Protein 3K28 (pdb70)

Secondary structure (DSSP, 8-state):
---HHHHHHHHHHTT--TTSSSGGGG-GGG------EEEBTEEE-TT--EEEES-GGGTT-TT-BS-HHHHHHHHHHHHH-S--SS--HHHHHHHHHHHHHSTT-SEE---SHHHH--HHHHHHHHHT--EEEEEET----S-GGG-SS--TT----TT--HHHHTTEEEEETT-HHHHHHHHHHHGGGEEEEEE-SSB----BPPPTTHHHHHHHHHHHHT-EEEEE---TTTSSTTHHHHHHT---SEEEE-GGGGBTB---EEEE-TT---BTTTSSB----TTTT-S---HHHHHHHT--HHHHHHHHHHH--HHHHHHHHHHTT---EEE-----EEESSSS---SHHHHTTS-HHHHHHHHH--TTSEE--SSTTS-PPP-TT--HHHHHHHHHHHHH-----/---HHHHHHHHHHTT--TT-SSGGGG-GGG------EEEBTEEE-TT--EEEES-GGGTT-TT-BT-HHHHHHHHHHHHH-S--SS--HHHHHHHHHHHHHSTT-SEE---SHHHH--HHHHHHHHHT--EEEEEET----S-GGG-SS--TT---TT--HHHHTTEEEEETT-HHHHHHHHHHHGGGEEEEEE-SSB----BPPPTTHHHHHHHHHHHHT-EEEEE---TTTSSTTHHHHHHT---SEEEE-GGGGTTSS--EEEE-TT---BTTTSSB----TTTT-S---HHHHHHHT--HHHHHHHHHHH--HHHHHHHHHHTT---EEE-S---EEESSSS---SHHHHTTS-HHHHHHHHH--TTSEE--SSTTSPPPP-TT--HHHHHHHHHHHHH-----/---HHHHHHHHHHTT--TTSSSGGGG-GGG------EEEBTEEE-TTS-EEEES-GGGTT-TT-BS-HHHHHHHHHHHHH-S--SS--HHHHHHHHHHHHHSTT-SEE---SHHHH--HHHHHHHHHT--EEEEEET----S-GGG-TT--TT---TT--HHHHTTEEEEETT-HHHHHHHHHHHGGGEEEEEE-SSB----BPPPTTHHHHHHHHHHHHT-EEEEE---TTTSSTTHHHHHHT---SEEEE-GGGGBTBS--EEEE-TT---BTTTSSB----SSTT-S---HHHHHHHT--HHHHHHHHHHH--HHHHHHHHHHTT---EEE-----EEES-SS---SHHHHTTS-HHHHHHHHH--TTSEE--SSTTS-PPP-TT--HHHHHHHHHHHHH-----/---HHHHHHHHHHTT--TT-SSGGGG-GGG------EEEBTEEE-TTS-EEEES-GGGTT-TT-BT-HHHHHHHHHHHHH-S--SS--HHHHHHHHHHHHHSTT-SEE---SHHHH--HHHHHHHHHT--EEEEEET----S-GGG-TT---SSTT--HHHHTTEEEEETT-HHHHHHHHHHHGGGEEEEEE-SSB----BPPPTTHHHHHHHHHHHHT-EEEEE---TTTSSTTHHHHHHT---SEEEE-GGGGTTSS--EEEE-TT---BTTTSSB----SSTT-S---HHHHHHHT--HHHHHHHHHHH--HHHHHHHHHHTT---EEE-----EEESSSS--SSHHHHTTS-HHHHHHHHH--TTSEE--SSSS--PPP-TT--HHHHHHHHHHHHH-----

Foldseek 3Di:
DDQVVLQVQQVVQVVVPCSDPDPLQPLVLLPRGFADFWDFQWDAGPVGFIFRAQCQVVFAQQRIGPDPLLVVLLVVCVVVDFFDQDDDVLLVVLQVLLCVQAPQFPGKFAFAQQQQVLVVLLLCVVLVAQAEEEEACDARHVDLLRQPNVRDPQVGDPPRDPVSPVRYHYDWQLPLVVVVVVCVPCLQRHSEYEEACFGFNATAHHDPPRLVSRLVSCVVRVHFYEHEQCCPCALARNGSCVQVVPHTQKYKHNRNLLSPGRAIMMGGDPVSCCEPPSHDRDDDDRSHSGSSSSSNSSRSVPRDRVLQVVLQVLQVLVVLLVVLCVVLVFQWEWDGRRRTAIFRHVFHPNTSVSSVRGDSLLLSLLCVLVVLRHHASSHNRGTGHHHSRQDVVNSVSVSVSSSVSSPSD/DDQVVLQVQQVVQVVVPCSDPDQLQCLVLQPRGFDDFWDFQWDAGPVGFIFRAQCCVVFQQQRIGPDPLLVVLLVVVVVVDFFDQDDDPLLVVLQVLLCVLAPFFPGKFAQAQQLQVLVLLLLCVVQVAQAEEEEACDARHVDLLRCDNVRDPGVDPPRDVVSVVRYHYYWAQCLPVVLVCCVVQLLRYSEYEYACFGFLATAHHDPPRLVSRLVSCVVSVHFYEYEQCCPCALARNGSCVQVVRHTQKYKHNRNLLSPGRAIMMGGDPVSCCEPPSHDRDDDDRSISGSSSSSNSSSSVPDDRVLQVVLQVLQVLCVLLVVLCVVLVFAWEWDGRRRTAIFRHVQHCNTSVSSVVGDSNLVSLLQVLVVLRHHASSHNSGIGHHHSRCDVVNSVSVSVSSSVSSPRD/DDQVVLQVQQVVQVVVPCSDPDVLQNLVLLPRRFADFWDFQWDAGPVGFIFRAQCCVVFAQQRTGPDVLLVVLLVVVVVVDFFDLDDDVLLVVLQVLLCVQAPFFPDKFAFAQQLQVLVVLLLCVVLVAQAEEEEACDARHVDLLRQPNVRDPGVPPPRDPVSVVRYHYYWQLPLVVVLVCCVVQLQRYSEYEEACFGFLPTAHHDPCRLVSRLVSCVVSVHFYEHAQCCPCALARNGSCVLVVHHTQKYKHNRNLLSPGRAIMMGGDPVSCCEPPSHDRDDDDRSISGSSSSSNSSSSVPDDRVLQVVLQVLQVLCVLLVVLCVVLVFAWDWDDGRNTAIFRHVFHPNTSVSSVRGDSNLVSLLCVLVVLRHHASSHNSGTGHHHSRQDPVNSVSVSVSSSVSSPSD/DDQVVLQVQQVVLVVVPCSDPDVLQCLPLQPHGFADFWDFQWDAGPVGFIFRAQCQVVFQQQRIGPDPLLVVLLVVCVVVDFFDQDDDVLLVVLQVLLCVQAPFFPGKFAFAQQLQLLVLLLLCVVLVAQAEEEEACAARHPDLLRCQRCVRPDPPRDVVSVVRYHYYWALCLVVVVVCCVVCLQRYSEYEEACFGFLPTAHHDPCRLVSRLVSCVVSVHFYEHEQCCPCALARNGSCVQVVRHTQKYKHRRNLLNPGRAIMMGGDPVSCCEPPSHDRDDDYRSISGSSSSSNSSRSVPRDRVLQVVLVVLQVLCVLLVVLCVVLVFAWDWDDGRNIAIFRHVFHDNTPVRSVRGDSVLVSLLQVLVVLRHHASSDNSGGGHHHSRCDPVNSVSVSVSSSVSSPSD

Organism: Bacillus anthracis (NCBI:txid1392)

Sequence (1631 aa):
RKFDKSIAAFEEAQDLPGGVNSPVRAFKSVGNPLFERGKGSKVYDIDGNEYIDYVLSWGPLIHGHANDRVVEALKAVAERGTSFGAPTEIENKLAKLVIERVPSIEIVRVNSGTEATSALRLARGYTGRNKILKFIGCYHGHGDSLLIKAGSGVPDSPGVPEGVAKNTITVAYNDLESVKYAFEQFGDDIACVIVEPVAGNGVVPPQPGFLEGLREEVTEQNGALLIFDEVTGFRVVAYNCGQGYYGVTPDLTCLGKVIGGGLPVGAYGGKAEIRQVAPSSGPIYQAGTLSGNPLAAAGYETLVQLTPESYVEFERKAELEAGLRKAAEKHGIPHHINRAGSIGIFFTDEPVINYDAAKSSNLQFFAAYYYREVEQGVFLPPSQFEGLFLSTVHSDADIEATIAAAEIASKLKRKFDKSIAAFEEAQQDLPGGVNSPVRAFKSVGNPLFERGKGSKVYDIDGNEYIDYVLSWGPLIHGHANDRVVEALKAVAERGTSFGAPTEIENKLAKLVIERVPSIEIVRVNSGTEATSALRLARGYTGRNKILKFIGCYHGHGDSLLIKAGSGVDSPGVPEGVAKNTITVAYNDLESVKYAFEQFGDDIACVIVEPVAGNGVVPPQPGFLEGLREEVTEQNGALLIFDEVTGFRVVAYNCGQGYYGVTPDLTCLGKVIGGGLPVGAYGGKAEIRQVAPSSGPIIYQAGTLSGNPLAAAGYETLVQLTPEESYVEEFERKAELEAGLRKAAEKHGIPHHINRAGSIGIFFTDEPVINYDAAKSSNLQFFAAYYYREVEQGVFLPPSQFEGLFLSTVHSDADIEATIAAAEIASKLKRKFDKSIAAFEEEAQDLPGGVNSPVRAFKSVGNPLFERGKGSKVYDIDGNEYIDYVLSWGPLIHGHANDRVVEALKAVAERGTSFGAPTEIENKLAKKLVIERVPSIEIVRVNSGTEATSALRLARGYTGRNKILKFIGCYHGHGDSLLIKAGSGVDSPGVPEGVAKNTITVAYNDLEESVKYAFEQFGDDIACVIVEPVAGNGVVPPQPGFLEGLREVTEQNGALLIFDEVTGFRVAYNCGQGYYGVTPDLTCLGKVIGGGLPVGAYGGKAEIRQVAPSSGPIIYQAGTLSGNPLAAAGYETLVQLTPESYVEFERKAELEAGLRKAAEKHGIPHHINRAGSIGIFFTDEPVINYDAAKSSNLQFFAAYYYREVEQGVFLPPSQFEGLFLSTVHSDADIEATIIAAAEIASKLKRKFDKSIAAFEEAQDLPGGVNSPVRAFKSVGNPLFERGKGSKVYDIDGNEYIDYVLSWGPLIHGHANDRVVEALKAVAERGTSFGAPTEIENKKLAKLVIERVPSIEIVRVNSGTEATSALRLARGYTGRNKILKFIGCYHGHGDSLLIKALPDSPGVPEGVAKNTITVAYNDLESVKYAFEQFGDDIACVIVEPVAGNGVVPPQPGFLEGLREVVTEQNGALLIFDEVTGFRVAYNCGQGYYGVTPDLTCLGKVIGGGLPVGAYGGKAEIRQVAPSGPIIYQAGTLSGNPLAAAGYETLVQLTPESYVEFERKAELEAGLRKAAEKHGIPHHINRAGSIGIFFTDEPVINYDAAKSSNLQFFAAYYREVEQGVFLPPSQFEGLFLSTVHSDADIEATIAAAEIASKLK

Nearest PDB structures (foldseek):
  3k28-assembly2_C  TM=1.002E+00  e=6.080E-74  Bacillus anthracis str. 'Ames Ancestor'
  3k28-assembly1_A  TM=1.002E+00  e=2.472E-73  Bacillus anthracis str. 'Ames Ancestor'
  3bs8-assembly1_A-2  TM=9.828E-01  e=9.796E-63  Bacillus subtilis
  4e77-assembly1_A-2  TM=9.433E-01  e=2.889E-46  Yersinia pestis Pestoides F
  6hbv-assembly1_A  TM=8.829E-01  e=1.661E-27  Sphingopyxis macrogoltabida

Structure (mmCIF, N/CA/C/O backbone):
data_3K28
#
_entry.id   3K28
#
_cell.length_a   149.809
_cell.length_b   113.688
_cell.length_c   113.955
_cell.angle_alpha   90.00
_cell.angle_beta   118.65
_cell.angle_gamma   90.00
#
_symmetry.space_group_name_H-M   'C 1 2 1'
#
loop_
_entity.id
_entity.type
_entity.pdbx_description
1 polymer 'Glutamate-1-semialdehyde 2,1-aminomutase 2'
2 non-polymer "PYRIDOXAL-5'-PHOSPHATE"
3 non-polymer 'CALCIUM ION'
4 non-polymer 'CHLORIDE ION'
5 water water
#
loop_
_atom_site.group_PDB
_atom_site.id
_atom_site.type_symbol
_atom_site.label_atom_id
_atom_site.label_alt_id
_atom_site.label_comp_id
_atom_site.label_asym_id
_atom_site.label_entity_id
_atom_site.label_seq_id
_atom_site.pdbx_PDB_ins_code
_atom_site.Cartn_x
_atom_site.Cartn_y
_atom_site.Cartn_z
_atom_site.occupancy
_atom_site.B_iso_or_equiv
_atom_site.auth_seq_id
_atom_site.auth_comp_id
_atom_site.auth_asym_id
_atom_site.auth_atom_id
_atom_site.pdbx_PDB_model_num
ATOM 9 N N . ARG A 1 2 ? 15.893 15.493 13.687 1.00 26.05 2 ARG A N 1
ATOM 10 C CA . ARG A 1 2 ? 16.758 14.891 12.661 1.00 23.68 2 ARG A CA 1
ATOM 11 C C . ARG A 1 2 ? 16.430 13.427 12.431 1.00 25.48 2 ARG A C 1
ATOM 12 O O . ARG A 1 2 ? 16.162 12.702 13.396 1.00 26.70 2 ARG A O 1
ATOM 20 N N . LYS A 1 3 ? 16.421 13.000 11.162 1.00 18.96 3 LYS A N 1
ATOM 21 C CA . LYS A 1 3 ? 16.127 11.607 10.801 1.00 18.54 3 LYS A CA 1
ATOM 22 C C . LYS A 1 3 ? 17.413 10.899 10.365 1.00 20.13 3 LYS A C 1
ATOM 23 O O . LYS A 1 3 ? 18.237 11.498 9.673 1.00 21.32 3 LYS A O 1
ATOM 26 N N . PHE A 1 4 ? 17.596 9.651 10.783 1.00 13.81 4 PHE A N 1
ATOM 27 C CA . PHE A 1 4 ? 18.809 8.898 10.464 1.00 13.98 4 PHE A CA 1
ATOM 28 C C . PHE A 1 4 ? 18.470 7.598 9.739 1.00 17.68 4 PHE A C 1
ATOM 29 O O . PHE A 1 4 ? 19.299 6.689 9.692 1.00 15.50 4 PHE A O 1
ATOM 37 N N . ASP A 1 5 ? 17.258 7.513 9.161 1.00 14.25 5 ASP A N 1
ATOM 38 C CA . ASP A 1 5 ? 16.767 6.307 8.465 1.00 15.01 5 ASP A CA 1
ATOM 39 C C . ASP A 1 5 ? 17.778 5.704 7.473 1.00 16.85 5 ASP A C 1
ATOM 40 O O . ASP A 1 5 ? 18.053 4.500 7.529 1.00 15.89 5 ASP A O 1
ATOM 45 N N . LYS A 1 6 ? 18.283 6.528 6.537 1.00 11.77 6 LYS A N 1
ATOM 46 C CA . LYS A 1 6 ? 19.234 6.046 5.521 1.00 11.21 6 LYS A CA 1
ATOM 47 C C . LYS A 1 6 ? 20.517 5.518 6.128 1.00 14.39 6 LYS A C 1
ATOM 48 O O . LYS A 1 6 ? 21.010 4.463 5.699 1.00 12.48 6 LYS A O 1
ATOM 54 N N . SER A 1 7 ? 21.039 6.206 7.173 1.00 12.60 7 SER A N 1
ATOM 55 C CA . SER A 1 7 ? 22.252 5.741 7.873 1.00 11.23 7 SER A CA 1
ATOM 56 C C . SER A 1 7 ? 22.018 4.444 8.575 1.00 12.89 7 SER A C 1
ATOM 57 O O . SER A 1 7 ? 22.894 3.586 8.564 1.00 12.01 7 SER A O 1
ATOM 60 N N . ILE A 1 8 ? 20.848 4.282 9.186 1.00 12.13 8 ILE A N 1
ATOM 61 C CA . ILE A 1 8 ? 20.472 3.032 9.879 1.00 12.44 8 ILE A CA 1
ATOM 62 C C . ILE A 1 8 ? 20.481 1.854 8.862 1.00 16.58 8 ILE A C 1
ATOM 63 O O . ILE A 1 8 ? 21.083 0.808 9.138 1.00 15.83 8 ILE A O 1
ATOM 68 N N . ALA A 1 9 ? 19.843 2.041 7.685 1.00 14.21 9 ALA A N 1
ATOM 69 C CA . ALA A 1 9 ? 19.798 0.991 6.655 1.00 15.01 9 ALA A CA 1
ATOM 70 C C . ALA A 1 9 ? 21.202 0.659 6.103 1.00 17.12 9 ALA A C 1
ATOM 71 O O . ALA A 1 9 ? 21.542 -0.517 5.925 1.00 14.36 9 ALA A O 1
ATOM 73 N N . ALA A 1 10 ? 22.034 1.680 5.869 1.00 16.14 10 ALA A N 1
ATOM 74 C CA . ALA A 1 10 ? 23.394 1.454 5.376 1.00 15.46 10 ALA A CA 1
ATOM 75 C C . ALA A 1 10 ? 24.236 0.717 6.412 1.00 16.98 10 ALA A C 1
ATOM 76 O O . ALA A 1 10 ? 25.087 -0.097 6.040 1.00 17.67 10 ALA A O 1
ATOM 78 N N . PHE A 1 11 ? 23.999 0.967 7.703 1.00 10.53 11 PHE A N 1
ATOM 79 C CA . PHE A 1 11 ? 24.753 0.263 8.743 1.00 11.20 11 PHE A CA 1
ATOM 80 C C . PHE A 1 11 ? 24.334 -1.210 8.893 1.00 17.51 11 PHE A C 1
ATOM 81 O O . PHE A 1 11 ? 25.158 -2.047 9.249 1.00 17.84 11 PHE A O 1
ATOM 89 N N . GLU A 1 12 ? 23.069 -1.529 8.590 1.00 17.61 12 GLU A N 1
ATOM 90 C CA . GLU A 1 12 ? 22.571 -2.909 8.593 1.00 18.11 12 GLU A CA 1
ATOM 91 C C . GLU A 1 12 ? 23.357 -3.705 7.552 1.00 19.50 12 GLU A C 1
ATOM 92 O O . GLU A 1 12 ? 23.804 -4.805 7.852 1.00 19.44 12 GLU A O 1
ATOM 98 N N . GLU A 1 13 ? 23.580 -3.106 6.363 1.00 13.99 13 GLU A N 1
ATOM 99 C CA . GLU A 1 13 ? 24.386 -3.675 5.280 1.00 14.46 13 GLU A CA 1
ATOM 100 C C . GLU A 1 13 ? 25.843 -3.819 5.713 1.00 18.14 13 GLU A C 1
ATOM 101 O O . GLU A 1 13 ? 26.445 -4.878 5.534 1.00 16.69 13 GLU A O 1
ATOM 107 N N . ALA A 1 14 ? 26.424 -2.742 6.276 1.00 15.15 14 ALA A N 1
ATOM 108 C CA . ALA A 1 14 ? 27.831 -2.713 6.722 1.00 14.22 14 ALA A CA 1
ATOM 109 C C . ALA A 1 14 ? 28.144 -3.802 7.702 1.00 16.54 14 ALA A C 1
ATOM 110 O O . ALA A 1 14 ? 29.192 -4.429 7.593 1.00 14.78 14 ALA A O 1
ATOM 112 N N . GLN A 1 15 ? 27.235 -4.062 8.653 1.00 13.78 15 GLN A N 1
ATOM 113 C CA . GLN A 1 15 ? 27.447 -5.087 9.683 1.00 14.92 15 GLN A CA 1
ATOM 114 C C . GLN A 1 15 ? 27.619 -6.512 9.169 1.00 18.80 15 GLN A C 1
ATOM 115 O O . GLN A 1 15 ? 28.143 -7.369 9.882 1.00 18.83 15 GLN A O 1
ATOM 121 N N . ASP A 1 16 ? 27.211 -6.754 7.932 1.00 14.29 16 ASP A N 1
ATOM 122 C CA . ASP A 1 16 ? 27.359 -8.078 7.333 1.00 14.44 16 ASP A CA 1
ATOM 123 C C . ASP A 1 16 ? 28.598 -8.136 6.466 1.00 16.30 16 ASP A C 1
ATOM 124 O O . ASP A 1 16 ? 28.763 -9.124 5.761 1.00 16.92 16 ASP A O 1
ATOM 129 N N . LEU A 1 17 ? 29.433 -7.069 6.461 1.00 11.48 17 LEU A N 1
ATOM 130 C CA . LEU A 1 17 ? 30.574 -6.987 5.549 1.00 12.44 17 LEU A CA 1
ATOM 131 C C . LEU A 1 17 ? 31.927 -6.818 6.212 1.00 15.96 17 LEU A C 1
ATOM 132 O O . LEU A 1 17 ? 32.925 -7.320 5.705 1.00 15.58 17 LEU A O 1
ATOM 145 N N . PRO A 1 19 ? 34.192 -6.096 10.238 1.00 10.61 19 PRO A N 1
ATOM 146 C CA . PRO A 1 19 ? 34.080 -6.328 11.693 1.00 10.02 19 PRO A CA 1
ATOM 147 C C . PRO A 1 19 ? 33.457 -5.117 12.362 1.00 15.77 19 PRO A C 1
ATOM 148 O O . PRO A 1 19 ? 33.951 -3.997 12.174 1.00 14.40 19 PRO A O 1
ATOM 152 N N . GLY A 1 20 ? 32.334 -5.346 13.051 1.00 12.06 20 GLY A N 1
ATOM 153 C CA . GLY A 1 20 ? 31.567 -4.298 13.703 1.00 12.81 20 GLY A CA 1
ATOM 154 C C . GLY A 1 20 ? 30.965 -3.318 12.709 1.00 14.85 20 GLY A C 1
ATOM 155 O O . GLY A 1 20 ? 30.545 -2.234 13.105 1.00 13.11 20 GLY A O 1
ATOM 156 N N . GLY A 1 21 ? 30.914 -3.707 11.422 1.00 9.96 21 GLY A N 1
ATOM 157 C CA . GLY A 1 21 ? 30.401 -2.854 10.358 1.00 9.11 21 GLY A CA 1
ATOM 158 C C . GLY A 1 21 ? 31.256 -1.648 9.988 1.00 14.32 21 GLY A C 1
ATOM 159 O O . GLY A 1 21 ? 30.769 -0.745 9.314 1.00 15.77 21 GLY A O 1
ATOM 160 N N . VAL A 1 22 ? 32.541 -1.622 10.358 1.00 10.87 22 VAL A N 1
ATOM 161 C CA . VAL A 1 22 ? 33.405 -0.438 10.089 1.00 9.67 22 VAL A CA 1
ATOM 162 C C . VAL A 1 22 ? 34.812 -0.817 9.683 1.00 14.02 22 VAL A C 1
ATOM 163 O O . VAL A 1 22 ? 35.244 -1.918 9.996 1.00 13.40 22 VAL A O 1
ATOM 167 N N . ASN A 1 23 ? 35.564 0.160 9.096 1.00 11.84 23 ASN A N 1
ATOM 168 C CA . ASN A 1 23 ? 36.974 0.011 8.723 1.00 12.11 23 ASN A CA 1
ATOM 169 C C . ASN A 1 23 ? 37.930 0.569 9.787 1.00 15.44 23 ASN A C 1
ATOM 170 O O . ASN A 1 23 ? 39.146 0.501 9.601 1.00 14.31 23 ASN A O 1
ATOM 175 N N . SER A 1 24 ? 37.382 1.147 10.889 1.00 11.73 24 SER A N 1
ATOM 176 C CA . SER A 1 24 ? 38.193 1.660 12.008 1.00 10.85 24 SER A CA 1
ATOM 177 C C . SER A 1 24 ? 37.257 1.748 13.205 1.00 13.90 24 SER A C 1
ATOM 178 O O . SER A 1 24 ? 36.149 2.262 13.054 1.00 12.48 24 SER A O 1
ATOM 181 N N . PRO A 1 25 ? 37.677 1.305 14.383 1.00 12.61 25 PRO A N 1
ATOM 182 C CA . PRO A 1 25 ? 36.757 1.089 15.490 1.00 12.26 25 PRO A CA 1
ATOM 183 C C . PRO A 1 25 ? 35.938 2.284 15.942 1.00 17.91 25 PRO A C 1
ATOM 184 O O . PRO A 1 25 ? 34.783 2.131 16.172 1.00 16.01 25 PRO A O 1
ATOM 188 N N . VAL A 1 26 ? 36.521 3.445 15.995 1.00 15.05 26 VAL A N 1
ATOM 189 C CA . VAL A 1 26 ? 35.769 4.595 16.450 1.00 16.80 26 VAL A CA 1
ATOM 190 C C . VAL A 1 26 ? 34.543 4.959 15.559 1.00 19.21 26 VAL A C 1
ATOM 191 O O . VAL A 1 26 ? 33.624 5.558 16.041 1.00 19.90 26 VAL A O 1
ATOM 195 N N . ARG A 1 27 ? 34.542 4.536 14.296 1.00 14.49 27 ARG A N 1
ATOM 196 C CA . ARG A 1 27 ? 33.445 4.834 13.363 1.00 13.04 27 ARG A CA 1
ATOM 197 C C . ARG A 1 27 ? 32.142 4.129 13.693 1.00 14.17 27 ARG A C 1
ATOM 198 O O . ARG A 1 27 ? 31.141 4.425 13.043 1.00 12.10 27 ARG A O 1
ATOM 206 N N . ALA A 1 28 ? 32.143 3.173 14.657 1.00 11.94 28 ALA A N 1
ATOM 207 C CA . ALA A 1 28 ? 30.900 2.480 15.033 1.00 12.82 28 ALA A CA 1
ATOM 208 C C . ALA A 1 28 ? 30.048 3.284 16.064 1.00 17.47 28 ALA A C 1
ATOM 209 O O . ALA A 1 28 ? 28.945 2.856 16.391 1.00 18.09 28 ALA A O 1
ATOM 211 N N . PHE A 1 29 ? 30.567 4.413 16.585 1.00 13.55 29 PHE A N 1
ATOM 212 C CA . PHE A 1 29 ? 29.874 5.321 17.524 1.00 13.55 29 PHE A CA 1
ATOM 213 C C . PHE A 1 29 ? 29.461 4.618 18.815 1.00 19.37 29 PHE A C 1
ATOM 214 O O . PHE A 1 29 ? 28.485 5.017 19.454 1.00 20.59 29 PHE A O 1
ATOM 222 N N . LYS A 1 30 ? 30.203 3.569 19.209 1.00 16.16 30 LYS A N 1
ATOM 223 C CA . LYS A 1 30 ? 29.856 2.805 20.396 1.00 16.91 30 LYS A CA 1
ATOM 224 C C . LYS A 1 30 ? 30.013 3.587 21.691 1.00 21.70 30 LYS A C 1
ATOM 225 O O . LYS A 1 30 ? 29.192 3.412 22.587 1.00 22.72 30 LYS A O 1
ATOM 231 N N . SER A 1 31 ? 31.002 4.508 21.771 1.00 19.72 31 SER A N 1
ATOM 232 C CA . SER A 1 31 ? 31.217 5.327 22.985 1.00 19.82 31 SER A CA 1
ATOM 233 C C . SER A 1 31 ? 30.010 6.217 23.330 1.00 23.41 31 SER A C 1
ATOM 234 O O . SER A 1 31 ? 29.820 6.569 24.493 1.00 22.59 31 SER A O 1
ATOM 237 N N . VAL A 1 32 ? 29.202 6.587 22.316 1.00 19.08 32 VAL A N 1
ATOM 238 C CA . VAL A 1 32 ? 28.055 7.477 22.518 1.00 17.49 32 VAL A CA 1
ATOM 239 C C . VAL A 1 32 ? 26.699 6.757 22.399 1.00 21.98 32 VAL A C 1
ATOM 240 O O . VAL A 1 32 ? 25.661 7.385 22.586 1.00 20.17 32 VAL A O 1
ATOM 244 N N . GLY A 1 33 ? 26.741 5.464 22.075 1.00 19.49 33 GLY A N 1
ATOM 245 C CA . GLY A 1 33 ? 25.569 4.610 21.925 1.00 19.78 33 GLY A CA 1
ATOM 246 C C . GLY A 1 33 ? 24.559 5.131 20.924 1.00 22.94 33 GLY A C 1
ATOM 247 O O . GLY A 1 33 ? 23.360 5.118 21.192 1.00 23.48 33 GLY A O 1
ATOM 256 N N . ASN A 1 35 ? 23.355 5.485 16.535 1.00 13.82 35 ASN A N 1
ATOM 257 C CA . ASN A 1 35 ? 23.499 4.869 15.216 1.00 13.49 35 ASN A CA 1
ATOM 258 C C . ASN A 1 35 ? 24.594 5.675 14.466 1.00 17.02 35 ASN A C 1
ATOM 259 O O . ASN A 1 35 ? 24.554 6.914 14.465 1.00 18.40 35 ASN A O 1
ATOM 264 N N . PRO A 1 36 ? 25.575 4.994 13.867 1.00 13.81 36 PRO A N 1
ATOM 265 C CA . PRO A 1 36 ? 26.641 5.707 13.140 1.00 13.38 36 PRO A CA 1
ATOM 266 C C . PRO A 1 36 ? 26.105 6.559 11.990 1.00 17.20 36 PRO A C 1
ATOM 267 O O . PRO A 1 36 ? 25.175 6.162 11.287 1.00 17.53 36 PRO A O 1
ATOM 271 N N . LEU A 1 37 ? 26.671 7.742 11.830 1.00 13.61 37 LEU A N 1
ATOM 272 C CA . LEU A 1 37 ? 26.293 8.655 10.754 1.00 14.28 37 LEU A CA 1
ATOM 273 C C . LEU A 1 37 ? 27.058 8.289 9.497 1.00 17.33 37 LEU A C 1
ATOM 274 O O . LEU A 1 37 ? 28.286 8.217 9.546 1.00 16.66 37 LEU A O 1
ATOM 279 N N . PHE A 1 38 ? 26.353 8.054 8.374 1.00 12.76 38 PHE A N 1
ATOM 280 C CA . PHE A 1 38 ? 27.034 7.763 7.111 1.00 12.46 38 PHE A CA 1
ATOM 281 C C . PHE A 1 38 ? 27.182 9.080 6.386 1.00 16.79 38 PHE A C 1
ATOM 282 O O . PHE A 1 38 ? 26.179 9.747 6.178 1.00 17.26 38 PHE A O 1
ATOM 298 N N . GLU A 1 40 ? 28.048 11.538 3.115 1.00 18.18 40 GLU A N 1
ATOM 299 C CA . GLU A 1 40 ? 27.875 11.581 1.659 1.00 20.42 40 GLU A CA 1
ATOM 300 C C . GLU A 1 40 ? 28.885 12.552 1.028 1.00 22.98 40 GLU A C 1
ATOM 301 O O . GLU A 1 40 ? 29.503 12.228 0.022 1.00 24.46 40 GLU A O 1
ATOM 307 N N . ARG A 1 41 ? 28.997 13.758 1.582 1.00 16.30 41 ARG A N 1
ATOM 308 C CA . ARG A 1 41 ? 29.869 14.781 1.016 1.00 15.10 41 ARG A CA 1
ATOM 309 C C . ARG A 1 41 ? 30.252 15.802 2.057 1.00 15.74 41 ARG A C 1
ATOM 310 O O . ARG A 1 41 ? 29.635 15.870 3.114 1.00 15.13 41 ARG A O 1
ATOM 318 N N . GLY A 1 42 ? 31.239 16.618 1.722 1.00 13.19 42 GLY A N 1
ATOM 319 C CA . GLY A 1 42 ? 31.674 17.707 2.581 1.00 12.23 42 GLY A CA 1
ATOM 320 C C . GLY A 1 42 ? 32.084 18.903 1.755 1.00 17.33 42 GLY A C 1
ATOM 321 O O . GLY A 1 42 ? 32.532 18.746 0.613 1.00 16.44 42 GLY A O 1
ATOM 322 N N . LYS A 1 43 ? 32.016 20.091 2.346 1.00 13.65 43 LYS A N 1
ATOM 323 C CA . LYS A 1 43 ? 32.537 21.300 1.699 1.00 13.65 43 LYS A CA 1
ATOM 324 C C . LYS A 1 43 ? 32.918 22.269 2.782 1.00 16.17 43 LYS A C 1
ATOM 325 O O . LYS A 1 43 ? 32.063 22.667 3.573 1.00 14.84 43 LYS A O 1
ATOM 331 N N . GLY A 1 44 ? 34.209 22.578 2.856 1.00 13.23 44 GLY A N 1
ATOM 332 C CA . GLY A 1 44 ? 34.757 23.462 3.875 1.00 12.22 44 GLY A CA 1
ATOM 333 C C . GLY A 1 44 ? 34.575 22.833 5.248 1.00 15.29 44 GLY A C 1
ATOM 334 O O . GLY A 1 44 ? 34.843 21.640 5.432 1.00 12.68 44 GLY A O 1
ATOM 335 N N . SER A 1 45 ? 34.027 23.606 6.190 1.00 10.83 45 SER A N 1
ATOM 336 C CA . SER A 1 45 ? 33.755 23.133 7.542 1.00 9.78 45 SER A CA 1
ATOM 337 C C . SER A 1 45 ? 32.404 22.387 7.635 1.00 14.20 45 SER A C 1
ATOM 338 O O . SER A 1 45 ? 32.010 22.005 8.740 1.00 14.54 45 SER A O 1
ATOM 341 N N . LYS A 1 46 ? 31.720 22.120 6.488 1.00 10.85 46 LYS A N 1
ATOM 342 C CA . LYS A 1 46 ? 30.417 21.453 6.526 1.00 10.86 46 LYS A CA 1
ATOM 343 C C . LYS A 1 46 ? 30.471 20.030 6.023 1.00 13.42 46 LYS A C 1
ATOM 344 O O . LYS A 1 46 ? 31.143 19.754 5.042 1.00 11.72 46 LYS A O 1
ATOM 350 N N . VAL A 1 47 ? 29.787 19.118 6.719 1.00 10.07 47 VAL A N 1
ATOM 351 C CA . VA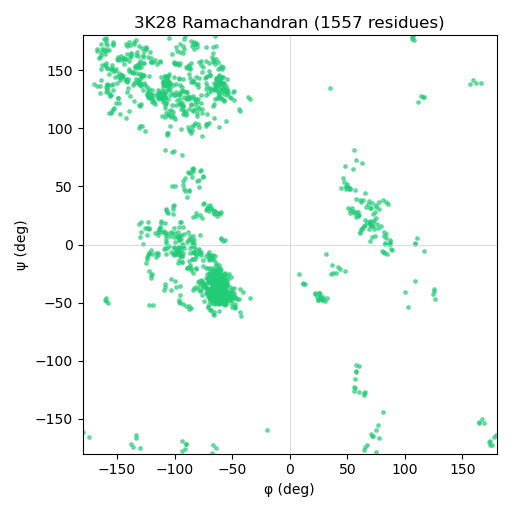L A 1 47 ? 29.741 17.715 6.298 1.00 10.58 47 VAL A CA 1
ATOM 352 C C . VAL A 1 47 ? 28.276 17.298 6.259 1.00 14.16 47 VAL A C 1
ATOM 353 O O . VAL A 1 47 ? 27.472 17.849 7.014 1.00 14.52 47 VAL A O 1
ATOM 357 N N . TYR A 1 48 ? 27.904 16.425 5.302 1.00 11.50 48 TYR A N 1
ATOM 358 C CA . TYR A 1 48 ? 26.510 16.056 5.064 1.00 11.92 48 TYR A CA 1
ATOM 359 C C . TYR A 1 48 ? 26.315 14.573 5.173 1.00 16.74 48 TYR A C 1
ATOM 360 O O . TYR A 1 48 ? 27.067 13.810 4.584 1.00 17.27 48 TYR A O 1
ATOM 369 N N . ASP A 1 49 ? 25.316 14.138 5.938 1.00 14.27 49 ASP A N 1
ATOM 370 C CA . ASP A 1 49 ? 25.103 12.698 6.024 1.00 13.25 49 ASP A CA 1
ATOM 371 C C . ASP A 1 49 ? 24.219 12.251 4.843 1.00 18.68 49 ASP A C 1
ATOM 372 O O . ASP A 1 49 ? 23.736 13.105 4.082 1.00 18.10 49 ASP A O 1
ATOM 377 N N . ILE A 1 50 ? 23.993 10.938 4.705 1.00 15.09 50 ILE A N 1
ATOM 378 C CA . ILE A 1 50 ? 23.175 10.394 3.614 1.00 14.56 50 ILE A CA 1
ATOM 379 C C . ILE A 1 50 ? 21.680 10.692 3.728 1.00 19.31 50 ILE A C 1
ATOM 380 O O . ILE A 1 50 ? 20.964 10.531 2.753 1.00 18.83 50 ILE A O 1
ATOM 385 N N . ASP A 1 51 ? 21.215 11.155 4.907 1.00 16.14 51 ASP A N 1
ATOM 386 C CA . ASP A 1 51 ? 19.832 11.591 5.125 1.00 14.20 51 ASP A CA 1
ATOM 387 C C . ASP A 1 51 ? 19.667 13.093 4.792 1.00 20.13 51 ASP A C 1
ATOM 388 O O . ASP A 1 51 ? 18.600 13.671 5.008 1.00 20.63 51 ASP A O 1
ATOM 393 N N . GLY A 1 52 ? 20.730 13.718 4.303 1.00 17.28 52 GLY A N 1
ATOM 394 C CA . GLY A 1 52 ? 20.716 15.129 3.948 1.00 17.73 52 GLY A CA 1
ATOM 395 C C . GLY A 1 52 ? 20.919 16.102 5.090 1.00 19.92 52 GLY A C 1
ATOM 396 O O . GLY A 1 52 ? 20.818 17.309 4.871 1.00 19.83 52 GLY A O 1
ATOM 397 N N . ASN A 1 53 ? 21.251 15.616 6.305 1.00 14.81 53 ASN A N 1
ATOM 398 C CA . ASN A 1 53 ? 21.518 16.510 7.449 1.00 12.75 53 ASN A CA 1
ATOM 399 C C . ASN A 1 53 ? 22.878 17.199 7.297 1.00 15.12 53 ASN A C 1
ATOM 400 O O . ASN A 1 53 ? 23.842 16.577 6.852 1.00 13.77 53 ASN A O 1
ATOM 405 N N . GLU A 1 54 ? 22.957 18.447 7.711 1.00 11.95 54 GLU A N 1
ATOM 406 C CA . GLU A 1 54 ? 24.131 19.259 7.599 1.00 12.10 54 GLU A CA 1
ATOM 407 C C . GLU A 1 54 ? 24.755 19.418 8.973 1.00 14.23 54 GLU A C 1
ATOM 408 O O . GLU A 1 54 ? 24.031 19.591 9.909 1.00 13.05 54 GLU A O 1
ATOM 414 N N . TYR A 1 55 ? 26.080 19.341 9.052 1.00 11.20 55 TYR A N 1
ATOM 415 C CA . TYR A 1 55 ? 26.784 19.497 10.333 1.00 10.72 55 TYR A CA 1
ATOM 416 C C . TYR A 1 55 ? 27.978 20.360 10.193 1.00 12.97 55 TYR A C 1
ATOM 417 O O . TYR A 1 55 ? 28.663 20.317 9.167 1.00 13.36 55 TYR A O 1
ATOM 426 N N . ILE A 1 56 ? 28.290 21.105 11.265 1.00 8.49 56 ILE A N 1
ATOM 427 C CA . ILE A 1 56 ? 29.552 21.810 11.351 1.00 8.74 56 ILE A CA 1
ATOM 428 C C . ILE A 1 56 ? 30.518 20.713 11.813 1.00 13.87 56 ILE A C 1
ATOM 429 O O . ILE A 1 56 ? 30.295 20.072 12.854 1.00 11.47 56 ILE A O 1
ATOM 434 N N . ASP A 1 57 ? 31.585 20.523 11.052 1.00 11.36 57 ASP A N 1
ATOM 435 C CA . ASP A 1 57 ? 32.524 19.435 11.285 1.00 11.19 57 ASP A CA 1
ATOM 436 C C . ASP A 1 57 ? 33.721 19.791 12.175 1.00 13.08 57 ASP A C 1
ATOM 437 O O . ASP A 1 57 ? 34.532 20.616 11.796 1.00 12.01 57 ASP A O 1
ATOM 442 N N . TYR A 1 58 ? 33.824 19.149 13.352 1.00 8.74 58 TYR A N 1
ATOM 443 C CA . TYR A 1 58 ? 34.989 19.260 14.234 1.00 8.43 58 TYR A CA 1
ATOM 444 C C . TYR A 1 58 ? 35.745 17.920 14.298 1.00 12.91 58 TYR A C 1
ATOM 445 O O . TYR A 1 58 ? 36.588 17.736 15.179 1.00 11.33 58 TYR A O 1
ATOM 454 N N . VAL A 1 59 ? 35.440 16.992 13.378 1.00 10.00 59 VAL A N 1
ATOM 455 C CA . VAL A 1 59 ? 36.150 15.693 13.296 1.00 9.95 59 VAL A CA 1
ATOM 456 C C . VAL A 1 59 ? 37.230 15.854 12.240 1.00 12.43 59 VAL A C 1
ATOM 457 O O . VAL A 1 59 ? 38.391 15.500 12.480 1.00 11.76 59 VAL A O 1
ATOM 461 N N . LEU A 1 60 ? 36.863 16.418 11.067 1.00 9.92 60 LEU A N 1
ATOM 462 C CA . LEU A 1 60 ? 37.822 16.653 9.961 1.00 8.37 60 LEU A CA 1
ATOM 463 C C . LEU A 1 60 ? 38.651 15.375 9.685 1.00 11.29 60 LEU A C 1
ATOM 464 O O . LEU A 1 60 ? 39.880 15.431 9.633 1.00 9.27 60 LEU A O 1
ATOM 469 N N . SER A 1 61 ? 37.951 14.216 9.573 1.00 8.43 61 SER A N 1
ATOM 470 C CA . SER A 1 61 ? 38.543 12.890 9.344 1.00 9.36 61 SER A CA 1
ATOM 471 C C . SER A 1 61 ? 39.522 12.473 10.436 1.00 13.59 61 SER A C 1
ATOM 472 O O . SER A 1 61 ? 40.396 11.631 10.187 1.00 11.77 61 SER A O 1
ATOM 475 N N . TRP A 1 62 ? 39.347 13.031 11.668 1.00 12.15 62 TRP A N 1
ATOM 476 C CA . TRP A 1 62 ? 40.189 12.789 12.866 1.00 13.08 62 TRP A CA 1
ATOM 477 C C . TRP A 1 62 ? 41.535 13.495 12.791 1.00 14.82 62 TRP A C 1
ATOM 478 O O . TRP A 1 62 ? 42.534 13.002 13.324 1.00 14.31 62 TRP A O 1
ATOM 489 N N . GLY A 1 63 ? 41.553 14.650 12.135 1.00 11.40 63 GLY A N 1
ATOM 490 C CA . GLY A 1 63 ? 42.762 15.473 12.046 1.00 11.29 63 GLY A CA 1
ATOM 491 C C . GLY A 1 63 ? 43.237 15.867 10.665 1.00 11.85 63 GLY A C 1
ATOM 492 O O . GLY A 1 63 ? 43.655 17.007 10.508 1.00 12.64 63 GLY A O 1
ATOM 493 N N . PRO A 1 64 ? 43.200 14.988 9.624 1.00 8.56 64 PRO A N 1
ATOM 494 C CA . PRO A 1 64 ? 43.771 15.366 8.313 1.00 7.81 64 PRO A CA 1
ATOM 495 C C . PRO A 1 64 ? 43.298 16.631 7.596 1.00 9.90 64 PRO A C 1
ATOM 496 O O . PRO A 1 64 ? 44.094 17.289 6.926 1.00 8.99 64 PRO A O 1
ATOM 500 N N . LEU A 1 65 ? 42.019 16.965 7.725 1.00 7.44 65 LEU A N 1
ATOM 501 C CA . LEU A 1 65 ? 41.406 18.034 6.957 1.00 7.59 65 LEU A CA 1
ATOM 502 C C . LEU A 1 65 ? 41.593 19.419 7.529 1.00 10.93 65 LEU A C 1
ATOM 503 O O . LEU A 1 65 ? 40.625 20.081 7.879 1.00 11.81 65 LEU A O 1
ATOM 508 N N . ILE A 1 66 ? 42.848 19.877 7.557 1.00 9.28 66 ILE A N 1
ATOM 509 C CA . ILE A 1 66 ? 43.247 21.172 8.126 1.00 9.27 66 ILE A CA 1
ATOM 510 C C . ILE A 1 66 ? 42.604 22.358 7.383 1.00 12.84 66 ILE A C 1
ATOM 511 O O . ILE A 1 66 ? 42.474 23.429 7.953 1.00 12.24 66 ILE A O 1
ATOM 516 N N . HIS A 1 67 ? 42.231 22.166 6.112 1.00 10.54 67 HIS A N 1
ATOM 517 C CA . HIS A 1 67 ? 41.544 23.178 5.294 1.00 9.02 67 HIS A CA 1
ATOM 518 C C . HIS A 1 67 ? 40.108 22.744 4.992 1.00 14.12 67 HIS A C 1
ATOM 519 O O . HIS A 1 67 ? 39.515 23.225 4.027 1.00 13.54 67 HIS A O 1
ATOM 526 N N . GLY A 1 68 ? 39.572 21.821 5.795 1.00 9.49 68 GLY A N 1
ATOM 527 C CA . GLY A 1 68 ? 38.234 21.280 5.600 1.00 9.45 68 GLY A CA 1
ATOM 528 C C . GLY A 1 68 ? 38.115 20.368 4.386 1.00 13.38 68 GLY A C 1
ATOM 529 O O . GLY A 1 68 ? 39.117 19.921 3.823 1.00 13.39 68 GLY A O 1
ATOM 530 N N . HIS A 1 69 ? 36.881 20.130 3.947 1.00 10.51 69 HIS A N 1
ATOM 531 C CA . HIS A 1 69 ? 36.569 19.236 2.863 1.00 10.59 69 HIS A CA 1
ATOM 532 C C . HIS A 1 69 ? 36.698 19.901 1.508 1.00 15.02 69 HIS A C 1
ATOM 533 O O . HIS A 1 69 ? 36.259 21.045 1.307 1.00 11.99 69 HIS A O 1
ATOM 540 N N . ALA A 1 70 ? 37.230 19.127 0.558 1.00 13.74 70 ALA A N 1
ATOM 541 C CA . ALA A 1 70 ? 37.314 19.523 -0.851 1.00 13.58 70 ALA A CA 1
ATOM 542 C C . ALA A 1 70 ? 37.896 20.934 -1.061 1.00 15.36 70 ALA A C 1
ATOM 543 O O . ALA A 1 70 ? 37.272 21.783 -1.707 1.00 13.76 70 ALA A O 1
ATOM 545 N N . ASN A 1 71 ? 39.059 21.215 -0.442 1.00 12.74 71 ASN A N 1
ATOM 546 C CA . ASN A 1 71 ? 39.734 22.511 -0.621 1.00 12.55 71 ASN A CA 1
ATOM 547 C C . ASN A 1 71 ? 40.036 22.659 -2.137 1.00 16.95 71 ASN A C 1
ATOM 548 O O . ASN A 1 71 ? 40.614 21.744 -2.727 1.00 13.49 71 ASN A O 1
ATOM 553 N N . ASP A 1 72 ? 39.610 23.775 -2.769 1.00 15.85 72 ASP A N 1
ATOM 554 C CA . ASP A 1 72 ? 39.777 23.982 -4.222 1.00 15.76 72 ASP A CA 1
ATOM 555 C C . ASP A 1 72 ? 41.168 23.682 -4.779 1.00 16.18 72 ASP A C 1
ATOM 556 O O . ASP A 1 72 ? 41.282 22.940 -5.743 1.00 14.84 72 ASP A O 1
ATOM 561 N N . ARG A 1 73 ? 42.211 24.241 -4.170 1.00 14.98 73 ARG A N 1
ATOM 562 C CA . ARG A 1 73 ? 43.603 24.045 -4.577 1.00 14.87 73 ARG A CA 1
ATOM 563 C C . ARG A 1 73 ? 44.026 22.574 -4.514 1.00 17.09 73 ARG A C 1
ATOM 564 O O . ARG A 1 73 ? 44.681 22.081 -5.432 1.00 17.23 73 ARG A O 1
ATOM 572 N N . VAL A 1 74 ? 43.642 21.869 -3.446 1.00 13.15 74 VAL A N 1
ATOM 573 C CA . VAL A 1 74 ? 43.963 20.453 -3.271 1.00 11.97 74 VAL A CA 1
ATOM 574 C C . VAL A 1 74 ? 43.215 19.617 -4.337 1.00 15.46 74 VAL A C 1
ATOM 575 O O . VAL A 1 74 ? 43.823 18.776 -5.003 1.00 14.85 74 VAL A O 1
ATOM 579 N N . VAL A 1 75 ? 41.922 19.892 -4.528 1.00 12.79 75 VAL A N 1
ATOM 580 C CA . VAL A 1 75 ? 41.085 19.189 -5.512 1.00 12.45 75 VAL A CA 1
ATOM 581 C C . VAL A 1 75 ? 41.658 19.323 -6.925 1.00 14.50 75 VAL A C 1
ATOM 582 O O . VAL A 1 75 ? 41.765 18.321 -7.620 1.00 13.46 75 VAL A O 1
ATOM 586 N N . GLU A 1 76 ? 41.999 20.552 -7.346 1.00 11.12 76 GLU A N 1
ATOM 587 C CA . GLU A 1 76 ? 42.533 20.777 -8.689 1.00 13.14 76 GLU A CA 1
ATOM 588 C C . GLU A 1 76 ? 43.859 20.046 -8.914 1.00 17.56 76 GLU A C 1
ATOM 589 O O . GLU A 1 76 ? 44.075 19.495 -9.995 1.00 16.83 76 GLU A O 1
ATOM 595 N N . ALA A 1 77 ? 44.730 20.016 -7.883 1.00 14.12 77 ALA A N 1
ATOM 596 C CA . ALA A 1 77 ? 46.011 19.316 -7.965 1.00 13.51 77 ALA A CA 1
ATOM 597 C C . ALA A 1 77 ? 45.793 17.795 -8.069 1.00 16.61 77 ALA A C 1
ATOM 598 O O . ALA A 1 77 ? 46.508 17.139 -8.837 1.00 16.34 77 ALA A O 1
ATOM 600 N N . LEU A 1 78 ? 44.808 17.240 -7.326 1.00 11.46 78 LEU A N 1
ATOM 601 C CA . LEU A 1 78 ? 44.475 15.809 -7.388 1.00 11.69 78 LEU A CA 1
ATOM 602 C C . LEU A 1 78 ? 43.976 15.469 -8.795 1.00 16.53 78 LEU A C 1
ATOM 603 O O . LEU A 1 78 ? 44.397 14.463 -9.346 1.00 17.33 78 LEU A O 1
ATOM 608 N N . LYS A 1 79 ? 43.057 16.294 -9.358 1.00 12.87 79 LYS A N 1
ATOM 609 C CA . LYS A 1 79 ? 42.507 16.063 -10.696 1.00 12.08 79 LYS A CA 1
ATOM 610 C C . LYS A 1 79 ? 43.623 16.107 -11.752 1.00 17.40 79 LYS A C 1
ATOM 611 O O . LYS A 1 79 ? 43.643 15.250 -12.619 1.00 18.61 79 LYS A O 1
ATOM 617 N N . ALA A 1 80 ? 44.547 17.081 -11.666 1.00 16.06 80 ALA A N 1
ATOM 618 C CA . ALA A 1 80 ? 45.672 17.208 -12.612 1.00 16.67 80 ALA A CA 1
ATOM 619 C C . ALA A 1 80 ? 46.629 16.002 -12.559 1.00 18.93 80 ALA A C 1
ATOM 620 O O . ALA A 1 80 ? 46.994 15.491 -13.619 1.00 18.43 80 ALA A O 1
ATOM 622 N N . VAL A 1 81 ? 46.983 15.507 -11.348 1.00 13.51 81 VAL A N 1
ATOM 623 C CA . VAL A 1 81 ? 47.811 14.300 -11.186 1.00 13.13 81 VAL A CA 1
ATOM 624 C C . VAL A 1 81 ? 47.078 13.062 -11.697 1.00 16.75 81 VAL A C 1
ATOM 625 O O . VAL A 1 81 ? 47.692 12.261 -12.397 1.00 15.56 81 VAL A O 1
ATOM 629 N N . ALA A 1 82 ? 45.793 12.859 -11.300 1.00 13.57 82 ALA A N 1
ATOM 630 C CA . ALA A 1 82 ? 45.044 11.677 -11.705 1.00 14.50 82 ALA A CA 1
ATOM 631 C C . ALA A 1 82 ? 45.097 11.479 -13.235 1.00 17.50 82 ALA A C 1
ATOM 632 O O . ALA A 1 82 ? 45.325 10.358 -13.670 1.00 15.86 82 ALA A O 1
ATOM 634 N N . GLU A 1 83 ? 44.952 12.567 -14.029 1.00 14.12 83 GLU A N 1
ATOM 635 C CA . GLU A 1 83 ? 44.984 12.489 -15.508 1.00 15.40 83 GLU A CA 1
ATOM 636 C C . GLU A 1 83 ? 46.331 12.027 -16.063 1.00 18.53 83 GLU A C 1
ATOM 637 O O . GLU A 1 83 ? 46.381 11.510 -17.185 1.00 17.77 83 GLU A O 1
ATOM 643 N N . ARG A 1 84 ? 47.416 12.211 -15.274 1.00 14.63 84 ARG A N 1
ATOM 644 C CA . ARG A 1 84 ? 48.800 11.869 -15.679 1.00 14.06 84 ARG A CA 1
ATOM 645 C C . ARG A 1 84 ? 49.359 10.582 -15.064 1.00 15.99 84 ARG A C 1
ATOM 646 O O . ARG A 1 84 ? 50.433 10.129 -15.443 1.00 15.78 84 ARG A O 1
ATOM 654 N N . GLY A 1 85 ? 48.622 9.985 -14.149 1.00 12.10 85 GLY A N 1
ATOM 655 C CA . GLY A 1 85 ? 49.054 8.755 -13.494 1.00 12.35 85 GLY A CA 1
ATOM 656 C C . GLY A 1 85 ? 49.304 9.022 -12.023 1.00 17.96 85 GLY A C 1
ATOM 657 O O . GLY A 1 85 ? 50.030 9.962 -11.678 1.00 14.37 85 GLY A O 1
ATOM 658 N N . THR A 1 86 ? 48.682 8.212 -11.156 1.00 15.33 86 THR A N 1
ATOM 659 C CA . THR A 1 86 ? 48.742 8.403 -9.700 1.00 14.79 86 THR A CA 1
ATOM 660 C C . THR A 1 86 ? 49.932 7.748 -9.018 1.00 18.54 86 THR A C 1
ATOM 661 O O . THR A 1 86 ? 50.197 8.075 -7.868 1.00 20.03 86 THR A O 1
ATOM 665 N N . SER A 1 87 ? 50.608 6.786 -9.668 1.00 12.74 87 SER A N 1
ATOM 666 C CA . SER A 1 87 ? 51.699 6.041 -9.024 1.00 12.44 87 SER A CA 1
ATOM 667 C C . SER A 1 87 ? 52.595 5.439 -10.111 1.00 16.96 87 SER A C 1
ATOM 668 O O . SER A 1 87 ? 52.073 4.940 -11.100 1.00 18.43 87 SER A O 1
ATOM 671 N N . PHE A 1 88 ? 53.916 5.482 -9.941 1.00 13.64 88 PHE A N 1
ATOM 672 C CA . PHE A 1 88 ? 54.826 4.979 -10.980 1.00 14.31 88 PHE A CA 1
ATOM 673 C C . PHE A 1 88 ? 55.763 3.854 -10.572 1.00 16.81 88 PHE A C 1
ATOM 674 O O . PHE A 1 88 ? 56.200 3.073 -11.423 1.00 15.22 88 PHE A O 1
ATOM 682 N N . GLY A 1 89 ? 56.088 3.779 -9.293 1.00 13.86 89 GLY A N 1
ATOM 683 C CA . GLY A 1 89 ? 57.028 2.760 -8.822 1.00 13.74 89 GLY A CA 1
ATOM 684 C C . GLY A 1 89 ? 58.465 3.107 -9.177 1.00 19.15 89 GLY A C 1
ATOM 685 O O . GLY A 1 89 ? 59.355 2.252 -9.140 1.00 18.40 89 GLY A O 1
ATOM 686 N N . ALA A 1 90 ? 58.694 4.381 -9.508 1.00 16.66 90 ALA A N 1
ATOM 687 C CA . ALA A 1 90 ? 60.004 4.940 -9.829 1.00 17.02 90 ALA A CA 1
ATOM 688 C C . ALA A 1 90 ? 59.994 6.370 -9.266 1.00 19.98 90 ALA A C 1
ATOM 689 O O . ALA A 1 90 ? 58.910 6.928 -9.059 1.00 21.85 90 ALA A O 1
ATOM 691 N N . PRO A 1 91 ? 61.157 7.012 -9.051 1.00 13.90 91 PRO A N 1
ATOM 692 C CA . PRO A 1 91 ? 61.146 8.365 -8.489 1.00 13.35 91 PRO A CA 1
ATOM 693 C C . PRO A 1 91 ? 60.365 9.394 -9.304 1.00 15.62 91 PRO A C 1
ATOM 694 O O . PRO A 1 91 ? 60.214 9.259 -10.519 1.00 14.20 91 PRO A O 1
ATOM 698 N N . THR A 1 92 ? 59.852 10.423 -8.624 1.00 13.16 92 THR A N 1
ATOM 699 C CA . THR A 1 92 ? 59.135 11.527 -9.278 1.00 13.27 92 THR A CA 1
ATOM 700 C C . THR A 1 92 ? 59.665 12.820 -8.679 1.00 17.12 92 THR A C 1
ATOM 701 O O . THR A 1 92 ? 60.053 12.842 -7.514 1.00 14.38 92 THR A O 1
ATOM 705 N N . GLU A 1 93 ? 59.599 13.913 -9.432 1.00 14.73 93 GLU A N 1
ATOM 706 C CA . GLU A 1 93 ? 60.020 15.229 -8.938 1.00 14.84 93 GLU A CA 1
ATOM 707 C C . GLU A 1 93 ? 59.116 15.782 -7.834 1.00 17.73 93 GLU A C 1
ATOM 708 O O . GLU A 1 93 ? 59.590 16.545 -6.990 1.00 17.87 93 GLU A O 1
ATOM 714 N N . ILE A 1 94 ? 57.839 15.401 -7.816 1.00 13.83 94 ILE A N 1
ATOM 715 C CA . ILE A 1 94 ? 56.899 15.892 -6.789 1.00 13.05 94 ILE A CA 1
ATOM 716 C C . ILE A 1 94 ? 57.298 15.404 -5.379 1.00 14.84 94 ILE A C 1
ATOM 717 O O . ILE A 1 94 ? 57.133 16.130 -4.392 1.00 14.65 94 ILE A O 1
ATOM 722 N N . GLU A 1 95 ? 57.918 14.225 -5.310 1.00 10.55 95 GLU A N 1
ATOM 723 C CA . GLU A 1 95 ? 58.431 13.662 -4.044 1.00 9.22 95 GLU A CA 1
ATOM 724 C C . GLU A 1 95 ? 59.508 14.571 -3.498 1.00 12.57 95 GLU A C 1
ATOM 725 O O . GLU A 1 95 ? 59.553 14.793 -2.289 1.00 11.97 95 GLU A O 1
ATOM 731 N N . ASN A 1 96 ? 60.371 15.119 -4.392 1.00 9.89 96 ASN A N 1
ATOM 732 C CA . ASN A 1 96 ? 61.427 16.054 -3.990 1.00 9.83 96 ASN A CA 1
ATOM 733 C C . ASN A 1 96 ? 60.797 17.303 -3.431 1.00 14.24 96 ASN A C 1
ATOM 734 O O . ASN A 1 96 ? 61.236 17.809 -2.403 1.00 12.37 96 ASN A O 1
ATOM 739 N N . LYS A 1 97 ? 59.777 17.824 -4.129 1.00 12.59 97 LYS A N 1
ATOM 740 C CA . LYS A 1 97 ? 59.110 19.072 -3.725 1.00 12.57 97 LYS A CA 1
ATOM 741 C C . LYS A 1 97 ? 58.492 18.979 -2.320 1.00 14.48 97 LYS A C 1
ATOM 742 O O . LYS A 1 97 ? 58.687 19.888 -1.509 1.00 12.76 97 LYS A O 1
ATOM 748 N N . LEU A 1 98 ? 57.769 17.886 -2.018 1.00 10.93 98 LEU A N 1
ATOM 749 C CA . LEU A 1 98 ? 57.198 17.735 -0.665 1.00 10.77 98 LEU A CA 1
ATOM 750 C C . LEU A 1 98 ? 58.269 17.473 0.380 1.00 12.55 98 LEU A C 1
ATOM 751 O O . LEU A 1 98 ? 58.176 18.002 1.497 1.00 11.33 98 LEU A O 1
ATOM 756 N N . ALA A 1 99 ? 59.257 16.630 0.056 1.00 11.41 99 ALA A N 1
ATOM 757 C CA . ALA A 1 99 ? 60.329 16.338 1.022 1.00 11.70 99 ALA A CA 1
ATOM 758 C C . ALA A 1 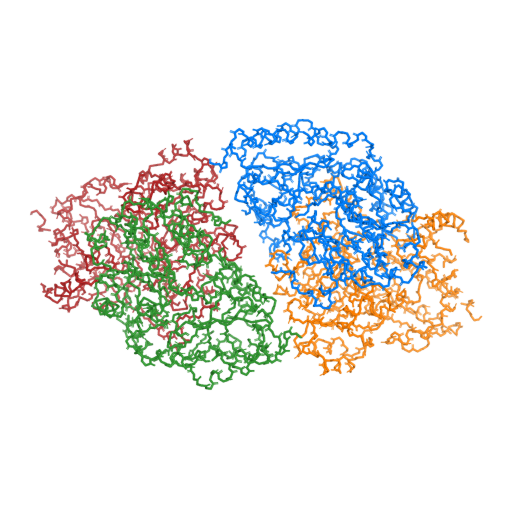99 ? 61.032 17.645 1.437 1.00 13.84 99 ALA A C 1
ATOM 759 O O . ALA A 1 99 ? 61.209 17.889 2.640 1.00 12.52 99 ALA A O 1
ATOM 761 N N . LYS A 1 100 ? 61.365 18.515 0.461 1.00 10.57 100 LYS A N 1
ATOM 762 C CA . LYS A 1 100 ? 61.984 19.831 0.738 1.00 11.06 100 LYS A CA 1
ATOM 763 C C . LYS A 1 100 ? 61.125 20.684 1.714 1.00 14.20 100 LYS A C 1
ATOM 764 O O . LYS A 1 100 ? 61.666 21.287 2.654 1.00 11.68 100 LYS A O 1
ATOM 768 N N . LEU A 1 101 ? 59.798 20.757 1.463 1.00 10.52 101 LEU A N 1
ATOM 769 C CA . LEU A 1 101 ? 58.878 21.547 2.285 1.00 11.10 101 LEU A CA 1
ATOM 770 C C . LEU A 1 101 ? 58.808 21.018 3.715 1.00 13.93 101 LEU A C 1
ATOM 771 O O . LEU A 1 101 ? 58.876 21.804 4.662 1.00 11.50 101 LEU A O 1
ATOM 776 N N . VAL A 1 102 ? 58.711 19.687 3.862 1.00 10.55 102 VAL A N 1
ATOM 777 C CA . VAL A 1 102 ? 58.655 19.041 5.165 1.00 9.84 102 VAL A CA 1
ATOM 778 C C . VAL A 1 102 ? 59.942 19.307 5.971 1.00 13.85 102 VAL A C 1
ATOM 779 O O . VAL A 1 102 ? 59.859 19.637 7.158 1.00 13.29 102 VAL A O 1
ATOM 783 N N . ILE A 1 103 ? 61.106 19.200 5.316 1.00 10.51 103 ILE A N 1
ATOM 784 C CA . ILE A 1 103 ? 62.419 19.430 5.946 1.00 11.06 103 ILE A CA 1
ATOM 785 C C . ILE A 1 103 ? 62.508 20.875 6.491 1.00 13.73 103 ILE A C 1
ATOM 786 O O . ILE A 1 103 ? 63.006 21.108 7.602 1.00 12.29 103 ILE A O 1
ATOM 791 N N . GLU A 1 104 ? 62.020 21.828 5.703 1.00 13.77 104 GLU A N 1
ATOM 792 C CA . GLU A 1 104 ? 62.004 23.264 6.063 1.00 14.80 104 GLU A CA 1
ATOM 793 C C . GLU A 1 104 ? 61.000 23.551 7.185 1.00 18.12 104 GLU A C 1
ATOM 794 O O . GLU A 1 104 ? 61.274 24.369 8.066 1.00 17.00 104 GLU A O 1
ATOM 800 N N . ARG A 1 105 ? 59.837 22.886 7.157 1.00 15.07 105 ARG A N 1
ATOM 801 C CA . ARG A 1 105 ? 58.768 23.105 8.139 1.00 15.07 105 ARG A CA 1
ATOM 802 C C . ARG A 1 105 ? 59.003 22.435 9.500 1.00 17.23 105 ARG A C 1
ATOM 803 O O . ARG A 1 105 ? 58.584 22.983 10.519 1.00 16.75 105 ARG A O 1
ATOM 811 N N . VAL A 1 106 ? 59.636 21.251 9.519 1.00 12.48 106 VAL A N 1
ATOM 812 C CA . VAL A 1 106 ? 59.801 20.490 10.758 1.00 11.25 106 VAL A CA 1
ATOM 813 C C . VAL A 1 106 ? 61.233 20.611 11.244 1.00 15.40 106 VAL A C 1
ATOM 814 O O . VAL A 1 106 ? 62.135 20.110 10.567 1.00 13.09 106 VAL A O 1
ATOM 818 N N . PRO A 1 107 ? 61.455 21.255 12.420 1.00 13.83 107 PRO A N 1
ATOM 819 C CA . PRO A 1 107 ? 62.841 21.499 12.887 1.00 14.14 107 PRO A CA 1
ATOM 820 C C . PRO A 1 107 ? 63.797 20.323 12.897 1.00 18.87 107 PRO A C 1
ATOM 821 O O . PRO A 1 107 ? 64.865 20.419 12.279 1.00 19.53 107 PRO A O 1
ATOM 825 N N . SER A 1 108 ? 63.419 19.214 13.556 1.00 15.13 108 SER A N 1
ATOM 826 C CA . SER A 1 108 ? 64.294 18.041 13.681 1.00 14.85 108 SER A CA 1
ATOM 827 C C . SER A 1 108 ? 64.575 17.306 12.362 1.00 16.73 108 SER A C 1
ATOM 828 O O . SER A 1 108 ? 65.521 16.526 12.303 1.00 15.64 108 SER A O 1
ATOM 831 N N . ILE A 1 109 ? 63.730 17.503 11.343 1.00 12.57 109 ILE A N 1
ATOM 832 C CA . ILE A 1 109 ? 63.869 16.734 10.100 1.00 10.81 109 ILE A CA 1
ATOM 833 C C . ILE A 1 109 ? 64.918 17.318 9.163 1.00 15.04 109 ILE A C 1
ATOM 834 O O . ILE A 1 109 ? 64.739 18.413 8.624 1.00 14.09 109 ILE A O 1
ATOM 839 N N . GLU A 1 110 ? 65.967 16.531 8.910 1.00 11.01 110 GLU A N 1
ATOM 840 C CA . GLU A 1 110 ? 67.011 16.878 7.938 1.00 10.31 110 GLU A CA 1
ATOM 841 C C . GLU A 1 110 ? 66.850 15.968 6.720 1.00 13.60 110 GLU A C 1
ATOM 842 O O . GLU A 1 110 ? 67.106 16.413 5.603 1.00 12.17 110 GLU A O 1
ATOM 848 N N . ILE A 1 111 ? 66.462 14.682 6.948 1.00 9.70 111 ILE A N 1
ATOM 849 C CA . ILE A 1 111 ? 66.229 13.682 5.894 1.00 10.28 111 ILE A CA 1
ATOM 850 C C . ILE A 1 111 ? 64.880 13.063 6.205 1.00 11.95 111 ILE A C 1
ATOM 851 O O . ILE A 1 111 ? 64.591 12.819 7.372 1.00 10.02 111 ILE A O 1
ATOM 856 N N . VAL A 1 112 ? 64.059 12.810 5.180 1.00 8.98 112 VAL A N 1
ATOM 857 C CA . VAL A 1 112 ? 62.706 12.316 5.423 1.00 7.65 112 VAL A CA 1
ATOM 858 C C . VAL A 1 112 ? 62.366 11.091 4.558 1.00 11.22 112 VAL A C 1
ATOM 859 O O . VAL A 1 112 ? 62.951 10.900 3.509 1.00 11.60 112 VAL A O 1
ATOM 863 N N . ARG A 1 113 ? 61.460 10.246 5.026 1.00 9.17 113 ARG A N 1
ATOM 864 C CA . ARG A 1 113 ? 61.031 9.083 4.253 1.00 9.45 113 ARG A CA 1
ATOM 865 C C . ARG A 1 113 ? 59.507 9.043 4.313 1.00 10.61 113 ARG A C 1
ATOM 866 O O . ARG A 1 113 ? 58.937 9.036 5.405 1.00 8.08 113 ARG A O 1
ATOM 882 N N . VAL A 1 115 ? 55.785 7.379 3.869 1.00 9.23 115 VAL A N 1
ATOM 883 C CA . VAL A 1 115 ? 55.124 6.084 4.067 1.00 8.73 115 VAL A CA 1
ATOM 884 C C . VAL A 1 115 ? 53.633 6.317 3.804 1.00 10.35 115 VAL A C 1
ATOM 885 O O . VAL A 1 115 ? 53.282 7.401 3.360 1.00 10.65 115 VAL A O 1
ATOM 889 N N . ASN A 1 116 ? 52.777 5.343 4.053 1.00 9.16 116 ASN A N 1
ATOM 890 C CA . ASN A 1 116 ? 51.357 5.455 3.837 1.00 9.87 116 ASN A CA 1
ATOM 891 C C . ASN A 1 116 ? 50.405 5.721 5.008 1.00 12.11 116 ASN A C 1
ATOM 892 O O . ASN A 1 116 ? 49.246 5.858 4.823 1.00 12.08 116 ASN A O 1
ATOM 897 N N . SER A 1 117 ? 50.939 5.805 6.202 1.00 9.46 117 SER A N 1
ATOM 898 C CA . SER A 1 117 ? 50.094 6.020 7.394 1.00 8.69 117 SER A CA 1
ATOM 899 C C . SER A 1 117 ? 50.945 6.385 8.593 1.00 11.04 117 SER A C 1
ATOM 900 O O . SER A 1 117 ? 52.150 6.176 8.561 1.00 10.39 117 SER A O 1
ATOM 903 N N . GLY A 1 118 ? 50.307 6.845 9.670 1.00 8.54 118 GLY A N 1
ATOM 904 C CA . GLY A 1 118 ? 51.025 7.122 10.913 1.00 8.61 118 GLY A CA 1
ATOM 905 C C . GLY A 1 118 ? 51.518 5.823 11.541 1.00 10.88 118 GLY A C 1
ATOM 906 O O . GLY A 1 118 ? 52.602 5.794 12.123 1.00 9.98 118 GLY A O 1
ATOM 907 N N . THR A 1 119 ? 50.758 4.707 11.372 1.00 8.13 119 THR A N 1
ATOM 908 C CA . THR A 1 119 ? 51.163 3.386 11.909 1.00 8.02 119 THR A CA 1
ATOM 909 C C . THR A 1 119 ? 52.477 2.946 11.252 1.00 11.67 119 THR A C 1
ATOM 910 O O . THR A 1 119 ? 53.366 2.417 11.930 1.00 11.91 119 THR A O 1
ATOM 914 N N . GLU A 1 120 ? 52.584 3.151 9.934 1.00 8.70 120 GLU A N 1
ATOM 915 C CA . GLU A 1 120 ? 53.810 2.797 9.196 1.00 8.11 120 GLU A CA 1
ATOM 916 C C . GLU A 1 120 ? 54.960 3.676 9.653 1.00 9.89 120 GLU A C 1
ATOM 917 O O . GLU A 1 120 ? 56.081 3.196 9.746 1.00 11.46 120 GLU A O 1
ATOM 923 N N . ALA A 1 121 ? 54.686 4.944 9.934 1.00 7.23 121 ALA A N 1
ATOM 924 C CA . ALA A 1 121 ? 55.735 5.903 10.358 1.00 6.86 121 ALA A CA 1
ATOM 925 C C . ALA A 1 121 ? 56.309 5.543 11.734 1.00 9.90 121 ALA A C 1
ATOM 926 O O . ALA A 1 121 ? 57.524 5.539 11.892 1.00 9.49 121 ALA A O 1
ATOM 928 N N . THR A 1 122 ? 55.446 5.260 12.725 1.00 8.00 122 THR A N 1
ATOM 929 C CA . THR A 1 122 ? 55.933 4.975 14.086 1.00 8.40 122 THR A CA 1
ATOM 930 C C . THR A 1 122 ? 56.605 3.633 14.169 1.00 11.79 122 THR A C 1
ATOM 931 O O . THR A 1 122 ? 57.618 3.553 14.842 1.00 8.18 122 THR A O 1
ATOM 943 N N . SER A 1 124 ? 58.245 2.130 11.835 1.00 8.96 124 SER A N 1
ATOM 944 C CA . SER A 1 124 ? 59.520 2.317 11.138 1.00 9.20 124 SER A CA 1
ATOM 945 C C . SER A 1 124 ? 60.521 3.081 11.997 1.00 11.78 124 SER A C 1
ATOM 946 O O . SER A 1 124 ? 61.710 2.729 12.003 1.00 10.04 124 SER A O 1
ATOM 949 N N . ALA A 1 125 ? 60.056 4.133 12.707 1.00 10.33 125 ALA A N 1
ATOM 950 C CA . ALA A 1 125 ? 60.926 4.932 13.597 1.00 10.42 125 ALA A CA 1
ATOM 951 C C . ALA A 1 125 ? 61.419 4.087 14.752 1.00 11.64 125 ALA A C 1
ATOM 952 O O . ALA A 1 125 ? 62.581 4.237 15.157 1.00 9.08 125 ALA A O 1
ATOM 954 N N . LEU A 1 126 ? 60.556 3.194 15.299 1.00 9.87 126 LEU A N 1
ATOM 955 C CA . LEU A 1 126 ? 61.009 2.309 16.397 1.00 10.37 126 LEU A CA 1
ATOM 956 C C . LEU A 1 126 ? 62.091 1.371 15.896 1.00 12.36 126 LEU A C 1
ATOM 957 O O . LEU A 1 126 ? 63.054 1.138 16.611 1.00 12.67 126 LEU A O 1
ATOM 962 N N . ARG A 1 127 ? 61.902 0.778 14.703 1.00 9.90 127 ARG A N 1
ATOM 963 C CA . ARG A 1 127 ? 62.875 -0.145 14.117 1.00 10.96 127 ARG A CA 1
ATOM 964 C C . ARG A 1 127 ? 64.209 0.591 13.866 1.00 12.33 127 ARG A C 1
ATOM 965 O O . ARG A 1 127 ? 65.276 0.062 14.173 1.00 12.61 127 ARG A O 1
ATOM 973 N N . LEU A 1 128 ? 64.132 1.819 13.352 1.00 9.74 128 LEU A N 1
ATOM 974 C CA . LEU A 1 128 ? 65.306 2.666 13.110 1.00 8.76 128 LEU A CA 1
ATOM 975 C C . LEU A 1 128 ? 66.023 2.994 14.438 1.00 12.31 128 LEU A C 1
ATOM 976 O O . LEU A 1 128 ? 67.241 2.822 14.530 1.00 10.72 128 LEU A O 1
ATOM 981 N N . ALA A 1 129 ? 65.270 3.360 15.477 1.00 8.50 129 ALA A N 1
ATOM 982 C CA . ALA A 1 129 ? 65.885 3.670 16.764 1.00 8.69 129 ALA A CA 1
ATOM 983 C C . ALA A 1 129 ? 66.600 2.436 17.353 1.00 12.61 129 ALA A C 1
ATOM 984 O O . ALA A 1 129 ? 67.718 2.554 17.844 1.00 11.28 129 ALA A O 1
ATOM 986 N N . ARG A 1 130 ? 65.969 1.266 17.270 1.00 11.34 130 ARG A N 1
ATOM 987 C CA . ARG A 1 130 ? 66.555 0.017 17.769 1.00 10.09 130 ARG A CA 1
ATOM 988 C C . ARG A 1 130 ? 67.812 -0.357 16.986 1.00 13.49 130 ARG A C 1
ATOM 989 O O . ARG A 1 130 ? 68.841 -0.685 17.586 1.00 12.92 130 ARG A O 1
ATOM 997 N N . GLY A 1 131 ? 67.745 -0.248 15.664 1.00 10.35 131 GLY A N 1
ATOM 998 C CA . GLY A 1 131 ? 68.879 -0.537 14.787 1.00 10.32 131 GLY A CA 1
ATOM 999 C C . GLY A 1 131 ? 70.030 0.439 14.964 1.00 15.51 131 GLY A C 1
ATOM 1000 O O . GLY A 1 131 ? 71.189 0.026 15.040 1.00 16.00 131 GLY A O 1
ATOM 1001 N N . TYR A 1 132 ? 69.728 1.745 15.052 1.00 12.48 132 TYR A N 1
ATOM 1002 C CA . TYR A 1 132 ? 70.739 2.802 15.208 1.00 11.94 132 TYR A CA 1
ATOM 1003 C C . TYR A 1 132 ? 71.504 2.697 16.546 1.00 15.90 132 TYR A C 1
ATOM 1004 O O . TYR A 1 132 ? 72.725 2.905 16.593 1.00 15.22 132 TYR A O 1
ATOM 1013 N N . THR A 1 133 ? 70.784 2.433 17.616 1.00 11.57 133 THR A N 1
ATOM 1014 C CA . THR A 1 133 ? 71.385 2.333 18.950 1.00 12.78 133 THR A CA 1
ATOM 1015 C C . THR A 1 133 ? 71.896 0.932 19.295 1.00 17.74 133 THR A C 1
ATOM 1016 O O . THR A 1 133 ? 72.675 0.805 20.235 1.00 17.10 133 THR A O 1
ATOM 1020 N N . GLY A 1 134 ? 71.418 -0.100 18.595 1.00 16.07 134 GLY A N 1
ATOM 1021 C CA . GLY A 1 134 ? 71.741 -1.492 18.920 1.00 16.60 134 GLY A CA 1
ATOM 1022 C C . GLY A 1 134 ? 71.080 -1.906 20.234 1.00 21.65 134 GLY A C 1
ATOM 1023 O O . GLY A 1 134 ? 71.639 -2.707 20.992 1.00 22.67 134 GLY A O 1
ATOM 1024 N N . ARG A 1 135 ? 69.901 -1.329 20.553 1.00 15.14 135 ARG A N 1
ATOM 1025 C CA . ARG A 1 135 ? 69.186 -1.625 21.820 1.00 14.17 135 ARG A CA 1
ATOM 1026 C C . ARG A 1 135 ? 67.807 -2.180 21.557 1.00 16.20 135 ARG A C 1
ATOM 1027 O O . ARG A 1 135 ? 67.276 -2.004 20.463 1.00 14.05 135 ARG A O 1
ATOM 1035 N N . ASN A 1 136 ? 67.223 -2.845 22.553 1.00 12.66 136 ASN A N 1
ATOM 1036 C CA . ASN A 1 136 ? 65.953 -3.543 22.414 1.00 13.78 136 ASN A CA 1
ATOM 1037 C C . ASN A 1 136 ? 64.708 -2.831 22.894 1.00 16.30 136 ASN A C 1
ATOM 1038 O O . ASN A 1 136 ? 63.644 -3.074 22.342 1.00 15.60 136 ASN A O 1
ATOM 1043 N N . LYS A 1 137 ? 64.800 -2.080 23.980 1.00 13.96 137 LYS A N 1
ATOM 1044 C CA . LYS A 1 137 ? 63.592 -1.547 24.611 1.00 13.19 137 LYS A CA 1
ATOM 1045 C C . LYS A 1 137 ? 63.134 -0.203 24.122 1.00 15.26 137 LYS A C 1
ATOM 1046 O O . LYS A 1 137 ? 63.936 0.608 23.686 1.00 13.96 137 LYS A O 1
ATOM 1052 N N . ILE A 1 138 ? 61.822 0.037 24.227 1.00 10.99 138 ILE A N 1
ATOM 1053 C CA . ILE A 1 138 ? 61.250 1.319 23.862 1.00 11.47 138 ILE A CA 1
ATOM 1054 C C . ILE A 1 138 ? 60.397 1.759 25.026 1.00 13.18 138 ILE A C 1
ATOM 1055 O O . ILE A 1 138 ? 59.794 0.924 25.704 1.00 13.40 138 ILE A O 1
ATOM 1060 N N . LEU A 1 139 ? 60.369 3.050 25.289 1.00 9.94 139 LEU A N 1
ATOM 1061 C CA . LEU A 1 139 ? 59.548 3.551 26.381 1.00 9.05 139 LEU A CA 1
ATOM 1062 C C . LEU A 1 139 ? 58.429 4.399 25.792 1.00 12.58 139 LEU A C 1
ATOM 1063 O O . LEU A 1 139 ? 58.689 5.273 24.973 1.00 12.80 139 LEU A O 1
ATOM 1068 N N . LYS A 1 140 ? 57.187 4.149 26.219 1.00 9.85 140 LYS A N 1
ATOM 1069 C CA . LYS A 1 140 ? 56.047 4.949 25.781 1.00 9.93 140 LYS A CA 1
ATOM 1070 C C . LYS A 1 140 ? 55.206 5.311 27.000 1.00 15.14 140 LYS A C 1
ATOM 1071 O O . LYS A 1 140 ? 55.454 4.803 28.108 1.00 14.46 140 LYS A O 1
ATOM 1077 N N . PHE A 1 141 ? 54.167 6.125 26.781 1.00 10.81 141 PHE A N 1
ATOM 1078 C CA . PHE A 1 141 ? 53.291 6.584 27.833 1.00 9.42 141 PHE A CA 1
ATOM 1079 C C . PHE A 1 141 ? 51.917 5.926 27.846 1.00 14.58 141 PHE A C 1
ATOM 1080 O O . PHE A 1 141 ? 51.363 5.570 26.797 1.00 14.59 141 PHE A O 1
ATOM 1088 N N . ILE A 1 142 ? 51.396 5.718 29.053 1.00 12.32 142 ILE A N 1
ATOM 1089 C CA . ILE A 1 142 ? 50.101 5.073 29.292 1.00 11.95 142 ILE A CA 1
ATOM 1090 C C . ILE A 1 142 ? 49.018 5.965 28.721 1.00 16.59 142 ILE A C 1
ATOM 1091 O O . ILE A 1 142 ? 49.062 7.173 28.946 1.00 16.17 142 ILE A O 1
ATOM 1096 N N . GLY A 1 143 ? 48.075 5.367 27.992 1.00 16.12 143 GLY A N 1
ATOM 1097 C CA . GLY A 1 143 ? 46.955 6.092 27.401 1.00 17.10 143 GLY A CA 1
ATOM 1098 C C . GLY A 1 143 ? 47.289 6.740 26.073 1.00 22.01 143 GLY A C 1
ATOM 1099 O O . GLY A 1 143 ? 46.470 7.468 25.517 1.00 22.94 143 GLY A O 1
ATOM 1100 N N . CYS A 1 144 ? 48.499 6.489 25.552 1.00 17.68 144 CYS A N 1
ATOM 1101 C CA . CYS A 1 144 ? 48.914 7.086 24.297 1.00 17.12 144 CYS A CA 1
ATOM 1102 C C . CYS A 1 144 ? 48.915 6.059 23.177 1.00 18.64 144 CYS A C 1
ATOM 1103 O O . CYS A 1 144 ? 49.428 4.952 23.336 1.00 15.97 144 CYS A O 1
ATOM 1106 N N . TYR A 1 145 ? 48.391 6.470 22.030 1.00 14.32 145 TYR A N 1
ATOM 1107 C CA . TYR A 1 145 ? 48.258 5.641 20.836 1.00 13.01 145 TYR A CA 1
ATOM 1108 C C . TYR A 1 145 ? 49.213 6.151 19.778 1.00 14.81 145 TYR A C 1
ATOM 1109 O O . TYR A 1 145 ? 49.247 7.348 19.492 1.00 13.33 145 TYR A O 1
ATOM 1118 N N . HIS A 1 146 ? 49.963 5.227 19.172 1.00 10.81 146 HIS A N 1
ATOM 1119 C CA . HIS A 1 146 ? 50.970 5.536 18.152 1.00 9.51 146 HIS A CA 1
ATOM 1120 C C . HIS A 1 146 ? 50.729 4.731 16.880 1.00 12.28 146 HIS A C 1
ATOM 1121 O O . HIS A 1 146 ? 51.563 4.702 15.995 1.00 12.44 146 HIS A O 1
ATOM 1128 N N . GLY A 1 147 ? 49.567 4.136 16.771 1.00 10.36 147 GLY A N 1
ATOM 1129 C CA . GLY A 1 147 ? 49.265 3.285 15.632 1.00 9.17 147 GLY A CA 1
ATOM 1130 C C . GLY A 1 147 ? 49.312 1.861 16.129 1.00 14.62 147 GLY A C 1
ATOM 1131 O O . GLY A 1 147 ? 49.646 1.624 17.295 1.00 14.48 147 GLY A O 1
ATOM 1132 N N . HIS A 1 148 ? 49.004 0.907 15.260 1.00 11.39 148 HIS A N 1
ATOM 1133 C CA . HIS A 1 148 ? 48.887 -0.477 15.690 1.00 12.38 148 HIS A CA 1
ATOM 1134 C C . HIS A 1 148 ? 50.102 -1.415 15.549 1.00 19.12 148 HIS A C 1
ATOM 1135 O O . HIS A 1 148 ? 49.928 -2.638 15.603 1.00 19.53 148 HIS A O 1
ATOM 1142 N N . GLY A 1 149 ? 51.321 -0.865 15.419 1.00 13.58 149 GLY A N 1
ATOM 1143 C CA . GLY A 1 149 ? 52.534 -1.694 15.456 1.00 12.82 149 GLY A CA 1
ATOM 1144 C C . GLY A 1 149 ? 52.540 -2.427 16.799 1.00 16.54 149 GLY A C 1
ATOM 1145 O O . GLY A 1 149 ? 52.205 -1.808 17.813 1.00 14.28 149 GLY A O 1
ATOM 1146 N N . ASP A 1 150 ? 52.822 -3.757 16.826 1.00 13.64 150 ASP A N 1
ATOM 1147 C CA . ASP A 1 150 ? 52.752 -4.578 18.068 1.00 14.30 150 ASP A CA 1
ATOM 1148 C C . ASP A 1 150 ? 53.411 -3.999 19.317 1.00 16.07 150 ASP A C 1
ATOM 1149 O O . ASP A 1 150 ? 52.803 -4.025 20.392 1.00 15.10 150 ASP A O 1
ATOM 1154 N N . SER A 1 151 ? 54.653 -3.481 19.179 1.00 12.37 151 SER A N 1
ATOM 1155 C CA . SER A 1 151 ? 55.426 -2.880 20.284 1.00 12.00 151 SER A CA 1
ATOM 1156 C C . SER A 1 151 ? 54.676 -1.707 20.934 1.00 16.80 151 SER A C 1
ATOM 1157 O O . SER A 1 151 ? 54.898 -1.376 22.103 1.00 17.39 151 SER A O 1
ATOM 1160 N N . LEU A 1 152 ? 53.814 -1.058 20.153 1.00 13.82 152 LEU A N 1
ATOM 1161 C CA . LEU A 1 152 ? 53.084 0.127 20.574 1.00 13.27 152 LEU A CA 1
ATOM 1162 C C . LEU A 1 152 ? 51.690 -0.135 21.100 1.00 18.13 152 LEU A C 1
ATOM 1163 O O . LEU A 1 152 ? 51.070 0.774 21.670 1.00 18.22 152 LEU A O 1
ATOM 1168 N N . LEU A 1 153 ? 51.199 -1.372 20.961 1.00 17.43 153 LEU A N 1
ATOM 1169 C CA . LEU A 1 153 ? 49.857 -1.741 21.442 1.00 18.49 153 LEU A CA 1
ATOM 1170 C C . LEU A 1 153 ? 49.804 -2.107 22.936 1.00 27.54 153 LEU A C 1
ATOM 1171 O O . LEU A 1 153 ? 48.905 -2.829 23.354 1.00 30.43 153 LEU A O 1
ATOM 1176 N N . ILE A 1 154 ? 50.757 -1.619 23.728 1.00 25.28 154 ILE A N 1
ATOM 1177 C CA . ILE A 1 154 ? 50.839 -1.864 25.168 1.00 25.09 154 ILE A CA 1
ATOM 1178 C C . ILE A 1 154 ? 50.328 -0.588 25.876 1.00 26.95 154 ILE A C 1
ATOM 1179 O O . ILE A 1 154 ? 50.844 0.501 25.619 1.00 27.06 154 ILE A O 1
ATOM 1184 N N . LYS A 1 155 ? 49.252 -0.713 26.689 1.00 22.95 155 LYS A N 1
ATOM 1185 C CA . LYS A 1 155 ? 48.607 0.400 27.428 1.00 22.93 155 LYS A CA 1
ATOM 1186 C C . LYS A 1 155 ? 48.322 1.589 26.488 1.00 27.38 155 LYS A C 1
ATOM 1187 O O . LYS A 1 155 ? 48.741 2.715 26.751 1.00 26.88 155 LYS A O 1
ATOM 1193 N N . ALA A 1 156 ? 47.655 1.310 25.361 1.00 25.98 156 ALA A N 1
ATOM 1194 C CA . ALA A 1 156 ? 47.389 2.316 24.331 1.00 27.24 156 ALA A CA 1
ATOM 1195 C C . ALA A 1 156 ? 46.097 3.128 24.516 1.00 33.43 156 ALA A C 1
ATOM 1196 O O . ALA A 1 156 ? 45.718 3.873 23.622 1.00 32.27 156 ALA A O 1
ATOM 1198 N N . GLY A 1 157 ? 45.469 3.005 25.683 1.00 32.22 157 GLY A N 1
ATOM 1199 C CA . GLY A 1 157 ? 44.312 3.805 26.070 1.00 33.58 157 GLY A CA 1
ATOM 1200 C C . GLY A 1 157 ? 42.975 3.493 25.442 1.00 41.69 157 GLY A C 1
ATOM 1201 O O . GLY A 1 157 ? 42.742 2.383 24.951 1.00 40.63 157 GLY A O 1
ATOM 1202 N N . SER A 1 158 ? 42.081 4.508 25.495 1.00 41.20 158 SER A N 1
ATOM 1203 C CA . SER A 1 158 ? 40.689 4.506 25.037 1.00 41.98 158 SER A CA 1
ATOM 1204 C C . SER A 1 158 ? 40.475 3.851 23.674 1.00 46.42 158 SER A C 1
ATOM 1205 O O . SER A 1 158 ? 40.995 4.328 22.662 1.00 45.65 158 SER A O 1
ATOM 1208 N N . GLY A 1 159 ? 39.705 2.764 23.680 1.00 43.56 159 GLY A N 1
ATOM 1209 C CA . GLY A 1 159 ? 39.396 1.979 22.489 1.00 43.20 159 GLY A CA 1
ATOM 1210 C C . GLY A 1 159 ? 40.258 0.735 22.386 1.00 47.67 159 GLY A C 1
ATOM 1211 O O . GLY A 1 159 ? 39.764 -0.334 22.024 1.00 47.77 159 GLY A O 1
ATOM 1212 N N . VAL A 1 160 ? 41.556 0.862 22.714 1.00 43.94 160 VAL A N 1
ATOM 1213 C CA . VAL A 1 160 ? 42.509 -0.253 22.652 1.00 55.62 160 VAL A CA 1
ATOM 1214 C C . VAL A 1 160 ? 42.361 -1.176 23.871 1.00 87.26 160 VAL A C 1
ATOM 1215 O O . VAL A 1 160 ? 42.810 -0.845 24.968 1.00 52.49 160 VAL A O 1
ATOM 1219 N N . PRO A 1 166 ? 42.202 -6.400 28.830 1.00 62.14 166 PRO A N 1
ATOM 1220 C CA . PRO A 1 166 ? 43.648 -6.124 28.906 1.00 61.80 166 PRO A CA 1
ATOM 1221 C C . PRO A 1 166 ? 44.175 -5.391 27.662 1.00 63.63 166 PRO A C 1
ATOM 1222 O O . PRO A 1 166 ? 43.396 -4.758 26.933 1.00 63.90 166 PRO A O 1
ATOM 1226 N N . ASP A 1 167 ? 45.505 -5.470 27.425 1.00 56.99 167 ASP A N 1
ATOM 1227 C CA . ASP A 1 167 ? 46.145 -4.913 26.233 1.00 55.00 167 ASP A CA 1
ATOM 1228 C C . ASP A 1 167 ? 45.803 -5.879 25.121 1.00 54.20 167 ASP A C 1
ATOM 1229 O O . ASP A 1 167 ? 45.647 -7.072 25.397 1.00 54.99 167 ASP A O 1
ATOM 1234 N N . SER A 1 168 ? 45.661 -5.384 23.877 1.00 44.77 168 SER A N 1
ATOM 1235 C CA . SER A 1 168 ? 45.282 -6.236 22.747 1.00 40.71 168 SER A CA 1
ATOM 1236 C C . SER A 1 168 ? 45.879 -7.665 22.772 1.00 39.32 168 SER A C 1
ATOM 1237 O O . SER A 1 168 ? 47.101 -7.822 22.862 1.00 39.39 168 SER A O 1
ATOM 1240 N N . PRO A 1 169 ? 45.035 -8.714 22.660 1.00 30.48 169 PRO A N 1
ATOM 1241 C CA . PRO A 1 169 ? 45.580 -10.071 22.475 1.00 27.99 169 PRO A CA 1
ATOM 1242 C C . PRO A 1 169 ? 46.267 -10.120 21.093 1.00 26.79 169 PRO A C 1
ATOM 1243 O O . PRO A 1 169 ? 46.172 -9.154 20.318 1.00 25.16 169 PRO A O 1
ATOM 1247 N N . GLY A 1 170 ? 46.995 -11.192 20.814 1.00 21.22 170 GLY A N 1
ATOM 1248 C CA . GLY A 1 170 ? 47.726 -11.315 19.555 1.00 20.14 170 GLY A CA 1
ATOM 1249 C C . GLY A 1 170 ? 49.125 -10.719 19.573 1.00 19.87 170 GLY A C 1
ATOM 1250 O O . GLY A 1 170 ? 49.846 -10.811 18.584 1.00 18.63 170 GLY A O 1
ATOM 1251 N N . VAL A 1 171 ? 49.509 -10.082 20.674 1.00 16.11 171 VAL A N 1
ATOM 1252 C CA . VAL A 1 171 ? 50.837 -9.485 20.821 1.00 15.72 171 VAL A CA 1
ATOM 1253 C C . VAL A 1 171 ? 51.632 -10.405 21.738 1.00 20.32 171 VAL A C 1
ATOM 1254 O O . VAL A 1 171 ? 51.306 -10.495 22.918 1.00 21.59 171 VAL A O 1
ATOM 1258 N N . PRO A 1 172 ? 52.667 -11.117 21.250 1.00 17.70 172 PRO A N 1
ATOM 1259 C CA . PRO A 1 172 ? 53.377 -12.057 22.147 1.00 17.56 172 PRO A CA 1
ATOM 1260 C C . PRO A 1 172 ? 54.134 -11.381 23.277 1.00 21.30 172 PRO A C 1
ATOM 1261 O O . PRO A 1 172 ? 54.516 -10.210 23.155 1.00 19.61 172 PRO A O 1
ATOM 1265 N N . GLU A 1 173 ? 54.434 -12.158 24.346 1.00 17.50 173 GLU A N 1
ATOM 1266 C CA . GLU A 1 173 ? 55.274 -11.734 25.475 1.00 17.47 173 GLU A CA 1
ATOM 1267 C C . GLU A 1 173 ? 56.654 -11.262 24.968 1.00 20.28 173 GLU A C 1
ATOM 1268 O O . GLU A 1 173 ? 57.232 -10.322 25.521 1.00 20.68 173 GLU A O 1
ATOM 1274 N N . GLY A 1 174 ? 57.156 -11.907 23.912 1.00 17.35 174 GLY A N 1
ATOM 1275 C CA . GLY A 1 174 ? 58.434 -11.577 23.282 1.00 16.14 174 GLY A CA 1
ATOM 1276 C C . GLY A 1 174 ? 58.489 -10.134 22.805 1.00 19.15 174 GLY A C 1
ATOM 1277 O O . GLY A 1 174 ? 59.559 -9.529 22.763 1.00 18.21 174 GLY A O 1
ATOM 1278 N N . VAL A 1 175 ? 57.327 -9.570 22.458 1.00 16.18 175 VAL A N 1
ATOM 1279 C CA . VAL A 1 175 ? 57.183 -8.154 22.086 1.00 15.11 175 VAL A CA 1
ATOM 1280 C C . VAL A 1 175 ? 56.945 -7.317 23.364 1.00 17.75 175 VAL A C 1
ATOM 1281 O O . VAL A 1 175 ? 57.656 -6.332 23.597 1.00 15.70 175 VAL A O 1
ATOM 1285 N N . ALA A 1 176 ? 55.899 -7.668 24.163 1.00 17.12 176 ALA A N 1
ATOM 1286 C CA . ALA A 1 176 ? 55.532 -6.910 25.379 1.00 17.35 176 ALA A CA 1
ATOM 1287 C C . ALA A 1 176 ? 56.689 -6.639 26.322 1.00 19.98 176 ALA A C 1
ATOM 1288 O O . ALA A 1 176 ? 56.786 -5.535 26.849 1.00 19.05 176 ALA A O 1
ATOM 1290 N N . LYS A 1 177 ? 57.611 -7.618 26.485 1.00 17.63 177 LYS A N 1
ATOM 1291 C CA . LYS A 1 177 ? 58.755 -7.490 27.395 1.00 17.25 177 LYS A CA 1
ATOM 1292 C C . LYS A 1 177 ? 59.700 -6.360 27.028 1.00 19.54 177 LYS A C 1
ATOM 1293 O O . LYS A 1 177 ? 60.411 -5.885 27.902 1.00 19.96 177 LYS A O 1
ATOM 1299 N N . ASN A 1 178 ? 59.728 -5.934 25.740 1.00 14.90 178 ASN A N 1
ATOM 1300 C CA . ASN A 1 178 ? 60.609 -4.855 25.299 1.00 13.76 178 ASN A CA 1
ATOM 1301 C C . ASN A 1 178 ? 59.950 -3.447 25.233 1.00 15.56 178 ASN A C 1
ATOM 1302 O O . ASN A 1 178 ? 60.543 -2.493 24.724 1.00 11.58 178 ASN A O 1
ATOM 1307 N N . THR A 1 179 ? 58.752 -3.326 25.780 1.00 11.69 179 THR A N 1
ATOM 1308 C CA . THR A 1 179 ? 58.060 -2.057 25.876 1.00 12.31 179 THR A CA 1
ATOM 1309 C C . THR A 1 179 ? 57.851 -1.739 27.347 1.00 17.31 179 THR A C 1
ATOM 1310 O O . THR A 1 179 ? 57.219 -2.518 28.065 1.00 18.19 179 THR A O 1
ATOM 1314 N N . ILE A 1 180 ? 58.354 -0.589 27.769 1.00 12.53 180 ILE A N 1
ATOM 1315 C CA . ILE A 1 180 ? 58.192 -0.030 29.104 1.00 12.66 180 ILE A CA 1
ATOM 1316 C C . ILE A 1 180 ? 57.105 1.045 28.972 1.00 16.34 180 ILE A C 1
ATOM 1317 O O . ILE A 1 180 ? 57.168 1.871 28.055 1.00 14.41 180 ILE A O 1
ATOM 1322 N N . THR A 1 181 ? 56.188 1.101 29.929 1.00 14.62 181 THR A N 1
ATOM 1323 C CA . THR A 1 181 ? 55.096 2.084 29.938 1.00 14.88 181 THR A CA 1
ATOM 1324 C C . THR A 1 181 ? 55.120 2.882 31.227 1.00 20.44 181 THR A C 1
ATOM 1325 O O . THR A 1 181 ? 55.327 2.311 32.300 1.00 20.61 181 THR A O 1
ATOM 1329 N N . VAL A 1 182 ? 54.957 4.213 31.111 1.00 15.50 182 VAL A N 1
ATOM 1330 C CA . VAL A 1 182 ? 54.999 5.172 32.224 1.00 16.42 182 VAL A CA 1
ATOM 1331 C C . VAL A 1 182 ? 53.790 6.123 32.063 1.00 17.41 182 VAL A C 1
ATOM 1332 O O . VAL A 1 182 ? 53.401 6.366 30.932 1.00 15.36 182 VAL A O 1
ATOM 1336 N N . ALA A 1 183 ? 53.258 6.725 33.147 1.00 13.45 183 ALA A N 1
ATOM 1337 C CA . ALA A 1 183 ? 52.159 7.693 33.001 1.00 13.15 183 ALA A CA 1
ATOM 1338 C C . ALA A 1 183 ? 52.653 8.930 32.234 1.00 14.10 183 ALA A C 1
ATOM 1339 O O . ALA A 1 183 ? 53.751 9.447 32.488 1.00 12.35 183 ALA A O 1
ATOM 1341 N N . TYR A 1 184 ? 51.832 9.417 31.297 1.00 11.62 184 TYR A N 1
ATOM 1342 C CA . TYR A 1 184 ? 52.152 10.649 30.561 1.00 10.29 184 TYR A CA 1
ATOM 1343 C C . TYR A 1 184 ? 52.294 11.729 31.637 1.00 12.67 184 TYR A C 1
ATOM 1344 O O . TYR A 1 184 ? 51.597 11.664 32.658 1.00 11.92 184 TYR A O 1
ATOM 1353 N N . ASN A 1 185 ? 53.218 12.671 31.435 1.00 11.00 185 ASN A N 1
ATOM 1354 C CA . ASN A 1 185 ? 53.530 13.780 32.349 1.00 11.99 185 ASN A CA 1
ATOM 1355 C C . ASN A 1 185 ? 54.260 13.355 33.626 1.00 17.11 185 ASN A C 1
ATOM 1356 O O . ASN A 1 185 ? 54.488 14.192 34.489 1.00 18.46 185 ASN A O 1
ATOM 1361 N N . ASP A 1 186 ? 54.656 12.078 33.731 1.00 13.24 186 ASP A N 1
ATOM 1362 C CA . ASP A 1 186 ? 55.363 11.594 34.920 1.00 11.96 186 ASP A CA 1
ATOM 1363 C C . ASP A 1 186 ? 56.839 11.467 34.625 1.00 13.72 186 ASP A C 1
ATOM 1364 O O . ASP A 1 186 ? 57.330 10.377 34.343 1.00 13.54 186 ASP A O 1
ATOM 1369 N N . LEU A 1 187 ? 57.547 12.596 34.669 1.00 11.76 187 LEU A N 1
ATOM 1370 C CA . LEU A 1 187 ? 58.977 12.631 34.360 1.00 12.90 187 LEU A CA 1
ATOM 1371 C C . LEU A 1 187 ? 59.803 11.738 35.294 1.00 17.86 187 LEU A C 1
ATOM 1372 O O . LEU A 1 187 ? 60.685 11.033 34.814 1.00 15.67 187 LEU A O 1
ATOM 1377 N N . GLU A 1 188 ? 59.540 11.786 36.612 1.00 17.18 188 GLU A N 1
ATOM 1378 C CA . GLU A 1 188 ? 60.324 10.989 37.570 1.00 17.09 188 GLU A CA 1
ATOM 1379 C C . GLU A 1 188 ? 60.264 9.508 37.277 1.00 20.56 188 GLU A C 1
ATOM 1380 O O . GLU A 1 188 ? 61.289 8.847 37.382 1.00 21.71 188 GLU A O 1
ATOM 1386 N N . SER A 1 189 ? 59.101 8.986 36.858 1.00 15.32 189 SER A N 1
ATOM 1387 C CA . SER A 1 189 ? 58.991 7.575 36.529 1.00 16.10 189 SER A CA 1
ATOM 1388 C C . SER A 1 189 ? 59.766 7.195 35.285 1.00 18.65 189 SER A C 1
ATOM 1389 O O . SER A 1 189 ? 60.233 6.056 35.212 1.00 18.14 189 SER A O 1
ATOM 1392 N N . VAL A 1 190 ? 59.970 8.151 34.334 1.00 14.60 190 VAL A N 1
ATOM 1393 C CA . VAL A 1 190 ? 60.832 7.916 33.153 1.00 12.87 190 VAL A CA 1
ATOM 1394 C C . VAL A 1 190 ? 62.298 7.784 33.703 1.00 17.27 190 VAL A C 1
ATOM 1395 O O . VAL A 1 190 ? 63.056 6.869 33.321 1.00 16.27 190 VAL A O 1
ATOM 1399 N N . LYS A 1 191 ? 62.683 8.705 34.592 1.00 13.73 191 LYS A N 1
ATOM 1400 C CA . LYS A 1 191 ? 64.027 8.704 35.191 1.00 14.04 191 LYS A CA 1
ATOM 1401 C C . LYS A 1 191 ? 64.266 7.384 35.921 1.00 16.96 191 LYS A C 1
ATOM 1402 O O . LYS A 1 191 ? 65.316 6.786 35.718 1.00 18.40 191 LYS A O 1
ATOM 1408 N N . TYR A 1 192 ? 63.271 6.884 36.665 1.00 14.58 192 TYR A N 1
ATOM 1409 C CA . TYR A 1 192 ? 63.395 5.589 37.366 1.00 15.66 192 TYR A CA 1
ATOM 1410 C C . TYR A 1 192 ? 63.535 4.442 36.408 1.00 19.91 192 TYR A C 1
ATOM 1411 O O . TYR A 1 192 ? 64.341 3.544 36.653 1.00 17.66 192 TYR A O 1
ATOM 1420 N N . ALA A 1 193 ? 62.796 4.473 35.280 1.00 16.00 193 ALA A N 1
ATOM 1421 C CA . ALA A 1 193 ? 62.934 3.414 34.275 1.00 15.28 193 ALA A CA 1
ATOM 1422 C C . ALA A 1 193 ? 64.360 3.374 33.713 1.00 17.48 193 ALA A C 1
ATOM 1423 O O . ALA A 1 193 ? 64.902 2.281 33.493 1.00 18.94 193 ALA A O 1
ATOM 1425 N N . PHE A 1 194 ? 64.991 4.550 33.521 1.00 13.90 194 PHE A N 1
ATOM 1426 C CA . PHE A 1 194 ? 66.361 4.620 33.003 1.00 13.48 194 PHE A CA 1
ATOM 1427 C C . PHE A 1 194 ? 67.402 4.043 34.002 1.00 17.49 194 PHE A C 1
ATOM 1428 O O . PHE A 1 194 ? 68.453 3.537 33.586 1.00 14.45 194 PHE A O 1
ATOM 1436 N N . GLU A 1 195 ? 67.070 4.082 35.305 1.00 15.24 195 GLU A N 1
ATOM 1437 C CA . GLU A 1 195 ? 67.917 3.540 36.389 1.00 15.13 195 GLU A CA 1
ATOM 1438 C C . GLU A 1 195 ? 68.045 2.028 36.270 1.00 18.22 195 GLU A C 1
ATOM 1439 O O . GLU A 1 195 ? 69.062 1.469 36.670 1.00 17.92 195 GLU A O 1
ATOM 1445 N N . GLN A 1 196 ? 66.995 1.368 35.748 1.00 14.59 196 GLN A N 1
ATOM 1446 C CA . GLN A 1 196 ? 66.948 -0.084 35.551 1.00 13.93 196 GLN A CA 1
ATOM 1447 C C . GLN A 1 196 ? 67.352 -0.520 34.135 1.00 20.24 196 GLN A C 1
ATOM 1448 O O . GLN A 1 196 ? 68.030 -1.528 33.985 1.00 18.85 196 GLN A O 1
ATOM 1454 N N . PHE A 1 197 ? 66.866 0.170 33.130 1.00 19.49 197 PHE A N 1
ATOM 1455 C CA . PHE A 1 197 ? 67.014 -0.208 31.721 1.00 19.40 197 PHE A CA 1
ATOM 1456 C C . PHE A 1 197 ? 67.844 0.736 30.847 1.00 24.70 197 PHE A C 1
ATOM 1457 O O . PHE A 1 197 ? 67.912 0.562 29.659 1.00 26.71 197 PHE A O 1
ATOM 1465 N N . GLY A 1 198 ? 68.538 1.677 31.432 1.00 19.21 198 GLY A N 1
ATOM 1466 C CA . GLY A 1 198 ? 68.952 2.832 30.725 1.00 19.36 198 GLY A CA 1
ATOM 1467 C C . GLY A 1 198 ? 69.814 2.525 29.505 1.00 24.72 198 GLY A C 1
ATOM 1468 O O . GLY A 1 198 ? 69.528 3.052 28.468 1.00 24.08 198 GLY A O 1
ATOM 1469 N N . ASP A 1 199 ? 70.753 1.606 29.566 1.00 20.01 199 ASP A N 1
ATOM 1470 C CA . ASP A 1 199 ? 71.563 1.356 28.397 1.00 20.13 199 ASP A CA 1
ATOM 1471 C C . ASP A 1 199 ? 70.985 0.366 27.363 1.00 20.56 199 ASP A C 1
ATOM 1472 O O . ASP A 1 199 ? 71.655 0.028 26.448 1.00 18.61 199 ASP A O 1
ATOM 1477 N N . ASP A 1 200 ? 69.773 -0.110 27.596 1.00 15.91 200 ASP A N 1
ATOM 1478 C CA . ASP A 1 200 ? 69.048 -0.976 26.664 1.00 15.71 200 ASP A CA 1
ATOM 1479 C C . ASP A 1 200 ? 67.756 -0.284 26.175 1.00 16.00 200 ASP A C 1
ATOM 1480 O O . ASP A 1 200 ? 66.933 -0.917 25.529 1.00 14.37 200 ASP A O 1
ATOM 1485 N N . ILE A 1 201 ? 67.593 1.006 26.480 1.00 12.31 201 ILE A N 1
ATOM 1486 C CA . ILE A 1 201 ? 66.452 1.768 25.957 1.00 12.77 201 ILE A CA 1
ATOM 1487 C C . ILE A 1 201 ? 66.893 2.417 24.645 1.00 12.89 201 ILE A C 1
ATOM 1488 O O . ILE A 1 201 ? 67.729 3.313 24.634 1.00 12.52 201 ILE A O 1
ATOM 1493 N N . ALA A 1 202 ? 66.295 1.980 23.549 1.00 11.18 202 ALA A N 1
ATOM 1494 C CA . ALA A 1 202 ? 66.582 2.497 22.219 1.00 11.37 202 ALA A CA 1
ATOM 1495 C C . ALA A 1 202 ? 65.987 3.896 22.059 1.00 15.31 202 ALA A C 1
ATOM 1496 O O . ALA A 1 202 ? 66.594 4.768 21.433 1.00 13.10 202 ALA A O 1
ATOM 1498 N N . CYS A 1 203 ? 64.770 4.091 22.551 1.00 12.36 203 CYS A N 1
ATOM 1499 C CA . CYS A 1 203 ? 64.063 5.335 22.371 1.00 11.44 203 CYS A CA 1
ATOM 1500 C C . CYS A 1 203 ? 62.950 5.557 23.382 1.00 11.88 203 CYS A C 1
ATOM 1501 O O . CYS A 1 203 ? 62.431 4.619 23.929 1.00 11.48 203 CYS A O 1
ATOM 1504 N N . VAL A 1 204 ? 62.614 6.823 23.579 1.00 8.45 204 VAL A N 1
ATOM 1505 C CA . VAL A 1 204 ? 61.401 7.250 24.176 1.00 8.76 204 VAL A CA 1
ATOM 1506 C C . VAL A 1 204 ? 60.549 7.862 23.030 1.00 12.45 204 VAL A C 1
ATOM 1507 O O . VAL A 1 204 ? 60.993 8.701 22.298 1.00 11.62 204 VAL A O 1
ATOM 1511 N N . ILE A 1 205 ? 59.327 7.389 22.923 1.00 8.16 205 ILE A N 1
ATOM 1512 C CA . ILE A 1 205 ? 58.386 7.920 21.988 1.00 7.95 205 ILE A CA 1
ATOM 1513 C C . ILE A 1 205 ? 57.283 8.630 22.726 1.00 12.93 205 ILE A C 1
ATOM 1514 O O . ILE A 1 205 ? 56.748 8.120 23.674 1.00 14.03 205 ILE A O 1
ATOM 1519 N N . VAL A 1 206 ? 57.030 9.851 22.317 1.00 9.98 206 VAL A N 1
ATOM 1520 C CA . VAL A 1 206 ? 56.042 10.682 23.017 1.00 9.27 206 VAL A CA 1
ATOM 1521 C C . VAL A 1 206 ? 55.284 11.589 22.028 1.00 12.47 206 VAL A C 1
ATOM 1522 O O . VAL A 1 206 ? 55.865 12.102 21.075 1.00 12.65 206 VAL A O 1
ATOM 1526 N N . GLU A 1 207 ? 54.006 11.820 22.298 1.00 9.45 207 GLU A N 1
ATOM 1527 C CA . GLU A 1 207 ? 53.205 12.823 21.581 1.00 9.46 207 GLU A CA 1
ATOM 1528 C C . GLU A 1 207 ? 53.517 14.161 22.309 1.00 14.94 207 GLU A C 1
ATOM 1529 O O . GLU A 1 207 ? 53.394 14.190 23.543 1.00 15.00 207 GLU A O 1
ATOM 1535 N N . PRO A 1 208 ? 53.924 15.252 21.594 1.00 10.85 208 PRO A N 1
ATOM 1536 C CA . PRO A 1 208 ? 54.223 16.528 22.285 1.00 11.28 208 PRO A CA 1
ATOM 1537 C C . PRO A 1 208 ? 53.010 17.091 23.022 1.00 14.04 208 PRO A C 1
ATOM 1538 O O . PRO A 1 208 ? 53.171 17.774 24.022 1.00 13.50 208 PRO A O 1
ATOM 1542 N N . VAL A 1 209 ? 51.814 16.828 22.501 1.00 10.28 209 VAL A N 1
ATOM 1543 C CA . VAL A 1 209 ? 50.528 17.080 23.153 1.00 9.63 209 VAL A CA 1
ATOM 1544 C C . VAL A 1 209 ? 49.802 15.754 23.023 1.00 14.14 209 VAL A C 1
ATOM 1545 O O . VAL A 1 209 ? 49.620 15.297 21.881 1.00 13.96 209 VAL A O 1
ATOM 1549 N N . ALA A 1 210 ? 49.406 15.116 24.158 1.00 10.89 210 ALA A N 1
ATOM 1550 C CA . ALA A 1 210 ? 48.683 13.832 24.094 1.00 12.03 210 ALA A CA 1
ATOM 1551 C C . ALA A 1 210 ? 47.295 14.110 23.516 1.00 18.61 210 ALA A C 1
ATOM 1552 O O . ALA A 1 210 ? 46.702 15.140 23.845 1.00 16.68 210 ALA A O 1
ATOM 1554 N N . GLY A 1 211 ? 46.866 13.269 22.567 1.00 17.82 211 GLY A N 1
ATOM 1555 C CA . GLY A 1 211 ? 45.597 13.422 21.856 1.00 17.54 211 GLY A CA 1
ATOM 1556 C C . GLY A 1 211 ? 44.619 12.247 21.899 1.00 22.78 211 GLY A C 1
ATOM 1557 O O . GLY A 1 211 ? 43.455 12.428 21.531 1.00 22.55 211 GLY A O 1
ATOM 1558 N N . ASN A 1 212 ? 45.052 11.053 22.354 1.00 21.02 212 ASN A N 1
ATOM 1559 C CA . ASN A 1 212 ? 44.206 9.831 22.469 1.00 21.67 212 ASN A CA 1
ATOM 1560 C C . ASN A 1 212 ? 43.557 9.691 23.841 1.00 24.26 212 ASN A C 1
ATOM 1561 O O . ASN A 1 212 ? 42.814 8.743 24.062 1.00 26.28 212 ASN A O 1
ATOM 1574 N N . GLY A 1 214 ? 42.039 12.348 25.076 1.00 16.75 214 GLY A N 1
ATOM 1575 C CA . GLY A 1 214 ? 41.553 13.711 24.928 1.00 14.35 214 GLY A CA 1
ATOM 1576 C C . GLY A 1 214 ? 42.823 14.545 24.798 1.00 16.54 214 GLY A C 1
ATOM 1577 O O . GLY A 1 214 ? 43.929 13.991 24.762 1.00 17.09 214 GLY A O 1
ATOM 1578 N N . VAL A 1 215 ? 42.705 15.860 24.799 1.00 11.09 215 VAL A N 1
ATOM 1579 C CA . VAL A 1 215 ? 43.865 16.765 24.649 1.00 10.23 215 VAL A CA 1
ATOM 1580 C C . VAL A 1 215 ? 44.502 16.959 25.998 1.00 13.56 215 VAL A C 1
ATOM 1581 O O . VAL A 1 215 ? 43.856 17.488 26.901 1.00 13.61 215 VAL A O 1
ATOM 1585 N N . VAL A 1 216 ? 45.745 16.492 26.159 1.00 10.81 216 VAL A N 1
ATOM 1586 C CA . VAL A 1 216 ? 46.463 16.651 27.420 1.00 11.03 216 VAL A CA 1
ATOM 1587 C C . VAL A 1 216 ? 47.830 17.274 27.109 1.00 14.94 216 VAL A C 1
ATOM 1588 O O . VAL A 1 216 ? 48.723 16.567 26.646 1.00 13.78 216 VAL A O 1
ATOM 1592 N N . PRO A 1 217 ? 47.990 18.601 27.345 1.00 11.80 217 PRO A N 1
ATOM 1593 C CA . PRO A 1 217 ? 49.282 19.254 27.087 1.00 10.79 217 PRO A CA 1
ATOM 1594 C C . PRO A 1 217 ? 50.363 18.732 28.043 1.00 13.62 217 PRO A C 1
ATOM 1595 O O . PRO A 1 217 ? 50.055 18.194 29.109 1.00 12.24 217 PRO A O 1
ATOM 1599 N N . PRO A 1 218 ? 51.647 18.852 27.656 1.00 9.81 218 PRO A N 1
ATOM 1600 C CA . PRO A 1 218 ? 52.720 18.408 28.553 1.00 8.73 218 PRO A CA 1
ATOM 1601 C C . PRO A 1 218 ? 52.851 19.369 29.732 1.00 15.63 218 PRO A C 1
ATOM 1602 O O . PRO A 1 218 ? 52.641 20.566 29.589 1.00 15.24 218 PRO A O 1
ATOM 1606 N N . GLN A 1 219 ? 53.178 18.853 30.895 1.00 14.38 219 GLN A N 1
ATOM 1607 C CA . GLN A 1 219 ? 53.364 19.711 32.061 1.00 15.21 219 GLN A CA 1
ATOM 1608 C C . GLN A 1 219 ? 54.717 20.407 31.955 1.00 20.31 219 GLN A C 1
ATOM 1609 O O . GLN A 1 219 ? 55.613 19.886 31.270 1.00 17.66 219 GLN A O 1
ATOM 1615 N N . PRO A 1 220 ? 54.895 21.589 32.598 1.00 21.38 220 PRO A N 1
ATOM 1616 C CA . PRO A 1 220 ? 56.216 22.250 32.567 1.00 20.85 220 PRO A CA 1
ATOM 1617 C C . PRO A 1 220 ? 57.355 21.287 32.917 1.00 21.96 220 PRO A C 1
ATOM 1618 O O . PRO A 1 220 ? 57.252 20.506 33.870 1.00 22.18 220 PRO A O 1
ATOM 1622 N N . GLY A 1 221 ? 58.404 21.299 32.109 1.00 17.86 221 GLY A N 1
ATOM 1623 C CA . GLY A 1 221 ? 59.581 20.455 32.326 1.00 17.31 221 GLY A CA 1
ATOM 1624 C C . GLY A 1 221 ? 59.500 19.015 31.840 1.00 18.30 221 GLY A C 1
ATOM 1625 O O . GLY A 1 221 ? 60.508 18.303 31.859 1.00 17.43 221 GLY A O 1
ATOM 1626 N N . PHE A 1 222 ? 58.315 18.560 31.381 1.00 12.93 222 PHE A N 1
ATOM 1627 C CA . PHE A 1 222 ? 58.169 17.175 30.908 1.00 10.54 222 PHE A CA 1
ATOM 1628 C C . PHE A 1 222 ? 58.971 16.872 29.649 1.00 12.13 222 PHE A C 1
ATOM 1629 O O . PHE A 1 222 ? 59.845 15.994 29.678 1.00 11.37 222 PHE A O 1
ATOM 1637 N N . LEU A 1 223 ? 58.683 17.576 28.540 1.00 11.54 223 LEU A N 1
ATOM 1638 C CA . LEU A 1 223 ? 59.368 17.313 27.260 1.00 11.15 223 LEU A CA 1
ATOM 1639 C C . LEU A 1 223 ? 60.869 17.609 27.346 1.00 15.61 223 LEU A C 1
ATOM 1640 O O . LEU A 1 223 ? 61.681 16.833 26.842 1.00 12.86 223 LEU A O 1
ATOM 1645 N N . GLU A 1 224 ? 61.237 18.706 28.023 1.00 13.84 224 GLU A N 1
ATOM 1646 C CA . GLU A 1 224 ? 62.648 19.075 28.224 1.00 13.91 224 GLU A CA 1
ATOM 1647 C C . GLU A 1 224 ? 63.337 17.975 29.014 1.00 16.23 224 GLU A C 1
ATOM 1648 O O . GLU A 1 224 ? 64.467 17.618 28.693 1.00 15.92 224 GLU A O 1
ATOM 1654 N N . GLY A 1 225 ? 62.644 17.443 30.030 1.00 13.57 225 GLY A N 1
ATOM 1655 C CA . GLY A 1 225 ? 63.136 16.334 30.848 1.00 13.27 225 GLY A CA 1
ATOM 1656 C C . GLY A 1 225 ? 63.371 15.066 30.040 1.00 15.37 225 GLY A C 1
ATOM 1657 O O . GLY A 1 225 ? 64.361 14.367 30.263 1.00 13.32 225 GLY A O 1
ATOM 1658 N N . LEU A 1 226 ? 62.481 14.766 29.057 1.00 10.92 226 LEU A N 1
ATOM 1659 C CA . LEU A 1 226 ? 62.644 13.595 28.181 1.00 10.52 226 LEU A CA 1
ATOM 1660 C C . LEU A 1 226 ? 63.861 13.771 27.282 1.00 13.64 226 LEU A C 1
ATOM 1661 O O . LEU A 1 226 ? 64.585 12.819 27.039 1.00 13.48 226 LEU A O 1
ATOM 1666 N N . ARG A 1 227 ? 64.075 14.992 26.773 1.00 12.65 227 ARG A N 1
ATOM 1667 C CA . ARG A 1 227 ? 65.240 15.295 25.944 1.00 11.94 227 ARG A CA 1
ATOM 1668 C C . ARG A 1 227 ? 66.571 15.067 26.750 1.00 16.07 227 ARG A C 1
ATOM 1669 O O . ARG A 1 227 ? 67.534 14.497 26.209 1.00 13.66 227 ARG A O 1
ATOM 1677 N N A GLU A 1 228 ? 66.592 15.509 28.023 0.50 14.38 228 GLU A N 1
ATOM 1678 N N B GLU A 1 228 ? 66.593 15.500 28.028 0.50 13.75 228 GLU A N 1
ATOM 1679 C CA A GLU A 1 228 ? 67.739 15.388 28.928 0.50 14.48 228 GLU A CA 1
ATOM 1680 C CA B GLU A 1 228 ? 67.755 15.375 28.917 0.50 13.52 228 GLU A CA 1
ATOM 1681 C C A GLU A 1 228 ? 68.036 13.906 29.224 0.50 17.55 228 GLU A C 1
ATOM 1682 C C B GLU A 1 228 ? 68.045 13.902 29.234 0.50 17.15 228 GLU A C 1
ATOM 1683 O O A GLU A 1 228 ? 69.136 13.454 28.911 0.50 18.49 228 GLU A O 1
ATOM 1684 O O B GLU A 1 228 ? 69.146 13.445 28.935 0.50 18.15 228 GLU A O 1
ATOM 1695 N N . VAL A 1 229 ? 67.055 13.147 29.762 1.00 13.34 229 VAL A N 1
ATOM 1696 C CA . VAL A 1 229 ? 67.217 11.709 30.104 1.00 13.27 229 VAL A CA 1
ATOM 1697 C C . VAL A 1 229 ? 67.678 10.820 28.907 1.00 18.54 229 VAL A C 1
ATOM 1698 O O . VAL A 1 229 ? 68.595 10.007 29.057 1.00 17.40 229 VAL A O 1
ATOM 1702 N N . THR A 1 230 ? 67.098 11.046 27.705 1.00 14.74 230 THR A N 1
ATOM 1703 C CA . THR A 1 230 ? 67.480 10.260 26.525 1.00 12.85 230 THR A CA 1
ATOM 1704 C C . THR A 1 230 ? 68.909 10.571 26.111 1.00 15.81 230 THR A C 1
ATOM 1705 O O . THR A 1 230 ? 69.684 9.646 25.897 1.00 17.77 230 THR A O 1
ATOM 1709 N N . GLU A 1 231 ? 69.260 11.853 25.973 1.00 13.81 231 GLU A N 1
ATOM 1710 C CA . GLU A 1 231 ? 70.599 12.187 25.504 1.00 15.70 231 GLU A CA 1
ATOM 1711 C C . GLU A 1 231 ? 71.706 11.798 26.497 1.00 21.27 231 GLU A C 1
ATOM 1712 O O . GLU A 1 231 ? 72.792 11.408 26.068 1.00 21.75 231 GLU A O 1
ATOM 1718 N N . GLN A 1 232 ? 71.401 11.840 27.798 1.00 17.81 232 GLN A N 1
ATOM 1719 C CA . GLN A 1 232 ? 72.336 11.430 28.856 1.00 18.20 232 GLN A CA 1
ATOM 1720 C C . GLN A 1 232 ? 72.522 9.914 28.890 1.00 22.35 232 GLN A C 1
ATOM 1721 O O . GLN A 1 232 ? 73.544 9.441 29.379 1.00 21.06 232 GLN A O 1
ATOM 1727 N N . ASN A 1 233 ? 71.523 9.150 28.412 1.00 18.53 233 ASN A N 1
ATOM 1728 C CA . ASN A 1 233 ? 71.587 7.686 28.440 1.00 17.57 233 ASN A CA 1
ATOM 1729 C C . ASN A 1 233 ? 71.800 7.004 27.080 1.00 22.13 233 ASN A C 1
ATOM 1730 O O . ASN A 1 233 ? 71.837 5.765 27.004 1.00 22.26 233 ASN A O 1
ATOM 1735 N N . GLY A 1 234 ? 71.971 7.806 26.036 1.00 18.72 234 GLY A N 1
ATOM 1736 C CA . GLY A 1 234 ? 72.193 7.302 24.682 1.00 18.49 234 GLY A CA 1
ATOM 1737 C C . GLY A 1 234 ? 70.953 6.787 23.963 1.00 20.21 234 GLY A C 1
ATOM 1738 O O . GLY A 1 234 ? 71.091 6.106 22.947 1.00 20.08 234 GLY A O 1
ATOM 1739 N N . ALA A 1 235 ? 69.728 7.102 24.477 1.00 14.86 235 ALA A N 1
ATOM 1740 C CA . ALA A 1 235 ? 68.453 6.727 23.846 1.00 13.06 235 ALA A CA 1
ATOM 1741 C C . ALA A 1 235 ? 68.046 7.826 22.865 1.00 16.00 235 ALA A C 1
ATOM 1742 O O . ALA A 1 235 ? 68.399 8.989 23.068 1.00 14.73 235 ALA A O 1
ATOM 1744 N N . LEU A 1 236 ? 67.273 7.482 21.825 1.00 12.98 236 LEU A N 1
ATOM 1745 C CA . LEU A 1 236 ? 66.787 8.538 20.934 1.00 11.82 236 LEU A CA 1
ATOM 1746 C C . LEU A 1 236 ? 65.486 9.105 21.537 1.00 14.66 236 LEU A C 1
ATOM 1747 O O . LEU A 1 236 ? 64.823 8.418 22.299 1.00 14.22 236 LEU A O 1
ATOM 1752 N N . LEU A 1 237 ? 65.128 10.349 21.202 1.00 9.53 237 LEU A N 1
ATOM 1753 C CA . LEU A 1 237 ? 63.852 10.888 21.606 1.00 8.43 237 LEU A CA 1
ATOM 1754 C C . LEU A 1 237 ? 63.041 10.929 20.299 1.00 12.76 237 LEU A C 1
ATOM 1755 O O . LEU A 1 237 ? 63.498 11.531 19.335 1.00 11.11 237 LEU A O 1
ATOM 1760 N N . ILE A 1 238 ? 61.889 10.244 20.255 1.00 11.36 238 ILE A N 1
ATOM 1761 C CA . ILE A 1 238 ? 61.029 10.263 19.056 1.00 10.56 238 ILE A CA 1
ATOM 1762 C C . ILE A 1 238 ? 59.767 11.044 19.378 1.00 9.96 238 ILE A C 1
ATOM 1763 O O . ILE A 1 238 ? 59.098 10.715 20.354 1.00 9.95 238 ILE A O 1
ATOM 1768 N N . PHE A 1 239 ? 59.425 12.063 18.575 1.00 6.12 239 PHE A N 1
ATOM 1769 C CA . PHE A 1 239 ? 58.148 12.747 18.790 1.00 6.43 239 PHE A CA 1
ATOM 1770 C C . PHE A 1 239 ? 57.177 12.147 17.814 1.00 11.50 239 PHE A C 1
ATOM 1771 O O . PHE A 1 239 ? 57.424 12.151 16.599 1.00 11.86 239 PHE A O 1
ATOM 1779 N N . ASP A 1 240 ? 56.069 11.634 18.330 1.00 8.61 240 ASP A N 1
ATOM 1780 C CA . ASP A 1 240 ? 55.019 11.173 17.457 1.00 8.52 240 ASP A CA 1
ATOM 1781 C C . ASP A 1 240 ? 54.153 12.418 17.212 1.00 9.20 240 ASP A C 1
ATOM 1782 O O . ASP A 1 240 ? 53.329 12.789 18.050 1.00 8.17 240 ASP A O 1
ATOM 1787 N N . GLU A 1 241 ? 54.342 13.038 16.061 1.00 6.79 241 GLU A N 1
ATOM 1788 C CA . GLU A 1 241 ? 53.599 14.235 15.677 1.00 7.03 241 GLU A CA 1
ATOM 1789 C C . GLU A 1 241 ? 52.601 13.898 14.589 1.00 8.36 241 GLU A C 1
ATOM 1790 O O . GLU A 1 241 ? 52.255 14.744 13.770 1.00 6.13 241 GLU A O 1
ATOM 1796 N N . VAL A 1 242 ? 52.100 12.658 14.582 1.00 7.76 242 VAL A N 1
ATOM 1797 C CA . VAL A 1 242 ? 51.088 12.274 13.574 1.00 6.47 242 VAL A CA 1
ATOM 1798 C C . VAL A 1 242 ? 49.856 13.186 13.745 1.00 10.92 242 VAL A C 1
ATOM 1799 O O . VAL A 1 242 ? 49.332 13.702 12.753 1.00 11.10 242 VAL A O 1
ATOM 1811 N N . THR A 1 244 ? 49.758 16.021 16.106 1.00 10.06 244 THR A N 1
ATOM 1812 C CA . THR A 1 244 ? 50.227 17.387 16.360 1.00 9.68 244 THR A CA 1
ATOM 1813 C C . THR A 1 244 ? 50.851 18.094 15.151 1.00 12.37 244 THR A C 1
ATOM 1814 O O . THR A 1 244 ? 50.797 19.324 15.065 1.00 11.61 244 THR A O 1
ATOM 1818 N N . GLY A 1 245 ? 51.524 17.331 14.313 1.00 8.30 245 GLY A N 1
ATOM 1819 C CA . GLY A 1 245 ? 52.240 17.847 13.154 1.00 8.71 245 GLY A CA 1
ATOM 1820 C C . GLY A 1 245 ? 51.386 18.733 12.274 1.00 12.64 245 GLY A C 1
ATOM 1821 O O . GLY A 1 245 ? 50.265 18.353 11.913 1.00 11.56 245 GLY A O 1
ATOM 1822 N N . PHE A 1 246 ? 51.891 19.962 11.988 1.00 8.68 246 PHE A N 1
ATOM 1823 C CA . PHE A 1 246 ? 51.218 20.993 11.161 1.00 8.96 246 PHE A CA 1
ATOM 1824 C C . PHE A 1 246 ? 49.871 21.463 11.713 1.00 14.17 246 PHE A C 1
ATOM 1825 O O . PHE A 1 246 ? 49.113 22.138 11.001 1.00 13.39 246 PHE A O 1
ATOM 1833 N N . ARG A 1 247 ? 49.555 21.077 12.964 1.00 10.72 247 ARG A N 1
ATOM 1834 C CA . ARG A 1 247 ? 48.267 21.390 13.575 1.00 10.47 247 ARG A CA 1
ATOM 1835 C C . ARG A 1 247 ? 48.385 22.233 14.857 1.00 14.47 247 ARG A C 1
ATOM 1836 O O . ARG A 1 247 ? 47.714 23.269 14.966 1.00 13.27 247 ARG A O 1
ATOM 1844 N N A VAL A 1 248 ? 49.221 21.803 15.816 0.50 11.50 248 VAL A N 1
ATOM 1845 N N B VAL A 1 248 ? 49.227 21.806 15.811 0.50 12.40 248 VAL A N 1
ATOM 1846 C CA A VAL A 1 248 ? 49.370 22.552 17.073 0.50 11.31 248 VAL A CA 1
ATOM 1847 C CA B VAL A 1 248 ? 49.377 22.546 17.071 0.50 12.69 248 VAL A CA 1
ATOM 1848 C C A VAL A 1 248 ? 50.021 23.913 16.840 0.50 15.53 248 VAL A C 1
ATOM 1849 C C B VAL A 1 248 ? 50.001 23.920 16.816 0.50 16.12 248 VAL A C 1
ATOM 1850 O O A VAL A 1 248 ? 49.697 24.865 17.548 0.50 15.17 248 VAL A O 1
ATOM 1851 O O B VAL A 1 248 ? 49.584 24.900 17.435 0.50 15.72 248 VAL A O 1
ATOM 1858 N N . ALA A 1 249 ? 50.936 23.987 15.851 1.00 12.04 249 ALA A N 1
ATOM 1859 C CA . ALA A 1 249 ? 51.704 25.184 15.504 1.00 10.96 249 ALA A CA 1
ATOM 1860 C C . ALA A 1 249 ? 52.324 25.054 14.138 1.00 12.20 249 ALA A C 1
ATOM 1861 O O . ALA A 1 249 ? 52.489 23.932 13.635 1.00 8.88 249 ALA A O 1
ATOM 1863 N N . TYR A 1 250 ? 52.779 26.211 13.571 1.00 9.37 250 TYR A N 1
ATOM 1864 C CA . TYR A 1 250 ? 53.424 26.260 12.255 1.00 9.08 250 TYR A CA 1
ATOM 1865 C C . TYR A 1 250 ? 54.595 25.281 12.121 1.00 13.23 250 TYR A C 1
ATOM 1866 O O . TYR A 1 250 ? 54.675 24.546 11.133 1.00 13.08 250 TYR A O 1
ATOM 1875 N N . ASN A 1 251 ? 55.472 25.262 13.103 1.00 10.02 251 ASN A N 1
ATOM 1876 C CA . ASN A 1 251 ? 56.625 24.387 13.158 1.00 10.53 251 ASN A CA 1
ATOM 1877 C C . ASN A 1 251 ? 56.457 23.166 14.087 1.00 13.27 251 ASN A C 1
ATOM 1878 O O . ASN A 1 251 ? 57.400 22.690 14.633 1.00 11.64 251 ASN A O 1
ATOM 1883 N N . CYS A 1 252 ? 55.204 22.768 14.271 1.00 9.44 252 CYS A N 1
ATOM 1884 C CA . CYS A 1 252 ? 54.798 21.568 14.940 1.00 9.37 252 CYS A CA 1
ATOM 1885 C C . CYS A 1 252 ? 54.953 21.711 16.457 1.00 12.95 252 CYS A C 1
ATOM 1886 O O . CYS A 1 252 ? 55.357 22.715 16.911 1.00 11.90 252 CYS A O 1
ATOM 1889 N N . GLY A 1 253 ? 54.645 20.653 17.177 1.00 10.10 253 GLY A N 1
ATOM 1890 C CA . GLY A 1 253 ? 54.789 20.676 18.633 1.00 9.71 253 GLY A CA 1
ATOM 1891 C C . GLY A 1 253 ? 56.202 20.970 19.068 1.00 13.41 253 GLY A C 1
ATOM 1892 O O . GLY A 1 253 ? 56.415 21.768 19.995 1.00 11.95 253 GLY A O 1
ATOM 1893 N N . GLN A 1 254 ? 57.182 20.356 18.371 1.00 10.92 254 GLN A N 1
ATOM 1894 C CA . GLN A 1 254 ? 58.615 20.549 18.684 1.00 10.73 254 GLN A CA 1
ATOM 1895 C C . GLN A 1 254 ? 59.009 22.022 18.542 1.00 14.95 254 GLN A C 1
ATOM 1896 O O . GLN A 1 254 ? 59.693 22.538 19.425 1.00 14.43 254 GLN A O 1
ATOM 1902 N N . GLY A 1 255 ? 58.492 22.693 17.508 1.00 12.40 255 GLY A N 1
ATOM 1903 C CA . GLY A 1 255 ? 58.706 24.123 17.274 1.00 11.98 255 GLY A CA 1
ATOM 1904 C C . GLY A 1 255 ? 58.002 24.964 18.334 1.00 14.80 255 GLY A C 1
ATOM 1905 O O . GLY A 1 255 ? 58.587 25.881 18.912 1.00 13.38 255 GLY A O 1
ATOM 1906 N N . TYR A 1 256 ? 56.771 24.608 18.642 1.00 10.12 256 TYR A N 1
ATOM 1907 C CA . TYR A 1 256 ? 55.952 25.292 19.635 1.00 10.48 256 TYR A CA 1
ATOM 1908 C C . TYR A 1 256 ? 56.553 25.293 21.049 1.00 15.67 256 TYR A C 1
ATOM 1909 O O . TYR A 1 256 ? 56.542 26.337 21.718 1.00 15.11 256 TYR A O 1
ATOM 1918 N N . TYR A 1 257 ? 57.042 24.132 21.503 1.00 13.03 257 TYR A N 1
ATOM 1919 C CA . TYR A 1 257 ? 57.608 23.972 22.846 1.00 12.59 257 TYR A CA 1
ATOM 1920 C C . TYR A 1 257 ? 59.115 24.162 22.904 1.00 16.75 257 TYR A C 1
ATOM 1921 O O . TYR A 1 257 ? 59.656 24.208 23.999 1.00 15.06 257 TYR A O 1
ATOM 1930 N N . GLY A 1 258 ? 59.774 24.245 21.741 1.00 12.28 258 GLY A N 1
ATOM 1931 C CA . GLY A 1 258 ? 61.217 24.446 21.654 1.00 13.62 258 GLY A CA 1
ATOM 1932 C C . GLY A 1 258 ? 62.028 23.265 22.137 1.00 19.61 258 GLY A C 1
ATOM 1933 O O . GLY A 1 258 ? 63.079 23.446 22.757 1.00 20.08 258 GLY A O 1
ATOM 1934 N N . VAL A 1 259 ? 61.529 22.039 21.910 1.00 15.58 259 VAL A N 1
ATOM 1935 C CA . VAL A 1 259 ? 62.249 20.814 22.279 1.00 14.36 259 VAL A CA 1
ATOM 1936 C C . VAL A 1 259 ? 62.457 20.066 20.973 1.00 18.78 259 VAL A C 1
ATOM 1937 O O . VAL A 1 259 ? 61.474 19.805 20.275 1.00 16.22 259 VAL A O 1
ATOM 1941 N N . THR A 1 260 ? 63.714 19.722 20.651 1.00 15.78 260 THR A N 1
ATOM 1942 C CA . THR A 1 260 ? 64.068 19.074 19.388 1.00 15.79 260 THR A CA 1
ATOM 1943 C C . THR A 1 260 ? 64.325 17.585 19.529 1.00 16.29 260 THR A C 1
ATOM 1944 O O . THR A 1 260 ? 65.319 17.186 20.121 1.00 15.44 260 THR A O 1
ATOM 1948 N N . PRO A 1 261 ? 63.487 16.738 18.896 1.00 11.50 261 PRO A N 1
ATOM 1949 C CA . PRO A 1 261 ? 63.696 15.284 19.024 1.00 8.47 261 PRO A CA 1
ATOM 1950 C C . PRO A 1 261 ? 64.751 14.804 18.013 1.00 11.47 261 PRO A C 1
ATOM 1951 O O . PRO A 1 261 ? 65.200 15.585 17.175 1.00 11.29 261 PRO A O 1
ATOM 1955 N N . ASP A 1 262 ? 65.215 13.590 18.174 1.00 8.66 262 ASP A N 1
ATOM 1956 C CA . ASP A 1 262 ? 66.036 12.939 17.193 1.00 7.86 262 ASP A CA 1
ATOM 1957 C C . ASP A 1 262 ? 65.318 12.523 15.902 1.00 11.34 262 ASP A C 1
ATOM 1958 O O . ASP A 1 262 ? 65.873 12.557 14.886 1.00 11.00 262 ASP A O 1
ATOM 1963 N N . LEU A 1 263 ? 64.119 12.026 16.083 1.00 7.42 263 LEU A N 1
ATOM 1964 C CA . LEU A 1 263 ? 63.242 11.577 15.001 1.00 7.90 263 LEU A CA 1
ATOM 1965 C C . LEU A 1 263 ? 61.836 12.112 15.238 1.00 10.30 263 LEU A C 1
ATOM 1966 O O . LEU A 1 263 ? 61.416 12.284 16.379 1.00 10.54 263 LEU A O 1
ATOM 1971 N N . THR A 1 264 ? 61.094 12.315 14.154 1.00 6.90 264 THR A N 1
ATOM 1972 C CA . THR A 1 264 ? 59.706 12.760 14.228 1.00 5.86 264 THR A CA 1
ATOM 1973 C C . THR A 1 264 ? 58.885 11.844 13.314 1.00 8.88 264 THR A C 1
ATOM 1974 O O . THR A 1 264 ? 59.332 11.551 12.204 1.00 9.29 264 THR A O 1
ATOM 1978 N N . CYS A 1 265 ? 57.663 11.490 13.736 1.00 7.56 265 CYS A N 1
ATOM 1979 C CA . CYS A 1 265 ? 56.707 10.732 12.910 1.00 8.21 265 CYS A CA 1
ATOM 1980 C C . CYS A 1 265 ? 55.598 11.662 12.554 1.00 12.47 265 CYS A C 1
ATOM 1981 O O . CYS A 1 265 ? 55.174 12.458 13.396 1.00 12.65 265 CYS A O 1
ATOM 1984 N N . LEU A 1 266 ? 55.151 11.585 11.306 1.00 7.43 266 LEU A N 1
ATOM 1985 C CA . LEU A 1 266 ? 54.107 12.460 10.772 1.00 6.31 266 LEU A CA 1
ATOM 1986 C C . LEU A 1 266 ? 53.039 11.642 10.101 1.00 10.95 266 LEU A C 1
ATOM 1987 O O . LEU A 1 266 ? 53.278 10.504 9.686 1.00 10.27 266 LEU A O 1
ATOM 1992 N N . GLY A 1 267 ? 51.877 12.226 9.981 1.00 6.91 267 GLY A N 1
ATOM 1993 C CA . GLY A 1 267 ? 50.728 11.635 9.357 1.00 8.34 267 GLY A CA 1
ATOM 1994 C C . GLY A 1 267 ? 49.588 12.629 9.262 1.00 12.76 267 GLY A C 1
ATOM 1995 O O . GLY A 1 267 ? 49.806 13.809 9.377 1.00 12.26 267 GLY A O 1
ATOM 1996 N N . LYS A 1 268 ? 48.410 12.113 8.988 1.00 9.64 268 LYS A N 1
ATOM 1997 C CA . LYS A 1 268 ? 47.235 12.916 9.141 1.00 8.74 268 LYS A CA 1
ATOM 1998 C C . LYS A 1 268 ? 47.325 14.156 8.227 1.00 10.46 268 LYS A C 1
ATOM 1999 O O . LYS A 1 268 ? 47.181 14.018 7.087 1.00 9.43 268 LYS A O 1
ATOM 2005 N N . VAL A 1 269 ? 47.598 15.326 8.773 1.00 8.81 269 VAL A N 1
ATOM 2006 C CA . VAL A 1 269 ? 47.600 16.531 7.978 1.00 8.02 269 VAL A CA 1
ATOM 2007 C C . VAL A 1 269 ? 48.582 16.462 6.758 1.00 11.65 269 VAL A C 1
ATOM 2008 O O . VAL A 1 269 ? 48.342 17.043 5.783 1.00 10.80 269 VAL A O 1
ATOM 2012 N N . ILE A 1 270 ? 49.699 15.767 6.904 1.00 9.23 270 ILE A N 1
ATOM 2013 C CA . ILE A 1 270 ? 50.706 15.668 5.843 1.00 9.10 270 ILE A CA 1
ATOM 2014 C C . ILE A 1 270 ? 50.108 15.132 4.537 1.00 15.77 270 ILE A C 1
ATOM 2015 O O . ILE A 1 270 ? 50.674 15.381 3.485 1.00 17.03 270 ILE A O 1
ATOM 2020 N N . GLY A 1 271 ? 49.004 14.392 4.636 1.00 13.03 271 GLY A N 1
ATOM 2021 C CA . GLY A 1 271 ? 48.327 13.790 3.494 1.00 13.24 271 GLY A CA 1
ATOM 2022 C C . GLY A 1 271 ? 47.156 14.603 2.985 1.00 17.64 271 GLY A C 1
ATOM 2023 O O . GLY A 1 271 ? 46.645 14.328 1.895 1.00 16.26 271 GLY A O 1
ATOM 2024 N N . GLY A 1 272 ? 46.692 15.543 3.816 1.00 14.20 272 GLY A N 1
ATOM 2025 C CA . GLY A 1 272 ? 45.563 16.428 3.530 1.00 14.23 272 GLY A CA 1
ATOM 2026 C C . GLY A 1 272 ? 44.291 15.745 3.054 1.00 16.01 272 GLY A C 1
ATOM 2027 O O . GLY A 1 272 ? 43.528 16.325 2.276 1.00 14.80 272 GLY A O 1
ATOM 2028 N N . GLY A 1 273 ? 44.056 14.520 3.510 1.00 13.09 273 GLY A N 1
ATOM 2029 C CA . GLY A 1 273 ? 42.861 13.783 3.120 1.00 12.58 273 GLY A CA 1
ATOM 2030 C C . GLY A 1 273 ? 43.180 12.524 2.353 1.00 15.44 273 GLY A C 1
ATOM 2031 O O . GLY A 1 273 ? 42.277 11.773 1.999 1.00 14.22 273 GLY A O 1
ATOM 2032 N N . LEU A 1 274 ? 44.466 12.317 2.045 1.00 11.87 274 LEU A N 1
ATOM 2033 C CA . LEU A 1 274 ? 44.944 11.105 1.391 1.00 11.23 274 LEU A CA 1
ATOM 2034 C C . LEU A 1 274 ? 45.837 10.282 2.343 1.00 13.28 274 LEU A C 1
ATOM 2035 O O . LEU A 1 274 ? 46.379 10.861 3.290 1.00 11.16 274 LEU A O 1
ATOM 2040 N N . PRO A 1 275 ? 46.006 8.951 2.123 1.00 10.58 275 PRO A N 1
ATOM 2041 C CA . PRO A 1 275 ? 46.827 8.142 3.050 1.00 9.42 275 PRO A CA 1
ATOM 2042 C C . PRO A 1 275 ? 48.317 8.453 2.891 1.00 12.63 275 PRO A C 1
ATOM 2043 O O . PRO A 1 275 ? 48.939 8.043 1.913 1.00 12.58 275 PRO A O 1
ATOM 2047 N N . VAL A 1 276 ? 48.881 9.252 3.822 1.00 11.00 276 VAL A N 1
ATOM 2048 C CA . VAL A 1 276 ? 50.305 9.607 3.806 1.00 10.80 276 VAL A CA 1
ATOM 2049 C C . VAL A 1 276 ? 50.808 9.626 5.229 1.00 14.23 276 VAL A C 1
ATOM 2050 O O . VAL A 1 276 ? 50.149 10.172 6.109 1.00 12.83 276 VAL A O 1
ATOM 2054 N N . GLY A 1 277 ? 52.025 9.139 5.418 1.00 10.16 277 GLY A N 1
ATOM 2055 C CA . GLY A 1 277 ? 52.727 9.250 6.690 1.00 8.24 277 GLY A CA 1
ATOM 2056 C C . GLY A 1 277 ? 54.164 9.583 6.357 1.00 12.34 277 GLY A C 1
ATOM 2057 O O . GLY A 1 277 ? 54.536 9.566 5.183 1.00 11.86 277 GLY A O 1
ATOM 2058 N N . ALA A 1 278 ? 54.994 9.904 7.372 1.00 8.61 278 ALA A N 1
ATOM 2059 C CA . ALA A 1 278 ? 56.425 10.111 7.138 1.00 7.44 278 ALA A CA 1
ATOM 2060 C C . ALA A 1 278 ? 57.187 9.989 8.436 1.00 11.35 278 ALA A C 1
ATOM 2061 O O . ALA A 1 278 ? 56.632 10.227 9.506 1.00 9.53 278 ALA A O 1
ATOM 2063 N N . TYR A 1 279 ? 58.459 9.634 8.345 1.00 8.43 279 TYR A N 1
ATOM 2064 C CA . TYR A 1 279 ? 59.334 9.678 9.512 1.00 7.32 279 TYR A CA 1
ATOM 2065 C C . TYR A 1 279 ? 60.603 10.317 9.040 1.00 11.25 279 TYR A C 1
ATOM 2066 O O . TYR A 1 279 ? 61.026 10.089 7.905 1.00 11.13 279 TYR A O 1
ATOM 2075 N N . GLY A 1 280 ? 61.153 11.181 9.866 1.00 9.67 280 GLY A N 1
ATOM 2076 C CA . GLY A 1 280 ? 62.359 11.909 9.502 1.00 9.42 280 GLY A CA 1
ATOM 2077 C C . GLY A 1 280 ? 63.133 12.312 10.724 1.00 10.17 280 GLY A C 1
ATOM 2078 O O . GLY A 1 280 ? 62.659 12.134 11.839 1.00 8.72 280 GLY A O 1
ATOM 2079 N N . GLY A 1 281 ? 64.303 12.878 10.519 1.00 7.15 281 GLY A N 1
ATOM 2080 C CA . GLY A 1 281 ? 65.108 13.263 11.669 1.00 8.02 281 GLY A CA 1
ATOM 2081 C C . GLY A 1 281 ? 66.533 13.538 11.276 1.00 12.56 281 GLY A C 1
ATOM 2082 O O . GLY A 1 281 ? 66.792 13.958 10.148 1.00 11.41 281 GLY A O 1
ATOM 2083 N N . LYS A 1 282 ? 67.450 13.367 12.230 1.00 10.51 282 LYS A N 1
ATOM 2084 C CA . LYS A 1 282 ? 68.885 13.627 12.017 1.00 10.51 282 LYS A CA 1
ATOM 2085 C C . LYS A 1 282 ? 69.379 12.815 10.818 1.00 11.94 282 LYS A C 1
ATOM 2086 O O . LYS A 1 282 ? 69.099 11.623 10.761 1.00 10.43 282 LYS A O 1
ATOM 2092 N N . ALA A 1 283 ? 70.183 13.427 9.929 1.00 10.00 283 ALA A N 1
ATOM 2093 C CA . ALA A 1 283 ? 70.713 12.766 8.711 1.00 10.85 283 ALA A CA 1
ATOM 2094 C C . ALA A 1 283 ? 71.488 11.502 9.019 1.00 13.99 283 ALA A C 1
ATOM 2095 O O . ALA A 1 283 ? 71.323 10.503 8.316 1.00 12.34 283 ALA A O 1
ATOM 2097 N N . GLU A 1 284 ? 72.319 11.516 10.077 1.00 9.98 284 GLU A N 1
ATOM 2098 C CA . GLU A 1 284 ? 73.144 10.338 10.379 1.00 10.43 284 GLU A CA 1
ATOM 2099 C C . GLU A 1 284 ? 72.305 9.146 10.820 1.00 15.12 284 GLU A C 1
ATOM 2100 O O . GLU A 1 284 ? 72.703 8.008 10.597 1.00 14.67 284 GLU A O 1
ATOM 2106 N N . ILE A 1 285 ? 71.112 9.406 11.392 1.00 12.17 285 ILE A N 1
ATOM 2107 C CA . ILE A 1 285 ? 70.219 8.318 11.804 1.00 10.97 285 ILE A CA 1
ATOM 2108 C C . ILE A 1 285 ? 69.460 7.828 10.570 1.00 12.98 285 ILE A C 1
ATOM 2109 O O . ILE A 1 285 ? 69.407 6.633 10.305 1.00 12.31 285 ILE A O 1
ATOM 2122 N N . ARG A 1 287 ? 70.247 7.893 7.495 1.00 13.29 287 ARG A N 1
ATOM 2123 C CA . ARG A 1 287 ? 71.168 7.241 6.544 1.00 14.31 287 ARG A CA 1
ATOM 2124 C C . ARG A 1 287 ? 71.215 5.718 6.746 1.00 16.63 287 ARG A C 1
ATOM 2125 O O . ARG A 1 287 ? 71.599 5.003 5.830 1.00 14.40 287 ARG A O 1
ATOM 2133 N N . GLN A 1 288 ? 70.827 5.219 7.937 1.00 12.60 288 GLN A N 1
ATOM 2134 C CA . GLN A 1 288 ? 70.812 3.788 8.208 1.00 11.13 288 GLN A CA 1
ATOM 2135 C C . GLN A 1 288 ? 69.605 3.066 7.582 1.00 14.00 288 GLN A C 1
ATOM 2136 O O . GLN A 1 288 ? 69.575 1.836 7.595 1.00 13.76 288 GLN A O 1
ATOM 2142 N N . VAL A 1 289 ? 68.628 3.819 7.035 1.00 9.78 289 VAL A N 1
ATOM 2143 C CA . VAL A 1 289 ? 67.430 3.248 6.386 1.00 10.12 289 VAL A CA 1
ATOM 2144 C C . VAL A 1 289 ? 67.773 2.790 4.963 1.00 13.15 289 VAL A C 1
ATOM 2145 O O . VAL A 1 289 ? 68.453 3.516 4.228 1.00 12.26 289 VAL A O 1
ATOM 2149 N N . ALA A 1 290 ? 67.300 1.593 4.577 1.00 10.84 290 ALA A N 1
ATOM 2150 C CA . ALA A 1 290 ? 67.508 1.055 3.231 1.00 11.26 290 ALA A CA 1
ATOM 2151 C C . ALA A 1 290 ? 66.934 2.035 2.169 1.00 12.87 290 ALA A C 1
ATOM 2152 O O . ALA A 1 290 ? 65.918 2.693 2.425 1.00 11.79 290 ALA A O 1
ATOM 2154 N N . PRO A 1 291 ? 67.627 2.251 1.029 1.00 10.89 291 PRO A N 1
ATOM 2155 C CA . PRO A 1 291 ? 68.798 1.512 0.523 1.00 10.74 291 PRO A CA 1
ATOM 2156 C C . PRO A 1 291 ? 70.151 2.042 0.946 1.00 18.88 291 PRO A C 1
ATOM 2157 O O . PRO A 1 291 ? 71.151 1.419 0.613 1.00 19.74 291 PRO A O 1
ATOM 2161 N N A SER A 1 292 ? 70.209 3.186 1.647 0.50 15.13 292 SER A N 1
ATOM 2162 N N B SER A 1 292 ? 70.187 3.179 1.659 0.50 16.44 292 SER A N 1
ATOM 2163 C CA A SER A 1 292 ? 71.506 3.713 2.087 0.50 15.06 292 SER A CA 1
ATOM 2164 C CA B SER A 1 292 ? 71.432 3.786 2.138 0.50 17.02 292 SER A CA 1
ATOM 2165 C C A SER A 1 292 ? 72.111 2.874 3.217 0.50 19.16 292 SER A C 1
ATOM 2166 C C B SER A 1 292 ? 72.084 2.940 3.242 0.50 20.31 292 SER A C 1
ATOM 2167 O O A SER A 1 292 ? 73.332 2.727 3.284 0.50 18.62 292 SER A O 1
ATOM 2168 O O B SER A 1 292 ? 73.312 2.873 3.325 0.50 20.20 292 SER A O 1
ATOM 2173 N N . GLY A 1 293 ? 71.255 2.312 4.070 1.00 15.58 293 GLY A N 1
ATOM 2174 C CA . GLY A 1 293 ? 71.694 1.495 5.199 1.00 14.08 293 GLY A CA 1
ATOM 2175 C C . GLY A 1 293 ? 70.978 0.165 5.307 1.00 15.91 293 GLY A C 1
ATOM 2176 O O . GLY A 1 293 ? 70.120 -0.142 4.484 1.00 15.44 293 GLY A O 1
ATOM 2177 N N . PRO A 1 294 ? 71.270 -0.616 6.363 1.00 13.62 294 PRO A N 1
ATOM 2178 C CA . PRO A 1 294 ? 70.703 -1.968 6.467 1.00 13.99 294 PRO A CA 1
ATOM 2179 C C . PRO A 1 294 ? 69.316 -2.123 7.115 1.00 17.71 294 PRO A C 1
ATOM 2180 O O . PRO A 1 294 ? 68.769 -3.225 7.102 1.00 17.76 294 PRO A O 1
ATOM 2184 N N . ILE A 1 295 ? 68.750 -1.055 7.677 1.00 12.97 295 ILE A N 1
ATOM 2185 C CA . ILE A 1 295 ? 67.424 -1.129 8.327 1.00 11.51 295 ILE A CA 1
ATOM 2186 C C . ILE A 1 295 ? 66.359 -1.060 7.269 1.00 15.40 295 ILE A C 1
ATOM 2187 O O . ILE A 1 295 ? 66.214 -0.028 6.589 1.00 12.79 295 ILE A O 1
ATOM 2192 N N . TYR A 1 296 ? 65.662 -2.195 7.064 1.00 13.80 296 TYR A N 1
ATOM 2193 C CA . TYR A 1 296 ? 64.700 -2.302 5.990 1.00 13.85 296 TYR A CA 1
ATOM 2194 C C . TYR A 1 296 ? 63.350 -1.683 6.245 1.00 17.15 296 TYR A C 1
ATOM 2195 O O . TYR A 1 296 ? 62.698 -1.975 7.237 1.00 16.91 296 TYR A O 1
ATOM 2204 N N . GLN A 1 297 ? 62.970 -0.809 5.344 1.00 12.78 297 GLN A N 1
ATOM 2205 C CA . GLN A 1 297 ? 61.609 -0.322 5.227 1.00 11.26 297 GLN A CA 1
ATOM 2206 C C . GLN A 1 297 ? 61.285 0.040 3.739 1.00 13.71 297 GLN A C 1
ATOM 2207 O O . GLN A 1 297 ? 62.078 0.603 3.065 1.00 13.87 297 GLN A O 1
ATOM 2213 N N . ALA A 1 298 ? 60.106 -0.304 3.288 1.00 10.65 298 ALA A N 1
ATOM 2214 C CA . ALA A 1 298 ? 59.686 -0.096 1.902 1.00 10.50 298 ALA A CA 1
ATOM 2215 C C . ALA A 1 298 ? 58.206 0.136 1.858 1.00 15.92 298 ALA A C 1
ATOM 2216 O O . ALA A 1 298 ? 57.547 -0.150 2.782 1.00 17.31 298 ALA A O 1
ATOM 2218 N N . GLY A 1 299 ? 57.697 0.749 0.811 1.00 13.70 299 GLY A N 1
ATOM 2219 C CA . GLY A 1 299 ? 56.292 0.695 0.505 1.00 13.70 299 GLY A CA 1
ATOM 2220 C C . GLY A 1 299 ? 55.961 0.884 -0.955 1.00 15.73 299 GLY A C 1
ATOM 2221 O O . GLY A 1 299 ? 56.424 1.788 -1.594 1.00 14.71 299 GLY A O 1
ATOM 2222 N N . THR A 1 300 ? 55.040 0.097 -1.427 1.00 11.72 300 THR A N 1
ATOM 2223 C CA . THR A 1 300 ? 54.711 0.173 -2.807 1.00 11.30 300 THR A CA 1
ATOM 2224 C C . THR A 1 300 ? 54.127 1.523 -3.231 1.00 13.39 300 THR A C 1
ATOM 2225 O O . THR A 1 300 ? 54.574 2.033 -4.162 1.00 11.79 300 THR A O 1
ATOM 2229 N N . LEU A 1 301 ? 53.185 2.069 -2.474 1.00 9.47 301 LEU A N 1
ATOM 2230 C CA . LEU A 1 301 ? 52.528 3.351 -2.788 1.00 10.38 301 LEU A CA 1
ATOM 2231 C C . LEU A 1 301 ? 53.164 4.532 -2.046 1.00 13.54 301 LEU A C 1
ATOM 2232 O O . LEU A 1 301 ? 52.653 5.637 -2.125 1.00 13.01 301 LEU A O 1
ATOM 2237 N N . SER A 1 302 ? 54.239 4.302 -1.302 1.00 10.39 302 SER A N 1
ATOM 2238 C CA . SER A 1 302 ? 54.887 5.411 -0.581 1.00 10.00 302 SER A CA 1
ATOM 2239 C C . SER A 1 302 ? 55.395 6.437 -1.588 1.00 14.36 302 SER A C 1
ATOM 2240 O O . SER A 1 302 ? 55.956 6.062 -2.607 1.00 12.41 302 SER A O 1
ATOM 2243 N N . GLY A 1 303 ? 55.150 7.708 -1.324 1.00 13.06 303 GLY A N 1
ATOM 2244 C CA . GLY A 1 303 ? 55.611 8.773 -2.208 1.00 14.26 303 GLY A CA 1
ATOM 2245 C C . GLY A 1 303 ? 54.898 8.861 -3.545 1.00 16.70 303 GLY A C 1
ATOM 2246 O O . GLY A 1 303 ? 55.380 9.543 -4.445 1.00 15.19 303 GLY A O 1
ATOM 2247 N N . ASN A 1 304 ? 53.734 8.214 -3.693 1.00 12.53 304 ASN A N 1
ATOM 2248 C CA . ASN A 1 304 ? 53.028 8.281 -4.979 1.00 13.05 304 ASN A CA 1
ATOM 2249 C C . ASN A 1 304 ? 52.664 9.756 -5.290 1.00 15.97 304 ASN A C 1
ATOM 2250 O O . ASN A 1 304 ? 52.340 10.491 -4.361 1.00 10.98 304 ASN A O 1
ATOM 2255 N N . PRO A 1 305 ? 52.695 10.180 -6.571 1.00 16.17 305 PRO A N 1
ATOM 2256 C CA . PRO A 1 305 ? 52.419 11.596 -6.883 1.00 15.71 305 PRO A CA 1
ATOM 2257 C C . PRO A 1 305 ? 51.075 12.138 -6.422 1.00 14.51 305 PRO A C 1
ATOM 2258 O O . PRO A 1 305 ? 51.015 13.278 -6.033 1.00 13.28 305 PRO A O 1
ATOM 2262 N N . LEU A 1 306 ? 50.015 11.342 -6.444 1.00 11.24 306 LEU A N 1
ATOM 2263 C CA . LEU A 1 306 ? 48.706 11.834 -5.990 1.00 11.93 306 LEU A CA 1
ATOM 2264 C C . LEU A 1 306 ? 48.746 12.332 -4.531 1.00 14.78 306 LEU A C 1
ATOM 2265 O O . LEU A 1 306 ? 48.340 13.465 -4.248 1.00 12.49 306 LEU A O 1
ATOM 2270 N N . ALA A 1 307 ? 49.319 11.515 -3.636 1.00 11.89 307 ALA A N 1
ATOM 2271 C CA . ALA A 1 307 ? 49.438 11.799 -2.205 1.00 12.74 307 ALA A CA 1
ATOM 2272 C C . ALA A 1 307 ? 50.449 12.947 -1.960 1.00 16.01 307 ALA A C 1
ATOM 2273 O O . ALA A 1 307 ? 50.208 13.825 -1.134 1.00 15.82 307 ALA A O 1
ATOM 2283 N N . ALA A 1 309 ? 50.995 15.438 -4.064 1.00 10.54 309 ALA A N 1
ATOM 2284 C CA . ALA A 1 309 ? 50.291 16.660 -4.487 1.00 11.32 309 ALA A CA 1
ATOM 2285 C C . ALA A 1 309 ? 49.332 17.140 -3.402 1.00 15.14 309 ALA A C 1
ATOM 2286 O O . ALA A 1 309 ? 49.355 18.317 -3.056 1.00 14.67 309 ALA A O 1
ATOM 2288 N N . ALA A 1 310 ? 48.507 16.227 -2.841 1.00 12.17 310 ALA A N 1
ATOM 2289 C CA . ALA A 1 310 ? 47.579 16.584 -1.762 1.00 13.40 310 ALA A CA 1
ATOM 2290 C C . ALA A 1 310 ? 48.341 17.149 -0.564 1.00 15.01 310 ALA A C 1
ATOM 2291 O O . ALA A 1 310 ? 47.956 18.187 -0.024 1.00 14.20 310 ALA A O 1
ATOM 2293 N N . GLY A 1 311 ? 49.423 16.478 -0.176 1.00 11.84 311 GLY A N 1
ATOM 2294 C CA . GLY A 1 311 ? 50.250 16.912 0.956 1.00 10.66 311 GLY A CA 1
ATOM 2295 C C . GLY A 1 311 ? 50.926 18.241 0.668 1.00 13.77 311 GLY A C 1
ATOM 2296 O O . GLY A 1 311 ? 50.857 19.157 1.483 1.00 11.05 311 GLY A O 1
ATOM 2297 N N . TYR A 1 312 ? 51.505 18.405 -0.532 1.00 11.43 312 TYR A N 1
ATOM 2298 C CA . TYR A 1 312 ? 52.142 19.701 -0.861 1.00 11.34 312 TYR A CA 1
ATOM 2299 C C . TYR A 1 312 ? 51.125 20.851 -0.864 1.00 12.87 312 TYR A C 1
ATOM 2300 O O . TYR A 1 312 ? 51.381 21.894 -0.241 1.00 12.19 312 TYR A O 1
ATOM 2309 N N . GLU A 1 313 ? 49.993 20.672 -1.576 1.00 9.40 313 GLU A N 1
ATOM 2310 C CA . GLU A 1 313 ? 48.980 21.741 -1.652 1.00 9.85 313 GLU A CA 1
ATOM 2311 C C . GLU A 1 313 ? 48.389 22.081 -0.298 1.00 15.34 313 GLU A C 1
ATOM 2312 O O . GLU A 1 313 ? 48.045 23.244 -0.055 1.00 15.10 313 GLU A O 1
ATOM 2318 N N . THR A 1 314 ? 48.316 21.079 0.602 1.00 11.20 314 THR A N 1
ATOM 2319 C CA . THR A 1 314 ? 47.829 21.290 1.965 1.00 10.39 314 THR A CA 1
ATOM 2320 C C . THR A 1 314 ? 48.809 22.155 2.781 1.00 13.60 314 THR A C 1
ATOM 2321 O O . THR A 1 314 ? 48.402 23.170 3.353 1.00 13.48 314 THR A O 1
ATOM 2325 N N . LEU A 1 315 ? 50.074 21.723 2.869 1.00 10.32 315 LEU A N 1
ATOM 2326 C CA . LEU A 1 315 ? 51.089 22.375 3.688 1.00 10.79 315 LEU A CA 1
ATOM 2327 C C . LEU A 1 315 ? 51.467 23.749 3.200 1.00 14.82 315 LEU A C 1
ATOM 2328 O O . LEU A 1 315 ? 51.694 24.630 4.027 1.00 14.33 315 LEU A O 1
ATOM 2333 N N . VAL A 1 316 ? 51.522 23.959 1.858 1.00 11.14 316 VAL A N 1
ATOM 2334 C CA . VAL A 1 316 ? 51.936 25.260 1.318 1.00 12.07 316 VAL A CA 1
ATOM 2335 C C . VAL A 1 316 ? 50.928 26.352 1.674 1.00 16.40 316 VAL A C 1
ATOM 2336 O O . VAL A 1 316 ? 51.315 27.506 1.823 1.00 16.75 316 VAL A O 1
ATOM 2340 N N . GLN A 1 317 ? 49.655 25.971 1.891 1.00 12.54 317 GLN A N 1
ATOM 2341 C CA . GLN A 1 317 ? 48.578 26.917 2.250 1.00 13.47 317 GLN A CA 1
ATOM 2342 C C . GLN A 1 317 ? 48.559 27.277 3.738 1.00 17.67 317 GLN A C 1
ATOM 2343 O O . GLN A 1 317 ? 47.805 28.164 4.160 1.00 17.34 317 GLN A O 1
ATOM 2349 N N . LEU A 1 318 ? 49.373 26.594 4.526 1.00 12.01 318 LEU A N 1
ATOM 2350 C CA . LEU A 1 318 ? 49.458 26.896 5.949 1.00 12.08 318 LEU A CA 1
ATOM 2351 C C . LEU A 1 318 ? 50.569 27.914 6.152 1.00 16.31 318 LEU A C 1
ATOM 2352 O O . LEU A 1 318 ? 51.678 27.738 5.663 1.00 15.79 318 LEU A O 1
ATOM 2357 N N . THR A 1 319 ? 50.244 29.008 6.826 1.00 13.53 319 THR A N 1
ATOM 2358 C CA . THR A 1 319 ? 51.213 30.081 7.068 1.00 12.13 319 THR A CA 1
ATOM 2359 C C . THR A 1 319 ? 51.256 30.317 8.573 1.00 14.12 319 THR A C 1
ATOM 2360 O O . THR A 1 319 ? 50.317 29.883 9.241 1.00 11.19 319 THR A O 1
ATOM 2364 N N . PRO A 1 320 ? 52.209 31.110 9.130 1.00 12.03 320 PRO A N 1
ATOM 2365 C CA . PRO A 1 320 ? 52.137 31.420 10.562 1.00 12.24 320 PRO A CA 1
ATOM 2366 C C . PRO A 1 320 ? 50.790 32.030 10.972 1.00 15.96 320 PRO A C 1
ATOM 2367 O O . PRO A 1 320 ? 50.290 31.716 12.039 1.00 15.36 320 PRO A O 1
ATOM 2371 N N . GLU A 1 321 ? 50.157 32.842 10.089 1.00 13.13 321 GLU A N 1
ATOM 2372 C CA . GLU A 1 321 ? 48.856 33.490 10.337 1.00 12.81 321 GLU A CA 1
ATOM 2373 C C . GLU A 1 321 ? 47.724 32.481 10.536 1.00 14.15 321 GLU A C 1
ATOM 2374 O O . GLU A 1 321 ? 46.800 32.738 11.317 1.00 12.11 321 GLU A O 1
ATOM 2380 N N . SER A 1 322 ? 47.783 31.327 9.852 1.00 11.32 322 SER A N 1
ATOM 2381 C CA . SER A 1 322 ? 46.744 30.282 10.029 1.00 10.20 322 SER A CA 1
ATOM 2382 C C . SER A 1 322 ? 46.610 29.883 11.501 1.00 13.26 322 SER A C 1
ATOM 2383 O O . SER A 1 322 ? 45.498 29.622 11.966 1.00 13.43 322 SER A O 1
ATOM 2386 N N . TYR A 1 323 ? 47.758 29.798 12.222 1.00 11.10 323 TYR A N 1
ATOM 2387 C CA . TYR A 1 323 ? 47.816 29.324 13.610 1.00 10.21 323 TYR A CA 1
ATOM 2388 C C . TYR A 1 323 ? 47.402 30.401 14.566 1.00 14.10 323 TYR A C 1
ATOM 2389 O O . TYR A 1 323 ? 46.776 30.082 15.571 1.00 11.36 323 TYR A O 1
ATOM 2398 N N . VAL A 1 324 ? 47.677 31.683 14.231 1.00 11.58 324 VAL A N 1
ATOM 2399 C CA . VAL A 1 324 ? 47.164 32.799 15.050 1.00 12.37 324 VAL A CA 1
ATOM 2400 C C . VAL A 1 324 ? 45.611 32.725 15.007 1.00 12.66 324 VAL A C 1
ATOM 2401 O O . VAL A 1 324 ? 44.956 32.823 16.033 1.00 12.19 324 VAL A O 1
ATOM 2405 N N . GLU A 1 325 ? 45.026 32.480 13.813 1.00 11.32 325 GLU A N 1
ATOM 2406 C CA . GLU A 1 325 ? 43.590 32.343 13.670 1.00 10.93 325 GLU A CA 1
ATOM 2407 C C . GLU A 1 325 ? 43.060 31.088 14.412 1.00 14.21 325 GLU A C 1
ATOM 2408 O O . GLU A 1 325 ? 42.034 31.176 15.103 1.00 12.40 325 GLU A O 1
ATOM 2414 N N . PHE A 1 326 ? 43.777 29.942 14.321 1.00 10.92 326 PHE A N 1
ATOM 2415 C CA . PHE A 1 326 ? 43.365 28.741 15.069 1.00 10.94 326 PHE A CA 1
ATOM 2416 C C . PHE A 1 326 ? 43.297 29.055 16.553 1.00 14.67 326 PHE A C 1
ATOM 2417 O O . PHE A 1 326 ? 42.304 28.731 17.183 1.00 13.55 326 PHE A O 1
ATOM 2425 N N . GLU A 1 327 ? 44.340 29.705 17.097 1.00 13.43 327 GLU A N 1
ATOM 2426 C CA . GLU A 1 327 ? 44.407 30.029 18.527 1.00 13.82 327 GLU A CA 1
ATOM 2427 C C . GLU A 1 327 ? 43.290 30.943 18.959 1.00 15.27 327 GLU A C 1
ATOM 2428 O O . GLU A 1 327 ? 42.700 30.712 20.020 1.00 13.54 327 GLU A O 1
ATOM 2433 N N . ARG A 1 328 ? 42.926 31.929 18.100 1.00 11.97 328 ARG A N 1
ATOM 2434 C CA . ARG A 1 328 ? 41.807 32.861 18.381 1.00 11.06 328 ARG A CA 1
ATOM 2435 C C . ARG A 1 328 ? 40.472 32.083 18.467 1.00 14.93 328 ARG A C 1
ATOM 2436 O O . ARG A 1 328 ? 39.668 32.326 19.381 1.00 12.92 328 ARG A O 1
ATOM 2444 N N . LYS A 1 329 ? 40.239 31.141 17.530 1.00 10.60 329 LYS A N 1
ATOM 2445 C CA . LYS A 1 329 ? 38.992 30.364 17.522 1.00 9.29 329 LYS A CA 1
ATOM 2446 C C . LYS A 1 329 ? 38.933 29.374 18.647 1.00 13.97 329 LYS A C 1
ATOM 2447 O O . LYS A 1 329 ? 37.856 29.167 19.192 1.00 16.40 329 LYS A O 1
ATOM 2453 N N . ALA A 1 330 ? 40.066 28.758 18.981 1.00 11.37 330 ALA A N 1
ATOM 2454 C CA . ALA A 1 330 ? 40.151 27.800 20.096 1.00 12.44 330 ALA A CA 1
ATOM 2455 C C . ALA A 1 330 ? 39.889 28.536 21.412 1.00 16.64 330 ALA A C 1
ATOM 2456 O O . ALA A 1 330 ? 39.180 28.011 22.254 1.00 15.65 330 ALA A O 1
ATOM 2458 N N . GLU A 1 331 ? 40.402 29.773 21.558 1.00 15.08 331 GLU A N 1
ATOM 2459 C CA . GLU A 1 331 ? 40.158 30.570 22.761 1.00 15.73 331 GLU A CA 1
ATOM 2460 C C . GLU A 1 331 ? 38.662 30.934 22.862 1.00 15.79 331 GLU A C 1
ATOM 2461 O O . GLU A 1 331 ? 38.101 30.894 23.947 1.00 13.94 331 GLU A O 1
ATOM 2475 N N . LEU A 1 333 ? 36.148 29.172 21.553 1.00 14.70 333 LEU A N 1
ATOM 2476 C CA . LEU A 1 333 ? 35.411 27.934 21.869 1.00 14.09 333 LEU A CA 1
ATOM 2477 C C . LEU A 1 333 ? 35.564 27.603 23.348 1.00 17.08 333 LEU A C 1
ATOM 2478 O O . LEU A 1 333 ? 34.579 27.275 23.993 1.00 17.36 333 LEU A O 1
ATOM 2483 N N . GLU A 1 334 ? 36.780 27.740 23.888 1.00 14.68 334 GLU A N 1
ATOM 2484 C CA . GLU A 1 334 ? 37.064 27.486 25.304 1.00 14.51 334 GLU A CA 1
ATOM 2485 C C . GLU A 1 334 ? 36.173 28.368 26.194 1.00 18.87 334 GLU A C 1
ATOM 2486 O O . GLU A 1 334 ? 35.529 27.845 27.110 1.00 15.74 334 GLU A O 1
ATOM 2492 N N . ALA A 1 335 ? 36.126 29.694 25.907 1.00 16.22 335 ALA A N 1
ATOM 2493 C CA . ALA A 1 335 ? 35.302 30.634 26.684 1.00 16.75 335 ALA A CA 1
ATOM 2494 C C . ALA A 1 335 ? 33.821 30.333 26.605 1.00 18.67 335 ALA A C 1
ATOM 2495 O O . ALA A 1 335 ? 33.144 30.434 27.628 1.00 18.97 335 ALA A O 1
ATOM 2497 N N . GLY A 1 336 ? 33.325 29.959 25.417 1.00 13.24 336 GLY A N 1
ATOM 2498 C CA . GLY A 1 336 ? 31.914 29.634 25.223 1.00 12.96 336 GLY A CA 1
ATOM 2499 C C . GLY A 1 336 ? 31.486 28.351 25.923 1.00 17.14 336 GLY A C 1
ATOM 2500 O O . GLY A 1 336 ? 30.388 28.282 26.495 1.00 16.43 336 GLY A O 1
ATOM 2501 N N . LEU A 1 337 ? 32.328 27.303 25.844 1.00 13.41 337 LEU A N 1
ATOM 2502 C CA . LEU A 1 337 ? 32.069 26.030 26.519 1.00 14.66 337 LEU A CA 1
ATOM 2503 C C . LEU A 1 337 ? 32.154 26.207 28.045 1.00 16.61 337 LEU A C 1
ATOM 2504 O O . LEU A 1 337 ? 31.383 25.577 28.778 1.00 15.45 337 LEU A O 1
ATOM 2509 N N . ARG A 1 338 ? 33.106 27.048 28.514 1.00 14.62 338 ARG A N 1
ATOM 2510 C CA . ARG A 1 338 ? 33.305 27.340 29.942 1.00 14.52 338 ARG A CA 1
ATOM 2511 C C . ARG A 1 338 ? 32.073 28.048 30.486 1.00 20.32 338 ARG A C 1
ATOM 2512 O O . ARG A 1 338 ? 31.538 27.632 31.505 1.00 20.57 338 ARG A O 1
ATOM 2520 N N . LYS A 1 339 ? 31.576 29.052 29.758 1.00 17.73 339 LYS A N 1
ATOM 2521 C CA . LYS A 1 339 ? 30.395 29.805 30.147 1.00 18.08 339 LYS A CA 1
ATOM 2522 C C . LYS A 1 339 ? 29.144 28.899 30.217 1.00 20.85 339 LYS A C 1
ATOM 2523 O O . LYS A 1 339 ? 28.404 28.986 31.198 1.00 19.67 339 LYS A O 1
ATOM 2527 N N . ALA A 1 340 ? 28.929 28.030 29.206 1.00 14.69 340 ALA A N 1
ATOM 2528 C CA . ALA A 1 340 ? 27.799 27.101 29.178 1.00 14.61 340 ALA A CA 1
ATOM 2529 C C . ALA A 1 340 ? 27.880 26.089 30.330 1.00 18.41 340 ALA A C 1
ATOM 2530 O O . ALA A 1 340 ? 26.883 25.852 31.014 1.00 18.48 340 ALA A O 1
ATOM 2532 N N . ALA A 1 341 ? 29.066 25.518 30.574 1.00 14.52 341 ALA A N 1
ATOM 2533 C CA . ALA A 1 341 ? 29.213 24.547 31.666 1.00 14.69 341 ALA A CA 1
ATOM 2534 C C . ALA A 1 341 ? 29.001 25.219 33.040 1.00 20.14 341 ALA A C 1
ATOM 2535 O O . ALA A 1 341 ? 28.331 24.641 33.891 1.00 19.90 341 ALA A O 1
ATOM 2537 N N . GLU A 1 342 ? 29.517 26.440 33.228 1.00 17.09 342 GLU A N 1
ATOM 2538 C CA . GLU A 1 342 ? 29.361 27.190 34.484 1.00 19.15 342 GLU A CA 1
ATOM 2539 C C . GLU A 1 342 ? 27.907 27.593 34.693 1.00 24.90 342 GLU A C 1
ATOM 2540 O O . GLU A 1 342 ? 27.408 27.464 35.801 1.00 25.25 342 GLU A O 1
ATOM 2546 N N . LYS A 1 343 ? 27.214 28.036 33.626 1.00 21.55 343 LYS A N 1
ATOM 2547 C CA . LYS A 1 343 ? 25.805 28.410 33.708 1.00 21.75 343 LYS A CA 1
ATOM 2548 C C . LYS A 1 343 ? 24.934 27.215 34.164 1.00 24.64 343 LYS A C 1
ATOM 2549 O O . LYS A 1 343 ? 24.033 27.385 34.989 1.00 22.25 343 LYS A O 1
ATOM 2555 N N . HIS A 1 344 ? 25.240 26.009 33.674 1.00 19.87 344 HIS A N 1
ATOM 2556 C CA . HIS A 1 344 ? 24.457 24.828 34.001 1.00 19.44 344 HIS A CA 1
ATOM 2557 C C . HIS A 1 344 ? 24.968 23.931 35.131 1.00 22.20 344 HIS A C 1
ATOM 2558 O O . HIS A 1 344 ? 24.393 22.874 35.375 1.00 22.07 344 HIS A O 1
ATOM 2565 N N . GLY A 1 345 ? 26.007 24.378 35.836 1.00 18.92 345 GLY A N 1
ATOM 2566 C CA . GLY A 1 345 ? 26.599 23.630 36.939 1.00 19.19 345 GLY A CA 1
ATOM 2567 C C . GLY A 1 345 ? 27.158 22.277 36.523 1.00 22.53 345 GLY A C 1
ATOM 2568 O O . GLY A 1 345 ? 27.038 21.297 37.267 1.00 20.29 345 GLY A O 1
ATOM 2569 N N . ILE A 1 346 ? 27.786 22.211 35.327 1.00 18.34 346 ILE A N 1
ATOM 2570 C CA . ILE A 1 346 ? 28.349 20.940 34.820 1.00 17.46 346 ILE A CA 1
ATOM 2571 C C . ILE A 1 346 ? 29.827 20.817 35.182 1.00 21.56 346 ILE A C 1
ATOM 2572 O O . ILE A 1 346 ? 30.592 21.754 34.920 1.00 19.99 346 ILE A O 1
ATOM 2577 N N . PRO A 1 347 ? 30.287 19.667 35.732 1.00 18.92 347 PRO A N 1
ATOM 2578 C CA . PRO A 1 347 ? 31.732 19.526 35.978 1.00 19.11 347 PRO A CA 1
ATOM 2579 C C . PRO A 1 347 ? 32.435 19.580 34.619 1.00 21.34 347 PRO A C 1
ATOM 2580 O O . PRO A 1 347 ? 31.929 19.016 33.648 1.00 19.75 347 PRO A O 1
ATOM 2584 N N . HIS A 1 348 ? 33.543 20.319 34.534 1.00 17.84 348 HIS A N 1
ATOM 2585 C CA . HIS A 1 348 ? 34.257 20.515 33.273 1.00 16.89 348 HIS A CA 1
ATOM 2586 C C . HIS A 1 348 ? 35.688 20.931 33.509 1.00 19.42 348 HIS A C 1
ATOM 2587 O O . HIS A 1 348 ? 36.000 21.579 34.512 1.00 16.52 348 HIS A O 1
ATOM 2594 N N . HIS A 1 349 ? 36.552 20.586 32.545 1.00 14.20 349 HIS A N 1
ATOM 2595 C CA . HIS A 1 349 ? 37.961 20.970 32.521 1.00 13.81 349 HIS A CA 1
ATOM 2596 C C . HIS A 1 349 ? 38.292 21.074 31.049 1.00 16.98 349 HIS A C 1
ATOM 2597 O O . HIS A 1 349 ? 37.990 20.136 30.297 1.00 13.57 349 HIS A O 1
ATOM 2604 N N . ILE A 1 350 ? 38.827 22.226 30.626 1.00 13.46 350 ILE A N 1
ATOM 2605 C CA . ILE A 1 350 ? 39.143 22.466 29.220 1.00 13.49 350 ILE A CA 1
ATOM 2606 C C . ILE A 1 350 ? 40.635 22.602 29.066 1.00 18.59 350 ILE A C 1
ATOM 2607 O O . ILE A 1 350 ? 41.263 23.381 29.789 1.00 17.83 350 ILE A O 1
ATOM 2612 N N . ASN A 1 351 ? 41.212 21.803 28.178 1.00 16.71 351 ASN A N 1
ATOM 2613 C CA . ASN A 1 351 ? 42.638 21.885 27.947 1.00 17.20 351 ASN A CA 1
ATOM 2614 C C . ASN A 1 351 ? 42.842 22.539 26.612 1.00 20.22 351 ASN A C 1
ATOM 2615 O O . ASN A 1 351 ? 42.116 22.263 25.656 1.00 16.41 351 ASN A O 1
ATOM 2620 N N . ARG A 1 352 ? 43.866 23.366 26.541 1.00 19.35 352 ARG A N 1
ATOM 2621 C CA . ARG A 1 352 ? 44.210 24.042 25.313 1.00 21.02 352 ARG A CA 1
ATOM 2622 C C . ARG A 1 352 ? 45.729 24.111 25.168 1.00 26.01 352 ARG A C 1
ATOM 2623 O O . ARG A 1 352 ? 46.436 24.434 26.131 1.00 26.33 352 ARG A O 1
ATOM 2631 N N . ALA A 1 353 ? 46.217 23.735 23.991 1.00 21.26 353 ALA A N 1
ATOM 2632 C CA . ALA A 1 353 ? 47.652 23.755 23.654 1.00 21.78 353 ALA A CA 1
ATOM 2633 C C . ALA A 1 353 ? 47.729 24.196 22.211 1.00 24.11 353 ALA A C 1
ATOM 2634 O O . ALA A 1 353 ? 47.258 23.479 21.329 1.00 21.85 353 ALA A O 1
ATOM 2636 N N . GLY A 1 354 ? 48.209 25.418 21.988 1.00 23.14 354 GLY A N 1
ATOM 2637 C CA . GLY A 1 354 ? 48.244 25.994 20.650 1.00 23.28 354 GLY A CA 1
ATOM 2638 C C . GLY A 1 354 ? 46.843 26.004 20.061 1.00 25.41 354 GLY A C 1
ATOM 2639 O O . GLY A 1 354 ? 45.914 26.530 20.681 1.00 26.44 354 GLY A O 1
ATOM 2640 N N . SER A 1 355 ? 46.662 25.379 18.890 1.00 18.47 355 SER A N 1
ATOM 2641 C CA . SER A 1 355 ? 45.345 25.305 18.249 1.00 17.52 355 SER A CA 1
ATOM 2642 C C . SER A 1 355 ? 44.445 24.239 18.865 1.00 23.84 355 SER A C 1
ATOM 2643 O O . SER A 1 355 ? 43.244 24.205 18.558 1.00 25.00 355 SER A O 1
ATOM 2654 N N . ILE A 1 357 ? 42.221 21.884 21.341 1.00 17.38 357 ILE A N 1
ATOM 2655 C CA . ILE A 1 357 ? 41.267 22.086 22.441 1.00 17.51 357 ILE A CA 1
ATOM 2656 C C . ILE A 1 357 ? 40.421 20.853 22.709 1.00 19.54 357 ILE A C 1
ATOM 2657 O O . ILE A 1 357 ? 39.937 20.213 21.782 1.00 16.85 357 ILE A O 1
ATOM 2662 N N . GLY A 1 358 ? 40.208 20.567 23.988 1.00 17.33 358 GLY A N 1
ATOM 2663 C CA . GLY A 1 358 ? 39.319 19.494 24.416 1.00 15.57 358 GLY A CA 1
ATOM 2664 C C . GLY A 1 358 ? 38.593 19.838 25.708 1.00 18.27 358 GLY A C 1
ATOM 2665 O O . GLY A 1 358 ? 39.174 20.486 26.574 1.00 17.65 358 GLY A O 1
ATOM 2666 N N . ILE A 1 359 ? 37.329 19.414 25.848 1.00 14.31 359 ILE A N 1
ATOM 2667 C CA . ILE A 1 359 ? 36.534 19.586 27.082 1.00 14.71 359 ILE A CA 1
ATOM 2668 C C . ILE A 1 359 ? 36.266 18.195 27.697 1.00 16.05 359 ILE A C 1
ATOM 2669 O O . ILE A 1 359 ? 35.775 17.313 27.003 1.00 13.62 359 ILE A O 1
ATOM 2674 N N . PHE A 1 360 ? 36.573 18.030 28.989 1.00 11.39 360 PHE A N 1
ATOM 2675 C CA . PHE A 1 360 ? 36.375 16.804 29.759 1.00 10.43 360 PHE A CA 1
ATOM 2676 C C . PHE A 1 360 ? 35.255 17.068 30.758 1.00 14.51 360 PHE A C 1
ATOM 2677 O O . PHE A 1 360 ? 35.253 18.121 31.402 1.00 14.32 360 PHE A O 1
ATOM 2685 N N . PHE A 1 361 ? 34.317 16.141 30.897 1.00 11.07 361 PHE A N 1
ATOM 2686 C CA . PHE A 1 361 ? 33.231 16.319 31.871 1.00 11.19 361 PHE A CA 1
ATOM 2687 C C . PHE A 1 361 ? 33.646 15.850 33.275 1.00 16.39 361 PHE A C 1
ATOM 2688 O O . PHE A 1 361 ? 33.096 14.888 33.823 1.00 14.07 361 PHE A O 1
ATOM 2696 N N . THR A 1 362 ? 34.624 16.553 33.841 1.00 14.80 362 THR A N 1
ATOM 2697 C CA . THR A 1 362 ? 35.158 16.352 35.193 1.00 15.16 362 THR A CA 1
ATOM 2698 C C . THR A 1 362 ? 35.738 17.661 35.686 1.00 21.23 362 THR A C 1
ATOM 2699 O O . THR A 1 362 ? 36.283 18.430 34.891 1.00 19.66 362 THR A O 1
ATOM 2703 N N . ASP A 1 363 ? 35.692 17.889 36.999 1.00 19.97 363 ASP A N 1
ATOM 2704 C CA . ASP A 1 363 ? 36.314 19.072 37.586 1.00 20.11 363 ASP A CA 1
ATOM 2705 C C . ASP A 1 363 ? 37.777 18.856 37.856 1.00 23.57 363 ASP A C 1
ATOM 2706 O O . ASP A 1 363 ? 38.474 19.814 38.142 1.00 23.90 363 ASP A O 1
ATOM 2711 N N . GLU A 1 364 ? 38.251 17.607 37.787 1.00 22.96 364 GLU A N 1
ATOM 2712 C CA . GLU A 1 364 ? 39.655 17.256 38.057 1.00 23.64 364 GLU A CA 1
ATOM 2713 C C . GLU A 1 364 ? 40.586 17.870 36.997 1.00 28.84 364 GLU A C 1
ATOM 2714 O O . GLU A 1 364 ? 40.226 17.854 35.813 1.00 27.28 364 GLU A O 1
ATOM 2720 N N . PRO A 1 365 ? 41.766 18.418 37.382 1.00 26.80 365 PRO A N 1
ATOM 2721 C CA . PRO A 1 365 ? 42.690 18.957 36.365 1.00 25.41 365 PRO A CA 1
ATOM 2722 C C . PRO A 1 365 ? 43.201 17.803 35.517 1.00 24.53 365 PRO A C 1
ATOM 2723 O O . PRO A 1 365 ? 43.728 16.831 36.039 1.00 22.35 365 PRO A O 1
ATOM 2727 N N . VAL A 1 366 ? 42.925 17.840 34.209 1.00 18.76 366 VAL A N 1
ATOM 2728 C CA . VAL A 1 366 ? 43.284 16.698 33.375 1.00 16.22 366 VAL A CA 1
ATOM 2729 C C . VAL A 1 366 ? 44.716 16.814 32.849 1.00 20.90 366 VAL A C 1
ATOM 2730 O O . VAL A 1 366 ? 44.958 17.500 31.852 1.00 19.66 366 VAL A O 1
ATOM 2734 N N . ILE A 1 367 ? 45.654 16.119 33.543 1.00 19.69 367 ILE A N 1
ATOM 2735 C CA . ILE A 1 367 ? 47.114 16.112 33.330 1.00 19.85 367 ILE A CA 1
ATOM 2736 C C . ILE A 1 367 ? 47.684 14.768 32.912 1.00 25.75 367 ILE A C 1
ATOM 2737 O O . ILE A 1 367 ? 48.848 14.687 32.487 1.00 26.57 367 ILE A O 1
ATOM 2742 N N . ASN A 1 368 ? 46.867 13.715 32.999 1.00 20.87 368 ASN A N 1
ATOM 2743 C CA . ASN A 1 368 ? 47.258 12.358 32.601 1.00 21.46 368 ASN A CA 1
ATOM 2744 C C . ASN A 1 368 ? 46.011 11.557 32.353 1.00 23.67 368 ASN A C 1
ATOM 2745 O O . ASN A 1 368 ? 44.922 12.057 32.656 1.00 22.48 368 ASN A O 1
ATOM 2750 N N . TYR A 1 369 ? 46.166 10.315 31.846 1.00 21.27 369 TYR A N 1
ATOM 2751 C CA . TYR A 1 369 ? 45.088 9.376 31.520 1.00 22.02 369 TYR A CA 1
ATOM 2752 C C . TYR A 1 369 ? 44.176 9.102 32.733 1.00 28.08 369 TYR A C 1
ATOM 2753 O O . TYR A 1 369 ? 42.955 9.057 32.584 1.00 25.88 369 TYR A O 1
ATOM 2762 N N . ASP A 1 370 ? 44.779 8.940 33.928 1.00 27.00 370 ASP A N 1
ATOM 2763 C CA . ASP A 1 370 ? 44.061 8.693 35.173 1.00 26.89 370 ASP A CA 1
ATOM 2764 C C . ASP A 1 370 ? 43.070 9.803 35.465 1.00 26.89 370 ASP A C 1
ATOM 2765 O O . ASP A 1 370 ? 41.908 9.514 35.730 1.00 26.07 370 ASP A O 1
ATOM 2770 N N . ALA A 1 371 ? 43.496 11.073 35.357 1.00 21.23 371 ALA A N 1
ATOM 2771 C CA . ALA A 1 371 ? 42.597 12.209 35.546 1.00 21.42 371 ALA A CA 1
ATOM 2772 C C . ALA A 1 371 ? 41.526 12.257 34.404 1.00 24.24 371 ALA A C 1
ATOM 2773 O O . ALA A 1 371 ? 40.362 12.584 34.662 1.00 23.52 371 ALA A O 1
ATOM 2775 N N . ALA A 1 372 ? 41.927 11.917 33.155 1.00 19.16 372 ALA A N 1
ATOM 2776 C CA . ALA A 1 372 ? 41.010 11.941 32.012 1.00 18.60 372 ALA A CA 1
ATOM 2777 C C . ALA A 1 372 ? 39.868 10.940 32.221 1.00 20.65 372 ALA A C 1
ATOM 2778 O O . ALA A 1 372 ? 38.706 11.262 31.945 1.00 17.65 372 ALA A O 1
ATOM 2780 N N . LYS A 1 373 ? 40.199 9.770 32.807 1.00 16.68 373 LYS A N 1
ATOM 2781 C CA . LYS A 1 373 ? 39.259 8.683 33.124 1.00 16.76 373 LYS A CA 1
ATOM 2782 C C . LYS A 1 373 ? 38.204 9.054 34.193 1.00 20.53 373 LYS A C 1
ATOM 2783 O O . LYS A 1 373 ? 37.219 8.337 34.334 1.00 21.10 373 LYS A O 1
ATOM 2789 N N . SER A 1 374 ? 38.387 10.165 34.915 1.00 17.26 374 SER A N 1
ATOM 2790 C CA . SER A 1 374 ? 37.378 10.635 35.872 1.00 15.97 374 SER A CA 1
ATOM 2791 C C . SER A 1 374 ? 36.235 11.360 35.129 1.00 19.16 374 SER A C 1
ATOM 2792 O O . SER A 1 374 ? 35.249 11.756 35.765 1.00 17.84 374 SER A O 1
ATOM 2795 N N . SER A 1 375 ? 36.353 11.529 33.782 1.00 15.07 375 SER A N 1
ATOM 2796 C CA . SER A 1 375 ? 35.280 12.193 33.001 1.00 14.81 375 SER A CA 1
ATOM 2797 C C . SER A 1 375 ? 33.962 11.434 33.098 1.00 16.27 375 SER A C 1
ATOM 2798 O O . SER A 1 375 ? 33.953 10.205 33.027 1.00 14.16 375 SER A O 1
ATOM 2801 N N . ASN A 1 376 ? 32.862 12.169 33.236 1.00 13.53 376 ASN A N 1
ATOM 2802 C CA . ASN A 1 376 ? 31.531 11.565 33.303 1.00 13.66 376 ASN A CA 1
ATOM 2803 C C . ASN A 1 376 ? 31.104 11.224 31.874 1.00 17.08 376 ASN A C 1
ATOM 2804 O O . ASN A 1 376 ? 30.694 12.115 31.110 1.00 14.49 376 ASN A O 1
ATOM 2809 N N . LEU A 1 377 ? 31.173 9.931 31.527 1.00 14.51 377 LEU A N 1
ATOM 2810 C CA . LEU A 1 377 ? 30.824 9.463 30.176 1.00 16.05 377 LEU A CA 1
ATOM 2811 C C . LEU A 1 377 ? 29.328 9.476 29.840 1.00 20.20 377 LEU A C 1
ATOM 2812 O O . LEU A 1 377 ? 28.959 9.476 28.660 1.00 18.21 377 LEU A O 1
ATOM 2817 N N . GLN A 1 378 ? 28.469 9.496 30.866 1.00 17.58 378 GLN A N 1
ATOM 2818 C CA . GLN A 1 378 ? 27.025 9.609 30.672 1.00 17.32 378 GLN A CA 1
ATOM 2819 C C . GLN A 1 378 ? 26.748 11.027 30.206 1.00 18.09 378 GLN A C 1
ATOM 2820 O O . GLN A 1 378 ? 25.936 11.222 29.307 1.00 16.17 378 GLN A O 1
ATOM 2826 N N . PHE A 1 379 ? 27.415 12.026 30.833 1.00 13.94 379 PHE A N 1
ATOM 2827 C CA . PHE A 1 379 ? 27.254 13.440 30.456 1.00 13.09 379 PHE A CA 1
ATOM 2828 C C . PHE A 1 379 ? 27.805 13.620 29.068 1.00 14.10 379 PHE A C 1
ATOM 2829 O O . PHE A 1 379 ? 27.150 14.257 28.263 1.00 11.92 379 PHE A O 1
ATOM 2837 N N . PHE A 1 380 ? 28.978 12.990 28.760 1.00 12.45 380 PHE A N 1
ATOM 2838 C CA . PHE A 1 380 ? 29.543 13.117 27.426 1.00 11.52 380 PHE A CA 1
ATOM 2839 C C . PHE A 1 380 ? 28.565 12.621 26.364 1.00 14.51 380 PHE A C 1
ATOM 2840 O O . PHE A 1 380 ? 28.343 13.325 25.381 1.00 12.44 380 PHE A O 1
ATOM 2848 N N . ALA A 1 381 ? 28.029 11.391 26.532 1.00 11.97 381 ALA A N 1
ATOM 2849 C CA . ALA A 1 381 ? 27.103 10.810 25.554 1.00 11.87 381 ALA A CA 1
ATOM 2850 C C . ALA A 1 381 ? 25.824 11.678 25.380 1.00 13.93 381 ALA A C 1
ATOM 2851 O O . ALA A 1 381 ? 25.382 11.879 24.243 1.00 13.93 381 ALA A O 1
ATOM 2853 N N . ALA A 1 382 ? 25.256 12.212 26.492 1.00 11.80 382 ALA A N 1
ATOM 2854 C CA . ALA A 1 382 ? 24.034 13.063 26.449 1.00 12.61 382 ALA A CA 1
ATOM 2855 C C . ALA A 1 382 ? 24.352 14.402 25.736 1.00 13.43 382 ALA A C 1
ATOM 2856 O O . ALA A 1 382 ? 23.577 14.841 24.870 1.00 12.38 382 ALA A O 1
ATOM 2858 N N A TYR A 1 383 ? 25.505 15.010 26.072 0.50 10.37 383 TYR A N 1
ATOM 2859 N N B TYR A 1 383 ? 25.514 15.017 26.061 0.50 11.44 383 TYR A N 1
ATOM 2860 C CA A TYR A 1 383 ? 25.983 16.234 25.436 0.50 8.51 383 TYR A CA 1
ATOM 2861 C CA B TYR A 1 383 ? 26.010 16.244 25.421 0.50 10.21 383 TYR A CA 1
ATOM 2862 C C A TYR A 1 383 ? 26.173 15.976 23.921 0.50 11.65 383 TYR A C 1
ATOM 2863 C C B TYR A 1 383 ? 26.186 15.982 23.913 0.50 12.44 383 TYR A C 1
ATOM 2864 O O A TYR A 1 383 ? 25.622 16.716 23.112 0.50 10.54 383 TYR A O 1
ATOM 2865 O O B TYR A 1 383 ? 25.639 16.723 23.104 0.50 11.36 383 TYR A O 1
ATOM 2882 N N . TYR A 1 384 ? 26.861 14.871 23.552 1.00 8.88 384 TYR A N 1
ATOM 2883 C CA . TYR A 1 384 ? 27.101 14.481 22.158 1.00 9.50 384 TYR A CA 1
ATOM 2884 C C . TYR A 1 384 ? 25.805 14.336 21.340 1.00 12.96 384 TYR A C 1
ATOM 2885 O O . TYR A 1 384 ? 25.710 14.840 20.206 1.00 11.30 384 TYR A O 1
ATOM 2894 N N . ARG A 1 385 ? 24.830 13.585 21.895 1.00 11.19 385 ARG A N 1
ATOM 2895 C CA . ARG A 1 385 ? 23.540 13.341 21.245 1.00 11.09 385 ARG A CA 1
ATOM 2896 C C . ARG A 1 385 ? 22.868 14.677 20.900 1.00 13.63 385 ARG A C 1
ATOM 2897 O O . ARG A 1 385 ? 22.321 14.842 19.805 1.00 13.16 385 ARG A O 1
ATOM 2905 N N . GLU A 1 386 ? 22.861 15.599 21.841 1.00 11.54 386 GLU A N 1
ATOM 2906 C CA . GLU A 1 386 ? 22.219 16.894 21.590 1.00 11.05 386 GLU A CA 1
ATOM 2907 C C . GLU A 1 386 ? 23.010 17.747 20.559 1.00 13.45 386 GLU A C 1
ATOM 2908 O O . GLU A 1 386 ? 22.389 18.430 19.759 1.00 13.91 386 GLU A O 1
ATOM 2922 N N . VAL A 1 388 ? 24.696 16.590 18.012 1.00 10.66 388 VAL A N 1
ATOM 2923 C CA . VAL A 1 388 ? 24.294 16.018 16.711 1.00 11.20 388 VAL A CA 1
ATOM 2924 C C . VAL A 1 388 ? 22.933 16.622 16.304 1.00 17.30 388 VAL A C 1
ATOM 2925 O O . VAL A 1 388 ? 22.773 17.106 15.173 1.00 15.73 388 VAL A O 1
ATOM 2929 N N . GLU A 1 389 ? 21.967 16.629 17.256 1.00 14.68 389 GLU A N 1
ATOM 2930 C CA . GLU A 1 389 ? 20.626 17.161 16.985 1.00 14.12 389 GLU A CA 1
ATOM 2931 C C . GLU A 1 389 ? 20.671 18.651 16.553 1.00 17.93 389 GLU A C 1
ATOM 2932 O O . GLU A 1 389 ? 19.882 19.079 15.708 1.00 18.57 389 GLU A O 1
ATOM 2938 N N . GLN A 1 390 ? 21.630 19.408 17.089 1.00 13.28 390 GLN A N 1
ATOM 2939 C CA . GLN A 1 390 ? 21.838 20.836 16.792 1.00 13.20 390 GLN A CA 1
ATOM 2940 C C . GLN A 1 390 ? 22.689 21.081 15.536 1.00 19.11 390 GLN A C 1
ATOM 2941 O O . GLN A 1 390 ? 22.956 22.233 15.197 1.00 20.07 390 GLN A O 1
ATOM 2947 N N . GLY A 1 391 ? 23.156 20.015 14.893 1.00 14.98 391 GLY A N 1
ATOM 2948 C CA . GLY A 1 391 ? 23.941 20.134 13.667 1.00 13.65 391 GLY A CA 1
ATOM 2949 C C . GLY A 1 391 ? 25.421 20.351 13.878 1.00 14.89 391 GLY A C 1
ATOM 2950 O O . GLY A 1 391 ? 26.069 21.039 13.091 1.00 13.38 391 GLY A O 1
ATOM 2951 N N . VAL A 1 392 ? 25.984 19.747 14.930 1.00 10.61 392 VAL A N 1
ATOM 2952 C CA . VAL A 1 392 ? 27.420 19.824 15.164 1.00 9.25 392 VAL A CA 1
ATOM 2953 C C . VAL A 1 392 ? 27.930 18.391 15.146 1.00 13.82 392 VAL A C 1
ATOM 2954 O O . VAL A 1 392 ? 27.361 17.550 15.833 1.00 14.24 392 VAL A O 1
ATOM 2958 N N . PHE A 1 393 ? 28.990 18.111 14.366 1.00 10.20 393 PHE A N 1
ATOM 2959 C CA . PHE A 1 393 ? 29.588 16.783 14.314 1.00 10.27 393 PHE A CA 1
ATOM 2960 C C . PHE A 1 393 ? 30.903 16.809 15.050 1.00 12.67 393 PHE A C 1
ATOM 2961 O O . PHE A 1 393 ? 31.942 17.175 14.485 1.00 11.51 393 PHE A O 1
ATOM 2969 N N . LEU A 1 394 ? 30.859 16.446 16.329 1.00 11.30 394 LEU A N 1
ATOM 2970 C CA . LEU A 1 394 ? 32.073 16.361 17.156 1.00 11.88 394 LEU A CA 1
ATOM 2971 C C . LEU A 1 394 ? 32.626 14.935 17.116 1.00 14.79 394 LEU A C 1
ATOM 2972 O O . LEU A 1 394 ? 31.907 14.015 16.727 1.00 15.99 394 LEU A O 1
ATOM 2977 N N . PRO A 1 395 ? 33.885 14.694 17.534 1.00 12.12 395 PRO A N 1
ATOM 2978 C CA . PRO A 1 395 ? 34.379 13.319 17.591 1.00 11.55 395 PRO A CA 1
ATOM 2979 C C . PRO A 1 395 ? 33.516 12.505 18.581 1.00 16.01 395 PRO A C 1
ATOM 2980 O O . PRO A 1 395 ? 33.296 12.954 19.714 1.00 14.31 395 PRO A O 1
ATOM 2984 N N . PRO A 1 396 ? 32.972 11.336 18.172 1.00 13.29 396 PRO A N 1
ATOM 2985 C CA . PRO A 1 396 ? 32.129 10.568 19.102 1.00 13.09 396 PRO A CA 1
ATOM 2986 C C . PRO A 1 396 ? 32.962 9.802 20.149 1.00 19.04 396 PRO A C 1
ATOM 2987 O O . PRO A 1 396 ? 32.965 8.578 20.178 1.00 19.18 396 PRO A O 1
ATOM 2991 N N . SER A 1 397 ? 33.683 10.541 21.004 1.00 15.48 397 SER A N 1
ATOM 2992 C CA . SER A 1 397 ? 34.494 9.992 22.080 1.00 14.04 397 SER A CA 1
ATOM 2993 C C . SER A 1 397 ? 34.902 11.102 23.006 1.00 15.23 397 SER A C 1
ATOM 2994 O O . SER A 1 397 ? 35.319 12.163 22.552 1.00 14.71 397 SER A O 1
ATOM 2997 N N . GLN A 1 398 ? 34.818 10.844 24.322 1.00 12.54 398 GLN A N 1
ATOM 2998 C CA . GLN A 1 398 ? 35.248 11.808 25.334 1.00 12.25 398 GLN A CA 1
ATOM 2999 C C . GLN A 1 398 ? 36.750 11.968 25.198 1.00 16.93 398 GLN A C 1
ATOM 3000 O O . GLN A 1 398 ? 37.291 13.026 25.502 1.00 15.49 398 GLN A O 1
ATOM 3006 N N . PHE A 1 399 ? 37.420 10.916 24.711 1.00 14.21 399 PHE A N 1
ATOM 3007 C CA . PHE A 1 399 ? 38.872 10.921 24.654 1.00 15.30 399 PHE A CA 1
ATOM 3008 C C . PHE A 1 399 ? 39.437 11.405 23.356 1.00 20.95 399 PHE A C 1
ATOM 3009 O O . PHE A 1 399 ? 40.347 10.795 22.804 1.00 21.27 399 PHE A O 1
ATOM 3017 N N . GLU A 1 400 ? 38.955 12.577 22.930 1.00 18.68 400 GLU A N 1
ATOM 3018 C CA . GLU A 1 400 ? 39.372 13.271 21.714 1.00 19.67 400 GLU A CA 1
ATOM 3019 C C . GLU A 1 400 ? 39.121 14.766 21.878 1.00 22.56 400 GLU A C 1
ATOM 3020 O O . GLU A 1 400 ? 38.229 15.163 22.628 1.00 22.82 400 GLU A O 1
ATOM 3026 N N . GLY A 1 401 ? 39.928 15.582 21.212 1.00 18.81 401 GLY A N 1
ATOM 3027 C CA . GLY A 1 401 ? 39.744 17.028 21.204 1.00 19.12 401 GLY A CA 1
ATOM 3028 C C . GLY A 1 401 ? 38.888 17.451 20.019 1.00 24.90 401 GLY A C 1
ATOM 3029 O O . GLY A 1 401 ? 38.530 16.606 19.203 1.00 26.10 401 GLY A O 1
ATOM 3030 N N . LEU A 1 402 ? 38.556 18.752 19.899 1.00 20.58 402 LEU A N 1
ATOM 3031 C CA . LEU A 1 402 ? 37.792 19.279 18.753 1.00 19.55 402 LEU A CA 1
ATOM 3032 C C . LEU A 1 402 ? 38.828 19.675 17.677 1.00 20.18 402 LEU A C 1
ATOM 3033 O O . LEU A 1 402 ? 39.780 20.379 18.010 1.00 20.86 402 LEU A O 1
ATOM 3038 N N . PHE A 1 403 ? 38.649 19.269 16.418 1.00 12.92 403 PHE A N 1
ATOM 3039 C CA . PHE A 1 403 ? 39.628 19.672 15.391 1.00 12.25 403 PHE A CA 1
ATOM 3040 C C . PHE A 1 403 ? 39.154 20.915 14.633 1.00 12.45 403 PHE A C 1
ATOM 3041 O O . PHE A 1 403 ? 38.044 20.926 14.114 1.00 9.98 403 PHE A O 1
ATOM 3049 N N . LEU A 1 404 ? 39.998 21.923 14.530 1.00 9.65 404 LEU A N 1
ATOM 3050 C CA . LEU A 1 404 ? 39.679 23.125 13.761 1.00 9.64 404 LEU A CA 1
ATOM 3051 C C . LEU A 1 404 ? 40.291 23.074 12.376 1.00 11.64 404 LEU A C 1
ATOM 3052 O O . LEU A 1 404 ? 41.296 22.399 12.172 1.00 10.04 404 LEU A O 1
ATOM 3057 N N . SER A 1 405 ? 39.699 23.818 11.427 1.00 9.67 405 SER A N 1
ATOM 3058 C CA . SER A 1 405 ? 40.222 23.980 10.075 1.00 10.41 405 SER A CA 1
ATOM 3059 C C . SER A 1 405 ? 40.432 25.478 9.775 1.00 14.28 405 SER A C 1
ATOM 3060 O O . SER A 1 405 ? 39.876 26.349 10.475 1.00 12.18 405 SER A O 1
ATOM 3063 N N . THR A 1 406 ? 41.229 25.768 8.780 1.00 11.23 406 THR A N 1
ATOM 3064 C CA . THR A 1 406 ? 41.428 27.115 8.293 1.00 11.70 406 THR A CA 1
ATOM 3065 C C . THR A 1 406 ? 40.108 27.692 7.716 1.00 15.73 406 THR A C 1
ATOM 3066 O O . THR A 1 406 ? 40.041 28.840 7.401 1.00 16.23 406 THR A O 1
ATOM 3070 N N . VAL A 1 407 ? 39.137 26.829 7.445 1.00 13.02 407 VAL A N 1
ATOM 3071 C CA . VAL A 1 407 ? 37.846 27.269 6.997 1.00 13.29 407 VAL A CA 1
ATOM 3072 C C . VAL A 1 407 ? 36.669 27.345 7.999 1.00 16.77 407 VAL A C 1
ATOM 3073 O O . VAL A 1 407 ? 35.586 27.609 7.603 1.00 18.87 407 VAL A O 1
ATOM 3077 N N . HIS A 1 408 ? 36.888 27.122 9.280 1.00 10.62 408 HIS A N 1
ATOM 3078 C CA . HIS A 1 408 ? 35.857 27.359 10.250 1.00 8.99 408 HIS A CA 1
ATOM 3079 C C . HIS A 1 408 ? 35.612 28.862 10.322 1.00 15.04 408 HIS A C 1
ATOM 3080 O O . HIS A 1 408 ? 36.535 29.620 10.425 1.00 16.62 408 HIS A O 1
ATOM 3087 N N . SER A 1 409 ? 34.366 29.257 10.278 1.00 12.58 409 SER A N 1
ATOM 3088 C CA . SER A 1 409 ? 34.109 30.710 10.311 1.00 11.83 409 SER A CA 1
ATOM 3089 C C . SER A 1 409 ? 33.732 31.158 11.727 1.00 14.65 409 SER A C 1
ATOM 3090 O O . SER A 1 409 ? 33.410 30.315 12.567 1.00 12.19 409 SER A O 1
ATOM 3093 N N . ASP A 1 410 ? 33.674 32.486 11.982 1.00 11.91 410 ASP A N 1
ATOM 3094 C CA . ASP A 1 410 ? 33.176 32.964 13.279 1.00 12.56 410 ASP A CA 1
ATOM 3095 C C . ASP A 1 410 ? 31.709 32.590 13.442 1.00 13.07 410 ASP A C 1
ATOM 3096 O O . ASP A 1 410 ? 31.294 32.288 14.563 1.00 14.52 410 ASP A O 1
ATOM 3101 N N . ALA A 1 411 ? 30.932 32.522 12.334 1.00 9.31 411 ALA A N 1
ATOM 3102 C CA . ALA A 1 411 ? 29.536 32.100 12.431 1.00 10.39 411 ALA A CA 1
ATOM 3103 C C . ALA A 1 411 ? 29.446 30.616 12.899 1.00 14.78 411 ALA A C 1
ATOM 3104 O O . ALA A 1 411 ? 28.545 30.285 13.661 1.00 13.75 411 ALA A O 1
ATOM 3106 N N . ASP A 1 412 ? 30.351 29.745 12.412 1.00 11.10 412 ASP A N 1
ATOM 3107 C CA . ASP A 1 412 ? 30.426 28.337 12.813 1.00 10.16 412 ASP A CA 1
ATOM 3108 C C . ASP A 1 412 ? 30.703 28.256 14.333 1.00 13.35 412 ASP A C 1
ATOM 3109 O O . ASP A 1 412 ? 30.088 27.443 15.022 1.00 13.55 412 ASP A O 1
ATOM 3114 N N . ILE A 1 413 ? 31.666 29.044 14.828 1.00 9.21 413 ILE A N 1
ATOM 3115 C CA . ILE A 1 413 ? 32.049 29.066 16.256 1.00 9.38 413 ILE A CA 1
ATOM 3116 C C . ILE A 1 413 ? 30.865 29.483 17.114 1.00 14.76 413 ILE A C 1
ATOM 3117 O O . ILE A 1 413 ? 30.541 28.821 18.108 1.00 11.78 413 ILE A O 1
ATOM 3122 N N . GLU A 1 414 ? 30.179 30.555 16.695 1.00 13.02 414 GLU A N 1
ATOM 3123 C CA . GLU A 1 414 ? 29.011 31.074 17.431 1.00 13.17 414 GLU A CA 1
ATOM 3124 C C . GLU A 1 414 ? 27.880 30.059 17.468 1.00 15.22 414 GLU A C 1
ATOM 3125 O O . GLU A 1 414 ? 27.264 29.863 18.531 1.00 15.06 414 GLU A O 1
ATOM 3131 N N . ALA A 1 415 ? 27.615 29.382 16.333 1.00 11.65 415 ALA A N 1
ATOM 3132 C CA . ALA A 1 415 ? 26.556 28.365 16.280 1.00 11.12 415 ALA A CA 1
ATOM 3133 C C . ALA A 1 415 ? 26.936 27.174 17.165 1.00 14.85 415 ALA A C 1
ATOM 3134 O O . ALA A 1 415 ? 26.057 26.546 17.764 1.00 14.47 415 ALA A O 1
ATOM 3136 N N . THR A 1 416 ? 28.244 26.855 17.239 1.00 12.29 416 THR A N 1
ATOM 3137 C CA . THR A 1 416 ? 28.739 25.728 18.050 1.00 11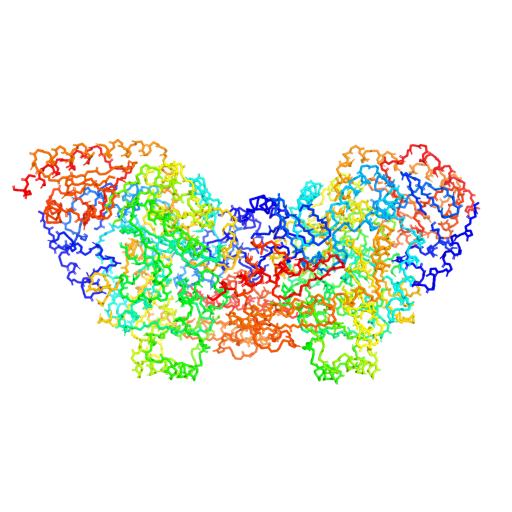.28 416 THR A CA 1
ATOM 3138 C C . THR A 1 416 ? 28.525 26.003 19.515 1.00 14.61 416 THR A C 1
ATOM 3139 O O . THR A 1 416 ? 28.065 25.123 20.238 1.00 13.61 416 THR A O 1
ATOM 3143 N N . ILE A 1 417 ? 28.912 27.212 19.970 1.00 12.14 417 ILE A N 1
ATOM 3144 C CA . ILE A 1 417 ? 28.727 27.651 21.349 1.00 11.17 417 ILE A CA 1
ATOM 3145 C C . ILE A 1 417 ? 27.221 27.682 21.703 1.00 15.41 417 ILE A C 1
ATOM 3146 O O . ILE A 1 417 ? 26.846 27.257 22.798 1.00 14.59 417 ILE A O 1
ATOM 3151 N N . ALA A 1 418 ? 26.366 28.159 20.775 1.00 14.35 418 ALA A N 1
ATOM 3152 C CA . ALA A 1 418 ? 24.912 28.237 21.006 1.00 14.78 418 ALA A CA 1
ATOM 3153 C C . ALA A 1 418 ? 24.307 26.828 21.168 1.00 17.59 418 ALA A C 1
ATOM 3154 O O . ALA A 1 418 ? 23.425 26.642 22.009 1.00 15.50 418 ALA A O 1
ATOM 3156 N N . ALA A 1 419 ? 24.818 25.842 20.387 1.00 14.58 419 ALA A N 1
ATOM 3157 C CA . ALA A 1 419 ? 24.443 24.420 20.459 1.00 13.81 419 ALA A CA 1
ATOM 3158 C C . ALA A 1 419 ? 24.917 23.827 21.811 1.00 14.95 419 ALA A C 1
ATOM 3159 O O . ALA A 1 419 ? 24.158 23.110 22.462 1.00 14.97 419 ALA A O 1
ATOM 3161 N N . ALA A 1 420 ? 26.152 24.143 22.231 1.00 11.07 420 ALA A N 1
ATOM 3162 C CA . ALA A 1 420 ? 26.731 23.637 23.487 1.00 11.65 420 ALA A CA 1
ATOM 3163 C C . ALA A 1 420 ? 25.930 24.118 24.687 1.00 16.13 420 ALA A C 1
ATOM 3164 O O . ALA A 1 420 ? 25.713 23.341 25.605 1.00 13.81 420 ALA A O 1
ATOM 3166 N N . GLU A 1 421 ? 25.414 25.366 24.642 1.00 14.74 421 GLU A N 1
ATOM 3167 C CA . GLU A 1 421 ? 24.583 25.920 25.717 1.00 14.86 421 GLU A CA 1
ATOM 3168 C C . GLU A 1 421 ? 23.297 25.081 25.877 1.00 16.84 421 GLU A C 1
ATOM 3169 O O . GLU A 1 421 ? 22.955 24.696 27.004 1.00 16.13 421 GLU A O 1
ATOM 3175 N N . ILE A 1 422 ? 22.623 24.771 24.749 1.00 13.40 422 ILE A N 1
ATOM 3176 C CA . ILE A 1 422 ? 21.435 23.903 24.737 1.00 14.75 422 ILE A CA 1
ATOM 3177 C C . ILE A 1 422 ? 21.835 22.500 25.216 1.00 16.39 422 ILE A C 1
ATOM 3178 O O . ILE A 1 422 ? 21.172 21.933 26.086 1.00 13.63 422 ILE A O 1
ATOM 3183 N N . ALA A 1 423 ? 22.916 21.945 24.651 1.00 13.40 423 ALA A N 1
ATOM 3184 C CA . ALA A 1 423 ? 23.320 20.593 25.054 1.00 14.38 423 ALA A CA 1
ATOM 3185 C C . ALA A 1 423 ? 23.643 20.508 26.552 1.00 17.86 423 ALA A C 1
ATOM 3186 O O . ALA A 1 423 ? 23.252 19.526 27.181 1.00 17.55 423 ALA A O 1
ATOM 3196 N N . SER A 1 425 ? 22.366 22.379 28.948 1.00 19.10 425 SER A N 1
ATOM 3197 C CA . SER A 1 425 ? 21.123 22.646 29.672 1.00 20.89 425 SER A CA 1
ATOM 3198 C C . SER A 1 425 ? 20.281 21.393 29.925 1.00 27.75 425 SER A C 1
ATOM 3199 O O . SER A 1 425 ? 19.366 21.448 30.739 1.00 27.99 425 SER A O 1
ATOM 3202 N N . LYS A 1 426 ? 20.545 20.299 29.187 1.00 24.77 426 LYS A N 1
ATOM 3203 C CA . LYS A 1 426 ? 19.780 19.058 29.256 1.00 25.36 426 LYS A CA 1
ATOM 3204 C C . LYS A 1 426 ? 20.484 17.931 30.001 1.00 29.48 426 LYS A C 1
ATOM 3205 O O . LYS A 1 426 ? 19.912 16.861 30.139 1.00 29.47 426 LYS A O 1
ATOM 3211 N N . LEU A 1 427 ? 21.709 18.167 30.492 1.00 25.09 427 LEU A N 1
ATOM 3212 C CA . LEU A 1 427 ? 22.523 17.167 31.202 1.00 23.82 427 LEU A CA 1
ATOM 3213 C C . LEU A 1 427 ? 21.991 16.802 32.602 1.00 28.06 427 LEU A C 1
ATOM 3214 O O . LEU A 1 427 ? 22.039 15.629 32.994 1.00 27.33 427 LEU A O 1
ATOM 3219 N N . LYS A 1 428 ? 21.527 17.800 33.360 1.00 26.22 428 LYS A N 1
ATOM 3220 C CA . LYS A 1 428 ? 21.036 17.569 34.726 1.00 43.20 428 LYS A CA 1
ATOM 3221 C C . LYS A 1 428 ? 19.518 17.636 34.845 1.00 69.15 428 LYS A C 1
ATOM 3222 O O . LYS A 1 428 ? 18.888 18.496 34.238 1.00 43.22 428 LYS A O 1
ATOM 3244 N N . ARG B 1 2 ? 69.350 7.313 -26.096 1.00 31.71 2 ARG B N 1
ATOM 3245 C CA . ARG B 1 2 ? 68.603 7.867 -24.957 1.00 29.22 2 ARG B CA 1
ATOM 3246 C C . ARG B 1 2 ? 69.433 8.661 -23.962 1.00 30.45 2 ARG B C 1
ATOM 3247 O O . ARG B 1 2 ? 70.544 8.257 -23.612 1.00 30.53 2 ARG B O 1
ATOM 3255 N N . LYS B 1 3 ? 68.886 9.803 -23.521 1.00 22.60 3 LYS B N 1
ATOM 3256 C CA . LYS B 1 3 ? 69.536 10.711 -22.579 1.00 21.35 3 LYS B CA 1
ATOM 3257 C C . LYS B 1 3 ? 68.761 10.675 -21.280 1.00 20.70 3 LYS B C 1
ATOM 3258 O O . LYS B 1 3 ? 67.532 10.583 -21.298 1.00 18.97 3 LYS B O 1
ATOM 3261 N N . PHE B 1 4 ? 69.471 10.782 -20.169 1.00 16.54 4 PHE B N 1
ATOM 3262 C CA . PHE B 1 4 ? 68.907 10.711 -18.817 1.00 16.18 4 PHE B CA 1
ATOM 3263 C C . PHE B 1 4 ? 69.337 11.886 -17.949 1.00 18.22 4 PHE B C 1
ATOM 3264 O O . PHE B 1 4 ? 69.204 11.815 -16.725 1.00 16.31 4 PHE B O 1
ATOM 3272 N N . ASP B 1 5 ? 69.800 12.990 -18.590 1.00 12.94 5 ASP B N 1
ATOM 3273 C CA . ASP B 1 5 ? 70.316 14.176 -17.900 1.00 13.25 5 ASP B CA 1
ATOM 3274 C C . ASP B 1 5 ? 69.374 14.750 -16.850 1.00 14.36 5 ASP B C 1
ATOM 3275 O O . ASP B 1 5 ? 69.830 15.074 -15.766 1.00 12.37 5 ASP B O 1
ATOM 3280 N N . LYS B 1 6 ? 68.087 14.918 -17.180 1.00 11.96 6 LYS B N 1
ATOM 3281 C CA . LYS B 1 6 ? 67.149 15.462 -16.192 1.00 11.62 6 LYS B CA 1
ATOM 3282 C C . LYS B 1 6 ? 66.949 14.487 -15.031 1.00 13.60 6 LYS B C 1
ATOM 3283 O O . LYS B 1 6 ? 66.876 14.942 -13.895 1.00 12.89 6 LYS B O 1
ATOM 3289 N N . SER B 1 7 ? 66.854 13.162 -15.299 1.00 12.35 7 SER B N 1
ATOM 3290 C CA . SER B 1 7 ? 66.726 12.175 -14.204 1.00 11.69 7 SER B CA 1
ATOM 3291 C C . SER B 1 7 ? 67.966 12.215 -13.292 1.00 13.82 7 SER B C 1
ATOM 3292 O O . SER B 1 7 ? 67.837 12.126 -12.072 1.00 12.91 7 SER B O 1
ATOM 3295 N N . ILE B 1 8 ? 69.149 12.401 -13.877 1.00 11.23 8 ILE B N 1
ATOM 3296 C CA . ILE B 1 8 ? 70.417 12.483 -13.136 1.00 10.43 8 ILE B CA 1
ATOM 3297 C C . ILE B 1 8 ? 70.382 13.717 -12.212 1.00 14.43 8 ILE B C 1
ATOM 3298 O O . ILE B 1 8 ? 70.661 13.581 -11.014 1.00 14.01 8 ILE B O 1
ATOM 3303 N N . ALA B 1 9 ? 69.993 14.907 -12.743 1.00 12.79 9 ALA B N 1
ATOM 3304 C CA . ALA B 1 9 ? 69.914 16.119 -11.913 1.00 12.94 9 ALA B CA 1
ATOM 3305 C C . ALA B 1 9 ? 68.849 15.977 -10.807 1.00 16.47 9 ALA B C 1
ATOM 3306 O O . ALA B 1 9 ? 69.082 16.432 -9.683 1.00 13.84 9 ALA B O 1
ATOM 3308 N N . ALA B 1 10 ? 67.680 15.370 -11.124 1.00 13.96 10 ALA B N 1
ATOM 3309 C CA . ALA B 1 10 ? 66.620 15.175 -10.122 1.00 13.51 10 ALA B CA 1
ATOM 3310 C C . ALA B 1 10 ? 67.081 14.203 -9.021 1.00 14.29 10 ALA B C 1
ATOM 3311 O O . ALA B 1 10 ? 66.770 14.422 -7.851 1.00 13.94 10 ALA B O 1
ATOM 3313 N N . PHE B 1 11 ? 67.847 13.166 -9.377 1.00 11.35 11 PHE B N 1
ATOM 3314 C CA . PHE B 1 11 ? 68.345 12.245 -8.358 1.00 11.97 11 PHE B CA 1
ATOM 3315 C C . PHE B 1 11 ? 69.406 12.898 -7.495 1.00 16.80 11 PHE B C 1
ATOM 3316 O O . PHE B 1 11 ? 69.533 12.549 -6.318 1.00 15.31 11 PHE B O 1
ATOM 3324 N N . GLU B 1 12 ? 70.161 13.867 -8.057 1.00 13.75 12 GLU B N 1
ATOM 3325 C CA . GLU B 1 12 ? 71.167 14.563 -7.266 1.00 14.78 12 GLU B CA 1
ATOM 3326 C C . GLU B 1 12 ? 70.476 15.335 -6.120 1.00 17.80 12 GLU B C 1
ATOM 3327 O O . GLU B 1 12 ? 70.905 15.246 -4.971 1.00 16.38 12 GLU B O 1
ATOM 3333 N N . GLU B 1 13 ? 69.342 15.969 -6.414 1.00 14.51 13 GLU B N 1
ATOM 3334 C CA . GLU B 1 13 ? 68.547 16.684 -5.431 1.00 14.98 13 GLU B CA 1
ATOM 3335 C C . GLU B 1 13 ? 67.891 15.683 -4.434 1.00 17.09 13 GLU B C 1
ATOM 3336 O O . GLU B 1 13 ? 67.914 15.931 -3.234 1.00 14.96 13 GLU B O 1
ATOM 3342 N N . ALA B 1 14 ? 67.338 14.553 -4.930 1.00 12.14 14 ALA B N 1
ATOM 3343 C CA . ALA B 1 14 ? 66.675 13.544 -4.091 1.00 11.26 14 ALA B CA 1
ATOM 3344 C C . ALA B 1 14 ? 67.601 12.986 -2.998 1.00 13.95 14 ALA B C 1
ATOM 3345 O O . ALA B 1 14 ? 67.160 12.791 -1.871 1.00 12.71 14 ALA B O 1
ATOM 3347 N N A GLN B 1 15 ? 68.876 12.783 -3.332 0.60 10.73 15 GLN B N 1
ATOM 3348 N N B GLN B 1 15 ? 68.874 12.716 -3.323 0.40 11.66 15 GLN B N 1
ATOM 3349 C CA A GLN B 1 15 ? 69.882 12.239 -2.427 0.60 11.20 15 GLN B CA 1
ATOM 3350 C CA B GLN B 1 15 ? 69.781 12.161 -2.317 0.40 12.33 15 GLN B CA 1
ATOM 3351 C C A GLN B 1 15 ? 70.190 13.104 -1.195 0.60 15.17 15 GLN B C 1
ATOM 3352 C C B GLN B 1 15 ? 70.125 13.075 -1.127 0.40 15.78 15 GLN B C 1
ATOM 3353 O O A GLN B 1 15 ? 70.741 12.593 -0.230 0.60 14.58 15 GLN B O 1
ATOM 3354 O O B GLN B 1 15 ? 70.606 12.578 -0.111 0.40 15.24 15 GLN B O 1
ATOM 3365 N N . ASP B 1 16 ? 69.779 14.377 -1.210 1.00 12.24 16 ASP B N 1
ATOM 3366 C CA . ASP B 1 16 ? 69.978 15.307 -0.082 1.00 13.29 16 ASP B CA 1
ATOM 3367 C C . ASP B 1 16 ? 68.686 15.398 0.728 1.00 15.00 16 ASP B C 1
ATOM 3368 O O . ASP B 1 16 ? 68.617 16.194 1.659 1.00 15.23 16 ASP B O 1
ATOM 3373 N N . LEU B 1 17 ? 67.653 14.638 0.347 1.00 9.83 17 LEU B N 1
ATOM 3374 C CA . LEU B 1 17 ? 66.334 14.747 0.990 1.00 10.49 17 LEU B CA 1
ATOM 3375 C C . LEU B 1 17 ? 65.808 13.482 1.648 1.00 12.75 17 LEU B C 1
ATOM 3376 O O . LEU B 1 17 ? 65.071 13.572 2.637 1.00 11.58 17 LEU B O 1
ATOM 3389 N N . PRO B 1 19 ? 66.526 8.956 2.439 1.00 11.77 19 PRO B N 1
ATOM 3390 C CA . PRO B 1 19 ? 67.593 7.939 2.533 1.00 11.98 19 PRO B CA 1
ATOM 3391 C C . PRO B 1 19 ? 67.787 7.233 1.187 1.00 14.60 19 PRO B C 1
ATOM 3392 O O . PRO B 1 19 ? 66.831 6.691 0.629 1.00 12.78 19 PRO B O 1
ATOM 3396 N N . GLY B 1 20 ? 68.990 7.348 0.625 1.00 10.69 20 GLY B N 1
ATOM 3397 C CA . GLY B 1 20 ? 69.299 6.770 -0.685 1.00 11.19 20 GLY B CA 1
ATOM 3398 C C . GLY B 1 20 ? 68.577 7.482 -1.829 1.00 15.22 20 GLY B C 1
ATOM 3399 O O . GLY B 1 20 ? 68.514 6.961 -2.946 1.00 15.29 20 GLY B O 1
ATOM 3400 N N . GLY B 1 21 ? 68.014 8.661 -1.536 1.00 12.13 21 GLY B N 1
ATOM 3401 C CA . GLY B 1 21 ? 67.282 9.480 -2.500 1.00 11.75 21 GLY B CA 1
ATOM 3402 C C . GLY B 1 21 ? 65.944 8.906 -2.930 1.00 15.48 21 GLY B C 1
ATOM 3403 O O . GLY B 1 21 ? 65.393 9.336 -3.947 1.00 14.72 21 GLY B O 1
ATOM 3404 N N . VAL B 1 22 ? 65.382 7.939 -2.149 1.00 10.46 22 VAL B N 1
ATOM 3405 C CA . VAL B 1 22 ? 64.129 7.274 -2.548 1.00 9.03 22 VAL B CA 1
ATOM 3406 C C . VAL B 1 22 ? 63.154 7.067 -1.388 1.00 12.48 22 VAL B C 1
ATOM 3407 O O . VAL B 1 22 ? 63.553 7.062 -0.225 1.00 11.80 22 VAL B O 1
ATOM 3411 N N . ASN B 1 23 ? 61.868 6.841 -1.726 1.00 11.51 23 ASN B N 1
ATOM 3412 C CA . ASN B 1 23 ? 60.837 6.511 -0.755 1.00 10.54 23 ASN B CA 1
ATOM 3413 C C . ASN B 1 23 ? 60.605 4.995 -0.640 1.00 15.50 23 ASN B C 1
ATOM 3414 O O . ASN B 1 23 ? 59.818 4.565 0.197 1.00 15.27 23 ASN B O 1
ATOM 3419 N N . SER B 1 24 ? 61.283 4.188 -1.488 1.00 12.22 24 SER B N 1
ATOM 3420 C CA . SER B 1 24 ? 61.203 2.734 -1.421 1.00 11.36 24 SER B CA 1
ATOM 3421 C C . SER B 1 24 ? 62.474 2.150 -2.048 1.00 14.32 24 SER B C 1
ATOM 3422 O O . SER B 1 24 ? 62.887 2.638 -3.097 1.00 12.90 24 SER B O 1
ATOM 3425 N N . PRO B 1 25 ? 63.192 1.249 -1.338 1.00 11.29 25 PRO B N 1
ATOM 3426 C CA . PRO B 1 25 ? 64.524 0.814 -1.809 1.00 12.29 25 PRO B CA 1
ATOM 3427 C C . PRO B 1 25 ? 64.709 0.390 -3.253 1.00 19.69 25 PRO B C 1
ATOM 3428 O O . PRO B 1 25 ? 65.759 0.713 -3.822 1.00 19.55 25 PRO B O 1
ATOM 3432 N N . VAL B 1 26 ? 63.715 -0.296 -3.848 1.00 17.50 26 VAL B N 1
ATOM 3433 C CA . VAL B 1 26 ? 63.805 -0.764 -5.245 1.00 18.67 26 VAL B CA 1
ATOM 3434 C C . VAL B 1 26 ? 63.967 0.369 -6.257 1.00 20.11 26 VAL B C 1
ATOM 3435 O O . VAL B 1 26 ? 64.584 0.181 -7.309 1.00 19.29 26 VAL B O 1
ATOM 3439 N N . ARG B 1 27 ? 63.445 1.554 -5.912 1.00 13.69 27 ARG B N 1
ATOM 3440 C CA . ARG B 1 27 ? 63.463 2.727 -6.781 1.00 13.14 27 ARG B CA 1
ATOM 3441 C C . ARG B 1 27 ? 64.840 3.317 -7.042 1.00 17.20 27 ARG B C 1
ATOM 3442 O O . ARG B 1 27 ? 64.956 4.213 -7.871 1.00 14.98 27 ARG B O 1
ATOM 3450 N N . ALA B 1 28 ? 65.866 2.855 -6.322 1.00 16.37 28 ALA B N 1
ATOM 3451 C CA . ALA B 1 28 ? 67.206 3.409 -6.501 1.00 17.95 28 ALA B CA 1
ATOM 3452 C C . ALA B 1 28 ? 67.991 2.719 -7.618 1.00 21.57 28 ALA B C 1
ATOM 3453 O O . ALA B 1 28 ? 69.088 3.171 -7.928 1.00 21.70 28 ALA B O 1
ATOM 3455 N N . PHE B 1 29 ? 67.415 1.659 -8.261 1.00 19.28 29 PHE B N 1
ATOM 3456 C CA . PHE B 1 29 ? 68.010 0.926 -9.415 1.00 18.15 29 PHE B CA 1
ATOM 3457 C C . PHE B 1 29 ? 69.419 0.378 -9.117 1.00 24.60 29 PHE B C 1
ATOM 3458 O O . PHE B 1 29 ? 70.217 0.187 -10.040 1.00 24.85 29 PHE B O 1
ATOM 3466 N N . LYS B 1 30 ? 69.717 0.106 -7.833 1.00 22.48 30 LYS B N 1
ATOM 3467 C CA . LYS B 1 30 ? 71.020 -0.433 -7.432 1.00 23.40 30 LYS B CA 1
ATOM 3468 C C . LYS B 1 30 ? 71.282 -1.851 -7.967 1.00 28.76 30 LYS B C 1
ATOM 3469 O O . LYS B 1 30 ? 72.431 -2.147 -8.276 1.00 29.73 30 LYS B O 1
ATOM 3475 N N . SER B 1 31 ? 70.237 -2.713 -8.105 1.00 25.52 31 SER B N 1
ATOM 3476 C CA . SER B 1 31 ? 70.427 -4.094 -8.612 1.00 26.41 31 SER B CA 1
ATOM 3477 C C . SER B 1 31 ? 70.962 -4.127 -10.078 1.00 29.78 31 SER B C 1
ATOM 3478 O O . SER B 1 31 ? 71.565 -5.122 -10.508 1.00 29.13 31 SER B O 1
ATOM 3481 N N . VAL B 1 32 ? 70.717 -3.038 -10.833 1.00 23.87 32 VAL B N 1
ATOM 3482 C CA . VAL B 1 32 ? 71.121 -2.918 -12.240 1.00 22.46 32 VAL B CA 1
ATOM 3483 C C . VAL B 1 32 ? 72.276 -1.909 -12.501 1.00 27.27 32 VAL B C 1
ATOM 3484 O O . VAL B 1 32 ? 72.722 -1.787 -13.633 1.00 26.55 32 VAL B O 1
ATOM 3488 N N . GLY B 1 33 ? 72.723 -1.203 -11.459 1.00 24.94 33 GLY B N 1
ATOM 3489 C CA . GLY B 1 33 ? 73.823 -0.241 -11.528 1.00 24.08 33 GLY B CA 1
ATOM 3490 C C . GLY B 1 33 ? 73.580 0.948 -12.439 1.00 26.16 33 GLY B C 1
ATOM 3491 O O . GLY B 1 33 ? 74.510 1.458 -13.058 1.00 26.00 33 GLY B O 1
ATOM 3500 N N . ASN B 1 35 ? 71.394 4.863 -13.337 1.00 16.87 35 ASN B N 1
ATOM 3501 C CA . ASN B 1 35 ? 70.828 6.076 -12.790 1.00 16.14 35 ASN B CA 1
ATOM 3502 C C . ASN B 1 35 ? 69.317 5.847 -12.714 1.00 18.99 35 ASN B C 1
ATOM 3503 O O . ASN B 1 35 ? 68.745 5.430 -13.719 1.00 18.62 35 ASN B O 1
ATOM 3508 N N . PRO B 1 36 ? 68.643 6.072 -11.558 1.00 16.31 36 PRO B N 1
ATOM 3509 C CA . PRO B 1 36 ? 67.174 5.874 -11.519 1.00 15.22 36 PRO B CA 1
ATOM 3510 C C . PRO B 1 36 ? 66.446 6.741 -12.557 1.00 18.07 36 PRO B C 1
ATOM 3511 O O . PRO B 1 36 ? 66.886 7.852 -12.845 1.00 17.15 36 PRO B O 1
ATOM 3515 N N . LEU B 1 37 ? 65.378 6.213 -13.148 1.00 14.74 37 LEU B N 1
ATOM 3516 C CA . LEU B 1 37 ? 64.569 6.953 -14.113 1.00 15.47 37 LEU B CA 1
ATOM 3517 C C . LEU B 1 37 ? 63.499 7.692 -13.337 1.00 16.88 37 LEU B C 1
ATOM 3518 O O . LEU B 1 37 ? 62.774 7.073 -12.556 1.00 16.66 37 LEU B O 1
ATOM 3523 N N . PHE B 1 38 ? 63.402 8.999 -13.534 1.00 11.00 38 PHE B N 1
ATOM 3524 C CA . PHE B 1 38 ? 62.343 9.767 -12.906 1.00 11.46 38 PHE B CA 1
ATOM 3525 C C . PHE B 1 38 ? 61.149 9.787 -13.865 1.00 16.57 38 PHE B C 1
ATOM 3526 O O . PHE B 1 38 ? 61.317 10.169 -15.016 1.00 16.76 38 PHE B O 1
ATOM 3542 N N . GLU B 1 40 ? 57.393 10.987 -15.214 1.00 19.43 40 GLU B N 1
ATOM 3543 C CA . GLU B 1 40 ? 56.586 12.207 -15.305 1.00 19.49 40 GLU B CA 1
ATOM 3544 C C . GLU B 1 40 ? 55.096 11.877 -15.454 1.00 20.95 40 GLU B C 1
ATOM 3545 O O . GLU B 1 40 ? 54.254 12.496 -14.821 1.00 20.25 40 GLU B O 1
ATOM 3551 N N . ARG B 1 41 ? 54.770 10.937 -16.340 1.00 16.47 41 ARG B N 1
ATOM 3552 C CA . ARG B 1 41 ? 53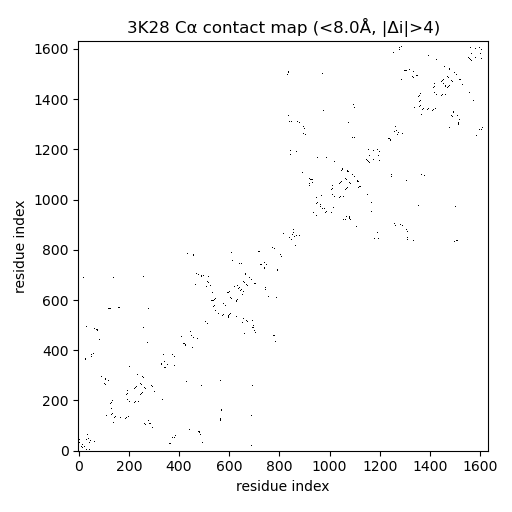.388 10.644 -16.655 1.00 15.16 41 ARG B CA 1
ATOM 3553 C C . ARG B 1 41 ? 53.299 9.333 -17.350 1.00 15.55 41 ARG B C 1
ATOM 3554 O O . ARG B 1 41 ? 54.293 8.825 -17.848 1.00 12.77 41 ARG B O 1
ATOM 3562 N N . GLY B 1 42 ? 52.094 8.810 -17.424 1.00 15.26 42 GLY B N 1
ATOM 3563 C CA . GLY B 1 42 ? 51.837 7.578 -18.152 1.00 14.81 42 GLY B CA 1
ATOM 3564 C C . GLY B 1 42 ? 50.465 7.600 -18.774 1.00 19.24 42 GLY B C 1
ATOM 3565 O O . GLY B 1 42 ? 49.593 8.352 -18.338 1.00 18.13 42 GLY B O 1
ATOM 3566 N N . LYS B 1 43 ? 50.242 6.717 -19.754 1.00 17.80 43 LYS B N 1
ATOM 3567 C CA . LYS B 1 43 ? 48.924 6.547 -20.368 1.00 16.55 43 LYS B CA 1
ATOM 3568 C C . LYS B 1 43 ? 48.837 5.163 -20.926 1.00 19.54 43 LYS B C 1
ATOM 3569 O O . LYS B 1 43 ? 49.604 4.806 -21.818 1.00 17.47 43 LYS B O 1
ATOM 3575 N N . GLY B 1 44 ? 47.937 4.371 -20.354 1.00 17.67 44 GLY B N 1
ATOM 3576 C CA . GLY B 1 44 ? 47.752 2.991 -20.762 1.00 16.31 44 GLY B CA 1
ATOM 3577 C C . GLY B 1 44 ? 48.997 2.194 -20.448 1.00 18.38 44 GLY B C 1
ATOM 3578 O O . GLY B 1 44 ? 49.494 2.257 -19.322 1.00 15.81 44 GLY B O 1
ATOM 3579 N N . SER B 1 45 ? 49.555 1.488 -21.465 1.00 12.37 45 SER B N 1
ATOM 3580 C CA . SER B 1 45 ? 50.773 0.688 -21.271 1.00 12.18 45 SER B CA 1
ATOM 3581 C C . SER B 1 45 ? 52.058 1.504 -21.457 1.00 15.18 45 SER B C 1
ATOM 3582 O O . SER B 1 45 ? 53.146 0.931 -21.341 1.00 14.09 45 SER B O 1
ATOM 3585 N N . LYS B 1 46 ? 51.941 2.836 -21.676 1.00 12.48 46 LYS B N 1
ATOM 3586 C CA . LYS B 1 46 ? 53.099 3.701 -21.872 1.00 12.20 46 LYS B CA 1
ATOM 3587 C C . LYS B 1 46 ? 53.442 4.552 -20.658 1.00 16.01 46 LYS B C 1
ATOM 3588 O O . LYS B 1 46 ? 52.551 5.124 -20.046 1.00 14.71 46 LYS B O 1
ATOM 3594 N N . VAL B 1 47 ? 54.743 4.669 -20.339 1.00 14.13 47 VAL B N 1
ATOM 3595 C CA . VAL B 1 47 ? 55.211 5.513 -19.230 1.00 13.48 47 VAL B CA 1
ATOM 3596 C C . VAL B 1 47 ? 56.288 6.426 -19.792 1.00 18.11 47 VAL B C 1
ATOM 3597 O O . VAL B 1 47 ? 57.004 6.008 -20.716 1.00 17.60 47 VAL B O 1
ATOM 3601 N N . TYR B 1 48 ? 56.376 7.679 -19.295 1.00 13.75 48 TYR B N 1
ATOM 3602 C CA . TYR B 1 48 ? 57.328 8.657 -19.818 1.00 13.77 48 TYR B CA 1
ATOM 3603 C C . TYR B 1 48 ? 58.226 9.155 -18.719 1.00 17.17 48 TYR B C 1
ATOM 3604 O O . TYR B 1 48 ? 57.731 9.550 -17.653 1.00 15.16 48 TYR B O 1
ATOM 3613 N N . ASP B 1 49 ? 59.545 9.176 -18.980 1.00 12.98 49 ASP B N 1
ATOM 3614 C CA . ASP B 1 49 ? 60.488 9.743 -18.015 1.00 11.84 49 ASP B CA 1
ATOM 3615 C C . ASP B 1 49 ? 60.545 11.273 -18.162 1.00 15.75 49 ASP B C 1
ATOM 3616 O O . ASP B 1 49 ? 59.933 11.820 -19.089 1.00 14.11 49 ASP B O 1
ATOM 3621 N N . ILE B 1 50 ? 61.257 11.972 -17.244 1.00 12.55 50 ILE B N 1
ATOM 3622 C CA . ILE B 1 50 ? 61.317 13.442 -17.284 1.00 11.56 50 ILE B CA 1
ATOM 3623 C C . ILE B 1 50 ? 62.200 13.968 -18.440 1.00 16.70 50 ILE B C 1
ATOM 3624 O O . ILE B 1 50 ? 62.173 15.152 -18.740 1.00 15.07 50 ILE B O 1
ATOM 3629 N N . ASP B 1 51 ? 62.944 13.075 -19.105 1.00 14.93 51 ASP B N 1
ATOM 3630 C CA . ASP B 1 51 ? 63.737 13.447 -20.288 1.00 15.00 51 ASP B CA 1
ATOM 3631 C C . ASP B 1 51 ? 62.915 13.299 -21.602 1.00 20.59 51 ASP B C 1
ATOM 3632 O O . ASP B 1 51 ? 63.457 13.513 -22.692 1.00 19.79 51 ASP B O 1
ATOM 3637 N N . GLY B 1 52 ? 61.643 12.908 -21.483 1.00 17.41 52 GLY B N 1
ATOM 3638 C CA . GLY B 1 52 ? 60.749 12.715 -22.631 1.00 17.22 52 GLY B CA 1
ATOM 3639 C C . GLY B 1 52 ? 60.792 11.332 -23.270 1.00 20.77 52 GLY B C 1
ATOM 3640 O O . GLY B 1 52 ? 60.120 11.093 -24.272 1.00 20.13 52 GLY B O 1
ATOM 3641 N N . ASN B 1 53 ? 61.567 10.395 -22.695 1.00 15.86 53 ASN B N 1
ATOM 3642 C CA . ASN B 1 53 ? 61.660 9.033 -23.212 1.00 14.94 53 ASN B CA 1
ATOM 3643 C C . ASN B 1 53 ? 60.388 8.246 -22.928 1.00 18.22 53 ASN B C 1
ATOM 3644 O O . ASN B 1 53 ? 59.870 8.303 -21.804 1.00 16.23 53 ASN B O 1
ATOM 3649 N N . GLU B 1 54 ? 59.878 7.520 -23.963 1.00 13.33 54 GLU B N 1
ATOM 3650 C CA . GLU B 1 54 ? 58.685 6.677 -23.865 1.00 12.99 54 GLU B CA 1
ATOM 3651 C C . GLU B 1 54 ? 59.097 5.235 -23.592 1.00 17.05 54 GLU B C 1
ATOM 3652 O O . GLU B 1 54 ? 60.063 4.729 -24.186 1.00 16.44 54 GLU B O 1
ATOM 3658 N N . TYR B 1 55 ? 58.389 4.592 -22.707 1.00 12.92 55 TYR B N 1
ATOM 3659 C CA . TYR B 1 55 ? 58.596 3.212 -22.391 1.00 11.95 55 TYR B CA 1
ATOM 3660 C C . TYR B 1 55 ? 57.303 2.405 -22.404 1.00 15.54 55 TYR B C 1
ATOM 3661 O O . TYR B 1 55 ? 56.309 2.900 -22.045 1.00 16.21 55 TYR B O 1
ATOM 3670 N N . ILE B 1 56 ? 57.396 1.157 -22.803 1.00 13.70 56 ILE B N 1
ATOM 3671 C CA . ILE B 1 56 ? 56.368 0.169 -22.595 1.00 13.87 56 ILE B CA 1
ATOM 3672 C C . ILE B 1 56 ? 56.568 -0.335 -21.166 1.00 17.02 56 ILE B C 1
ATOM 3673 O O . ILE B 1 56 ? 57.573 -0.849 -20.822 1.00 16.67 56 ILE B O 1
ATOM 3678 N N . ASP B 1 57 ? 55.548 -0.170 -20.371 1.00 14.76 57 ASP B N 1
ATOM 3679 C CA . ASP B 1 57 ? 55.642 -0.423 -18.942 1.00 13.70 57 ASP B CA 1
ATOM 3680 C C . ASP B 1 57 ? 55.215 -1.828 -18.490 1.00 16.37 57 ASP B C 1
ATOM 3681 O O . ASP B 1 57 ? 54.035 -2.180 -18.578 1.00 15.18 57 ASP B O 1
ATOM 3686 N N . TYR B 1 58 ? 56.171 -2.591 -17.921 1.00 12.61 58 TYR B N 1
ATOM 3687 C CA . TYR B 1 58 ? 55.929 -3.912 -17.311 1.00 13.35 58 TYR B CA 1
ATOM 3688 C C . TYR B 1 58 ? 56.140 -3.847 -15.792 1.00 17.49 58 TYR B C 1
ATOM 3689 O O . TYR B 1 58 ? 56.209 -4.880 -15.141 1.00 19.00 58 TYR B O 1
ATOM 3698 N N . VAL B 1 59 ? 56.280 -2.638 -15.245 1.00 14.32 59 VAL B N 1
ATOM 3699 C CA . VAL B 1 59 ? 56.418 -2.423 -13.797 1.00 13.28 59 VAL B CA 1
ATOM 3700 C C . VAL B 1 59 ? 55.034 -2.170 -13.249 1.00 14.35 59 VAL B C 1
ATOM 3701 O O . VAL B 1 59 ? 54.643 -2.823 -12.292 1.00 13.82 59 VAL B O 1
ATOM 3705 N N . LEU B 1 60 ? 54.296 -1.229 -13.862 1.00 9.93 60 LEU B N 1
ATOM 3706 C CA . LEU B 1 60 ? 52.913 -0.875 -13.517 1.00 10.12 60 LEU B CA 1
ATOM 3707 C C . LEU B 1 60 ? 52.818 -0.596 -12.009 1.00 13.12 60 LEU B C 1
ATOM 3708 O O . LEU B 1 60 ? 51.940 -1.137 -11.336 1.00 11.21 60 LEU B O 1
ATOM 3713 N N . SER B 1 61 ? 53.762 0.225 -11.492 1.00 11.90 61 SER B N 1
ATOM 3714 C CA . SER B 1 61 ? 53.889 0.594 -10.072 1.00 12.15 61 SER B CA 1
ATOM 3715 C C . SER B 1 61 ? 54.123 -0.608 -9.165 1.00 15.63 61 SER B C 1
ATOM 3716 O O . SER B 1 61 ? 53.859 -0.535 -7.963 1.00 14.63 61 SER B O 1
ATOM 3719 N N . TRP B 1 62 ? 54.692 -1.698 -9.725 1.00 12.97 62 TRP B N 1
ATOM 3720 C CA . TRP B 1 62 ? 54.981 -2.950 -9.017 1.00 14.13 62 TRP B CA 1
ATOM 3721 C C . TRP B 1 62 ? 53.761 -3.792 -8.742 1.00 16.80 62 TRP B C 1
ATOM 3722 O O . TRP B 1 62 ? 53.718 -4.536 -7.752 1.00 15.56 62 TRP B O 1
ATOM 3733 N N . GLY B 1 63 ? 52.804 -3.739 -9.664 1.00 13.13 63 GLY B N 1
ATOM 3734 C CA . GLY B 1 63 ? 51.601 -4.559 -9.553 1.00 13.59 63 GLY B CA 1
ATOM 3735 C C . GLY B 1 63 ? 50.272 -3.828 -9.577 1.00 16.30 63 GLY B C 1
ATOM 3736 O O . GLY B 1 63 ? 49.356 -4.310 -10.241 1.00 16.29 63 GLY B O 1
ATOM 3737 N N . PRO B 1 64 ? 50.104 -2.672 -8.882 1.00 14.02 64 PRO B N 1
ATOM 3738 C CA . PRO B 1 64 ? 48.786 -2.030 -8.831 1.00 13.57 64 PRO B CA 1
ATOM 3739 C C . PRO B 1 64 ? 48.063 -1.693 -10.125 1.00 15.88 64 PRO B C 1
ATOM 3740 O O . PRO B 1 64 ? 46.830 -1.778 -10.162 1.00 14.25 64 PRO B O 1
ATOM 3744 N N . LEU B 1 65 ? 48.818 -1.293 -11.165 1.00 11.75 65 LEU B N 1
ATOM 3745 C CA . LEU B 1 65 ? 48.225 -0.752 -12.387 1.00 11.27 65 LEU B CA 1
ATOM 3746 C C . LEU B 1 65 ? 47.764 -1.777 -13.409 1.00 15.17 65 LEU B C 1
ATOM 3747 O O . LEU B 1 65 ? 48.226 -1.785 -14.556 1.00 13.82 65 LEU B O 1
ATOM 3752 N N . ILE B 1 66 ? 46.781 -2.590 -13.012 1.00 12.48 66 ILE B N 1
ATOM 3753 C CA . ILE B 1 66 ? 46.231 -3.655 -13.859 1.00 12.97 66 ILE B CA 1
ATOM 3754 C C . ILE B 1 66 ? 45.558 -3.146 -15.158 1.00 17.61 66 ILE B C 1
ATOM 3755 O O . ILE B 1 66 ? 45.410 -3.915 -16.090 1.00 17.21 66 ILE B O 1
ATOM 3760 N N . HIS B 1 67 ? 45.130 -1.879 -15.205 1.00 13.88 67 HIS B N 1
ATOM 3761 C CA . HIS B 1 67 ? 44.538 -1.305 -16.419 1.00 12.47 67 HIS B CA 1
ATOM 3762 C C . HIS B 1 67 ? 45.486 -0.253 -16.978 1.00 15.68 67 HIS B C 1
ATOM 3763 O O . HIS B 1 67 ? 45.064 0.593 -17.761 1.00 17.32 67 HIS B O 1
ATOM 3770 N N . GLY B 1 68 ? 46.748 -0.302 -16.574 1.00 11.26 68 GLY B N 1
ATOM 3771 C CA . GLY B 1 68 ? 47.739 0.683 -17.011 1.00 11.27 68 GLY B CA 1
ATOM 3772 C C . GLY B 1 68 ? 47.527 2.043 -16.355 1.00 15.36 68 GLY B C 1
ATOM 3773 O O . GLY B 1 68 ? 46.775 2.171 -15.380 1.00 15.36 68 GLY B O 1
ATOM 3774 N N . HIS B 1 69 ? 48.166 3.073 -16.899 1.00 12.53 69 HIS B N 1
ATOM 3775 C CA . HIS B 1 69 ? 48.123 4.428 -16.348 1.00 12.87 69 HIS B CA 1
ATOM 3776 C C . HIS B 1 69 ? 46.915 5.202 -16.781 1.00 17.97 69 HIS B C 1
ATOM 3777 O O . HIS B 1 69 ? 46.550 5.206 -17.968 1.00 17.63 69 HIS B O 1
ATOM 3784 N N . ALA B 1 70 ? 46.360 5.949 -15.828 1.00 15.04 70 ALA B N 1
ATOM 3785 C CA . ALA B 1 70 ? 45.257 6.882 -16.055 1.00 16.00 70 ALA B CA 1
ATOM 3786 C C . ALA B 1 70 ? 44.064 6.275 -16.803 1.00 18.40 70 ALA B C 1
ATOM 3787 O O . ALA B 1 70 ? 43.592 6.831 -17.783 1.00 18.60 70 ALA B O 1
ATOM 3789 N N . ASN B 1 71 ? 43.598 5.128 -16.351 1.00 16.49 71 ASN B N 1
ATOM 3790 C CA . ASN B 1 71 ? 42.417 4.496 -16.939 1.00 16.91 71 ASN B CA 1
ATOM 3791 C C . ASN B 1 71 ? 41.257 5.511 -16.840 1.00 19.74 71 ASN B C 1
ATOM 3792 O O . ASN B 1 71 ? 41.009 6.013 -15.753 1.00 18.49 71 ASN B O 1
ATOM 3797 N N . ASP B 1 72 ? 40.593 5.861 -17.972 1.00 17.61 72 ASP B N 1
ATOM 3798 C CA . ASP B 1 72 ? 39.541 6.892 -17.980 1.00 17.86 72 ASP B CA 1
ATOM 3799 C C . ASP B 1 72 ? 38.461 6.730 -16.908 1.00 19.01 72 ASP B C 1
ATOM 3800 O O . ASP B 1 72 ? 38.151 7.692 -16.214 1.00 18.44 72 ASP B O 1
ATOM 3805 N N . ARG B 1 73 ? 37.908 5.530 -16.749 1.00 16.54 73 ARG B N 1
ATOM 3806 C CA . ARG B 1 73 ? 36.863 5.304 -15.737 1.00 16.36 73 ARG B CA 1
ATOM 3807 C C . ARG B 1 73 ? 37.364 5.537 -14.313 1.00 19.71 73 ARG B C 1
ATOM 3808 O O . ARG B 1 73 ? 36.668 6.176 -13.511 1.00 19.11 73 ARG B O 1
ATOM 3816 N N . VAL B 1 74 ? 38.578 5.060 -14.008 1.00 15.45 74 VAL B N 1
ATOM 3817 C CA . VAL B 1 74 ? 39.175 5.261 -12.686 1.00 13.84 74 VAL B CA 1
ATOM 3818 C C . VAL B 1 74 ? 39.398 6.763 -12.465 1.00 14.55 74 VAL B C 1
ATOM 3819 O O . VAL B 1 74 ? 39.031 7.273 -11.414 1.00 14.16 74 VAL B O 1
ATOM 3823 N N . VAL B 1 75 ? 39.951 7.470 -13.466 1.00 11.90 75 VAL B N 1
ATOM 3824 C CA . VAL B 1 75 ? 40.243 8.898 -13.358 1.00 11.77 75 VAL B CA 1
ATOM 3825 C C . VAL B 1 75 ? 38.976 9.712 -13.108 1.00 17.40 75 VAL B C 1
ATOM 3826 O O . VAL B 1 75 ? 38.950 10.551 -12.205 1.00 14.33 75 VAL B O 1
ATOM 3830 N N . GLU B 1 76 ? 37.908 9.407 -13.865 1.00 16.42 76 GLU B N 1
ATOM 3831 C CA . GLU B 1 76 ? 36.632 10.103 -13.724 1.00 16.45 76 GLU B CA 1
ATOM 3832 C C . GLU B 1 76 ? 36.007 9.871 -12.360 1.00 18.15 76 GLU B C 1
ATOM 3833 O O . GLU B 1 76 ? 35.517 10.828 -11.771 1.00 17.61 76 GLU B O 1
ATOM 3839 N N . ALA B 1 77 ? 36.112 8.636 -11.814 1.00 14.30 77 ALA B N 1
ATOM 3840 C CA . ALA B 1 77 ? 35.625 8.310 -10.467 1.00 14.40 77 ALA B CA 1
ATOM 3841 C C . ALA B 1 77 ? 36.428 9.048 -9.369 1.00 18.76 77 ALA B C 1
ATOM 3842 O O . ALA B 1 77 ? 35.836 9.540 -8.413 1.00 20.01 77 ALA B O 1
ATOM 3844 N N . LEU B 1 78 ? 37.748 9.138 -9.510 1.00 15.67 78 LEU B N 1
ATOM 3845 C CA . LEU B 1 78 ? 38.616 9.880 -8.567 1.00 14.79 78 LEU B CA 1
ATOM 3846 C C . LEU B 1 78 ? 38.250 11.367 -8.570 1.00 18.12 78 LEU B C 1
ATOM 3847 O O . LEU B 1 78 ? 38.141 11.966 -7.502 1.00 16.94 78 LEU B O 1
ATOM 3852 N N . LYS B 1 79 ? 38.081 11.967 -9.779 1.00 13.29 79 LYS B N 1
ATOM 3853 C CA . LYS B 1 79 ? 37.744 13.379 -9.927 1.00 12.80 79 LYS B CA 1
ATOM 3854 C C . LYS B 1 79 ? 36.427 13.692 -9.237 1.00 16.73 79 LYS B C 1
ATOM 3855 O O . LYS B 1 79 ? 36.357 14.692 -8.518 1.00 16.00 79 LYS B O 1
ATOM 3861 N N . ALA B 1 80 ? 35.398 12.841 -9.449 1.00 14.13 80 ALA B N 1
ATOM 3862 C CA . ALA B 1 80 ? 34.068 13.020 -8.858 1.00 15.52 80 ALA B CA 1
ATOM 3863 C C . ALA B 1 80 ? 34.076 12.901 -7.326 1.00 18.64 80 ALA B C 1
ATOM 3864 O O . ALA B 1 80 ? 33.386 13.671 -6.661 1.00 18.08 80 ALA B O 1
ATOM 3866 N N . VAL B 1 81 ? 34.850 11.944 -6.766 1.00 14.66 81 VAL B N 1
ATOM 3867 C CA . VAL B 1 81 ? 34.957 11.784 -5.314 1.00 14.17 81 VAL B CA 1
ATOM 3868 C C . VAL B 1 81 ? 35.719 12.976 -4.731 1.00 17.40 81 VAL B C 1
ATOM 3869 O O . VAL B 1 81 ? 35.232 13.559 -3.760 1.00 17.60 81 VAL B O 1
ATOM 3873 N N . ALA B 1 82 ? 36.893 13.362 -5.325 1.00 13.18 82 ALA B N 1
ATOM 3874 C CA . ALA B 1 82 ? 37.695 14.489 -4.815 1.00 13.39 82 ALA B CA 1
ATOM 3875 C C . ALA B 1 82 ? 36.846 15.742 -4.605 1.00 18.13 82 ALA B C 1
ATOM 3876 O O . ALA B 1 82 ? 36.980 16.411 -3.574 1.00 17.23 82 ALA B O 1
ATOM 3878 N N . GLU B 1 83 ? 35.938 16.042 -5.557 1.00 14.45 83 GLU B N 1
ATOM 3879 C CA . GLU B 1 83 ? 35.061 17.227 -5.473 1.00 13.33 83 GLU B CA 1
ATOM 3880 C C . GLU B 1 83 ? 34.104 17.156 -4.274 1.00 15.72 83 GLU B C 1
ATOM 3881 O O . GLU B 1 83 ? 33.620 18.190 -3.812 1.00 17.14 83 GLU B O 1
ATOM 3887 N N . ARG B 1 84 ? 33.786 15.958 -3.823 1.00 12.74 84 ARG B N 1
ATOM 3888 C CA . ARG B 1 84 ? 32.830 15.758 -2.716 1.00 13.24 84 ARG B CA 1
ATOM 3889 C C . ARG B 1 84 ? 33.478 15.490 -1.357 1.00 16.17 84 ARG B C 1
ATOM 3890 O O . ARG B 1 84 ? 32.775 15.432 -0.356 1.00 15.34 84 ARG B O 1
ATOM 3898 N N . GLY B 1 85 ? 34.793 15.324 -1.334 1.00 13.20 85 GLY B N 1
ATOM 3899 C CA . GLY B 1 85 ? 35.520 15.034 -0.098 1.00 14.48 85 GLY B CA 1
ATOM 3900 C C . GLY B 1 85 ? 36.159 13.663 -0.148 1.00 17.79 85 GLY B C 1
ATOM 3901 O O . GLY B 1 85 ? 35.479 12.666 -0.413 1.00 16.30 85 GLY B O 1
ATOM 3902 N N . THR B 1 86 ? 37.467 13.599 0.115 1.00 14.18 86 THR B N 1
ATOM 3903 C CA . THR B 1 86 ? 38.243 12.348 -0.004 1.00 13.97 86 THR B CA 1
ATOM 3904 C C . THR B 1 86 ? 38.221 11.442 1.232 1.00 19.18 86 THR B C 1
ATOM 3905 O O . THR B 1 86 ? 38.561 10.274 1.106 1.00 19.66 86 THR B O 1
ATOM 3909 N N . SER B 1 87 ? 37.889 11.978 2.425 1.00 14.79 87 SER B N 1
ATOM 3910 C CA . SER B 1 87 ? 37.943 11.227 3.689 1.00 13.79 87 SER B CA 1
ATOM 3911 C C . SER B 1 87 ? 37.015 11.887 4.708 1.00 15.44 87 SER B C 1
ATOM 3912 O O . SER B 1 87 ? 37.028 13.101 4.824 1.00 16.40 87 SER B O 1
ATOM 3915 N N . PHE B 1 88 ? 36.249 11.100 5.465 1.00 11.71 88 PHE B N 1
ATOM 3916 C CA . PHE B 1 88 ? 35.295 11.654 6.435 1.00 10.46 88 PHE B CA 1
ATOM 3917 C C . PHE B 1 88 ? 35.482 11.219 7.894 1.00 17.00 88 PHE B C 1
ATOM 3918 O O . PHE B 1 88 ? 34.960 11.890 8.793 1.00 16.70 88 PHE B O 1
ATOM 3926 N N . GLY B 1 89 ? 36.124 10.076 8.114 1.00 14.08 89 GLY B N 1
ATOM 3927 C CA . GLY B 1 89 ? 36.293 9.520 9.462 1.00 13.99 89 GLY B CA 1
ATOM 3928 C C . GLY B 1 89 ? 35.003 8.995 10.076 1.00 17.89 89 GLY B C 1
ATOM 3929 O O . GLY B 1 89 ? 34.899 8.803 11.294 1.00 18.19 89 GLY B O 1
ATOM 3930 N N . ALA B 1 90 ? 33.998 8.781 9.221 1.00 14.80 90 ALA B N 1
ATOM 3931 C CA . ALA B 1 90 ? 32.685 8.227 9.570 1.00 13.63 90 ALA B CA 1
ATOM 3932 C C . ALA B 1 90 ? 32.334 7.279 8.423 1.00 15.71 90 ALA B C 1
ATOM 3933 O O . ALA B 1 90 ? 32.913 7.415 7.345 1.00 13.70 90 ALA B O 1
ATOM 3935 N N . PRO B 1 91 ? 31.442 6.291 8.628 1.00 12.82 91 PRO B N 1
ATOM 3936 C CA . PRO B 1 91 ? 31.156 5.329 7.549 1.00 12.92 91 PRO B CA 1
ATOM 3937 C C . PRO B 1 91 ? 30.619 5.950 6.259 1.00 15.54 91 PRO B C 1
ATOM 3938 O O . PRO B 1 91 ? 29.958 6.987 6.291 1.00 12.89 91 PRO B O 1
ATOM 3942 N N . THR B 1 92 ? 30.903 5.304 5.121 1.00 12.78 92 THR B N 1
ATOM 3943 C CA . THR B 1 92 ? 30.392 5.739 3.813 1.00 12.85 92 THR B CA 1
ATOM 3944 C C . THR B 1 92 ? 29.766 4.555 3.086 1.00 16.09 92 THR B C 1
ATOM 3945 O O . THR B 1 92 ? 30.140 3.406 3.311 1.00 16.87 92 THR B O 1
ATOM 3949 N N . GLU B 1 93 ? 28.860 4.844 2.167 1.00 12.28 93 GLU B N 1
ATOM 3950 C CA . GLU B 1 93 ? 28.236 3.806 1.353 1.00 13.10 93 GLU B CA 1
ATOM 3951 C C . GLU B 1 93 ? 29.203 3.134 0.387 1.00 17.12 93 GLU B C 1
ATOM 3952 O O . GLU B 1 93 ? 29.049 1.950 0.116 1.00 16.01 93 GLU B O 1
ATOM 3958 N N . ILE B 1 94 ? 30.204 3.877 -0.135 1.00 14.28 94 ILE B N 1
ATOM 3959 C CA . ILE B 1 94 ? 31.193 3.329 -1.081 1.00 12.71 94 ILE B CA 1
ATOM 3960 C C . ILE B 1 94 ? 32.052 2.213 -0.462 1.00 15.91 94 ILE B C 1
ATOM 3961 O O . ILE B 1 94 ? 32.478 1.287 -1.172 1.00 14.61 94 ILE B O 1
ATOM 3966 N N . GLU B 1 95 ? 32.295 2.286 0.870 1.00 12.59 95 GLU B N 1
ATOM 3967 C CA . GLU B 1 95 ? 33.008 1.209 1.590 1.00 11.38 95 GLU B CA 1
ATOM 3968 C C . GLU B 1 95 ? 32.169 -0.084 1.547 1.00 13.34 95 GLU B C 1
ATOM 3969 O O . GLU B 1 95 ? 32.748 -1.156 1.511 1.00 13.19 95 GLU B O 1
ATOM 3975 N N . ASN B 1 96 ? 30.834 0.016 1.629 1.00 11.50 96 ASN B N 1
ATOM 3976 C CA . ASN B 1 96 ? 29.965 -1.166 1.545 1.00 12.02 96 ASN B CA 1
ATOM 3977 C C . ASN B 1 96 ? 30.072 -1.763 0.147 1.00 16.27 96 ASN B C 1
ATOM 3978 O O . ASN B 1 96 ? 30.133 -2.978 0.008 1.00 15.22 96 ASN B O 1
ATOM 3983 N N . LYS B 1 97 ? 30.058 -0.904 -0.874 1.00 14.35 97 LYS B N 1
ATOM 3984 C CA . LYS B 1 97 ? 30.115 -1.292 -2.276 1.00 14.54 97 LYS B CA 1
ATOM 3985 C C . LYS B 1 97 ? 31.403 -2.072 -2.598 1.00 17.79 97 LYS B C 1
ATOM 3986 O O . LYS B 1 97 ? 31.328 -3.166 -3.162 1.00 16.04 97 LYS B O 1
ATOM 3992 N N . LEU B 1 98 ? 32.584 -1.550 -2.190 1.00 14.31 98 LEU B N 1
ATOM 3993 C CA . LEU B 1 98 ? 33.821 -2.282 -2.425 1.00 12.76 98 LEU B CA 1
ATOM 3994 C C . LEU B 1 98 ? 33.895 -3.538 -1.572 1.00 15.42 98 LEU B C 1
ATOM 3995 O O . LEU B 1 98 ? 34.268 -4.579 -2.100 1.00 15.00 98 LEU B O 1
ATOM 4000 N N . ALA B 1 99 ? 33.566 -3.462 -0.254 1.00 13.08 99 ALA B N 1
ATOM 4001 C CA . ALA B 1 99 ? 33.628 -4.672 0.588 1.00 13.48 99 ALA B CA 1
ATOM 4002 C C . ALA B 1 99 ? 32.777 -5.811 -0.053 1.00 15.88 99 ALA B C 1
ATOM 4003 O O . ALA B 1 99 ? 33.226 -6.947 -0.118 1.00 14.81 99 ALA B O 1
ATOM 4005 N N . LYS B 1 100 ? 31.580 -5.489 -0.539 1.00 15.01 100 LYS B N 1
ATOM 4006 C CA . LYS B 1 100 ? 30.681 -6.467 -1.168 1.00 14.10 100 LYS B CA 1
ATOM 4007 C C . LYS B 1 100 ? 31.369 -7.129 -2.391 1.00 18.36 100 LYS B C 1
ATOM 4008 O O . LYS B 1 100 ? 31.321 -8.352 -2.545 1.00 17.33 100 LYS B O 1
ATOM 4012 N N . LEU B 1 101 ? 32.014 -6.320 -3.242 1.00 15.84 101 LEU B N 1
ATOM 4013 C CA . LEU B 1 101 ? 32.706 -6.823 -4.434 1.00 15.99 101 LEU B CA 1
ATOM 4014 C C . LEU B 1 101 ? 33.860 -7.771 -4.034 1.00 18.91 101 LEU B C 1
ATOM 4015 O O . LEU B 1 101 ? 34.024 -8.836 -4.630 1.00 17.17 101 LEU B O 1
ATOM 4020 N N . VAL B 1 102 ? 34.670 -7.365 -3.046 1.00 13.53 102 VAL B N 1
ATOM 4021 C CA . VAL B 1 102 ? 35.793 -8.176 -2.571 1.00 12.41 102 VAL B CA 1
ATOM 4022 C C . VAL B 1 102 ? 35.342 -9.520 -1.969 1.00 16.25 102 VAL B C 1
ATOM 4023 O O . VAL B 1 102 ? 35.967 -10.530 -2.233 1.00 15.29 102 VAL B O 1
ATOM 4027 N N . ILE B 1 103 ? 34.294 -9.517 -1.131 1.00 14.64 103 ILE B N 1
ATOM 4028 C CA . ILE B 1 103 ? 33.735 -10.729 -0.522 1.00 13.89 103 ILE B CA 1
ATOM 4029 C C . ILE B 1 103 ? 33.295 -11.714 -1.641 1.00 17.77 103 ILE B C 1
ATOM 4030 O O . ILE B 1 103 ? 33.506 -12.924 -1.524 1.00 15.83 103 ILE B O 1
ATOM 4035 N N . GLU B 1 104 ? 32.684 -11.175 -2.706 1.00 16.89 104 GLU B N 1
ATOM 4036 C CA . GLU B 1 104 ? 32.230 -11.970 -3.841 1.00 18.11 104 GLU B CA 1
ATOM 4037 C C . GLU B 1 104 ? 33.409 -12.524 -4.677 1.00 21.81 104 GLU B C 1
ATOM 4038 O O . GLU B 1 104 ? 33.343 -13.657 -5.152 1.00 20.77 104 GLU B O 1
ATOM 4044 N N . ARG B 1 105 ? 34.437 -11.700 -4.909 1.00 19.20 105 ARG B N 1
ATOM 4045 C CA . ARG B 1 105 ? 35.597 -12.033 -5.763 1.00 17.60 105 ARG B CA 1
ATOM 4046 C C . ARG B 1 105 ? 36.586 -13.004 -5.139 1.00 20.68 105 ARG B C 1
ATOM 4047 O O . ARG B 1 105 ? 37.173 -13.840 -5.850 1.00 19.48 105 ARG B O 1
ATOM 4055 N N . VAL B 1 106 ? 36.786 -12.887 -3.817 1.00 15.47 106 VAL B N 1
ATOM 4056 C CA . VAL B 1 106 ? 37.765 -13.667 -3.061 1.00 14.60 106 VAL B CA 1
ATOM 4057 C C . VAL B 1 106 ? 37.091 -14.787 -2.270 1.00 21.11 106 VAL B C 1
ATOM 4058 O O . VAL B 1 106 ? 36.434 -14.518 -1.254 1.00 21.74 106 VAL B O 1
ATOM 4062 N N . PRO B 1 107 ? 37.307 -16.054 -2.706 1.00 18.37 107 PRO B N 1
ATOM 4063 C CA . PRO B 1 107 ? 36.671 -17.216 -2.036 1.00 19.16 107 PRO B CA 1
ATOM 4064 C C . PRO B 1 107 ? 36.636 -17.273 -0.504 1.00 22.81 107 PRO B C 1
ATOM 4065 O O . PRO B 1 107 ? 35.544 -17.366 0.062 1.00 23.85 107 PRO B O 1
ATOM 4069 N N . SER B 1 108 ? 37.805 -17.220 0.163 1.00 17.43 108 SER B N 1
ATOM 4070 C CA . SER B 1 108 ? 37.924 -17.316 1.627 1.00 16.43 108 SER B CA 1
ATOM 4071 C C . SER B 1 108 ? 37.324 -16.128 2.401 1.00 19.40 108 SER B C 1
ATOM 4072 O O . SER B 1 108 ? 37.066 -16.241 3.603 1.00 19.18 108 SER B O 1
ATOM 4075 N N . ILE B 1 109 ? 37.183 -14.978 1.739 1.00 15.87 109 ILE B N 1
ATOM 4076 C CA . ILE B 1 109 ? 36.727 -13.768 2.416 1.00 14.43 109 ILE B CA 1
ATOM 4077 C C . ILE B 1 109 ? 35.222 -13.727 2.582 1.00 16.99 109 ILE B C 1
ATOM 4078 O O . ILE B 1 109 ? 34.505 -13.598 1.602 1.00 17.78 109 ILE B O 1
ATOM 4083 N N . GLU B 1 110 ? 34.759 -13.803 3.825 1.00 13.89 110 GLU B N 1
ATOM 4084 C CA . GLU B 1 110 ? 33.342 -13.671 4.207 1.00 12.74 110 GLU B CA 1
ATOM 4085 C C . GLU B 1 110 ? 33.145 -12.269 4.803 1.00 15.68 110 GLU B C 1
ATOM 4086 O O . GLU B 1 110 ? 32.097 -11.644 4.602 1.00 14.04 110 GLU B O 1
ATOM 4092 N N . ILE B 1 111 ? 34.141 -11.805 5.591 1.00 11.50 111 ILE B N 1
ATOM 4093 C CA . ILE B 1 111 ? 34.149 -10.480 6.243 1.00 11.15 111 ILE B CA 1
ATOM 4094 C C . ILE B 1 111 ? 35.501 -9.856 5.905 1.00 13.93 111 ILE B C 1
ATOM 4095 O O . ILE B 1 111 ? 36.517 -10.539 6.015 1.00 11.93 111 ILE B O 1
ATOM 4100 N N . VAL B 1 112 ? 35.509 -8.565 5.562 1.00 10.41 112 VAL B N 1
ATOM 4101 C CA . VAL B 1 112 ? 36.749 -7.885 5.189 1.00 10.46 112 VAL B CA 1
ATOM 4102 C C . VAL B 1 112 ? 36.993 -6.594 6.004 1.00 13.38 112 VAL B C 1
ATOM 4103 O O . VAL B 1 112 ? 36.048 -5.978 6.486 1.00 11.86 112 VAL B O 1
ATOM 4107 N N . ARG B 1 113 ? 38.260 -6.182 6.111 1.00 10.17 113 ARG B N 1
ATOM 4108 C CA . ARG B 1 113 ? 38.665 -4.963 6.791 1.00 9.41 113 ARG B CA 1
ATOM 4109 C C . ARG B 1 113 ? 39.722 -4.268 5.893 1.00 11.46 113 ARG B C 1
ATOM 4110 O O . ARG B 1 113 ? 40.757 -4.854 5.604 1.00 9.85 113 ARG B O 1
ATOM 4126 N N . VAL B 1 115 ? 42.538 -1.472 4.873 1.00 8.60 115 VAL B N 1
ATOM 4127 C CA . VAL B 1 115 ? 43.705 -0.840 5.507 1.00 9.65 115 VAL B CA 1
ATOM 4128 C C . VAL B 1 115 ? 44.368 0.010 4.401 1.00 12.24 115 VAL B C 1
ATOM 4129 O O . VAL B 1 115 ? 43.765 0.167 3.336 1.00 10.94 115 VAL B O 1
ATOM 4133 N N . ASN B 1 116 ? 45.582 0.541 4.629 1.00 10.81 116 ASN B N 1
ATOM 4134 C CA . ASN B 1 116 ? 46.184 1.456 3.661 1.00 11.09 116 ASN B CA 1
ATOM 4135 C C . ASN B 1 116 ? 47.327 0.873 2.856 1.00 12.95 116 ASN B C 1
ATOM 4136 O O . ASN B 1 116 ? 47.875 1.587 2.028 1.00 12.55 116 ASN B O 1
ATOM 4141 N N . SER B 1 117 ? 47.729 -0.388 3.123 1.00 10.00 117 SER B N 1
ATOM 4142 C CA . SER B 1 117 ? 48.873 -1.018 2.451 1.00 8.01 117 SER B CA 1
ATOM 4143 C C . SER B 1 117 ? 48.905 -2.512 2.718 1.00 11.55 117 SER B C 1
ATOM 4144 O O . SER B 1 117 ? 48.257 -2.992 3.647 1.00 9.83 117 SER B O 1
ATOM 4147 N N . GLY B 1 118 ? 49.727 -3.230 1.950 1.00 10.78 118 GLY B N 1
ATOM 4148 C CA . GLY B 1 118 ? 49.923 -4.668 2.146 1.00 9.73 118 GLY B CA 1
ATOM 4149 C C . GLY B 1 118 ? 50.615 -4.925 3.467 1.00 10.69 118 GLY B C 1
ATOM 4150 O O . GLY B 1 118 ? 50.271 -5.871 4.174 1.00 9.00 118 GLY B O 1
ATOM 4151 N N . THR B 1 119 ? 51.559 -4.035 3.861 1.00 9.02 119 THR B N 1
ATOM 4152 C CA . THR B 1 119 ? 52.254 -4.159 5.147 1.00 9.10 119 THR B CA 1
ATOM 4153 C C . THR B 1 119 ? 51.259 -4.116 6.310 1.00 11.65 119 THR B C 1
ATOM 4154 O O . THR B 1 119 ? 51.436 -4.862 7.282 1.00 9.32 119 THR B O 1
ATOM 4158 N N . GLU B 1 120 ? 50.294 -3.176 6.270 1.00 10.34 120 GLU B N 1
ATOM 4159 C CA . GLU B 1 120 ? 49.284 -3.069 7.328 1.00 8.86 120 GLU B CA 1
ATOM 4160 C C . GLU B 1 120 ? 48.405 -4.339 7.306 1.00 10.66 120 GLU B C 1
ATOM 4161 O O . GLU B 1 120 ? 48.038 -4.858 8.369 1.00 10.42 120 GLU B O 1
ATOM 4167 N N . ALA B 1 121 ? 48.098 -4.853 6.102 1.00 9.43 121 ALA B N 1
ATOM 4168 C CA . ALA B 1 121 ? 47.234 -6.050 5.963 1.00 9.12 121 ALA B CA 1
ATOM 4169 C C . ALA B 1 121 ? 47.879 -7.295 6.575 1.00 13.67 121 ALA B C 1
ATOM 4170 O O . ALA B 1 121 ? 47.227 -7.998 7.365 1.00 12.45 121 ALA B O 1
ATOM 4172 N N . THR B 1 122 ? 49.180 -7.524 6.294 1.00 11.00 122 THR B N 1
ATOM 4173 C CA . THR B 1 122 ? 49.849 -8.735 6.808 1.00 10.17 122 THR B CA 1
ATOM 4174 C C . THR B 1 122 ? 50.125 -8.697 8.279 1.00 13.32 122 THR B C 1
ATOM 4175 O O . THR B 1 122 ? 49.977 -9.723 8.942 1.00 11.55 122 THR B O 1
ATOM 4187 N N . SER B 1 124 ? 48.428 -7.140 10.562 1.00 9.89 124 SER B N 1
ATOM 4188 C CA . SER B 1 124 ? 47.121 -7.280 11.217 1.00 11.02 124 SER B CA 1
ATOM 4189 C C . SER B 1 124 ? 46.675 -8.742 11.172 1.00 13.50 124 SER B C 1
ATOM 4190 O O . SER B 1 124 ? 46.188 -9.241 12.182 1.00 11.88 124 SER B O 1
ATOM 4193 N N . ALA B 1 125 ? 46.819 -9.408 10.001 1.00 10.18 125 ALA B N 1
ATOM 4194 C CA . ALA B 1 125 ? 46.458 -10.831 9.857 1.00 10.53 125 ALA B CA 1
ATOM 4195 C C . ALA B 1 125 ? 47.272 -11.700 10.804 1.00 14.27 125 ALA B C 1
ATOM 4196 O O . ALA B 1 125 ? 46.700 -12.645 11.367 1.00 13.81 125 ALA B O 1
ATOM 4198 N N . LEU B 1 126 ? 48.597 -11.391 11.012 1.00 10.56 126 LEU B N 1
ATOM 4199 C CA . LEU B 1 126 ? 49.425 -12.158 11.958 1.00 10.92 126 LEU B CA 1
ATOM 4200 C C . LEU B 1 126 ? 48.920 -11.941 13.380 1.00 13.93 126 LEU B C 1
ATOM 4201 O O . LEU B 1 126 ? 48.871 -12.906 14.150 1.00 12.61 126 LEU B O 1
ATOM 4206 N N . ARG B 1 127 ? 48.589 -10.674 13.748 1.00 10.70 127 ARG B N 1
ATOM 4207 C CA . ARG B 1 127 ? 48.090 -10.370 15.094 1.00 11.94 127 ARG B CA 1
ATOM 4208 C C . ARG B 1 127 ? 46.751 -11.089 15.330 1.00 14.58 127 ARG B C 1
ATOM 4209 O O . ARG B 1 127 ? 46.529 -11.617 16.407 1.00 14.95 127 ARG B O 1
ATOM 4217 N N . LEU B 1 128 ? 45.877 -11.096 14.327 1.00 10.52 128 LEU B N 1
ATOM 4218 C CA . LEU B 1 128 ? 44.598 -11.790 14.415 1.00 10.83 128 LEU B CA 1
ATOM 4219 C C . LEU B 1 128 ? 44.836 -13.315 14.594 1.00 14.73 128 LEU B C 1
ATOM 4220 O O . LEU B 1 128 ? 44.214 -13.923 15.465 1.00 13.38 128 LEU B O 1
ATOM 4225 N N . ALA B 1 129 ? 45.754 -13.910 13.808 1.00 12.93 129 ALA B N 1
ATOM 4226 C CA . ALA B 1 129 ? 46.014 -15.349 13.935 1.00 13.15 129 ALA B CA 1
ATOM 4227 C C . ALA B 1 129 ? 46.518 -15.735 15.307 1.00 15.97 129 ALA B C 1
ATOM 4228 O O . ALA B 1 129 ? 46.029 -16.711 15.892 1.00 16.03 129 ALA B O 1
ATOM 4230 N N . ARG B 1 130 ? 47.449 -14.953 15.849 1.00 11.95 130 ARG B N 1
ATOM 4231 C CA . ARG B 1 130 ? 47.982 -15.162 17.188 1.00 11.43 130 ARG B CA 1
ATOM 4232 C C . ARG B 1 130 ? 46.892 -15.005 18.267 1.00 17.08 130 ARG B C 1
ATOM 4233 O O . ARG B 1 130 ? 46.861 -15.779 19.227 1.00 17.65 130 ARG B O 1
ATOM 4241 N N . GLY B 1 131 ? 46.053 -13.983 18.124 1.00 13.86 131 GLY B N 1
ATOM 4242 C CA . GLY B 1 131 ? 44.958 -13.715 19.054 1.00 12.85 131 GLY B CA 1
ATOM 4243 C C . GLY B 1 131 ? 43.897 -14.793 19.011 1.00 18.47 131 GLY B C 1
ATOM 4244 O O . GLY B 1 131 ? 43.465 -15.287 20.059 1.00 19.19 131 GLY B O 1
ATOM 4245 N N . TYR B 1 132 ? 43.495 -15.190 17.803 1.00 14.99 132 TYR B N 1
ATOM 4246 C CA . TYR B 1 132 ? 42.480 -16.224 17.595 1.00 14.99 132 TYR B CA 1
ATOM 4247 C C . TYR B 1 132 ? 42.915 -17.597 18.130 1.00 20.49 132 TYR B C 1
ATOM 4248 O O . TYR B 1 132 ? 42.105 -18.296 18.743 1.00 19.93 132 TYR B O 1
ATOM 4257 N N . THR B 1 133 ? 44.176 -17.980 17.913 1.00 17.69 133 THR B N 1
ATOM 4258 C CA . THR B 1 133 ? 44.686 -19.299 18.349 1.00 17.89 133 THR B CA 1
ATOM 4259 C C . THR B 1 133 ? 45.272 -19.311 19.759 1.00 22.71 133 THR B C 1
ATOM 4260 O O . THR B 1 133 ? 45.406 -20.391 20.342 1.00 23.60 133 THR B O 1
ATOM 4264 N N . GLY B 1 134 ? 45.646 -18.140 20.276 1.00 16.81 134 GLY B N 1
ATOM 4265 C CA . GLY B 1 134 ? 46.320 -18.011 21.569 1.00 16.37 134 GLY B CA 1
ATOM 4266 C C . GLY B 1 134 ? 47.760 -18.518 21.478 1.00 21.27 134 GLY B C 1
ATOM 4267 O O . GLY B 1 134 ? 48.339 -18.943 22.479 1.00 21.53 134 GLY B O 1
ATOM 4268 N N . ARG B 1 135 ? 48.365 -18.467 20.272 1.00 16.27 135 ARG B N 1
ATOM 4269 C CA . ARG B 1 135 ? 49.731 -18.970 20.048 1.00 15.67 135 ARG B CA 1
ATOM 4270 C C . ARG B 1 135 ? 50.669 -17.844 19.616 1.00 20.06 135 ARG B C 1
ATOM 4271 O O . ARG B 1 135 ? 50.200 -16.817 19.136 1.00 19.71 135 ARG B O 1
ATOM 4279 N N . ASN B 1 136 ? 51.986 -18.020 19.796 1.00 15.67 136 ASN B N 1
ATOM 4280 C CA . ASN B 1 136 ? 52.964 -16.964 19.503 1.00 15.42 136 ASN B CA 1
ATOM 4281 C C . ASN B 1 136 ? 53.707 -17.056 18.177 1.00 19.08 136 ASN B C 1
ATOM 4282 O O . ASN B 1 136 ? 54.131 -16.024 17.643 1.00 18.19 136 ASN B O 1
ATOM 4287 N N . LYS B 1 137 ? 53.947 -18.270 17.688 1.00 14.90 137 LYS B N 1
ATOM 4288 C CA . LYS B 1 137 ? 54.805 -18.464 16.525 1.00 14.24 137 LYS B CA 1
ATOM 4289 C C . LYS B 1 137 ? 54.150 -18.368 15.185 1.00 17.95 137 LYS B C 1
ATOM 4290 O O . LYS B 1 137 ? 53.003 -18.776 15.013 1.00 17.33 137 LYS B O 1
ATOM 4296 N N . ILE B 1 138 ? 54.887 -17.800 14.224 1.00 14.38 138 ILE B N 1
ATOM 4297 C CA . ILE B 1 138 ? 54.434 -17.673 12.854 1.00 14.59 138 ILE B CA 1
ATOM 4298 C C . ILE B 1 138 ? 55.446 -18.375 11.950 1.00 18.78 138 ILE B C 1
ATOM 4299 O O . ILE B 1 138 ? 56.632 -18.417 12.269 1.00 19.77 138 ILE B O 1
ATOM 4304 N N . LEU B 1 139 ? 54.972 -18.986 10.889 1.00 15.62 139 LEU B N 1
ATOM 4305 C CA . LEU B 1 139 ? 55.833 -19.688 9.953 1.00 15.52 139 LEU B CA 1
ATOM 4306 C C . LEU B 1 139 ? 55.719 -19.018 8.600 1.00 17.56 139 LEU B C 1
ATOM 4307 O O . LEU B 1 139 ? 54.622 -18.845 8.087 1.00 17.22 139 LEU B O 1
ATOM 4312 N N . LYS B 1 140 ? 56.864 -18.672 8.015 1.00 13.00 140 LYS B N 1
ATOM 4313 C CA . LYS B 1 140 ? 56.919 -18.039 6.703 1.00 12.65 140 LYS B CA 1
ATOM 4314 C C . LYS B 1 140 ? 58.014 -18.724 5.883 1.00 17.92 140 LYS B C 1
ATOM 4315 O O . LYS B 1 140 ? 58.745 -19.562 6.412 1.00 18.34 140 LYS B O 1
ATOM 4321 N N . PHE B 1 141 ? 58.116 -18.378 4.604 1.00 13.90 141 PHE B N 1
ATOM 4322 C CA . PHE B 1 141 ? 59.088 -19.007 3.730 1.00 12.86 141 PHE B CA 1
ATOM 4323 C C . PHE B 1 141 ? 60.271 -18.088 3.407 1.00 18.50 141 PHE B C 1
ATOM 4324 O O . PHE B 1 141 ? 60.126 -16.865 3.347 1.00 16.50 141 PHE B O 1
ATOM 4332 N N . ILE B 1 142 ? 61.449 -18.693 3.271 1.00 16.79 142 ILE B N 1
ATOM 4333 C CA . ILE B 1 142 ? 62.717 -18.020 2.957 1.00 16.63 142 ILE B CA 1
ATOM 4334 C C . ILE B 1 142 ? 62.627 -17.356 1.593 1.00 20.18 142 ILE B C 1
ATOM 4335 O O . ILE B 1 142 ? 62.187 -17.978 0.620 1.00 17.49 142 ILE B O 1
ATOM 4340 N N . GLY B 1 143 ? 63.026 -16.084 1.553 1.00 19.65 143 GLY B N 1
ATOM 4341 C CA . GLY B 1 143 ? 63.028 -15.283 0.338 1.00 20.39 143 GLY B CA 1
ATOM 4342 C C . GLY B 1 143 ? 61.689 -14.681 -0.006 1.00 25.70 143 GLY B C 1
ATOM 4343 O O . GLY B 1 143 ? 61.515 -14.144 -1.097 1.00 26.00 143 GLY B O 1
ATOM 4344 N N . CYS B 1 144 ? 60.730 -14.756 0.926 1.00 21.55 144 CYS B N 1
ATOM 4345 C CA . CYS B 1 144 ? 59.403 -14.216 0.692 1.00 20.97 144 CYS B CA 1
ATOM 4346 C C . CYS B 1 144 ? 59.217 -12.928 1.456 1.00 20.05 144 CYS B C 1
ATOM 4347 O O . CYS B 1 144 ? 59.641 -12.833 2.598 1.00 19.72 144 CYS B O 1
ATOM 4350 N N . TYR B 1 145 ? 58.567 -11.949 0.835 1.00 14.68 145 TYR B N 1
ATOM 4351 C CA . TYR B 1 145 ? 58.379 -10.634 1.446 1.00 13.55 145 TYR B CA 1
ATOM 4352 C C . TYR B 1 145 ? 56.907 -10.383 1.688 1.00 14.59 145 TYR B C 1
ATOM 4353 O O . TYR B 1 145 ? 56.094 -10.606 0.803 1.00 14.45 145 TYR B O 1
ATOM 4362 N N . HIS B 1 146 ? 56.555 -9.982 2.909 1.00 10.76 146 HIS B N 1
ATOM 4363 C CA . HIS B 1 146 ? 55.155 -9.784 3.249 1.00 10.93 146 HIS B CA 1
ATOM 4364 C C . HIS B 1 146 ? 54.903 -8.363 3.734 1.00 15.21 146 HIS B C 1
ATOM 4365 O O . HIS B 1 146 ? 53.834 -8.079 4.244 1.00 14.69 146 HIS B O 1
ATOM 4372 N N . GLY B 1 147 ? 55.860 -7.477 3.503 1.00 11.98 147 GLY B N 1
ATOM 4373 C CA . GLY B 1 147 ? 55.814 -6.135 4.050 1.00 10.91 147 GLY B CA 1
ATOM 4374 C C . GLY B 1 147 ? 56.823 -6.056 5.181 1.00 16.60 147 GLY B C 1
ATOM 4375 O O . GLY B 1 147 ? 57.474 -7.055 5.521 1.00 15.44 147 GLY B O 1
ATOM 4376 N N . HIS B 1 148 ? 56.939 -4.875 5.789 1.00 12.64 148 HIS B N 1
ATOM 4377 C CA . HIS B 1 148 ? 57.948 -4.614 6.790 1.00 12.25 148 HIS B CA 1
ATOM 4378 C C . HIS B 1 148 ? 57.571 -4.760 8.280 1.00 16.33 148 HIS B C 1
ATOM 4379 O O . HIS B 1 148 ? 58.365 -4.367 9.120 1.00 17.60 148 HIS B O 1
ATOM 4386 N N . GLY B 1 149 ? 56.444 -5.415 8.606 1.00 13.53 149 GLY B N 1
ATOM 4387 C CA . GLY B 1 149 ? 56.098 -5.740 9.997 1.00 14.13 149 GLY B CA 1
ATOM 4388 C C . GLY B 1 149 ? 57.249 -6.551 10.583 1.00 17.89 149 GLY B C 1
ATOM 4389 O O . GLY B 1 149 ? 57.776 -7.424 9.882 1.00 16.31 149 GLY B O 1
ATOM 4390 N N . ASP B 1 150 ? 57.739 -6.200 11.809 1.00 16.00 150 ASP B N 1
ATOM 4391 C CA . ASP B 1 150 ? 58.936 -6.830 12.429 1.00 15.52 150 ASP B CA 1
ATOM 4392 C C . ASP B 1 150 ? 59.008 -8.359 12.316 1.00 17.55 150 ASP B C 1
ATOM 4393 O O . ASP B 1 150 ? 60.051 -8.885 11.934 1.00 16.04 150 ASP B O 1
ATOM 4398 N N . SER B 1 151 ? 57.897 -9.063 12.610 1.00 13.94 151 SER B N 1
ATOM 4399 C CA . SER B 1 151 ? 57.808 -10.537 12.572 1.00 13.61 151 SER B CA 1
ATOM 4400 C C . SER B 1 151 ? 58.139 -11.116 11.199 1.00 17.78 151 SER B C 1
ATOM 4401 O O . SER B 1 151 ? 58.600 -12.257 11.093 1.00 17.27 151 SER B O 1
ATOM 4404 N N . LEU B 1 152 ? 57.862 -10.342 10.146 1.00 12.81 152 LEU B N 1
ATOM 4405 C CA . LEU B 1 152 ? 58.014 -10.787 8.777 1.00 12.70 152 LEU B CA 1
ATOM 4406 C C . LEU B 1 152 ? 59.348 -10.419 8.134 1.00 19.35 152 LEU B C 1
ATOM 4407 O O . LEU B 1 152 ? 59.609 -10.838 7.001 1.00 20.07 152 LEU B O 1
ATOM 4412 N N . LEU B 1 153 ? 60.187 -9.634 8.837 1.00 17.04 153 LEU B N 1
ATOM 4413 C CA . LEU B 1 153 ? 61.499 -9.188 8.332 1.00 17.95 153 LEU B CA 1
ATOM 4414 C C . LEU B 1 153 ? 62.630 -10.161 8.661 1.00 27.10 153 LEU B C 1
ATOM 4415 O O . LEU B 1 153 ? 63.720 -9.752 9.080 1.00 27.73 153 LEU B O 1
ATOM 4420 N N . ILE B 1 154 ? 62.348 -11.448 8.535 1.00 25.62 154 ILE B N 1
ATOM 4421 C CA . ILE B 1 154 ? 63.304 -12.528 8.783 1.00 25.08 154 ILE B CA 1
ATOM 4422 C C . ILE B 1 154 ? 63.344 -13.281 7.453 1.00 27.69 154 ILE B C 1
ATOM 4423 O O . ILE B 1 154 ? 62.280 -13.624 6.924 1.00 28.15 154 ILE B O 1
ATOM 4428 N N . LYS B 1 155 ? 64.547 -13.470 6.876 1.00 22.86 155 LYS B N 1
ATOM 4429 C CA . LYS B 1 155 ? 64.745 -14.130 5.577 1.00 23.53 155 LYS B CA 1
ATOM 4430 C C . LYS B 1 155 ? 63.728 -13.620 4.546 1.00 28.97 155 LYS B C 1
ATOM 4431 O O . LYS B 1 155 ? 63.045 -14.420 3.891 1.00 28.64 155 LYS B O 1
ATOM 4435 N N . ALA B 1 156 ? 63.595 -12.272 4.442 1.00 26.22 156 ALA B N 1
ATOM 4436 C CA . ALA B 1 156 ? 62.624 -11.674 3.524 1.00 28.15 156 ALA B CA 1
ATOM 4437 C C . ALA B 1 156 ? 63.129 -11.567 2.077 1.00 36.26 156 ALA B C 1
ATOM 4438 O O . ALA B 1 156 ? 62.391 -11.120 1.204 1.00 36.38 156 ALA B O 1
ATOM 4440 N N . GLY B 1 157 ? 64.352 -12.037 1.837 1.00 35.88 157 GLY B N 1
ATOM 4441 C CA . GLY B 1 157 ? 64.938 -12.140 0.506 1.00 37.79 157 GLY B CA 1
ATOM 4442 C C . GLY B 1 157 ? 65.556 -10.923 -0.138 1.00 46.32 157 GLY B C 1
ATOM 4443 O O . GLY B 1 157 ? 66.212 -10.114 0.526 1.00 45.81 157 GLY B O 1
ATOM 4444 N N . SER B 1 158 ? 65.376 -10.840 -1.472 1.00 45.84 158 SER B N 1
ATOM 4445 C CA . SER B 1 158 ? 65.905 -9.827 -2.387 1.00 46.77 158 SER B CA 1
ATOM 4446 C C . SER B 1 158 ? 65.560 -8.380 -2.037 1.00 51.98 158 SER B C 1
ATOM 4447 O O . SER B 1 158 ? 64.436 -7.913 -2.276 1.00 51.02 158 SER B O 1
ATOM 4450 N N . GLY B 1 159 ? 66.576 -7.673 -1.546 1.00 49.24 159 GLY B N 1
ATOM 4451 C CA . GLY B 1 159 ? 66.471 -6.285 -1.106 1.00 48.52 159 GLY B CA 1
ATOM 4452 C C . GLY B 1 159 ? 66.576 -6.199 0.403 1.00 51.79 159 GLY B C 1
ATOM 4453 O O . GLY B 1 159 ? 67.107 -5.216 0.931 1.00 52.41 159 GLY B O 1
ATOM 4454 N N . VAL B 1 160 ? 66.096 -7.255 1.104 1.00 46.37 160 VAL B N 1
ATOM 4455 C CA . VAL B 1 160 ? 66.099 -7.372 2.572 1.00 53.49 160 VAL B CA 1
ATOM 4456 C C . VAL B 1 160 ? 67.200 -8.341 3.005 1.00 91.99 160 VAL B C 1
ATOM 4457 O O . VAL B 1 160 ? 68.345 -7.938 3.181 1.00 63.54 160 VAL B O 1
ATOM 4461 N N . ASP B 1 167 ? 69.434 -10.418 7.806 1.00 44.09 167 ASP B N 1
ATOM 4462 C CA . ASP B 1 167 ? 68.132 -10.016 8.333 1.00 43.57 167 ASP B CA 1
ATOM 4463 C C . ASP B 1 167 ? 68.223 -8.692 9.050 1.00 44.44 167 ASP B C 1
ATOM 4464 O O . ASP B 1 167 ? 69.048 -8.522 9.947 1.00 45.61 167 ASP B O 1
ATOM 4469 N N . SER B 1 168 ? 67.334 -7.774 8.671 1.00 36.73 168 SER B N 1
ATOM 4470 C CA . SER B 1 168 ? 67.247 -6.413 9.177 1.00 33.02 168 SER B CA 1
ATOM 4471 C C . SER B 1 168 ? 67.597 -6.209 10.665 1.00 29.16 168 SER B C 1
ATOM 4472 O O . SER B 1 168 ? 67.011 -6.831 11.549 1.00 28.28 168 SER B O 1
ATOM 4475 N N . PRO B 1 169 ? 68.548 -5.307 10.942 1.00 21.87 169 PRO B N 1
ATOM 4476 C CA . PRO B 1 169 ? 68.791 -4.876 12.330 1.00 19.50 169 PRO B CA 1
ATOM 4477 C C . PRO B 1 169 ? 67.523 -4.151 12.814 1.00 18.79 169 PRO B C 1
ATOM 4478 O O . PRO B 1 169 ? 66.625 -3.887 12.007 1.00 17.16 169 PRO B O 1
ATOM 4482 N N . GLY B 1 170 ? 67.447 -3.844 14.102 1.00 14.95 170 GLY B N 1
ATOM 4483 C CA . GLY B 1 170 ? 66.287 -3.150 14.660 1.00 13.85 170 GLY B CA 1
ATOM 4484 C C . GLY B 1 170 ? 65.120 -4.049 14.993 1.00 17.11 170 GLY B C 1
ATOM 4485 O O . GLY B 1 170 ? 64.107 -3.564 15.485 1.00 17.17 170 GLY B O 1
ATOM 4486 N N . VAL B 1 171 ? 65.254 -5.371 14.755 1.00 14.26 171 VAL B N 1
ATOM 4487 C CA . VAL B 1 171 ? 64.213 -6.346 15.098 1.00 12.89 171 VAL B CA 1
ATOM 4488 C C . VAL B 1 171 ? 64.768 -7.129 16.310 1.00 16.07 171 VAL B C 1
ATOM 4489 O O . VAL B 1 171 ? 65.768 -7.855 16.167 1.00 13.85 171 VAL B O 1
ATOM 4493 N N . PRO B 1 172 ? 64.207 -6.950 17.519 1.00 15.46 172 PRO B N 1
ATOM 4494 C CA . PRO B 1 172 ? 64.772 -7.655 18.685 1.00 16.90 172 PRO B CA 1
ATOM 4495 C C . PRO B 1 172 ? 64.605 -9.177 18.584 1.00 20.05 172 PRO B C 1
ATOM 4496 O O . PRO B 1 172 ? 63.698 -9.665 17.888 1.00 17.71 172 PRO B O 1
ATOM 4500 N N . GLU B 1 173 ? 65.458 -9.924 19.323 1.00 17.33 173 GLU B N 1
ATOM 4501 C CA . GLU B 1 173 ? 65.389 -11.391 19.417 1.00 17.62 173 GLU B CA 1
ATOM 4502 C C . GLU B 1 173 ? 64.013 -11.788 19.973 1.00 19.04 173 GLU B C 1
ATOM 4503 O O . GLU B 1 173 ? 63.473 -12.815 19.586 1.00 19.11 173 GLU B O 1
ATOM 4509 N N . GLY B 1 174 ? 63.432 -10.930 20.807 1.00 15.18 174 GLY B N 1
ATOM 4510 C CA . GLY B 1 174 ? 62.079 -11.118 21.337 1.00 14.82 174 GLY B CA 1
ATOM 4511 C C . GLY B 1 174 ? 61.043 -11.322 20.243 1.00 18.63 174 GLY B C 1
ATOM 4512 O O . GLY B 1 174 ? 60.078 -12.061 20.428 1.00 19.06 174 GLY B O 1
ATOM 4513 N N . VAL B 1 175 ? 61.238 -10.678 19.085 1.00 15.35 175 VAL B N 1
ATOM 4514 C CA . VAL B 1 175 ? 60.382 -10.868 17.909 1.00 14.53 175 VAL B CA 1
ATOM 4515 C C . VAL B 1 175 ? 60.875 -12.075 17.103 1.00 18.87 175 VAL B C 1
ATOM 4516 O O . VAL B 1 175 ? 60.083 -12.961 16.779 1.00 18.21 175 VAL B O 1
ATOM 4520 N N . ALA B 1 176 ? 62.174 -12.078 16.719 1.00 17.18 176 ALA B N 1
ATOM 4521 C CA . ALA B 1 176 ? 62.790 -13.115 15.873 1.00 17.28 176 ALA B CA 1
ATOM 4522 C C . ALA B 1 176 ? 62.542 -14.552 16.320 1.00 21.26 176 ALA B C 1
ATOM 4523 O O . ALA B 1 176 ? 62.286 -15.413 15.471 1.00 19.63 176 ALA B O 1
ATOM 4525 N N . LYS B 1 177 ? 62.605 -14.811 17.650 1.00 20.13 177 LYS B N 1
ATOM 4526 C CA . LYS B 1 177 ? 62.392 -16.143 18.242 1.00 19.22 177 LYS B CA 1
ATOM 4527 C C . LYS B 1 177 ? 60.994 -16.699 17.951 1.00 20.84 177 LYS B C 1
ATOM 4528 O O . LYS B 1 177 ? 60.818 -17.917 18.012 1.00 20.85 177 LYS B O 1
ATOM 4534 N N . ASN B 1 178 ? 60.005 -15.822 17.590 1.00 14.37 178 ASN B N 1
ATOM 4535 C CA . ASN B 1 178 ? 58.641 -16.282 17.252 1.00 14.59 178 ASN B CA 1
ATOM 4536 C C . ASN B 1 178 ? 58.360 -16.441 15.757 1.00 19.57 178 ASN B C 1
ATOM 4537 O O . ASN B 1 178 ? 57.234 -16.731 15.365 1.00 19.09 178 ASN B O 1
ATOM 4542 N N . THR B 1 179 ? 59.390 -16.284 14.910 1.00 16.31 179 THR B N 1
ATOM 4543 C CA . THR B 1 179 ? 59.225 -16.514 13.477 1.00 14.79 179 THR B CA 1
ATOM 4544 C C . THR B 1 179 ? 60.054 -17.733 13.049 1.00 19.34 179 THR B C 1
ATOM 4545 O O . THR B 1 179 ? 61.269 -17.734 13.253 1.00 18.64 179 THR B O 1
ATOM 4549 N N . ILE B 1 180 ? 59.405 -18.732 12.412 1.00 15.31 180 ILE B N 1
ATOM 4550 C CA . ILE B 1 180 ? 60.074 -19.922 11.890 1.00 15.47 180 ILE B CA 1
ATOM 4551 C C . ILE B 1 180 ? 60.148 -19.712 10.397 1.00 17.82 180 ILE B C 1
ATOM 4552 O O . ILE B 1 180 ? 59.151 -19.328 9.809 1.00 17.23 180 ILE B O 1
ATOM 4557 N N . THR B 1 181 ? 61.303 -19.979 9.771 1.00 15.37 181 THR B N 1
ATOM 4558 C CA . THR B 1 181 ? 61.407 -19.847 8.324 1.00 16.10 181 THR B CA 1
ATOM 4559 C C . THR B 1 181 ? 61.909 -21.136 7.717 1.00 23.35 181 THR B C 1
ATOM 4560 O O . THR B 1 181 ? 62.825 -21.765 8.257 1.00 24.48 181 THR B O 1
ATOM 4564 N N . VAL B 1 182 ? 61.303 -21.538 6.607 1.00 19.19 182 VAL B N 1
ATOM 4565 C CA . VAL B 1 182 ? 61.722 -22.728 5.885 1.00 19.80 182 VAL B CA 1
ATOM 4566 C C . VAL B 1 182 ? 61.698 -22.388 4.399 1.00 20.57 182 VAL B C 1
ATOM 4567 O O . VAL B 1 182 ? 61.082 -21.393 4.028 1.00 18.22 182 VAL B O 1
ATOM 4571 N N . ALA B 1 183 ? 62.349 -23.194 3.547 1.00 16.91 183 ALA B N 1
ATOM 4572 C CA . ALA B 1 183 ? 62.365 -22.932 2.098 1.00 15.92 183 ALA B CA 1
ATOM 4573 C C . ALA B 1 183 ? 60.990 -23.006 1.487 1.00 18.70 183 ALA B C 1
ATOM 4574 O O . ALA B 1 183 ? 60.190 -23.875 1.854 1.00 18.05 183 ALA B O 1
ATOM 4576 N N . TYR B 1 184 ? 60.714 -22.094 0.538 1.00 14.06 184 TYR B N 1
ATOM 4577 C CA . TYR B 1 184 ? 59.474 -22.098 -0.218 1.00 15.21 184 TYR B CA 1
ATOM 4578 C C . TYR B 1 184 ? 59.456 -23.403 -1.023 1.00 21.84 184 TYR B C 1
ATOM 4579 O O . TYR B 1 184 ? 60.511 -23.823 -1.496 1.00 20.69 184 TYR B O 1
ATOM 4588 N N . ASN B 1 185 ? 58.277 -24.048 -1.131 1.00 20.67 185 ASN B N 1
ATOM 4589 C CA . ASN B 1 185 ? 58.059 -25.331 -1.832 1.00 21.40 185 ASN B CA 1
ATOM 4590 C C . ASN B 1 185 ? 58.618 -26.561 -1.101 1.00 26.44 185 ASN B C 1
ATOM 4591 O O . ASN B 1 185 ? 58.706 -27.636 -1.702 1.00 27.08 185 ASN B O 1
ATOM 4596 N N . ASP B 1 186 ? 58.992 -26.414 0.181 1.00 22.67 186 ASP B N 1
ATOM 4597 C CA . ASP B 1 186 ? 59.537 -27.519 0.970 1.00 22.94 186 ASP B CA 1
ATOM 4598 C C . ASP B 1 186 ? 58.513 -27.963 2.023 1.00 24.97 186 ASP B C 1
ATOM 4599 O O . ASP B 1 186 ? 58.627 -27.592 3.179 1.00 23.23 186 ASP B O 1
ATOM 4604 N N . LEU B 1 187 ? 57.539 -28.790 1.622 1.00 22.89 187 LEU B N 1
ATOM 4605 C CA . LEU B 1 187 ? 56.501 -29.265 2.545 1.00 22.08 187 LEU B CA 1
ATOM 4606 C C . LEU B 1 187 ? 57.056 -30.102 3.707 1.00 26.05 187 LEU B C 1
ATOM 4607 O O . LEU B 1 187 ? 56.602 -29.968 4.850 1.00 24.27 187 LEU B O 1
ATOM 4612 N N . GLU B 1 188 ? 58.085 -30.922 3.436 1.00 25.45 188 GLU B N 1
ATOM 4613 C CA . GLU B 1 188 ? 58.669 -31.748 4.489 1.00 25.52 188 GLU B CA 1
ATOM 4614 C C . GLU B 1 188 ? 59.221 -30.955 5.672 1.00 27.56 188 GLU B C 1
ATOM 4615 O O . GLU B 1 188 ? 58.989 -31.339 6.830 1.00 27.79 188 GLU B O 1
ATOM 4621 N N . SER B 1 189 ? 59.900 -29.817 5.404 1.00 22.53 189 SER B N 1
ATOM 4622 C CA . SER B 1 189 ? 60.443 -28.984 6.496 1.00 21.75 189 SER B CA 1
ATOM 4623 C C . SER B 1 189 ? 59.336 -28.316 7.306 1.00 22.44 189 SER B C 1
ATOM 4624 O O . SER B 1 189 ? 59.505 -28.087 8.502 1.00 21.34 189 SER B O 1
ATOM 4627 N N . VAL B 1 190 ? 58.203 -28.031 6.658 1.00 19.55 190 VAL B N 1
ATOM 4628 C CA . VAL B 1 190 ? 57.001 -27.473 7.305 1.00 18.89 190 VAL B CA 1
ATOM 4629 C C . VAL B 1 190 ? 56.465 -28.541 8.268 1.00 23.12 190 VAL B C 1
ATOM 4630 O O . VAL B 1 190 ? 56.223 -28.233 9.432 1.00 22.43 190 VAL B O 1
ATOM 4634 N N . LYS B 1 191 ? 56.328 -29.803 7.787 1.00 21.04 191 LYS B N 1
ATOM 4635 C CA . LYS B 1 191 ? 55.865 -30.938 8.608 1.00 20.63 191 LYS B CA 1
ATOM 4636 C C . LYS B 1 191 ? 56.772 -31.114 9.804 1.00 25.75 191 LYS B C 1
ATOM 4637 O O . LYS B 1 191 ? 56.283 -31.229 10.925 1.00 25.24 191 LYS B O 1
ATOM 4643 N N . TYR B 1 192 ? 58.096 -31.033 9.579 1.00 25.26 192 TYR B N 1
ATOM 4644 C CA . TYR B 1 192 ? 59.100 -31.107 10.635 1.00 26.15 192 TYR B CA 1
ATOM 4645 C C . TYR B 1 192 ? 58.917 -29.965 11.624 1.00 28.34 192 TYR B C 1
ATOM 4646 O O . TYR B 1 192 ? 58.923 -30.207 12.831 1.00 27.45 192 TYR B O 1
ATOM 4655 N N . ALA B 1 193 ? 58.694 -28.722 11.124 1.00 23.72 193 ALA B N 1
ATOM 4656 C CA . ALA B 1 193 ? 58.479 -27.566 12.017 1.00 21.17 193 ALA B CA 1
ATOM 4657 C C . ALA B 1 193 ? 57.245 -27.782 12.871 1.00 20.91 193 ALA B C 1
ATOM 4658 O O . ALA B 1 193 ? 57.279 -27.469 14.053 1.00 19.28 193 ALA B O 1
ATOM 4660 N N . PHE B 1 194 ? 56.174 -28.367 12.297 1.00 18.20 194 PHE B N 1
ATOM 4661 C CA . PHE B 1 194 ? 54.959 -28.660 13.066 1.00 18.35 194 PHE B CA 1
ATOM 4662 C C . PHE B 1 194 ? 55.170 -29.806 14.075 1.00 26.27 194 PHE B C 1
ATOM 4663 O O . PHE B 1 194 ? 54.614 -29.759 15.172 1.00 24.27 194 PHE B O 1
ATOM 4671 N N . GLU B 1 195 ? 56.035 -30.794 13.734 1.00 25.42 195 GLU B N 1
ATOM 4672 C CA . GLU B 1 195 ? 56.369 -31.892 14.654 1.00 25.94 195 GLU B CA 1
ATOM 4673 C C . GLU B 1 195 ? 57.081 -31.343 15.912 1.00 29.79 195 GLU B C 1
ATOM 4674 O O . GLU B 1 195 ? 56.805 -31.793 17.017 1.00 30.47 195 GLU B O 1
ATOM 4680 N N . GLN B 1 196 ? 57.988 -30.374 15.737 1.00 25.60 196 GLN B N 1
ATOM 4681 C CA . GLN B 1 196 ? 58.765 -29.776 16.832 1.00 25.15 196 GLN B CA 1
ATOM 4682 C C . GLN B 1 196 ? 58.065 -28.661 17.595 1.00 29.16 196 GLN B C 1
ATOM 4683 O O . GLN B 1 196 ? 58.307 -28.533 18.804 1.00 28.87 196 GLN B O 1
ATOM 4689 N N . PHE B 1 197 ? 57.282 -27.790 16.896 1.00 25.47 197 PHE B N 1
ATOM 4690 C CA . PHE B 1 197 ? 56.694 -26.596 17.543 1.00 25.73 197 PHE B CA 1
ATOM 4691 C C . PHE B 1 197 ? 55.188 -26.366 17.343 1.00 28.76 197 PHE B C 1
ATOM 4692 O O . PHE B 1 197 ? 54.683 -25.326 17.773 1.00 28.53 197 PHE B O 1
ATOM 4700 N N . GLY B 1 198 ? 54.512 -27.323 16.711 1.00 25.63 198 GLY B N 1
ATOM 4701 C CA . GLY B 1 198 ? 53.104 -27.298 16.317 1.00 25.97 198 GLY B CA 1
ATOM 4702 C C . GLY B 1 198 ? 52.095 -26.716 17.281 1.00 30.13 198 GLY B C 1
ATOM 4703 O O . GLY B 1 198 ? 51.186 -26.002 16.854 1.00 29.09 198 GLY B O 1
ATOM 4704 N N . ASP B 1 199 ? 52.252 -27.011 18.582 1.00 27.77 199 ASP B N 1
ATOM 4705 C CA . ASP B 1 199 ? 51.360 -26.533 19.644 1.00 28.44 199 ASP B CA 1
ATOM 4706 C C . ASP B 1 199 ? 51.423 -25.012 19.797 1.00 30.82 199 ASP B C 1
ATOM 4707 O O . ASP B 1 199 ? 50.499 -24.420 20.358 1.00 29.88 199 ASP B O 1
ATOM 4712 N N . ASP B 1 200 ? 52.541 -24.396 19.340 1.00 26.57 200 ASP B N 1
ATOM 4713 C CA . ASP B 1 200 ? 52.833 -22.969 19.447 1.00 25.86 200 ASP B CA 1
ATOM 4714 C C . ASP B 1 200 ? 52.743 -22.185 18.117 1.00 23.55 200 ASP B C 1
ATOM 4715 O O . ASP B 1 200 ? 53.036 -20.991 18.128 1.00 21.73 200 ASP B O 1
ATOM 4720 N N . ILE B 1 201 ? 52.393 -22.841 16.990 1.00 16.99 201 ILE B N 1
ATOM 4721 C CA . ILE B 1 201 ? 52.306 -22.177 15.686 1.00 15.92 201 ILE B CA 1
ATOM 4722 C C . ILE B 1 201 ? 50.898 -21.630 15.459 1.00 18.80 201 ILE B C 1
ATOM 4723 O O . ILE B 1 201 ? 49.952 -22.389 15.267 1.00 17.60 201 ILE B O 1
ATOM 4728 N N . ALA B 1 202 ? 50.782 -20.298 15.456 1.00 15.81 202 ALA B N 1
ATOM 4729 C CA . ALA B 1 202 ? 49.512 -19.617 15.237 1.00 15.56 202 ALA B CA 1
ATOM 4730 C C . ALA B 1 202 ? 49.104 -19.689 13.783 1.00 18.17 202 ALA B C 1
ATOM 4731 O O . ALA B 1 202 ? 47.917 -19.791 13.475 1.00 17.49 202 ALA B O 1
ATOM 4733 N N . CYS B 1 203 ? 50.081 -19.627 12.870 1.00 14.09 203 CYS B N 1
ATOM 4734 C CA . CYS B 1 203 ? 49.786 -19.578 11.439 1.00 14.87 203 CYS B CA 1
ATOM 4735 C C . CYS B 1 203 ? 50.978 -19.848 10.580 1.00 16.28 203 CYS B C 1
ATOM 4736 O O . CYS B 1 203 ? 52.124 -19.622 10.981 1.00 15.81 203 CYS B O 1
ATOM 4739 N N . VAL B 1 204 ? 50.676 -20.214 9.348 1.00 12.76 204 VAL B N 1
ATOM 4740 C CA . VAL B 1 204 ? 51.622 -20.304 8.252 1.00 11.26 204 VAL B CA 1
ATOM 4741 C C . VAL B 1 204 ? 51.166 -19.161 7.349 1.00 14.07 204 VAL B C 1
ATOM 4742 O O . VAL B 1 204 ? 49.993 -19.133 6.984 1.00 14.86 204 VAL B O 1
ATOM 4746 N N . ILE B 1 205 ? 52.073 -18.247 6.969 1.00 10.47 205 ILE B N 1
ATOM 4747 C CA . ILE B 1 205 ? 51.753 -17.202 5.968 1.00 9.80 205 ILE B CA 1
ATOM 4748 C C . ILE B 1 205 ? 52.493 -17.587 4.676 1.00 14.16 205 ILE B C 1
ATOM 4749 O O . ILE B 1 205 ? 53.666 -17.954 4.734 1.00 15.01 205 ILE B O 1
ATOM 4754 N N . VAL B 1 206 ? 51.801 -17.559 3.531 1.00 12.08 206 VAL B N 1
ATOM 4755 C CA . VAL B 1 206 ? 52.385 -17.971 2.254 1.00 12.30 206 VAL B CA 1
ATOM 4756 C C . VAL B 1 206 ? 51.821 -17.183 1.097 1.00 16.51 206 VAL B C 1
ATOM 4757 O O . VAL B 1 206 ? 50.638 -16.854 1.091 1.00 16.67 206 VAL B O 1
ATOM 4761 N N . GLU B 1 207 ? 52.663 -16.907 0.096 1.00 13.49 207 GLU B N 1
ATOM 4762 C CA . GLU B 1 207 ? 52.235 -16.300 -1.164 1.00 13.61 207 GLU B CA 1
ATOM 4763 C C . GLU B 1 207 ? 51.806 -17.503 -2.040 1.00 18.91 207 GLU B C 1
ATOM 4764 O O . GLU B 1 207 ? 52.606 -18.438 -2.182 1.00 17.93 207 GLU B O 1
ATOM 4770 N N . PRO B 1 208 ? 50.576 -17.513 -2.626 1.00 15.94 208 PRO B N 1
ATOM 4771 C CA . PRO B 1 208 ? 50.158 -18.666 -3.479 1.00 15.51 208 PRO B CA 1
ATOM 4772 C C . PRO B 1 208 ? 51.099 -18.877 -4.659 1.00 19.02 208 PRO B C 1
ATOM 4773 O O . PRO B 1 208 ? 51.288 -20.008 -5.076 1.00 17.68 208 PRO B O 1
ATOM 4777 N N . VAL B 1 209 ? 51.683 -17.778 -5.181 1.00 15.42 209 VAL B N 1
ATOM 4778 C CA . VAL B 1 209 ? 52.757 -17.713 -6.170 1.00 14.55 209 VAL B CA 1
ATOM 4779 C C . VAL B 1 209 ? 53.797 -16.744 -5.558 1.00 19.84 209 VAL B C 1
ATOM 4780 O O . VAL B 1 209 ? 53.465 -15.581 -5.302 1.00 18.24 209 VAL B O 1
ATOM 4784 N N . ALA B 1 210 ? 55.025 -17.212 -5.320 1.00 18.09 210 ALA B N 1
ATOM 4785 C CA . ALA B 1 210 ? 56.096 -16.368 -4.799 1.00 19.00 210 ALA B CA 1
ATOM 4786 C C . ALA B 1 210 ? 56.415 -15.336 -5.879 1.00 23.96 210 ALA B C 1
ATOM 4787 O O . ALA B 1 210 ? 56.439 -15.673 -7.068 1.00 23.04 210 ALA B O 1
ATOM 4789 N N . GLY B 1 211 ? 56.525 -14.081 -5.469 1.00 21.70 211 GLY B N 1
ATOM 4790 C CA . GLY B 1 211 ? 56.785 -12.954 -6.360 1.00 20.98 211 GLY B CA 1
ATOM 4791 C C . GLY B 1 211 ? 57.995 -12.101 -6.008 1.00 24.86 211 GLY B C 1
ATOM 4792 O O . GLY B 1 211 ? 58.452 -11.339 -6.859 1.00 26.22 211 GLY B O 1
ATOM 4793 N N . ASN B 1 212 ? 58.540 -12.219 -4.776 1.00 21.80 212 ASN B N 1
ATOM 4794 C CA . ASN B 1 212 ? 59.730 -11.462 -4.325 1.00 22.81 212 ASN B CA 1
ATOM 4795 C C . ASN B 1 212 ? 61.038 -12.157 -4.652 1.00 24.57 212 ASN B C 1
ATOM 4796 O O . ASN B 1 212 ? 62.088 -11.608 -4.348 1.00 22.69 212 ASN B O 1
ATOM 4809 N N . GLY B 1 214 ? 61.520 -13.459 -7.717 1.00 21.06 214 GLY B N 1
ATOM 4810 C CA . GLY B 1 214 ? 61.074 -13.607 -9.087 1.00 20.53 214 GLY B CA 1
ATOM 4811 C C . GLY B 1 214 ? 59.792 -14.427 -8.977 1.00 22.95 214 GLY B C 1
ATOM 4812 O O . GLY B 1 214 ? 59.377 -14.781 -7.862 1.00 22.43 214 GLY B O 1
ATOM 4813 N N . VAL B 1 215 ? 59.145 -14.737 -10.103 1.00 18.63 215 VAL B N 1
ATOM 4814 C CA . VAL B 1 215 ? 57.918 -15.563 -10.117 1.00 16.76 215 VAL B CA 1
ATOM 4815 C C . VAL B 1 215 ? 58.287 -17.032 -9.908 1.00 19.72 215 VAL B C 1
ATOM 4816 O O . VAL B 1 215 ? 58.967 -17.613 -10.759 1.00 18.23 215 VAL B O 1
ATOM 4820 N N . VAL B 1 216 ? 57.884 -17.615 -8.759 1.00 15.72 216 VAL B N 1
ATOM 4821 C CA . VAL B 1 216 ? 58.114 -19.021 -8.431 1.00 15.57 216 VAL B CA 1
ATOM 4822 C C . VAL B 1 216 ? 56.742 -19.676 -8.077 1.00 20.33 216 VAL B C 1
ATOM 4823 O O . VAL B 1 216 ? 56.268 -19.558 -6.936 1.00 18.97 216 VAL B O 1
ATOM 4827 N N . PRO B 1 217 ? 56.102 -20.381 -9.039 1.00 19.09 217 PRO B N 1
ATOM 4828 C CA . PRO B 1 217 ? 54.808 -21.038 -8.738 1.00 17.94 217 PRO B CA 1
ATOM 4829 C C . PRO B 1 217 ? 54.927 -22.141 -7.681 1.00 17.70 217 PRO B C 1
ATOM 4830 O O . PRO B 1 217 ? 56.028 -22.634 -7.419 1.00 16.48 217 PRO B O 1
ATOM 4834 N N . PRO B 1 218 ? 53.816 -22.538 -7.017 1.00 14.15 218 PRO B N 1
ATOM 4835 C CA . PRO B 1 218 ? 53.915 -23.618 -6.025 1.00 14.87 218 PRO B CA 1
ATOM 4836 C C . PRO B 1 218 ? 54.104 -24.981 -6.705 1.00 22.61 218 PRO B C 1
ATOM 4837 O O . PRO B 1 218 ? 53.557 -25.211 -7.780 1.00 22.38 218 PRO B O 1
ATOM 4841 N N . GLN B 1 219 ? 54.893 -25.863 -6.084 1.00 21.42 219 GLN B N 1
ATOM 4842 C CA . GLN B 1 219 ? 55.142 -27.214 -6.582 1.00 22.39 219 GLN B CA 1
ATOM 4843 C C . GLN B 1 219 ? 53.911 -28.095 -6.269 1.00 28.73 219 GLN B C 1
ATOM 4844 O O . GLN B 1 219 ? 53.132 -27.742 -5.368 1.00 25.74 219 GLN B O 1
ATOM 4850 N N . PRO B 1 220 ? 53.697 -29.231 -6.992 1.00 28.14 220 PRO B N 1
ATOM 4851 C CA . PRO B 1 220 ? 52.526 -30.078 -6.684 1.00 27.43 220 PRO B CA 1
ATOM 4852 C C . PRO B 1 220 ? 52.488 -30.490 -5.219 1.00 27.84 220 PRO B C 1
ATOM 4853 O O . PRO B 1 220 ? 53.516 -30.848 -4.639 1.00 27.20 220 PRO B O 1
ATOM 4857 N N . GLY B 1 221 ? 51.320 -30.331 -4.607 1.00 23.83 221 GLY B N 1
ATOM 4858 C CA . GLY B 1 221 ? 51.087 -30.694 -3.213 1.00 22.71 221 GLY B CA 1
ATOM 4859 C C . GLY B 1 221 ? 51.520 -29.706 -2.145 1.00 23.58 221 GLY B C 1
ATOM 4860 O O . GLY B 1 221 ? 51.254 -29.925 -0.957 1.00 21.72 221 GLY B O 1
ATOM 4861 N N . PHE B 1 222 ? 52.212 -28.629 -2.536 1.00 19.01 222 PHE B N 1
ATOM 4862 C CA . PHE B 1 222 ? 52.712 -27.672 -1.553 1.00 16.82 222 PHE B CA 1
ATOM 4863 C C . PHE B 1 222 ? 51.599 -26.913 -0.828 1.00 17.86 222 PHE B C 1
ATOM 4864 O O . PHE B 1 222 ? 51.530 -27.000 0.390 1.00 17.85 222 PHE B O 1
ATOM 4872 N N . LEU B 1 223 ? 50.755 -26.181 -1.558 1.00 15.33 223 LEU B N 1
ATOM 4873 C CA . LEU B 1 223 ? 49.679 -25.382 -0.942 1.00 16.54 223 LEU B CA 1
ATOM 4874 C C . LEU B 1 223 ? 48.640 -26.275 -0.240 1.00 21.74 223 LEU B C 1
ATOM 4875 O O . LEU B 1 223 ? 48.202 -25.940 0.848 1.00 21.29 223 LEU B O 1
ATOM 4880 N N . GLU B 1 224 ? 48.308 -27.437 -0.833 1.00 20.50 224 GLU B N 1
ATOM 4881 C CA . GLU B 1 224 ? 47.355 -28.393 -0.240 1.00 21.04 224 GLU B CA 1
ATOM 4882 C C . GLU B 1 224 ? 47.907 -28.953 1.039 1.00 24.13 224 GLU B C 1
ATOM 4883 O O . GLU B 1 224 ? 47.180 -29.061 2.027 1.00 24.63 224 GLU B O 1
ATOM 4889 N N . GLY B 1 225 ? 49.207 -29.257 1.034 1.00 19.28 225 GLY B N 1
ATOM 4890 C CA . GLY B 1 225 ? 49.915 -29.760 2.199 1.00 18.14 225 GLY B CA 1
ATOM 4891 C C . GLY B 1 225 ? 49.930 -28.742 3.318 1.00 20.81 225 GLY B C 1
ATOM 4892 O O . GLY B 1 225 ? 49.835 -29.120 4.486 1.00 18.70 225 GLY B O 1
ATOM 4893 N N . LEU B 1 226 ? 50.066 -27.430 2.967 1.00 17.06 226 LEU B N 1
ATOM 4894 C CA . LEU B 1 226 ? 50.016 -26.343 3.962 1.00 15.86 226 LEU B CA 1
ATOM 4895 C C . LEU B 1 226 ? 48.638 -26.272 4.580 1.00 16.72 226 LEU B C 1
ATOM 4896 O O . LEU B 1 226 ? 48.523 -26.101 5.787 1.00 17.55 226 LEU B O 1
ATOM 4901 N N . ARG B 1 227 ? 47.604 -26.451 3.773 1.00 15.48 227 ARG B N 1
ATOM 4902 C CA . ARG B 1 227 ? 46.218 -26.450 4.266 1.00 16.66 227 ARG B CA 1
ATOM 4903 C C . ARG B 1 227 ? 45.981 -27.609 5.249 1.00 23.57 227 ARG B C 1
ATOM 4904 O O . ARG B 1 227 ? 45.408 -27.410 6.337 1.00 21.66 227 ARG B O 1
ATOM 4912 N N A GLU B 1 228 ? 46.465 -28.808 4.881 0.60 20.87 228 GLU B N 1
ATOM 4913 N N B GLU B 1 228 ? 46.469 -28.802 4.864 0.40 21.33 228 GLU B N 1
ATOM 4914 C CA A GLU B 1 228 ? 46.331 -30.022 5.682 0.60 20.04 228 GLU B CA 1
ATOM 4915 C CA B GLU B 1 228 ? 46.375 -30.050 5.610 0.40 21.07 228 GLU B CA 1
ATOM 4916 C C A GLU B 1 228 ? 47.080 -29.910 6.997 0.60 23.29 228 GLU B C 1
ATOM 4917 C C B GLU B 1 228 ? 47.091 -29.946 6.957 0.40 23.92 228 GLU B C 1
ATOM 4918 O O A GLU B 1 228 ? 46.477 -30.140 8.044 0.60 22.97 228 GLU B O 1
ATOM 4919 O O B GLU B 1 228 ? 46.467 -30.208 7.983 0.40 23.56 228 GLU B O 1
ATOM 4930 N N . VAL B 1 229 ? 48.382 -29.536 6.963 1.00 20.22 229 VAL B N 1
ATOM 4931 C CA . VAL B 1 229 ? 49.198 -29.430 8.194 1.00 20.42 229 VAL B CA 1
ATOM 4932 C C . VAL B 1 229 ? 48.660 -28.369 9.170 1.00 22.85 229 VAL B C 1
ATOM 4933 O O . VAL B 1 229 ? 48.737 -28.548 10.391 1.00 20.54 229 VAL B O 1
ATOM 4937 N N . THR B 1 230 ? 48.131 -27.259 8.627 1.00 19.80 230 THR B N 1
ATOM 4938 C CA . THR B 1 230 ? 47.600 -26.211 9.489 1.00 18.48 230 THR B CA 1
ATOM 4939 C C . THR B 1 230 ? 46.316 -26.703 10.146 1.00 21.93 230 THR B C 1
ATOM 4940 O O . THR B 1 230 ? 46.235 -26.622 11.358 1.00 23.02 230 THR B O 1
ATOM 4944 N N . GLU B 1 231 ? 45.344 -27.239 9.356 1.00 20.69 231 GLU B N 1
ATOM 4945 C CA . GLU B 1 231 ? 44.050 -27.794 9.821 1.00 21.06 231 GLU B CA 1
ATOM 4946 C C . GLU B 1 231 ? 44.290 -28.805 10.947 1.00 26.14 231 GLU B C 1
ATOM 4947 O O . GLU B 1 231 ? 43.664 -28.730 12.007 1.00 25.95 231 GLU B O 1
ATOM 4953 N N . GLN B 1 232 ? 45.205 -29.761 10.703 1.00 23.22 232 GLN B N 1
ATOM 4954 C CA . GLN B 1 232 ? 45.501 -30.851 11.640 1.00 23.19 232 GLN B CA 1
ATOM 4955 C C . GLN B 1 232 ? 46.127 -30.404 12.933 1.00 28.31 232 GLN B C 1
ATOM 4956 O O . GLN B 1 232 ? 45.897 -31.046 13.950 1.00 28.65 232 GLN B O 1
ATOM 4962 N N . ASN B 1 233 ? 46.904 -29.299 12.916 1.00 23.98 233 ASN B N 1
ATOM 4963 C CA . ASN B 1 233 ? 47.584 -28.815 14.119 1.00 23.11 233 ASN B CA 1
ATOM 4964 C C . ASN B 1 233 ? 46.955 -27.588 14.801 1.00 27.16 233 ASN B C 1
ATOM 4965 O O . ASN B 1 233 ? 47.537 -27.050 15.754 1.00 26.54 233 ASN B O 1
ATOM 4970 N N . GLY B 1 234 ? 45.777 -27.170 14.332 1.00 23.80 234 GLY B N 1
ATOM 4971 C CA . GLY B 1 234 ? 45.070 -26.023 14.898 1.00 23.19 234 GLY B CA 1
ATOM 4972 C C . GLY B 1 234 ? 45.651 -24.647 14.598 1.00 25.58 234 GLY B C 1
ATOM 4973 O O . GLY B 1 234 ? 45.359 -23.688 15.317 1.00 23.29 234 GLY B O 1
ATOM 4974 N N . ALA B 1 235 ? 46.488 -24.535 13.540 1.00 22.68 235 ALA B N 1
ATOM 4975 C CA . ALA B 1 235 ? 47.076 -23.270 13.093 1.00 21.35 235 ALA B CA 1
ATOM 4976 C C . ALA B 1 235 ? 46.247 -22.723 11.934 1.00 22.16 235 ALA B C 1
ATOM 4977 O O . ALA B 1 235 ? 45.628 -23.501 11.211 1.00 20.46 235 ALA B O 1
ATOM 4979 N N . LEU B 1 236 ? 46.275 -21.398 11.719 1.00 16.57 236 LEU B N 1
ATOM 4980 C CA . LEU B 1 236 ? 45.556 -20.804 10.595 1.00 14.87 236 LEU B CA 1
ATOM 4981 C C . LEU B 1 236 ? 46.430 -20.810 9.361 1.00 20.11 236 LEU B C 1
ATOM 4982 O O . LEU B 1 236 ? 47.654 -20.802 9.459 1.00 20.12 236 LEU B O 1
ATOM 4987 N N . LEU B 1 237 ? 45.799 -20.810 8.196 1.00 16.01 237 LEU B N 1
ATOM 4988 C CA . LEU B 1 237 ? 46.527 -20.695 6.954 1.00 15.31 237 LEU B CA 1
ATOM 4989 C C . LEU B 1 237 ? 46.223 -19.283 6.403 1.00 17.59 237 LEU B C 1
ATOM 4990 O O . LEU B 1 237 ? 45.059 -18.945 6.209 1.00 16.48 237 LEU B O 1
ATOM 4995 N N . ILE B 1 238 ? 47.268 -18.437 6.265 1.00 14.29 238 ILE B N 1
ATOM 4996 C CA . ILE B 1 238 ? 47.105 -17.080 5.737 1.00 12.82 238 ILE B CA 1
ATOM 4997 C C . ILE B 1 238 ? 47.712 -17.016 4.338 1.00 14.71 238 ILE B C 1
ATOM 4998 O O . ILE B 1 238 ? 48.900 -17.334 4.163 1.00 13.34 238 ILE B O 1
ATOM 5003 N N . PHE B 1 239 ? 46.930 -16.560 3.360 1.00 11.42 239 PHE B N 1
ATOM 5004 C CA . PHE B 1 239 ? 47.468 -16.344 2.031 1.00 9.88 239 PHE B CA 1
ATOM 5005 C C . PHE B 1 239 ? 47.787 -14.879 1.864 1.00 16.00 239 PHE B C 1
ATOM 5006 O O . PHE B 1 239 ? 46.893 -14.012 1.933 1.00 15.85 239 PHE B O 1
ATOM 5014 N N . ASP B 1 240 ? 49.051 -14.599 1.597 1.00 13.80 240 ASP B N 1
ATOM 5015 C CA . ASP B 1 240 ? 49.443 -13.238 1.277 1.00 12.83 240 ASP B CA 1
ATOM 5016 C C . ASP B 1 240 ? 49.198 -13.085 -0.212 1.00 11.42 240 ASP B C 1
ATOM 5017 O O . ASP B 1 240 ? 50.009 -13.526 -1.033 1.00 10.60 240 ASP B O 1
ATOM 5022 N N . GLU B 1 241 ? 48.071 -12.494 -0.568 1.00 7.81 241 GLU B N 1
ATOM 5023 C CA . GLU B 1 241 ? 47.722 -12.284 -1.980 1.00 7.54 241 GLU B CA 1
ATOM 5024 C C . GLU B 1 241 ? 47.865 -10.807 -2.312 1.00 11.43 241 GLU B C 1
ATOM 5025 O O . GLU B 1 241 ? 47.192 -10.302 -3.187 1.00 9.63 241 GLU B O 1
ATOM 5031 N N . VAL B 1 242 ? 48.797 -10.111 -1.643 1.00 10.27 242 VAL B N 1
ATOM 5032 C CA . VAL B 1 242 ? 48.982 -8.674 -1.940 1.00 9.08 242 VAL B CA 1
ATOM 5033 C C . VAL B 1 242 ? 49.370 -8.491 -3.416 1.00 12.49 242 VAL B C 1
ATOM 5034 O O . VAL B 1 242 ? 48.843 -7.603 -4.085 1.00 11.43 242 VAL B O 1
ATOM 5046 N N . THR B 1 244 ? 49.478 -11.411 -5.815 1.00 12.13 244 THR B N 1
ATOM 5047 C CA . THR B 1 244 ? 48.662 -12.350 -6.620 1.00 11.77 244 THR B CA 1
ATOM 5048 C C . THR B 1 244 ? 47.181 -11.959 -6.730 1.00 16.12 244 THR B C 1
ATOM 5049 O O . THR B 1 244 ? 46.524 -12.265 -7.729 1.00 15.48 244 THR B O 1
ATOM 5053 N N . GLY B 1 245 ? 46.647 -11.347 -5.684 1.00 12.89 245 GLY B N 1
ATOM 5054 C CA . GLY B 1 245 ? 45.240 -10.949 -5.647 1.00 12.73 245 GLY B CA 1
ATOM 5055 C C . GLY B 1 245 ? 44.813 -10.161 -6.864 1.00 16.32 245 GLY B C 1
ATOM 5056 O O . GLY B 1 245 ? 45.465 -9.175 -7.233 1.00 15.04 245 GLY B O 1
ATOM 5057 N N . PHE B 1 246 ? 43.728 -10.631 -7.540 1.00 11.21 246 PHE B N 1
ATOM 5058 C CA . PHE B 1 246 ? 43.147 -10.000 -8.743 1.00 12.65 246 PHE B CA 1
ATOM 5059 C C . PHE B 1 246 ? 44.125 -9.939 -9.937 1.00 15.67 246 PHE B C 1
ATOM 5060 O O . PHE B 1 246 ? 43.862 -9.247 -10.911 1.00 14.67 246 PHE B O 1
ATOM 5068 N N . ARG B 1 247 ? 45.276 -10.624 -9.824 1.00 13.03 247 ARG B N 1
ATOM 5069 C CA . ARG B 1 247 ? 46.292 -10.592 -10.873 1.00 13.09 247 ARG B CA 1
ATOM 5070 C C . ARG B 1 247 ? 46.531 -11.987 -11.488 1.00 17.75 247 ARG B C 1
ATOM 5071 O O . ARG B 1 247 ? 46.502 -12.110 -12.702 1.00 18.86 247 ARG B O 1
ATOM 5079 N N A VAL B 1 248 ? 46.777 -13.014 -10.658 0.50 13.76 248 VAL B N 1
ATOM 5080 N N B VAL B 1 248 ? 46.757 -13.014 -10.654 0.50 14.54 248 VAL B N 1
ATOM 5081 C CA A VAL B 1 248 ? 47.037 -14.375 -11.137 0.50 13.76 248 VAL B CA 1
ATOM 5082 C CA B VAL B 1 248 ? 46.991 -14.380 -11.122 0.50 14.91 248 VAL B CA 1
ATOM 5083 C C A VAL B 1 248 ? 45.783 -15.025 -11.787 0.50 17.76 248 VAL B C 1
ATOM 5084 C C B VAL B 1 248 ? 45.757 -14.905 -11.866 0.50 18.07 248 VAL B C 1
ATOM 5085 O O A VAL B 1 248 ? 45.925 -15.750 -12.771 0.50 17.18 248 VAL B O 1
ATOM 5086 O O B VAL B 1 248 ? 45.883 -15.402 -12.986 0.50 17.10 248 VAL B O 1
ATOM 5093 N N . ALA B 1 249 ? 44.569 -14.725 -11.267 1.00 14.31 249 ALA B N 1
ATOM 5094 C CA . ALA B 1 249 ? 43.293 -15.236 -11.788 1.00 14.12 249 ALA B CA 1
ATOM 5095 C C . ALA B 1 249 ? 42.159 -14.370 -11.286 1.00 17.96 249 ALA B C 1
ATOM 5096 O O . ALA B 1 249 ? 42.366 -13.556 -10.375 1.00 15.67 249 ALA B O 1
ATOM 5098 N N . TYR B 1 250 ? 40.958 -14.536 -11.884 1.00 14.09 250 TYR B N 1
ATOM 5099 C CA . TYR B 1 250 ? 39.748 -13.782 -11.523 1.00 14.02 250 TYR B CA 1
ATOM 5100 C C . TYR B 1 250 ? 39.455 -13.887 -10.037 1.00 17.82 250 TYR B C 1
ATOM 5101 O O . TYR B 1 250 ? 39.239 -12.862 -9.387 1.00 18.97 250 TYR B O 1
ATOM 5110 N N . ASN B 1 251 ? 39.512 -15.115 -9.489 1.00 13.85 251 ASN B N 1
ATOM 5111 C CA . ASN B 1 251 ? 39.263 -15.371 -8.066 1.00 13.28 251 ASN B CA 1
ATOM 5112 C C . ASN B 1 251 ? 40.530 -15.551 -7.280 1.00 15.74 251 ASN B C 1
ATOM 5113 O O . ASN B 1 251 ? 40.578 -16.320 -6.308 1.00 15.37 251 ASN B O 1
ATOM 5118 N N . CYS B 1 252 ? 41.599 -14.827 -7.709 1.00 13.42 252 CYS B N 1
ATOM 5119 C CA . CYS B 1 252 ? 42.902 -14.825 -7.031 1.00 12.70 252 CYS B CA 1
ATOM 5120 C C . CYS B 1 252 ? 43.630 -16.185 -7.058 1.00 16.29 252 CYS B C 1
ATOM 5121 O O . CYS B 1 252 ? 43.181 -17.111 -7.745 1.00 15.69 252 CYS B O 1
ATOM 5124 N N . GLY B 1 253 ? 44.763 -16.278 -6.354 1.00 13.83 253 GLY B N 1
ATOM 5125 C CA . GLY B 1 253 ? 45.583 -17.490 -6.265 1.00 13.56 253 GLY B CA 1
ATOM 5126 C C . GLY B 1 253 ? 44.823 -18.640 -5.638 1.00 17.69 253 GLY B C 1
ATOM 5127 O O . GLY B 1 253 ? 44.869 -19.778 -6.120 1.00 16.68 253 GLY B O 1
ATOM 5128 N N . GLN B 1 254 ? 44.116 -18.352 -4.551 1.00 14.58 254 GLN B N 1
ATOM 5129 C CA . GLN B 1 254 ? 43.327 -19.379 -3.846 1.00 14.06 254 GLN B CA 1
ATOM 5130 C C . GLN B 1 254 ? 42.229 -19.998 -4.748 1.00 18.18 254 GLN B C 1
ATOM 5131 O O . GLN B 1 254 ? 41.967 -21.178 -4.632 1.00 17.41 254 GLN B O 1
ATOM 5137 N N . GLY B 1 255 ? 41.625 -19.202 -5.632 1.00 15.96 255 GLY B N 1
ATOM 5138 C CA . GLY B 1 255 ? 40.594 -19.681 -6.556 1.00 15.81 255 GLY B CA 1
ATOM 5139 C C . GLY B 1 255 ? 41.218 -20.454 -7.710 1.00 19.70 255 GLY B C 1
ATOM 5140 O O . GLY B 1 255 ? 40.709 -21.498 -8.116 1.00 16.30 255 GLY B O 1
ATOM 5141 N N . TYR B 1 256 ? 42.374 -19.978 -8.208 1.00 15.20 256 TYR B N 1
ATOM 5142 C CA . TYR B 1 256 ? 43.109 -20.633 -9.299 1.00 14.19 256 TYR B CA 1
ATOM 5143 C C . TYR B 1 256 ? 43.596 -22.011 -8.909 1.00 18.24 256 TYR B C 1
ATOM 5144 O O . TYR B 1 256 ? 43.499 -22.932 -9.719 1.00 17.35 256 TYR B O 1
ATOM 5153 N N . TYR B 1 257 ? 44.126 -22.160 -7.681 1.00 14.29 257 TYR B N 1
ATOM 5154 C CA . TYR B 1 257 ? 44.680 -23.414 -7.205 1.00 15.02 257 TYR B CA 1
ATOM 5155 C C . TYR B 1 257 ? 43.687 -24.263 -6.434 1.00 19.17 257 TYR B C 1
ATOM 5156 O O . TYR B 1 257 ? 44.002 -25.413 -6.145 1.00 17.08 257 TYR B O 1
ATOM 5165 N N . GLY B 1 258 ? 42.524 -23.690 -6.109 1.00 16.28 258 GLY B N 1
ATOM 5166 C CA . GLY B 1 258 ? 41.464 -24.369 -5.364 1.00 16.91 258 GLY B CA 1
ATOM 5167 C C . GLY B 1 258 ? 41.815 -24.708 -3.934 1.00 23.25 258 GLY B C 1
ATOM 5168 O O . GLY B 1 258 ? 41.353 -25.725 -3.417 1.00 23.65 258 GLY B O 1
ATOM 5169 N N . VAL B 1 259 ? 42.645 -23.865 -3.275 1.00 19.57 259 VAL B N 1
ATOM 5170 C CA . VAL B 1 259 ? 43.065 -24.057 -1.875 1.00 18.76 259 VAL B CA 1
ATOM 5171 C C . VAL B 1 259 ? 42.503 -22.853 -1.121 1.00 23.04 259 VAL B C 1
ATOM 5172 O O . VAL B 1 259 ? 42.798 -21.728 -1.509 1.00 22.65 259 VAL B O 1
ATOM 5176 N N . THR B 1 260 ? 41.661 -23.088 -0.107 1.00 18.32 260 THR B N 1
ATOM 5177 C CA . THR B 1 260 ? 40.968 -22.052 0.681 1.00 17.80 260 THR B CA 1
ATOM 5178 C C . THR B 1 260 ? 41.658 -21.759 2.046 1.00 21.31 260 THR B C 1
ATOM 5179 O O . THR B 1 260 ? 41.562 -22.547 2.988 1.00 21.51 260 THR B O 1
ATOM 5183 N N . PRO B 1 261 ? 42.306 -20.588 2.183 1.00 16.18 261 PRO B N 1
ATOM 5184 C CA . PRO B 1 261 ? 42.977 -20.264 3.451 1.00 14.42 261 PRO B CA 1
ATOM 5185 C C . PRO B 1 261 ? 41.963 -19.759 4.478 1.00 16.23 261 PRO B C 1
ATOM 5186 O O . PRO B 1 261 ? 40.815 -19.521 4.114 1.00 14.93 261 PRO B O 1
ATOM 5190 N N . ASP B 1 262 ? 42.387 -19.564 5.735 1.00 13.34 262 ASP B N 1
ATOM 5191 C CA . ASP B 1 262 ? 41.510 -19.018 6.782 1.00 12.83 262 ASP B CA 1
ATOM 5192 C C . ASP B 1 262 ? 41.408 -17.499 6.666 1.00 17.64 262 ASP B C 1
ATOM 5193 O O . ASP B 1 262 ? 40.337 -16.929 6.903 1.00 15.57 262 ASP B O 1
ATOM 5198 N N . LEU B 1 263 ? 42.546 -16.856 6.331 1.00 13.88 263 LEU B N 1
ATOM 5199 C CA . LEU B 1 263 ? 42.680 -15.405 6.161 1.00 12.06 263 LEU B CA 1
ATOM 5200 C C . LEU B 1 263 ? 43.440 -15.097 4.875 1.00 15.44 263 LEU B C 1
ATOM 5201 O O . LEU B 1 263 ? 44.286 -15.890 4.434 1.00 13.71 263 LEU B O 1
ATOM 5206 N N . THR B 1 264 ? 43.092 -13.980 4.243 1.00 12.36 264 THR B N 1
ATOM 5207 C CA . THR B 1 264 ? 43.744 -13.522 3.010 1.00 11.15 264 THR B CA 1
ATOM 5208 C C . THR B 1 264 ? 44.159 -12.057 3.189 1.00 13.73 264 THR B C 1
ATOM 5209 O O . THR B 1 264 ? 43.359 -11.267 3.696 1.00 11.04 264 THR B O 1
ATOM 5213 N N . CYS B 1 265 ? 45.374 -11.687 2.728 1.00 10.22 265 CYS B N 1
ATOM 5214 C CA . CYS B 1 265 ? 45.814 -10.279 2.727 1.00 11.29 265 CYS B CA 1
ATOM 5215 C C . CYS B 1 265 ? 45.838 -9.777 1.311 1.00 14.62 265 CYS B C 1
ATOM 5216 O O . CYS B 1 265 ? 46.223 -10.523 0.407 1.00 14.68 265 CYS B O 1
ATOM 5219 N N . LEU B 1 266 ? 45.344 -8.554 1.100 1.00 10.01 266 LEU B N 1
ATOM 5220 C CA . LEU B 1 266 ? 45.230 -7.932 -0.212 1.00 9.06 266 LEU B CA 1
ATOM 5221 C C . LEU B 1 266 ? 45.875 -6.556 -0.208 1.00 12.73 266 LEU B C 1
ATOM 5222 O O . LEU B 1 266 ? 46.119 -5.979 0.855 1.00 9.95 266 LEU B O 1
ATOM 5227 N N . GLY B 1 267 ? 46.178 -6.061 -1.394 1.00 10.52 267 GLY B N 1
ATOM 5228 C CA . GLY B 1 267 ? 46.838 -4.786 -1.629 1.00 11.43 267 GLY B CA 1
ATOM 5229 C C . GLY B 1 267 ? 47.021 -4.540 -3.114 1.00 15.13 267 GLY B C 1
ATOM 5230 O O . GLY B 1 267 ? 46.350 -5.127 -3.894 1.00 12.97 267 GLY B O 1
ATOM 5231 N N . LYS B 1 268 ? 47.916 -3.634 -3.440 1.00 12.70 268 LYS B N 1
ATOM 5232 C CA . LYS B 1 268 ? 48.328 -3.504 -4.802 1.00 12.31 268 LYS B CA 1
ATOM 5233 C C . LYS B 1 268 ? 47.118 -3.229 -5.710 1.00 13.44 268 LYS B C 1
ATOM 5234 O O . LYS B 1 268 ? 46.617 -2.178 -5.651 1.00 12.44 268 LYS B O 1
ATOM 5240 N N . VAL B 1 269 ? 46.688 -4.182 -6.535 1.00 10.90 269 VAL B N 1
ATOM 5241 C CA . VAL B 1 269 ? 45.606 -3.950 -7.451 1.00 10.23 269 VAL B CA 1
ATOM 5242 C C . VAL B 1 269 ? 44.316 -3.488 -6.732 1.00 11.40 269 VAL B C 1
ATOM 5243 O O . VAL B 1 269 ? 43.580 -2.797 -7.266 1.00 11.57 269 VAL B O 1
ATOM 5247 N N . ILE B 1 270 ? 44.084 -3.935 -5.521 1.00 10.15 270 ILE B N 1
ATOM 5248 C CA . ILE B 1 270 ? 42.864 -3.537 -4.787 1.00 10.78 270 ILE B CA 1
ATOM 5249 C C . ILE B 1 270 ? 42.727 -2.007 -4.704 1.00 15.63 270 ILE B C 1
ATOM 5250 O O . ILE B 1 270 ? 41.613 -1.504 -4.591 1.00 17.63 270 ILE B O 1
ATOM 5255 N N . GLY B 1 271 ? 43.853 -1.286 -4.749 1.00 12.87 271 GLY B N 1
ATOM 5256 C CA . GLY B 1 271 ? 43.831 0.176 -4.707 1.00 12.94 271 GLY B CA 1
ATOM 5257 C C . GLY B 1 271 ? 43.838 0.831 -6.082 1.00 18.65 271 GLY B C 1
ATOM 5258 O O . GLY B 1 271 ? 43.596 2.035 -6.206 1.00 18.13 271 GLY B O 1
ATOM 5259 N N . GLY B 1 272 ? 44.175 0.053 -7.111 1.00 17.19 272 GLY B N 1
ATOM 5260 C CA . GLY B 1 272 ? 44.246 0.542 -8.490 1.00 17.37 272 GLY B CA 1
ATOM 5261 C C . GLY B 1 272 ? 45.136 1.764 -8.685 1.00 19.58 272 GLY B C 1
ATOM 5262 O O . GLY B 1 272 ? 44.861 2.602 -9.551 1.00 19.85 272 GLY B O 1
ATOM 5263 N N . GLY B 1 273 ? 46.192 1.876 -7.887 1.00 12.98 273 GLY B N 1
ATOM 5264 C CA . GLY B 1 273 ? 47.096 3.025 -7.978 1.00 11.80 273 GLY B CA 1
ATOM 5265 C C . GLY B 1 273 ? 47.007 3.992 -6.809 1.00 18.03 273 GLY B C 1
ATOM 5266 O O . GLY B 1 273 ? 47.693 5.021 -6.809 1.00 17.72 273 GLY B O 1
ATOM 5267 N N . LEU B 1 274 ? 46.121 3.692 -5.817 1.00 13.35 274 LEU B N 1
ATOM 5268 C CA . LEU B 1 274 ? 45.974 4.457 -4.574 1.00 13.32 274 LEU B CA 1
ATOM 5269 C C . LEU B 1 274 ? 46.368 3.566 -3.384 1.00 14.53 274 LEU B C 1
ATOM 5270 O O . LEU B 1 274 ? 46.336 2.335 -3.535 1.00 12.47 274 LEU B O 1
ATOM 5275 N N . PRO B 1 275 ? 46.807 4.127 -2.225 1.00 13.05 275 PRO B N 1
ATOM 5276 C CA . PRO B 1 275 ? 47.214 3.261 -1.098 1.00 10.92 275 PRO B CA 1
ATOM 5277 C C . PRO B 1 275 ? 46.022 2.557 -0.462 1.00 16.17 275 PRO B C 1
ATOM 5278 O O . PRO B 1 275 ? 45.202 3.175 0.220 1.00 14.79 275 PRO B O 1
ATOM 5282 N N . VAL B 1 276 ? 45.876 1.252 -0.760 1.00 14.12 276 VAL B N 1
ATOM 5283 C CA . VAL B 1 276 ? 44.819 0.414 -0.188 1.00 13.61 276 VAL B CA 1
ATOM 5284 C C . VAL B 1 276 ? 45.405 -0.971 0.074 1.00 16.59 276 VAL B C 1
ATOM 5285 O O . VAL B 1 276 ? 46.097 -1.520 -0.771 1.00 16.55 276 VAL B O 1
ATOM 5289 N N . GLY B 1 277 ? 44.985 -1.563 1.175 1.00 11.45 277 GLY B N 1
ATOM 5290 C CA . GLY B 1 277 ? 45.251 -2.939 1.530 1.00 9.44 277 GLY B CA 1
ATOM 5291 C C . GLY B 1 277 ? 43.964 -3.467 2.138 1.00 12.17 277 GLY B C 1
ATOM 5292 O O . GLY B 1 277 ? 43.011 -2.698 2.379 1.00 9.67 277 GLY B O 1
ATOM 5293 N N . ALA B 1 278 ? 43.933 -4.774 2.440 1.00 9.31 278 ALA B N 1
ATOM 5294 C CA . ALA B 1 278 ? 42.774 -5.378 3.123 1.00 8.82 278 ALA B CA 1
ATOM 5295 C C . ALA B 1 278 ? 43.162 -6.721 3.683 1.00 13.26 278 ALA B C 1
ATOM 5296 O O . ALA B 1 278 ? 44.044 -7.367 3.144 1.00 11.89 278 ALA B O 1
ATOM 5298 N N . TYR B 1 279 ? 42.518 -7.141 4.767 1.00 11.19 279 TYR B N 1
ATOM 5299 C CA . TYR B 1 279 ? 42.634 -8.507 5.271 1.00 10.39 279 TYR B CA 1
ATOM 5300 C C . TYR B 1 279 ? 41.222 -8.991 5.510 1.00 14.34 279 TYR B C 1
ATOM 5301 O O . TYR B 1 279 ? 40.350 -8.209 5.927 1.00 12.17 279 TYR B O 1
ATOM 5310 N N . GLY B 1 280 ? 40.962 -10.236 5.130 1.00 11.35 280 GLY B N 1
ATOM 5311 C CA . GLY B 1 280 ? 39.620 -10.781 5.282 1.00 11.12 280 GLY B CA 1
ATOM 5312 C C . GLY B 1 280 ? 39.685 -12.276 5.422 1.00 14.99 280 GLY B C 1
ATOM 5313 O O . GLY B 1 280 ? 40.758 -12.864 5.277 1.00 14.84 280 GLY B O 1
ATOM 5314 N N . GLY B 1 281 ? 38.561 -12.895 5.731 1.00 13.07 281 GLY B N 1
ATOM 5315 C CA . GLY B 1 281 ? 38.562 -14.348 5.902 1.00 12.09 281 GLY B CA 1
ATOM 5316 C C . GLY B 1 281 ? 37.272 -14.846 6.516 1.00 16.45 281 GLY B C 1
ATOM 5317 O O . GLY B 1 281 ? 36.218 -14.226 6.320 1.00 14.96 281 GLY B O 1
ATOM 5318 N N . LYS B 1 282 ? 37.345 -16.005 7.214 1.00 13.70 282 LYS B N 1
ATOM 5319 C CA . LYS B 1 282 ? 36.192 -16.632 7.866 1.00 13.43 282 LYS B CA 1
ATOM 5320 C C . LYS B 1 282 ? 35.590 -15.618 8.831 1.00 15.86 282 LYS B C 1
ATOM 5321 O O . LYS B 1 282 ? 36.323 -14.998 9.595 1.00 13.38 282 LYS B O 1
ATOM 5327 N N . ALA B 1 283 ? 34.259 -15.483 8.809 1.00 14.62 283 ALA B N 1
ATOM 5328 C CA . ALA B 1 283 ? 33.519 -14.526 9.638 1.00 14.40 283 ALA B CA 1
ATOM 5329 C C . ALA B 1 283 ? 33.781 -14.683 11.104 1.00 16.90 283 ALA B C 1
ATOM 5330 O O . ALA B 1 283 ? 33.934 -13.668 11.785 1.00 15.04 283 ALA B O 1
ATOM 5332 N N . GLU B 1 284 ? 33.877 -15.942 11.613 1.00 13.21 284 GLU B N 1
ATOM 5333 C CA . GLU B 1 284 ? 34.119 -16.128 13.047 1.00 13.25 284 GLU B CA 1
ATOM 5334 C C . GLU B 1 284 ? 35.528 -15.686 13.473 1.00 17.32 284 GLU B C 1
ATOM 5335 O O . GLU B 1 284 ? 35.746 -15.398 14.645 1.00 16.57 284 GLU B O 1
ATOM 5341 N N . ILE B 1 285 ? 36.483 -15.645 12.536 1.00 13.32 285 ILE B N 1
ATOM 5342 C CA . ILE B 1 285 ? 37.833 -15.185 12.901 1.00 12.63 285 ILE B CA 1
ATOM 5343 C C . ILE B 1 285 ? 37.848 -13.650 12.916 1.00 13.77 285 ILE B C 1
ATOM 5344 O O . ILE B 1 285 ? 38.311 -13.035 13.884 1.00 13.77 285 ILE B O 1
ATOM 5357 N N . ARG B 1 287 ? 35.483 -11.602 13.328 1.00 16.26 287 ARG B N 1
ATOM 5358 C CA . ARG B 1 287 ? 34.612 -11.100 14.398 1.00 17.32 287 ARG B CA 1
ATOM 5359 C C . ARG B 1 287 ? 35.434 -10.727 15.632 1.00 19.35 287 ARG B C 1
ATOM 5360 O O . ARG B 1 287 ? 34.974 -9.944 16.454 1.00 20.28 287 ARG B O 1
ATOM 5368 N N . GLN B 1 288 ? 36.639 -11.294 15.782 1.00 14.04 288 GLN B N 1
ATOM 5369 C CA . GLN B 1 288 ? 37.499 -10.967 16.918 1.00 14.04 288 GLN B CA 1
ATOM 5370 C C . GLN B 1 288 ? 38.229 -9.623 16.763 1.00 16.41 288 GLN B C 1
ATOM 5371 O O . GLN B 1 288 ? 38.859 -9.169 17.715 1.00 17.25 288 GLN B O 1
ATOM 5377 N N . VAL B 1 289 ? 38.137 -8.983 15.597 1.00 12.19 289 VAL B N 1
ATOM 5378 C CA . VAL B 1 289 ? 38.819 -7.681 15.367 1.00 11.88 289 VAL B CA 1
ATOM 5379 C C . VAL B 1 289 ? 37.960 -6.548 15.973 1.00 14.35 289 VAL B C 1
ATOM 5380 O O . VAL B 1 289 ? 36.742 -6.586 15.846 1.00 12.54 289 VAL B O 1
ATOM 5384 N N . ALA B 1 290 ? 38.607 -5.512 16.544 1.00 11.01 290 ALA B N 1
ATOM 5385 C CA . ALA B 1 290 ? 37.927 -4.338 17.081 1.00 10.42 290 ALA B CA 1
ATOM 5386 C C . ALA B 1 290 ? 37.140 -3.625 15.962 1.00 13.74 290 ALA B C 1
ATOM 5387 O O . ALA B 1 290 ? 37.609 -3.588 14.826 1.00 12.24 290 ALA B O 1
ATOM 5389 N N . PRO B 1 291 ? 35.906 -3.130 16.231 1.00 11.28 291 PRO B N 1
ATOM 5390 C CA . PRO B 1 291 ? 35.237 -3.043 17.543 1.00 11.62 291 PRO B CA 1
ATOM 5391 C C . PRO B 1 291 ? 34.427 -4.263 17.953 1.00 18.29 291 PRO B C 1
ATOM 5392 O O . PRO B 1 291 ? 33.909 -4.283 19.084 1.00 19.17 291 PRO B O 1
ATOM 5396 N N A SER B 1 292 ? 34.313 -5.256 17.049 0.50 15.48 292 SER B N 1
ATOM 5397 N N B SER B 1 292 ? 34.278 -5.260 17.060 0.50 14.39 292 SER B N 1
ATOM 5398 C CA A SER B 1 292 ? 33.559 -6.490 17.256 0.50 16.35 292 SER B CA 1
ATOM 5399 C CA B SER B 1 292 ? 33.500 -6.450 17.402 0.50 14.71 292 SER B CA 1
ATOM 5400 C C A SER B 1 292 ? 34.187 -7.404 18.314 0.50 19.23 292 SER B C 1
ATOM 5401 C C B SER B 1 292 ? 34.192 -7.324 18.449 0.50 18.40 292 SER B C 1
ATOM 5402 O O A SER B 1 292 ? 33.458 -8.053 19.054 0.50 19.07 292 SER B O 1
ATOM 5403 O O B SER B 1 292 ? 33.526 -7.817 19.353 0.50 18.04 292 SER B O 1
ATOM 5408 N N . GLY B 1 293 ? 35.517 -7.428 18.380 1.00 14.82 293 GLY B N 1
ATOM 5409 C CA . GLY B 1 293 ? 36.289 -8.232 19.328 1.00 13.91 293 GLY B CA 1
ATOM 5410 C C . GLY B 1 293 ? 37.452 -7.484 19.952 1.00 16.53 293 GLY B C 1
ATOM 5411 O O . GLY B 1 293 ? 37.577 -6.274 19.734 1.00 16.45 293 GLY B O 1
ATOM 5412 N N . PRO B 1 294 ? 38.307 -8.170 20.755 1.00 13.42 294 PRO B N 1
ATOM 5413 C CA . PRO B 1 294 ? 39.385 -7.465 21.473 1.00 14.29 294 PRO B CA 1
ATOM 5414 C C . PRO B 1 294 ? 40.706 -7.257 20.721 1.00 17.26 294 PRO B C 1
ATOM 5415 O O . PRO B 1 294 ? 41.589 -6.578 21.246 1.00 16.24 294 PRO B O 1
ATOM 5419 N N A ILE B 1 295 ? 40.829 -7.805 19.496 0.50 14.51 295 ILE B N 1
ATOM 5420 N N B ILE B 1 295 ? 40.872 -7.847 19.531 0.50 13.13 295 ILE B N 1
ATOM 5421 C CA A ILE B 1 295 ? 42.042 -7.661 18.674 0.50 14.13 295 ILE B CA 1
ATOM 5422 C CA B ILE B 1 295 ? 42.134 -7.695 18.788 0.50 11.95 295 ILE B CA 1
ATOM 5423 C C A ILE B 1 295 ? 42.067 -6.256 18.077 0.50 16.51 295 ILE B C 1
ATOM 5424 C C B ILE B 1 295 ? 42.153 -6.338 18.062 0.50 14.97 295 ILE B C 1
ATOM 5425 O O A ILE B 1 295 ? 41.264 -5.945 17.198 0.50 14.68 295 ILE B O 1
ATOM 5426 O O B ILE B 1 295 ? 41.428 -6.141 17.089 0.50 12.05 295 ILE B O 1
ATOM 5435 N N . TYR B 1 296 ? 42.989 -5.408 18.558 1.00 14.11 296 TYR B N 1
ATOM 5436 C CA . TYR B 1 296 ? 43.069 -4.044 18.060 1.00 14.58 296 TYR B CA 1
ATOM 5437 C C . TYR B 1 296 ? 43.726 -3.804 16.725 1.00 17.47 296 TYR B C 1
ATOM 5438 O O . TYR B 1 296 ? 44.894 -4.140 16.493 1.00 18.40 296 TYR B O 1
ATOM 5447 N N . GLN B 1 297 ? 42.986 -3.105 15.880 1.00 12.42 297 GLN B N 1
ATOM 5448 C CA . GLN B 1 297 ? 43.482 -2.618 14.596 1.00 10.64 297 GLN B CA 1
ATOM 5449 C C . GLN B 1 297 ? 42.580 -1.465 14.181 1.00 13.09 297 GLN B C 1
ATOM 5450 O O . GLN B 1 297 ? 41.354 -1.577 14.257 1.00 13.14 297 GLN B O 1
ATOM 5456 N N . ALA B 1 298 ? 43.200 -0.393 13.768 1.00 10.54 298 ALA B N 1
ATOM 5457 C CA . ALA B 1 298 ? 42.557 0.835 13.341 1.00 11.32 298 ALA B CA 1
ATOM 5458 C C . ALA B 1 298 ? 43.388 1.516 12.270 1.00 14.26 298 ALA B C 1
ATOM 5459 O O . ALA B 1 298 ? 44.507 1.224 12.108 1.00 14.74 298 ALA B O 1
ATOM 5461 N N . GLY B 1 299 ? 42.767 2.385 11.505 1.00 10.99 299 GLY B N 1
ATOM 5462 C CA . GLY B 1 299 ? 43.463 3.261 10.594 1.00 10.88 299 GLY B CA 1
ATOM 5463 C C . GLY B 1 299 ? 42.680 4.498 10.173 1.00 13.55 299 GLY B C 1
ATOM 5464 O O . GLY B 1 299 ? 41.571 4.402 9.740 1.00 11.52 299 GLY B O 1
ATOM 5465 N N . THR B 1 300 ? 43.309 5.649 10.256 1.00 10.28 300 THR B N 1
ATOM 5466 C CA . THR B 1 300 ? 42.614 6.882 10.029 1.00 9.27 300 THR B CA 1
ATOM 5467 C C . THR B 1 300 ? 42.094 7.032 8.613 1.00 9.12 300 THR B C 1
ATOM 5468 O O . THR B 1 300 ? 41.022 7.465 8.402 1.00 8.50 300 THR B O 1
ATOM 5472 N N . LEU B 1 301 ? 42.920 6.693 7.663 1.00 6.98 301 LEU B N 1
ATOM 5473 C CA . LEU B 1 301 ? 42.521 6.837 6.246 1.00 8.06 301 LEU B CA 1
ATOM 5474 C C . LEU B 1 301 ? 41.930 5.549 5.677 1.00 14.12 301 LEU B C 1
ATOM 5475 O O . LEU B 1 301 ? 41.559 5.528 4.498 1.00 14.66 301 LEU B O 1
ATOM 5480 N N . SER B 1 302 ? 41.891 4.454 6.483 1.00 12.40 302 SER B N 1
ATOM 5481 C CA . SER B 1 302 ? 41.307 3.175 6.019 1.00 12.26 302 SER B CA 1
ATOM 5482 C C . SER B 1 302 ? 39.877 3.366 5.515 1.00 16.83 302 SER B C 1
ATOM 5483 O O . SER B 1 302 ? 39.057 4.028 6.179 1.00 16.24 302 SER B O 1
ATOM 5486 N N . GLY B 1 303 ? 39.589 2.782 4.353 1.00 12.25 303 GLY B N 1
ATOM 5487 C CA . GLY B 1 303 ? 38.270 2.877 3.728 1.00 11.81 303 GLY B CA 1
ATOM 5488 C C . GLY B 1 303 ? 37.886 4.276 3.279 1.00 15.30 303 GLY B C 1
ATOM 5489 O O . GLY B 1 303 ? 36.708 4.540 3.100 1.00 13.30 303 GLY B O 1
ATOM 5490 N N . ASN B 1 304 ? 38.864 5.195 3.063 1.00 11.76 304 ASN B N 1
ATOM 5491 C CA . ASN B 1 304 ? 38.504 6.551 2.611 1.00 10.83 304 ASN B CA 1
ATOM 5492 C C . ASN B 1 304 ? 37.848 6.441 1.208 1.00 14.01 304 ASN B C 1
ATOM 5493 O O . ASN B 1 304 ? 38.245 5.557 0.443 1.00 12.67 304 ASN B O 1
ATOM 5498 N N . PRO B 1 305 ? 36.829 7.271 0.892 1.00 11.50 305 PRO B N 1
ATOM 5499 C CA . PRO B 1 305 ? 36.113 7.118 -0.395 1.00 11.93 305 PRO B CA 1
ATOM 5500 C C . PRO B 1 305 ? 36.959 7.209 -1.651 1.00 14.39 305 PRO B C 1
ATOM 5501 O O . PRO B 1 305 ? 36.616 6.573 -2.629 1.00 12.96 305 PRO B O 1
ATOM 5505 N N . LEU B 1 306 ? 38.020 7.999 -1.642 1.00 12.52 306 LEU B N 1
ATOM 5506 C CA . LEU B 1 306 ? 38.852 8.156 -2.844 1.00 12.55 306 LEU B CA 1
ATOM 5507 C C . LEU B 1 306 ? 39.472 6.831 -3.213 1.00 15.59 306 LEU B C 1
ATOM 5508 O O . LEU B 1 306 ? 39.381 6.407 -4.375 1.00 13.98 306 LEU B O 1
ATOM 5513 N N . ALA B 1 307 ? 40.062 6.148 -2.208 1.00 12.26 307 ALA B N 1
ATOM 5514 C CA . ALA B 1 307 ? 40.679 4.832 -2.382 1.00 12.11 307 ALA B CA 1
ATOM 5515 C C . ALA B 1 307 ? 39.607 3.761 -2.682 1.00 13.02 307 ALA B C 1
ATOM 5516 O O . ALA B 1 307 ? 39.855 2.879 -3.491 1.00 12.06 307 ALA B O 1
ATOM 5526 N N . ALA B 1 309 ? 36.736 4.225 -4.309 1.00 13.78 309 ALA B N 1
ATOM 5527 C CA . ALA B 1 309 ? 36.294 4.502 -5.681 1.00 13.55 309 ALA B CA 1
ATOM 5528 C C . ALA B 1 309 ? 37.327 4.002 -6.676 1.00 17.50 309 ALA B C 1
ATOM 5529 O O . ALA B 1 309 ? 36.945 3.410 -7.682 1.00 16.44 309 ALA B O 1
ATOM 5531 N N . ALA B 1 310 ? 38.639 4.208 -6.388 1.00 11.64 310 ALA B N 1
ATOM 5532 C CA . ALA B 1 310 ? 39.705 3.742 -7.277 1.00 13.06 310 ALA B CA 1
ATOM 5533 C C . ALA B 1 310 ? 39.697 2.220 -7.334 1.00 15.87 310 ALA B C 1
ATOM 5534 O O . ALA B 1 310 ? 39.780 1.645 -8.423 1.00 15.61 310 ALA B O 1
ATOM 5536 N N . GLY B 1 311 ? 39.608 1.586 -6.164 1.00 12.41 311 GLY B N 1
ATOM 5537 C CA . GLY B 1 311 ? 39.555 0.135 -6.036 1.00 11.49 311 GLY B CA 1
ATOM 5538 C C . GLY B 1 311 ? 38.322 -0.445 -6.693 1.00 15.89 311 GLY B C 1
ATOM 5539 O O . GLY B 1 311 ? 38.413 -1.444 -7.413 1.00 15.20 311 GLY B O 1
ATOM 5540 N N . TYR B 1 312 ? 37.151 0.178 -6.463 1.00 11.97 312 TYR B N 1
ATOM 5541 C CA . TYR B 1 312 ? 35.915 -0.327 -7.072 1.00 12.47 312 TYR B CA 1
ATOM 5542 C C . TYR B 1 312 ? 35.972 -0.295 -8.607 1.00 15.81 312 TYR B C 1
ATOM 5543 O O . TYR B 1 312 ? 35.659 -1.301 -9.249 1.00 15.07 312 TYR B O 1
ATOM 5552 N N . GLU B 1 313 ? 36.329 0.858 -9.184 1.00 13.82 313 GLU B N 1
ATOM 5553 C CA . GLU B 1 313 ? 36.392 1.041 -10.647 1.00 14.38 313 GLU B CA 1
ATOM 5554 C C . GLU B 1 313 ? 37.440 0.145 -11.273 1.00 18.55 313 GLU B C 1
ATOM 5555 O O . GLU B 1 313 ? 37.275 -0.283 -12.418 1.00 18.64 313 GLU B O 1
ATOM 5561 N N . THR B 1 314 ? 38.516 -0.160 -10.518 1.00 13.75 314 THR B N 1
ATOM 5562 C CA . THR B 1 314 ? 39.559 -1.035 -11.023 1.00 12.77 314 THR B CA 1
ATOM 5563 C C . THR B 1 314 ? 39.029 -2.470 -11.091 1.00 16.53 314 THR B C 1
ATOM 5564 O O . THR B 1 314 ? 39.099 -3.104 -12.145 1.00 16.47 314 THR B O 1
ATOM 5568 N N . LEU B 1 315 ? 38.498 -2.969 -9.960 1.00 11.62 315 LEU B N 1
ATOM 5569 C CA . LEU B 1 315 ? 38.037 -4.336 -9.857 1.00 12.81 315 LEU B CA 1
ATOM 5570 C C . LEU B 1 315 ? 36.817 -4.674 -10.685 1.00 18.20 315 LEU B C 1
ATOM 5571 O O . LEU B 1 315 ? 36.750 -5.799 -11.206 1.00 17.79 315 LEU B O 1
ATOM 5576 N N . VAL B 1 316 ? 35.855 -3.724 -10.811 1.00 15.76 316 VAL B N 1
ATOM 5577 C CA . VAL B 1 316 ? 34.613 -3.961 -11.564 1.00 16.00 316 VAL B CA 1
ATOM 5578 C C . VAL B 1 316 ? 34.909 -4.164 -13.075 1.00 20.18 316 VAL B C 1
ATOM 5579 O O . VAL B 1 316 ? 34.173 -4.866 -13.768 1.00 19.39 316 VAL B O 1
ATOM 5583 N N . GLN B 1 317 ? 36.030 -3.591 -13.551 1.00 15.50 317 GLN B N 1
ATOM 5584 C CA . GLN B 1 317 ? 36.443 -3.679 -14.946 1.00 15.51 317 GLN B CA 1
ATOM 5585 C C . GLN B 1 317 ? 37.161 -4.969 -15.285 1.00 21.26 317 GLN B C 1
ATOM 5586 O O . GLN B 1 317 ? 37.412 -5.216 -16.451 1.00 23.56 317 GLN B O 1
ATOM 5592 N N . LEU B 1 318 ? 37.555 -5.748 -14.281 1.00 17.25 318 LEU B N 1
ATOM 5593 C CA . LEU B 1 318 ? 38.204 -7.032 -14.481 1.00 16.33 318 LEU B CA 1
ATOM 5594 C C . LEU B 1 318 ? 37.094 -8.080 -14.583 1.00 21.74 318 LEU B C 1
ATOM 5595 O O . LEU B 1 318 ? 36.233 -8.175 -13.703 1.00 20.47 318 LEU B O 1
ATOM 5600 N N . THR B 1 319 ? 37.124 -8.856 -15.658 1.00 17.50 319 THR B N 1
ATOM 5601 C CA . THR B 1 319 ? 36.144 -9.925 -15.908 1.00 17.39 319 THR B CA 1
ATOM 5602 C C . THR B 1 319 ? 36.921 -11.216 -16.114 1.00 21.44 319 THR B C 1
ATOM 5603 O O . THR B 1 319 ? 38.131 -11.125 -16.344 1.00 21.20 319 THR B O 1
ATOM 5607 N N . PRO B 1 320 ? 36.288 -12.427 -16.138 1.00 18.91 320 PRO B N 1
ATOM 5608 C CA . PRO B 1 320 ? 37.068 -13.643 -16.424 1.00 18.38 320 PRO B CA 1
ATOM 5609 C C . PRO B 1 320 ? 37.840 -13.569 -17.742 1.00 20.87 320 PRO B C 1
ATOM 5610 O O . PRO B 1 320 ? 38.915 -14.146 -17.812 1.00 21.68 320 PRO B O 1
ATOM 5614 N N A GLU B 1 321 ? 37.312 -12.827 -18.747 0.50 17.50 321 GLU B N 1
ATOM 5615 N N B GLU B 1 321 ? 37.315 -12.860 -18.770 0.50 17.14 321 GLU B N 1
ATOM 5616 C CA A GLU B 1 321 ? 37.908 -12.632 -20.076 0.50 17.47 321 GLU B CA 1
ATOM 5617 C CA B GLU B 1 321 ? 37.972 -12.721 -20.079 0.50 16.90 321 GLU B CA 1
ATOM 5618 C C A GLU B 1 321 ? 39.228 -11.863 -20.010 0.50 19.42 321 GLU B C 1
ATOM 5619 C C B GLU B 1 321 ? 39.272 -11.906 -19.989 0.50 19.03 321 GLU B C 1
ATOM 5620 O O A GLU B 1 321 ? 40.078 -12.050 -20.877 0.50 17.63 321 GLU B O 1
ATOM 5621 O O B GLU B 1 321 ? 40.176 -12.145 -20.785 0.50 17.12 321 GLU B O 1
ATOM 5632 N N . SER B 1 322 ? 39.382 -10.980 -19.004 1.00 15.75 322 SER B N 1
ATOM 5633 C CA . SER B 1 322 ? 40.624 -10.205 -18.771 1.00 14.86 322 SER B CA 1
ATOM 5634 C C . SER B 1 322 ? 41.784 -11.182 -18.560 1.00 16.83 322 SER B C 1
ATOM 5635 O O . SER B 1 322 ? 42.864 -10.978 -19.108 1.00 17.11 322 SER B O 1
ATOM 5638 N N . TYR B 1 323 ? 41.529 -12.264 -17.810 1.00 13.02 323 TYR B N 1
ATOM 5639 C CA . TYR B 1 323 ? 42.511 -13.271 -17.460 1.00 12.92 323 TYR B CA 1
ATOM 5640 C C . TYR B 1 323 ? 42.832 -14.212 -18.586 1.00 19.11 323 TYR B C 1
ATOM 5641 O O . TYR B 1 323 ? 43.978 -14.627 -18.697 1.00 18.88 323 TYR B O 1
ATOM 5650 N N . VAL B 1 324 ? 41.847 -14.500 -19.457 1.00 17.54 324 VAL B N 1
ATOM 5651 C CA . VAL B 1 324 ? 42.061 -15.309 -20.665 1.00 17.89 324 VAL B CA 1
ATOM 5652 C C . VAL B 1 324 ? 43.061 -14.515 -21.518 1.00 20.15 324 VAL B C 1
ATOM 5653 O O . VAL B 1 324 ? 44.053 -15.085 -21.974 1.00 18.24 324 VAL B O 1
ATOM 5657 N N A GLU B 1 325 ? 42.829 -13.193 -21.681 0.50 17.14 325 GLU B N 1
ATOM 5658 N N B GLU B 1 325 ? 42.827 -13.202 -21.671 0.50 16.75 325 GLU B N 1
ATOM 5659 C CA A GLU B 1 325 ? 43.726 -12.309 -22.434 0.50 17.47 325 GLU B CA 1
ATOM 5660 C CA B GLU B 1 325 ? 43.722 -12.330 -22.421 0.50 16.90 325 GLU B CA 1
ATOM 5661 C C A GLU B 1 325 ? 45.117 -12.173 -21.798 0.50 20.91 325 GLU B C 1
ATOM 5662 C C B GLU B 1 325 ? 45.122 -12.222 -21.787 0.50 20.57 325 GLU B C 1
ATOM 5663 O O A GLU B 1 325 ? 46.111 -12.149 -22.537 0.50 19.48 325 GLU B O 1
ATOM 5664 O O B GLU B 1 325 ? 46.123 -12.270 -22.515 0.50 19.02 325 GLU B O 1
ATOM 5675 N N . PHE B 1 326 ? 45.201 -12.100 -20.440 1.00 17.29 326 PHE B N 1
ATOM 5676 C CA . PHE B 1 326 ? 46.528 -12.021 -19.758 1.00 16.86 326 PHE B CA 1
ATOM 5677 C C . PHE B 1 326 ? 47.341 -13.287 -20.035 1.00 22.38 326 PHE B C 1
ATOM 5678 O O . PHE B 1 326 ? 48.542 -13.196 -20.315 1.00 22.85 326 PHE B O 1
ATOM 5686 N N . GLU B 1 327 ? 46.681 -14.463 -19.958 1.00 18.71 327 GLU B N 1
ATOM 5687 C CA . GLU B 1 327 ? 47.343 -15.741 -20.177 1.00 18.66 327 GLU B CA 1
ATOM 5688 C C . GLU B 1 327 ? 47.814 -15.885 -21.622 1.00 21.96 327 GLU B C 1
ATOM 5689 O O . GLU B 1 327 ? 48.911 -16.401 -21.843 1.00 20.90 327 GLU B O 1
ATOM 5695 N N . ARG B 1 328 ? 47.027 -15.375 -22.586 1.00 18.27 328 ARG B N 1
ATOM 5696 C CA . ARG B 1 328 ? 47.393 -15.378 -24.005 1.00 18.64 328 ARG B CA 1
ATOM 5697 C C . ARG B 1 328 ? 48.658 -14.539 -24.229 1.00 23.01 328 ARG B C 1
ATOM 5698 O O . ARG B 1 328 ? 49.589 -14.983 -24.918 1.00 21.37 328 ARG B O 1
ATOM 5706 N N . LYS B 1 329 ? 48.696 -13.320 -23.641 1.00 19.09 329 LYS B N 1
ATOM 5707 C CA . LYS B 1 329 ? 49.849 -12.418 -23.782 1.00 17.60 329 LYS B CA 1
ATOM 5708 C C . LYS B 1 329 ? 51.089 -12.913 -23.064 1.00 20.47 329 LYS B C 1
ATOM 5709 O O . LYS B 1 329 ? 52.180 -12.768 -23.597 1.00 20.38 329 LYS B O 1
ATOM 5715 N N . ALA B 1 330 ? 50.930 -13.507 -21.867 1.00 17.56 330 ALA B N 1
ATOM 5716 C CA . ALA B 1 330 ? 52.031 -14.067 -21.095 1.00 19.01 330 ALA B CA 1
ATOM 5717 C C . ALA B 1 330 ? 52.630 -15.277 -21.841 1.00 26.35 330 ALA B C 1
ATOM 5718 O O . ALA B 1 330 ? 53.852 -15.419 -21.868 1.00 24.98 330 ALA B O 1
ATOM 5720 N N . GLU B 1 331 ? 51.774 -16.098 -22.511 1.00 24.84 331 GLU B N 1
ATOM 5721 C CA . GLU B 1 331 ? 52.224 -17.237 -23.337 1.00 25.35 331 GLU B CA 1
ATOM 5722 C C . GLU B 1 331 ? 53.080 -16.748 -24.530 1.00 26.40 331 GLU B C 1
ATOM 5723 O O . GLU B 1 331 ? 54.102 -17.365 -24.851 1.00 26.97 331 GLU B O 1
ATOM 5737 N N . LEU B 1 333 ? 54.772 -13.876 -24.616 1.00 22.96 333 LEU B N 1
ATOM 5738 C CA . LEU B 1 333 ? 56.027 -13.363 -24.045 1.00 23.09 333 LEU B CA 1
ATOM 5739 C C . LEU B 1 333 ? 56.974 -14.501 -23.732 1.00 25.27 333 LEU B C 1
ATOM 5740 O O . LEU B 1 333 ? 58.143 -14.427 -24.092 1.00 26.34 333 LEU B O 1
ATOM 5745 N N . GLU B 1 334 ? 56.480 -15.551 -23.063 1.00 20.52 334 GLU B N 1
ATOM 5746 C CA . GLU B 1 334 ? 57.267 -16.738 -22.729 1.00 20.88 334 GLU B CA 1
ATOM 5747 C C . GLU B 1 334 ? 57.896 -17.342 -24.005 1.00 26.59 334 GLU B C 1
ATOM 5748 O O . GLU B 1 334 ? 59.084 -17.632 -23.985 1.00 25.45 334 GLU B O 1
ATOM 5754 N N . ALA B 1 335 ? 57.116 -17.488 -25.101 1.00 24.89 335 ALA B N 1
ATOM 5755 C CA . ALA B 1 335 ? 57.574 -18.068 -26.378 1.00 24.93 335 ALA B CA 1
ATOM 5756 C C . ALA B 1 335 ? 58.685 -17.240 -27.034 1.00 28.77 335 ALA B C 1
ATOM 5757 O O . ALA B 1 335 ? 59.717 -17.803 -27.420 1.00 27.02 335 ALA B O 1
ATOM 5759 N N . GLY B 1 336 ? 58.469 -15.920 -27.118 1.00 24.40 336 GLY B N 1
ATOM 5760 C CA . GLY B 1 336 ? 59.396 -14.975 -27.721 1.00 23.65 336 GLY B CA 1
ATOM 5761 C C . GLY B 1 336 ? 60.676 -14.814 -26.927 1.00 28.14 336 GLY B C 1
ATOM 5762 O O . GLY B 1 336 ? 61.755 -14.735 -27.518 1.00 27.84 336 GLY B O 1
ATOM 5763 N N . LEU B 1 337 ? 60.571 -14.789 -25.583 1.00 23.55 337 LEU B N 1
ATOM 5764 C CA . LEU B 1 337 ? 61.726 -14.681 -24.691 1.00 22.98 337 LEU B CA 1
ATOM 5765 C C . LEU B 1 337 ? 62.542 -15.972 -24.752 1.00 26.86 337 LEU B C 1
ATOM 5766 O O . LEU B 1 337 ? 63.775 -15.920 -24.718 1.00 24.33 337 LEU B O 1
ATOM 5771 N N . ARG B 1 338 ? 61.846 -17.131 -24.810 1.00 23.48 338 ARG B N 1
ATOM 5772 C CA . ARG B 1 338 ? 62.481 -18.446 -24.883 1.00 23.37 338 ARG B CA 1
ATOM 5773 C C . ARG B 1 338 ? 63.228 -18.583 -26.214 1.00 28.60 338 ARG B C 1
ATOM 5774 O O . ARG B 1 338 ? 64.337 -19.127 -26.237 1.00 28.76 338 ARG B O 1
ATOM 5782 N N . LYS B 1 339 ? 62.608 -18.083 -27.300 1.00 24.69 339 LYS B N 1
ATOM 5783 C CA . LYS B 1 339 ? 63.116 -18.128 -28.673 1.00 25.80 339 LYS B CA 1
ATOM 5784 C C . LYS B 1 339 ? 64.402 -17.334 -28.770 1.00 30.72 339 LYS B C 1
ATOM 5785 O O . LYS B 1 339 ? 65.356 -17.824 -29.367 1.00 29.76 339 LYS B O 1
ATOM 5791 N N . ALA B 1 340 ? 64.429 -16.134 -28.141 1.00 27.15 340 ALA B N 1
ATOM 5792 C CA . ALA B 1 340 ? 65.566 -15.217 -28.098 1.00 27.35 340 ALA B CA 1
ATOM 5793 C C . ALA B 1 340 ? 66.715 -15.773 -27.281 1.00 30.90 340 ALA B C 1
ATOM 5794 O O . ALA B 1 340 ? 67.857 -15.650 -27.714 1.00 31.48 340 ALA B O 1
ATOM 5796 N N . ALA B 1 341 ? 66.429 -16.406 -26.126 1.00 26.34 341 ALA B N 1
ATOM 5797 C CA . ALA B 1 341 ? 67.468 -16.999 -25.270 1.00 26.30 341 ALA B CA 1
ATOM 5798 C C . ALA B 1 341 ? 68.164 -18.213 -25.940 1.00 31.67 341 ALA B C 1
ATOM 5799 O O . ALA B 1 341 ? 69.389 -18.358 -25.832 1.00 29.59 341 ALA B O 1
ATOM 5801 N N . GLU B 1 342 ? 67.367 -19.094 -26.594 1.00 29.94 342 GLU B N 1
ATOM 5802 C CA . GLU B 1 342 ? 67.847 -20.289 -27.299 1.00 30.18 342 GLU B CA 1
ATOM 5803 C C . GLU B 1 342 ? 68.739 -19.861 -28.459 1.00 35.38 342 GLU B C 1
ATOM 5804 O O . GLU B 1 342 ? 69.849 -20.380 -28.592 1.00 36.23 342 GLU B O 1
ATOM 5810 N N . LYS B 1 343 ? 68.261 -18.886 -29.265 1.00 30.38 343 LYS B N 1
ATOM 5811 C CA . LYS B 1 343 ? 68.982 -18.309 -30.393 1.00 30.13 343 LYS B CA 1
ATOM 5812 C C . LYS B 1 343 ? 70.369 -17.778 -29.989 1.00 34.09 343 LYS B C 1
ATOM 5813 O O . LYS B 1 343 ? 71.348 -18.047 -30.684 1.00 34.39 343 LYS B O 1
ATOM 5819 N N . HIS B 1 344 ? 70.454 -17.034 -28.876 1.00 27.83 344 HIS B N 1
ATOM 5820 C CA . HIS B 1 344 ? 71.721 -16.446 -28.446 1.00 26.09 344 HIS B CA 1
ATOM 5821 C C . HIS B 1 344 ? 72.500 -17.263 -27.427 1.00 28.09 344 HIS B C 1
ATOM 5822 O O . HIS B 1 344 ? 73.533 -16.813 -26.937 1.00 27.70 344 HIS B O 1
ATOM 5829 N N . GLY B 1 345 ? 72.033 -18.476 -27.158 1.00 24.60 345 GLY B N 1
ATOM 5830 C CA . GLY B 1 345 ? 72.686 -19.401 -26.231 1.00 25.77 345 GLY B CA 1
ATOM 5831 C C . GLY B 1 345 ? 72.773 -18.907 -24.803 1.00 31.09 345 GLY B C 1
ATOM 5832 O O . GLY B 1 345 ? 73.752 -19.185 -24.111 1.00 31.11 345 GLY B O 1
ATOM 5833 N N . ILE B 1 346 ? 71.725 -18.200 -24.340 1.00 27.73 346 ILE B N 1
ATOM 5834 C CA . ILE B 1 346 ? 71.681 -17.608 -22.997 1.00 26.49 346 ILE B CA 1
ATOM 5835 C C . ILE B 1 346 ? 71.037 -18.574 -21.988 1.00 27.86 346 ILE B C 1
ATOM 5836 O O . ILE B 1 346 ? 69.974 -19.106 -22.290 1.00 26.83 346 ILE B O 1
ATOM 5841 N N . PRO B 1 347 ? 71.637 -18.811 -20.794 1.00 24.64 347 PRO B N 1
ATOM 5842 C CA . PRO B 1 347 ? 70.977 -19.691 -19.815 1.00 24.06 347 PRO B CA 1
ATOM 5843 C C . PRO B 1 347 ? 69.678 -19.027 -19.367 1.00 28.32 347 PRO B C 1
ATOM 5844 O O . PRO B 1 347 ? 69.647 -17.809 -19.194 1.00 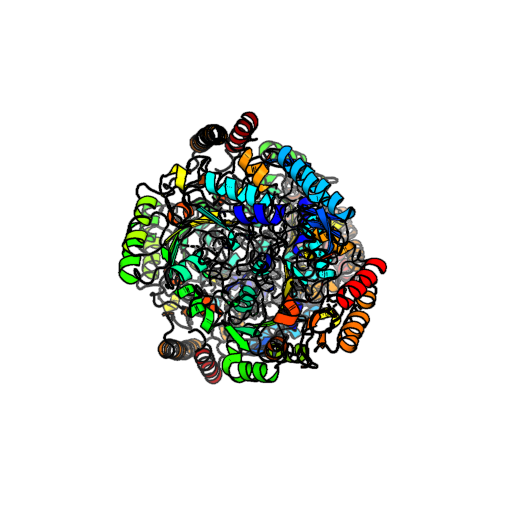25.97 347 PRO B O 1
ATOM 5848 N N . HIS B 1 348 ? 68.585 -19.799 -19.324 1.00 26.14 348 HIS B N 1
ATOM 5849 C CA . HIS B 1 348 ? 67.270 -19.247 -19.007 1.00 25.92 348 HIS B CA 1
ATOM 5850 C C . HIS B 1 348 ? 66.307 -20.259 -18.414 1.00 29.08 348 HIS B C 1
ATOM 5851 O O . HIS B 1 348 ? 66.419 -21.465 -18.652 1.00 27.13 348 HIS B O 1
ATOM 5858 N N . HIS B 1 349 ? 65.347 -19.745 -17.641 1.00 24.91 349 HIS B N 1
ATOM 5859 C CA . HIS B 1 349 ? 64.244 -20.505 -17.062 1.00 23.94 349 HIS B CA 1
ATOM 5860 C C . HIS B 1 349 ? 63.106 -19.524 -16.927 1.00 27.35 349 HIS B C 1
ATOM 5861 O O . HIS B 1 349 ? 63.285 -18.463 -16.322 1.00 26.44 349 HIS B O 1
ATOM 5868 N N . ILE B 1 350 ? 61.962 -19.827 -17.552 1.00 23.47 350 ILE B N 1
ATOM 5869 C CA . ILE B 1 350 ? 60.793 -18.945 -17.518 1.00 23.93 350 ILE B CA 1
ATOM 5870 C C . ILE B 1 350 ? 59.695 -19.571 -16.655 1.00 29.16 350 ILE B C 1
ATOM 5871 O O . ILE B 1 350 ? 59.371 -20.752 -16.819 1.00 27.43 350 ILE B O 1
ATOM 5876 N N . ASN B 1 351 ? 59.180 -18.800 -15.689 1.00 26.09 351 ASN B N 1
ATOM 5877 C CA . ASN B 1 351 ? 58.107 -19.294 -14.839 1.00 26.02 351 ASN B CA 1
ATOM 5878 C C . ASN B 1 351 ? 56.852 -18.577 -15.174 1.00 30.71 351 ASN B C 1
ATOM 5879 O O . ASN B 1 351 ? 56.871 -17.371 -15.435 1.00 28.67 351 ASN B O 1
ATOM 5884 N N . ARG B 1 352 ? 55.758 -19.337 -15.182 1.00 29.86 352 ARG B N 1
ATOM 5885 C CA . ARG B 1 352 ? 54.431 -18.860 -15.485 1.00 31.43 352 ARG B CA 1
ATOM 5886 C C . ARG B 1 352 ? 53.435 -19.497 -14.527 1.00 35.06 352 ARG B C 1
ATOM 5887 O O . ARG B 1 352 ? 53.432 -20.712 -14.322 1.00 35.87 352 ARG B O 1
ATOM 5895 N N . ALA B 1 353 ? 52.638 -18.669 -13.902 1.00 31.21 353 ALA B N 1
ATOM 5896 C CA . ALA B 1 353 ? 51.588 -19.117 -12.994 1.00 32.03 353 ALA B CA 1
ATOM 5897 C C . ALA B 1 353 ? 50.425 -18.216 -13.307 1.00 35.17 353 ALA B C 1
ATOM 5898 O O . ALA B 1 353 ? 50.548 -16.997 -13.163 1.00 34.11 353 ALA B O 1
ATOM 5900 N N . GLY B 1 354 ? 49.351 -18.810 -13.837 1.00 32.46 354 GLY B N 1
ATOM 5901 C CA . GLY B 1 354 ? 48.169 -18.069 -14.262 1.00 31.73 354 GLY B CA 1
ATOM 5902 C C . GLY B 1 354 ? 48.604 -17.027 -15.267 1.00 35.46 354 GLY B C 1
ATOM 5903 O O . GLY B 1 354 ? 49.188 -17.383 -16.292 1.00 36.68 354 GLY B O 1
ATOM 5904 N N . SER B 1 355 ? 48.444 -15.746 -14.917 1.00 28.80 355 SER B N 1
ATOM 5905 C CA . SER B 1 355 ? 48.826 -14.599 -15.739 1.00 28.23 355 SER B CA 1
ATOM 5906 C C . SER B 1 355 ? 50.250 -14.121 -15.476 1.00 34.58 355 SER B C 1
ATOM 5907 O O . SER B 1 355 ? 50.749 -13.270 -16.223 1.00 35.33 355 SER B O 1
ATOM 5918 N N . ILE B 1 357 ? 54.366 -13.936 -15.055 1.00 27.46 357 ILE B N 1
ATOM 5919 C CA . ILE B 1 357 ? 55.548 -14.402 -15.815 1.00 25.80 357 ILE B CA 1
ATOM 5920 C C . ILE B 1 357 ? 56.870 -13.759 -15.361 1.00 27.11 357 ILE B C 1
ATOM 5921 O O . ILE B 1 357 ? 56.926 -12.558 -15.154 1.00 26.81 357 ILE B O 1
ATOM 5926 N N . GLY B 1 358 ? 57.930 -14.560 -15.288 1.00 23.04 358 GLY B N 1
ATOM 5927 C CA . GLY B 1 358 ? 59.269 -14.083 -14.967 1.00 21.64 358 GLY B CA 1
ATOM 5928 C C . GLY B 1 358 ? 60.347 -14.893 -15.670 1.00 23.35 358 GLY B C 1
ATOM 5929 O O . GLY B 1 358 ? 60.219 -16.119 -15.793 1.00 22.27 358 GLY B O 1
ATOM 5930 N N . ILE B 1 359 ? 61.415 -14.219 -16.127 1.00 19.14 359 ILE B N 1
ATOM 5931 C CA . ILE B 1 359 ? 62.563 -14.864 -16.781 1.00 19.58 359 ILE B CA 1
ATOM 5932 C C . ILE B 1 359 ? 63.813 -14.818 -15.912 1.00 23.29 359 ILE B C 1
ATOM 5933 O O . ILE B 1 359 ? 64.218 -13.743 -15.472 1.00 24.50 359 ILE B O 1
ATOM 5938 N N . PHE B 1 360 ? 64.400 -15.983 -15.634 1.00 18.10 360 PHE B N 1
ATOM 5939 C CA . PHE B 1 360 ? 65.619 -16.067 -14.822 1.00 17.09 360 PHE B CA 1
ATOM 5940 C C . PHE B 1 360 ? 66.814 -16.406 -15.715 1.00 19.52 360 PHE B C 1
ATOM 5941 O O . PHE B 1 360 ? 66.685 -17.237 -16.614 1.00 17.04 360 PHE B O 1
ATOM 5949 N N . PHE B 1 361 ? 67.969 -15.771 -15.469 1.00 17.64 361 PHE B N 1
ATOM 5950 C CA . PHE B 1 361 ? 69.185 -16.034 -16.263 1.00 18.39 361 PHE B CA 1
ATOM 5951 C C . PHE B 1 361 ? 70.001 -17.204 -15.665 1.00 22.66 361 PHE B C 1
ATOM 5952 O O . PHE B 1 361 ? 71.131 -17.029 -15.191 1.00 21.63 361 PHE B O 1
ATOM 5960 N N . THR B 1 362 ? 69.368 -18.395 -15.648 1.00 20.23 362 THR B N 1
ATOM 5961 C CA . THR B 1 362 ? 69.892 -19.677 -15.154 1.00 20.37 362 THR B CA 1
ATOM 5962 C C . THR B 1 362 ? 69.119 -20.798 -15.832 1.00 26.18 362 THR B C 1
ATOM 5963 O O . THR B 1 362 ? 67.925 -20.643 -16.087 1.00 24.17 362 THR B O 1
ATOM 5967 N N . ASP B 1 363 ? 69.785 -21.931 -16.092 1.00 24.25 363 ASP B N 1
ATOM 5968 C CA . ASP B 1 363 ? 69.143 -23.098 -16.691 1.00 24.66 363 ASP B CA 1
ATOM 5969 C C . ASP B 1 363 ? 68.540 -23.979 -15.583 1.00 27.94 363 ASP B C 1
ATOM 5970 O O . ASP B 1 363 ? 67.769 -24.878 -15.885 1.00 27.50 363 ASP B O 1
ATOM 5975 N N . GLU B 1 364 ? 68.913 -23.742 -14.315 1.00 25.98 364 GLU B N 1
ATOM 5976 C CA . GLU B 1 364 ? 68.374 -24.491 -13.186 1.00 27.07 364 GLU B CA 1
ATOM 5977 C C . GLU B 1 364 ? 66.839 -24.296 -13.096 1.00 32.17 364 GLU B C 1
ATOM 5978 O O . GLU B 1 364 ? 66.350 -23.171 -13.289 1.00 29.99 364 GLU B O 1
ATOM 5984 N N . PRO B 1 365 ? 66.058 -25.364 -12.816 1.00 30.34 365 PRO B N 1
ATOM 5985 C CA . PRO B 1 365 ? 64.605 -25.170 -12.647 1.00 29.82 365 PRO B CA 1
ATOM 5986 C C . PRO B 1 365 ? 64.406 -24.321 -11.386 1.00 30.22 365 PRO B C 1
ATOM 5987 O O . PRO B 1 365 ? 64.925 -24.649 -10.323 1.00 30.15 365 PRO B O 1
ATOM 5991 N N . VAL B 1 366 ? 63.779 -23.161 -11.536 1.00 24.59 366 VAL B N 1
ATOM 5992 C CA . VAL B 1 366 ? 63.622 -22.230 -10.415 1.00 23.10 366 VAL B CA 1
ATOM 5993 C C . VAL B 1 366 ? 62.374 -22.578 -9.602 1.00 27.94 366 VAL B C 1
ATOM 5994 O O . VAL B 1 366 ? 61.272 -22.143 -9.946 1.00 27.15 366 VAL B O 1
ATOM 5998 N N . ILE B 1 367 ? 62.567 -23.350 -8.515 1.00 26.46 367 ILE B N 1
ATOM 5999 C CA . ILE B 1 367 ? 61.495 -23.842 -7.633 1.00 26.95 367 ILE B CA 1
ATOM 6000 C C . ILE B 1 367 ? 61.555 -23.285 -6.214 1.00 30.40 367 ILE B C 1
ATOM 6001 O O . ILE B 1 367 ? 60.624 -23.509 -5.426 1.00 30.17 367 ILE B O 1
ATOM 6006 N N . ASN B 1 368 ? 62.639 -22.541 -5.893 1.00 23.89 368 ASN B N 1
ATOM 6007 C CA . ASN B 1 368 ? 62.854 -21.887 -4.599 1.00 23.82 368 ASN B CA 1
ATOM 6008 C C . ASN B 1 368 ? 63.896 -20.775 -4.704 1.00 26.76 368 ASN B C 1
ATOM 6009 O O . ASN B 1 368 ? 64.466 -20.573 -5.777 1.00 25.47 368 ASN B O 1
ATOM 6014 N N . TYR B 1 369 ? 64.133 -20.060 -3.592 1.00 25.15 369 TYR B N 1
ATOM 6015 C CA . TYR B 1 369 ? 65.055 -18.936 -3.507 1.00 25.59 369 TYR B CA 1
ATOM 6016 C C . TYR B 1 369 ? 66.490 -19.345 -3.829 1.00 32.18 369 TYR B C 1
ATOM 6017 O O . TYR B 1 369 ? 67.172 -18.632 -4.570 1.00 31.99 369 TYR B O 1
ATOM 6026 N N . ASP B 1 370 ? 66.911 -20.520 -3.343 1.00 29.40 370 ASP B N 1
ATOM 6027 C CA . ASP B 1 370 ? 68.243 -21.058 -3.586 1.00 29.55 370 ASP B CA 1
ATOM 6028 C C . ASP B 1 370 ? 68.494 -21.265 -5.065 1.00 31.49 370 ASP B C 1
ATOM 6029 O O . ASP B 1 370 ? 69.553 -20.859 -5.544 1.00 31.31 370 ASP B O 1
ATOM 6034 N N . ALA B 1 371 ? 67.495 -21.796 -5.806 1.00 25.59 371 ALA B N 1
ATOM 6035 C CA . ALA B 1 371 ? 67.581 -21.989 -7.253 1.00 25.05 371 ALA B CA 1
ATOM 6036 C C . ALA B 1 371 ? 67.487 -20.633 -7.987 1.00 27.26 371 ALA B C 1
ATOM 6037 O O . ALA B 1 371 ? 68.199 -20.423 -8.981 1.00 25.62 371 ALA B O 1
ATOM 6039 N N . ALA B 1 372 ? 66.652 -19.690 -7.473 1.00 21.83 372 ALA B N 1
ATOM 6040 C CA . ALA B 1 372 ? 66.557 -18.352 -8.094 1.00 21.87 372 ALA B CA 1
ATOM 6041 C C . ALA B 1 372 ? 67.891 -17.612 -7.962 1.00 24.96 372 ALA B C 1
ATOM 6042 O O . ALA B 1 372 ? 68.279 -16.907 -8.898 1.00 24.30 372 ALA B O 1
ATOM 6044 N N . LYS B 1 373 ? 68.616 -17.831 -6.835 1.00 22.92 373 LYS B N 1
ATOM 6045 C CA . LYS B 1 373 ? 69.936 -17.231 -6.570 1.00 23.56 373 LYS B CA 1
ATOM 6046 C C . LYS B 1 373 ? 71.038 -17.701 -7.538 1.00 27.37 373 LYS B C 1
ATOM 6047 O O . LYS B 1 373 ? 72.102 -17.098 -7.571 1.00 26.71 373 LYS B O 1
ATOM 6053 N N . SER B 1 374 ? 70.766 -18.722 -8.366 1.00 23.58 374 SER B N 1
ATOM 6054 C CA . SER B 1 374 ? 71.739 -19.174 -9.367 1.00 23.35 374 SER B CA 1
ATOM 6055 C C . SER B 1 374 ? 71.689 -18.317 -10.644 1.00 26.24 374 SER B C 1
ATOM 6056 O O . SER B 1 374 ? 72.543 -18.485 -11.509 1.00 26.70 374 SER B O 1
ATOM 6059 N N . SER B 1 375 ? 70.707 -17.389 -10.755 1.00 20.54 375 SER B N 1
ATOM 6060 C CA . SER B 1 375 ? 70.601 -16.465 -11.898 1.00 19.82 375 SER B CA 1
ATOM 6061 C C . SER B 1 375 ? 71.884 -15.621 -12.033 1.00 22.72 375 SER B C 1
ATOM 6062 O O . SER B 1 375 ? 72.439 -15.154 -11.030 1.00 23.05 375 SER B O 1
ATOM 6065 N N . ASN B 1 376 ? 72.354 -15.448 -13.270 1.00 18.59 376 ASN B N 1
ATOM 6066 C CA . ASN B 1 376 ? 73.545 -14.650 -13.546 1.00 17.68 376 ASN B CA 1
ATOM 6067 C C . ASN B 1 376 ? 73.095 -13.179 -13.582 1.00 19.19 376 ASN B C 1
ATOM 6068 O O . ASN B 1 376 ? 72.444 -12.749 -14.536 1.00 18.67 376 ASN B O 1
ATOM 6073 N N . LEU B 1 377 ? 73.409 -12.438 -12.519 1.00 17.18 377 LEU B N 1
ATOM 6074 C CA . LEU B 1 377 ? 73.007 -11.051 -12.319 1.00 17.82 377 LEU B CA 1
ATOM 6075 C C . LEU B 1 377 ? 73.707 -10.055 -13.229 1.00 22.31 377 LEU B C 1
ATOM 6076 O O . LEU B 1 377 ? 73.195 -8.953 -13.435 1.00 21.00 377 LEU B O 1
ATOM 6081 N N . GLN B 1 378 ? 74.860 -10.445 -13.785 1.00 19.11 378 GLN B N 1
ATOM 6082 C CA . GLN B 1 378 ? 75.593 -9.598 -14.716 1.00 19.80 378 GLN B CA 1
ATOM 6083 C C . GLN B 1 378 ? 74.868 -9.640 -16.042 1.00 20.89 378 GLN B C 1
ATOM 6084 O O . GLN B 1 378 ? 74.732 -8.606 -16.703 1.00 18.86 378 GLN B O 1
ATOM 6090 N N . PHE B 1 379 ? 74.315 -10.830 -16.399 1.00 17.84 379 PHE B N 1
ATOM 6091 C CA . PHE B 1 379 ? 73.496 -10.969 -17.608 1.00 16.50 379 PHE B CA 1
ATOM 6092 C C . PHE B 1 379 ? 72.207 -10.204 -17.412 1.00 17.28 379 PHE B C 1
ATOM 6093 O O . PHE B 1 379 ? 71.819 -9.459 -18.311 1.00 16.58 379 PHE B O 1
ATOM 6101 N N . PHE B 1 380 ? 71.575 -10.323 -16.213 1.00 14.66 380 PHE B N 1
ATOM 6102 C CA . PHE B 1 380 ? 70.348 -9.565 -15.942 1.00 13.81 380 PHE B CA 1
ATOM 6103 C C . PHE B 1 380 ? 70.585 -8.064 -16.116 1.00 17.56 380 PHE B C 1
ATOM 6104 O O . PHE B 1 380 ? 69.786 -7.424 -16.783 1.00 17.77 380 PHE B O 1
ATOM 6112 N N . ALA B 1 381 ? 71.646 -7.499 -15.490 1.00 15.14 381 ALA B N 1
ATOM 6113 C CA . ALA B 1 381 ? 71.907 -6.048 -15.582 1.00 14.62 381 ALA B CA 1
ATOM 6114 C C . ALA B 1 381 ? 72.197 -5.598 -17.022 1.00 16.03 381 ALA B C 1
ATOM 6115 O O . ALA B 1 381 ? 71.693 -4.551 -17.438 1.00 14.72 381 ALA B O 1
ATOM 6117 N N . ALA B 1 382 ? 72.992 -6.390 -17.786 1.00 13.73 382 ALA B N 1
ATOM 6118 C CA . ALA B 1 382 ? 73.309 -6.065 -19.188 1.00 14.54 382 ALA B CA 1
ATOM 6119 C C . ALA B 1 382 ? 72.032 -6.105 -20.060 1.00 18.35 382 ALA B C 1
ATOM 6120 O O . ALA B 1 382 ? 71.807 -5.217 -20.884 1.00 17.89 382 ALA B O 1
ATOM 6122 N N A TYR B 1 383 ? 71.186 -7.105 -19.827 0.60 15.48 383 TYR B N 1
ATOM 6123 N N B TYR B 1 383 ? 71.174 -7.107 -19.832 0.40 14.98 383 TYR B N 1
ATOM 6124 C CA A TYR B 1 383 ? 69.905 -7.260 -20.505 0.60 15.16 383 TYR B CA 1
ATOM 6125 C CA B TYR B 1 383 ? 69.891 -7.257 -20.522 0.40 14.55 383 TYR B CA 1
ATOM 6126 C C A TYR B 1 383 ? 69.009 -6.049 -20.184 0.60 17.54 383 TYR B C 1
ATOM 6127 C C B TYR B 1 383 ? 68.980 -6.067 -20.183 0.40 17.56 383 TYR B C 1
ATOM 6128 O O A TYR B 1 383 ? 68.473 -5.414 -21.098 0.60 15.39 383 TYR B O 1
ATOM 6129 O O B TYR B 1 383 ? 68.419 -5.450 -21.091 0.40 16.05 383 TYR B O 1
ATOM 6146 N N . TYR B 1 384 ? 68.954 -5.686 -18.905 1.00 14.23 384 TYR B N 1
ATOM 6147 C CA . TYR B 1 384 ? 68.091 -4.620 -18.415 1.00 12.69 384 TYR B CA 1
ATOM 6148 C C . TYR B 1 384 ? 68.457 -3.258 -18.986 1.00 14.96 384 TYR B C 1
ATOM 6149 O O . TYR B 1 384 ? 67.606 -2.556 -19.436 1.00 14.72 384 TYR B O 1
ATOM 6158 N N . ARG B 1 385 ? 69.741 -2.958 -19.026 1.00 12.59 385 ARG B N 1
ATOM 6159 C CA . ARG B 1 385 ? 70.265 -1.710 -19.578 1.00 13.35 385 ARG B CA 1
ATOM 6160 C C . ARG B 1 385 ? 69.880 -1.591 -21.068 1.00 16.36 385 ARG B C 1
ATOM 6161 O O . ARG B 1 385 ? 69.477 -0.517 -21.510 1.00 14.86 385 ARG B O 1
ATOM 6169 N N . GLU B 1 386 ? 69.935 -2.704 -21.814 1.00 13.36 386 GLU B N 1
ATOM 6170 C CA . GLU B 1 386 ? 69.549 -2.683 -23.227 1.00 13.90 386 GLU B CA 1
ATOM 6171 C C . GLU B 1 386 ? 68.032 -2.591 -23.434 1.00 16.64 386 GLU B C 1
ATOM 6172 O O . GLU B 1 386 ? 67.579 -1.894 -24.351 1.00 15.24 386 GLU B O 1
ATOM 6186 N N . VAL B 1 388 ? 66.017 -0.871 -21.496 1.00 14.05 388 VAL B N 1
ATOM 6187 C CA . VAL B 1 388 ? 65.755 0.566 -21.271 1.00 14.19 388 VAL B CA 1
ATOM 6188 C C . VAL B 1 388 ? 66.113 1.318 -22.560 1.00 18.31 388 VAL B C 1
ATOM 6189 O O . VAL B 1 388 ? 65.327 2.128 -23.037 1.00 17.38 388 VAL B O 1
ATOM 6193 N N . GLU B 1 389 ? 67.286 1.012 -23.150 1.00 16.35 389 GLU B N 1
ATOM 6194 C CA . GLU B 1 389 ? 67.690 1.681 -24.395 1.00 17.05 389 GLU B CA 1
ATOM 6195 C C . GLU B 1 389 ? 66.672 1.426 -25.520 1.00 19.72 389 GLU B C 1
ATOM 6196 O O . GLU B 1 389 ? 66.402 2.327 -26.298 1.00 18.49 389 GLU B O 1
ATOM 6202 N N . GLN B 1 390 ? 66.037 0.246 -25.530 1.00 17.35 390 GLN B N 1
ATOM 6203 C CA . GLN B 1 390 ? 65.038 -0.113 -26.553 1.00 17.92 390 GLN B CA 1
ATOM 6204 C C . GLN B 1 390 ? 63.626 0.405 -26.228 1.00 22.01 390 GLN B C 1
ATOM 6205 O O . GLN B 1 390 ? 62.698 0.160 -26.984 1.00 23.35 390 GLN B O 1
ATOM 6211 N N . GLY B 1 391 ? 63.464 1.099 -25.110 1.00 17.81 391 GLY B N 1
ATOM 6212 C CA . GLY B 1 391 ? 62.161 1.641 -24.726 1.00 17.63 391 GLY B CA 1
ATOM 6213 C C . GLY B 1 391 ? 61.236 0.677 -24.013 1.00 18.26 391 GLY B C 1
ATOM 6214 O O . GLY B 1 391 ? 60.017 0.722 -24.198 1.00 17.55 391 GLY B O 1
ATOM 6215 N N . VAL B 1 392 ? 61.792 -0.179 -23.171 1.00 15.45 392 VAL B N 1
ATOM 6216 C CA . VAL B 1 392 ? 60.975 -1.119 -22.381 1.00 14.69 392 VAL B CA 1
ATOM 6217 C C . VAL B 1 392 ? 61.306 -0.857 -20.921 1.00 18.59 392 VAL B C 1
ATOM 6218 O O . VAL B 1 392 ? 62.488 -0.854 -20.562 1.00 18.53 392 VAL B O 1
ATOM 6222 N N . PHE B 1 393 ? 60.272 -0.619 -20.077 1.00 13.58 393 PHE B N 1
ATOM 6223 C CA . PHE B 1 393 ? 60.507 -0.408 -18.646 1.00 12.75 393 PHE B CA 1
ATOM 6224 C C . PHE B 1 393 ? 60.107 -1.667 -17.896 1.00 17.30 393 PHE B C 1
ATOM 6225 O O . PHE B 1 393 ? 58.931 -1.923 -17.681 1.00 16.04 393 PHE B O 1
ATOM 6233 N N . LEU B 1 394 ? 61.110 -2.460 -17.506 1.00 15.62 394 LEU B N 1
ATOM 6234 C CA . LEU B 1 394 ? 60.916 -3.690 -16.765 1.00 16.10 394 LEU B CA 1
ATOM 6235 C C . LEU B 1 394 ? 61.239 -3.445 -15.304 1.00 20.12 394 LEU B C 1
ATOM 6236 O O . LEU B 1 394 ? 61.943 -2.481 -15.006 1.00 19.40 394 LEU B O 1
ATOM 6241 N N . PRO B 1 395 ? 60.827 -4.338 -14.367 1.00 17.49 395 PRO B N 1
ATOM 6242 C CA . PRO B 1 395 ? 61.281 -4.195 -12.979 1.00 16.01 395 PRO B CA 1
ATOM 6243 C C . PRO B 1 395 ? 62.813 -4.241 -12.891 1.00 20.46 395 PRO B C 1
ATOM 6244 O O . PRO B 1 395 ? 63.417 -5.202 -13.388 1.00 19.76 395 PRO B O 1
ATOM 6248 N N . PRO B 1 396 ? 63.467 -3.215 -12.291 1.00 17.11 396 PRO B N 1
ATOM 6249 C CA . PRO B 1 396 ? 64.935 -3.234 -12.195 1.00 16.94 396 PRO B CA 1
ATOM 6250 C C . PRO B 1 396 ? 65.463 -4.192 -11.127 1.00 21.49 396 PRO B C 1
ATOM 6251 O O . PRO B 1 396 ? 66.164 -3.794 -10.207 1.00 22.82 396 PRO B O 1
ATOM 6255 N N . SER B 1 397 ? 65.131 -5.470 -11.264 1.00 17.37 397 SER B N 1
ATOM 6256 C CA . SER B 1 397 ? 65.596 -6.528 -10.378 1.00 17.05 397 SER B CA 1
ATOM 6257 C C . SER B 1 397 ? 65.365 -7.871 -11.034 1.00 19.55 397 SER B C 1
ATOM 6258 O O . SER B 1 397 ? 64.335 -8.062 -11.675 1.00 18.03 397 SER B O 1
ATOM 6261 N N . GLN B 1 398 ? 66.317 -8.810 -10.857 1.00 16.77 398 GLN B N 1
ATOM 6262 C CA . GLN B 1 398 ? 66.162 -10.169 -11.383 1.00 16.94 398 GLN B CA 1
ATOM 6263 C C . GLN B 1 398 ? 65.066 -10.863 -10.586 1.00 21.32 398 GLN B C 1
ATOM 6264 O O . GLN B 1 398 ? 64.428 -11.784 -11.087 1.00 21.27 398 GLN B O 1
ATOM 6270 N N . PHE B 1 399 ? 64.876 -10.438 -9.329 1.00 18.70 399 PHE B N 1
ATOM 6271 C CA . PHE B 1 399 ? 63.936 -11.070 -8.412 1.00 19.58 399 PHE B CA 1
ATOM 6272 C C . PHE B 1 399 ? 62.529 -10.487 -8.429 1.00 26.99 399 PHE B C 1
ATOM 6273 O O . PHE B 1 399 ? 61.923 -10.275 -7.382 1.00 26.14 399 PHE B O 1
ATOM 6281 N N . GLU B 1 400 ? 61.997 -10.282 -9.640 1.00 25.88 400 GLU B N 1
ATOM 6282 C CA . GLU B 1 400 ? 60.642 -9.787 -9.913 1.00 27.49 400 GLU B CA 1
ATOM 6283 C C . GLU B 1 400 ? 60.201 -10.329 -11.253 1.00 32.37 400 GLU B C 1
ATOM 6284 O O . GLU B 1 400 ? 61.031 -10.542 -12.143 1.00 32.90 400 GLU B O 1
ATOM 6290 N N . GLY B 1 401 ? 58.904 -10.539 -11.400 1.00 27.93 401 GLY B N 1
ATOM 6291 C CA . GLY B 1 401 ? 58.339 -10.946 -12.674 1.00 28.17 401 GLY B CA 1
ATOM 6292 C C . GLY B 1 401 ? 57.848 -9.720 -13.413 1.00 31.23 401 GLY B C 1
ATOM 6293 O O . GLY B 1 401 ? 57.828 -8.625 -12.843 1.00 31.88 401 GLY B O 1
ATOM 6294 N N . LEU B 1 402 ? 57.441 -9.896 -14.673 1.00 25.72 402 LEU B N 1
ATOM 6295 C CA . LEU B 1 402 ? 56.915 -8.816 -15.504 1.00 24.75 402 LEU B CA 1
ATOM 6296 C C . LEU B 1 402 ? 55.420 -8.689 -15.209 1.00 24.10 402 LEU B C 1
ATOM 6297 O O . LEU B 1 402 ? 54.737 -9.710 -15.137 1.00 23.75 402 LEU B O 1
ATOM 6302 N N . PHE B 1 403 ? 54.902 -7.463 -15.134 1.00 16.47 403 PHE B N 1
ATOM 6303 C CA . PHE B 1 403 ? 53.470 -7.222 -14.908 1.00 15.92 403 PHE B CA 1
ATOM 6304 C C . PHE B 1 403 ? 52.770 -6.813 -16.180 1.00 18.61 403 PHE B C 1
ATOM 6305 O O . PHE B 1 403 ? 53.188 -5.859 -16.840 1.00 17.57 403 PHE B O 1
ATOM 6313 N N . LEU B 1 404 ? 51.665 -7.494 -16.494 1.00 15.97 404 LEU B N 1
ATOM 6314 C CA . LEU B 1 404 ? 50.826 -7.159 -17.640 1.00 16.17 404 LEU B CA 1
ATOM 6315 C C . LEU B 1 404 ? 49.626 -6.355 -17.192 1.00 15.96 404 LEU B C 1
ATOM 6316 O O . LEU B 1 404 ? 49.192 -6.462 -16.045 1.00 15.34 404 LEU B O 1
ATOM 6321 N N . SER B 1 405 ? 49.079 -5.570 -18.114 1.00 11.15 405 SER B N 1
ATOM 6322 C CA . SER B 1 405 ? 47.865 -4.784 -17.905 1.00 10.88 405 SER B CA 1
ATOM 6323 C C . SER B 1 405 ? 46.806 -5.194 -18.941 1.00 17.07 405 SER B C 1
ATOM 6324 O O . SER B 1 405 ? 47.145 -5.808 -19.962 1.00 17.03 405 SER B O 1
ATOM 6327 N N . THR B 1 406 ? 45.544 -4.801 -18.720 1.00 15.15 406 THR B N 1
ATOM 6328 C CA . THR B 1 406 ? 44.450 -5.058 -19.684 1.00 15.66 406 THR B CA 1
ATOM 6329 C C . THR B 1 406 ? 44.638 -4.194 -20.938 1.00 20.12 406 THR B C 1
ATOM 6330 O O . THR B 1 406 ? 43.915 -4.374 -21.915 1.00 18.01 406 THR B O 1
ATOM 6334 N N . VAL B 1 407 ? 45.593 -3.248 -20.917 1.00 16.70 407 VAL B N 1
ATOM 6335 C CA . VAL B 1 407 ? 45.815 -2.379 -22.077 1.00 17.09 407 VAL B CA 1
ATOM 6336 C C . VAL B 1 407 ? 47.130 -2.636 -22.836 1.00 19.53 407 VAL B C 1
ATOM 63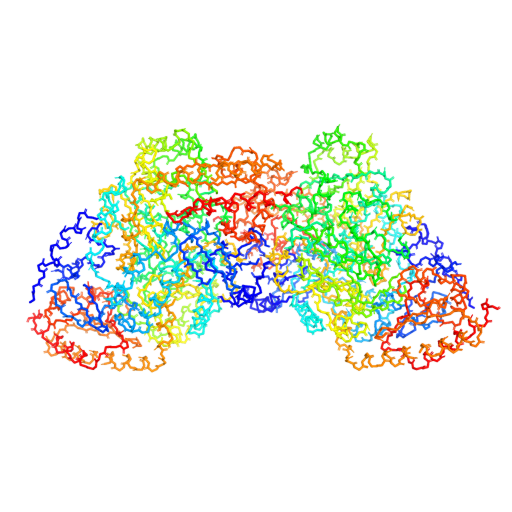37 O O . VAL B 1 407 ? 47.503 -1.827 -23.683 1.00 20.19 407 VAL B O 1
ATOM 6341 N N . HIS B 1 408 ? 47.838 -3.724 -22.536 1.00 16.76 408 HIS B N 1
ATOM 6342 C CA . HIS B 1 408 ? 49.051 -4.043 -23.317 1.00 16.63 408 HIS B CA 1
ATOM 6343 C C . HIS B 1 408 ? 48.506 -4.639 -24.635 1.00 23.22 408 HIS B C 1
ATOM 6344 O O . HIS B 1 408 ? 47.683 -5.553 -24.580 1.00 23.29 408 HIS B O 1
ATOM 6351 N N . SER B 1 409 ? 48.841 -4.041 -25.780 1.00 19.59 409 SER B N 1
ATOM 6352 C CA . SER B 1 409 ? 48.344 -4.536 -27.077 1.00 19.15 409 SER B CA 1
ATOM 6353 C C . SER B 1 409 ? 49.232 -5.671 -27.584 1.00 23.24 409 SER B C 1
ATOM 6354 O O . SER B 1 409 ? 50.317 -5.902 -27.032 1.00 20.90 409 SER B O 1
ATOM 6357 N N . ASP B 1 410 ? 48.824 -6.341 -28.682 1.00 21.18 410 ASP B N 1
ATOM 6358 C CA . ASP B 1 410 ? 49.699 -7.358 -29.282 1.00 21.02 410 ASP B CA 1
ATOM 6359 C C . ASP B 1 410 ? 50.949 -6.673 -29.836 1.00 21.62 410 ASP B C 1
ATOM 6360 O O . ASP B 1 410 ? 52.029 -7.240 -29.736 1.00 22.21 410 ASP B O 1
ATOM 6365 N N . ALA B 1 411 ? 50.802 -5.450 -30.393 1.00 18.78 411 ALA B N 1
ATOM 6366 C CA . ALA B 1 411 ? 51.902 -4.643 -30.916 1.00 19.25 411 ALA B CA 1
ATOM 6367 C C . ALA B 1 411 ? 52.911 -4.321 -29.795 1.00 22.22 411 ALA B C 1
ATOM 6368 O O . ALA B 1 411 ? 54.106 -4.340 -30.054 1.00 20.73 411 ALA B O 1
ATOM 6370 N N . ASP B 1 412 ? 52.438 -4.055 -28.548 1.00 19.81 412 ASP B N 1
ATOM 6371 C CA . ASP B 1 412 ? 53.348 -3.829 -27.399 1.00 18.40 412 ASP B CA 1
ATOM 6372 C C . ASP B 1 412 ? 54.138 -5.102 -27.130 1.00 18.02 412 ASP B C 1
ATOM 6373 O O . ASP B 1 412 ? 55.327 -5.028 -26.885 1.00 16.96 412 ASP B O 1
ATOM 6378 N N . ILE B 1 413 ? 53.464 -6.271 -27.123 1.00 15.90 413 ILE B N 1
ATOM 6379 C CA . ILE B 1 413 ? 54.096 -7.564 -26.842 1.00 16.72 413 ILE B CA 1
ATOM 6380 C C . ILE B 1 413 ? 55.180 -7.890 -27.889 1.00 21.56 413 ILE B C 1
ATOM 6381 O O . ILE B 1 413 ? 56.276 -8.296 -27.521 1.00 21.19 413 ILE B O 1
ATOM 6386 N N . GLU B 1 414 ? 54.870 -7.683 -29.167 1.00 19.65 414 GLU B N 1
ATOM 6387 C CA . GLU B 1 414 ? 55.789 -7.968 -30.284 1.00 19.98 414 GLU B CA 1
ATOM 6388 C C . GLU B 1 414 ? 57.028 -7.074 -30.207 1.00 23.70 414 GLU B C 1
ATOM 6389 O O . GLU B 1 414 ? 58.163 -7.570 -30.354 1.00 22.12 414 GLU B O 1
ATOM 6395 N N . ALA B 1 415 ? 56.806 -5.770 -29.916 1.00 20.01 415 ALA B N 1
ATOM 6396 C CA . ALA B 1 415 ? 57.886 -4.792 -29.771 1.00 20.70 415 ALA B CA 1
ATOM 6397 C C . ALA B 1 415 ? 58.775 -5.143 -28.585 1.00 24.22 415 ALA B C 1
ATOM 6398 O O . ALA B 1 415 ? 59.996 -4.989 -28.678 1.00 23.94 415 ALA B O 1
ATOM 6400 N N . THR B 1 416 ? 58.181 -5.703 -27.506 1.00 19.82 416 THR B N 1
ATOM 6401 C CA . THR B 1 416 ? 58.930 -6.125 -26.318 1.00 19.63 416 THR B CA 1
ATOM 6402 C C . THR B 1 416 ? 59.833 -7.305 -26.670 1.00 23.44 416 THR B C 1
ATOM 6403 O O . THR B 1 416 ? 60.988 -7.342 -26.230 1.00 20.99 416 THR B O 1
ATOM 6407 N N . ILE B 1 417 ? 59.281 -8.291 -27.427 1.00 19.55 417 ILE B N 1
ATOM 6408 C CA . ILE B 1 417 ? 60.023 -9.477 -27.852 1.00 18.79 417 ILE B CA 1
ATOM 6409 C C . ILE B 1 417 ? 61.222 -9.099 -28.742 1.00 19.70 417 ILE B C 1
ATOM 6410 O O . ILE B 1 417 ? 62.292 -9.657 -28.552 1.00 18.94 417 ILE B O 1
ATOM 6415 N N . ALA B 1 418 ? 61.038 -8.159 -29.682 1.00 18.49 418 ALA B N 1
ATOM 6416 C CA . ALA B 1 418 ? 62.074 -7.689 -30.622 1.00 19.28 418 ALA B CA 1
ATOM 6417 C C . ALA B 1 418 ? 63.163 -6.984 -29.847 1.00 25.00 418 ALA B C 1
ATOM 6418 O O . ALA B 1 418 ? 64.340 -7.100 -30.194 1.00 25.10 418 ALA B O 1
ATOM 6420 N N . ALA B 1 419 ? 62.764 -6.251 -28.779 1.00 19.62 419 ALA B N 1
ATOM 6421 C CA . ALA B 1 419 ? 63.702 -5.538 -27.920 1.00 18.70 419 ALA B CA 1
ATOM 6422 C C . ALA B 1 419 ? 64.543 -6.565 -27.123 1.00 21.86 419 ALA B C 1
ATOM 6423 O O . ALA B 1 419 ? 65.766 -6.422 -27.048 1.00 21.41 419 ALA B O 1
ATOM 6425 N N . ALA B 1 420 ? 63.900 -7.634 -26.596 1.00 18.16 420 ALA B N 1
ATOM 6426 C CA . ALA B 1 420 ? 64.569 -8.712 -25.845 1.00 18.92 420 ALA B CA 1
ATOM 6427 C C . ALA B 1 420 ? 65.573 -9.472 -26.717 1.00 25.86 420 ALA B C 1
ATOM 6428 O O . ALA B 1 420 ? 66.630 -9.856 -26.225 1.00 25.22 420 ALA B O 1
ATOM 6430 N N . GLU B 1 421 ? 65.246 -9.666 -28.005 1.00 25.81 421 GLU B N 1
ATOM 6431 C CA . GLU B 1 421 ? 66.119 -10.324 -28.985 1.00 26.66 421 GLU B CA 1
ATOM 6432 C C . GLU B 1 421 ? 67.461 -9.546 -29.080 1.00 28.39 421 GLU B C 1
ATOM 6433 O O . GLU B 1 421 ? 68.528 -10.156 -28.938 1.00 28.31 421 GLU B O 1
ATOM 6439 N N . ILE B 1 422 ? 67.392 -8.211 -29.226 1.00 23.54 422 ILE B N 1
ATOM 6440 C CA . ILE B 1 422 ? 68.566 -7.325 -29.277 1.00 22.46 422 ILE B CA 1
ATOM 6441 C C . ILE B 1 422 ? 69.319 -7.376 -27.949 1.00 26.90 422 ILE B C 1
ATOM 6442 O O . ILE B 1 422 ? 70.539 -7.539 -27.947 1.00 25.83 422 ILE B O 1
ATOM 6447 N N . ALA B 1 423 ? 68.600 -7.264 -26.814 1.00 22.80 423 ALA B N 1
ATOM 6448 C CA . ALA B 1 423 ? 69.257 -7.309 -25.504 1.00 22.31 423 ALA B CA 1
ATOM 6449 C C . ALA B 1 423 ? 69.976 -8.639 -25.249 1.00 26.95 423 ALA B C 1
ATOM 6450 O O . ALA B 1 423 ? 71.080 -8.623 -24.705 1.00 26.80 423 ALA B O 1
ATOM 6460 N N . SER B 1 425 ? 71.219 -10.648 -27.556 1.00 25.61 425 SER B N 1
ATOM 6461 C CA . SER B 1 425 ? 72.312 -10.705 -28.535 1.00 27.58 425 SER B CA 1
ATOM 6462 C C . SER B 1 425 ? 73.616 -10.088 -28.027 1.00 36.79 425 SER B C 1
ATOM 6463 O O . SER B 1 425 ? 74.688 -10.463 -28.499 1.00 39.36 425 SER B O 1
ATOM 6466 N N . LYS B 1 426 ? 73.526 -9.169 -27.060 1.00 33.68 426 LYS B N 1
ATOM 6467 C CA . LYS B 1 426 ? 74.671 -8.455 -26.500 1.00 33.31 426 LYS B CA 1
ATOM 6468 C C . LYS B 1 426 ? 75.234 -9.045 -25.202 1.00 36.01 426 LYS B C 1
ATOM 6469 O O . LYS B 1 426 ? 76.222 -8.517 -24.691 1.00 36.47 426 LYS B O 1
ATOM 6475 N N . LEU B 1 427 ? 74.634 -10.119 -24.659 1.00 29.00 427 LEU B N 1
ATOM 6476 C CA . LEU B 1 427 ? 75.106 -10.692 -23.394 1.00 28.14 427 LEU B CA 1
ATOM 6477 C C . LEU B 1 427 ? 76.417 -11.490 -23.511 1.00 35.27 427 LEU B C 1
ATOM 6478 O O . LEU B 1 427 ? 77.310 -11.318 -22.681 1.00 35.64 427 LEU B O 1
ATOM 6483 N N . LYS B 1 428 ? 76.492 -12.395 -24.503 1.00 33.45 428 LYS B N 1
ATOM 6484 C CA . LYS B 1 428 ? 77.625 -13.298 -24.754 1.00 43.43 428 LYS B CA 1
ATOM 6485 C C . LYS B 1 428 ? 78.258 -12.980 -26.089 1.00 69.26 428 LYS B C 1
ATOM 6486 O O . LYS B 1 428 ? 78.757 -11.879 -26.268 1.00 40.13 428 LYS B O 1
ATOM 6500 N N . ARG C 1 2 ? 40.097 -30.574 18.886 1.00 31.04 2 ARG C N 1
ATOM 6501 C CA . ARG C 1 2 ? 38.660 -30.692 19.142 1.00 29.35 2 ARG C CA 1
ATOM 6502 C C . ARG C 1 2 ? 37.963 -29.843 18.057 1.00 30.06 2 ARG C C 1
ATOM 6503 O O . ARG C 1 2 ? 38.463 -28.768 17.730 1.00 29.24 2 ARG C O 1
ATOM 6511 N N . LYS C 1 3 ? 36.890 -30.351 17.428 1.00 24.30 3 LYS C N 1
ATOM 6512 C CA . LYS C 1 3 ? 36.206 -29.608 16.361 1.00 24.04 3 LYS C CA 1
ATOM 6513 C C . LYS C 1 3 ? 35.009 -28.846 16.917 1.00 25.21 3 LYS C C 1
ATOM 6514 O O . LYS C 1 3 ? 34.303 -29.356 17.785 1.00 23.63 3 LYS C O 1
ATOM 6520 N N . PHE C 1 4 ? 34.765 -27.647 16.385 1.00 21.60 4 PHE C N 1
ATOM 6521 C CA . PHE C 1 4 ? 33.672 -26.773 16.832 1.00 21.27 4 PHE C CA 1
ATOM 6522 C C . PHE C 1 4 ? 32.845 -26.240 15.651 1.00 23.44 4 PHE C C 1
ATOM 6523 O O . PHE C 1 4 ? 32.108 -25.260 15.825 1.00 22.30 4 PHE C O 1
ATOM 6531 N N . ASP C 1 5 ? 32.959 -26.886 14.450 1.00 18.36 5 ASP C N 1
ATOM 6532 C CA . ASP C 1 5 ? 32.285 -26.459 13.203 1.00 17.91 5 ASP C CA 1
ATOM 6533 C C . ASP C 1 5 ? 30.768 -26.257 13.347 1.00 19.43 5 ASP C C 1
ATOM 6534 O O . ASP C 1 5 ? 30.228 -25.273 12.845 1.00 17.12 5 ASP C O 1
ATOM 6539 N N . LYS C 1 6 ? 30.086 -27.184 14.025 1.00 15.86 6 LYS C N 1
ATOM 6540 C CA . LYS C 1 6 ? 28.624 -27.076 14.187 1.00 16.09 6 LYS C CA 1
ATOM 6541 C C . LYS C 1 6 ? 28.213 -25.927 15.084 1.00 17.30 6 LYS C C 1
ATOM 6542 O O . LYS C 1 6 ? 27.273 -25.198 14.744 1.00 17.50 6 LYS C O 1
ATOM 6548 N N . SER C 1 7 ? 28.938 -25.740 16.206 1.00 14.77 7 SER C N 1
ATOM 6549 C CA . SER C 1 7 ? 28.719 -24.620 17.131 1.00 14.34 7 SER C CA 1
ATOM 6550 C C . SER C 1 7 ? 28.949 -23.301 16.400 1.00 17.98 7 SER C C 1
ATOM 6551 O O . SER C 1 7 ? 28.173 -22.362 16.574 1.00 16.45 7 SER C O 1
ATOM 6554 N N . ILE C 1 8 ? 30.009 -23.231 15.567 1.00 16.14 8 ILE C N 1
ATOM 6555 C CA . ILE C 1 8 ? 30.287 -22.053 14.736 1.00 14.65 8 ILE C CA 1
ATOM 6556 C C . ILE C 1 8 ? 29.118 -21.766 13.789 1.00 16.14 8 ILE C C 1
ATOM 6557 O O . ILE C 1 8 ? 28.661 -20.615 13.693 1.00 14.84 8 ILE C O 1
ATOM 6562 N N . ALA C 1 9 ? 28.622 -22.792 13.077 1.00 14.60 9 ALA C N 1
ATOM 6563 C CA . ALA C 1 9 ? 27.489 -22.591 12.154 1.00 15.03 9 ALA C CA 1
ATOM 6564 C C . ALA C 1 9 ? 26.209 -22.175 12.927 1.00 19.14 9 ALA C C 1
ATOM 6565 O O . ALA C 1 9 ? 25.436 -21.343 12.432 1.00 18.42 9 ALA C O 1
ATOM 6567 N N . ALA C 1 10 ? 25.975 -22.762 14.121 1.00 16.54 10 ALA C N 1
ATOM 6568 C CA . ALA C 1 10 ? 24.777 -22.424 14.914 1.00 16.33 10 ALA C CA 1
ATOM 6569 C C . ALA C 1 10 ? 24.873 -20.988 15.413 1.00 20.66 10 ALA C C 1
ATOM 6570 O O . ALA C 1 10 ? 23.854 -20.302 15.461 1.00 19.28 10 ALA C O 1
ATOM 6572 N N . PHE C 1 11 ? 26.108 -20.510 15.721 1.00 16.30 11 PHE C N 1
ATOM 6573 C CA . PHE C 1 11 ? 26.283 -19.124 16.168 1.00 16.11 11 PHE C CA 1
ATOM 6574 C C . PHE C 1 11 ? 26.029 -18.109 15.064 1.00 18.84 11 PHE C C 1
ATOM 6575 O O . PHE C 1 11 ? 25.515 -17.022 15.346 1.00 17.08 11 PHE C O 1
ATOM 6583 N N A GLU C 1 12 ? 26.364 -18.456 13.808 0.50 16.84 12 GLU C N 1
ATOM 6584 N N B GLU C 1 12 ? 26.343 -18.472 13.808 0.50 16.34 12 GLU C N 1
ATOM 6585 C CA A GLU C 1 12 ? 26.127 -17.565 12.662 0.50 17.95 12 GLU C CA 1
ATOM 6586 C CA B GLU C 1 12 ? 26.096 -17.621 12.634 0.50 17.23 12 GLU C CA 1
ATOM 6587 C C A GLU C 1 12 ? 24.607 -17.310 12.479 0.50 20.98 12 GLU C C 1
ATOM 6588 C C B GLU C 1 12 ? 24.601 -17.308 12.530 0.50 20.51 12 GLU C C 1
ATOM 6589 O O A GLU C 1 12 ? 24.211 -16.190 12.152 0.50 20.40 12 GLU C O 1
ATOM 6590 O O B GLU C 1 12 ? 24.218 -16.166 12.264 0.50 19.77 12 GLU C O 1
ATOM 6601 N N . GLU C 1 13 ? 23.767 -18.335 12.754 1.00 17.20 13 GLU C N 1
ATOM 6602 C CA . GLU C 1 13 ? 22.305 -18.219 12.718 1.00 17.73 13 GLU C CA 1
ATOM 6603 C C . GLU C 1 13 ? 21.835 -17.367 13.910 1.00 18.08 13 GLU C C 1
ATOM 6604 O O . GLU C 1 13 ? 21.055 -16.450 13.723 1.00 18.14 13 GLU C O 1
ATOM 6610 N N . ALA C 1 14 ? 22.334 -17.668 15.124 1.00 14.29 14 ALA C N 1
ATOM 6611 C CA . ALA C 1 14 ? 21.954 -16.975 16.373 1.00 13.48 14 ALA C CA 1
ATOM 6612 C C . ALA C 1 14 ? 22.206 -15.455 16.329 1.00 17.82 14 ALA C C 1
ATOM 6613 O O . ALA C 1 14 ? 21.375 -14.680 16.809 1.00 15.73 14 ALA C O 1
ATOM 6615 N N . GLN C 1 15 ? 23.328 -15.023 15.708 1.00 14.89 15 GLN C N 1
ATOM 6616 C CA . GLN C 1 15 ? 23.674 -13.598 15.563 1.00 13.83 15 GLN C CA 1
ATOM 6617 C C . GLN C 1 15 ? 22.700 -12.797 14.702 1.00 18.71 15 GLN C C 1
ATOM 6618 O O . GLN C 1 15 ? 22.670 -11.573 14.796 1.00 18.55 15 GLN C O 1
ATOM 6624 N N . ASP C 1 16 ? 21.882 -13.466 13.889 1.00 16.14 16 ASP C N 1
ATOM 6625 C CA . ASP C 1 16 ? 20.868 -12.778 13.082 1.00 16.51 16 ASP C CA 1
ATOM 6626 C C . ASP C 1 16 ? 19.486 -12.778 13.754 1.00 18.55 16 ASP C C 1
ATOM 6627 O O . ASP C 1 16 ? 18.526 -12.299 13.146 1.00 17.44 16 ASP C O 1
ATOM 6632 N N . LEU C 1 17 ? 19.392 -13.318 14.985 1.00 13.90 17 LEU C N 1
ATOM 6633 C CA . LEU C 1 17 ? 18.131 -13.495 15.728 1.00 13.49 17 LEU C CA 1
ATOM 6634 C C . LEU C 1 17 ? 18.041 -12.759 17.061 1.00 17.73 17 LEU C C 1
ATOM 6635 O O . LEU C 1 17 ? 16.950 -12.304 17.440 1.00 17.87 17 LEU C O 1
ATOM 6648 N N . PRO C 1 19 ? 20.339 -10.225 20.279 1.00 14.78 19 PRO C N 1
ATOM 6649 C CA . PRO C 1 19 ? 21.462 -9.289 20.524 1.00 14.86 19 PRO C CA 1
ATOM 6650 C C . PRO C 1 19 ? 22.716 -10.058 20.929 1.00 18.56 19 PRO C C 1
ATOM 6651 O O . PRO C 1 19 ? 22.696 -10.860 21.868 1.00 17.60 19 PRO C O 1
ATOM 6655 N N . GLY C 1 20 ? 23.758 -9.900 20.115 1.00 14.89 20 GLY C N 1
ATOM 6656 C CA . GLY C 1 20 ? 25.021 -10.611 20.260 1.00 13.20 20 GLY C CA 1
ATOM 6657 C C . GLY C 1 20 ? 24.875 -12.111 20.067 1.00 16.39 20 GLY C C 1
ATOM 6658 O O . GLY C 1 20 ? 25.743 -12.873 20.478 1.00 15.70 20 GLY C O 1
ATOM 6659 N N . GLY C 1 21 ? 23.756 -12.534 19.483 1.00 14.99 21 GLY C N 1
ATOM 6660 C CA . GLY C 1 21 ? 23.455 -13.946 19.267 1.00 14.41 21 GLY C CA 1
ATOM 6661 C C . GLY C 1 21 ? 23.133 -14.771 20.498 1.00 17.49 21 GLY C C 1
ATOM 6662 O O . GLY C 1 21 ? 23.147 -16.001 20.415 1.00 15.81 21 GLY C O 1
ATOM 6663 N N . VAL C 1 22 ? 22.797 -14.124 21.654 1.00 11.24 22 VAL C N 1
ATOM 6664 C CA . VAL C 1 22 ? 22.544 -14.855 22.907 1.00 11.49 22 VAL C CA 1
ATOM 6665 C C . VAL C 1 22 ? 21.334 -14.333 23.705 1.00 15.69 22 VAL C C 1
ATOM 6666 O O . VAL C 1 22 ? 20.890 -13.201 23.484 1.00 13.50 22 VAL C O 1
ATOM 6670 N N . ASN C 1 23 ? 20.856 -15.148 24.684 1.00 13.91 23 ASN C N 1
ATOM 6671 C CA . ASN C 1 23 ? 19.786 -14.738 25.588 1.00 14.34 23 ASN C CA 1
ATOM 6672 C C . ASN C 1 23 ? 20.338 -14.235 26.913 1.00 18.41 23 ASN C C 1
ATOM 6673 O O . ASN C 1 23 ? 19.581 -13.738 27.749 1.00 17.98 23 ASN C O 1
ATOM 6678 N N . SER C 1 24 ? 21.677 -14.330 27.095 1.00 15.45 24 SER C N 1
ATOM 6679 C CA . SER C 1 24 ? 22.367 -13.821 28.291 1.00 14.82 24 SER C CA 1
ATOM 6680 C C . SER C 1 24 ? 23.817 -13.519 27.921 1.00 16.90 24 SER C C 1
ATOM 6681 O O . SER C 1 24 ? 24.459 -14.348 27.254 1.00 16.18 24 SER C O 1
ATOM 6684 N N . PRO C 1 25 ? 24.299 -12.292 28.244 1.00 14.16 25 PRO C N 1
ATOM 6685 C CA . PRO C 1 25 ? 25.622 -11.839 27.748 1.00 13.58 25 PRO C CA 1
ATOM 6686 C C . PRO C 1 25 ? 26.812 -12.760 27.879 1.00 18.37 25 PRO C C 1
ATOM 6687 O O . PRO C 1 25 ? 27.588 -12.872 26.929 1.00 18.08 25 PRO C O 1
ATOM 6691 N N . VAL C 1 26 ? 26.941 -13.437 29.006 1.00 16.51 26 VAL C N 1
ATOM 6692 C CA . VAL C 1 26 ? 28.084 -14.344 29.233 1.00 17.62 26 VAL C CA 1
ATOM 6693 C C . VAL C 1 26 ? 28.162 -15.552 28.263 1.00 21.93 26 VAL C C 1
ATOM 6694 O O . VAL C 1 26 ? 29.247 -16.085 27.989 1.00 21.29 26 VAL C O 1
ATOM 6698 N N . ARG C 1 27 ? 27.015 -15.954 27.731 1.00 17.17 27 ARG C N 1
ATOM 6699 C CA . ARG C 1 27 ? 26.914 -17.066 26.798 1.00 15.94 27 ARG C CA 1
ATOM 6700 C C . ARG C 1 27 ? 27.593 -16.796 25.445 1.00 20.39 27 ARG C C 1
ATOM 6701 O O . ARG C 1 27 ? 27.720 -17.708 24.638 1.00 19.20 27 ARG C O 1
ATOM 6709 N N . ALA C 1 28 ? 28.021 -15.550 25.197 1.00 18.75 28 ALA C N 1
ATOM 6710 C CA . ALA C 1 28 ? 28.710 -15.193 23.957 1.00 18.12 28 ALA C CA 1
ATOM 6711 C C . ALA C 1 28 ? 30.222 -15.516 24.019 1.00 21.00 28 ALA C C 1
ATOM 6712 O O . ALA C 1 28 ? 30.886 -15.412 22.992 1.00 20.73 28 ALA C O 1
ATOM 6714 N N . PHE C 1 29 ? 30.757 -15.939 25.198 1.00 16.13 29 PHE C N 1
ATOM 6715 C CA . PHE C 1 29 ? 32.182 -16.334 25.376 1.00 16.43 29 PHE C CA 1
ATOM 6716 C C . PHE C 1 29 ? 33.178 -15.219 24.984 1.00 20.84 29 PHE C C 1
ATOM 6717 O O . PHE C 1 29 ? 34.333 -15.493 24.652 1.00 21.00 29 PHE C O 1
ATOM 6725 N N . LYS C 1 30 ? 32.728 -13.967 25.017 1.00 19.98 30 LYS C N 1
ATOM 6726 C CA . LYS C 1 30 ? 33.547 -12.811 24.639 1.00 21.35 30 LYS C CA 1
ATOM 6727 C C . LYS C 1 30 ? 34.749 -12.613 25.583 1.00 27.03 30 LYS C C 1
ATOM 6728 O O . LYS C 1 30 ? 35.804 -12.234 25.105 1.00 29.25 30 LYS C O 1
ATOM 6734 N N . SER C 1 31 ? 34.616 -12.944 26.880 1.00 22.56 31 SER C N 1
ATOM 6735 C CA . SER C 1 31 ? 35.716 -12.826 27.863 1.00 23.49 31 SER C CA 1
ATOM 6736 C C . SER C 1 31 ? 36.916 -13.747 27.530 1.00 27.45 31 SER C C 1
ATOM 6737 O O . SER C 1 31 ? 38.068 -13.390 27.799 1.00 26.11 31 SER C O 1
ATOM 6740 N N . VAL C 1 32 ? 36.640 -14.924 26.941 1.00 22.96 32 VAL C N 1
ATOM 6741 C CA . VAL C 1 32 ? 37.707 -15.876 26.606 1.00 22.49 32 VAL C CA 1
ATOM 6742 C C . VAL C 1 32 ? 38.152 -15.872 25.142 1.00 27.70 32 VAL C C 1
ATOM 6743 O O . VAL C 1 32 ? 39.015 -16.670 24.790 1.00 27.62 32 VAL C O 1
ATOM 6747 N N . GLY C 1 33 ? 37.571 -14.991 24.323 1.00 25.69 33 GLY C N 1
ATOM 6748 C CA . GLY C 1 33 ? 37.872 -14.862 22.900 1.00 26.02 33 GLY C CA 1
ATOM 6749 C C . GLY C 1 33 ? 37.650 -16.142 22.114 1.00 30.73 33 GLY C C 1
ATOM 6750 O O . GLY C 1 33 ? 38.413 -16.443 21.197 1.00 30.33 33 GLY C O 1
ATOM 6759 N N . ASN C 1 35 ? 34.808 -19.201 20.240 1.00 20.15 35 ASN C N 1
ATOM 6760 C CA . ASN C 1 35 ? 33.545 -19.444 19.551 1.00 18.88 35 ASN C CA 1
ATOM 6761 C C . ASN C 1 35 ? 32.618 -20.060 20.613 1.00 20.69 35 ASN C C 1
ATOM 6762 O O . ASN C 1 35 ? 33.015 -21.040 21.252 1.00 19.88 35 ASN C O 1
ATOM 6767 N N . PRO C 1 36 ? 31.421 -19.503 20.875 1.00 17.81 36 PRO C N 1
ATOM 6768 C CA . PRO C 1 36 ? 30.550 -20.118 21.899 1.00 17.90 36 PRO C CA 1
ATOM 6769 C C . PRO C 1 36 ? 30.269 -21.608 21.664 1.00 21.73 36 PRO C C 1
ATOM 6770 O O . PRO C 1 36 ? 30.130 -22.038 20.526 1.00 21.83 36 PRO C O 1
ATOM 6774 N N . LEU C 1 37 ? 30.212 -22.400 22.736 1.00 18.11 37 LEU C N 1
ATOM 6775 C CA . LEU C 1 37 ? 29.904 -23.820 22.607 1.00 18.26 37 LEU C CA 1
ATOM 6776 C C . LEU C 1 37 ? 28.402 -24.009 22.646 1.00 20.65 37 LEU C C 1
ATOM 6777 O O . LEU C 1 37 ? 27.763 -23.588 23.614 1.00 21.07 37 LEU C O 1
ATOM 6782 N N . PHE C 1 38 ? 27.831 -24.673 21.633 1.00 15.77 38 PHE C N 1
ATOM 6783 C CA . PHE C 1 38 ? 26.394 -24.937 21.646 1.00 15.72 38 PHE C CA 1
ATOM 6784 C C . PHE C 1 38 ? 26.170 -26.279 22.336 1.00 21.85 38 PHE C C 1
ATOM 6785 O O . PHE C 1 38 ? 26.740 -27.273 21.904 1.00 22.65 38 PHE C O 1
ATOM 6801 N N . GLU C 1 40 ? 24.045 -29.575 23.637 1.00 25.05 40 GLU C N 1
ATOM 6802 C CA . GLU C 1 40 ? 23.023 -30.469 23.094 1.00 25.82 40 GLU C CA 1
ATOM 6803 C C . GLU C 1 40 ? 22.285 -31.209 24.195 1.00 28.28 40 GLU C C 1
ATOM 6804 O O . GLU C 1 40 ? 21.065 -31.294 24.154 1.00 28.91 40 GLU C O 1
ATOM 6810 N N . ARG C 1 41 ? 23.035 -31.785 25.152 1.00 22.45 41 ARG C N 1
ATOM 6811 C CA . ARG C 1 41 ? 22.499 -32.616 26.223 1.00 20.47 41 ARG C CA 1
ATOM 6812 C C . ARG C 1 41 ? 23.503 -32.727 27.350 1.00 22.93 41 ARG C C 1
ATOM 6813 O O . ARG C 1 41 ? 24.678 -32.393 27.181 1.00 23.39 41 ARG C O 1
ATOM 6821 N N . GLY C 1 42 ? 23.045 -33.253 28.473 1.00 16.95 42 GLY C N 1
ATOM 6822 C CA . GLY C 1 42 ? 23.891 -33.507 29.618 1.00 17.84 42 GLY C CA 1
ATOM 6823 C C . GLY C 1 42 ? 23.392 -34.704 30.397 1.00 23.57 42 GLY C C 1
ATOM 6824 O O . GLY C 1 42 ? 22.227 -35.075 30.272 1.00 23.42 42 GLY C O 1
ATOM 6825 N N . LYS C 1 43 ? 24.253 -35.288 31.228 1.00 20.55 43 LYS C N 1
ATOM 6826 C CA . LYS C 1 43 ? 23.896 -36.389 32.136 1.00 19.90 43 LYS C CA 1
ATOM 6827 C C . LYS C 1 43 ? 24.867 -36.378 33.296 1.00 22.40 43 LYS C C 1
ATOM 6828 O O . LYS C 1 43 ? 26.066 -36.602 33.109 1.00 20.59 43 LYS C O 1
ATOM 6834 N N . GLY C 1 44 ? 24.352 -36.073 34.476 1.00 19.82 44 GLY C N 1
ATOM 6835 C CA . GLY C 1 44 ? 25.186 -35.982 35.661 1.00 20.28 44 GLY C CA 1
ATOM 6836 C C . GLY C 1 44 ? 26.175 -34.841 35.529 1.00 23.14 44 GLY C C 1
ATOM 6837 O O . GLY C 1 44 ? 25.782 -33.719 35.188 1.00 20.56 44 GLY C O 1
ATOM 6838 N N . SER C 1 45 ? 27.478 -35.136 35.751 1.00 19.60 45 SER C N 1
ATOM 6839 C CA . SER C 1 45 ? 28.551 -34.135 35.660 1.00 19.48 45 SER C CA 1
ATOM 6840 C C . SER C 1 45 ? 29.055 -33.953 34.222 1.00 22.94 45 SER C C 1
ATOM 6841 O O . SER C 1 45 ? 29.987 -33.187 33.990 1.00 22.67 45 SER C O 1
ATOM 6844 N N . LYS C 1 46 ? 28.462 -34.664 33.258 1.00 19.41 46 LYS C N 1
ATOM 6845 C CA . LYS C 1 46 ? 28.891 -34.548 31.867 1.00 18.19 46 LYS C CA 1
ATOM 6846 C C . LYS C 1 46 ? 27.936 -33.742 31.000 1.00 21.74 46 LYS C C 1
ATOM 6847 O O . LYS C 1 46 ? 26.717 -33.915 31.056 1.00 20.51 46 LYS C O 1
ATOM 6853 N N . VAL C 1 47 ? 28.510 -32.888 30.148 1.00 18.15 47 VAL C N 1
ATOM 6854 C CA . VAL C 1 47 ? 27.735 -32.078 29.223 1.00 17.44 47 VAL C CA 1
ATOM 6855 C C . VAL C 1 47 ? 28.309 -32.272 27.818 1.00 21.43 47 VAL C C 1
ATOM 6856 O O . VAL C 1 47 ? 29.511 -32.521 27.681 1.00 21.09 47 VAL C O 1
ATOM 6860 N N . TYR C 1 48 ? 27.448 -32.248 26.796 1.00 18.10 48 TYR C N 1
ATOM 6861 C CA . TYR C 1 48 ? 27.824 -32.545 25.411 1.00 17.92 48 TYR C CA 1
ATOM 6862 C C . TYR C 1 48 ? 27.461 -31.420 24.478 1.00 20.86 48 TYR C C 1
ATOM 6863 O O . TYR C 1 48 ? 26.318 -30.960 24.495 1.00 20.43 48 TYR C O 1
ATOM 6872 N N . ASP C 1 49 ? 28.426 -30.982 23.652 1.00 17.14 49 ASP C N 1
ATOM 6873 C CA . ASP C 1 49 ? 28.189 -29.938 22.666 1.00 17.07 49 ASP C CA 1
ATOM 6874 C C . ASP C 1 49 ? 27.611 -30.534 21.380 1.00 22.04 49 ASP C C 1
ATOM 6875 O O . ASP C 1 49 ? 27.586 -31.762 21.233 1.00 22.71 49 ASP C O 1
ATOM 6880 N N . ILE C 1 50 ? 27.169 -29.689 20.446 1.00 18.20 50 ILE C N 1
ATOM 6881 C CA . ILE C 1 50 ? 26.591 -30.146 19.175 1.00 18.64 50 ILE C CA 1
ATOM 6882 C C . ILE C 1 50 ? 27.574 -30.810 18.198 1.00 25.17 50 ILE C C 1
ATOM 6883 O O . ILE C 1 50 ? 27.149 -31.381 17.192 1.00 25.75 50 ILE C O 1
ATOM 6888 N N . ASP C 1 51 ? 28.884 -30.740 18.490 1.00 21.90 51 ASP C N 1
ATOM 6889 C CA . ASP C 1 51 ? 29.905 -31.394 17.672 1.00 22.20 51 ASP C CA 1
ATOM 6890 C C . ASP C 1 51 ? 30.245 -32.782 18.237 1.00 27.21 51 ASP C C 1
ATOM 6891 O O . ASP C 1 51 ? 31.157 -33.431 17.730 1.00 27.19 51 ASP C O 1
ATOM 6896 N N . GLY C 1 52 ? 29.531 -33.211 19.280 1.00 23.57 52 GLY C N 1
ATOM 6897 C CA . GLY C 1 52 ? 29.744 -34.515 19.906 1.00 23.57 52 GLY C CA 1
ATOM 6898 C C . GLY C 1 52 ? 30.799 -34.555 20.997 1.00 26.87 52 GLY C C 1
ATOM 6899 O O . GLY C 1 52 ? 31.054 -35.621 21.563 1.00 26.32 52 GLY C O 1
ATOM 6900 N N . ASN C 1 53 ? 31.411 -33.400 21.331 1.00 22.32 53 ASN C N 1
ATOM 6901 C CA . ASN C 1 53 ? 32.442 -33.338 22.373 1.00 20.91 53 ASN C CA 1
ATOM 6902 C C . ASN C 1 53 ? 31.855 -33.480 23.761 1.00 23.85 53 ASN C C 1
ATOM 6903 O O . ASN C 1 53 ? 30.794 -32.929 24.043 1.00 24.00 53 ASN C O 1
ATOM 6908 N N . GLU C 1 54 ? 32.544 -34.237 24.620 1.00 19.93 54 GLU C N 1
ATOM 6909 C CA . GLU C 1 54 ? 32.134 -34.450 25.994 1.00 20.43 54 GLU C CA 1
ATOM 6910 C C . GLU C 1 54 ? 32.958 -33.539 26.900 1.00 23.46 54 GLU C C 1
ATOM 6911 O O . GLU C 1 54 ? 34.141 -33.327 26.637 1.00 23.99 54 GLU C O 1
ATOM 6917 N N . TYR C 1 55 ? 32.338 -33.029 27.969 1.00 18.31 55 TYR C N 1
ATOM 6918 C CA . TYR C 1 55 ? 32.983 -32.156 28.951 1.00 17.16 55 TYR C CA 1
ATOM 6919 C C . TYR C 1 55 ? 32.575 -32.518 30.342 1.00 21.86 55 TYR C C 1
ATOM 6920 O O . TYR C 1 55 ? 31.428 -32.923 30.562 1.00 23.03 55 TYR C O 1
ATOM 6929 N N . ILE C 1 56 ? 33.495 -32.316 31.302 1.00 17.60 56 ILE C N 1
ATOM 6930 C CA . ILE C 1 56 ? 33.175 -32.395 32.710 1.00 18.15 56 ILE C CA 1
ATOM 6931 C C . ILE C 1 56 ? 32.666 -30.976 32.982 1.00 21.29 56 ILE C C 1
ATOM 6932 O O . ILE C 1 56 ? 33.400 -29.998 32.777 1.00 19.52 56 ILE C O 1
ATOM 6937 N N . ASP C 1 57 ? 31.409 -30.875 33.420 1.00 18.74 57 ASP C N 1
ATOM 6938 C CA . ASP C 1 57 ? 30.739 -29.599 33.646 1.00 17.71 57 ASP C CA 1
ATOM 6939 C C . ASP C 1 57 ? 30.952 -28.995 35.026 1.00 20.04 57 ASP C C 1
ATOM 6940 O O . ASP C 1 57 ? 30.467 -29.539 36.016 1.00 19.15 57 ASP C O 1
ATOM 6945 N N . TYR C 1 58 ? 31.594 -27.812 35.079 1.00 17.40 58 TYR C N 1
ATOM 6946 C CA . TYR C 1 58 ? 31.748 -27.000 36.287 1.00 16.41 58 TYR C CA 1
ATOM 6947 C C . TYR C 1 58 ? 30.966 -25.684 36.155 1.00 19.54 58 TYR C C 1
ATOM 6948 O O . TYR C 1 58 ? 31.149 -24.776 36.969 1.00 19.61 58 TYR C O 1
ATOM 6957 N N . VAL C 1 59 ? 30.090 -25.589 35.147 1.00 15.44 59 VAL C N 1
ATOM 6958 C CA . VAL C 1 59 ? 29.219 -24.413 34.955 1.00 15.51 59 VAL C CA 1
ATOM 6959 C C . VAL C 1 59 ? 27.880 -24.733 35.611 1.00 17.87 59 VAL C C 1
ATOM 6960 O O . VAL C 1 59 ? 27.381 -23.936 36.397 1.00 16.95 59 VAL C O 1
ATOM 6964 N N . LEU C 1 60 ? 27.303 -25.906 35.296 1.00 14.87 60 LEU C N 1
ATOM 6965 C CA . LEU C 1 60 ? 26.042 -26.369 35.887 1.00 13.58 60 LEU C CA 1
ATOM 6966 C C . LEU C 1 60 ? 24.951 -25.298 35.739 1.00 17.57 60 LEU C C 1
ATOM 6967 O O . LEU C 1 60 ? 24.308 -24.947 36.718 1.00 17.21 60 LEU C O 1
ATOM 6972 N N . SER C 1 61 ? 24.811 -24.749 34.516 1.00 14.42 61 SER C N 1
ATOM 6973 C CA . SER C 1 61 ? 23.889 -23.654 34.162 1.00 14.92 61 SER C CA 1
ATOM 6974 C C . SER C 1 61 ? 24.114 -22.397 35.003 1.00 18.73 61 SER C C 1
ATOM 6975 O O . SER C 1 61 ? 23.200 -21.588 35.148 1.00 17.44 61 SER C O 1
ATOM 6978 N N . TRP C 1 62 ? 25.363 -22.191 35.483 1.00 17.34 62 TRP C N 1
ATOM 6979 C CA . TRP C 1 62 ? 25.775 -21.061 36.325 1.00 17.89 62 TRP C CA 1
ATOM 6980 C C . TRP C 1 62 ? 25.221 -21.151 37.760 1.00 21.47 62 TRP C C 1
ATOM 6981 O O . TRP C 1 62 ? 24.921 -20.133 38.392 1.00 22.77 62 TRP C O 1
ATOM 6992 N N . GLY C 1 63 ? 25.131 -22.363 38.281 1.00 16.66 63 GLY C N 1
ATOM 6993 C CA . GLY C 1 63 ? 24.669 -22.543 39.652 1.00 17.25 63 GLY C CA 1
ATOM 6994 C C . GLY C 1 63 ? 23.512 -23.498 39.878 1.00 21.23 63 GLY C C 1
ATOM 6995 O O . GLY C 1 63 ? 23.592 -24.302 40.804 1.00 21.30 63 GLY C O 1
ATOM 6996 N N . PRO C 1 64 ? 22.408 -23.432 39.097 1.00 17.91 64 PRO C N 1
ATOM 6997 C CA . PRO C 1 64 ? 21.231 -24.270 39.402 1.00 17.65 64 PRO C CA 1
ATOM 6998 C C . PRO C 1 64 ? 21.374 -25.780 39.503 1.00 22.58 64 PRO C C 1
ATOM 6999 O O . PRO C 1 64 ? 20.629 -26.401 40.269 1.00 22.10 64 PRO C O 1
ATOM 7003 N N . LEU C 1 65 ? 22.257 -26.385 38.697 1.00 18.55 65 LEU C N 1
ATOM 7004 C CA . LEU C 1 65 ? 22.287 -27.841 38.605 1.00 18.87 65 LEU C CA 1
ATOM 7005 C C . LEU C 1 65 ? 23.121 -28.547 39.658 1.00 21.79 65 LEU C C 1
ATOM 7006 O O . LEU C 1 65 ? 24.087 -29.218 39.315 1.00 20.00 65 LEU C O 1
ATOM 7011 N N . ILE C 1 66 ? 22.745 -28.380 40.940 1.00 18.05 66 ILE C N 1
ATOM 7012 C CA . ILE C 1 66 ? 23.456 -28.963 42.085 1.00 17.83 66 ILE C CA 1
ATOM 7013 C C . ILE C 1 66 ? 23.547 -30.509 42.073 1.00 21.96 66 ILE C C 1
ATOM 7014 O O . ILE C 1 66 ? 24.405 -31.070 42.753 1.00 21.73 66 ILE C O 1
ATOM 7019 N N . HIS C 1 67 ? 22.648 -31.186 41.339 1.00 18.70 67 HIS C N 1
ATOM 7020 C CA . HIS C 1 67 ? 22.693 -32.644 41.169 1.00 17.74 67 HIS C CA 1
ATOM 7021 C C . HIS C 1 67 ? 23.117 -32.962 39.746 1.00 21.42 67 HIS C C 1
ATOM 7022 O O . HIS C 1 67 ? 22.939 -34.083 39.275 1.00 21.32 67 HIS C O 1
ATOM 7029 N N . GLY C 1 68 ? 23.712 -31.983 39.065 1.00 18.36 68 GLY C N 1
ATOM 7030 C CA . GLY C 1 68 ? 24.134 -32.177 37.682 1.00 17.88 68 GLY C CA 1
ATOM 7031 C C . GLY C 1 68 ? 22.943 -32.252 36.749 1.00 21.53 68 GLY C C 1
ATOM 7032 O O . GLY C 1 68 ? 21.826 -31.889 37.139 1.00 20.47 68 GLY C O 1
ATOM 7033 N N . HIS C 1 69 ? 23.164 -32.740 35.520 1.00 18.67 69 HIS C N 1
ATOM 7034 C CA . HIS C 1 69 ? 22.125 -32.782 34.491 1.00 19.41 69 HIS C CA 1
ATOM 7035 C C . HIS C 1 69 ? 21.220 -33.970 34.565 1.00 24.06 69 HIS C C 1
ATOM 7036 O O . HIS C 1 69 ? 21.689 -35.089 34.763 1.00 22.67 69 HIS C O 1
ATOM 7043 N N . ALA C 1 70 ? 19.914 -33.728 34.313 1.00 20.88 70 ALA C N 1
ATOM 7044 C CA . ALA C 1 70 ? 18.889 -34.768 34.226 1.00 20.84 70 ALA C CA 1
ATOM 7045 C C . ALA C 1 70 ? 18.953 -35.791 35.372 1.00 25.17 70 ALA C C 1
ATOM 7046 O O . ALA C 1 70 ? 19.139 -36.992 35.141 1.00 24.83 70 ALA C O 1
ATOM 7048 N N . ASN C 1 71 ? 18.850 -35.289 36.616 1.00 21.26 71 ASN C N 1
ATOM 7049 C CA . ASN C 1 71 ? 18.793 -36.117 37.817 1.00 21.28 71 ASN C CA 1
ATOM 7050 C C . ASN C 1 71 ? 17.495 -36.930 37.653 1.00 26.08 71 ASN C C 1
ATOM 7051 O O . ASN C 1 71 ? 16.444 -36.332 37.377 1.00 23.39 71 ASN C O 1
ATOM 7056 N N . ASP C 1 72 ? 17.577 -38.280 37.742 1.00 24.06 72 ASP C N 1
ATOM 7057 C CA . ASP C 1 72 ? 16.411 -39.163 37.524 1.00 24.51 72 ASP C CA 1
ATOM 7058 C C . ASP C 1 72 ? 15.154 -38.789 38.315 1.00 25.19 72 ASP C C 1
ATOM 7059 O O . ASP C 1 72 ? 14.071 -38.736 37.725 1.00 25.82 72 ASP C O 1
ATOM 7064 N N . ARG C 1 73 ? 15.298 -38.497 39.617 1.00 20.17 73 ARG C N 1
ATOM 7065 C CA . ARG C 1 73 ? 14.184 -38.116 40.500 1.00 21.18 73 ARG C CA 1
ATOM 7066 C C . ARG C 1 73 ? 13.521 -36.795 40.065 1.00 23.92 73 ARG C C 1
ATOM 7067 O O . ARG C 1 73 ? 12.293 -36.690 40.041 1.00 22.05 73 ARG C O 1
ATOM 7075 N N . VAL C 1 74 ? 14.343 -35.795 39.713 1.00 20.14 74 VAL C N 1
ATOM 7076 C CA . VAL C 1 74 ? 13.841 -34.496 39.249 1.00 18.24 74 VAL C CA 1
ATOM 7077 C C . VAL C 1 74 ? 13.112 -34.690 37.912 1.00 21.79 74 VAL C C 1
ATOM 7078 O O . VAL C 1 74 ? 11.977 -34.222 37.789 1.00 22.10 74 VAL C O 1
ATOM 7082 N N . VAL C 1 75 ? 13.724 -35.457 36.962 1.00 17.16 75 VAL C N 1
ATOM 7083 C CA . VAL C 1 75 ? 13.158 -35.728 35.632 1.00 18.50 75 VAL C CA 1
ATOM 7084 C C . VAL C 1 75 ? 11.806 -36.407 35.792 1.00 24.83 75 VAL C C 1
ATOM 7085 O O . VAL C 1 75 ? 10.834 -36.032 35.120 1.00 24.75 75 VAL C O 1
ATOM 7089 N N . GLU C 1 76 ? 11.745 -37.393 36.698 1.00 21.58 76 GLU C N 1
ATOM 7090 C CA . GLU C 1 76 ? 10.504 -38.120 36.939 1.00 21.55 76 GLU C CA 1
ATOM 7091 C C . GLU C 1 76 ? 9.430 -37.219 37.495 1.00 23.91 76 GLU C C 1
ATOM 7092 O O . GLU C 1 76 ? 8.301 -37.290 37.029 1.00 24.03 76 GLU C O 1
ATOM 7098 N N . ALA C 1 77 ? 9.781 -36.337 38.433 1.00 20.06 77 ALA C N 1
ATOM 7099 C CA . ALA C 1 77 ? 8.819 -35.395 39.006 1.00 19.90 77 ALA C CA 1
ATOM 7100 C C . ALA C 1 77 ? 8.288 -34.408 37.962 1.00 24.58 77 ALA C C 1
ATOM 7101 O O . ALA C 1 77 ? 7.082 -34.177 37.923 1.00 26.11 77 ALA C O 1
ATOM 7103 N N . LEU C 1 78 ? 9.164 -33.909 37.053 1.00 19.44 78 LEU C N 1
ATOM 7104 C CA . LEU C 1 78 ? 8.785 -33.001 35.955 1.00 18.13 78 LEU C CA 1
ATOM 7105 C C . LEU C 1 78 ? 7.804 -33.700 35.001 1.00 22.23 78 LEU C C 1
ATOM 7106 O O . LEU C 1 78 ? 6.785 -33.118 34.633 1.00 20.55 78 LEU C O 1
ATOM 7111 N N . LYS C 1 79 ? 8.118 -34.960 34.613 1.00 18.54 79 LYS C N 1
ATOM 7112 C CA . LYS C 1 79 ? 7.295 -35.745 33.699 1.00 18.92 79 LYS C CA 1
ATOM 7113 C C . LYS C 1 79 ? 5.883 -35.919 34.238 1.00 23.26 79 LYS C C 1
ATOM 7114 O O . LYS C 1 79 ? 4.904 -35.750 33.495 1.00 24.57 79 LYS C O 1
ATOM 7120 N N . ALA C 1 80 ? 5.788 -36.240 35.514 1.00 20.66 80 ALA C N 1
ATOM 7121 C CA . ALA C 1 80 ? 4.524 -36.476 36.195 1.00 21.78 80 ALA C CA 1
ATOM 7122 C C . ALA C 1 80 ? 3.712 -35.205 36.265 1.00 26.48 80 ALA C C 1
ATOM 7123 O O . ALA C 1 80 ? 2.509 -35.273 36.028 1.00 26.21 80 ALA C O 1
ATOM 7125 N N . VAL C 1 81 ? 4.362 -34.035 36.544 1.00 21.28 81 VAL C N 1
ATOM 7126 C CA . VAL C 1 81 ? 3.656 -32.750 36.628 1.00 20.15 81 VAL C CA 1
ATOM 7127 C C . VAL C 1 81 ? 3.197 -32.308 35.250 1.00 24.08 81 VAL C C 1
ATOM 7128 O O . VAL C 1 81 ? 2.027 -31.930 35.111 1.00 24.00 81 VAL C O 1
ATOM 7132 N N . ALA C 1 82 ? 4.064 -32.440 34.215 1.00 20.11 82 ALA C N 1
ATOM 7133 C CA . ALA C 1 82 ? 3.722 -32.064 32.839 1.00 20.29 82 ALA C CA 1
ATOM 7134 C C . ALA C 1 82 ? 2.432 -32.772 32.349 1.00 26.37 82 ALA C C 1
ATOM 7135 O O . ALA C 1 82 ? 1.579 -32.127 31.761 1.00 26.46 82 ALA C O 1
ATOM 7137 N N . GLU C 1 83 ? 2.284 -34.074 32.623 1.00 24.52 83 GLU C N 1
ATOM 7138 C CA . GLU C 1 83 ? 1.090 -34.863 32.243 1.00 23.66 83 GLU C CA 1
ATOM 7139 C C . GLU C 1 83 ? -0.199 -34.317 32.887 1.00 24.85 83 GLU C C 1
ATOM 7140 O O . GLU C 1 83 ? -1.279 -34.479 32.325 1.00 23.82 83 GLU C O 1
ATOM 7146 N N . ARG C 1 84 ? -0.074 -33.697 34.072 1.00 20.54 84 ARG C N 1
ATOM 7147 C CA . ARG C 1 84 ? -1.179 -33.156 34.868 1.00 19.65 84 ARG C CA 1
ATOM 7148 C C . ARG C 1 84 ? -1.456 -31.638 34.739 1.00 22.59 84 ARG C C 1
ATOM 7149 O O . ARG C 1 84 ? -2.434 -31.148 35.315 1.00 20.30 84 ARG C O 1
ATOM 7157 N N . GLY C 1 85 ? -0.590 -30.911 34.043 1.00 19.25 85 GLY C N 1
ATOM 7158 C CA . GLY C 1 85 ? -0.738 -29.464 33.910 1.00 18.10 85 GLY C CA 1
ATOM 7159 C C . GLY C 1 85 ? 0.361 -28.741 34.662 1.00 21.32 85 GLY C C 1
ATOM 7160 O O . GLY C 1 85 ? 0.536 -28.930 35.863 1.00 20.65 85 GLY C O 1
ATOM 7161 N N . THR C 1 86 ? 1.107 -27.916 33.948 1.00 18.97 86 THR C N 1
ATOM 7162 C CA . THR C 1 86 ? 2.268 -27.184 34.487 1.00 19.25 86 THR C CA 1
ATOM 7163 C C . THR C 1 86 ? 1.959 -25.910 35.256 1.00 22.89 86 THR C C 1
ATOM 7164 O O . THR C 1 86 ? 2.831 -25.441 35.993 1.00 23.88 86 THR C O 1
ATOM 7168 N N . SER C 1 87 ? 0.771 -25.307 35.049 1.00 17.84 87 SER C N 1
ATOM 7169 C CA . SER C 1 87 ? 0.424 -24.012 35.640 1.00 17.41 87 SER C CA 1
ATOM 7170 C C . SER C 1 87 ? -1.097 -23.851 35.678 1.00 20.64 87 SER C C 1
ATOM 7171 O O . SER C 1 87 ? -1.756 -24.178 34.699 1.00 20.87 87 SER C O 1
ATOM 7174 N N . PHE C 1 88 ? -1.642 -23.336 36.788 1.00 16.36 88 PHE C N 1
ATOM 7175 C CA . PHE C 1 88 ? -3.088 -23.189 36.992 1.00 16.94 88 PHE C CA 1
ATOM 7176 C C . PHE C 1 88 ? -3.626 -21.771 37.223 1.00 21.95 88 PHE C C 1
ATOM 7177 O O . PHE C 1 88 ? -4.812 -21.538 37.002 1.00 22.33 88 PHE C O 1
ATOM 7185 N N . GLY C 1 89 ? -2.802 -20.862 37.732 1.00 19.47 89 GLY C N 1
ATOM 7186 C CA . GLY C 1 89 ? -3.281 -19.521 38.071 1.00 19.63 89 GLY C CA 1
ATOM 7187 C C . GLY C 1 89 ? -4.167 -19.508 39.311 1.00 23.25 89 GLY C C 1
ATOM 7188 O O . GLY C 1 89 ? -4.900 -18.549 39.574 1.00 21.87 89 GLY C O 1
ATOM 7189 N N . ALA C 1 90 ? -4.118 -20.598 40.078 1.00 20.68 90 ALA C N 1
ATOM 7190 C CA . ALA C 1 90 ? -4.855 -20.760 41.325 1.00 19.40 90 ALA C CA 1
ATOM 7191 C C . ALA C 1 90 ? -3.944 -21.545 42.285 1.00 22.41 90 ALA C C 1
ATOM 7192 O O . ALA C 1 90 ? -2.995 -22.160 41.812 1.00 21.19 90 ALA C O 1
ATOM 7194 N N . PRO C 1 91 ? -4.153 -21.513 43.622 1.00 19.37 91 PRO C N 1
ATOM 7195 C CA . PRO C 1 91 ? -3.200 -22.190 44.521 1.00 19.49 91 PRO C CA 1
ATOM 7196 C C . PRO C 1 91 ? -3.100 -23.693 44.323 1.00 24.22 91 PRO C C 1
ATOM 7197 O O . PRO C 1 91 ? -4.057 -24.321 43.866 1.00 22.66 91 PRO C O 1
ATOM 7201 N N . THR C 1 92 ? -1.911 -24.259 44.619 1.00 20.82 92 THR C N 1
ATOM 7202 C CA . THR C 1 92 ? -1.666 -25.698 44.527 1.00 21.12 92 THR C CA 1
ATOM 7203 C C . THR C 1 92 ? -1.076 -26.181 45.860 1.00 26.06 92 THR C C 1
ATOM 7204 O O . THR C 1 92 ? -0.459 -25.393 46.582 1.00 26.56 92 THR C O 1
ATOM 7208 N N . GLU C 1 93 ? -1.227 -27.477 46.171 1.00 22.37 93 GLU C N 1
ATOM 7209 C CA . GLU C 1 93 ? -0.654 -28.049 47.398 1.00 22.32 93 GLU C CA 1
ATOM 7210 C C . GLU C 1 93 ? 0.875 -28.131 47.320 1.00 23.45 93 GLU C C 1
ATOM 7211 O O . GLU C 1 93 ? 1.546 -27.946 48.332 1.00 21.63 93 GLU C O 1
ATOM 7217 N N . ILE C 1 94 ? 1.420 -28.334 46.116 1.00 21.37 94 ILE C N 1
ATOM 7218 C CA . ILE C 1 94 ? 2.872 -28.385 45.905 1.00 20.72 94 ILE C CA 1
ATOM 7219 C C . ILE C 1 94 ? 3.571 -27.065 46.319 1.00 21.74 94 ILE C C 1
ATOM 7220 O O . ILE C 1 94 ? 4.675 -27.121 46.829 1.00 21.74 94 ILE C O 1
ATOM 7225 N N . GLU C 1 95 ? 2.899 -25.904 46.147 1.00 17.86 95 GLU C N 1
ATOM 7226 C CA . GLU C 1 95 ? 3.388 -24.587 46.586 1.00 17.27 95 GLU C CA 1
ATOM 7227 C C . GLU C 1 95 ? 3.586 -24.556 48.094 1.00 21.73 95 GLU C C 1
ATOM 7228 O O . GLU C 1 95 ? 4.578 -24.007 48.562 1.00 21.35 95 GLU C O 1
ATOM 7234 N N . ASN C 1 96 ? 2.638 -25.159 48.861 1.00 19.20 96 ASN C N 1
ATOM 7235 C CA . ASN C 1 96 ? 2.722 -25.295 50.316 1.00 17.40 96 ASN C CA 1
ATOM 7236 C C . ASN C 1 96 ? 3.879 -26.195 50.669 1.00 20.01 96 ASN C C 1
ATOM 7237 O O . ASN C 1 96 ? 4.599 -25.875 51.609 1.00 19.24 96 ASN C O 1
ATOM 7242 N N . LYS C 1 97 ? 4.069 -27.318 49.923 1.00 17.02 97 LYS C N 1
ATOM 7243 C CA . LYS C 1 97 ? 5.144 -28.287 50.186 1.00 17.70 97 LYS C CA 1
ATOM 7244 C C . LYS C 1 97 ? 6.545 -27.641 50.041 1.00 22.60 97 LYS C C 1
ATOM 7245 O O . LYS C 1 97 ? 7.364 -27.781 50.953 1.00 21.41 97 LYS C O 1
ATOM 7251 N N . LEU C 1 98 ? 6.808 -26.918 48.925 1.00 19.03 98 LEU C N 1
ATOM 7252 C CA . LEU C 1 98 ? 8.115 -26.256 48.766 1.00 17.81 98 LEU C CA 1
ATOM 7253 C C . LEU C 1 98 ? 8.300 -25.115 49.769 1.00 21.29 98 LEU C C 1
ATOM 7254 O O . LEU C 1 98 ? 9.354 -25.043 50.377 1.00 22.00 98 LEU C O 1
ATOM 7259 N N . ALA C 1 99 ? 7.273 -24.277 50.000 1.00 18.32 99 ALA C N 1
ATOM 7260 C CA . ALA C 1 99 ? 7.364 -23.194 50.987 1.00 17.66 99 ALA C CA 1
ATOM 7261 C C . ALA C 1 99 ? 7.791 -23.713 52.375 1.00 20.17 99 ALA C C 1
ATOM 7262 O O . ALA C 1 99 ? 8.701 -23.148 52.962 1.00 16.45 99 ALA C O 1
ATOM 7264 N N A LYS C 1 100 ? 7.170 -24.813 52.859 0.50 18.01 100 LYS C N 1
ATOM 7265 N N B LYS C 1 100 ? 7.167 -24.802 52.863 0.50 17.90 100 LYS C N 1
ATOM 7266 C CA A LYS C 1 100 ? 7.498 -25.441 54.151 0.50 18.33 100 LYS C CA 1
ATOM 7267 C CA B LYS C 1 100 ? 7.491 -25.411 54.160 0.50 18.15 100 LYS C CA 1
ATOM 7268 C C A LYS C 1 100 ? 8.970 -25.865 54.198 0.50 22.07 100 LYS C C 1
ATOM 7269 C C B LYS C 1 100 ? 8.964 -25.878 54.207 0.50 22.01 100 LYS C C 1
ATOM 7270 O O A LYS C 1 100 ? 9.648 -25.587 55.187 0.50 21.32 100 LYS C O 1
ATOM 7271 O O B LYS C 1 100 ? 9.641 -25.623 55.202 0.50 21.31 100 LYS C O 1
ATOM 7279 N N . LEU C 1 101 ? 9.461 -26.516 53.122 1.00 18.99 101 LEU C N 1
ATOM 7280 C CA . LEU C 1 101 ? 10.861 -26.994 53.032 1.00 18.55 101 LEU C CA 1
ATOM 7281 C C . LEU C 1 101 ? 11.820 -25.806 53.034 1.00 22.75 101 LEU C C 1
ATOM 7282 O O . LEU C 1 101 ? 12.829 -25.845 53.742 1.00 21.22 101 LEU C O 1
ATOM 7287 N N . VAL C 1 102 ? 11.481 -24.723 52.289 1.00 18.87 102 VAL C N 1
ATOM 7288 C CA . VAL C 1 102 ? 12.335 -23.521 52.260 1.00 17.85 102 VAL C CA 1
ATOM 7289 C C . VAL C 1 102 ? 12.432 -22.840 53.642 1.00 20.37 102 VAL C C 1
ATOM 7290 O O . VAL C 1 102 ? 13.529 -22.533 54.094 1.00 20.19 102 VAL C O 1
ATOM 7294 N N . ILE C 1 103 ? 11.290 -22.625 54.308 1.00 18.47 103 ILE C N 1
ATOM 7295 C CA . ILE C 1 103 ? 11.186 -22.011 55.648 1.00 17.65 103 ILE C CA 1
ATOM 7296 C C . ILE C 1 103 ? 12.025 -22.791 56.671 1.00 21.65 103 ILE C C 1
ATOM 7297 O O . ILE C 1 103 ? 12.696 -22.189 57.510 1.00 21.02 103 ILE C O 1
ATOM 7302 N N . GLU C 1 104 ? 12.003 -24.123 56.578 1.00 20.79 104 GLU C N 1
ATOM 7303 C CA . GLU C 1 104 ? 12.757 -25.020 57.463 1.00 22.20 104 GLU C CA 1
ATOM 7304 C C . GLU C 1 104 ? 14.275 -24.964 57.154 1.00 24.33 104 GLU C C 1
ATOM 7305 O O . GLU C 1 104 ? 15.096 -24.969 58.069 1.00 24.07 104 GLU C O 1
ATOM 7311 N N . ARG C 1 105 ? 14.634 -24.885 55.864 1.00 21.10 105 ARG C N 1
ATOM 7312 C CA . ARG C 1 105 ? 16.032 -24.887 55.400 1.00 20.36 105 ARG C CA 1
ATOM 7313 C C . ARG C 1 105 ? 16.786 -23.539 55.541 1.00 23.35 105 ARG C C 1
ATOM 7314 O O . ARG C 1 105 ? 18.010 -23.527 55.767 1.00 23.00 105 ARG C O 1
ATOM 7322 N N . VAL C 1 106 ? 16.067 -22.418 55.422 1.00 19.12 106 VAL C N 1
ATOM 7323 C CA . VAL C 1 106 ? 16.690 -21.089 55.507 1.00 16.99 106 VAL C CA 1
ATOM 7324 C C . VAL C 1 106 ? 16.357 -20.444 56.846 1.00 20.30 106 VAL C C 1
ATOM 7325 O O . VAL C 1 106 ? 15.203 -20.058 57.056 1.00 17.69 106 VAL C O 1
ATOM 7329 N N . PRO C 1 107 ? 17.361 -20.276 57.747 1.00 20.29 107 PRO C N 1
ATOM 7330 C CA . PRO C 1 107 ? 17.077 -19.685 59.081 1.00 20.79 107 PRO C CA 1
ATOM 7331 C C . PRO C 1 107 ? 16.144 -18.475 59.153 1.00 24.76 107 PRO C C 1
ATOM 7332 O O . PRO C 1 107 ? 15.071 -18.581 59.755 1.00 26.98 107 PRO C O 1
ATOM 7336 N N . SER C 1 108 ? 16.512 -17.350 58.512 1.00 19.62 108 SER C N 1
ATOM 7337 C CA . SER C 1 108 ? 15.753 -16.096 58.545 1.00 18.27 108 SER C CA 1
ATOM 7338 C C . SER C 1 108 ? 14.357 -16.141 57.925 1.00 20.55 108 SER C C 1
ATOM 7339 O O . SER C 1 108 ? 13.570 -15.244 58.186 1.00 19.55 108 SER C O 1
ATOM 7342 N N . ILE C 1 109 ? 14.082 -17.098 57.027 1.00 16.80 109 ILE C N 1
ATOM 7343 C CA . ILE C 1 109 ? 12.790 -17.115 56.323 1.00 15.15 109 ILE C CA 1
ATOM 7344 C C . ILE C 1 109 ? 11.699 -17.705 57.207 1.00 18.00 109 ILE C C 1
ATOM 7345 O O . ILE C 1 109 ? 11.788 -18.867 57.588 1.00 17.01 109 ILE C O 1
ATOM 7350 N N . GLU C 1 110 ? 10.679 -16.910 57.505 1.00 15.43 110 GLU C N 1
ATOM 7351 C CA . GLU C 1 110 ? 9.508 -17.348 58.277 1.00 16.08 110 GLU C CA 1
ATOM 7352 C C . GLU C 1 110 ? 8.325 -17.415 57.330 1.00 20.93 110 GLU C C 1
ATOM 7353 O O . GLU C 1 110 ? 7.497 -18.315 57.429 1.00 20.28 110 GLU C O 1
ATOM 7359 N N . ILE C 1 111 ? 8.248 -16.437 56.418 1.00 16.87 111 ILE C N 1
ATOM 7360 C CA . ILE C 1 111 ? 7.248 -16.343 55.357 1.00 16.19 111 ILE C CA 1
ATOM 7361 C C . ILE C 1 111 ? 8.028 -16.178 54.035 1.00 19.31 111 ILE C C 1
ATOM 7362 O O . ILE C 1 111 ? 9.022 -15.448 54.011 1.00 16.99 111 ILE C O 1
ATOM 7367 N N . VAL C 1 112 ? 7.579 -16.857 52.961 1.00 15.59 112 VAL C N 1
ATOM 7368 C CA . VAL C 1 112 ? 8.255 -16.862 51.668 1.00 14.16 112 VAL C CA 1
ATOM 7369 C C . VAL C 1 112 ? 7.294 -16.531 50.518 1.00 17.98 112 VAL C C 1
ATOM 7370 O O . VAL C 1 112 ? 6.099 -16.777 50.615 1.00 14.95 112 VAL C O 1
ATOM 7374 N N . ARG C 1 113 ? 7.836 -15.964 49.432 1.00 14.44 113 ARG C N 1
ATOM 7375 C CA . ARG C 1 113 ? 7.041 -15.642 48.261 1.00 13.69 113 ARG C CA 1
ATOM 7376 C C . ARG C 1 113 ? 7.866 -16.049 47.064 1.00 15.06 113 ARG C C 1
ATOM 7377 O O . ARG C 1 113 ? 8.985 -15.566 46.904 1.00 13.86 113 ARG C O 1
ATOM 7393 N N . VAL C 1 115 ? 8.888 -16.368 43.117 1.00 11.73 115 VAL C N 1
ATOM 7394 C CA . VAL C 1 115 ? 8.903 -15.509 41.928 1.00 11.39 115 VAL C CA 1
ATOM 7395 C C . VAL C 1 115 ? 9.552 -16.361 40.810 1.00 14.54 115 VAL C C 1
ATOM 7396 O O . VAL C 1 115 ? 9.788 -17.557 41.026 1.00 12.56 115 VAL C O 1
ATOM 7400 N N . ASN C 1 116 ? 9.830 -15.763 39.658 1.00 12.90 116 ASN C N 1
ATOM 7401 C CA . ASN C 1 116 ? 10.376 -16.468 38.528 1.00 12.99 116 ASN C CA 1
ATOM 7402 C C . ASN C 1 116 ? 11.884 -16.403 38.281 1.00 16.38 116 ASN C C 1
ATOM 7403 O O . ASN C 1 116 ? 12.352 -17.097 37.430 1.00 16.15 116 ASN C O 1
ATOM 7408 N N . SER C 1 117 ? 12.592 -15.568 39.016 1.00 12.18 117 SER C N 1
ATOM 7409 C CA . SER C 1 117 ? 14.045 -15.438 38.850 1.00 11.94 117 SER C CA 1
ATOM 7410 C C . SER C 1 117 ? 14.654 -14.716 40.056 1.00 14.40 117 SER C C 1
ATOM 7411 O O . SER C 1 117 ? 13.929 -14.156 40.888 1.00 12.06 117 SER C O 1
ATOM 7414 N N . GLY C 1 118 ? 15.982 -14.681 40.100 1.00 12.01 118 GLY C N 1
ATOM 7415 C CA . GLY C 1 118 ? 16.713 -13.923 41.112 1.00 11.65 118 GLY C CA 1
ATOM 7416 C C . GLY C 1 118 ? 16.472 -12.426 40.940 1.00 14.17 118 GLY C C 1
ATOM 7417 O O . GLY C 1 118 ? 16.310 -11.714 41.927 1.00 12.55 118 GLY C O 1
ATOM 7418 N N . THR C 1 119 ? 16.422 -11.935 39.679 1.00 10.97 119 THR C N 1
ATOM 7419 C CA . THR C 1 119 ? 16.141 -10.514 39.377 1.00 10.03 119 THR C CA 1
ATOM 7420 C C . THR C 1 119 ? 14.794 -10.106 39.976 1.00 13.92 119 THR C C 1
ATOM 7421 O O . THR C 1 119 ? 14.701 -9.041 40.585 1.00 12.29 119 THR C O 1
ATOM 7425 N N . GLU C 1 120 ? 13.742 -10.932 39.793 1.00 10.67 120 GLU C N 1
ATOM 7426 C CA . GLU C 1 120 ? 12.443 -10.575 40.384 1.00 11.90 120 GLU C CA 1
ATOM 7427 C C . GLU C 1 120 ? 12.540 -10.623 41.931 1.00 13.50 120 GLU C C 1
ATOM 7428 O O . GLU C 1 120 ? 11.888 -9.833 42.596 1.00 15.94 120 GLU C O 1
ATOM 7434 N N . ALA C 1 121 ? 13.319 -11.552 42.478 1.00 11.17 121 ALA C N 1
ATOM 7435 C CA . ALA C 1 121 ? 13.457 -11.728 43.935 1.00 11.61 121 ALA C CA 1
ATOM 7436 C C . ALA C 1 121 ? 14.131 -10.502 44.577 1.00 14.26 121 ALA C C 1
ATOM 7437 O O . ALA C 1 121 ? 13.595 -9.965 45.534 1.00 13.48 121 ALA C O 1
ATOM 7439 N N . THR C 1 122 ? 15.253 -10.024 44.008 1.00 11.87 122 THR C N 1
ATOM 7440 C CA . THR C 1 122 ? 15.975 -8.872 44.593 1.00 10.85 122 THR C CA 1
ATOM 7441 C C . THR C 1 122 ? 15.227 -7.542 44.391 1.00 13.54 122 THR C C 1
ATOM 7442 O O . THR C 1 122 ? 15.183 -6.730 45.312 1.00 11.57 122 THR C O 1
ATOM 7454 N N . SER C 1 124 ? 12.021 -7.151 44.261 1.00 11.14 124 SER C N 1
ATOM 7455 C CA . SER C 1 124 ? 10.879 -7.178 45.175 1.00 10.45 124 SER C CA 1
ATOM 7456 C C . SER C 1 124 ? 11.323 -6.926 46.607 1.00 12.85 124 SER C C 1
ATOM 7457 O O . SER C 1 124 ? 10.618 -6.245 47.335 1.00 11.32 124 SER C O 1
ATOM 7460 N N . ALA C 1 125 ? 12.455 -7.534 47.023 1.00 11.75 125 ALA C N 1
ATOM 7461 C CA . ALA C 1 125 ? 13.000 -7.399 48.371 1.00 11.41 125 ALA C CA 1
ATOM 7462 C C . ALA C 1 125 ? 13.408 -5.958 48.612 1.00 16.56 125 ALA C C 1
ATOM 7463 O O . ALA C 1 125 ? 13.149 -5.446 49.697 1.00 16.29 125 ALA C O 1
ATOM 7465 N N . LEU C 1 126 ? 13.965 -5.256 47.588 1.00 14.15 126 LEU C N 1
ATOM 7466 C CA . LEU C 1 126 ? 14.290 -3.821 47.771 1.00 12.69 126 LEU C CA 1
ATOM 7467 C C . LEU C 1 126 ? 13.035 -2.975 47.938 1.00 14.65 126 LEU C C 1
ATOM 7468 O O . LEU C 1 126 ? 13.017 -2.106 48.802 1.00 13.08 126 LEU C O 1
ATOM 7473 N N . ARG C 1 127 ? 11.986 -3.205 47.104 1.00 12.33 127 ARG C N 1
ATOM 7474 C CA . ARG C 1 127 ? 10.716 -2.460 47.203 1.00 10.94 127 ARG C CA 1
ATOM 7475 C C . ARG C 1 127 ? 10.067 -2.714 48.596 1.00 12.37 127 ARG C C 1
ATOM 7476 O O . ARG C 1 127 ? 9.570 -1.796 49.224 1.00 12.81 127 ARG C O 1
ATOM 7484 N N . LEU C 1 128 ? 10.104 -3.954 49.069 1.00 10.94 128 LEU C N 1
ATOM 7485 C CA . LEU C 1 128 ? 9.608 -4.310 50.402 1.00 10.04 128 LEU C CA 1
ATOM 7486 C C . LEU C 1 128 ? 10.417 -3.562 51.499 1.00 13.88 128 LEU C C 1
ATOM 7487 O O . LEU C 1 128 ? 9.813 -2.926 52.345 1.00 14.89 128 LEU C O 1
ATOM 7492 N N . ALA C 1 129 ? 11.755 -3.587 51.453 1.00 12.35 129 ALA C N 1
ATOM 7493 C CA . ALA C 1 129 ? 12.552 -2.876 52.476 1.00 12.36 129 ALA C CA 1
ATOM 7494 C C . ALA C 1 129 ? 12.212 -1.387 52.480 1.00 16.11 129 ALA C C 1
ATOM 7495 O O . ALA C 1 129 ? 11.968 -0.801 53.549 1.00 15.30 129 ALA C O 1
ATOM 7497 N N . ARG C 1 130 ? 12.166 -0.776 51.271 1.00 11.44 130 ARG C N 1
ATOM 7498 C CA . ARG C 1 130 ? 11.790 0.633 51.115 1.00 12.22 130 ARG C CA 1
ATOM 7499 C C . ARG C 1 130 ? 10.393 0.925 51.663 1.00 16.78 130 ARG C C 1
ATOM 7500 O O . ARG C 1 130 ? 10.211 1.915 52.382 1.00 17.86 130 ARG C O 1
ATOM 7508 N N . GLY C 1 131 ? 9.420 0.078 51.321 1.00 13.60 131 GLY C N 1
ATOM 7509 C CA . GLY C 1 131 ? 8.049 0.261 51.793 1.00 13.31 131 GLY C CA 1
ATOM 7510 C C . GLY C 1 131 ? 7.912 0.071 53.292 1.00 18.12 131 GLY C C 1
ATOM 7511 O O . GLY C 1 131 ? 7.214 0.837 53.956 1.00 18.09 131 GLY C O 1
ATOM 7512 N N . TYR C 1 132 ? 8.597 -0.941 53.831 1.00 15.08 132 TYR C N 1
ATOM 7513 C CA . TYR C 1 132 ? 8.528 -1.264 55.248 1.00 15.23 132 TYR C CA 1
ATOM 7514 C C . TYR C 1 132 ? 9.145 -0.175 56.132 1.00 18.99 132 TYR C C 1
ATOM 7515 O O . TYR C 1 132 ? 8.568 0.161 57.161 1.00 18.71 132 TYR C O 1
ATOM 7524 N N . THR C 1 133 ? 10.317 0.352 55.744 1.00 15.01 133 THR C N 1
ATOM 7525 C CA . THR C 1 133 ? 11.030 1.388 56.519 1.00 14.75 133 THR C CA 1
ATOM 7526 C C . THR C 1 133 ? 10.559 2.817 56.199 1.00 20.72 133 THR C C 1
ATOM 7527 O O . THR C 1 133 ? 10.791 3.734 56.997 1.00 20.23 133 THR C O 1
ATOM 7531 N N . GLY C 1 134 ? 9.952 3.013 55.020 1.00 17.38 134 GLY C N 1
ATOM 7532 C CA . GLY C 1 134 ? 9.557 4.339 54.546 1.00 17.26 134 GLY C CA 1
ATOM 7533 C C . GLY C 1 134 ? 10.779 5.139 54.098 1.00 19.61 134 GLY C C 1
ATOM 7534 O O . GLY C 1 134 ? 10.796 6.361 54.193 1.00 18.89 134 GLY C O 1
ATOM 7535 N N . ARG C 1 135 ? 11.844 4.457 53.646 1.00 15.29 135 ARG C N 1
ATOM 7536 C CA . ARG C 1 135 ? 13.096 5.129 53.250 1.00 14.33 135 ARG C CA 1
ATOM 7537 C C . ARG C 1 135 ? 13.428 4.856 51.800 1.00 17.55 135 ARG C C 1
ATOM 7538 O O . ARG C 1 135 ? 13.016 3.838 51.257 1.00 16.00 135 ARG C O 1
ATOM 7546 N N . ASN C 1 136 ? 14.225 5.738 51.184 1.00 14.60 136 ASN C N 1
ATOM 7547 C CA . ASN C 1 136 ? 14.515 5.671 49.755 1.00 15.53 136 ASN C CA 1
ATOM 7548 C C . ASN C 1 136 ? 15.789 4.960 49.315 1.00 17.53 136 ASN C C 1
ATOM 7549 O O . ASN C 1 136 ? 15.818 4.424 48.217 1.00 15.78 136 ASN C O 1
ATOM 7554 N N . LYS C 1 137 ? 16.868 5.074 50.090 1.00 12.80 137 LYS C N 1
ATOM 7555 C CA . LYS C 1 137 ? 18.181 4.589 49.680 1.00 11.58 137 LYS C CA 1
ATOM 7556 C C . LYS C 1 137 ? 18.487 3.162 50.002 1.00 15.38 137 LYS C C 1
ATOM 7557 O O . LYS C 1 137 ? 17.985 2.601 50.970 1.00 14.83 137 LYS C O 1
ATOM 7563 N N . ILE C 1 138 ? 19.266 2.539 49.119 1.00 12.78 138 ILE C N 1
ATOM 7564 C CA . ILE C 1 138 ? 19.695 1.169 49.303 1.00 12.74 138 ILE C CA 1
ATOM 7565 C C . ILE C 1 138 ? 21.198 1.199 49.187 1.00 16.26 138 ILE C C 1
ATOM 7566 O O . ILE C 1 138 ? 21.747 2.007 48.441 1.00 16.27 138 ILE C O 1
ATOM 7571 N N . LEU C 1 139 ? 21.866 0.345 49.938 1.00 14.63 139 LEU C N 1
ATOM 7572 C CA . LEU C 1 139 ? 23.301 0.249 49.841 1.00 13.61 139 LEU C CA 1
ATOM 7573 C C . LEU C 1 139 ? 23.670 -1.120 49.306 1.00 15.75 139 LEU C C 1
ATOM 7574 O O . LEU C 1 139 ? 23.205 -2.148 49.819 1.00 14.69 139 LEU C O 1
ATOM 7579 N N . LYS C 1 140 ? 24.565 -1.138 48.314 1.00 11.81 140 LYS C N 1
ATOM 7580 C CA . LYS C 1 140 ? 25.069 -2.369 47.713 1.00 11.81 140 LYS C CA 1
ATOM 7581 C C . LYS C 1 140 ? 26.590 -2.265 47.558 1.00 16.03 140 LYS C C 1
ATOM 7582 O O . LYS C 1 140 ? 27.160 -1.185 47.770 1.00 16.05 140 LYS C O 1
ATOM 7588 N N . PHE C 1 141 ? 27.231 -3.366 47.129 1.00 11.85 141 PHE C N 1
ATOM 7589 C CA . PHE C 1 141 ? 28.677 -3.425 47.009 1.00 11.66 141 PHE C CA 1
ATOM 7590 C C . PHE C 1 141 ? 29.178 -3.432 45.592 1.00 17.95 141 PHE C C 1
ATOM 7591 O O . PHE C 1 141 ? 28.502 -3.950 44.698 1.00 16.26 141 PHE C O 1
ATOM 7599 N N . ILE C 1 142 ? 30.333 -2.789 45.373 1.00 15.96 142 ILE C N 1
ATOM 7600 C CA . ILE C 1 142 ? 30.964 -2.664 44.044 1.00 15.82 142 ILE C CA 1
ATOM 7601 C C . ILE C 1 142 ? 31.385 -4.057 43.548 1.00 19.03 142 ILE C C 1
ATOM 7602 O O . ILE C 1 142 ? 32.022 -4.810 44.286 1.00 18.63 142 ILE C O 1
ATOM 7607 N N . GLY C 1 143 ? 31.056 -4.355 42.299 1.00 17.86 143 GLY C N 1
ATOM 7608 C CA . GLY C 1 143 ? 31.394 -5.622 41.661 1.00 19.14 143 GLY C CA 1
ATOM 7609 C C . GLY C 1 143 ? 30.393 -6.710 41.992 1.00 24.72 143 GLY C C 1
ATOM 7610 O O . GLY C 1 143 ? 30.611 -7.888 41.693 1.00 25.17 143 GLY C O 1
ATOM 7611 N N . CYS C 1 144 ? 29.291 -6.328 42.624 1.00 21.77 144 CYS C N 1
ATOM 7612 C CA . CYS C 1 144 ? 28.276 -7.291 43.018 1.00 21.21 144 CYS C CA 1
ATOM 7613 C C . CYS C 1 144 ? 27.067 -7.211 42.127 1.00 21.48 144 CYS C C 1
ATOM 7614 O O . CYS C 1 144 ? 26.628 -6.120 41.781 1.00 19.93 144 CYS C O 1
ATOM 7617 N N . TYR C 1 145 ? 26.581 -8.377 41.686 1.00 17.91 145 TYR C N 1
ATOM 7618 C CA . TYR C 1 145 ? 25.453 -8.464 40.762 1.00 17.01 145 TYR C CA 1
ATOM 7619 C C . TYR C 1 145 ? 24.249 -9.044 41.476 1.00 18.88 145 TYR C C 1
ATOM 7620 O O . TYR C 1 145 ? 24.357 -10.108 42.097 1.00 17.27 145 TYR C O 1
ATOM 7629 N N . HIS C 1 146 ? 23.105 -8.342 41.402 1.00 14.07 146 HIS C N 1
ATOM 7630 C CA . HIS C 1 146 ? 21.889 -8.795 42.083 1.00 13.50 146 HIS C CA 1
ATOM 7631 C C . HIS C 1 146 ? 20.739 -8.986 41.110 1.00 17.54 146 HIS C C 1
ATOM 7632 O O . HIS C 1 146 ? 19.604 -9.138 41.523 1.00 17.52 146 HIS C O 1
ATOM 7639 N N . GLY C 1 147 ? 21.038 -8.998 39.833 1.00 13.48 147 GLY C N 1
ATOM 7640 C CA . GLY C 1 147 ? 20.001 -9.046 38.812 1.00 12.95 147 GLY C CA 1
ATOM 7641 C C . GLY C 1 147 ? 19.932 -7.684 38.152 1.00 18.83 147 GLY C C 1
ATOM 7642 O O . GLY C 1 147 ? 20.636 -6.740 38.563 1.00 18.63 147 GLY C O 1
ATOM 7643 N N . HIS C 1 148 ? 19.093 -7.560 37.125 1.00 16.95 148 HIS C N 1
ATOM 7644 C CA . HIS C 1 148 ? 19.019 -6.306 36.365 1.00 15.88 148 HIS C CA 1
ATOM 7645 C C . HIS C 1 148 ? 17.937 -5.275 36.770 1.00 19.13 148 HIS C C 1
ATOM 7646 O O . HIS C 1 148 ? 17.631 -4.385 35.977 1.00 19.27 148 HIS C O 1
ATOM 7653 N N . GLY C 1 149 ? 17.395 -5.350 37.978 1.00 14.39 149 GLY C N 1
ATOM 7654 C CA . GLY C 1 149 ? 16.507 -4.311 38.429 1.00 13.94 149 GLY C CA 1
ATOM 7655 C C . GLY C 1 149 ? 17.285 -2.991 38.442 1.00 18.23 149 GLY C C 1
ATOM 7656 O O . GLY C 1 149 ? 18.422 -2.999 38.816 1.00 17.12 149 GLY C O 1
ATOM 7657 N N . ASP C 1 150 ? 16.647 -1.879 38.051 1.00 15.90 150 ASP C N 1
ATOM 7658 C CA . ASP C 1 150 ? 17.344 -0.615 37.782 1.00 15.95 150 ASP C CA 1
ATOM 7659 C C . ASP C 1 150 ? 18.161 -0.100 38.996 1.00 18.96 150 ASP C C 1
ATOM 7660 O O . ASP C 1 150 ? 19.292 0.243 38.832 1.00 19.12 150 ASP C O 1
ATOM 7665 N N . SER C 1 151 ? 17.600 -0.132 40.195 1.00 14.48 151 SER C N 1
ATOM 7666 C CA . SER C 1 151 ? 18.319 0.286 41.429 1.00 15.44 151 SER C CA 1
ATOM 7667 C C . SER C 1 151 ? 19.632 -0.485 41.662 1.00 19.76 151 SER C C 1
ATOM 7668 O O . SER C 1 151 ? 20.541 0.026 42.335 1.00 20.63 151 SER C O 1
ATOM 7671 N N . LEU C 1 152 ? 19.727 -1.715 41.120 1.00 15.26 152 LEU C N 1
ATOM 7672 C CA . LEU C 1 152 ? 20.859 -2.632 41.341 1.00 15.34 152 LEU C CA 1
ATOM 7673 C C . LEU C 1 152 ? 21.904 -2.643 40.231 1.00 20.64 152 LEU C C 1
ATOM 7674 O O . LEU C 1 152 ? 22.977 -3.232 40.409 1.00 18.74 152 LEU C O 1
ATOM 7679 N N . LEU C 1 153 ? 21.619 -1.961 39.113 1.00 20.29 153 LEU C N 1
ATOM 7680 C CA . LEU C 1 153 ? 22.524 -1.911 37.957 1.00 22.63 153 LEU C CA 1
ATOM 7681 C C . LEU C 1 153 ? 23.715 -0.965 38.073 1.00 32.69 153 LEU C C 1
ATOM 7682 O O . LEU C 1 153 ? 24.454 -0.792 37.108 1.00 36.51 153 LEU C O 1
ATOM 7687 N N . ILE C 1 154 ? 23.937 -0.393 39.254 1.00 30.21 154 ILE C N 1
ATOM 7688 C CA . ILE C 1 154 ? 25.039 0.531 39.487 1.00 29.86 154 ILE C CA 1
ATOM 7689 C C . ILE C 1 154 ? 26.263 -0.203 40.067 1.00 32.23 154 ILE C C 1
ATOM 7690 O O . ILE C 1 154 ? 26.150 -0.851 41.113 1.00 29.48 154 ILE C O 1
ATOM 7695 N N . LYS C 1 155 ? 27.425 -0.108 39.351 1.00 29.17 155 LYS C N 1
ATOM 7696 C CA . LYS C 1 155 ? 28.718 -0.721 39.692 1.00 29.78 155 LYS C CA 1
ATOM 7697 C C . LYS C 1 155 ? 28.538 -2.222 39.946 1.00 35.20 155 LYS C C 1
ATOM 7698 O O . LYS C 1 155 ? 28.960 -2.744 40.976 1.00 32.92 155 LYS C O 1
ATOM 7702 N N . ALA C 1 156 ? 27.837 -2.903 39.019 1.00 35.01 156 ALA C N 1
ATOM 7703 C CA . ALA C 1 156 ? 27.547 -4.322 39.179 1.00 36.43 156 ALA C CA 1
ATOM 7704 C C . ALA C 1 156 ? 28.625 -5.289 38.677 1.00 42.95 156 ALA C C 1
ATOM 7705 O O . ALA C 1 156 ? 28.423 -6.504 38.713 1.00 43.00 156 ALA C O 1
ATOM 7707 N N . GLY C 1 157 ? 29.779 -4.746 38.288 1.00 41.98 157 GLY C N 1
ATOM 7708 C CA . GLY C 1 157 ? 30.959 -5.524 37.919 1.00 43.59 157 GLY C CA 1
ATOM 7709 C C . GLY C 1 157 ? 30.977 -6.182 36.558 1.00 51.59 157 GLY C C 1
ATOM 7710 O O . GLY C 1 157 ? 30.336 -5.700 35.628 1.00 50.73 157 GLY C O 1
ATOM 7711 N N . SER C 1 158 ? 31.770 -7.271 36.434 1.00 52.39 158 SER C N 1
ATOM 7712 C CA . SER C 1 158 ? 31.993 -8.046 35.205 1.00 53.70 158 SER C CA 1
ATOM 7713 C C . SER C 1 158 ? 30.731 -8.325 34.398 1.00 60.61 158 SER C C 1
ATOM 7714 O O . SER C 1 158 ? 29.829 -9.033 34.858 1.00 60.04 158 SER C O 1
ATOM 7717 N N . GLY C 1 159 ? 30.704 -7.755 33.199 1.00 59.14 159 GLY C N 1
ATOM 7718 C CA . GLY C 1 159 ? 29.582 -7.848 32.280 1.00 59.85 159 GLY C CA 1
ATOM 7719 C C . GLY C 1 159 ? 28.774 -6.570 32.295 1.00 65.88 159 GLY C C 1
ATOM 7720 O O . GLY C 1 159 ? 28.560 -5.959 31.243 1.00 66.04 159 GLY C O 1
ATOM 7721 N N . VAL C 1 160 ? 28.344 -6.145 33.500 1.00 63.53 160 VAL C N 1
ATOM 7722 C CA . VAL C 1 160 ? 27.533 -4.942 33.710 1.00 64.29 160 VAL C CA 1
ATOM 7723 C C . VAL C 1 160 ? 28.375 -3.683 33.520 1.00 70.99 160 VAL C C 1
ATOM 7724 O O . VAL C 1 160 ? 29.091 -3.267 34.438 1.00 70.39 160 VAL C O 1
ATOM 7728 N N . ASP C 1 167 ? 28.345 4.104 32.806 1.00 55.63 167 ASP C N 1
ATOM 7729 C CA . ASP C 1 167 ? 27.760 3.086 33.679 1.00 54.14 167 ASP C CA 1
ATOM 7730 C C . ASP C 1 167 ? 26.240 3.129 33.641 1.00 52.87 167 ASP C C 1
ATOM 7731 O O . ASP C 1 167 ? 25.643 4.209 33.714 1.00 53.23 167 ASP C O 1
ATOM 7736 N N . SER C 1 168 ? 25.629 1.937 33.498 1.00 43.26 168 SER C N 1
ATOM 7737 C CA . SER C 1 168 ? 24.185 1.704 33.460 1.00 39.35 168 SER C CA 1
ATOM 7738 C C . SER C 1 168 ? 23.369 2.622 32.523 1.00 32.92 168 SER C C 1
ATOM 7739 O O . SER C 1 168 ? 22.567 3.407 33.020 1.00 31.31 168 SER C O 1
ATOM 7742 N N . PRO C 1 169 ? 23.497 2.552 31.180 1.00 25.99 169 PRO C N 1
ATOM 7743 C CA . PRO C 1 169 ? 22.650 3.422 30.338 1.00 23.93 169 PRO C CA 1
ATOM 7744 C C . PRO C 1 169 ? 21.200 2.952 30.417 1.00 23.06 169 PRO C C 1
ATOM 7745 O O . PRO C 1 169 ? 20.958 1.773 30.693 1.00 23.15 169 PRO C O 1
ATOM 7749 N N . GLY C 1 170 ? 20.267 3.883 30.289 1.00 18.18 170 GLY C N 1
ATOM 7750 C CA . GLY C 1 170 ? 18.837 3.589 30.410 1.00 17.22 170 GLY C CA 1
ATOM 7751 C C . GLY C 1 170 ? 18.335 3.688 31.843 1.00 19.70 170 GLY C C 1
ATOM 7752 O O . GLY C 1 170 ? 17.132 3.567 32.101 1.00 19.09 170 GLY C O 1
ATOM 7753 N N . VAL C 1 171 ? 19.248 3.917 32.791 1.00 15.29 171 VAL C N 1
ATOM 7754 C CA . VAL C 1 171 ? 18.889 4.062 34.211 1.00 15.46 171 VAL C CA 1
ATOM 7755 C C . VAL C 1 171 ? 18.874 5.559 34.551 1.00 18.88 171 VAL C C 1
ATOM 7756 O O . VAL C 1 171 ? 19.942 6.162 34.613 1.00 17.85 171 VAL C O 1
ATOM 7760 N N . PRO C 1 172 ? 17.690 6.172 34.788 1.00 15.98 172 PRO C N 1
ATOM 7761 C CA . PRO C 1 172 ? 17.662 7.604 35.136 1.00 15.61 172 PRO C CA 1
ATOM 7762 C C . PRO C 1 172 ? 18.382 7.957 36.432 1.00 20.61 172 PRO C C 1
ATOM 7763 O O . PRO C 1 172 ? 18.493 7.132 37.353 1.00 17.48 172 PRO C O 1
ATOM 7767 N N . GLU C 1 173 ? 18.783 9.242 36.534 1.00 18.62 173 GLU C N 1
ATOM 7768 C CA . GLU C 1 173 ? 19.418 9.785 37.729 1.00 17.74 173 GLU C CA 1
ATOM 7769 C C . GLU C 1 173 ? 18.453 9.688 38.926 1.00 20.90 173 GLU C C 1
ATOM 7770 O O . GLU C 1 173 ? 18.909 9.482 40.043 1.00 17.85 173 GLU C O 1
ATOM 7776 N N . GLY C 1 174 ? 17.139 9.774 38.671 1.00 19.65 174 GLY C N 1
ATOM 7777 C CA . GLY C 1 174 ? 16.128 9.630 39.714 1.00 19.21 174 GLY C CA 1
ATOM 7778 C C . GLY C 1 174 ? 16.188 8.287 40.429 1.00 21.21 174 GLY C C 1
ATOM 7779 O O . GLY C 1 174 ? 15.749 8.171 41.576 1.00 20.65 174 GLY C O 1
ATOM 7780 N N . VAL C 1 175 ? 16.720 7.264 39.754 1.00 16.51 175 VAL C N 1
ATOM 7781 C CA . VAL C 1 175 ? 16.945 5.917 40.316 1.00 15.57 175 VAL C CA 1
ATOM 7782 C C . VAL C 1 175 ? 18.344 5.902 40.934 1.00 19.93 175 VAL C C 1
ATOM 7783 O O . VAL C 1 175 ? 18.511 5.499 42.095 1.00 18.39 175 VAL C O 1
ATOM 7787 N N . ALA C 1 176 ? 19.366 6.308 40.138 1.00 18.44 176 ALA C N 1
ATOM 7788 C CA . ALA C 1 176 ? 20.773 6.244 40.538 1.00 18.74 176 ALA C CA 1
ATOM 7789 C C . ALA C 1 176 ? 21.089 6.989 41.836 1.00 21.97 176 ALA C C 1
ATOM 7790 O O . ALA C 1 176 ? 21.867 6.475 42.641 1.00 20.93 176 ALA C O 1
ATOM 7792 N N . LYS C 1 177 ? 20.435 8.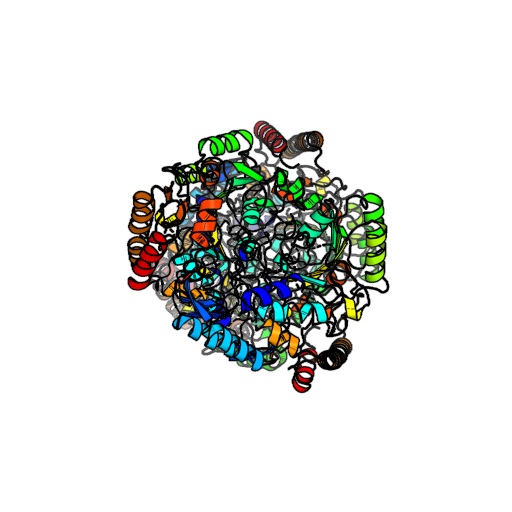141 42.081 1.00 18.44 177 LYS C N 1
ATOM 7793 C CA . LYS C 1 177 ? 20.701 8.956 43.282 1.00 18.17 177 LYS C CA 1
ATOM 7794 C C . LYS C 1 177 ? 20.362 8.235 44.590 1.00 22.23 177 LYS C C 1
ATOM 7795 O O . LYS C 1 177 ? 20.838 8.655 45.641 1.00 20.44 177 LYS C O 1
ATOM 7801 N N . ASN C 1 178 ? 19.513 7.165 44.516 1.00 17.09 178 ASN C N 1
ATOM 7802 C CA . ASN C 1 178 ? 19.062 6.388 45.675 1.00 15.90 178 ASN C CA 1
ATOM 7803 C C . ASN C 1 178 ? 19.819 5.076 45.897 1.00 17.04 178 ASN C C 1
ATOM 7804 O O . ASN C 1 178 ? 19.404 4.258 46.710 1.00 15.78 178 ASN C O 1
ATOM 7809 N N . THR C 1 179 ? 20.923 4.872 45.172 1.00 12.67 179 THR C N 1
ATOM 7810 C CA . THR C 1 179 ? 21.758 3.698 45.341 1.00 13.49 179 THR C CA 1
ATOM 7811 C C . THR C 1 179 ? 23.146 4.174 45.765 1.00 17.98 179 THR C C 1
ATOM 7812 O O . THR C 1 179 ? 23.749 5.007 45.085 1.00 16.98 179 THR C O 1
ATOM 7816 N N . ILE C 1 180 ? 23.617 3.651 46.896 1.00 14.96 180 ILE C N 1
ATOM 7817 C CA . ILE C 1 180 ? 24.961 3.902 47.444 1.00 13.45 180 ILE C CA 1
ATOM 7818 C C . ILE C 1 180 ? 25.758 2.650 47.170 1.00 17.01 180 ILE C C 1
ATOM 7819 O O . ILE C 1 180 ? 25.285 1.546 47.457 1.00 17.90 180 ILE C O 1
ATOM 7824 N N . THR C 1 181 ? 26.976 2.806 46.647 1.00 14.52 181 THR C N 1
ATOM 7825 C CA . THR C 1 181 ? 27.864 1.689 46.345 1.00 15.62 181 THR C CA 1
ATOM 7826 C C . THR C 1 181 ? 29.170 1.844 47.091 1.00 21.13 181 THR C C 1
ATOM 7827 O O . THR C 1 181 ? 29.753 2.932 47.129 1.00 21.79 181 THR C O 1
ATOM 7831 N N . VAL C 1 182 ? 29.614 0.761 47.707 1.00 17.31 182 VAL C N 1
ATOM 7832 C CA . VAL C 1 182 ? 30.812 0.763 48.534 1.00 17.55 182 VAL C CA 1
ATOM 7833 C C . VAL C 1 182 ? 31.554 -0.538 48.232 1.00 19.20 182 VAL C C 1
ATOM 7834 O O . VAL C 1 182 ? 30.925 -1.512 47.829 1.00 16.87 182 VAL C O 1
ATOM 7838 N N . ALA C 1 183 ? 32.884 -0.542 48.363 1.00 15.61 183 ALA C N 1
ATOM 7839 C CA . ALA C 1 183 ? 33.688 -1.729 48.064 1.00 15.95 183 ALA C CA 1
ATOM 7840 C C . ALA C 1 183 ? 33.273 -2.896 48.938 1.00 18.08 183 ALA C C 1
ATOM 7841 O O . ALA C 1 183 ? 32.983 -2.694 50.121 1.00 16.16 183 ALA C O 1
ATOM 7843 N N . TYR C 1 184 ? 33.197 -4.120 48.354 1.00 15.46 184 TYR C N 1
ATOM 7844 C CA . TYR C 1 184 ? 32.853 -5.312 49.135 1.00 14.73 184 TYR C CA 1
ATOM 7845 C C . TYR C 1 184 ? 33.951 -5.470 50.185 1.00 19.39 184 TYR C C 1
ATOM 7846 O O . TYR C 1 184 ? 35.103 -5.123 49.910 1.00 18.04 184 TYR C O 1
ATOM 7855 N N . ASN C 1 185 ? 33.601 -5.964 51.382 1.00 17.38 185 ASN C N 1
ATOM 7856 C CA . ASN C 1 185 ? 34.556 -6.143 52.502 1.00 17.86 185 ASN C CA 1
ATOM 7857 C C . ASN C 1 185 ? 35.065 -4.833 53.150 1.00 22.59 185 ASN C C 1
ATOM 7858 O O . ASN C 1 185 ? 35.920 -4.880 54.035 1.00 23.54 185 ASN C O 1
ATOM 7863 N N . ASP C 1 186 ? 34.583 -3.690 52.716 1.00 19.41 186 ASP C N 1
ATOM 7864 C CA . ASP C 1 186 ? 34.888 -2.390 53.311 1.00 19.16 186 ASP C CA 1
ATOM 7865 C C . ASP C 1 186 ? 33.878 -1.899 54.369 1.00 23.21 186 ASP C C 1
ATOM 7866 O O . ASP C 1 186 ? 33.055 -1.063 54.121 1.00 23.51 186 ASP C O 1
ATOM 7871 N N . LEU C 1 187 ? 33.964 -2.448 55.551 1.00 20.02 187 LEU C N 1
ATOM 7872 C CA . LEU C 1 187 ? 33.050 -2.083 56.627 1.00 18.93 187 LEU C CA 1
ATOM 7873 C C . LEU C 1 187 ? 33.143 -0.597 57.028 1.00 21.61 187 LEU C C 1
ATOM 7874 O O . LEU C 1 187 ? 32.112 0.005 57.338 1.00 17.93 187 LEU C O 1
ATOM 7879 N N A GLU C 1 188 ? 34.351 -0.003 57.010 0.50 18.84 188 GLU C N 1
ATOM 7880 N N B GLU C 1 188 ? 34.359 -0.001 57.003 0.50 18.82 188 GLU C N 1
ATOM 7881 C CA A GLU C 1 188 ? 34.488 1.411 57.372 0.50 18.84 188 GLU C CA 1
ATOM 7882 C CA B GLU C 1 188 ? 34.529 1.417 57.344 0.50 18.82 188 GLU C CA 1
ATOM 7883 C C A GLU C 1 188 ? 33.742 2.371 56.429 0.50 20.43 188 GLU C C 1
ATOM 7884 C C B GLU C 1 188 ? 33.702 2.335 56.433 0.50 20.34 188 GLU C C 1
ATOM 7885 O O A GLU C 1 188 ? 33.157 3.340 56.905 0.50 18.64 188 GLU C O 1
ATOM 7886 O O B GLU C 1 188 ? 33.067 3.262 56.928 0.50 18.48 188 GLU C O 1
ATOM 7897 N N . SER C 1 189 ? 33.700 2.072 55.115 1.00 16.84 189 SER C N 1
ATOM 7898 C CA . SER C 1 189 ? 32.938 2.888 54.154 1.00 15.15 189 SER C CA 1
ATOM 7899 C C . SER C 1 189 ? 31.420 2.772 54.370 1.00 15.08 189 SER C C 1
ATOM 7900 O O . SER C 1 189 ? 30.706 3.750 54.183 1.00 14.57 189 SER C O 1
ATOM 7903 N N . VAL C 1 190 ? 30.956 1.620 54.853 1.00 13.21 190 VAL C N 1
ATOM 7904 C CA . VAL C 1 190 ? 29.548 1.359 55.220 1.00 12.58 190 VAL C CA 1
ATOM 7905 C C . VAL C 1 190 ? 29.226 2.213 56.447 1.00 15.48 190 VAL C C 1
ATOM 7906 O O . VAL C 1 190 ? 28.187 2.847 56.503 1.00 13.17 190 VAL C O 1
ATOM 7910 N N . LYS C 1 191 ? 30.111 2.204 57.456 1.00 15.31 191 LYS C N 1
ATOM 7911 C CA . LYS C 1 191 ? 29.872 3.027 58.653 1.00 15.51 191 LYS C CA 1
ATOM 7912 C C . LYS C 1 191 ? 29.790 4.509 58.279 1.00 19.29 191 LYS C C 1
ATOM 7913 O O . LYS C 1 191 ? 28.884 5.200 58.733 1.00 20.02 191 LYS C O 1
ATOM 7919 N N . TYR C 1 192 ? 30.634 4.942 57.330 1.00 17.53 192 TYR C N 1
ATOM 7920 C CA . TYR C 1 192 ? 30.666 6.308 56.787 1.00 17.90 192 TYR C CA 1
ATOM 7921 C C . TYR C 1 192 ? 29.345 6.662 56.085 1.00 19.89 192 TYR C C 1
ATOM 7922 O O . TYR C 1 192 ? 28.803 7.746 56.300 1.00 17.41 192 TYR C O 1
ATOM 7931 N N . ALA C 1 193 ? 28.860 5.758 55.215 1.00 17.70 193 ALA C N 1
ATOM 7932 C CA . ALA C 1 193 ? 27.603 5.914 54.489 1.00 16.38 193 ALA C CA 1
ATOM 7933 C C . ALA C 1 193 ? 26.459 6.060 55.478 1.00 19.04 193 ALA C C 1
ATOM 7934 O O . ALA C 1 193 ? 25.606 6.919 55.281 1.00 19.31 193 ALA C O 1
ATOM 7936 N N . PHE C 1 194 ? 26.438 5.229 56.553 1.00 14.93 194 PHE C N 1
ATOM 7937 C CA . PHE C 1 194 ? 25.376 5.295 57.562 1.00 14.34 194 PHE C CA 1
ATOM 7938 C C . PHE C 1 194 ? 25.464 6.540 58.441 1.00 19.05 194 PHE C C 1
ATOM 7939 O O . PHE C 1 194 ? 24.445 7.022 58.919 1.00 20.55 194 PHE C O 1
ATOM 7947 N N . GLU C 1 195 ? 26.671 7.069 58.638 1.00 17.02 195 GLU C N 1
ATOM 7948 C CA . GLU C 1 195 ? 26.882 8.316 59.394 1.00 16.09 195 GLU C CA 1
ATOM 7949 C C . GLU C 1 195 ? 26.311 9.494 58.561 1.00 21.09 195 GLU C C 1
ATOM 7950 O O . GLU C 1 195 ? 25.625 10.362 59.097 1.00 19.06 195 GLU C O 1
ATOM 7956 N N . GLN C 1 196 ? 26.562 9.486 57.249 1.00 20.13 196 GLN C N 1
ATOM 7957 C CA . GLN C 1 196 ? 26.076 10.539 56.353 1.00 20.81 196 GLN C CA 1
ATOM 7958 C C . GLN C 1 196 ? 24.572 10.419 56.019 1.00 23.33 196 GLN C C 1
ATOM 7959 O O . GLN C 1 196 ? 23.874 11.435 56.008 1.00 21.96 196 GLN C O 1
ATOM 7965 N N . PHE C 1 197 ? 24.084 9.189 55.734 1.00 19.87 197 PHE C N 1
ATOM 7966 C CA . PHE C 1 197 ? 22.695 8.945 55.252 1.00 20.01 197 PHE C CA 1
ATOM 7967 C C . PHE C 1 197 ? 21.849 7.883 55.968 1.00 23.40 197 PHE C C 1
ATOM 7968 O O . PHE C 1 197 ? 20.781 7.512 55.449 1.00 22.99 197 PHE C O 1
ATOM 7976 N N . GLY C 1 198 ? 22.314 7.395 57.112 1.00 20.28 198 GLY C N 1
ATOM 7977 C CA . GLY C 1 198 ? 21.656 6.348 57.893 1.00 20.74 198 GLY C CA 1
ATOM 7978 C C . GLY C 1 198 ? 20.155 6.454 58.066 1.00 25.71 198 GLY C C 1
ATOM 7979 O O . GLY C 1 198 ? 19.465 5.430 58.038 1.00 24.67 198 GLY C O 1
ATOM 7980 N N . ASP C 1 199 ? 19.638 7.695 58.240 1.00 22.79 199 ASP C N 1
ATOM 7981 C CA . ASP C 1 199 ? 18.204 7.973 58.390 1.00 23.28 199 ASP C CA 1
ATOM 7982 C C . ASP C 1 199 ? 17.371 7.624 57.143 1.00 23.89 199 ASP C C 1
ATOM 7983 O O . ASP C 1 199 ? 16.175 7.381 57.278 1.00 21.26 199 ASP C O 1
ATOM 7988 N N . ASP C 1 200 ? 17.977 7.709 55.941 1.00 19.99 200 ASP C N 1
ATOM 7989 C CA . ASP C 1 200 ? 17.293 7.460 54.666 1.00 19.49 200 ASP C CA 1
ATOM 7990 C C . ASP C 1 200 ? 17.697 6.163 53.974 1.00 18.73 200 ASP C C 1
ATOM 7991 O O . ASP C 1 200 ? 17.273 5.924 52.830 1.00 15.56 200 ASP C O 1
ATOM 7996 N N . ILE C 1 201 ? 18.465 5.295 54.672 1.00 15.04 201 ILE C N 1
ATOM 7997 C CA . ILE C 1 201 ? 18.877 3.998 54.098 1.00 14.73 201 ILE C CA 1
ATOM 7998 C C . ILE C 1 201 ? 17.889 2.916 54.487 1.00 18.10 201 ILE C C 1
ATOM 7999 O O . ILE C 1 201 ? 17.813 2.561 55.662 1.00 19.01 201 ILE C O 1
ATOM 8004 N N . ALA C 1 202 ? 17.146 2.383 53.500 1.00 12.92 202 ALA C N 1
ATOM 8005 C CA . ALA C 1 202 ? 16.175 1.294 53.718 1.00 12.68 202 ALA C CA 1
ATOM 8006 C C . ALA C 1 202 ? 16.848 -0.022 54.037 1.00 15.97 202 ALA C C 1
ATOM 8007 O O . ALA C 1 202 ? 16.346 -0.778 54.856 1.00 15.33 202 ALA C O 1
ATOM 8009 N N . CYS C 1 203 ? 17.952 -0.334 53.345 1.00 14.08 203 CYS C N 1
ATOM 8010 C CA . CYS C 1 203 ? 18.590 -1.632 53.493 1.00 14.51 203 CYS C CA 1
ATOM 8011 C C . CYS C 1 203 ? 19.976 -1.655 52.946 1.00 16.21 203 CYS C C 1
ATOM 8012 O O . CYS C 1 203 ? 20.355 -0.841 52.091 1.00 15.91 203 CYS C O 1
ATOM 8015 N N . VAL C 1 204 ? 20.713 -2.688 53.369 1.00 11.53 204 VAL C N 1
ATOM 8016 C CA . VAL C 1 204 ? 21.975 -3.080 52.786 1.00 10.15 204 VAL C CA 1
ATOM 8017 C C . VAL C 1 204 ? 21.644 -4.394 52.070 1.00 14.85 204 VAL C C 1
ATOM 8018 O O . VAL C 1 204 ? 21.007 -5.268 52.660 1.00 15.07 204 VAL C O 1
ATOM 8022 N N . ILE C 1 205 ? 22.032 -4.534 50.812 1.00 11.57 205 ILE C N 1
ATOM 8023 C CA . ILE C 1 205 ? 21.876 -5.814 50.111 1.00 11.06 205 ILE C CA 1
ATOM 8024 C C . ILE C 1 205 ? 23.286 -6.373 49.913 1.00 15.18 205 ILE C C 1
ATOM 8025 O O . ILE C 1 205 ? 24.190 -5.653 49.450 1.00 14.15 205 ILE C O 1
ATOM 8030 N N . VAL C 1 206 ? 23.481 -7.643 50.282 1.00 12.13 206 VAL C N 1
ATOM 8031 C CA . VAL C 1 206 ? 24.808 -8.255 50.211 1.00 12.94 206 VAL C CA 1
ATOM 8032 C C . VAL C 1 206 ? 24.766 -9.744 49.883 1.00 15.85 206 VAL C C 1
ATOM 8033 O O . VAL C 1 206 ? 23.885 -10.477 50.334 1.00 14.60 206 VAL C O 1
ATOM 8037 N N . GLU C 1 207 ? 25.730 -10.173 49.108 1.00 13.81 207 GLU C N 1
ATOM 8038 C CA . GLU C 1 207 ? 26.019 -11.564 48.883 1.00 14.38 207 GLU C CA 1
ATOM 8039 C C . GLU C 1 207 ? 26.847 -12.086 50.082 1.00 16.74 207 GLU C C 1
ATOM 8040 O O . GLU C 1 207 ? 27.887 -11.569 50.347 1.00 15.00 207 GLU C O 1
ATOM 8046 N N . PRO C 1 208 ? 26.376 -13.129 50.773 1.00 16.01 208 PRO C N 1
ATOM 8047 C CA . PRO C 1 208 ? 27.176 -13.620 51.926 1.00 15.66 208 PRO C CA 1
ATOM 8048 C C . PRO C 1 208 ? 28.584 -14.052 51.540 1.00 21.38 208 PRO C C 1
ATOM 8049 O O . PRO C 1 208 ? 29.500 -13.880 52.327 1.00 22.07 208 PRO C O 1
ATOM 8053 N N . VAL C 1 209 ? 28.747 -14.582 50.326 1.00 17.65 209 VAL C N 1
ATOM 8054 C CA . VAL C 1 209 ? 30.017 -14.893 49.658 1.00 16.92 209 VAL C CA 1
ATOM 8055 C C . VAL C 1 209 ? 29.827 -14.246 48.269 1.00 21.43 209 VAL C C 1
ATOM 8056 O O . VAL C 1 209 ? 28.884 -14.633 47.555 1.00 21.02 209 VAL C O 1
ATOM 8060 N N . ALA C 1 210 ? 30.681 -13.278 47.883 1.00 17.06 210 ALA C N 1
ATOM 8061 C CA . ALA C 1 210 ? 30.524 -12.645 46.566 1.00 16.78 210 ALA C CA 1
ATOM 8062 C C . ALA C 1 210 ? 30.874 -13.663 45.492 1.00 22.85 210 ALA C C 1
ATOM 8063 O O . ALA C 1 210 ? 31.831 -14.409 45.657 1.00 21.77 210 ALA C O 1
ATOM 8065 N N . GLY C 1 211 ? 30.036 -13.767 44.456 1.00 21.37 211 GLY C N 1
ATOM 8066 C CA . GLY C 1 211 ? 30.240 -14.765 43.408 1.00 21.13 211 GLY C CA 1
ATOM 8067 C C . GLY C 1 211 ? 30.344 -14.254 41.988 1.00 27.60 211 GLY C C 1
ATOM 8068 O O . GLY C 1 211 ? 30.706 -15.015 41.091 1.00 29.27 211 GLY C O 1
ATOM 8069 N N . ASN C 1 212 ? 30.027 -12.982 41.769 1.00 24.11 212 ASN C N 1
ATOM 8070 C CA . ASN C 1 212 ? 30.016 -12.382 40.445 1.00 24.34 212 ASN C CA 1
ATOM 8071 C C . ASN C 1 212 ? 31.275 -11.551 40.127 1.00 27.76 212 ASN C C 1
ATOM 8072 O O . ASN C 1 212 ? 31.340 -10.904 39.085 1.00 28.26 212 ASN C O 1
ATOM 8085 N N . GLY C 1 214 ? 34.153 -13.296 40.786 1.00 21.05 214 GLY C N 1
ATOM 8086 C CA . GLY C 1 214 ? 34.820 -14.523 41.171 1.00 20.65 214 GLY C CA 1
ATOM 8087 C C . GLY C 1 214 ? 34.360 -14.763 42.593 1.00 20.81 214 GLY C C 1
ATOM 8088 O O . GLY C 1 214 ? 33.591 -13.951 43.139 1.00 19.88 214 GLY C O 1
ATOM 8089 N N . VAL C 1 215 ? 34.815 -15.852 43.208 1.00 16.90 215 VAL C N 1
ATOM 8090 C CA . VAL C 1 215 ? 34.477 -16.207 44.586 1.00 16.36 215 VAL C CA 1
ATOM 8091 C C . VAL C 1 215 ? 35.292 -15.308 45.527 1.00 20.20 215 VAL C C 1
ATOM 8092 O O . VAL C 1 215 ? 36.527 -15.328 45.478 1.00 19.93 215 VAL C O 1
ATOM 8096 N N . VAL C 1 216 ? 34.610 -14.468 46.321 1.00 16.59 216 VAL C N 1
ATOM 8097 C CA . VAL C 1 216 ? 35.274 -13.563 47.280 1.00 16.36 216 VAL C CA 1
ATOM 8098 C C . VAL C 1 216 ? 34.575 -13.730 48.637 1.00 19.86 216 VAL C C 1
ATOM 8099 O O . VAL C 1 216 ? 33.490 -13.162 48.841 1.00 18.75 216 VAL C O 1
ATOM 8103 N N . PRO C 1 217 ? 35.167 -14.510 49.575 1.00 16.31 217 PRO C N 1
ATOM 8104 C CA . PRO C 1 217 ? 34.535 -14.683 50.891 1.00 15.77 217 PRO C CA 1
ATOM 8105 C C . PRO C 1 217 ? 34.484 -13.385 51.680 1.00 19.29 217 PRO C C 1
ATOM 8106 O O . PRO C 1 217 ? 35.304 -12.498 51.455 1.00 20.02 217 PRO C O 1
ATOM 8110 N N . PRO C 1 218 ? 33.541 -13.247 52.632 1.00 15.66 218 PRO C N 1
ATOM 8111 C CA . PRO C 1 218 ? 33.550 -12.050 53.473 1.00 15.25 218 PRO C CA 1
ATOM 8112 C C . PRO C 1 218 ? 34.773 -12.106 54.395 1.00 20.24 218 PRO C C 1
ATOM 8113 O O . PRO C 1 218 ? 35.187 -13.209 54.812 1.00 18.86 218 PRO C O 1
ATOM 8117 N N . GLN C 1 219 ? 35.356 -10.943 54.693 1.00 17.38 219 GLN C N 1
ATOM 8118 C CA . GLN C 1 219 ? 36.499 -10.838 55.611 1.00 18.35 219 GLN C CA 1
ATOM 8119 C C . GLN C 1 219 ? 35.963 -11.062 57.021 1.00 22.13 219 GLN C C 1
ATOM 8120 O O . GLN C 1 219 ? 34.788 -10.762 57.253 1.00 20.22 219 GLN C O 1
ATOM 8126 N N . PRO C 1 220 ? 36.794 -11.471 58.011 1.00 20.99 220 PRO C N 1
ATOM 8127 C CA . PRO C 1 220 ? 36.268 -11.615 59.384 1.00 20.61 220 PRO C CA 1
ATOM 8128 C C . PRO C 1 220 ? 35.591 -10.345 59.923 1.00 21.99 220 PRO C C 1
ATOM 8129 O O . PRO C 1 220 ? 36.116 -9.238 59.810 1.00 21.43 220 PRO C O 1
ATOM 8133 N N . GLY C 1 221 ? 34.375 -10.517 60.417 1.00 19.05 221 GLY C N 1
ATOM 8134 C CA . GLY C 1 221 ? 33.593 -9.428 60.989 1.00 18.55 221 GLY C CA 1
ATOM 8135 C C . GLY C 1 221 ? 32.792 -8.589 60.006 1.00 20.68 221 GLY C C 1
ATOM 8136 O O . GLY C 1 221 ? 32.037 -7.728 60.435 1.00 19.48 221 GLY C O 1
ATOM 8137 N N . PHE C 1 222 ? 32.974 -8.787 58.681 1.00 16.87 222 PHE C N 1
ATOM 8138 C CA . PHE C 1 222 ? 32.230 -8.009 57.672 1.00 14.89 222 PHE C CA 1
ATOM 8139 C C . PHE C 1 222 ? 30.706 -8.227 57.762 1.00 16.72 222 PHE C C 1
ATOM 8140 O O . PHE C 1 222 ? 29.980 -7.265 57.994 1.00 14.40 222 PHE C O 1
ATOM 8148 N N . LEU C 1 223 ? 30.228 -9.479 57.656 1.00 14.63 223 LEU C N 1
ATOM 8149 C CA . LEU C 1 223 ? 28.769 -9.757 57.700 1.00 14.96 223 LEU C CA 1
ATOM 8150 C C . LEU C 1 223 ? 28.145 -9.420 59.057 1.00 19.62 223 LEU C C 1
ATOM 8151 O O . LEU C 1 223 ? 27.044 -8.878 59.086 1.00 18.57 223 LEU C O 1
ATOM 8156 N N . GLU C 1 224 ? 28.866 -9.700 60.179 1.00 16.75 224 GLU C N 1
ATOM 8157 C CA . GLU C 1 224 ? 28.399 -9.341 61.529 1.00 16.22 224 GLU C CA 1
ATOM 8158 C C . GLU C 1 224 ? 28.301 -7.820 61.630 1.00 19.94 224 GLU C C 1
ATOM 8159 O O . GLU C 1 224 ? 27.321 -7.308 62.174 1.00 20.00 224 GLU C O 1
ATOM 8165 N N . GLY C 1 225 ? 29.309 -7.109 61.101 1.00 18.09 225 GLY C N 1
ATOM 8166 C CA . GLY C 1 225 ? 29.340 -5.641 61.114 1.00 16.96 225 GLY C CA 1
ATOM 8167 C C . GLY C 1 225 ? 28.168 -5.041 60.358 1.00 18.77 225 GLY C C 1
ATOM 8168 O O . GLY C 1 225 ? 27.536 -4.097 60.837 1.00 18.18 225 GLY C O 1
ATOM 8169 N N . LEU C 1 226 ? 27.811 -5.627 59.188 1.00 15.82 226 LEU C N 1
ATOM 8170 C CA . LEU C 1 226 ? 26.655 -5.128 58.422 1.00 14.06 226 LEU C CA 1
ATOM 8171 C C . LEU C 1 226 ? 25.388 -5.345 59.236 1.00 17.57 226 LEU C C 1
ATOM 8172 O O . LEU C 1 226 ? 24.528 -4.473 59.274 1.00 17.99 226 LEU C O 1
ATOM 8177 N N . ARG C 1 227 ? 25.283 -6.496 59.906 1.00 15.30 227 ARG C N 1
ATOM 8178 C CA . ARG C 1 227 ? 24.122 -6.783 60.764 1.00 15.44 227 ARG C CA 1
ATOM 8179 C C . ARG C 1 227 ? 24.018 -5.751 61.888 1.00 18.68 227 ARG C C 1
ATOM 8180 O O . ARG C 1 227 ? 22.931 -5.246 62.143 1.00 17.56 227 ARG C O 1
ATOM 8188 N N . GLU C 1 228 ? 25.154 -5.402 62.533 1.00 17.05 228 GLU C N 1
ATOM 8189 C CA . GLU C 1 228 ? 25.146 -4.434 63.647 1.00 15.64 228 GLU C CA 1
ATOM 8190 C C . GLU C 1 228 ? 24.827 -3.019 63.175 1.00 16.68 228 GLU C C 1
ATOM 8191 O O . GLU C 1 228 ? 23.974 -2.366 63.769 1.00 16.52 228 GLU C O 1
ATOM 8197 N N . VAL C 1 229 ? 25.467 -2.562 62.083 1.00 12.67 229 VAL C N 1
ATOM 8198 C CA . VAL C 1 229 ? 25.248 -1.222 61.523 1.00 12.79 229 VAL C CA 1
ATOM 8199 C C . VAL C 1 229 ? 23.783 -1.031 61.096 1.00 17.26 229 VAL C C 1
ATOM 8200 O O . VAL C 1 229 ? 23.179 -0.017 61.435 1.00 17.15 229 VAL C O 1
ATOM 8204 N N . THR C 1 230 ? 23.203 -2.007 60.370 1.00 15.56 230 THR C N 1
ATOM 8205 C CA . THR C 1 230 ? 21.789 -1.894 59.968 1.00 14.48 230 THR C CA 1
ATOM 8206 C C . THR C 1 230 ? 20.866 -1.876 61.184 1.00 17.13 230 THR C C 1
ATOM 8207 O O . THR C 1 230 ? 19.960 -1.063 61.209 1.00 16.92 230 THR C O 1
ATOM 8211 N N . GLU C 1 231 ? 21.088 -2.767 62.183 1.00 14.65 231 GLU C N 1
ATOM 8212 C CA . GLU C 1 231 ? 20.284 -2.804 63.415 1.00 16.01 231 GLU C CA 1
ATOM 8213 C C . GLU C 1 231 ? 20.335 -1.469 64.128 1.00 19.57 231 GLU C C 1
ATOM 8214 O O . GLU C 1 231 ? 19.289 -0.963 64.541 1.00 17.69 231 GLU C O 1
ATOM 8220 N N . GLN C 1 232 ? 21.556 -0.881 64.259 1.00 17.21 232 GLN C N 1
ATOM 8221 C CA . GLN C 1 232 ? 21.751 0.411 64.935 1.00 17.12 232 GLN C CA 1
ATOM 8222 C C . GLN C 1 232 ? 21.032 1.552 64.247 1.00 21.35 232 GLN C C 1
ATOM 8223 O O . GLN C 1 232 ? 20.679 2.537 64.898 1.00 19.57 232 GLN C O 1
ATOM 8229 N N . ASN C 1 233 ? 20.885 1.461 62.901 1.00 17.84 233 ASN C N 1
ATOM 8230 C CA . ASN C 1 233 ? 20.290 2.522 62.106 1.00 15.55 233 ASN C CA 1
ATOM 8231 C C . ASN C 1 233 ? 18.829 2.330 61.690 1.00 20.44 233 ASN C C 1
ATOM 8232 O O . ASN C 1 233 ? 18.247 3.239 61.090 1.00 21.20 233 ASN C O 1
ATOM 8237 N N . GLY C 1 234 ? 18.237 1.192 62.034 1.00 18.02 234 GLY C N 1
ATOM 8238 C CA . GLY C 1 234 ? 16.849 0.889 61.667 1.00 17.66 234 GLY C CA 1
ATOM 8239 C C . GLY C 1 234 ? 16.679 0.514 60.199 1.00 19.83 234 GLY C C 1
ATOM 8240 O O . GLY C 1 234 ? 15.580 0.601 59.649 1.00 19.68 234 GLY C O 1
ATOM 8241 N N . ALA C 1 235 ? 17.750 0.045 59.562 1.00 16.87 235 ALA C N 1
ATOM 8242 C CA . ALA C 1 235 ? 17.713 -0.399 58.167 1.00 16.40 235 ALA C CA 1
ATOM 8243 C C . ALA C 1 235 ? 17.628 -1.918 58.147 1.00 19.47 235 ALA C C 1
ATOM 8244 O O . ALA C 1 235 ? 18.017 -2.576 59.119 1.00 18.93 235 ALA C O 1
ATOM 8246 N N . LEU C 1 236 ? 17.125 -2.489 57.039 1.00 14.86 236 LEU C N 1
ATOM 8247 C CA . LEU C 1 236 ? 17.031 -3.938 56.918 1.00 13.93 236 LEU C CA 1
ATOM 8248 C C . LEU C 1 236 ? 18.327 -4.487 56.313 1.00 17.88 236 LEU C C 1
ATOM 8249 O O . LEU C 1 236 ? 19.036 -3.789 55.585 1.00 18.18 236 LEU C O 1
ATOM 8254 N N . LEU C 1 237 ? 18.651 -5.719 56.644 1.00 13.93 237 LEU C N 1
ATOM 8255 C CA . LEU C 1 237 ? 19.776 -6.426 56.047 1.00 13.51 237 LEU C CA 1
ATOM 8256 C C . LEU C 1 237 ? 19.172 -7.471 55.126 1.00 16.38 237 LEU C C 1
ATOM 8257 O O . LEU C 1 237 ? 18.369 -8.295 55.575 1.00 15.43 237 LEU C O 1
ATOM 8262 N N . ILE C 1 238 ? 19.521 -7.401 53.834 1.00 12.09 238 ILE C N 1
ATOM 8263 C CA . ILE C 1 238 ? 19.037 -8.361 52.841 1.00 11.93 238 ILE C CA 1
ATOM 8264 C C . ILE C 1 238 ? 20.202 -9.231 52.402 1.00 14.60 238 ILE C C 1
ATOM 8265 O O . ILE C 1 238 ? 21.179 -8.698 51.901 1.00 14.13 238 ILE C O 1
ATOM 8270 N N . PHE C 1 239 ? 20.098 -10.553 52.555 1.00 11.49 239 PHE C N 1
ATOM 8271 C CA . PHE C 1 239 ? 21.095 -11.444 52.014 1.00 11.68 239 PHE C CA 1
ATOM 8272 C C . PHE C 1 239 ? 20.658 -11.883 50.627 1.00 17.10 239 PHE C C 1
ATOM 8273 O O . PHE C 1 239 ? 19.602 -12.515 50.468 1.00 16.81 239 PHE C O 1
ATOM 8281 N N . ASP C 1 240 ? 21.471 -11.559 49.621 1.00 12.60 240 ASP C N 1
ATOM 8282 C CA . ASP C 1 240 ? 21.197 -12.044 48.282 1.00 12.83 240 ASP C CA 1
ATOM 8283 C C . ASP C 1 240 ? 21.869 -13.413 48.212 1.00 14.35 240 ASP C C 1
ATOM 8284 O O . ASP C 1 240 ? 23.074 -13.517 47.987 1.00 13.37 240 ASP C O 1
ATOM 8289 N N . GLU C 1 241 ? 21.077 -14.462 48.424 1.00 11.83 241 GLU C N 1
ATOM 8290 C CA . GLU C 1 241 ? 21.551 -15.844 48.416 1.00 11.48 241 GLU C CA 1
ATOM 8291 C C . GLU C 1 241 ? 21.095 -16.556 47.123 1.00 15.14 241 GLU C C 1
ATOM 8292 O O . GLU C 1 241 ? 20.949 -17.774 47.099 1.00 13.61 241 GLU C O 1
ATOM 8298 N N . VAL C 1 242 ? 20.887 -15.796 46.031 1.00 12.20 242 VAL C N 1
ATOM 8299 C CA . VAL C 1 242 ? 20.503 -16.420 44.755 1.00 10.74 242 VAL C CA 1
ATOM 8300 C C . VAL C 1 242 ? 21.541 -17.487 44.322 1.00 14.48 242 VAL C C 1
ATOM 8301 O O . VAL C 1 242 ? 21.149 -18.570 43.878 1.00 13.17 242 VAL C O 1
ATOM 8313 N N . THR C 1 244 ? 24.523 -18.406 46.546 1.00 13.71 244 THR C N 1
ATOM 8314 C CA . THR C 1 244 ? 24.991 -19.135 47.750 1.00 14.02 244 THR C CA 1
ATOM 8315 C C . THR C 1 244 ? 23.904 -20.082 48.312 1.00 19.67 244 THR C C 1
ATOM 8316 O O . THR C 1 244 ? 24.235 -21.122 48.881 1.00 18.97 244 THR C O 1
ATOM 8320 N N . GLY C 1 245 ? 22.643 -19.674 48.201 1.00 16.00 245 GLY C N 1
ATOM 8321 C CA . GLY C 1 245 ? 21.514 -20.446 48.710 1.00 16.36 245 GLY C CA 1
ATOM 8322 C C . GLY C 1 245 ? 21.552 -21.900 48.302 1.00 20.48 245 GLY C C 1
ATOM 8323 O O . GLY C 1 245 ? 21.632 -22.206 47.113 1.00 19.16 245 GLY C O 1
ATOM 8324 N N . PHE C 1 246 ? 21.506 -22.812 49.308 1.00 17.10 246 PHE C N 1
ATOM 8325 C CA . PHE C 1 246 ? 21.485 -24.264 49.140 1.00 15.49 246 PHE C CA 1
ATOM 8326 C C . PHE C 1 246 ? 22.754 -24.786 48.455 1.00 21.05 246 PHE C C 1
ATOM 8327 O O . PHE C 1 246 ? 22.777 -25.928 48.015 1.00 20.87 246 PHE C O 1
ATOM 8335 N N . ARG C 1 247 ? 23.800 -23.940 48.352 1.00 17.93 247 ARG C N 1
ATOM 8336 C CA . ARG C 1 247 ? 25.039 -24.296 47.670 1.00 17.48 247 ARG C CA 1
ATOM 8337 C C . ARG C 1 247 ? 26.236 -24.179 48.581 1.00 20.80 247 ARG C C 1
ATOM 8338 O O . ARG C 1 247 ? 27.003 -25.134 48.674 1.00 20.18 247 ARG C O 1
ATOM 8346 N N . VAL C 1 248 ? 26.417 -23.017 49.249 1.00 17.42 248 VAL C N 1
ATOM 8347 C CA . VAL C 1 248 ? 27.558 -22.827 50.138 1.00 17.69 248 VAL C CA 1
ATOM 8348 C C . VAL C 1 248 ? 27.529 -23.773 51.360 1.00 22.35 248 VAL C C 1
ATOM 8349 O O . VAL C 1 248 ? 28.577 -24.270 51.777 1.00 19.92 248 VAL C O 1
ATOM 8353 N N . ALA C 1 249 ? 26.330 -23.997 51.918 1.00 19.00 249 ALA C N 1
ATOM 8354 C CA . ALA C 1 249 ? 26.119 -24.834 53.096 1.00 18.97 249 ALA C CA 1
ATOM 8355 C C . ALA C 1 249 ? 24.663 -25.251 53.140 1.00 21.07 249 ALA C C 1
ATOM 8356 O O . ALA C 1 249 ? 23.821 -24.648 52.470 1.00 18.37 249 ALA C O 1
ATOM 8358 N N . TYR C 1 250 ? 24.373 -26.276 53.943 1.00 20.06 250 TYR C N 1
ATOM 8359 C CA . TYR C 1 250 ? 23.031 -26.827 54.130 1.00 19.80 250 TYR C CA 1
ATOM 8360 C C . TYR C 1 250 ? 22.025 -25.751 54.501 1.00 21.96 250 TYR C C 1
ATOM 8361 O O . TYR C 1 250 ? 20.961 -25.674 53.889 1.00 21.72 250 TYR C O 1
ATOM 8370 N N . ASN C 1 251 ? 22.394 -24.891 55.420 1.00 18.16 251 ASN C N 1
ATOM 8371 C CA . ASN C 1 251 ? 21.571 -23.819 55.878 1.00 17.40 251 ASN C CA 1
ATOM 8372 C C . ASN C 1 251 ? 21.969 -22.451 55.244 1.00 20.59 251 ASN C C 1
ATOM 8373 O O . ASN C 1 251 ? 21.837 -21.439 55.866 1.00 18.59 251 ASN C O 1
ATOM 8378 N N . CYS C 1 252 ? 22.479 -22.502 54.007 1.00 17.24 252 CYS C N 1
ATOM 8379 C CA . CYS C 1 252 ? 22.850 -21.303 53.230 1.00 17.54 252 CYS C CA 1
ATOM 8380 C C . CYS C 1 252 ? 23.998 -20.493 53.851 1.00 21.10 252 CYS C C 1
ATOM 8381 O O . CYS C 1 252 ? 24.567 -20.918 54.853 1.00 20.17 252 CYS C O 1
ATOM 8384 N N . GLY C 1 253 ? 24.350 -19.358 53.239 1.00 18.70 253 GLY C N 1
ATOM 8385 C CA . GLY C 1 253 ? 25.407 -18.468 53.727 1.00 18.61 253 GLY C CA 1
ATOM 8386 C C . GLY C 1 253 ? 25.141 -17.970 55.131 1.00 23.31 253 GLY C C 1
ATOM 8387 O O . GLY C 1 253 ? 26.049 -17.928 55.971 1.00 23.16 253 GLY C O 1
ATOM 8388 N N . GLN C 1 254 ? 23.879 -17.618 55.402 1.00 19.30 254 GLN C N 1
ATOM 8389 C CA . GLN C 1 254 ? 23.462 -17.139 56.721 1.00 19.44 254 GLN C CA 1
ATOM 8390 C C . GLN C 1 254 ? 23.706 -18.172 57.845 1.00 23.37 254 GLN C C 1
ATOM 8391 O O . GLN C 1 254 ? 24.058 -17.787 58.960 1.00 23.63 254 GLN C O 1
ATOM 8397 N N . GLY C 1 255 ? 23.504 -19.450 57.542 1.00 20.32 255 GLY C N 1
ATOM 8398 C CA . GLY C 1 255 ? 23.734 -20.520 58.509 1.00 19.57 255 GLY C CA 1
ATOM 8399 C C . GLY C 1 255 ? 25.212 -20.817 58.648 1.00 24.41 255 GLY C C 1
ATOM 8400 O O . GLY C 1 255 ? 25.702 -21.053 59.757 1.00 24.48 255 GLY C O 1
ATOM 8401 N N . TYR C 1 256 ? 25.938 -20.800 57.515 1.00 20.79 256 TYR C N 1
ATOM 8402 C CA . TYR C 1 256 ? 27.378 -21.046 57.475 1.00 20.76 256 TYR C CA 1
ATOM 8403 C C . TYR C 1 256 ? 28.154 -20.012 58.309 1.00 23.86 256 TYR C C 1
ATOM 8404 O O . TYR C 1 256 ? 29.059 -20.401 59.028 1.00 23.30 256 TYR C O 1
ATOM 8413 N N . TYR C 1 257 ? 27.761 -18.728 58.279 1.00 19.61 257 TYR C N 1
ATOM 8414 C CA . TYR C 1 257 ? 28.475 -17.677 59.016 1.00 19.27 257 TYR C CA 1
ATOM 8415 C C . TYR C 1 257 ? 27.824 -17.246 60.317 1.00 24.57 257 TYR C C 1
ATOM 8416 O O . TYR C 1 257 ? 28.411 -16.459 61.058 1.00 24.93 257 TYR C O 1
ATOM 8425 N N . GLY C 1 258 ? 26.611 -17.724 60.567 1.00 21.12 258 GLY C N 1
ATOM 8426 C CA . GLY C 1 258 ? 25.860 -17.386 61.768 1.00 21.27 258 GLY C CA 1
ATOM 8427 C C . GLY C 1 258 ? 25.387 -15.957 61.842 1.00 24.62 258 GLY C C 1
ATOM 8428 O O . GLY C 1 258 ? 25.363 -15.365 62.924 1.00 22.83 258 GLY C O 1
ATOM 8429 N N . VAL C 1 259 ? 24.971 -15.386 60.693 1.00 21.16 259 VAL C N 1
ATOM 8430 C CA . VAL C 1 259 ? 24.449 -14.024 60.655 1.00 19.03 259 VAL C CA 1
ATOM 8431 C C . VAL C 1 259 ? 23.028 -14.120 60.115 1.00 22.81 259 VAL C C 1
ATOM 8432 O O . VAL C 1 259 ? 22.828 -14.655 59.032 1.00 23.71 259 VAL C O 1
ATOM 8436 N N . THR C 1 260 ? 22.053 -13.565 60.839 1.00 18.75 260 THR C N 1
ATOM 8437 C CA . THR C 1 260 ? 20.664 -13.628 60.426 1.00 17.57 260 THR C CA 1
ATOM 8438 C C . THR C 1 260 ? 20.173 -12.322 59.805 1.00 20.06 260 THR C C 1
ATOM 8439 O O . THR C 1 260 ? 19.989 -11.342 60.531 1.00 18.88 260 THR C O 1
ATOM 8443 N N . PRO C 1 261 ? 19.888 -12.300 58.474 1.00 16.57 261 PRO C N 1
ATOM 8444 C CA . PRO C 1 261 ? 19.349 -11.062 57.864 1.00 15.70 261 PRO C CA 1
ATOM 8445 C C . PRO C 1 261 ? 17.851 -10.931 58.126 1.00 19.10 261 PRO C C 1
ATOM 8446 O O . PRO C 1 261 ? 17.234 -11.873 58.610 1.00 20.58 261 PRO C O 1
ATOM 8450 N N . ASP C 1 262 ? 17.288 -9.794 57.823 1.00 14.77 262 ASP C N 1
ATOM 8451 C CA . ASP C 1 262 ? 15.863 -9.585 57.785 1.00 15.11 262 ASP C CA 1
ATOM 8452 C C . ASP C 1 262 ? 15.116 -10.234 56.610 1.00 18.34 262 ASP C C 1
ATOM 8453 O O . ASP C 1 262 ? 14.073 -10.760 56.761 1.00 17.31 262 ASP C O 1
ATOM 8458 N N . LEU C 1 263 ? 15.719 -10.133 55.453 1.00 14.23 263 LEU C N 1
ATOM 8459 C CA . LEU C 1 263 ? 15.176 -10.744 54.221 1.00 13.03 263 LEU C CA 1
ATOM 8460 C C . LEU C 1 263 ? 16.275 -11.506 53.500 1.00 16.93 263 LEU C C 1
ATOM 8461 O O . LEU C 1 263 ? 17.457 -11.163 53.636 1.00 16.12 263 LEU C O 1
ATOM 8466 N N . THR C 1 264 ? 15.893 -12.540 52.745 1.00 12.36 264 THR C N 1
ATOM 8467 C CA . THR C 1 264 ? 16.802 -13.359 51.952 1.00 12.02 264 THR C CA 1
ATOM 8468 C C . THR C 1 264 ? 16.227 -13.516 50.547 1.00 14.92 264 THR C C 1
ATOM 8469 O O . THR C 1 264 ? 15.038 -13.770 50.409 1.00 14.78 264 THR C O 1
ATOM 8473 N N . CYS C 1 265 ? 17.072 -13.444 49.527 1.00 12.90 265 CYS C N 1
ATOM 8474 C CA . CYS C 1 265 ? 16.639 -13.667 48.148 1.00 13.17 265 CYS C CA 1
ATOM 8475 C C . CYS C 1 265 ? 17.233 -14.952 47.707 1.00 15.80 265 CYS C C 1
ATOM 8476 O O . CYS C 1 265 ? 18.367 -15.254 48.063 1.00 12.80 265 CYS C O 1
ATOM 8479 N N . LEU C 1 266 ? 16.451 -15.731 46.953 1.00 12.46 266 LEU C N 1
ATOM 8480 C CA . LEU C 1 266 ? 16.841 -17.047 46.498 1.00 11.94 266 LEU C CA 1
ATOM 8481 C C . LEU C 1 266 ? 16.531 -17.167 45.025 1.00 14.32 266 LEU C C 1
ATOM 8482 O O . LEU C 1 266 ? 15.753 -16.389 44.476 1.00 11.54 266 LEU C O 1
ATOM 8487 N N . GLY C 1 267 ? 17.097 -18.181 44.401 1.00 11.72 267 GLY C N 1
ATOM 8488 C CA . GLY C 1 267 ? 17.110 -18.382 42.971 1.00 12.52 267 GLY C CA 1
ATOM 8489 C C . GLY C 1 267 ? 17.987 -19.578 42.623 1.00 17.39 267 GLY C C 1
ATOM 8490 O O . GLY C 1 267 ? 18.304 -20.326 43.473 1.00 16.33 267 GLY C O 1
ATOM 8491 N N . LYS C 1 268 ? 18.300 -19.797 41.371 1.00 14.49 268 LYS C N 1
ATOM 8492 C CA . LYS C 1 268 ? 19.296 -20.782 41.057 1.00 13.82 268 LYS C CA 1
ATOM 8493 C C . LYS C 1 268 ? 18.970 -22.186 41.582 1.00 16.73 268 LYS C C 1
ATOM 8494 O O . LYS C 1 268 ? 18.138 -22.804 41.028 1.00 17.99 268 LYS C O 1
ATOM 8500 N N . VAL C 1 269 ? 19.657 -22.707 42.569 1.00 14.47 269 VAL C N 1
ATOM 8501 C CA . VAL C 1 269 ? 19.395 -24.057 42.961 1.00 14.91 269 VAL C CA 1
ATOM 8502 C C . VAL C 1 269 ? 17.907 -24.305 43.352 1.00 18.08 269 VAL C C 1
ATOM 8503 O O . VAL C 1 269 ? 17.449 -25.345 43.189 1.00 18.68 269 VAL C O 1
ATOM 8507 N N . ILE C 1 270 ? 17.224 -23.325 43.916 1.00 13.69 270 ILE C N 1
ATOM 8508 C CA . ILE C 1 270 ? 15.807 -23.428 44.308 1.00 13.84 270 ILE C CA 1
ATOM 8509 C C . ILE C 1 270 ? 14.887 -23.900 43.149 1.00 19.59 270 ILE C C 1
ATOM 8510 O O . ILE C 1 270 ? 13.796 -24.406 43.398 1.00 18.92 270 ILE C O 1
ATOM 8515 N N . GLY C 1 271 ? 15.305 -23.658 41.913 1.00 18.14 271 GLY C N 1
ATOM 8516 C CA . GLY C 1 271 ? 14.544 -24.080 40.744 1.00 18.63 271 GLY C CA 1
ATOM 8517 C C . GLY C 1 271 ? 15.004 -25.401 40.165 1.00 22.69 271 GLY C C 1
ATOM 8518 O O . GLY C 1 271 ? 14.321 -25.961 39.312 1.00 23.04 271 GLY C O 1
ATOM 8519 N N . GLY C 1 272 ? 16.176 -25.870 40.591 1.00 21.60 272 GLY C N 1
ATOM 8520 C CA . GLY C 1 272 ? 16.794 -27.108 40.113 1.00 21.31 272 GLY C CA 1
ATOM 8521 C C . GLY C 1 272 ? 16.925 -27.225 38.603 1.00 25.13 272 GLY C C 1
ATOM 8522 O O . GLY C 1 272 ? 16.927 -28.338 38.068 1.00 25.64 272 GLY C O 1
ATOM 8523 N N . GLY C 1 273 ? 17.022 -26.089 37.909 1.00 19.04 273 GLY C N 1
ATOM 8524 C CA . GLY C 1 273 ? 17.138 -26.074 36.457 1.00 18.29 273 GLY C CA 1
ATOM 8525 C C . GLY C 1 273 ? 15.919 -25.530 35.751 1.00 19.85 273 GLY C C 1
ATOM 8526 O O . GLY C 1 273 ? 15.851 -25.569 34.527 1.00 19.26 273 GLY C O 1
ATOM 8527 N N . LEU C 1 274 ? 14.946 -25.024 36.522 1.00 16.84 274 LEU C N 1
ATOM 8528 C CA . LEU C 1 274 ? 13.744 -24.371 36.016 1.00 16.10 274 LEU C CA 1
ATOM 8529 C C . LEU C 1 274 ? 13.741 -22.918 36.530 1.00 18.58 274 LEU C C 1
ATOM 8530 O O . LEU C 1 274 ? 14.395 -22.640 37.544 1.00 16.07 274 LEU C O 1
ATOM 8535 N N . PRO C 1 275 ? 13.028 -21.986 35.859 1.00 17.27 275 PRO C N 1
ATOM 8536 C CA . PRO C 1 275 ? 13.023 -20.591 36.327 1.00 17.19 275 PRO C CA 1
ATOM 8537 C C . PRO C 1 275 ? 12.222 -20.415 37.607 1.00 21.43 275 PRO C C 1
ATOM 8538 O O . PRO C 1 275 ? 11.000 -20.458 37.568 1.00 22.00 275 PRO C O 1
ATOM 8542 N N . VAL C 1 276 ? 12.925 -20.272 38.757 1.00 18.21 276 VAL C N 1
ATOM 8543 C CA . VAL C 1 276 ? 12.340 -20.071 40.090 1.00 17.27 276 VAL C CA 1
ATOM 8544 C C . VAL C 1 276 ? 13.247 -19.097 40.855 1.00 20.30 276 VAL C C 1
ATOM 8545 O O . VAL C 1 276 ? 14.479 -19.200 40.791 1.00 18.34 276 VAL C O 1
ATOM 8549 N N . GLY C 1 277 ? 12.608 -18.225 41.618 1.00 14.64 277 GLY C N 1
ATOM 8550 C CA . GLY C 1 277 ? 13.258 -17.331 42.553 1.00 13.50 277 GLY C CA 1
ATOM 8551 C C . GLY C 1 277 ? 12.352 -17.249 43.767 1.00 16.22 277 GLY C C 1
ATOM 8552 O O . GLY C 1 277 ? 11.214 -17.740 43.738 1.00 14.16 277 GLY C O 1
ATOM 8553 N N . ALA C 1 278 ? 12.821 -16.592 44.823 1.00 12.48 278 ALA C N 1
ATOM 8554 C CA . ALA C 1 278 ? 12.002 -16.405 46.013 1.00 12.26 278 ALA C CA 1
ATOM 8555 C C . ALA C 1 278 ? 12.575 -15.306 46.867 1.00 15.20 278 ALA C C 1
ATOM 8556 O O . ALA C 1 278 ? 13.775 -15.041 46.826 1.00 14.35 278 ALA C O 1
ATOM 8558 N N . TYR C 1 279 ? 11.730 -14.679 47.656 1.00 11.91 279 TYR C N 1
ATOM 8559 C CA . TYR C 1 279 ? 12.192 -13.755 48.681 1.00 11.68 279 TYR C CA 1
ATOM 8560 C C . TYR C 1 279 ? 11.378 -14.069 49.917 1.00 15.73 279 TYR C C 1
ATOM 8561 O O . TYR C 1 279 ? 10.210 -14.433 49.819 1.00 15.13 279 TYR C O 1
ATOM 8570 N N . GLY C 1 280 ? 12.048 -14.093 51.041 1.00 13.23 280 GLY C N 1
ATOM 8571 C CA . GLY C 1 280 ? 11.424 -14.458 52.300 1.00 13.37 280 GLY C CA 1
ATOM 8572 C C . GLY C 1 280 ? 12.136 -13.818 53.458 1.00 18.47 280 GLY C C 1
ATOM 8573 O O . GLY C 1 280 ? 13.188 -13.201 53.278 1.00 16.97 280 GLY C O 1
ATOM 8574 N N . GLY C 1 281 ? 11.560 -13.949 54.639 1.00 15.60 281 GLY C N 1
ATOM 8575 C CA . GLY C 1 281 ? 12.163 -13.331 55.808 1.00 15.19 281 GLY C CA 1
ATOM 8576 C C . GLY C 1 281 ? 11.231 -13.250 56.976 1.00 20.20 281 GLY C C 1
ATOM 8577 O O . GLY C 1 281 ? 10.326 -14.083 57.110 1.00 18.86 281 GLY C O 1
ATOM 8578 N N . LYS C 1 282 ? 11.465 -12.241 57.838 1.00 18.27 282 LYS C N 1
ATOM 8579 C CA . LYS C 1 282 ? 10.691 -12.032 59.055 1.00 19.13 282 LYS C CA 1
ATOM 8580 C C . LYS C 1 282 ? 9.207 -11.963 58.691 1.00 22.88 282 LYS C C 1
ATOM 8581 O O . LYS C 1 282 ? 8.850 -11.235 57.757 1.00 20.20 282 LYS C O 1
ATOM 8587 N N . ALA C 1 283 ? 8.345 -12.730 59.406 1.00 20.26 283 ALA C N 1
ATOM 8588 C CA . ALA C 1 283 ? 6.915 -12.750 59.099 1.00 19.21 283 ALA C CA 1
ATOM 8589 C C . ALA C 1 283 ? 6.254 -11.377 59.011 1.00 22.20 283 ALA C C 1
ATOM 8590 O O . ALA C 1 283 ? 5.520 -11.152 58.061 1.00 20.14 283 ALA C O 1
ATOM 8592 N N . GLU C 1 284 ? 6.528 -10.459 59.966 1.00 19.99 284 GLU C N 1
ATOM 8593 C CA . GLU C 1 284 ? 5.942 -9.108 60.007 1.00 21.11 284 GLU C CA 1
ATOM 8594 C C . GLU C 1 284 ? 6.320 -8.232 58.814 1.00 23.26 284 GLU C C 1
ATOM 8595 O O . GLU C 1 284 ? 5.533 -7.367 58.452 1.00 21.65 284 GLU C O 1
ATOM 8600 N N . ILE C 1 285 ? 7.532 -8.401 58.254 1.00 18.24 285 ILE C N 1
ATOM 8601 C CA . ILE C 1 285 ? 7.955 -7.633 57.076 1.00 17.71 285 ILE C CA 1
ATOM 8602 C C . ILE C 1 285 ? 7.256 -8.221 55.834 1.00 18.99 285 ILE C C 1
ATOM 8603 O O . ILE C 1 285 ? 6.656 -7.480 55.049 1.00 18.73 285 ILE C O 1
ATOM 8616 N N . ARG C 1 287 ? 4.561 -9.930 55.552 1.00 19.28 287 ARG C N 1
ATOM 8617 C CA . ARG C 1 287 ? 3.121 -9.716 55.555 1.00 19.70 287 ARG C CA 1
ATOM 8618 C C . ARG C 1 287 ? 2.690 -8.358 54.988 1.00 21.54 287 ARG C C 1
ATOM 8619 O O . ARG C 1 287 ? 1.503 -8.151 54.776 1.00 21.87 287 ARG C O 1
ATOM 8627 N N . GLN C 1 288 ? 3.638 -7.453 54.702 1.00 17.59 288 GLN C N 1
ATOM 8628 C CA . GLN C 1 288 ? 3.320 -6.166 54.065 1.00 17.06 288 GLN C CA 1
ATOM 8629 C C . GLN C 1 288 ? 3.172 -6.302 52.533 1.00 19.52 288 GLN C C 1
ATOM 8630 O O . GLN C 1 288 ? 2.745 -5.350 51.865 1.00 19.69 288 GLN C O 1
ATOM 8636 N N . VAL C 1 289 ? 3.534 -7.472 51.979 1.00 15.54 289 VAL C N 1
ATOM 8637 C CA . VAL C 1 289 ? 3.423 -7.758 50.538 1.00 15.63 289 VAL C CA 1
ATOM 8638 C C . VAL C 1 289 ? 1.955 -8.095 50.235 1.00 19.98 289 VAL C C 1
ATOM 8639 O O . VAL C 1 289 ? 1.294 -8.747 51.056 1.00 18.55 289 VAL C O 1
ATOM 8643 N N . ALA C 1 290 ? 1.460 -7.660 49.058 1.00 17.18 290 ALA C N 1
ATOM 8644 C CA . ALA C 1 290 ? 0.085 -7.931 48.607 1.00 17.12 290 ALA C CA 1
ATOM 8645 C C . ALA C 1 290 ? -0.099 -9.437 48.452 1.00 19.51 290 ALA C C 1
ATOM 8646 O O . ALA C 1 290 ? 0.864 -10.129 48.105 1.00 19.80 290 ALA C O 1
ATOM 8648 N N . PRO C 1 291 ? -1.273 -10.005 48.774 1.00 15.82 291 PRO C N 1
ATOM 8649 C CA . PRO C 1 291 ? -2.547 -9.360 49.181 1.00 15.58 291 PRO C CA 1
ATOM 8650 C C . PRO C 1 291 ? -2.709 -9.038 50.668 1.00 22.26 291 PRO C C 1
ATOM 8651 O O . PRO C 1 291 ? -3.709 -8.413 51.041 1.00 24.33 291 PRO C O 1
ATOM 8655 N N A SER C 1 292 ? -1.775 -9.479 51.519 0.50 18.39 292 SER C N 1
ATOM 8656 N N B SER C 1 292 ? -1.753 -9.475 51.497 0.50 19.31 292 SER C N 1
ATOM 8657 C CA A SER C 1 292 ? -1.869 -9.202 52.957 0.50 18.26 292 SER C CA 1
ATOM 8658 C CA B SER C 1 292 ? -1.738 -9.272 52.948 0.50 19.65 292 SER C CA 1
ATOM 8659 C C A SER C 1 292 ? -1.565 -7.740 53.299 0.50 23.80 292 SER C C 1
ATOM 8660 C C B SER C 1 292 ? -1.456 -7.814 53.346 0.50 24.69 292 SER C C 1
ATOM 8661 O O A SER C 1 292 ? -2.145 -7.208 54.241 0.50 23.29 292 SER C O 1
ATOM 8662 O O B SER C 1 292 ? -1.913 -7.375 54.397 0.50 24.57 292 SER C O 1
ATOM 8667 N N . GLY C 1 293 ? -0.696 -7.099 52.519 1.00 21.36 293 GLY C N 1
ATOM 8668 C CA . GLY C 1 293 ? -0.321 -5.700 52.746 1.00 20.81 293 GLY C CA 1
ATOM 8669 C C . GLY C 1 293 ? -0.334 -4.821 51.505 1.00 23.58 293 GLY C C 1
ATOM 8670 O O . GLY C 1 293 ? -0.743 -5.269 50.428 1.00 23.41 293 GLY C O 1
ATOM 8671 N N . PRO C 1 294 ? 0.133 -3.560 51.618 1.00 20.71 294 PRO C N 1
ATOM 8672 C CA . PRO C 1 294 ? 0.040 -2.638 50.469 1.00 20.34 294 PRO C CA 1
ATOM 8673 C C . PRO C 1 294 ? 1.184 -2.631 49.430 1.00 20.77 294 PRO C C 1
ATOM 8674 O O . PRO C 1 294 ? 1.048 -1.936 48.425 1.00 20.42 294 PRO C O 1
ATOM 8678 N N A ILE C 1 295 ? 2.278 -3.393 49.665 0.50 15.92 295 ILE C N 1
ATOM 8679 N N B ILE C 1 295 ? 2.275 -3.377 49.665 0.50 14.60 295 ILE C N 1
ATOM 8680 C CA A ILE C 1 295 ? 3.444 -3.462 48.760 0.50 15.12 295 ILE C CA 1
ATOM 8681 C CA B ILE C 1 295 ? 3.437 -3.428 48.762 0.50 13.17 295 ILE C CA 1
ATOM 8682 C C A ILE C 1 295 ? 3.108 -4.431 47.642 0.50 18.93 295 ILE C C 1
ATOM 8683 C C B ILE C 1 295 ? 3.151 -4.426 47.646 0.50 17.91 295 ILE C C 1
ATOM 8684 O O A ILE C 1 295 ? 2.952 -5.625 47.890 0.50 18.07 295 ILE C O 1
ATOM 8685 O O B ILE C 1 295 ? 3.048 -5.626 47.899 0.50 16.84 295 ILE C O 1
ATOM 8694 N N . TYR C 1 296 ? 2.988 -3.917 46.419 1.00 16.34 296 TYR C N 1
ATOM 8695 C CA . TYR C 1 296 ? 2.639 -4.735 45.280 1.00 17.04 296 TYR C CA 1
ATOM 8696 C C . TYR C 1 296 ? 3.755 -5.538 44.665 1.00 20.44 296 TYR C C 1
ATOM 8697 O O . TYR C 1 296 ? 4.822 -5.008 44.325 1.00 19.29 296 TYR C O 1
ATOM 8706 N N . GLN C 1 297 ? 3.444 -6.831 44.464 1.00 16.27 297 GLN C N 1
ATOM 8707 C CA . GLN C 1 297 ? 4.248 -7.802 43.750 1.00 14.99 297 GLN C CA 1
ATOM 8708 C C . GLN C 1 297 ? 3.315 -8.955 43.305 1.00 18.28 297 GLN C C 1
ATOM 8709 O O . GLN C 1 297 ? 2.506 -9.450 44.092 1.00 17.09 297 GLN C O 1
ATOM 8715 N N . ALA C 1 298 ? 3.450 -9.372 42.077 1.00 14.96 298 ALA C N 1
ATOM 8716 C CA . ALA C 1 298 ? 2.667 -10.431 41.508 1.00 13.51 298 ALA C CA 1
ATOM 8717 C C . ALA C 1 298 ? 3.491 -11.132 40.459 1.00 16.55 298 ALA C C 1
ATOM 8718 O O . ALA C 1 298 ? 4.433 -10.627 40.006 1.00 13.08 298 ALA C O 1
ATOM 8720 N N . GLY C 1 299 ? 3.132 -12.353 40.113 1.00 15.04 299 GLY C N 1
ATOM 8721 C CA . GLY C 1 299 ? 3.702 -13.005 38.957 1.00 13.83 299 GLY C CA 1
ATOM 8722 C C . GLY C 1 299 ? 2.753 -14.034 38.400 1.00 18.40 299 GLY C C 1
ATOM 8723 O O . GLY C 1 299 ? 2.272 -14.850 39.107 1.00 18.28 299 GLY C O 1
ATOM 8724 N N . THR C 1 300 ? 2.554 -14.037 37.119 1.00 14.70 300 THR C N 1
ATOM 8725 C CA . THR C 1 300 ? 1.642 -14.994 36.538 1.00 13.92 300 THR C CA 1
ATOM 8726 C C . THR C 1 300 ? 2.074 -16.456 36.678 1.00 16.79 300 THR C C 1
ATOM 8727 O O . THR C 1 300 ? 1.311 -17.263 37.066 1.00 15.69 300 THR C O 1
ATOM 8731 N N . LEU C 1 301 ? 3.330 -16.737 36.425 1.00 14.32 301 LEU C N 1
ATOM 8732 C CA . LEU C 1 301 ? 3.906 -18.081 36.496 1.00 15.24 301 LEU C CA 1
ATOM 8733 C C . LEU C 1 301 ? 4.500 -18.443 37.843 1.00 17.36 301 LEU C C 1
ATOM 8734 O O . LEU C 1 301 ? 4.985 -19.562 38.006 1.00 16.59 301 LEU C O 1
ATOM 8739 N N . SER C 1 302 ? 4.491 -17.506 38.795 1.00 14.07 302 SER C N 1
ATOM 8740 C CA . SER C 1 302 ? 5.092 -17.716 40.120 1.00 14.53 302 SER C CA 1
ATOM 8741 C C . SER C 1 302 ? 4.416 -18.874 40.842 1.00 17.51 302 SER C C 1
ATOM 8742 O O . SER C 1 302 ? 3.195 -18.961 40.849 1.00 16.61 302 SER C O 1
ATOM 8745 N N . GLY C 1 303 ? 5.217 -19.760 41.403 1.00 15.05 303 GLY C N 1
ATOM 8746 C CA . GLY C 1 303 ? 4.693 -20.914 42.122 1.00 16.61 303 GLY C CA 1
ATOM 8747 C C . GLY C 1 303 ? 4.042 -21.945 41.223 1.00 19.48 303 GLY C C 1
ATOM 8748 O O . GLY C 1 303 ? 3.282 -22.765 41.717 1.00 17.95 303 GLY C O 1
ATOM 8749 N N . ASN C 1 304 ? 4.326 -21.941 39.901 1.00 16.69 304 ASN C N 1
ATOM 8750 C CA . ASN C 1 304 ? 3.716 -22.964 39.027 1.00 17.21 304 ASN C CA 1
ATOM 8751 C C . ASN C 1 304 ? 4.179 -24.371 39.506 1.00 21.31 304 ASN C C 1
ATOM 8752 O O . ASN C 1 304 ? 5.340 -24.525 39.926 1.00 19.76 304 ASN C O 1
ATOM 8757 N N . PRO C 1 305 ? 3.294 -25.392 39.447 1.00 20.24 305 PRO C N 1
ATOM 8758 C CA . PRO C 1 305 ? 3.664 -26.726 39.972 1.00 19.59 305 PRO C CA 1
ATOM 8759 C C . PRO C 1 305 ? 4.867 -27.398 39.337 1.00 21.17 305 PRO C C 1
ATOM 8760 O O . PRO C 1 305 ? 5.558 -28.115 40.037 1.00 20.67 305 PRO C O 1
ATOM 8764 N N . LEU C 1 306 ? 5.146 -27.150 38.047 1.00 17.28 306 LEU C N 1
ATOM 8765 C CA . LEU C 1 306 ? 6.313 -27.733 37.385 1.00 16.56 306 LEU C CA 1
ATOM 8766 C C . LEU C 1 306 ? 7.601 -27.267 38.058 1.00 21.83 306 LEU C C 1
ATOM 8767 O O . LEU C 1 306 ? 8.427 -28.101 38.447 1.00 20.92 306 LEU C O 1
ATOM 8772 N N . ALA C 1 307 ? 7.728 -25.939 38.277 1.00 20.48 307 ALA C N 1
ATOM 8773 C CA . ALA C 1 307 ? 8.872 -25.315 38.953 1.00 20.58 307 ALA C CA 1
ATOM 8774 C C . ALA C 1 307 ? 8.944 -25.719 40.437 1.00 20.16 307 ALA C C 1
ATOM 8775 O O . ALA C 1 307 ? 10.033 -26.015 40.903 1.00 20.86 307 ALA C O 1
ATOM 8785 N N . ALA C 1 309 ? 7.914 -28.534 41.727 1.00 18.62 309 ALA C N 1
ATOM 8786 C CA . ALA C 1 309 ? 8.308 -29.962 41.749 1.00 20.39 309 ALA C CA 1
ATOM 8787 C C . ALA C 1 309 ? 9.811 -30.131 41.520 1.00 24.09 309 ALA C C 1
ATOM 8788 O O . ALA C 1 309 ? 10.450 -30.966 42.179 1.00 22.69 309 ALA C O 1
ATOM 8790 N N . ALA C 1 310 ? 10.375 -29.367 40.559 1.00 19.72 310 ALA C N 1
ATOM 8791 C CA . ALA C 1 310 ? 11.807 -29.465 40.287 1.00 19.49 310 ALA C CA 1
ATOM 8792 C C . ALA C 1 310 ? 12.561 -29.019 41.525 1.00 21.14 310 ALA C C 1
ATOM 8793 O O . ALA C 1 310 ? 13.520 -29.676 41.911 1.00 19.89 310 ALA C O 1
ATOM 8795 N N . GLY C 1 311 ? 12.109 -27.912 42.125 1.00 18.36 311 GLY C N 1
ATOM 8796 C CA . GLY C 1 311 ? 12.706 -27.318 43.323 1.00 17.43 311 GLY C CA 1
ATOM 8797 C C . GLY C 1 311 ? 12.623 -28.227 44.526 1.00 20.28 311 GLY C C 1
ATOM 8798 O O . GLY C 1 311 ? 13.620 -28.429 45.231 1.00 18.42 311 GLY C O 1
ATOM 8799 N N . TYR C 1 312 ? 11.430 -28.807 44.762 1.00 17.58 312 TYR C N 1
ATOM 8800 C CA . TYR C 1 312 ? 11.275 -29.737 45.881 1.00 17.65 312 TYR C CA 1
ATOM 8801 C C . TYR C 1 312 ? 12.191 -30.947 45.746 1.00 19.29 312 TYR C C 1
ATOM 8802 O O . TYR C 1 312 ? 12.837 -31.319 46.725 1.00 19.59 312 TYR C O 1
ATOM 8811 N N . GLU C 1 313 ? 12.192 -31.607 44.574 1.00 17.76 313 GLU C N 1
ATOM 8812 C CA . GLU C 1 313 ? 13.004 -32.808 44.354 1.00 18.07 313 GLU C CA 1
ATOM 8813 C C . GLU C 1 313 ? 14.496 -32.529 44.410 1.00 23.35 313 GLU C C 1
ATOM 8814 O O . GLU C 1 313 ? 15.270 -33.395 44.817 1.00 22.08 313 GLU C O 1
ATOM 8820 N N . THR C 1 314 ? 14.897 -31.305 44.022 1.00 20.08 314 THR C N 1
ATOM 8821 C CA . THR C 1 314 ? 16.286 -30.867 44.105 1.00 18.17 314 THR C CA 1
ATOM 8822 C C . THR C 1 314 ? 16.693 -30.688 45.583 1.00 18.74 314 THR C C 1
ATOM 8823 O O . THR C 1 314 ? 17.686 -31.282 46.030 1.00 18.39 314 THR C O 1
ATOM 8827 N N . LEU C 1 315 ? 15.950 -29.865 46.320 1.00 15.61 315 LEU C N 1
ATOM 8828 C CA . LEU C 1 315 ? 16.265 -29.548 47.714 1.00 15.90 315 LEU C CA 1
ATOM 8829 C C . LEU C 1 315 ? 16.123 -30.716 48.667 1.00 22.44 315 LEU C C 1
ATOM 8830 O O . LEU C 1 315 ? 16.933 -30.834 49.577 1.00 20.52 315 LEU C O 1
ATOM 8835 N N . VAL C 1 316 ? 15.083 -31.562 48.489 1.00 22.01 316 VAL C N 1
ATOM 8836 C CA . VAL C 1 316 ? 14.873 -32.722 49.378 1.00 22.73 316 VAL C CA 1
ATOM 8837 C C . VAL C 1 316 ? 16.073 -33.700 49.356 1.00 26.35 316 VAL C C 1
ATOM 8838 O O . VAL C 1 316 ? 16.421 -34.272 50.386 1.00 27.09 316 VAL C O 1
ATOM 8842 N N . GLN C 1 317 ? 16.738 -33.814 48.203 1.00 21.62 317 GLN C N 1
ATOM 8843 C CA . GLN C 1 317 ? 17.906 -34.667 48.001 1.00 21.36 317 GLN C CA 1
ATOM 8844 C C . GLN C 1 317 ? 19.205 -34.129 48.614 1.00 27.18 317 GLN C C 1
ATOM 8845 O O . GLN C 1 317 ? 20.189 -34.859 48.682 1.00 28.78 317 GLN C O 1
ATOM 8851 N N . LEU C 1 318 ? 19.230 -32.863 49.013 1.00 22.06 318 LEU C N 1
ATOM 8852 C CA . LEU C 1 318 ? 20.409 -32.272 49.643 1.00 20.79 318 LEU C CA 1
ATOM 8853 C C . LEU C 1 318 ? 20.318 -32.521 51.143 1.00 24.53 318 LEU C C 1
ATOM 8854 O O . LEU C 1 318 ? 19.280 -32.224 51.763 1.00 23.85 318 LEU C O 1
ATOM 8859 N N . THR C 1 319 ? 21.390 -33.084 51.725 1.00 20.75 319 THR C N 1
ATOM 8860 C CA . THR C 1 319 ? 21.476 -33.385 53.161 1.00 20.92 319 THR C CA 1
ATOM 8861 C C . THR C 1 319 ? 22.746 -32.697 53.709 1.00 26.95 319 THR C C 1
ATOM 8862 O O . THR C 1 319 ? 23.602 -32.338 52.894 1.00 27.55 319 THR C O 1
ATOM 8866 N N . PRO C 1 320 ? 22.986 -32.614 55.045 1.00 23.75 320 PRO C N 1
ATOM 8867 C CA . PRO C 1 320 ? 24.262 -32.040 55.516 1.00 24.37 320 PRO C CA 1
ATOM 8868 C C . PRO C 1 320 ? 25.493 -32.785 54.979 1.00 29.41 320 PRO C C 1
ATOM 8869 O O . PRO C 1 320 ? 26.543 -32.176 54.782 1.00 28.05 320 PRO C O 1
ATOM 8873 N N . GLU C 1 321 ? 25.334 -34.081 54.666 1.00 26.33 321 GLU C N 1
ATOM 8874 C CA . GLU C 1 321 ? 26.381 -34.937 54.115 1.00 26.38 321 GLU C CA 1
ATOM 8875 C C . GLU C 1 321 ? 26.775 -34.515 52.697 1.00 27.97 321 GLU C C 1
ATOM 8876 O O . GLU C 1 321 ? 27.934 -34.677 52.332 1.00 26.00 321 GLU C O 1
ATOM 8882 N N . SER C 1 322 ? 25.824 -33.963 51.894 1.00 23.99 322 SER C N 1
ATOM 8883 C CA . SER C 1 322 ? 26.134 -33.468 50.539 1.00 22.29 322 SER C CA 1
ATOM 8884 C C . SER C 1 322 ? 27.260 -32.430 50.594 1.00 23.43 322 SER C C 1
ATOM 8885 O O . SER C 1 322 ? 28.162 -32.451 49.759 1.00 23.53 322 SER C O 1
ATOM 8888 N N . TYR C 1 323 ? 27.203 -31.551 51.602 1.00 20.08 323 TYR C N 1
ATOM 8889 C CA . TYR C 1 323 ? 28.095 -30.414 51.832 1.00 20.62 323 TYR C CA 1
ATOM 8890 C C . TYR C 1 323 ? 29.449 -30.818 52.391 1.00 27.83 323 TYR C C 1
ATOM 8891 O O . TYR C 1 323 ? 30.453 -30.186 52.050 1.00 27.40 323 TYR C O 1
ATOM 8900 N N . VAL C 1 324 ? 29.493 -31.903 53.206 1.00 24.56 324 VAL C N 1
ATOM 8901 C CA . VAL C 1 324 ? 30.763 -32.464 53.684 1.00 23.98 324 VAL C CA 1
ATOM 8902 C C . VAL C 1 324 ? 31.476 -32.947 52.417 1.00 26.95 324 VAL C C 1
ATOM 8903 O O . VAL C 1 324 ? 32.672 -32.708 52.262 1.00 26.97 324 VAL C O 1
ATOM 8907 N N . GLU C 1 325 ? 30.727 -33.569 51.486 1.00 23.08 325 GLU C N 1
ATOM 8908 C CA . GLU C 1 325 ? 31.319 -34.037 50.237 1.00 22.97 325 GLU C CA 1
ATOM 8909 C C . GLU C 1 325 ? 31.767 -32.920 49.295 1.00 25.04 325 GLU C C 1
ATOM 8910 O O . GLU C 1 325 ? 32.839 -33.046 48.694 1.00 23.72 325 GLU C O 1
ATOM 8916 N N . PHE C 1 326 ? 30.992 -31.811 49.207 1.00 21.46 326 PHE C N 1
ATOM 8917 C CA . PHE C 1 326 ? 31.380 -30.645 48.405 1.00 20.62 326 PHE C CA 1
ATOM 8918 C C . PHE C 1 326 ? 32.692 -30.093 48.929 1.00 25.10 326 PHE C C 1
ATOM 8919 O O . PHE C 1 326 ? 33.595 -29.864 48.137 1.00 23.64 326 PHE C O 1
ATOM 8927 N N . GLU C 1 327 ? 32.796 -29.892 50.264 1.00 23.13 327 GLU C N 1
ATOM 8928 C CA . GLU C 1 327 ? 34.006 -29.359 50.904 1.00 23.55 327 GLU C CA 1
ATOM 8929 C C . GLU C 1 327 ? 35.249 -30.217 50.643 1.00 29.12 327 GLU C C 1
ATOM 8930 O O . GLU C 1 327 ? 36.307 -29.661 50.355 1.00 29.27 327 GLU C O 1
ATOM 8936 N N . ARG C 1 328 ? 35.103 -31.558 50.673 1.00 25.74 328 ARG C N 1
ATOM 8937 C CA . ARG C 1 328 ? 36.190 -32.496 50.386 1.00 26.04 328 ARG C CA 1
ATOM 8938 C C . ARG C 1 328 ? 36.679 -32.294 48.942 1.00 31.76 328 ARG C C 1
ATOM 8939 O O . ARG C 1 328 ? 37.889 -32.142 48.719 1.00 31.48 328 ARG C O 1
ATOM 8947 N N . LYS C 1 329 ? 35.728 -32.272 47.964 1.00 27.14 329 LYS C N 1
ATOM 8948 C CA . LYS C 1 329 ? 36.049 -32.092 46.545 1.00 26.02 329 LYS C CA 1
ATOM 8949 C C . LYS C 1 329 ? 36.602 -30.707 46.237 1.00 28.48 329 LYS C C 1
ATOM 8950 O O . LYS C 1 329 ? 37.555 -30.604 45.454 1.00 27.90 329 LYS C O 1
ATOM 8956 N N . ALA C 1 330 ? 36.056 -29.655 46.892 1.00 23.43 330 ALA C N 1
ATOM 8957 C CA . ALA C 1 330 ? 36.541 -28.283 46.732 1.00 24.81 330 ALA C CA 1
ATOM 8958 C C . ALA C 1 330 ? 37.979 -28.169 47.293 1.00 30.20 330 ALA C C 1
ATOM 8959 O O . ALA C 1 330 ? 38.821 -27.518 46.674 1.00 28.78 330 ALA C O 1
ATOM 8961 N N . GLU C 1 331 ? 38.258 -28.852 48.423 1.00 27.76 331 GLU C N 1
ATOM 8962 C CA . GLU C 1 331 ? 39.594 -28.894 49.029 1.00 27.92 331 GLU C CA 1
ATOM 8963 C C . GLU C 1 331 ? 40.565 -29.635 48.091 1.00 30.57 331 GLU C C 1
ATOM 8964 O O . GLU C 1 331 ? 41.680 -29.173 47.898 1.00 31.22 331 GLU C O 1
ATOM 8974 N N . LEU C 1 333 ? 40.275 -29.817 44.760 1.00 25.21 333 LEU C N 1
ATOM 8975 C CA . LEU C 1 333 ? 40.457 -28.903 43.628 1.00 24.29 333 LEU C CA 1
ATOM 8976 C C . LEU C 1 333 ? 41.472 -27.829 43.939 1.00 26.93 333 LEU C C 1
ATOM 8977 O O . LEU C 1 333 ? 42.356 -27.591 43.114 1.00 25.96 333 LEU C O 1
ATOM 8982 N N . GLU C 1 334 ? 41.349 -27.188 45.120 1.00 23.44 334 GLU C N 1
ATOM 8983 C CA . GLU C 1 334 ? 42.263 -26.159 45.612 1.00 24.90 334 GLU C CA 1
ATOM 8984 C C . GLU C 1 334 ? 43.680 -26.714 45.626 1.00 30.92 334 GLU C C 1
ATOM 8985 O O . GLU C 1 334 ? 44.564 -26.098 45.035 1.00 30.15 334 GLU C O 1
ATOM 8991 N N . ALA C 1 335 ? 43.872 -27.904 46.242 1.00 29.06 335 ALA C N 1
ATOM 8992 C CA . ALA C 1 335 ? 45.172 -28.573 46.345 1.00 29.76 335 ALA C CA 1
ATOM 8993 C C . ALA C 1 335 ? 45.812 -28.771 44.992 1.00 34.56 335 ALA C C 1
ATOM 8994 O O . ALA C 1 335 ? 46.973 -28.403 44.809 1.00 35.80 335 ALA C O 1
ATOM 8996 N N . GLY C 1 336 ? 45.036 -29.298 44.050 1.00 30.07 336 GLY C N 1
ATOM 8997 C CA . GLY C 1 336 ? 45.495 -29.585 42.699 1.00 29.75 336 GLY C CA 1
ATOM 8998 C C . GLY C 1 336 ? 45.844 -28.380 41.859 1.00 33.41 336 GLY C C 1
ATOM 8999 O O . GLY C 1 336 ? 46.859 -28.385 41.156 1.00 32.77 336 GLY C O 1
ATOM 9000 N N . LEU C 1 337 ? 45.002 -27.346 41.916 1.00 30.69 337 LEU C N 1
ATOM 9001 C CA . LEU C 1 337 ? 45.179 -26.102 41.168 1.00 29.99 337 LEU C CA 1
ATOM 9002 C C . LEU C 1 337 ? 46.391 -25.337 41.683 1.00 32.93 337 LEU C C 1
ATOM 9003 O O . LEU C 1 337 ? 47.183 -24.856 40.873 1.00 31.23 337 LEU C O 1
ATOM 9008 N N . ARG C 1 338 ? 46.532 -25.239 43.025 1.00 29.84 338 ARG C N 1
ATOM 9009 C CA . ARG C 1 338 ? 47.651 -24.581 43.702 1.00 30.43 338 ARG C CA 1
ATOM 9010 C C . ARG C 1 338 ? 48.958 -25.266 43.298 1.00 33.66 338 ARG C C 1
ATOM 9011 O O . ARG C 1 338 ? 49.903 -24.577 42.920 1.00 33.73 338 ARG C O 1
ATOM 9019 N N . LYS C 1 339 ? 48.978 -26.614 43.314 1.00 29.64 339 LYS C N 1
ATOM 9020 C CA . LYS C 1 339 ? 50.139 -27.410 42.927 1.00 30.04 339 LYS C CA 1
ATOM 9021 C C . LYS C 1 339 ? 50.515 -27.135 41.480 1.00 34.43 339 LYS C C 1
ATOM 9022 O O . LYS C 1 339 ? 51.688 -26.871 41.205 1.00 33.87 339 LYS C O 1
ATOM 9024 N N . ALA C 1 340 ? 49.510 -27.097 40.572 1.00 30.17 340 ALA C N 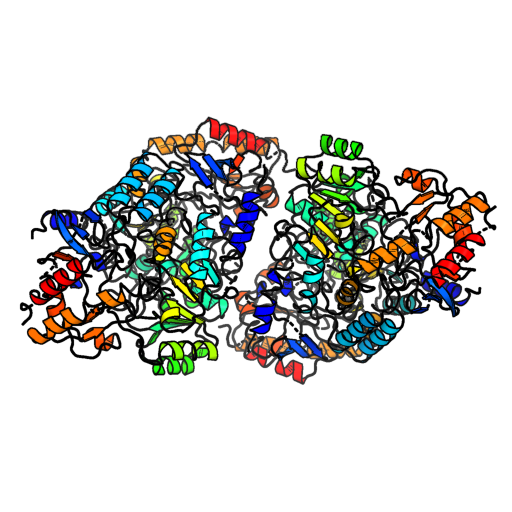1
ATOM 9025 C CA . ALA C 1 340 ? 49.727 -26.826 39.152 1.00 29.10 340 ALA C CA 1
ATOM 9026 C C . ALA C 1 340 ? 50.289 -25.438 38.908 1.00 32.51 340 ALA C C 1
ATOM 9027 O O . ALA C 1 340 ? 51.250 -25.318 38.150 1.00 33.77 340 ALA C O 1
ATOM 9029 N N . ALA C 1 341 ? 49.740 -24.393 39.579 1.00 27.35 341 ALA C N 1
ATOM 9030 C CA . ALA C 1 341 ? 50.219 -23.019 39.416 1.00 26.68 341 ALA C CA 1
ATOM 9031 C C . ALA C 1 341 ? 51.634 -22.810 39.981 1.00 32.34 341 ALA C C 1
ATOM 9032 O O . ALA C 1 341 ? 52.431 -22.085 39.376 1.00 31.78 341 ALA C O 1
ATOM 9034 N N . GLU C 1 342 ? 51.940 -23.438 41.131 1.00 30.75 342 GLU C N 1
ATOM 9035 C CA . GLU C 1 342 ? 53.261 -23.358 41.779 1.00 30.92 342 GLU C CA 1
ATOM 9036 C C . GLU C 1 342 ? 54.338 -24.026 40.911 1.00 36.13 342 GLU C C 1
ATOM 9037 O O . GLU C 1 342 ? 55.403 -23.448 40.722 1.00 36.72 342 GLU C O 1
ATOM 9043 N N . LYS C 1 343 ? 54.036 -25.221 40.356 1.00 32.40 343 LYS C N 1
ATOM 9044 C CA . LYS C 1 343 ? 54.925 -25.987 39.480 1.00 32.32 343 LYS C CA 1
ATOM 9045 C C . LYS C 1 343 ? 55.320 -25.198 38.226 1.00 35.24 343 LYS C C 1
ATOM 9046 O O . LYS C 1 343 ? 56.458 -25.325 37.763 1.00 35.31 343 LYS C O 1
ATOM 9052 N N . HIS C 1 344 ? 54.376 -24.415 37.662 1.00 28.16 344 HIS C N 1
ATOM 9053 C CA . HIS C 1 344 ? 54.613 -23.664 36.433 1.00 27.19 344 HIS C CA 1
ATOM 9054 C C . HIS C 1 344 ? 54.855 -22.168 36.620 1.00 30.50 344 HIS C C 1
ATOM 9055 O O . HIS C 1 344 ? 54.936 -21.434 35.640 1.00 30.39 344 HIS C O 1
ATOM 9062 N N . GLY C 1 345 ? 55.040 -21.748 37.873 1.00 27.06 345 GLY C N 1
ATOM 9063 C CA . GLY C 1 345 ? 55.310 -20.362 38.241 1.00 26.88 345 GLY C CA 1
ATOM 9064 C C . GLY C 1 345 ? 54.240 -19.404 37.765 1.00 31.17 345 GLY C C 1
ATOM 9065 O O . GLY C 1 345 ? 54.556 -18.356 37.199 1.00 30.61 345 GLY C O 1
ATOM 9066 N N . ILE C 1 346 ? 52.957 -19.756 37.991 1.00 26.56 346 ILE C N 1
ATOM 9067 C CA . ILE C 1 346 ? 51.831 -18.925 37.558 1.00 24.35 346 ILE C CA 1
ATOM 9068 C C . ILE C 1 346 ? 51.307 -18.043 38.686 1.00 25.49 346 ILE C C 1
ATOM 9069 O O . ILE C 1 346 ? 50.980 -18.585 39.748 1.00 23.13 346 ILE C O 1
ATOM 9074 N N . PRO C 1 347 ? 51.130 -16.710 38.480 1.00 22.80 347 PRO C N 1
ATOM 9075 C CA . PRO C 1 347 ? 50.506 -15.896 39.543 1.00 22.62 347 PRO C CA 1
ATOM 9076 C C . PRO C 1 347 ? 49.112 -16.465 39.823 1.00 26.37 347 PRO C C 1
ATOM 9077 O O . PRO C 1 347 ? 48.389 -16.819 38.889 1.00 24.51 347 PRO C O 1
ATOM 9081 N N . HIS C 1 348 ? 48.797 -16.683 41.095 1.00 24.48 348 HIS C N 1
ATOM 9082 C CA . HIS C 1 348 ? 47.537 -17.308 41.485 1.00 25.03 348 HIS C CA 1
ATOM 9083 C C . HIS C 1 348 ? 47.086 -16.933 42.898 1.00 28.67 348 HIS C C 1
ATOM 9084 O O . HIS C 1 348 ? 47.903 -16.628 43.768 1.00 28.75 348 HIS C O 1
ATOM 9091 N N . HIS C 1 349 ? 45.765 -16.955 43.108 1.00 23.93 349 HIS C N 1
ATOM 9092 C CA . HIS C 1 349 ? 45.097 -16.762 44.390 1.00 24.12 349 HIS C CA 1
ATOM 9093 C C . HIS C 1 349 ? 43.827 -17.611 44.311 1.00 25.89 349 HIS C C 1
ATOM 9094 O O . HIS C 1 349 ? 43.029 -17.446 43.377 1.00 22.92 349 HIS C O 1
ATOM 9101 N N . ILE C 1 350 ? 43.676 -18.554 45.242 1.00 22.91 350 ILE C N 1
ATOM 9102 C CA . ILE C 1 350 ? 42.497 -19.412 45.275 1.00 23.60 350 ILE C CA 1
ATOM 9103 C C . ILE C 1 350 ? 41.638 -19.006 46.468 1.00 26.27 350 ILE C C 1
ATOM 9104 O O . ILE C 1 350 ? 42.152 -18.917 47.579 1.00 24.85 350 ILE C O 1
ATOM 9109 N N . ASN C 1 351 ? 40.344 -18.728 46.236 1.00 21.93 351 ASN C N 1
ATOM 9110 C CA . ASN C 1 351 ? 39.437 -18.423 47.334 1.00 22.80 351 ASN C CA 1
ATOM 9111 C C . ASN C 1 351 ? 38.504 -19.606 47.508 1.00 27.33 351 ASN C C 1
ATOM 9112 O O . ASN C 1 351 ? 38.091 -20.213 46.522 1.00 26.38 351 ASN C O 1
ATOM 9117 N N . ARG C 1 352 ? 38.193 -19.937 48.754 1.00 25.67 352 ARG C N 1
ATOM 9118 C CA . ARG C 1 352 ? 37.322 -21.054 49.099 1.00 25.90 352 ARG C CA 1
ATOM 9119 C C . ARG C 1 352 ? 36.430 -20.647 50.270 1.00 29.48 352 ARG C C 1
ATOM 9120 O O . ARG C 1 352 ? 36.895 -19.989 51.207 1.00 29.66 352 ARG C O 1
ATOM 9128 N N . ALA C 1 353 ? 35.136 -20.966 50.167 1.00 24.02 353 ALA C N 1
ATOM 9129 C CA . ALA C 1 353 ? 34.105 -20.707 51.178 1.00 24.29 353 ALA C CA 1
ATOM 9130 C C . ALA C 1 353 ? 33.100 -21.853 51.057 1.00 28.65 353 ALA C C 1
ATOM 9131 O O . ALA C 1 353 ? 32.449 -21.980 50.018 1.00 27.01 353 ALA C O 1
ATOM 9133 N N . GLY C 1 354 ? 33.026 -22.709 52.076 1.00 26.24 354 GLY C N 1
ATOM 9134 C CA . GLY C 1 354 ? 32.131 -23.865 52.035 1.00 25.69 354 GLY C CA 1
ATOM 9135 C C . GLY C 1 354 ? 32.416 -24.704 50.808 1.00 28.89 354 GLY C C 1
ATOM 9136 O O . GLY C 1 354 ? 33.560 -25.099 50.582 1.00 29.25 354 GLY C O 1
ATOM 9137 N N . SER C 1 355 ? 31.397 -24.912 49.962 1.00 24.08 355 SER C N 1
ATOM 9138 C CA . SER C 1 355 ? 31.527 -25.662 48.713 1.00 23.21 355 SER C CA 1
ATOM 9139 C C . SER C 1 355 ? 32.114 -24.815 47.587 1.00 27.58 355 SER C C 1
ATOM 9140 O O . SER C 1 355 ? 32.451 -25.361 46.533 1.00 28.59 355 SER C O 1
ATOM 9151 N N . ILE C 1 357 ? 34.511 -22.369 45.297 1.00 23.10 357 ILE C N 1
ATOM 9152 C CA . ILE C 1 357 ? 35.938 -22.251 44.971 1.00 23.36 357 ILE C CA 1
ATOM 9153 C C . ILE C 1 357 ? 36.173 -21.523 43.648 1.00 28.12 357 ILE C C 1
ATOM 9154 O O . ILE C 1 357 ? 35.484 -21.786 42.661 1.00 27.78 357 ILE C O 1
ATOM 9159 N N . GLY C 1 358 ? 37.175 -20.644 43.644 1.00 24.42 358 GLY C N 1
ATOM 9160 C CA . GLY C 1 358 ? 37.593 -19.934 42.445 1.00 24.26 358 GLY C CA 1
ATOM 9161 C C . GLY C 1 358 ? 39.089 -19.670 42.427 1.00 27.70 358 GLY C C 1
ATOM 9162 O O . GLY C 1 358 ? 39.688 -19.467 43.489 1.00 25.63 358 GLY C O 1
ATOM 9163 N N . ILE C 1 359 ? 39.705 -19.705 41.225 1.00 24.11 359 ILE C N 1
ATOM 9164 C CA . ILE C 1 359 ? 41.130 -19.408 41.047 1.00 24.02 359 ILE C CA 1
ATOM 9165 C C . ILE C 1 359 ? 41.274 -18.142 40.215 1.00 24.70 359 ILE C C 1
ATOM 9166 O O . ILE C 1 359 ? 40.699 -18.048 39.143 1.00 22.29 359 ILE C O 1
ATOM 9171 N N . PHE C 1 360 ? 42.034 -17.169 40.725 1.00 21.58 360 PHE C N 1
ATOM 9172 C CA . PHE C 1 360 ? 42.318 -15.892 40.073 1.00 21.04 360 PHE C CA 1
ATOM 9173 C C . PHE C 1 360 ? 43.769 -15.921 39.612 1.00 25.46 360 PHE C C 1
ATOM 9174 O O . PHE C 1 360 ? 44.631 -16.386 40.361 1.00 24.48 360 PHE C O 1
ATOM 9182 N N . PHE C 1 361 ? 44.049 -15.417 38.404 1.00 20.87 361 PHE C N 1
ATOM 9183 C CA . PHE C 1 361 ? 45.419 -15.393 37.900 1.00 19.99 361 PHE C CA 1
ATOM 9184 C C . PHE C 1 361 ? 46.145 -14.116 38.358 1.00 24.60 361 PHE C C 1
ATOM 9185 O O . PHE C 1 361 ? 46.506 -13.249 37.564 1.00 22.76 361 PHE C O 1
ATOM 9193 N N . THR C 1 362 ? 46.265 -13.978 39.684 1.00 23.83 362 THR C N 1
ATOM 9194 C CA . THR C 1 362 ? 46.926 -12.849 40.341 1.00 23.51 362 THR C CA 1
ATOM 9195 C C . THR C 1 362 ? 47.477 -13.320 41.664 1.00 27.29 362 THR C C 1
ATOM 9196 O O . THR C 1 362 ? 46.821 -14.095 42.353 1.00 23.80 362 THR C O 1
ATOM 9200 N N . ASP C 1 363 ? 48.642 -12.800 42.060 1.00 26.17 363 ASP C N 1
ATOM 9201 C CA . ASP C 1 363 ? 49.213 -13.126 43.357 1.00 25.98 363 ASP C CA 1
ATOM 9202 C C . ASP C 1 363 ? 48.578 -12.294 44.474 1.00 29.82 363 ASP C C 1
ATOM 9203 O O . ASP C 1 363 ? 48.667 -12.686 45.633 1.00 29.82 363 ASP C O 1
ATOM 9208 N N . GLU C 1 364 ? 47.942 -11.153 44.134 1.00 27.16 364 GLU C N 1
ATOM 9209 C CA . GLU C 1 364 ? 47.275 -10.256 45.093 1.00 26.70 364 GLU C CA 1
ATOM 9210 C C . GLU C 1 364 ? 46.148 -10.960 45.870 1.00 31.15 364 GLU C C 1
ATOM 9211 O O . GLU C 1 364 ? 45.453 -11.798 45.287 1.00 30.31 364 GLU C O 1
ATOM 9217 N N . PRO C 1 365 ? 45.931 -10.629 47.169 1.00 29.07 365 PRO C N 1
ATOM 9218 C CA . PRO C 1 365 ? 44.828 -11.265 47.910 1.00 28.28 365 PRO C CA 1
ATOM 9219 C C . PRO C 1 365 ? 43.477 -10.740 47.428 1.00 29.39 365 PRO C C 1
ATOM 9220 O O . PRO C 1 365 ? 43.149 -9.559 47.577 1.00 30.00 365 PRO C O 1
ATOM 9224 N N . VAL C 1 366 ? 42.718 -11.607 46.789 1.00 26.62 366 VAL C N 1
ATOM 9225 C CA . VAL C 1 366 ? 41.411 -11.205 46.234 1.00 25.46 366 VAL C CA 1
ATOM 9226 C C . VAL C 1 366 ? 40.338 -11.066 47.322 1.00 28.54 366 VAL C C 1
ATOM 9227 O O . VAL C 1 366 ? 39.706 -12.057 47.702 1.00 28.31 366 VAL C O 1
ATOM 9231 N N . ILE C 1 367 ? 40.167 -9.828 47.841 1.00 25.24 367 ILE C N 1
ATOM 9232 C CA . ILE C 1 367 ? 39.205 -9.482 48.917 1.00 25.17 367 ILE C CA 1
ATOM 9233 C C . ILE C 1 367 ? 38.098 -8.506 48.469 1.00 25.12 367 ILE C C 1
ATOM 9234 O O . ILE C 1 367 ? 37.181 -8.217 49.235 1.00 23.89 367 ILE C O 1
ATOM 9239 N N . ASN C 1 368 ? 38.202 -7.978 47.243 1.00 19.99 368 ASN C N 1
ATOM 9240 C CA . ASN C 1 368 ? 37.205 -7.065 46.683 1.00 19.55 368 ASN C CA 1
ATOM 9241 C C . ASN C 1 368 ? 37.351 -7.063 45.171 1.00 22.55 368 ASN C C 1
ATOM 9242 O O . ASN C 1 368 ? 38.239 -7.745 44.645 1.00 21.02 368 ASN C O 1
ATOM 9247 N N . TYR C 1 369 ? 36.481 -6.320 44.472 1.00 20.21 369 TYR C N 1
ATOM 9248 C CA . TYR C 1 369 ? 36.489 -6.212 43.009 1.00 19.68 369 TYR C CA 1
ATOM 9249 C C . TYR C 1 369 ? 37.794 -5.625 42.489 1.00 23.03 369 TYR C C 1
ATOM 9250 O O . TYR C 1 369 ? 38.334 -6.096 41.486 1.00 21.19 369 TYR C O 1
ATOM 9259 N N . ASP C 1 370 ? 38.298 -4.605 43.176 1.00 21.51 370 ASP C N 1
ATOM 9260 C CA . ASP C 1 370 ? 39.562 -3.969 42.805 1.00 22.49 370 ASP C CA 1
ATOM 9261 C C . ASP C 1 370 ? 40.718 -4.970 42.717 1.00 25.38 370 ASP C C 1
ATOM 9262 O O . ASP C 1 370 ? 41.370 -5.021 41.678 1.00 24.05 370 ASP C O 1
ATOM 9267 N N . ALA C 1 371 ? 40.877 -5.855 43.733 1.00 22.52 371 ALA C N 1
ATOM 9268 C CA . ALA C 1 371 ? 41.892 -6.916 43.742 1.00 22.43 371 ALA C CA 1
ATOM 9269 C C . ALA C 1 371 ? 41.601 -7.992 42.676 1.00 27.67 371 ALA C C 1
ATOM 9270 O O . ALA C 1 371 ? 42.540 -8.557 42.099 1.00 26.82 371 ALA C O 1
ATOM 9272 N N . ALA C 1 372 ? 40.295 -8.302 42.437 1.00 23.69 372 ALA C N 1
ATOM 9273 C CA . ALA C 1 372 ? 39.905 -9.303 41.444 1.00 21.88 372 ALA C CA 1
ATOM 9274 C C . ALA C 1 372 ? 40.296 -8.832 40.051 1.00 25.12 372 ALA C C 1
ATOM 9275 O O . ALA C 1 372 ? 40.762 -9.637 39.245 1.00 24.68 372 ALA C O 1
ATOM 9277 N N . LYS C 1 373 ? 40.200 -7.511 39.804 1.00 23.66 373 LYS C N 1
ATOM 9278 C CA . LYS C 1 373 ? 40.549 -6.899 38.518 1.00 24.34 373 LYS C CA 1
ATOM 9279 C C . LYS C 1 373 ? 42.044 -6.956 38.200 1.00 29.26 373 LYS C C 1
ATOM 9280 O O . LYS C 1 373 ? 42.411 -6.727 37.051 1.00 30.22 373 LYS C O 1
ATOM 9286 N N . SER C 1 374 ? 42.900 -7.296 39.186 1.00 25.71 374 SER C N 1
ATOM 9287 C CA . SER C 1 374 ? 44.351 -7.435 38.959 1.00 24.71 374 SER C CA 1
ATOM 9288 C C . SER C 1 374 ? 44.681 -8.756 38.265 1.00 28.80 374 SER C C 1
ATOM 9289 O O . SER C 1 374 ? 45.832 -8.980 37.904 1.00 28.18 374 SER C O 1
ATOM 9292 N N . SER C 1 375 ? 43.670 -9.640 38.087 1.00 24.52 375 SER C N 1
ATOM 9293 C CA . SER C 1 375 ? 43.814 -10.946 37.425 1.00 23.02 375 SER C CA 1
ATOM 9294 C C . SER C 1 375 ? 44.297 -10.790 35.998 1.00 24.12 375 SER C C 1
ATOM 9295 O O . SER C 1 375 ? 43.809 -9.912 35.292 1.00 23.26 375 SER C O 1
ATOM 9298 N N . ASN C 1 376 ? 45.196 -11.681 35.562 1.00 21.57 376 ASN C N 1
ATOM 9299 C CA . ASN C 1 376 ? 45.723 -11.662 34.198 1.00 21.93 376 ASN C CA 1
ATOM 9300 C C . ASN C 1 376 ? 44.730 -12.391 33.309 1.00 24.09 376 ASN C C 1
ATOM 9301 O O . ASN C 1 376 ? 44.699 -13.629 33.295 1.00 22.27 376 ASN C O 1
ATOM 9306 N N . LEU C 1 377 ? 43.939 -11.608 32.552 1.00 20.19 377 LEU C N 1
ATOM 9307 C CA . LEU C 1 377 ? 42.874 -12.106 31.682 1.00 20.76 377 LEU C CA 1
ATOM 9308 C C . LEU C 1 377 ? 43.376 -12.865 30.460 1.00 25.84 377 LEU C C 1
ATOM 9309 O O . LEU C 1 377 ? 42.671 -13.733 29.937 1.00 23.52 377 LEU C O 1
ATOM 9314 N N . GLN C 1 378 ? 44.606 -12.555 30.016 1.00 24.09 378 GLN C N 1
ATOM 9315 C CA . GLN C 1 378 ? 45.248 -13.269 28.924 1.00 24.23 378 GLN C CA 1
ATOM 9316 C C . GLN C 1 378 ? 45.574 -14.682 29.421 1.00 26.36 378 GLN C C 1
ATOM 9317 O O . GLN C 1 378 ? 45.267 -15.654 28.731 1.00 24.86 378 GLN C O 1
ATOM 9320 N N . PHE C 1 379 ? 46.137 -14.793 30.650 1.00 23.87 379 PHE C N 1
ATOM 9321 C CA . PHE C 1 379 ? 46.433 -16.084 31.278 1.00 23.31 379 PHE C CA 1
ATOM 9322 C C . PHE C 1 379 ? 45.119 -16.844 31.470 1.00 24.85 379 PHE C C 1
ATOM 9323 O O . PHE C 1 379 ? 45.072 -18.027 31.152 1.00 22.72 379 PHE C O 1
ATOM 9331 N N . PHE C 1 380 ? 44.053 -16.157 31.956 1.00 19.97 380 PHE C N 1
ATOM 9332 C CA . PHE C 1 380 ? 42.773 -16.853 32.136 1.00 19.13 380 PHE C CA 1
ATOM 9333 C C . PHE C 1 380 ? 42.239 -17.431 30.815 1.00 19.43 380 PHE C C 1
ATOM 9334 O O . PHE C 1 380 ? 41.784 -18.566 30.810 1.00 18.81 380 PHE C O 1
ATOM 9342 N N . ALA C 1 381 ? 42.247 -16.641 29.737 1.00 16.59 381 ALA C N 1
ATOM 9343 C CA . ALA C 1 381 ? 41.743 -17.065 28.430 1.00 17.61 381 ALA C CA 1
ATOM 9344 C C . ALA C 1 381 ? 42.547 -18.238 27.855 1.00 22.24 381 ALA C C 1
ATOM 9345 O O . ALA C 1 381 ? 41.938 -19.180 27.352 1.00 22.65 381 ALA C O 1
ATOM 9347 N N . ALA C 1 382 ? 43.894 -18.212 27.967 1.00 19.81 382 ALA C N 1
ATOM 9348 C CA . ALA C 1 382 ? 44.762 -19.309 27.497 1.00 19.79 382 ALA C CA 1
ATOM 9349 C C . ALA C 1 382 ? 44.500 -20.582 28.300 1.00 24.83 382 ALA C C 1
ATOM 9350 O O . ALA C 1 382 ? 44.427 -21.676 27.719 1.00 25.22 382 ALA C O 1
ATOM 9352 N N A TYR C 1 383 ? 44.353 -20.445 29.633 0.50 21.46 383 TYR C N 1
ATOM 9353 N N B TYR C 1 383 ? 44.360 -20.436 29.628 0.50 21.05 383 TYR C N 1
ATOM 9354 C CA A TYR C 1 383 ? 44.050 -21.547 30.555 0.50 20.73 383 TYR C CA 1
ATOM 9355 C CA B TYR C 1 383 ? 44.063 -21.541 30.538 0.50 20.11 383 TYR C CA 1
ATOM 9356 C C A TYR C 1 383 ? 42.708 -22.142 30.146 0.50 23.79 383 TYR C C 1
ATOM 9357 C C B TYR C 1 383 ? 42.718 -22.138 30.124 0.50 23.49 383 TYR C C 1
ATOM 9358 O O A TYR C 1 383 ? 42.624 -23.348 29.902 0.50 22.88 383 TYR C O 1
ATOM 9359 O O B TYR C 1 383 ? 42.637 -23.343 29.870 0.50 22.53 383 TYR C O 1
ATOM 9376 N N . TYR C 1 384 ? 41.690 -21.265 29.972 1.00 19.68 384 TYR C N 1
ATOM 9377 C CA . TYR C 1 384 ? 40.337 -21.641 29.554 1.00 18.56 384 TYR C CA 1
ATOM 9378 C C . TYR C 1 384 ? 40.323 -22.452 28.247 1.00 22.53 384 TYR C C 1
ATOM 9379 O O . TYR C 1 384 ? 39.729 -23.519 28.207 1.00 21.27 384 TYR C O 1
ATOM 9388 N N . ARG C 1 385 ? 40.983 -21.944 27.192 1.00 20.93 385 ARG C N 1
ATOM 9389 C CA . ARG C 1 385 ? 41.078 -22.604 25.889 1.00 21.37 385 ARG C CA 1
ATOM 9390 C C . ARG C 1 385 ? 41.638 -24.025 26.006 1.00 24.38 385 ARG C C 1
ATOM 9391 O O . ARG C 1 385 ? 41.130 -24.940 25.354 1.00 23.23 385 ARG C O 1
ATOM 9399 N N . GLU C 1 386 ? 42.683 -24.215 26.817 1.00 21.30 386 GLU C N 1
ATOM 9400 C CA . GLU C 1 386 ? 43.263 -25.546 26.969 1.00 20.99 386 GLU C CA 1
ATOM 9401 C C . GLU C 1 386 ? 42.367 -26.488 27.751 1.00 24.76 386 GLU C C 1
ATOM 9402 O O . GLU C 1 386 ? 42.358 -27.679 27.441 1.00 25.49 386 GLU C O 1
ATOM 9416 N N . VAL C 1 388 ? 39.095 -26.474 27.729 1.00 19.85 388 VAL C N 1
ATOM 9417 C CA . VAL C 1 388 ? 38.081 -26.879 26.729 1.00 20.11 388 VAL C CA 1
ATOM 9418 C C . VAL C 1 388 ? 38.648 -28.039 25.875 1.00 25.54 388 VAL C C 1
ATOM 9419 O O . VAL C 1 388 ? 37.993 -29.071 25.731 1.00 26.49 388 VAL C O 1
ATOM 9423 N N . GLU C 1 389 ? 39.880 -27.879 25.366 1.00 22.96 389 GLU C N 1
ATOM 9424 C CA . GLU C 1 389 ? 40.585 -28.893 24.568 1.00 23.01 389 GLU C CA 1
ATOM 9425 C C . GLU C 1 389 ? 40.726 -30.206 25.339 1.00 24.99 389 GLU C C 1
ATOM 9426 O O . GLU C 1 389 ? 40.639 -31.274 24.739 1.00 23.07 389 GLU C O 1
ATOM 9432 N N . GLN C 1 390 ? 40.964 -30.111 26.660 1.00 22.48 390 GLN C N 1
ATOM 9433 C CA . GLN C 1 390 ? 41.144 -31.266 27.540 1.00 23.50 390 GLN C CA 1
ATOM 9434 C C . GLN C 1 390 ? 39.803 -31.843 28.007 1.00 28.36 390 GLN C C 1
ATOM 9435 O O . GLN C 1 390 ? 39.798 -32.758 28.825 1.00 28.53 390 GLN C O 1
ATOM 9441 N N . GLY C 1 391 ? 38.693 -31.295 27.508 1.00 24.09 391 GLY C N 1
ATOM 9442 C CA . GLY C 1 391 ? 37.355 -31.775 27.847 1.00 23.03 391 GLY C CA 1
ATOM 9443 C C . GLY C 1 391 ? 36.817 -31.349 29.194 1.00 22.91 391 GLY C C 1
ATOM 9444 O O . GLY C 1 391 ? 36.105 -32.118 29.847 1.00 22.10 391 GLY C O 1
ATOM 9445 N N . VAL C 1 392 ? 37.125 -30.118 29.608 1.00 18.01 392 VAL C N 1
ATOM 9446 C CA . VAL C 1 392 ? 36.613 -29.526 30.853 1.00 17.43 392 VAL C CA 1
ATOM 9447 C C . VAL C 1 392 ? 35.826 -28.258 30.484 1.00 20.19 392 VAL C C 1
ATOM 9448 O O . VAL C 1 392 ? 36.366 -27.394 29.791 1.00 21.11 392 VAL C O 1
ATOM 9452 N N . PHE C 1 393 ? 34.572 -28.132 30.964 1.00 15.76 393 PHE C N 1
ATOM 9453 C CA . PHE C 1 393 ? 33.738 -26.957 30.701 1.00 16.09 393 PHE C CA 1
ATOM 9454 C C . PHE C 1 393 ? 33.634 -26.121 31.955 1.00 19.39 393 PHE C C 1
ATOM 9455 O O . PHE C 1 393 ? 32.847 -26.424 32.859 1.00 18.37 393 PHE C O 1
ATOM 9463 N N . LEU C 1 394 ? 34.487 -25.102 32.040 1.00 18.87 394 LEU C N 1
ATOM 9464 C CA . LEU C 1 394 ? 34.508 -24.229 33.199 1.00 18.90 394 LEU C CA 1
ATOM 9465 C C . LEU C 1 394 ? 33.697 -23.012 32.823 1.00 21.71 394 LEU C C 1
ATOM 9466 O O . LEU C 1 394 ? 33.460 -22.806 31.640 1.00 20.97 394 LEU C O 1
ATOM 9471 N N . PRO C 1 395 ? 33.301 -22.145 33.780 1.00 20.05 395 PRO C N 1
ATOM 9472 C CA . PRO C 1 395 ? 32.630 -20.899 33.395 1.00 19.56 395 PRO C CA 1
ATOM 9473 C C . PRO C 1 395 ? 33.543 -20.011 32.519 1.00 22.61 395 PRO C C 1
ATOM 9474 O O . PRO C 1 395 ? 34.686 -19.769 32.916 1.00 20.51 395 PRO C O 1
ATOM 9478 N N . PRO C 1 396 ? 33.077 -19.526 31.342 1.00 20.71 396 PRO C N 1
ATOM 9479 C CA . PRO C 1 396 ? 33.945 -18.699 30.482 1.00 20.88 396 PRO C CA 1
ATOM 9480 C C . PRO C 1 396 ? 34.106 -17.245 30.936 1.00 23.57 396 PRO C C 1
ATOM 9481 O O . PRO C 1 396 ? 33.734 -16.308 30.231 1.00 22.61 396 PRO C O 1
ATOM 9485 N N . SER C 1 397 ? 34.694 -17.061 32.130 1.00 19.95 397 SER C N 1
ATOM 9486 C CA . SER C 1 397 ? 34.961 -15.744 32.710 1.00 19.18 397 SER C CA 1
ATOM 9487 C C . SER C 1 397 ? 35.847 -15.945 33.914 1.00 21.86 397 SER C C 1
ATOM 9488 O O . SER C 1 397 ? 35.628 -16.876 34.693 1.00 21.16 397 SER C O 1
ATOM 9491 N N . GLN C 1 398 ? 36.847 -15.075 34.073 1.00 18.29 398 GLN C N 1
ATOM 9492 C CA . GLN C 1 398 ? 37.691 -15.100 35.262 1.00 18.67 398 GLN C CA 1
ATOM 9493 C C . GLN C 1 398 ? 36.821 -14.740 36.491 1.00 22.39 398 GLN C C 1
ATOM 9494 O O . GLN C 1 398 ? 37.120 -15.178 37.593 1.00 22.34 398 GLN C O 1
ATOM 9500 N N . PHE C 1 399 ? 35.747 -13.954 36.294 1.00 19.55 399 PHE C N 1
ATOM 9501 C CA . PHE C 1 399 ? 34.918 -13.487 37.405 1.00 19.78 399 PHE C CA 1
ATOM 9502 C C . PHE C 1 399 ? 33.776 -14.429 37.820 1.00 25.58 399 PHE C C 1
ATOM 9503 O O . PHE C 1 399 ? 32.657 -13.998 38.074 1.00 25.73 399 PHE C O 1
ATOM 9511 N N . GLU C 1 400 ? 34.102 -15.712 37.954 1.00 23.87 400 GLU C N 1
ATOM 9512 C CA . GLU C 1 400 ? 33.201 -16.778 38.375 1.00 24.16 400 GLU C CA 1
ATOM 9513 C C . GLU C 1 400 ? 33.985 -17.873 39.079 1.00 27.21 400 GLU C C 1
ATOM 9514 O O . GLU C 1 400 ? 35.167 -18.104 38.790 1.00 26.85 400 GLU C O 1
ATOM 9520 N N . GLY C 1 401 ? 33.324 -18.554 39.992 1.00 23.39 401 GLY C N 1
ATOM 9521 C CA . GLY C 1 401 ? 33.932 -19.693 40.665 1.00 23.44 401 GLY C CA 1
ATOM 9522 C C . GLY C 1 401 ? 33.619 -20.959 39.890 1.00 28.30 401 GLY C C 1
ATOM 9523 O O . GLY C 1 401 ? 32.907 -20.898 38.882 1.00 27.86 401 GLY C O 1
ATOM 9524 N N . LEU C 1 402 ? 34.112 -22.114 40.365 1.00 23.42 402 LEU C N 1
ATOM 9525 C CA . LEU C 1 402 ? 33.794 -23.414 39.768 1.00 22.96 402 LEU C CA 1
ATOM 9526 C C . LEU C 1 402 ? 32.601 -23.980 40.528 1.00 25.10 402 LEU C C 1
ATOM 9527 O O . LEU C 1 402 ? 32.603 -23.940 41.761 1.00 25.28 402 LEU C O 1
ATOM 9532 N N . PHE C 1 403 ? 31.605 -24.535 39.813 1.00 19.14 403 PHE C N 1
ATOM 9533 C CA . PHE C 1 403 ? 30.430 -25.092 40.489 1.00 17.74 403 PHE C CA 1
ATOM 9534 C C . PHE C 1 403 ? 30.509 -26.605 40.554 1.00 20.80 403 PHE C C 1
ATOM 9535 O O . PHE C 1 403 ? 30.743 -27.288 39.545 1.00 21.06 403 PHE C O 1
ATOM 9543 N N . LEU C 1 404 ? 30.295 -27.121 41.743 1.00 18.23 404 LEU C N 1
ATOM 9544 C CA . LEU C 1 404 ? 30.279 -28.552 42.012 1.00 18.75 404 LEU C CA 1
ATOM 9545 C C . LEU C 1 404 ? 28.847 -29.064 42.110 1.00 20.93 404 LEU C C 1
ATOM 9546 O O . LEU C 1 404 ? 27.913 -28.294 42.368 1.00 20.78 404 LEU C O 1
ATOM 9551 N N . SER C 1 405 ? 28.682 -30.353 41.861 1.00 16.78 405 SER C N 1
ATOM 9552 C CA . SER C 1 405 ? 27.414 -31.053 41.962 1.00 16.50 405 SER C CA 1
ATOM 9553 C C . SER C 1 405 ? 27.580 -32.285 42.856 1.00 22.38 405 SER C C 1
ATOM 9554 O O . SER C 1 405 ? 28.707 -32.728 43.089 1.00 21.09 405 SER C O 1
ATOM 9557 N N . THR C 1 406 ? 26.461 -32.853 43.343 1.00 20.16 406 THR C N 1
ATOM 9558 C CA . THR C 1 406 ? 26.471 -34.064 44.188 1.00 20.94 406 THR C CA 1
ATOM 9559 C C . THR C 1 406 ? 26.884 -35.299 43.362 1.00 27.99 406 THR C C 1
ATOM 9560 O O . THR C 1 406 ? 27.052 -36.388 43.911 1.00 28.09 406 THR C O 1
ATOM 9564 N N . VAL C 1 407 ? 27.031 -35.121 42.043 1.00 24.85 407 VAL C N 1
ATOM 9565 C CA . VAL C 1 407 ? 27.326 -36.201 41.131 1.00 24.80 407 VAL C CA 1
ATOM 9566 C C . VAL C 1 407 ? 28.715 -36.131 40.438 1.00 27.42 407 VAL C C 1
ATOM 9567 O O . VAL C 1 407 ? 29.033 -36.972 39.593 1.00 27.64 407 VAL C O 1
ATOM 9571 N N . HIS C 1 408 ? 29.575 -35.177 40.863 1.00 22.71 408 HIS C N 1
ATOM 9572 C CA . HIS C 1 408 ? 30.957 -35.101 40.371 1.00 22.26 408 HIS C CA 1
ATOM 9573 C C . HIS C 1 408 ? 31.698 -36.224 41.122 1.00 28.97 408 HIS C C 1
ATOM 9574 O O . HIS C 1 408 ? 31.541 -36.334 42.333 1.00 29.49 408 HIS C O 1
ATOM 9581 N N . SER C 1 409 ? 32.416 -37.092 40.415 1.00 25.92 409 SER C N 1
ATOM 9582 C CA . SER C 1 409 ? 33.138 -38.182 41.075 1.00 25.49 409 SER C CA 1
ATOM 9583 C C . SER C 1 409 ? 34.583 -37.772 41.396 1.00 30.70 409 SER C C 1
ATOM 9584 O O . SER C 1 409 ? 35.050 -36.726 40.924 1.00 28.67 409 SER C O 1
ATOM 9587 N N . ASP C 1 410 ? 35.304 -38.611 42.185 1.00 28.65 410 ASP C N 1
ATOM 9588 C CA . ASP C 1 410 ? 36.729 -38.397 42.468 1.00 29.06 410 ASP C CA 1
ATOM 9589 C C . ASP C 1 410 ? 37.494 -38.482 41.152 1.00 32.17 410 ASP C C 1
ATOM 9590 O O . ASP C 1 410 ? 38.433 -37.714 40.942 1.00 32.66 410 ASP C O 1
ATOM 9595 N N . ALA C 1 411 ? 37.053 -39.373 40.246 1.00 27.13 411 ALA C N 1
ATOM 9596 C CA . ALA C 1 411 ? 37.649 -39.523 38.922 1.00 26.94 411 ALA C CA 1
ATOM 9597 C C . ALA C 1 411 ? 37.508 -38.227 38.114 1.00 29.82 411 ALA C C 1
ATOM 9598 O O . ALA C 1 411 ? 38.471 -37.822 37.461 1.00 29.83 411 ALA C O 1
ATOM 9600 N N . ASP C 1 412 ? 36.340 -37.543 38.215 1.00 24.74 412 ASP C N 1
ATOM 9601 C CA . ASP C 1 412 ? 36.092 -36.258 37.549 1.00 22.92 412 ASP C CA 1
ATOM 9602 C C . ASP C 1 412 ? 37.036 -35.197 38.120 1.00 24.97 412 ASP C C 1
ATOM 9603 O O . ASP C 1 412 ? 37.590 -34.394 37.366 1.00 23.91 412 ASP C O 1
ATOM 9608 N N . ILE C 1 413 ? 37.194 -35.166 39.456 1.00 22.07 413 ILE C N 1
ATOM 9609 C CA . ILE C 1 413 ? 38.083 -34.200 40.100 1.00 22.12 413 ILE C CA 1
ATOM 9610 C C . ILE C 1 413 ? 39.531 -34.428 39.661 1.00 27.74 413 ILE C C 1
ATOM 9611 O O . ILE C 1 413 ? 40.211 -33.470 39.271 1.00 26.84 413 ILE C O 1
ATOM 9616 N N . GLU C 1 414 ? 39.966 -35.700 39.657 1.00 25.20 414 GLU C N 1
ATOM 9617 C CA . GLU C 1 414 ? 41.328 -36.064 39.256 1.00 25.92 414 GLU C CA 1
ATOM 9618 C C . GLU C 1 414 ? 41.621 -35.758 37.790 1.00 29.72 414 GLU C C 1
ATOM 9619 O O . GLU C 1 414 ? 42.700 -35.234 37.498 1.00 29.87 414 GLU C O 1
ATOM 9625 N N . ALA C 1 415 ? 40.640 -35.985 36.884 1.00 25.79 415 ALA C N 1
ATOM 9626 C CA . ALA C 1 415 ? 40.789 -35.639 35.461 1.00 25.71 415 ALA C CA 1
ATOM 9627 C C . ALA C 1 415 ? 40.912 -34.125 35.275 1.00 27.59 415 ALA C C 1
ATOM 9628 O O . ALA C 1 415 ? 41.619 -33.668 34.370 1.00 26.26 415 ALA C O 1
ATOM 9630 N N . THR C 1 416 ? 40.238 -33.352 36.151 1.00 23.86 416 THR C N 1
ATOM 9631 C CA . THR C 1 416 ? 40.226 -31.895 36.106 1.00 23.20 416 THR C CA 1
ATOM 9632 C C . THR C 1 416 ? 41.574 -31.329 36.535 1.00 26.98 416 THR C C 1
ATOM 9633 O O . THR C 1 416 ? 42.073 -30.404 35.890 1.00 25.48 416 THR C O 1
ATOM 9637 N N A ILE C 1 417 ? 42.154 -31.879 37.622 0.50 25.21 417 ILE C N 1
ATOM 9638 N N B ILE C 1 417 ? 42.150 -31.862 37.626 0.50 24.18 417 ILE C N 1
ATOM 9639 C CA A ILE C 1 417 ? 43.472 -31.487 38.144 0.50 25.47 417 ILE C CA 1
ATOM 9640 C CA B ILE C 1 417 ? 43.466 -31.438 38.123 0.50 23.91 417 ILE C CA 1
ATOM 9641 C C A ILE C 1 417 ? 44.540 -31.739 37.062 0.50 29.41 417 ILE C C 1
ATOM 9642 C C B ILE C 1 417 ? 44.539 -31.725 37.045 0.50 28.70 417 ILE C C 1
ATOM 9643 O O A ILE C 1 417 ? 45.384 -30.873 36.822 0.50 29.44 417 ILE C O 1
ATOM 9644 O O B ILE C 1 417 ? 45.374 -30.858 36.776 0.50 28.70 417 ILE C O 1
ATOM 9653 N N . ALA C 1 418 ? 44.470 -32.907 36.398 1.00 25.99 418 ALA C N 1
ATOM 9654 C CA . ALA C 1 418 ? 45.402 -33.310 35.327 1.00 26.15 418 ALA C CA 1
ATOM 9655 C C . ALA C 1 418 ? 45.270 -32.417 34.085 1.00 29.92 418 ALA C C 1
ATOM 9656 O O . ALA C 1 418 ? 46.284 -32.121 33.456 1.00 28.78 418 ALA C O 1
ATOM 9658 N N . ALA C 1 419 ? 44.028 -31.962 33.745 1.00 25.97 419 ALA C N 1
ATOM 9659 C CA . ALA C 1 419 ? 43.807 -31.047 32.627 1.00 25.20 419 ALA C CA 1
ATOM 9660 C C . ALA C 1 419 ? 44.394 -29.675 32.986 1.00 28.25 419 ALA C C 1
ATOM 9661 O O . ALA C 1 419 ? 45.008 -29.032 32.129 1.00 26.93 419 ALA C O 1
ATOM 9663 N N . ALA C 1 420 ? 44.206 -29.234 34.259 1.00 24.54 420 ALA C N 1
ATOM 9664 C CA . ALA C 1 420 ? 44.718 -27.948 34.744 1.00 25.11 420 ALA C CA 1
ATOM 9665 C C . ALA C 1 420 ? 46.246 -27.941 34.730 1.00 31.09 420 ALA C C 1
ATOM 9666 O O . ALA C 1 420 ? 46.829 -26.903 34.455 1.00 30.15 420 ALA C O 1
ATOM 9668 N N . GLU C 1 421 ? 46.887 -29.096 35.009 1.00 29.03 421 GLU C N 1
ATOM 9669 C CA . GLU C 1 421 ? 48.352 -29.215 34.992 1.00 29.37 421 GLU C CA 1
ATOM 9670 C C . GLU C 1 421 ? 48.841 -28.871 33.567 1.00 31.31 421 GLU C C 1
ATOM 9671 O O . GLU C 1 421 ? 49.657 -27.967 33.416 1.00 30.82 421 GLU C O 1
ATOM 9677 N N . ILE C 1 422 ? 48.239 -29.500 32.537 1.00 27.18 422 ILE C N 1
ATOM 9678 C CA . ILE C 1 422 ? 48.545 -29.255 31.119 1.00 26.59 422 ILE C CA 1
ATOM 9679 C C . ILE C 1 422 ? 48.230 -27.809 30.727 1.00 30.53 422 ILE C C 1
ATOM 9680 O O . ILE C 1 422 ? 49.066 -27.154 30.108 1.00 29.28 422 ILE C O 1
ATOM 9685 N N . ALA C 1 423 ? 47.051 -27.298 31.133 1.00 27.64 423 ALA C N 1
ATOM 9686 C CA . ALA C 1 423 ? 46.649 -25.919 30.838 1.00 26.91 423 ALA C CA 1
ATOM 9687 C C . ALA C 1 423 ? 47.619 -24.901 31.447 1.00 30.84 423 ALA C C 1
ATOM 9688 O O . ALA C 1 423 ? 47.954 -23.927 30.772 1.00 30.20 423 ALA C O 1
ATOM 9698 N N . SER C 1 425 ? 50.859 -25.453 32.127 1.00 32.41 425 SER C N 1
ATOM 9699 C CA . SER C 1 425 ? 52.161 -25.656 31.469 1.00 33.67 425 SER C CA 1
ATOM 9700 C C . SER C 1 425 ? 52.328 -24.827 30.191 1.00 40.37 425 SER C C 1
ATOM 9701 O O . SER C 1 425 ? 53.446 -24.467 29.836 1.00 41.42 425 SER C O 1
ATOM 9704 N N . LYS C 1 426 ? 51.216 -24.476 29.550 1.00 37.30 426 LYS C N 1
ATOM 9705 C CA . LYS C 1 426 ? 51.178 -23.742 28.290 1.00 36.83 426 LYS C CA 1
ATOM 9706 C C . LYS C 1 426 ? 51.080 -22.227 28.415 1.00 39.96 426 LYS C C 1
ATOM 9707 O O . LYS C 1 426 ? 51.176 -21.549 27.399 1.00 40.72 426 LYS C O 1
ATOM 9713 N N . LEU C 1 427 ? 50.892 -21.690 29.635 1.00 35.10 427 LEU C N 1
ATOM 9714 C CA . LEU C 1 427 ? 50.738 -20.246 29.886 1.00 34.04 427 LEU C CA 1
ATOM 9715 C C . LEU C 1 427 ? 52.024 -19.432 29.656 1.00 38.68 427 LEU C C 1
ATOM 9716 O O . LEU C 1 427 ? 51.978 -18.372 29.018 1.00 37.13 427 LEU C O 1
ATOM 9721 N N . LYS C 1 428 ? 53.157 -19.908 30.215 1.00 35.28 428 LYS C N 1
ATOM 9722 C CA . LYS C 1 428 ? 54.474 -19.259 30.112 1.00 44.63 428 LYS C CA 1
ATOM 9723 C C . LYS C 1 428 ? 55.403 -20.051 29.210 1.00 88.02 428 LYS C C 1
ATOM 9724 O O . LYS C 1 428 ? 55.043 -20.340 28.075 1.00 62.02 428 LYS C O 1
ATOM 9738 N N . ARG D 1 2 ? -21.575 -28.516 45.843 1.00 40.78 2 ARG D N 1
ATOM 9739 C CA . ARG D 1 2 ? -20.121 -28.714 45.770 1.00 37.91 2 ARG D CA 1
ATOM 9740 C C . ARG D 1 2 ? -19.452 -28.482 47.134 1.00 37.45 2 ARG D C 1
ATOM 9741 O O . ARG D 1 2 ? -19.801 -27.537 47.842 1.00 36.43 2 ARG D O 1
ATOM 9749 N N . LYS D 1 3 ? -18.508 -29.361 47.498 1.00 32.15 3 LYS D N 1
ATOM 9750 C CA . LYS D 1 3 ? -17.742 -29.273 48.745 1.00 31.53 3 LYS D CA 1
ATOM 9751 C C . LYS D 1 3 ? -16.329 -28.751 48.436 1.00 33.01 3 LYS D C 1
ATOM 9752 O O . LYS D 1 3 ? -15.720 -29.169 47.447 1.00 31.59 3 LYS D O 1
ATOM 9754 N N . PHE D 1 4 ? -15.820 -27.859 49.298 1.00 28.37 4 PHE D N 1
ATOM 9755 C CA . PHE D 1 4 ? -14.510 -27.220 49.155 1.00 27.59 4 PHE D CA 1
ATOM 9756 C C . PHE D 1 4 ? -13.630 -27.452 50.386 1.00 32.73 4 PHE D C 1
ATOM 9757 O O . PHE D 1 4 ? -12.593 -26.793 50.527 1.00 32.24 4 PHE D O 1
ATOM 9765 N N . ASP D 1 5 ? -14.026 -28.411 51.264 1.00 29.10 5 ASP D N 1
ATOM 9766 C CA . ASP D 1 5 ? -13.320 -28.742 52.509 1.00 29.21 5 ASP D CA 1
ATOM 9767 C C . ASP D 1 5 ? -11.790 -28.882 52.359 1.00 29.68 5 ASP D C 1
ATOM 9768 O O . ASP D 1 5 ? -11.063 -28.308 53.154 1.00 29.35 5 ASP D O 1
ATOM 9773 N N . LYS D 1 6 ? -11.312 -29.614 51.344 1.00 25.54 6 LYS D N 1
ATOM 9774 C CA . LYS D 1 6 ? -9.871 -29.771 51.157 1.00 25.20 6 LYS D CA 1
ATOM 9775 C C . LYS D 1 6 ? -9.167 -28.442 50.783 1.00 29.92 6 LYS D C 1
ATOM 9776 O O . LYS D 1 6 ? -8.070 -28.189 51.287 1.00 28.97 6 LYS D O 1
ATOM 9782 N N . SER D 1 7 ? -9.807 -27.593 49.930 1.00 25.36 7 SER D N 1
ATOM 9783 C CA . SER D 1 7 ? -9.244 -26.291 49.544 1.00 24.34 7 SER D CA 1
ATOM 9784 C C . SER D 1 7 ? -9.191 -25.374 50.748 1.00 26.68 7 SER D C 1
ATOM 9785 O O . SER D 1 7 ? -8.177 -24.700 50.943 1.00 23.88 7 SER D O 1
ATOM 9788 N N . ILE D 1 8 ? -10.280 -25.361 51.572 1.00 23.41 8 ILE D N 1
ATOM 9789 C CA . ILE D 1 8 ? -10.371 -24.555 52.796 1.00 23.74 8 ILE D CA 1
ATOM 9790 C C . ILE D 1 8 ? -9.212 -24.902 53.742 1.00 29.20 8 ILE D C 1
ATOM 9791 O O . ILE D 1 8 ? -8.556 -23.999 54.258 1.00 29.29 8 ILE D O 1
ATOM 9796 N N . ALA D 1 9 ? -8.946 -26.204 53.926 1.00 26.61 9 ALA D N 1
ATOM 9797 C CA . ALA D 1 9 ? -7.867 -26.699 54.785 1.00 27.42 9 ALA D CA 1
ATOM 9798 C C . ALA D 1 9 ? -6.494 -26.345 54.203 1.00 29.72 9 ALA D C 1
ATOM 9799 O O . ALA D 1 9 ? -5.605 -25.928 54.951 1.00 28.92 9 ALA D O 1
ATOM 9801 N N . ALA D 1 10 ? -6.310 -26.533 52.880 1.00 25.22 10 ALA D N 1
ATOM 9802 C CA . ALA D 1 10 ? -5.032 -26.217 52.229 1.00 24.18 10 ALA D CA 1
ATOM 9803 C C . ALA D 1 10 ? -4.715 -24.722 52.305 1.00 26.68 10 ALA D C 1
ATOM 9804 O O . ALA D 1 10 ? -3.549 -24.360 52.487 1.00 26.66 10 ALA D O 1
ATOM 9806 N N . PHE D 1 11 ? -5.756 -23.860 52.255 1.00 22.25 11 PHE D N 1
ATOM 9807 C CA . PHE D 1 11 ? -5.588 -22.408 52.346 1.00 21.04 11 PHE D CA 1
ATOM 9808 C C . PHE D 1 11 ? -5.221 -21.931 53.740 1.00 25.66 11 PHE D C 1
ATOM 9809 O O . PHE D 1 11 ? -4.469 -20.953 53.869 1.00 23.12 11 PHE D O 1
ATOM 9817 N N . GLU D 1 12 ? -5.730 -22.625 54.788 1.00 23.35 12 GLU D N 1
ATOM 9818 C CA . GLU D 1 12 ? -5.411 -22.293 56.183 1.00 23.72 12 GLU D CA 1
ATOM 9819 C C . GLU D 1 12 ? -3.909 -22.570 56.419 1.00 26.82 12 GLU D C 1
ATOM 9820 O O . GLU D 1 12 ? -3.241 -21.762 57.050 1.00 27.58 12 GLU D O 1
ATOM 9826 N N . GLU D 1 13 ? -3.384 -23.682 55.866 1.00 22.73 13 GLU D N 1
ATOM 9827 C CA . GLU D 1 13 ? -1.966 -24.041 55.928 1.00 22.97 13 GLU D CA 1
ATOM 9828 C C . GLU D 1 13 ? -1.119 -22.947 55.203 1.00 26.26 13 GLU D C 1
ATOM 9829 O O . GLU D 1 13 ? -0.145 -22.451 55.760 1.00 25.99 13 GLU D O 1
ATOM 9832 N N . ALA D 1 14 ? -1.513 -22.589 53.972 1.00 21.85 14 ALA D N 1
ATOM 9833 C CA . ALA D 1 14 ? -0.881 -21.590 53.107 1.00 20.81 14 ALA D CA 1
ATOM 9834 C C . ALA D 1 14 ? -0.675 -20.248 53.805 1.00 26.68 14 ALA D C 1
ATOM 9835 O O . ALA D 1 14 ? 0.370 -19.624 53.594 1.00 24.85 14 ALA D O 1
ATOM 9837 N N . GLN D 1 15 ? -1.641 -19.827 54.686 1.00 24.61 15 GLN D N 1
ATOM 9838 C CA . GLN D 1 15 ? -1.606 -18.575 55.460 1.00 24.17 15 GLN D CA 1
ATOM 9839 C C . GLN D 1 15 ? -0.374 -18.438 56.327 1.00 26.99 15 GLN D C 1
ATOM 9840 O O . GLN D 1 15 ? 0.087 -17.318 56.556 1.00 27.32 15 GLN D O 1
ATOM 9846 N N . ASP D 1 16 ? 0.148 -19.555 56.840 1.00 22.06 16 ASP D N 1
ATOM 9847 C CA . ASP D 1 16 ? 1.333 -19.509 57.694 1.00 21.43 16 ASP D CA 1
ATOM 9848 C C . ASP D 1 16 ? 2.612 -19.677 56.898 1.00 24.45 16 ASP D C 1
ATOM 9849 O O . ASP D 1 16 ? 3.662 -19.867 57.514 1.00 24.97 16 ASP D O 1
ATOM 9854 N N . LEU D 1 17 ? 2.543 -19.650 55.553 1.00 18.81 17 LEU D N 1
ATOM 9855 C CA . LEU D 1 17 ? 3.712 -19.916 54.716 1.00 18.45 17 LEU D CA 1
ATOM 9856 C C . LEU D 1 17 ? 4.071 -18.788 53.756 1.00 22.46 17 LEU D C 1
ATOM 9857 O O . LEU D 1 17 ? 5.261 -18.553 53.510 1.00 20.32 17 LEU D O 1
ATOM 9870 N N . PRO D 1 19 ? 2.669 -14.642 52.041 1.00 18.69 19 PRO D N 1
ATOM 9871 C CA . PRO D 1 19 ? 1.837 -13.461 52.351 1.00 17.74 19 PRO D CA 1
ATOM 9872 C C . PRO D 1 19 ? 0.437 -13.640 51.757 1.00 20.94 19 PRO D C 1
ATOM 9873 O O . PRO D 1 19 ? 0.287 -13.903 50.548 1.00 18.25 19 PRO D O 1
ATOM 9877 N N . GLY D 1 20 ? -0.575 -13.603 52.627 1.00 17.89 20 GLY D N 1
ATOM 9878 C CA . GLY D 1 20 ? -1.965 -13.863 52.230 1.00 17.30 20 GLY D CA 1
ATOM 9879 C C . GLY D 1 20 ? -2.205 -15.281 51.724 1.00 21.85 20 GLY D C 1
ATOM 9880 O O . GLY D 1 20 ? -3.245 -15.550 51.109 1.00 21.79 20 GLY D O 1
ATOM 9881 N N . GLY D 1 21 ? -1.240 -16.179 51.985 1.00 17.78 21 GLY D N 1
ATOM 9882 C CA . GLY D 1 21 ? -1.288 -17.591 51.605 1.00 17.11 21 GLY D CA 1
ATOM 9883 C C . GLY D 1 21 ? -1.176 -17.867 50.119 1.00 20.81 21 GLY D C 1
ATOM 9884 O O . GLY D 1 21 ? -1.551 -18.949 49.665 1.00 20.36 21 GLY D O 1
ATOM 9885 N N . VAL D 1 22 ? -0.631 -16.904 49.343 1.00 15.35 22 VAL D N 1
ATOM 9886 C CA . VAL D 1 22 ? -0.519 -17.040 47.885 1.00 14.66 22 VAL D CA 1
ATOM 9887 C C . VAL D 1 22 ? 0.834 -16.548 47.339 1.00 17.89 22 VAL D C 1
ATOM 9888 O O . VAL D 1 22 ? 1.510 -15.739 47.986 1.00 16.47 22 VAL D O 1
ATOM 9892 N N . ASN D 1 23 ? 1.154 -16.975 46.099 1.00 16.01 23 ASN D N 1
ATOM 9893 C CA . ASN D 1 23 ? 2.353 -16.558 45.379 1.00 15.57 23 ASN D CA 1
ATOM 9894 C C . ASN D 1 23 ? 2.058 -15.427 44.388 1.00 21.97 23 ASN D C 1
ATOM 9895 O O . ASN D 1 23 ? 2.980 -14.928 43.730 1.00 23.04 23 ASN D O 1
ATOM 9900 N N . SER D 1 24 ? 0.767 -15.029 44.278 1.00 17.50 24 SER D N 1
ATOM 9901 C CA . SER D 1 24 ? 0.290 -13.908 43.447 1.00 16.76 24 SER D CA 1
ATOM 9902 C C . SER D 1 24 ? -1.069 -13.411 43.998 1.00 20.53 24 SER D C 1
ATOM 9903 O O . SER D 1 24 ? -1.932 -14.244 44.255 1.00 19.84 24 SER D O 1
ATOM 9906 N N . PRO D 1 25 ? -1.242 -12.081 44.221 1.00 17.95 25 PRO D N 1
ATOM 9907 C CA . PRO D 1 25 ? -2.451 -11.556 44.913 1.00 17.56 25 PRO D CA 1
ATOM 9908 C C . PRO D 1 25 ? -3.841 -12.017 44.476 1.00 23.81 25 PRO D C 1
ATOM 9909 O O . PRO D 1 25 ? -4.687 -12.325 45.324 1.00 22.74 25 PRO D O 1
ATOM 9913 N N . VAL D 1 26 ? -4.078 -12.074 43.169 1.00 21.41 26 VAL D N 1
ATOM 9914 C CA . VAL D 1 26 ? -5.390 -12.488 42.643 1.00 21.29 26 VAL D CA 1
ATOM 9915 C C . VAL D 1 26 ? -5.814 -13.935 43.039 1.00 22.60 26 VAL D C 1
ATOM 9916 O O . VAL D 1 26 ? -7.015 -14.236 43.123 1.00 22.33 26 VAL D O 1
ATOM 9920 N N . ARG D 1 27 ? -4.828 -14.799 43.356 1.00 18.27 27 ARG D N 1
ATOM 9921 C CA . ARG D 1 27 ? -5.089 -16.196 43.725 1.00 17.19 27 ARG D CA 1
ATOM 9922 C C . ARG D 1 27 ? -5.742 -16.362 45.104 1.00 20.62 27 ARG D C 1
ATOM 9923 O O . ARG D 1 27 ? -6.095 -17.477 45.463 1.00 19.41 27 ARG D O 1
ATOM 9931 N N . ALA D 1 28 ? -5.859 -15.278 45.882 1.00 17.59 28 ALA D N 1
ATOM 9932 C CA . ALA D 1 28 ? -6.477 -15.312 47.204 1.00 17.92 28 ALA D CA 1
ATOM 9933 C C . ALA D 1 28 ? -8.021 -15.193 47.142 1.00 21.96 28 ALA D C 1
ATOM 9934 O O . ALA D 1 28 ? -8.676 -15.373 48.162 1.00 22.15 28 ALA D O 1
ATOM 9936 N N . PHE D 1 29 ? -8.591 -14.952 45.945 1.00 18.22 29 PHE D N 1
ATOM 9937 C CA . PHE D 1 29 ? -10.043 -14.875 45.672 1.00 18.06 29 PHE D CA 1
ATOM 9938 C C . PHE D 1 29 ? -10.790 -13.855 46.550 1.00 24.85 29 PHE D C 1
ATOM 9939 O O . PHE D 1 29 ? -11.986 -14.023 46.808 1.00 23.00 29 PHE D O 1
ATOM 9947 N N . LYS D 1 30 ? -10.094 -12.788 46.985 1.00 24.16 30 LYS D N 1
ATOM 9948 C CA . LYS D 1 30 ? -10.670 -11.768 47.866 1.00 24.46 30 LYS D CA 1
ATOM 9949 C C . LYS D 1 30 ? -11.807 -10.974 47.253 1.00 28.98 30 LYS D C 1
ATOM 9950 O O . LYS D 1 30 ? -12.736 -10.625 47.968 1.00 29.67 30 LYS D O 1
ATOM 9956 N N . SER D 1 31 ? -11.746 -10.686 45.947 1.00 25.47 31 SER D N 1
ATOM 9957 C CA . SER D 1 31 ? -12.765 -9.899 45.240 1.00 25.38 31 SER D CA 1
ATOM 9958 C C . SER D 1 31 ? -14.112 -10.636 45.088 1.00 27.64 31 SER D C 1
ATOM 9959 O O . SER D 1 31 ? -15.123 -9.986 44.828 1.00 28.98 31 SER D O 1
ATOM 9962 N N . VAL D 1 32 ? -14.115 -11.980 45.200 1.00 21.79 32 VAL D N 1
ATOM 9963 C CA . VAL D 1 32 ? -15.296 -12.821 44.969 1.00 21.94 32 VAL D CA 1
ATOM 9964 C C . VAL D 1 32 ? -15.952 -13.446 46.217 1.00 28.67 32 VAL D C 1
ATOM 9965 O O . VAL D 1 32 ? -16.851 -14.284 46.082 1.00 27.01 32 VAL D O 1
ATOM 9969 N N . GLY D 1 33 ? -15.495 -13.034 47.400 1.00 28.10 33 GLY D N 1
ATOM 9970 C CA . GLY D 1 33 ? -16.047 -13.449 48.691 1.00 28.16 33 GLY D CA 1
ATOM 9971 C C . GLY D 1 33 ? -16.119 -14.941 48.948 1.00 32.21 33 GLY D C 1
ATOM 9972 O O . GLY D 1 33 ? -17.116 -15.433 49.481 1.00 32.61 33 GLY D O 1
ATOM 9981 N N . ASN D 1 35 ? -13.438 -18.799 49.521 1.00 26.92 35 ASN D N 1
ATOM 9982 C CA . ASN D 1 35 ? -12.133 -19.417 49.733 1.00 26.88 35 ASN D CA 1
ATOM 9983 C C . ASN D 1 35 ? -11.518 -19.760 48.369 1.00 26.17 35 ASN D C 1
ATOM 9984 O O . ASN D 1 35 ? -12.255 -20.180 47.482 1.00 23.55 35 ASN D O 1
ATOM 9989 N N . PRO D 1 36 ? -10.192 -19.611 48.165 1.00 23.00 36 PRO D N 1
ATOM 9990 C CA . PRO D 1 36 ? -9.617 -19.990 46.864 1.00 22.95 36 PRO D CA 1
ATOM 9991 C C . PRO D 1 36 ? -9.822 -21.462 46.553 1.00 26.75 36 PRO D C 1
ATOM 9992 O O . PRO D 1 36 ? -9.911 -22.290 47.457 1.00 28.29 36 PRO D O 1
ATOM 9996 N N . LEU D 1 37 ? -9.889 -21.780 45.276 1.00 22.04 37 LEU D N 1
ATOM 9997 C CA . LEU D 1 37 ? -9.981 -23.159 44.818 1.00 21.51 37 LEU D CA 1
ATOM 9998 C C . LEU D 1 37 ? -8.564 -23.656 44.608 1.00 24.50 37 LEU D C 1
ATOM 9999 O O . LEU D 1 37 ? -7.799 -22.989 43.902 1.00 24.38 37 LEU D O 1
ATOM 10004 N N . PHE D 1 38 ? -8.185 -24.778 45.250 1.00 20.65 38 PHE D N 1
ATOM 10005 C CA . PHE D 1 38 ? -6.854 -25.373 45.053 1.00 19.76 38 PHE D CA 1
ATOM 10006 C C . PHE D 1 38 ? -6.957 -26.377 43.914 1.00 24.64 38 PHE D C 1
ATOM 10007 O O . PHE D 1 38 ? -7.755 -27.317 43.988 1.00 22.12 38 PHE D O 1
ATOM 10023 N N . GLU D 1 40 ? -5.699 -29.357 41.241 1.00 26.40 40 GLU D N 1
ATOM 10024 C CA . GLU D 1 40 ? -4.937 -30.624 41.229 1.00 26.54 40 GLU D CA 1
ATOM 10025 C C . GLU D 1 40 ? -4.383 -30.944 39.845 1.00 28.90 40 GLU D C 1
ATOM 10026 O O . GLU D 1 40 ? -3.209 -31.276 39.711 1.00 29.46 40 GLU D O 1
ATOM 10032 N N . ARG D 1 41 ? -5.235 -30.885 38.820 1.00 21.83 41 ARG D N 1
ATOM 10033 C CA . ARG D 1 41 ? -4.848 -31.234 37.460 1.00 20.60 41 ARG D CA 1
ATOM 10034 C C . ARG D 1 41 ? -5.781 -30.616 36.464 1.00 22.49 41 ARG D C 1
ATOM 10035 O O . ARG D 1 41 ? -6.879 -30.170 36.818 1.00 24.01 41 ARG D O 1
ATOM 10043 N N . GLY D 1 42 ? -5.362 -30.652 35.214 1.00 17.75 42 GLY D N 1
ATOM 10044 C CA . GLY D 1 42 ? -6.164 -30.190 34.099 1.00 17.43 42 GLY D CA 1
ATOM 10045 C C . GLY D 1 42 ? -5.918 -31.015 32.864 1.00 22.41 42 GLY D C 1
ATOM 10046 O O . GLY D 1 42 ? -4.852 -31.630 32.719 1.00 21.84 42 GLY D O 1
ATOM 10047 N N . LYS D 1 43 ? -6.879 -30.983 31.937 1.00 18.72 43 LYS D N 1
ATOM 10048 C CA . LYS D 1 43 ? -6.772 -31.639 30.647 1.00 18.98 43 LYS D CA 1
ATOM 10049 C C . LYS D 1 43 ? -7.620 -30.878 29.693 1.00 22.57 43 LYS D C 1
ATOM 10050 O O . LYS D 1 43 ? -8.834 -30.796 29.895 1.00 21.90 43 LYS D O 1
ATOM 10056 N N . GLY D 1 44 ? -6.986 -30.319 28.669 1.00 18.83 44 GLY D N 1
ATOM 10057 C CA . GLY D 1 44 ? -7.677 -29.508 27.677 1.00 19.00 44 GLY D CA 1
ATOM 10058 C C . GLY D 1 44 ? -8.328 -28.299 28.333 1.00 22.82 44 GLY D C 1
ATOM 10059 O O . GLY D 1 44 ? -7.683 -27.579 29.096 1.00 21.16 44 GLY D O 1
ATOM 10060 N N . SER D 1 45 ? -9.622 -28.116 28.101 1.00 19.82 45 SER D N 1
ATOM 10061 C CA . SER D 1 45 ? -10.406 -27.010 28.668 1.00 19.58 45 SER D CA 1
ATOM 10062 C C . SER D 1 45 ? -10.935 -27.299 30.090 1.00 22.70 45 SER D C 1
ATOM 10063 O O . SER D 1 45 ? -11.632 -26.453 30.660 1.00 21.58 45 SER D O 1
ATOM 10066 N N . LYS D 1 46 ? -10.625 -28.484 30.661 1.00 20.06 46 LYS D N 1
ATOM 10067 C CA . LYS D 1 46 ? -11.113 -28.864 32.001 1.00 20.05 46 LYS D CA 1
ATOM 10068 C C . LYS D 1 46 ? -10.045 -28.791 33.073 1.00 22.77 46 LYS D C 1
ATOM 10069 O O . LYS D 1 46 ? -8.909 -29.200 32.830 1.00 21.73 46 LYS D O 1
ATOM 10075 N N . VAL D 1 47 ? -10.433 -28.325 34.277 1.00 19.39 47 VAL D N 1
ATOM 10076 C CA . VAL D 1 47 ? -9.561 -28.224 35.440 1.00 18.64 47 VAL D CA 1
ATOM 10077 C C . VAL D 1 47 ? -10.243 -28.881 36.657 1.00 24.08 47 VAL D C 1
ATOM 10078 O O . VAL D 1 47 ? -11.459 -28.805 36.792 1.00 25.58 47 VAL D O 1
ATOM 10082 N N . TYR D 1 48 ? -9.466 -29.490 37.551 1.00 21.01 48 TYR D N 1
ATOM 10083 C CA . TYR D 1 48 ? -10.000 -30.210 38.702 1.00 21.33 48 TYR D CA 1
ATOM 10084 C C . TYR D 1 48 ? -9.436 -29.685 39.990 1.00 25.25 48 TYR D C 1
ATOM 10085 O O . TYR D 1 48 ? -8.219 -29.558 40.114 1.00 26.67 48 TYR D O 1
ATOM 10094 N N . ASP D 1 49 ? -10.307 -29.365 40.955 1.00 20.46 49 ASP D N 1
ATOM 10095 C CA . ASP D 1 49 ? -9.835 -28.905 42.249 1.00 20.56 49 ASP D CA 1
ATOM 10096 C C . ASP D 1 49 ? -9.437 -30.102 43.114 1.00 26.50 49 ASP D C 1
ATOM 10097 O O . ASP D 1 49 ? -9.664 -31.252 42.700 1.00 25.09 49 ASP D O 1
ATOM 10102 N N . ILE D 1 50 ? -8.843 -29.849 44.303 1.00 23.33 50 ILE D N 1
ATOM 10103 C CA . ILE D 1 50 ? -8.383 -30.937 45.193 1.00 23.59 50 ILE D CA 1
ATOM 10104 C C . ILE D 1 50 ? -9.540 -31.737 45.841 1.00 29.53 50 ILE D C 1
ATOM 10105 O O . ILE D 1 50 ? -9.291 -32.769 46.466 1.00 28.49 50 ILE D O 1
ATOM 10110 N N . ASP D 1 51 ? -10.782 -31.232 45.728 1.00 27.63 51 ASP D N 1
ATOM 10111 C CA . ASP D 1 51 ? -11.996 -31.884 46.248 1.00 27.70 51 ASP D CA 1
ATOM 10112 C C . ASP D 1 51 ? -12.670 -32.727 45.164 1.00 32.02 51 ASP D C 1
ATOM 10113 O O . ASP D 1 51 ? -13.777 -33.224 45.368 1.00 32.69 51 ASP D O 1
ATOM 10118 N N . GLY D 1 52 ? -11.996 -32.875 44.026 1.00 27.51 52 GLY D N 1
ATOM 10119 C CA . GLY D 1 52 ? -12.486 -33.651 42.892 1.00 26.83 52 GLY D CA 1
ATOM 10120 C C . GLY D 1 52 ? -13.462 -32.947 41.962 1.00 28.78 52 GLY D C 1
ATOM 10121 O O . GLY D 1 52 ? -13.907 -33.558 40.987 1.00 28.46 52 GLY D O 1
ATOM 10122 N N . ASN D 1 53 ? -13.797 -31.653 42.218 1.00 22.54 53 ASN D N 1
ATOM 10123 C CA . ASN D 1 53 ? -14.733 -30.922 41.345 1.00 20.16 53 ASN D CA 1
ATOM 10124 C C . ASN D 1 53 ? -14.120 -30.571 39.985 1.00 23.12 53 ASN D C 1
ATOM 10125 O O . ASN D 1 53 ? -12.968 -30.155 39.934 1.00 22.50 53 ASN D O 1
ATOM 10130 N N . GLU D 1 54 ? -14.888 -30.763 38.894 1.00 19.00 54 GLU D N 1
ATOM 10131 C CA . GLU D 1 54 ? -14.496 -30.472 37.511 1.00 19.01 54 GLU D CA 1
ATOM 10132 C C . GLU D 1 54 ? -15.031 -29.100 37.129 1.00 22.46 54 GLU D C 1
ATOM 10133 O O . GLU D 1 54 ? -16.151 -28.738 37.514 1.00 21.90 54 GLU D O 1
ATOM 10139 N N . TYR D 1 55 ? -14.252 -28.349 36.353 1.00 17.98 55 TYR D N 1
ATOM 10140 C CA . TYR D 1 55 ? -14.679 -27.031 35.865 1.00 16.70 55 TYR D CA 1
ATOM 10141 C C . TYR D 1 55 ? -14.250 -26.861 34.461 1.00 18.25 55 TYR D C 1
ATOM 10142 O O . TYR D 1 55 ? -13.192 -27.359 34.097 1.00 17.75 55 TYR D O 1
ATOM 10151 N N . ILE D 1 56 ? -15.019 -26.094 33.687 1.00 15.04 56 ILE D N 1
ATOM 10152 C CA . ILE D 1 56 ? -14.628 -25.635 32.356 1.00 15.79 56 ILE D CA 1
ATOM 10153 C C . ILE D 1 56 ? -13.752 -24.395 32.689 1.00 18.75 56 ILE D C 1
ATOM 10154 O O . ILE D 1 56 ? -14.211 -23.471 33.349 1.00 16.38 56 ILE D O 1
ATOM 10159 N N . ASP D 1 57 ? -12.521 -24.391 32.194 1.00 15.12 57 ASP D N 1
ATOM 10160 C CA . ASP D 1 57 ? -11.530 -23.354 32.489 1.00 14.28 57 ASP D CA 1
ATOM 10161 C C . ASP D 1 57 ? -11.501 -22.157 31.531 1.00 17.50 57 ASP D C 1
ATOM 10162 O O . ASP D 1 57 ? -11.179 -22.310 30.359 1.00 18.37 57 ASP D O 1
ATOM 10167 N N . TYR D 1 58 ? -11.833 -20.950 32.042 1.00 14.08 58 TYR D N 1
ATOM 10168 C CA . TYR D 1 58 ? -11.749 -19.715 31.266 1.00 14.09 58 TYR D CA 1
ATOM 10169 C C . TYR D 1 58 ? -10.652 -18.824 31.866 1.00 17.80 58 TYR D C 1
ATOM 10170 O O . TYR D 1 58 ? -10.566 -17.653 31.524 1.00 16.77 58 TYR D O 1
ATOM 10179 N N . VAL D 1 59 ? -9.822 -19.402 32.747 1.00 14.07 59 VAL D N 1
ATOM 10180 C CA . VAL D 1 59 ? -8.678 -18.713 33.377 1.00 14.19 59 VAL D CA 1
ATOM 10181 C C . VAL D 1 59 ? -7.434 -19.056 32.555 1.00 16.10 59 VAL D C 1
ATOM 10182 O O . VAL D 1 59 ? -6.681 -18.153 32.172 1.00 14.52 59 VAL D O 1
ATOM 10186 N N . LEU D 1 60 ? -7.225 -20.367 32.280 1.00 12.80 60 LEU D N 1
ATOM 10187 C CA . LEU D 1 60 ? -6.087 -20.859 31.496 1.00 12.58 60 LEU D CA 1
ATOM 10188 C C . LEU D 1 60 ? -4.763 -20.251 31.990 1.00 17.34 60 LEU D C 1
ATOM 10189 O O . LEU D 1 60 ? -3.982 -19.695 31.206 1.00 17.01 60 LEU D O 1
ATOM 10194 N N . SER D 1 61 ? -4.568 -20.318 33.314 1.00 15.46 61 SER D N 1
ATOM 10195 C CA . SER D 1 61 ? -3.417 -19.792 34.066 1.00 15.86 61 SER D CA 1
ATOM 10196 C C . SER D 1 61 ? -3.259 -18.268 33.867 1.00 18.24 61 SER D C 1
ATOM 10197 O O . SER D 1 61 ? -2.163 -17.739 34.038 1.00 17.72 61 SER D O 1
ATOM 10200 N N . TRP D 1 62 ? -4.371 -17.565 33.531 1.00 15.55 62 TRP D N 1
ATOM 10201 C CA . TRP D 1 62 ? -4.451 -16.115 33.250 1.00 16.02 62 TRP D CA 1
ATOM 10202 C C . TRP D 1 62 ? -3.934 -15.750 31.854 1.00 19.58 62 TRP D C 1
ATOM 10203 O O . TRP D 1 62 ? -3.396 -14.660 31.658 1.00 19.36 62 TRP D O 1
ATOM 10214 N N . GLY D 1 63 ? -4.082 -16.667 30.900 1.00 15.66 63 GLY D N 1
ATOM 10215 C CA . GLY D 1 63 ? -3.680 -16.404 29.521 1.00 16.32 63 GLY D CA 1
ATOM 10216 C C . GLY D 1 63 ? -2.712 -17.369 28.858 1.00 19.09 63 GLY D C 1
ATOM 10217 O O . GLY D 1 63 ? -2.878 -17.635 27.667 1.00 19.58 63 GLY D O 1
ATOM 10218 N N . PRO D 1 64 ? -1.684 -17.924 29.547 1.00 14.74 64 PRO D N 1
ATOM 10219 C CA . PRO D 1 64 ? -0.717 -18.779 28.849 1.00 14.78 64 PRO D CA 1
ATOM 10220 C C . PRO D 1 64 ? -1.230 -20.026 28.135 1.00 18.09 64 PRO D C 1
ATOM 10221 O O . PRO D 1 64 ? -0.674 -20.402 27.106 1.00 15.40 64 PRO D O 1
ATOM 10225 N N . LEU D 1 65 ? -2.267 -20.674 28.675 1.00 15.30 65 LEU D N 1
ATOM 10226 C CA . LEU D 1 65 ? -2.704 -21.975 28.151 1.00 14.87 65 LEU D CA 1
ATOM 10227 C C . LEU D 1 65 ? -3.617 -21.909 26.972 1.00 18.09 65 LEU D C 1
ATOM 10228 O O . LEU D 1 65 ? -4.769 -22.337 27.048 1.00 17.51 65 LEU D O 1
ATOM 10233 N N . ILE D 1 66 ? -3.081 -21.411 25.850 1.00 15.29 66 ILE D N 1
ATOM 10234 C CA . ILE D 1 66 ? -3.818 -21.211 24.605 1.00 14.83 66 ILE D CA 1
ATOM 10235 C C . ILE D 1 66 ? -4.348 -22.537 24.005 1.00 18.28 66 ILE D C 1
ATOM 10236 O O . ILE D 1 66 ? -5.291 -22.502 23.231 1.00 18.96 66 ILE D O 1
ATOM 10241 N N . HIS D 1 67 ? -3.747 -23.679 24.368 1.00 14.88 67 HIS D N 1
ATOM 10242 C CA . HIS D 1 67 ? -4.222 -25.002 23.915 1.00 13.56 67 HIS D CA 1
ATOM 10243 C C . HIS D 1 67 ? -4.772 -25.776 25.109 1.00 18.89 67 HIS D C 1
ATOM 10244 O O . HIS D 1 67 ? -4.949 -26.983 25.038 1.00 21.34 67 HIS D O 1
ATOM 10251 N N . GLY D 1 68 ? -5.013 -25.083 26.208 1.00 16.27 68 GLY D N 1
ATOM 10252 C CA . GLY D 1 68 ? -5.508 -25.702 27.430 1.00 16.42 68 GLY D CA 1
ATOM 10253 C C . GLY D 1 68 ? -4.422 -26.429 28.180 1.00 20.89 68 GLY D C 1
ATOM 10254 O O . GLY D 1 68 ? -3.230 -26.269 27.877 1.00 21.18 68 GLY D O 1
ATOM 10255 N N . HIS D 1 69 ? -4.829 -27.257 29.152 1.00 16.22 69 HIS D N 1
ATOM 10256 C CA . HIS D 1 69 ? -3.908 -27.983 30.015 1.00 16.28 69 HIS D CA 1
ATOM 10257 C C . HIS D 1 69 ? -3.330 -29.220 29.371 1.00 22.28 69 HIS D C 1
ATOM 10258 O O . HIS D 1 69 ? -4.059 -29.993 28.727 1.00 23.08 69 HIS D O 1
ATOM 10265 N N . ALA D 1 70 ? -2.014 -29.434 29.572 1.00 17.73 70 ALA D N 1
ATOM 10266 C CA . ALA D 1 70 ? -1.303 -30.624 29.092 1.00 17.41 70 ALA D CA 1
ATOM 10267 C C . ALA D 1 70 ? -1.574 -31.012 27.627 1.00 22.79 70 ALA D C 1
ATOM 10268 O O . ALA D 1 70 ? -1.958 -32.155 27.352 1.00 22.67 70 ALA D O 1
ATOM 10270 N N . ASN D 1 71 ? -1.383 -30.067 26.687 1.00 17.80 71 ASN D N 1
ATOM 10271 C CA . ASN D 1 71 ? -1.484 -30.358 25.268 1.00 18.74 71 ASN D CA 1
ATOM 10272 C C . ASN D 1 71 ? -0.468 -31.482 24.981 1.00 25.83 71 ASN D C 1
ATOM 10273 O O . ASN D 1 71 ? 0.679 -31.411 25.442 1.00 25.05 71 ASN D O 1
ATOM 10278 N N . ASP D 1 72 ? -0.923 -32.551 24.300 1.00 23.75 72 ASP D N 1
ATOM 10279 C CA . ASP D 1 72 ? -0.109 -33.727 23.992 1.00 24.16 72 ASP D CA 1
ATOM 10280 C C . ASP D 1 72 ? 1.266 -33.400 23.419 1.00 25.37 72 ASP D C 1
ATOM 10281 O O . ASP D 1 72 ? 2.256 -33.827 23.991 1.00 23.44 72 ASP D O 1
ATOM 10286 N N . ARG D 1 73 ? 1.323 -32.617 22.323 1.00 21.74 73 ARG D N 1
ATOM 10287 C CA . ARG D 1 73 ? 2.578 -32.208 21.681 1.00 21.18 73 ARG D CA 1
ATOM 10288 C C . ARG D 1 73 ? 3.510 -31.463 22.621 1.00 21.95 73 ARG D C 1
ATOM 10289 O O . ARG D 1 73 ? 4.712 -31.709 22.588 1.00 21.03 73 ARG D O 1
ATOM 10297 N N . VAL D 1 74 ? 2.964 -30.559 23.458 1.00 17.29 74 VAL D N 1
ATOM 10298 C CA . VAL D 1 74 ? 3.762 -29.782 24.424 1.00 16.59 74 VAL D CA 1
ATOM 10299 C C . VAL D 1 74 ? 4.353 -30.703 25.485 1.00 21.27 74 VAL D C 1
ATOM 10300 O O . VAL D 1 74 ? 5.561 -30.641 25.753 1.00 21.27 74 VAL D O 1
ATOM 10304 N N . VAL D 1 75 ? 3.510 -31.554 26.094 1.00 18.33 75 VAL D N 1
ATOM 10305 C CA . VAL D 1 75 ? 3.934 -32.505 27.129 1.00 17.58 75 VAL D CA 1
ATOM 10306 C C . VAL D 1 75 ? 5.048 -33.413 26.620 1.00 22.41 75 VAL D C 1
ATOM 10307 O O . VAL D 1 75 ? 6.049 -33.598 27.321 1.00 21.20 75 VAL D O 1
ATOM 10311 N N . GLU D 1 76 ? 4.892 -33.942 25.392 1.00 21.21 76 GLU D N 1
ATOM 10312 C CA . GLU D 1 76 ? 5.907 -34.812 24.781 1.00 22.41 76 GLU D CA 1
ATOM 10313 C C . GLU D 1 76 ? 7.230 -34.085 24.585 1.00 26.49 76 GLU D C 1
ATOM 10314 O O . GLU D 1 76 ? 8.279 -34.658 24.868 1.00 26.80 76 GLU D O 1
ATOM 10320 N N . ALA D 1 77 ? 7.182 -32.821 24.124 1.00 22.25 77 ALA D N 1
ATOM 10321 C CA . ALA D 1 77 ? 8.391 -32.000 23.950 1.00 22.27 77 ALA D CA 1
ATOM 10322 C C . ALA D 1 77 ? 9.078 -31.804 25.303 1.00 26.15 77 ALA D C 1
ATOM 10323 O O . ALA D 1 77 ? 10.283 -32.022 25.405 1.00 26.07 77 ALA D O 1
ATOM 10325 N N . LEU D 1 78 ? 8.302 -31.435 26.345 1.00 22.32 78 LEU D N 1
ATOM 10326 C CA . LEU D 1 78 ? 8.798 -31.221 27.716 1.00 21.63 78 LEU D CA 1
ATOM 10327 C C . LEU D 1 78 ? 9.516 -32.431 28.272 1.00 24.92 78 LEU D C 1
ATOM 10328 O O . LEU D 1 78 ? 10.598 -32.276 28.827 1.00 24.60 78 LEU D O 1
ATOM 10333 N N . LYS D 1 79 ? 8.900 -33.633 28.148 1.00 19.43 79 LYS D N 1
ATOM 10334 C CA . LYS D 1 79 ? 9.463 -34.902 28.620 1.00 19.10 79 LYS D CA 1
ATOM 10335 C C . LYS D 1 79 ? 10.781 -35.236 27.932 1.00 23.55 79 LYS D C 1
ATOM 10336 O O . LYS D 1 79 ? 11.712 -35.642 28.617 1.00 23.82 79 LYS D O 1
ATOM 10342 N N . ALA D 1 80 ? 10.859 -35.058 26.590 1.00 21.61 80 ALA D N 1
ATOM 10343 C CA . ALA D 1 80 ? 12.066 -35.335 25.798 1.00 21.98 80 ALA D CA 1
ATOM 10344 C C . ALA D 1 80 ? 13.203 -34.387 26.189 1.00 25.26 80 ALA D C 1
ATOM 10345 O O . ALA D 1 80 ? 14.345 -34.817 26.284 1.00 24.31 80 ALA D O 1
ATOM 10347 N N . VAL D 1 81 ? 12.886 -33.106 26.443 1.00 21.65 81 VAL D N 1
ATOM 10348 C CA . VAL D 1 81 ? 13.904 -32.131 26.828 1.00 20.98 81 VAL D CA 1
ATOM 10349 C C . VAL D 1 81 ? 14.387 -32.432 28.246 1.00 24.14 81 VAL D C 1
ATOM 10350 O O . VAL D 1 81 ? 15.597 -32.458 28.483 1.00 22.95 81 VAL D O 1
ATOM 10354 N N . ALA D 1 82 ? 13.444 -32.705 29.172 1.00 20.65 82 ALA D N 1
ATOM 10355 C CA . ALA D 1 82 ? 13.765 -33.011 30.570 1.00 20.64 82 ALA D CA 1
ATOM 10356 C C . ALA D 1 82 ? 14.785 -34.152 30.700 1.00 25.01 82 ALA D C 1
ATOM 10357 O O . ALA D 1 82 ? 15.703 -34.045 31.517 1.00 25.27 82 ALA D O 1
ATOM 10359 N N . GLU D 1 83 ? 14.664 -35.213 29.855 1.00 20.08 83 GLU D N 1
ATOM 10360 C CA . GLU D 1 83 ? 15.585 -36.353 29.877 1.00 20.18 83 GLU D CA 1
ATOM 10361 C C . GLU D 1 83 ? 17.003 -35.995 29.448 1.00 23.79 83 GLU D C 1
ATOM 10362 O O . GLU D 1 83 ? 17.937 -36.728 29.792 1.00 23.04 83 GLU D O 1
ATOM 10368 N N . ARG D 1 84 ? 17.149 -34.917 28.631 1.00 20.88 84 ARG D N 1
ATOM 10369 C CA . ARG D 1 84 ? 18.437 -34.463 28.080 1.00 20.93 84 ARG D CA 1
ATOM 10370 C C . ARG D 1 84 ? 19.070 -33.276 28.795 1.00 21.97 84 ARG D C 1
ATOM 10371 O O . ARG D 1 84 ? 20.209 -32.947 28.509 1.00 21.44 84 ARG D O 1
ATOM 10379 N N . GLY D 1 85 ? 18.340 -32.650 29.709 1.00 18.32 85 GLY D N 1
ATOM 10380 C CA . GLY D 1 85 ? 18.805 -31.481 30.452 1.00 18.06 85 GLY D CA 1
ATOM 10381 C C . GLY D 1 85 ? 17.957 -30.263 30.159 1.00 19.72 85 GLY D C 1
ATOM 10382 O O . GLY D 1 85 ? 17.719 -29.938 28.997 1.00 19.06 85 GLY D O 1
ATOM 10383 N N . THR D 1 86 ? 17.451 -29.614 31.211 1.00 17.54 86 THR D N 1
ATOM 10384 C CA . THR D 1 86 ? 16.531 -28.465 31.083 1.00 17.84 86 THR D CA 1
ATOM 10385 C C . THR D 1 86 ? 17.199 -27.091 30.860 1.00 19.45 86 THR D C 1
ATOM 10386 O O . THR D 1 86 ? 16.544 -26.172 30.372 1.00 18.21 86 THR D O 1
ATOM 10390 N N . SER D 1 87 ? 18.461 -26.937 31.278 1.00 17.33 87 SER D N 1
ATOM 10391 C CA . SER D 1 87 ? 19.189 -25.660 31.239 1.00 17.23 87 SER D CA 1
ATOM 10392 C C . SER D 1 87 ? 20.699 -25.926 31.177 1.00 19.84 87 SER D C 1
ATOM 10393 O O . SER D 1 87 ? 21.194 -26.769 31.937 1.00 20.60 87 SER D O 1
ATOM 10396 N N . PHE D 1 88 ? 21.433 -25.188 30.335 1.00 15.07 88 PHE D N 1
ATOM 10397 C CA . PHE D 1 88 ? 22.894 -25.394 30.182 1.00 15.31 88 PHE D CA 1
ATOM 10398 C C . PHE D 1 88 ? 23.795 -24.196 30.510 1.00 20.34 88 PHE D C 1
ATOM 10399 O O . PHE D 1 88 ? 24.957 -24.388 30.866 1.00 20.22 88 PHE D O 1
ATOM 10407 N N . GLY D 1 89 ? 23.294 -22.983 30.333 1.00 17.46 89 GLY D N 1
ATOM 10408 C CA . GLY D 1 89 ? 24.119 -21.797 30.561 1.00 18.07 89 GLY D CA 1
ATOM 10409 C C . GLY D 1 89 ? 25.057 -21.500 29.401 1.00 22.17 89 GLY D C 1
ATOM 10410 O O . GLY D 1 89 ? 26.004 -20.727 29.537 1.00 22.93 89 GLY D O 1
ATOM 10411 N N . ALA D 1 90 ? 24.796 -22.118 28.244 1.00 18.44 90 ALA D N 1
ATOM 10412 C CA . ALA D 1 90 ? 25.551 -21.914 26.994 1.00 17.16 90 ALA D CA 1
ATOM 10413 C C . ALA D 1 90 ? 24.496 -21.950 25.872 1.00 19.73 90 ALA D C 1
ATOM 10414 O O . ALA D 1 90 ? 23.405 -22.479 26.114 1.00 20.09 90 ALA D O 1
ATOM 10416 N N . PRO D 1 91 ? 24.750 -21.412 24.659 1.00 14.84 91 PRO D N 1
ATOM 10417 C CA . PRO D 1 91 ? 23.694 -21.390 23.637 1.00 14.35 91 PRO D CA 1
ATOM 10418 C C . PRO D 1 91 ? 23.150 -22.760 23.229 1.00 17.30 91 PRO D C 1
ATOM 10419 O O . PRO D 1 91 ? 23.840 -23.759 23.352 1.00 17.42 91 PRO D O 1
ATOM 10423 N N . THR D 1 92 ? 21.903 -22.805 22.755 1.00 14.74 92 THR D N 1
ATOM 10424 C CA . THR D 1 92 ? 21.260 -24.042 22.286 1.00 15.31 92 THR D CA 1
ATOM 10425 C C . THR D 1 92 ? 20.628 -23.778 20.943 1.00 17.88 92 THR D C 1
ATOM 10426 O O . THR D 1 92 ? 20.242 -22.651 20.674 1.00 16.08 92 THR D O 1
ATOM 10430 N N . GLU D 1 93 ? 20.462 -24.820 20.118 1.00 16.86 93 GLU D N 1
ATOM 10431 C CA . GLU D 1 93 ? 19.819 -24.655 18.812 1.00 16.99 93 GLU D CA 1
ATOM 10432 C C . GLU D 1 93 ? 18.341 -24.388 18.958 1.00 20.31 93 GLU D C 1
ATOM 10433 O O . GLU D 1 93 ? 17.782 -23.695 18.132 1.00 19.08 93 GLU D O 1
ATOM 10439 N N . ILE D 1 94 ? 17.708 -24.912 20.017 1.00 17.62 94 ILE D N 1
ATOM 10440 C CA . ILE D 1 94 ? 16.276 -24.685 20.231 1.00 17.86 94 ILE D CA 1
ATOM 10441 C C . ILE D 1 94 ? 15.942 -23.176 20.435 1.00 19.13 94 ILE D C 1
ATOM 10442 O O . ILE D 1 94 ? 14.905 -22.718 19.975 1.00 18.28 94 ILE D O 1
ATOM 10447 N N . GLU D 1 95 ? 16.866 -22.400 21.032 1.00 15.77 95 GLU D N 1
ATOM 10448 C CA . GLU D 1 95 ? 16.714 -20.939 21.174 1.00 14.83 95 GLU D CA 1
ATOM 10449 C C . GLU D 1 95 ? 16.623 -20.281 19.802 1.00 17.97 95 GLU D C 1
ATOM 10450 O O . GLU D 1 95 ? 15.802 -19.398 19.613 1.00 18.53 95 GLU D O 1
ATOM 10456 N N . ASN D 1 96 ? 17.460 -20.721 18.833 1.00 14.53 96 ASN D N 1
ATOM 10457 C CA . ASN D 1 96 ? 17.405 -20.245 17.446 1.00 14.59 96 ASN D CA 1
ATOM 10458 C C . ASN D 1 96 ? 16.029 -20.555 16.830 1.00 17.76 96 ASN D C 1
ATOM 10459 O O . ASN D 1 96 ? 15.415 -19.676 16.233 1.00 15.16 96 ASN D O 1
ATOM 10464 N N A LYS D 1 97 ? 15.565 -21.806 16.989 0.50 15.85 97 LYS D N 1
ATOM 10465 N N B LYS D 1 97 ? 15.556 -21.803 16.963 0.50 15.60 97 LYS D N 1
ATOM 10466 C CA A LYS D 1 97 ? 14.282 -22.304 16.475 0.50 15.62 97 LYS D CA 1
ATOM 10467 C CA B LYS D 1 97 ? 14.264 -22.209 16.394 0.50 15.20 97 LYS D CA 1
ATOM 10468 C C A LYS D 1 97 ? 13.105 -21.417 16.923 0.50 18.92 97 LYS D C 1
ATOM 10469 C C B LYS D 1 97 ? 13.101 -21.346 16.903 0.50 18.50 97 LYS D C 1
ATOM 10470 O O A LYS D 1 97 ? 12.312 -20.986 16.082 0.50 18.65 97 LYS D O 1
ATOM 10471 O O B LYS D 1 97 ? 12.313 -20.859 16.087 0.50 17.92 97 LYS D O 1
ATOM 10482 N N . LEU D 1 98 ? 13.017 -21.112 18.233 1.00 14.78 98 LEU D N 1
ATOM 10483 C CA . LEU D 1 98 ? 11.930 -20.276 18.769 1.00 14.80 98 LEU D CA 1
ATOM 10484 C C . LEU D 1 98 ? 12.089 -18.813 18.394 1.00 18.53 98 LEU D C 1
ATOM 10485 O O . LEU D 1 98 ? 11.094 -18.168 18.081 1.00 16.16 98 LEU D O 1
ATOM 10490 N N . ALA D 1 99 ? 13.333 -18.277 18.411 1.00 17.27 99 ALA D N 1
ATOM 10491 C CA . ALA D 1 99 ? 13.537 -16.867 18.027 1.00 16.20 99 ALA D CA 1
ATOM 10492 C C . ALA D 1 99 ? 13.063 -16.626 16.577 1.00 18.51 99 ALA D C 1
ATOM 10493 O O . ALA D 1 99 ? 12.357 -15.652 16.309 1.00 17.81 99 ALA D O 1
ATOM 10495 N N . LYS D 1 100 ? 13.418 -17.546 15.659 1.00 16.06 100 LYS D N 1
ATOM 10496 C CA . LYS D 1 100 ? 13.043 -17.486 14.248 1.00 16.22 100 LYS D CA 1
ATOM 10497 C C . LYS D 1 100 ? 11.523 -17.409 14.094 1.00 17.77 100 LYS D C 1
ATOM 10498 O O . LYS D 1 100 ? 11.017 -16.526 13.391 1.00 16.32 100 LYS D O 1
ATOM 10503 N N . LEU D 1 101 ? 10.804 -18.307 14.800 1.00 13.96 101 LEU D N 1
ATOM 10504 C CA . LEU D 1 101 ? 9.337 -18.369 14.732 1.00 13.97 101 LEU D CA 1
ATOM 10505 C C . LEU D 1 101 ? 8.722 -17.055 15.267 1.00 16.72 101 LEU D C 1
ATOM 10506 O O . LEU D 1 101 ? 7.798 -16.532 14.645 1.00 17.19 101 LEU D O 1
ATOM 10511 N N . VAL D 1 102 ? 9.242 -16.523 16.396 1.00 14.70 102 VAL D N 1
ATOM 10512 C CA . VAL D 1 102 ? 8.750 -15.268 16.999 1.00 13.53 102 VAL D CA 1
ATOM 10513 C C . VAL D 1 102 ? 8.968 -14.092 16.055 1.00 16.26 102 VAL D C 1
ATOM 10514 O O . VAL D 1 102 ? 8.057 -13.305 15.857 1.00 16.33 102 VAL D O 1
ATOM 10518 N N . ILE D 1 103 ? 10.155 -14.013 15.413 1.00 14.16 103 ILE D N 1
ATOM 10519 C CA . ILE D 1 103 ? 10.479 -12.968 14.432 1.00 12.94 103 ILE D CA 1
ATOM 10520 C C . ILE D 1 103 ? 9.490 -13.035 13.265 1.00 16.34 103 ILE D C 1
ATOM 10521 O O . ILE D 1 103 ? 8.977 -12.006 12.831 1.00 15.21 103 ILE D O 1
ATOM 10526 N N . GLU D 1 104 ? 9.188 -14.249 12.799 1.00 16.61 104 GLU D N 1
ATOM 10527 C CA . GLU D 1 104 ? 8.257 -14.433 11.676 1.00 17.21 104 GLU D CA 1
ATOM 10528 C C . GLU D 1 104 ? 6.817 -14.054 12.069 1.00 20.65 104 GLU D C 1
ATOM 10529 O O . GLU D 1 104 ? 6.102 -13.472 11.258 1.00 20.85 104 GLU D O 1
ATOM 10535 N N . ARG D 1 105 ? 6.386 -14.438 13.276 1.00 16.85 105 ARG D N 1
ATOM 10536 C CA . ARG D 1 105 ? 4.998 -14.263 13.740 1.00 16.17 105 ARG D CA 1
ATOM 10537 C C . ARG D 1 105 ? 4.627 -12.844 14.147 1.00 18.83 105 ARG D C 1
ATOM 10538 O O . ARG D 1 105 ? 3.462 -12.465 14.012 1.00 17.18 105 ARG D O 1
ATOM 10546 N N . VAL D 1 106 ? 5.608 -12.062 14.667 1.00 15.77 106 VAL D N 1
ATOM 10547 C CA . VAL D 1 106 ? 5.348 -10.721 15.180 1.00 15.54 106 VAL D CA 1
ATOM 10548 C C . VAL D 1 106 ? 5.913 -9.676 14.239 1.00 18.52 106 VAL D C 1
ATOM 10549 O O . VAL D 1 106 ? 7.134 -9.588 14.134 1.00 17.36 106 VAL D O 1
ATOM 10553 N N . PRO D 1 107 ? 5.059 -8.860 13.580 1.00 14.65 107 PRO D N 1
ATOM 10554 C CA . PRO D 1 107 ? 5.582 -7.872 12.607 1.00 15.57 107 PRO D CA 1
ATOM 10555 C C . PRO D 1 107 ? 6.761 -6.983 13.031 1.00 20.74 107 PRO D C 1
ATOM 10556 O O . PRO D 1 107 ? 7.767 -6.964 12.326 1.00 21.91 107 PRO D O 1
ATOM 10560 N N . SER D 1 108 ? 6.660 -6.275 14.182 1.00 16.27 108 SER D N 1
ATOM 10561 C CA . SER D 1 108 ? 7.711 -5.354 14.638 1.00 15.45 108 SER D CA 1
ATOM 10562 C C . SER D 1 108 ? 9.037 -6.038 15.032 1.00 19.34 108 SER D C 1
ATOM 10563 O O . SER D 1 108 ? 10.078 -5.395 15.005 1.00 19.70 108 SER D O 1
ATOM 10566 N N . ILE D 1 109 ? 9.002 -7.331 15.414 1.00 15.11 109 ILE D N 1
ATOM 10567 C CA . ILE D 1 109 ? 10.204 -7.996 15.890 1.00 14.79 109 ILE D CA 1
ATOM 10568 C C . ILE D 1 109 ? 11.138 -8.441 14.784 1.00 18.35 109 ILE D C 1
ATOM 10569 O O . ILE D 1 109 ? 10.773 -9.315 14.001 1.00 15.98 109 ILE D O 1
ATOM 10574 N N . GLU D 1 110 ? 12.357 -7.859 14.755 1.00 14.97 110 GLU D N 1
ATOM 10575 C CA . GLU D 1 110 ? 13.411 -8.227 13.804 1.00 14.37 110 GLU D CA 1
ATOM 10576 C C . GLU D 1 110 ? 14.486 -8.971 14.576 1.00 17.16 110 GLU D C 1
ATOM 10577 O O . GLU D 1 110 ? 15.122 -9.865 14.041 1.00 15.47 110 GLU D O 1
ATOM 10583 N N . ILE D 1 111 ? 14.703 -8.568 15.846 1.00 13.68 111 ILE D N 1
ATOM 10584 C CA . ILE D 1 111 ? 15.694 -9.166 16.748 1.00 13.14 111 ILE D CA 1
ATOM 10585 C C . ILE D 1 111 ? 14.952 -9.354 18.050 1.00 15.21 111 ILE D C 1
ATOM 10586 O O . ILE D 1 111 ? 14.187 -8.477 18.438 1.00 13.70 111 ILE D O 1
ATOM 10591 N N . VAL D 1 112 ? 15.178 -10.468 18.727 1.00 14.18 112 VAL D N 1
ATOM 10592 C CA . VAL D 1 112 ? 14.443 -10.757 19.955 1.00 14.35 112 VAL D CA 1
ATOM 10593 C C . VAL D 1 112 ? 15.354 -11.202 21.100 1.00 16.52 112 VAL D C 1
ATOM 10594 O O . VAL D 1 112 ? 16.419 -11.753 20.866 1.00 15.49 112 VAL D O 1
ATOM 10598 N N . ARG D 1 113 ? 14.899 -11.003 22.334 1.00 12.65 113 ARG D N 1
ATOM 10599 C CA . ARG D 1 113 ? 15.633 -11.440 23.505 1.00 12.52 113 ARG D CA 1
ATOM 10600 C C . ARG D 1 113 ? 14.668 -12.150 24.470 1.00 15.81 113 ARG D C 1
ATOM 10601 O O . ARG D 1 113 ? 13.710 -11.542 24.946 1.00 14.57 113 ARG D O 1
ATOM 10617 N N . VAL D 1 115 ? 13.362 -13.743 27.962 1.00 11.03 115 VAL D N 1
ATOM 10618 C CA . VAL D 1 115 ? 13.477 -13.497 29.419 1.00 11.39 115 VAL D CA 1
ATOM 10619 C C . VAL D 1 115 ? 12.590 -14.547 30.163 1.00 16.41 115 VAL D C 1
ATOM 10620 O O . VAL D 1 115 ? 12.125 -15.486 29.533 1.00 15.95 115 VAL D O 1
ATOM 10624 N N . ASN D 1 116 ? 12.296 -14.350 31.452 1.00 12.66 116 ASN D N 1
ATOM 10625 C CA . ASN D 1 116 ? 11.547 -15.338 32.229 1.00 12.47 116 ASN D CA 1
ATOM 10626 C C . ASN D 1 116 ? 10.132 -14.996 32.573 1.00 15.27 116 ASN D C 1
ATOM 10627 O O . ASN D 1 116 ? 9.423 -15.854 33.102 1.00 15.58 116 ASN D O 1
ATOM 10632 N N . SER D 1 117 ? 9.705 -13.750 32.303 1.00 11.31 117 SER D N 1
ATOM 10633 C CA . SER D 1 117 ? 8.351 -13.294 32.645 1.00 10.27 117 SER D CA 1
ATOM 10634 C C . SER D 1 117 ? 8.016 -12.030 31.882 1.00 14.89 117 SER D C 1
ATOM 10635 O O . SER D 1 117 ? 8.914 -11.394 31.312 1.00 16.55 117 SER D O 1
ATOM 10638 N N . GLY D 1 118 ? 6.737 -11.657 31.915 1.00 11.28 118 GLY D N 1
ATOM 10639 C CA . GLY D 1 118 ? 6.263 -10.399 31.340 1.00 11.09 118 GLY D CA 1
ATOM 10640 C C . GLY D 1 118 ? 6.906 -9.203 32.040 1.00 13.18 118 GLY D C 1
ATOM 10641 O O . GLY D 1 118 ? 7.299 -8.236 31.386 1.00 14.10 118 GLY D O 1
ATOM 10642 N N . THR D 1 119 ? 7.051 -9.281 33.375 1.00 9.37 119 THR D N 1
ATOM 10643 C CA . THR D 1 119 ? 7.676 -8.225 34.226 1.00 8.33 119 THR D CA 1
ATOM 10644 C C . THR D 1 119 ? 9.099 -7.960 33.763 1.00 11.99 119 THR D C 1
ATOM 10645 O O . THR D 1 119 ? 9.499 -6.795 33.664 1.00 13.42 119 THR D O 1
ATOM 10649 N N . GLU D 1 120 ? 9.885 -9.031 33.525 1.00 9.59 120 GLU D N 1
ATOM 10650 C CA . GLU D 1 120 ? 11.266 -8.869 33.040 1.00 9.67 120 GLU D CA 1
ATOM 10651 C C . GLU D 1 120 ? 11.261 -8.250 31.654 1.00 13.58 120 GLU D C 1
ATOM 10652 O O . GLU D 1 120 ? 12.105 -7.410 31.372 1.00 14.08 120 GLU D O 1
ATOM 10658 N N . ALA D 1 121 ? 10.309 -8.654 30.786 1.00 10.86 121 ALA D N 1
ATOM 10659 C CA . ALA D 1 121 ? 10.190 -8.136 29.421 1.00 9.26 121 ALA D CA 1
ATOM 10660 C C . ALA D 1 121 ? 9.926 -6.636 29.382 1.00 12.04 121 ALA D C 1
ATOM 10661 O O . ALA D 1 121 ? 10.651 -5.930 28.705 1.00 11.09 121 ALA D O 1
ATOM 10663 N N . THR D 1 122 ? 8.948 -6.134 30.154 1.00 10.83 122 THR D N 1
ATOM 10664 C CA . THR D 1 122 ? 8.596 -4.708 30.178 1.00 11.02 122 THR D CA 1
ATOM 10665 C C . THR D 1 122 ? 9.651 -3.820 30.846 1.00 13.58 122 THR D C 1
ATOM 10666 O O . THR D 1 122 ? 9.963 -2.758 30.300 1.00 12.24 122 THR D O 1
ATOM 10678 N N . SER D 1 124 ? 12.808 -4.369 30.966 1.00 11.52 124 SER D N 1
ATOM 10679 C CA . SER D 1 124 ? 13.933 -4.400 30.010 1.00 11.83 124 SER D CA 1
ATOM 10680 C C . SER D 1 124 ? 13.680 -3.448 28.827 1.00 15.09 124 SER D C 1
ATOM 10681 O O . SER D 1 124 ? 14.552 -2.658 28.465 1.00 14.31 124 SER D O 1
ATOM 10684 N N . ALA D 1 125 ? 12.459 -3.490 28.281 1.00 12.83 125 ALA D N 1
ATOM 10685 C CA . ALA D 1 125 ? 12.044 -2.645 27.166 1.00 12.71 125 ALA D CA 1
ATOM 10686 C C . ALA D 1 125 ? 12.024 -1.187 27.564 1.00 14.77 125 ALA D C 1
ATOM 10687 O O . ALA D 1 125 ? 12.450 -0.355 26.762 1.00 13.64 125 ALA D O 1
ATOM 10689 N N . LEU D 1 126 ? 11.581 -0.860 28.790 1.00 12.50 126 LEU D N 1
ATOM 10690 C CA . LEU D 1 126 ? 11.631 0.542 29.245 1.00 13.92 126 LEU D CA 1
ATOM 10691 C C . LEU D 1 126 ? 13.087 1.035 29.344 1.00 14.94 126 LEU D C 1
ATOM 10692 O O . LEU D 1 126 ? 13.378 2.182 28.981 1.00 13.69 126 LEU D O 1
ATOM 10697 N N . ARG D 1 127 ? 13.985 0.191 29.884 1.00 10.84 127 ARG D N 1
ATOM 10698 C CA . ARG D 1 127 ? 15.407 0.553 30.045 1.00 11.51 127 ARG D CA 1
ATOM 10699 C C . ARG D 1 127 ? 16.045 0.760 28.653 1.00 16.11 127 ARG D C 1
ATOM 10700 O O . ARG D 1 127 ? 16.794 1.717 28.441 1.00 15.51 127 ARG D O 1
ATOM 10708 N N . LEU D 1 128 ? 15.716 -0.133 27.714 1.00 13.42 128 LEU D N 1
ATOM 10709 C CA . LEU D 1 128 ? 16.163 -0.048 26.338 1.00 12.80 128 LEU D CA 1
ATOM 10710 C C . LEU D 1 128 ? 15.680 1.264 25.700 1.00 15.24 128 LEU D C 1
ATOM 10711 O O . LEU D 1 128 ? 16.495 1.964 25.096 1.00 15.10 128 LEU D O 1
ATOM 10716 N N . ALA D 1 129 ? 14.397 1.606 25.856 1.00 10.79 129 ALA D N 1
ATOM 10717 C CA . ALA D 1 129 ? 13.811 2.843 25.294 1.00 11.62 129 ALA D CA 1
ATOM 10718 C C . ALA D 1 129 ? 14.503 4.075 25.841 1.00 15.78 129 ALA D C 1
ATOM 10719 O O . ALA D 1 129 ? 14.857 4.979 25.072 1.00 15.46 129 ALA D O 1
ATOM 10721 N N . ARG D 1 130 ? 14.745 4.084 27.165 1.00 12.47 130 ARG D N 1
ATOM 10722 C CA . ARG D 1 130 ? 15.443 5.177 27.850 1.00 12.72 130 ARG D CA 1
ATOM 10723 C C . ARG D 1 130 ? 16.879 5.310 27.356 1.00 15.45 130 ARG D C 1
ATOM 10724 O O . ARG D 1 130 ? 17.303 6.405 27.037 1.00 16.28 130 ARG D O 1
ATOM 10732 N N . GLY D 1 131 ? 17.591 4.206 27.219 1.00 12.86 131 GLY D N 1
ATOM 10733 C CA . GLY D 1 131 ? 18.974 4.263 26.754 1.00 13.19 131 GLY D CA 1
ATOM 10734 C C . GLY D 1 131 ? 19.106 4.634 25.293 1.00 17.81 131 GLY D C 1
ATOM 10735 O O . GLY D 1 131 ? 20.019 5.375 24.914 1.00 17.59 131 GLY D O 1
ATOM 10736 N N . TYR D 1 132 ? 18.203 4.098 24.453 1.00 13.56 132 TYR D N 1
ATOM 10737 C CA . TYR D 1 132 ? 18.195 4.344 23.017 1.00 12.82 132 TYR D CA 1
ATOM 10738 C C . TYR D 1 132 ? 17.914 5.815 22.695 1.00 18.66 132 TYR D C 1
ATOM 10739 O O . TYR D 1 132 ? 18.537 6.371 21.793 1.00 17.07 132 TYR D O 1
ATOM 10748 N N . THR D 1 133 ? 16.945 6.425 23.399 1.00 16.00 133 THR D N 1
ATOM 10749 C CA . THR D 1 133 ? 16.552 7.825 23.147 1.00 15.92 133 THR D CA 1
ATOM 10750 C C . THR D 1 133 ? 17.357 8.836 23.961 1.00 20.15 133 THR D C 1
ATOM 10751 O O . THR D 1 133 ? 17.345 10.019 23.635 1.00 20.35 133 THR D O 1
ATOM 10755 N N . GLY D 1 134 ? 17.977 8.384 25.042 1.00 16.65 134 GLY D N 1
ATOM 10756 C CA . GLY D 1 134 ? 18.675 9.264 25.980 1.00 16.55 134 GLY D CA 1
ATOM 10757 C C . GLY D 1 134 ? 17.679 10.111 26.760 1.00 18.80 134 GLY D C 1
ATOM 10758 O O . GLY D 1 134 ? 17.993 11.247 27.120 1.00 18.22 134 GLY D O 1
ATOM 10759 N N . ARG D 1 135 ? 16.461 9.577 27.012 1.00 13.55 135 ARG D N 1
ATOM 10760 C CA . ARG D 1 135 ? 15.372 10.293 27.707 1.00 13.76 135 ARG D CA 1
ATOM 10761 C C . ARG D 1 135 ? 14.953 9.561 28.949 1.00 17.99 135 ARG D C 1
ATOM 10762 O O . ARG D 1 135 ? 15.218 8.374 29.061 1.00 17.36 135 ARG D O 1
ATOM 10770 N N . ASN D 1 136 ? 14.348 10.266 29.914 1.00 14.83 136 ASN D N 1
ATOM 10771 C CA . ASN D 1 136 ? 14.057 9.636 31.198 1.00 15.39 136 ASN D CA 1
ATOM 10772 C C . ASN D 1 136 ? 12.617 9.223 31.421 1.00 18.38 136 ASN D C 1
ATOM 10773 O O . ASN D 1 136 ? 12.379 8.305 32.203 1.00 16.62 136 ASN D O 1
ATOM 10778 N N . LYS D 1 137 ? 11.667 9.942 30.811 1.00 14.14 137 LYS D N 1
ATOM 10779 C CA . LYS D 1 137 ? 10.258 9.713 31.096 1.00 13.88 137 LYS D CA 1
ATOM 10780 C C . LYS D 1 137 ? 9.604 8.642 30.265 1.00 17.17 137 LYS D C 1
ATOM 10781 O O . LYS D 1 137 ? 10.017 8.373 29.146 1.00 16.14 137 LYS D O 1
ATOM 10787 N N . ILE D 1 138 ? 8.585 8.011 30.846 1.00 14.40 138 ILE D N 1
ATOM 10788 C CA . ILE D 1 138 ? 7.799 6.975 30.183 1.00 14.78 138 ILE D CA 1
ATOM 10789 C C . ILE D 1 138 ? 6.341 7.355 30.374 1.00 18.47 138 ILE D C 1
ATOM 10790 O O . ILE D 1 138 ? 5.970 7.911 31.417 1.00 19.27 138 ILE D O 1
ATOM 10795 N N . LEU D 1 139 ? 5.533 7.110 29.358 1.00 15.76 139 LEU D N 1
ATOM 10796 C CA . LEU D 1 139 ? 4.109 7.383 29.426 1.00 15.51 139 LEU D CA 1
ATOM 10797 C C . LEU D 1 139 ? 3.362 6.066 29.381 1.00 17.50 139 LEU D C 1
ATOM 10798 O O . LEU D 1 139 ? 3.546 5.297 28.455 1.00 17.78 139 LEU D O 1
ATOM 10803 N N . LYS D 1 140 ? 2.483 5.838 30.356 1.00 14.55 140 LYS D N 1
ATOM 10804 C CA . LYS D 1 140 ? 1.629 4.648 30.443 1.00 13.69 140 LYS D CA 1
ATOM 10805 C C . LYS D 1 140 ? 0.178 5.090 30.696 1.00 18.59 140 LYS D C 1
ATOM 10806 O O . LYS D 1 140 ? -0.055 6.267 30.971 1.00 18.15 140 LYS D O 1
ATOM 10812 N N . PHE D 1 141 ? -0.783 4.152 30.612 1.00 14.63 141 PHE D N 1
ATOM 10813 C CA . PHE D 1 141 ? -2.209 4.439 30.773 1.00 14.11 141 PHE D CA 1
ATOM 10814 C C . PHE D 1 141 ? -2.792 3.987 32.099 1.00 19.47 141 PHE D C 1
ATOM 10815 O O . PHE D 1 141 ? -2.366 2.979 32.653 1.00 18.92 141 PHE D O 1
ATOM 10823 N N . ILE D 1 142 ? -3.782 4.744 32.610 1.00 17.41 142 ILE D N 1
ATOM 10824 C CA . ILE D 1 142 ? -4.436 4.423 33.885 1.00 17.71 142 ILE D CA 1
ATOM 10825 C C . ILE D 1 142 ? -5.210 3.108 33.756 1.00 24.39 142 ILE D C 1
ATOM 10826 O O . ILE D 1 142 ? -5.909 2.906 32.764 1.00 24.09 142 ILE D O 1
ATOM 10831 N N . GLY D 1 143 ? -5.055 2.231 34.741 1.00 23.75 143 GLY D N 1
ATOM 10832 C CA . GLY D 1 143 ? -5.739 0.940 34.782 1.00 24.07 143 GLY D CA 1
ATOM 10833 C C . GLY D 1 143 ? -5.015 -0.164 34.038 1.00 28.27 143 GLY D C 1
ATOM 10834 O O . GLY D 1 143 ? -5.477 -1.306 34.006 1.00 28.11 143 GLY D O 1
ATOM 10835 N N . CYS D 1 144 ? -3.864 0.160 33.454 1.00 25.50 144 CYS D N 1
ATOM 10836 C CA . CYS D 1 144 ? -3.090 -0.810 32.698 1.00 25.95 144 CYS D CA 1
ATOM 10837 C C . CYS D 1 144 ? -1.971 -1.393 33.512 1.00 25.54 144 CYS D C 1
ATOM 10838 O O . CYS D 1 144 ? -1.286 -0.677 34.243 1.00 24.35 144 CYS D O 1
ATOM 10841 N N . TYR D 1 145 ? -1.778 -2.706 33.373 1.00 20.01 145 TYR D N 1
ATOM 10842 C CA . TYR D 1 145 ? -0.759 -3.437 34.107 1.00 17.55 145 TYR D CA 1
ATOM 10843 C C . TYR D 1 145 ? 0.322 -3.937 33.168 1.00 19.27 145 TYR D C 1
ATOM 10844 O O . TYR D 1 145 ? 0.020 -4.493 32.109 1.00 17.14 145 TYR D O 1
ATOM 10853 N N . HIS D 1 146 ? 1.592 -3.676 33.530 1.00 13.79 146 HIS D N 1
ATOM 10854 C CA . HIS D 1 146 ? 2.740 -4.051 32.719 1.00 11.25 146 HIS D CA 1
ATOM 10855 C C . HIS D 1 146 ? 3.722 -4.926 33.504 1.00 15.31 146 HIS D C 1
ATOM 10856 O O . HIS D 1 146 ? 4.780 -5.278 32.998 1.00 16.63 146 HIS D O 1
ATOM 10863 N N . GLY D 1 147 ? 3.329 -5.347 34.690 1.00 12.83 147 GLY D N 1
ATOM 10864 C CA . GLY D 1 147 ? 4.200 -6.112 35.575 1.00 11.51 147 GLY D CA 1
ATOM 10865 C C . GLY D 1 147 ? 4.640 -5.215 36.715 1.00 16.98 147 GLY D C 1
ATOM 10866 O O . GLY D 1 147 ? 4.229 -4.050 36.767 1.00 17.33 147 GLY D O 1
ATOM 10867 N N . HIS D 1 148 ? 5.453 -5.746 37.646 1.00 15.59 148 HIS D N 1
ATOM 10868 C CA . HIS D 1 148 ? 5.824 -5.007 38.861 1.00 15.99 148 HIS D CA 1
ATOM 10869 C C . HIS D 1 148 ? 7.108 -4.159 38.884 1.00 20.44 148 HIS D C 1
ATOM 10870 O O . HIS D 1 148 ? 7.507 -3.747 39.955 1.00 21.19 148 HIS D O 1
ATOM 10877 N N . GLY D 1 149 ? 7.700 -3.857 37.725 1.00 16.90 149 GLY D N 1
ATOM 10878 C CA . GLY D 1 149 ? 8.841 -2.939 37.644 1.00 16.96 149 GLY D CA 1
ATOM 10879 C C . GLY D 1 149 ? 8.414 -1.608 38.239 1.00 19.50 149 GLY D C 1
ATOM 10880 O O . GLY D 1 149 ? 7.288 -1.166 37.997 1.00 18.52 149 GLY D O 1
ATOM 10881 N N . ASP D 1 150 ? 9.253 -1.006 39.102 1.00 16.13 150 ASP D N 1
ATOM 10882 C CA . ASP D 1 150 ? 8.923 0.230 39.826 1.00 16.02 150 ASP D CA 1
ATOM 10883 C C . ASP D 1 150 ? 8.340 1.351 38.998 1.00 18.79 150 ASP D C 1
ATOM 10884 O O . ASP D 1 150 ? 7.330 1.932 39.402 1.00 16.97 150 ASP D O 1
ATOM 10889 N N . SER D 1 151 ? 8.934 1.624 37.813 1.00 16.13 151 SER D N 1
ATOM 10890 C CA . SER D 1 151 ? 8.460 2.678 36.908 1.00 16.50 151 SER D CA 1
ATOM 10891 C C . SER D 1 151 ? 7.004 2.453 36.458 1.00 21.37 151 SER D C 1
ATOM 10892 O O . SER D 1 151 ? 6.302 3.410 36.124 1.00 20.57 151 SER D O 1
ATOM 10895 N N . LEU D 1 152 ? 6.563 1.187 36.453 1.00 18.77 152 LEU D N 1
ATOM 10896 C CA . LEU D 1 152 ? 5.247 0.771 35.956 1.00 18.82 152 LEU D CA 1
ATOM 10897 C C . LEU D 1 152 ? 4.152 0.638 37.024 1.00 26.33 152 LEU D C 1
ATOM 10898 O O . LEU D 1 152 ? 2.974 0.491 36.672 1.00 24.98 152 LEU D O 1
ATOM 10903 N N . LEU D 1 153 ? 4.530 0.701 38.317 1.00 24.02 153 LEU D N 1
ATOM 10904 C CA . LEU D 1 153 ? 3.566 0.561 39.406 1.00 25.81 153 LEU D CA 1
ATOM 10905 C C . LEU D 1 153 ? 2.678 1.792 39.634 1.00 38.81 153 LEU D C 1
ATOM 10906 O O . LEU D 1 153 ? 1.605 1.661 40.222 1.00 41.44 153 LEU D O 1
ATOM 10911 N N . ILE D 1 154 ? 3.100 2.955 39.126 1.00 38.70 154 ILE D N 1
ATOM 10912 C CA . ILE D 1 154 ? 2.394 4.242 39.200 1.00 39.96 154 ILE D CA 1
ATOM 10913 C C . ILE D 1 154 ? 1.013 4.149 38.469 1.00 48.25 154 ILE D C 1
ATOM 10914 O O . ILE D 1 154 ? 0.974 4.178 37.249 1.00 49.37 154 ILE D O 1
ATOM 10919 N N . LYS D 1 155 ? -0.100 3.990 39.220 1.00 47.45 155 LYS D N 1
ATOM 10920 C CA . LYS D 1 155 ? -1.497 3.893 38.730 1.00 48.20 155 LYS D CA 1
ATOM 10921 C C . LYS D 1 155 ? -1.830 2.648 37.870 1.00 51.97 155 LYS D C 1
ATOM 10922 O O . LYS D 1 155 ? -2.537 2.738 36.850 1.00 49.95 155 LYS D O 1
ATOM 10928 N N . ALA D 1 156 ? -1.346 1.473 38.330 1.00 49.10 156 ALA D N 1
ATOM 10929 C CA . ALA D 1 156 ? -1.549 0.181 37.673 1.00 79.62 156 ALA D CA 1
ATOM 10930 C C . ALA D 1 156 ? -2.721 -0.571 38.297 1.00 111.29 156 ALA D C 1
ATOM 10931 O O . ALA D 1 156 ? -3.342 -1.401 37.637 1.00 72.63 156 ALA D O 1
ATOM 10933 N N . LEU D 1 165 ? 3.100 9.980 40.807 1.00 53.69 165 LEU D N 1
ATOM 10934 C CA . LEU D 1 165 ? 2.926 9.729 42.239 1.00 54.19 165 LEU D CA 1
ATOM 10935 C C . LEU D 1 165 ? 3.021 8.228 42.593 1.00 57.74 165 LEU D C 1
ATOM 10936 O O . LEU D 1 165 ? 2.409 7.412 41.901 1.00 56.75 165 LEU D O 1
ATOM 10938 N N . PRO D 1 166 ? 3.764 7.833 43.660 1.00 54.52 166 PRO D N 1
ATOM 10939 C CA . PRO D 1 166 ? 3.858 6.396 43.991 1.00 54.13 166 PRO D CA 1
ATOM 10940 C C . PRO D 1 166 ? 2.531 5.766 44.439 1.00 58.56 166 PRO D C 1
ATOM 10941 O O . PRO D 1 166 ? 2.014 6.064 45.522 1.00 59.00 166 PRO D O 1
ATOM 10945 N N . ASP D 1 167 ? 1.966 4.909 43.558 1.00 54.24 167 ASP D N 1
ATOM 10946 C CA . ASP D 1 167 ? 0.701 4.187 43.745 1.00 53.18 167 ASP D CA 1
ATOM 10947 C C . ASP D 1 167 ? 0.823 3.165 44.879 1.00 53.14 167 ASP D C 1
ATOM 10948 O O . ASP D 1 167 ? -0.060 3.086 45.736 1.00 54.03 167 ASP D O 1
ATOM 10953 N N . SER D 1 168 ? 1.933 2.406 44.885 1.00 44.79 168 SER D N 1
ATOM 10954 C CA . SER D 1 168 ? 2.278 1.403 45.897 1.00 41.36 168 SER D CA 1
ATOM 10955 C C . SER D 1 168 ? 3.438 1.955 46.751 1.00 39.57 168 SER D C 1
ATOM 10956 O O . SER D 1 168 ? 4.334 2.621 46.215 1.00 38.90 168 SER D O 1
ATOM 10959 N N . PRO D 1 169 ? 3.482 1.665 48.068 1.00 30.98 169 PRO D N 1
ATOM 10960 C CA . PRO D 1 169 ? 4.642 2.087 48.849 1.00 28.77 169 PRO D CA 1
ATOM 10961 C C . PRO D 1 169 ? 5.878 1.316 48.374 1.00 26.86 169 PRO D C 1
ATOM 10962 O O . PRO D 1 169 ? 5.772 0.323 47.639 1.00 25.90 169 PRO D O 1
ATOM 10966 N N . GLY D 1 170 ? 7.039 1.798 48.763 1.00 19.58 170 GLY D N 1
ATOM 10967 C CA . GLY D 1 170 ? 8.304 1.170 48.392 1.00 17.94 170 GLY D CA 1
ATOM 10968 C C . GLY D 1 170 ? 8.839 1.657 47.073 1.00 18.47 170 GLY D C 1
ATOM 10969 O O . GLY D 1 170 ? 9.872 1.178 46.622 1.00 16.35 170 GLY D O 1
ATOM 10970 N N . VAL D 1 171 ? 8.120 2.586 46.427 1.00 16.26 171 VAL D N 1
ATOM 10971 C CA . VAL D 1 171 ? 8.533 3.119 45.131 1.00 16.04 171 VAL D CA 1
ATOM 10972 C C . VAL D 1 171 ? 8.942 4.576 45.367 1.00 19.09 171 VAL D C 1
ATOM 10973 O O . VAL D 1 171 ? 8.084 5.384 45.694 1.00 16.86 171 VAL D O 1
ATOM 10977 N N . PRO D 1 172 ? 10.239 4.944 45.272 1.00 16.99 172 PRO D N 1
ATOM 10978 C CA . PRO D 1 172 ? 10.608 6.331 45.607 1.00 16.66 172 PRO D CA 1
ATOM 10979 C C . PRO D 1 172 ? 10.077 7.384 44.634 1.00 22.10 172 PRO D C 1
ATOM 10980 O O . PRO D 1 172 ? 9.741 7.067 43.485 1.00 20.15 172 PRO D O 1
ATOM 10984 N N . GLU D 1 173 ? 10.046 8.652 45.089 1.00 19.11 173 GLU D N 1
ATOM 10985 C CA . GLU D 1 173 ? 9.642 9.794 44.265 1.00 20.71 173 GLU D CA 1
ATOM 10986 C C . GLU D 1 173 ? 10.604 9.960 43.061 1.00 23.90 173 GLU D C 1
ATOM 10987 O O . GLU D 1 173 ? 10.165 10.374 41.977 1.00 22.94 173 GLU D O 1
ATOM 10993 N N . GLY D 1 174 ? 11.870 9.569 43.247 1.00 19.79 174 GLY D N 1
ATOM 10994 C CA . GLY D 1 174 ? 12.887 9.608 42.193 1.00 20.03 174 GLY D CA 1
ATOM 10995 C C . GLY D 1 174 ? 12.492 8.751 40.990 1.00 22.39 174 GLY D C 1
ATOM 10996 O O . GLY D 1 174 ? 12.900 9.024 39.856 1.00 22.77 174 GLY D O 1
ATOM 10997 N N . VAL D 1 175 ? 11.674 7.720 41.231 1.00 18.36 175 VAL D N 1
ATOM 10998 C CA . VAL D 1 175 ? 11.106 6.848 40.181 1.00 17.56 175 VAL D CA 1
ATOM 10999 C C . VAL D 1 175 ? 9.792 7.487 39.690 1.00 21.40 175 VAL D C 1
ATOM 11000 O O . VAL D 1 175 ? 9.612 7.681 38.472 1.00 19.30 175 VAL D O 1
ATOM 11004 N N . ALA D 1 176 ? 8.872 7.808 40.635 1.00 19.06 176 ALA D N 1
ATOM 11005 C CA . ALA D 1 176 ? 7.552 8.358 40.317 1.00 19.50 176 ALA D CA 1
ATOM 11006 C C . ALA D 1 176 ? 7.550 9.557 39.383 1.00 23.63 176 ALA D C 1
ATOM 11007 O O . ALA D 1 176 ? 6.705 9.634 38.476 1.00 22.91 176 ALA D O 1
ATOM 11009 N N . LYS D 1 177 ? 8.513 10.482 39.577 1.00 20.47 177 LYS D N 1
ATOM 11010 C CA . LYS D 1 177 ? 8.652 11.701 38.780 1.00 20.62 177 LYS D CA 1
ATOM 11011 C C . LYS D 1 177 ? 8.905 11.425 37.290 1.00 22.83 177 LYS D C 1
ATOM 11012 O O . LYS D 1 177 ? 8.697 12.317 36.461 1.00 22.38 177 LYS D O 1
ATOM 11018 N N . ASN D 1 178 ? 9.398 10.219 36.947 1.00 17.73 178 ASN D N 1
ATOM 11019 C CA . ASN D 1 178 ? 9.681 9.892 35.538 1.00 16.27 178 ASN D CA 1
ATOM 11020 C C . ASN D 1 178 ? 8.603 9.044 34.843 1.00 19.56 178 ASN D C 1
ATOM 11021 O O . ASN D 1 178 ? 8.840 8.517 33.759 1.00 18.48 178 ASN D O 1
ATOM 11026 N N . THR D 1 179 ? 7.424 8.929 35.450 1.00 15.93 179 THR D N 1
ATOM 11027 C CA . THR D 1 179 ? 6.299 8.208 34.842 1.00 14.55 179 THR D CA 1
ATOM 11028 C C . THR D 1 179 ? 5.122 9.160 34.705 1.00 18.80 179 THR D C 1
ATOM 11029 O O . THR D 1 179 ? 4.730 9.800 35.678 1.00 19.89 179 THR D O 1
ATOM 11033 N N . ILE D 1 180 ? 4.551 9.227 33.509 1.00 13.97 180 ILE D N 1
ATOM 11034 C CA . ILE D 1 180 ? 3.361 10.020 33.204 1.00 13.25 180 ILE D CA 1
ATOM 11035 C C . ILE D 1 180 ? 2.221 9.022 32.965 1.00 17.51 180 ILE D C 1
ATOM 11036 O O . ILE D 1 180 ? 2.401 8.024 32.274 1.00 15.99 180 ILE D O 1
ATOM 11041 N N . THR D 1 181 ? 1.047 9.313 33.503 1.00 15.06 181 THR D N 1
ATOM 11042 C CA . THR D 1 181 ? -0.095 8.441 33.342 1.00 15.58 181 THR D CA 1
ATOM 11043 C C . THR D 1 181 ? -1.264 9.244 32.814 1.00 22.02 181 THR D C 1
ATOM 11044 O O . THR D 1 181 ? -1.543 10.341 33.312 1.00 22.28 181 THR D O 1
ATOM 11048 N N . VAL D 1 182 ? -1.933 8.722 31.785 1.00 18.18 182 VAL D N 1
ATOM 11049 C CA . VAL D 1 182 ? -3.136 9.347 31.249 1.00 17.80 182 VAL D CA 1
ATOM 11050 C C . VAL D 1 182 ? -4.179 8.230 31.080 1.00 19.63 182 VAL D C 1
ATOM 11051 O O . VAL D 1 182 ? -3.809 7.056 31.114 1.00 18.09 182 VAL D O 1
ATOM 11055 N N . ALA D 1 183 ? -5.453 8.579 30.934 1.00 15.22 183 ALA D N 1
ATOM 11056 C CA . ALA D 1 183 ? -6.520 7.595 30.770 1.00 15.46 183 ALA D CA 1
ATOM 11057 C C . ALA D 1 183 ? -6.342 6.810 29.468 1.00 17.60 183 ALA D C 1
ATOM 11058 O O . ALA D 1 183 ? -5.947 7.378 28.446 1.00 16.09 183 ALA D O 1
ATOM 11060 N N . TYR D 1 184 ? -6.644 5.507 29.501 1.00 14.40 184 TYR D N 1
ATOM 11061 C CA . TYR D 1 184 ? -6.596 4.686 28.295 1.00 14.73 184 TYR D CA 1
ATOM 11062 C C . TYR D 1 184 ? -7.643 5.261 27.347 1.00 18.97 184 TYR D C 1
ATOM 11063 O O . TYR D 1 184 ? -8.658 5.804 27.816 1.00 17.76 184 TYR D O 1
ATOM 11072 N N . ASN D 1 185 ? -7.333 5.262 26.038 1.00 15.63 185 ASN D N 1
ATOM 11073 C CA . ASN D 1 185 ? -8.202 5.793 24.985 1.00 16.64 185 ASN D CA 1
ATOM 11074 C C . ASN D 1 185 ? -8.256 7.347 24.955 1.00 22.84 185 ASN D C 1
ATOM 11075 O O . ASN D 1 185 ? -9.017 7.913 24.172 1.00 23.14 185 ASN D O 1
ATOM 11080 N N . ASP D 1 186 ? -7.417 8.030 25.754 1.00 19.85 186 ASP D N 1
ATOM 11081 C CA . ASP D 1 186 ? -7.408 9.504 25.776 1.00 19.98 186 ASP D CA 1
ATOM 11082 C C . ASP D 1 186 ? -6.241 10.073 24.949 1.00 23.44 186 ASP D C 1
ATOM 11083 O O . ASP D 1 186 ? -5.200 10.453 25.486 1.00 21.61 186 ASP D O 1
ATOM 11088 N N . LEU D 1 187 ? -6.427 10.127 23.626 1.00 21.32 187 LEU D N 1
ATOM 11089 C CA . LEU D 1 187 ? -5.391 10.618 22.724 1.00 21.94 187 LEU D CA 1
ATOM 11090 C C . LEU D 1 187 ? -5.054 12.096 22.944 1.00 25.80 187 LEU D C 1
ATOM 11091 O O . LEU D 1 187 ? -3.865 12.455 22.936 1.00 24.43 187 LEU D O 1
ATOM 11096 N N . GLU D 1 188 ? -6.070 12.941 23.226 1.00 21.87 188 GLU D N 1
ATOM 11097 C CA . GLU D 1 188 ? -5.790 14.361 23.483 1.00 21.55 188 GLU D CA 1
ATOM 11098 C C . GLU D 1 188 ? -4.889 14.582 24.705 1.00 23.20 188 GLU D C 1
ATOM 11099 O O . GLU D 1 188 ? -4.058 15.482 24.676 1.00 21.90 188 GLU D O 1
ATOM 11105 N N . SER D 1 189 ? -5.039 13.770 25.767 1.00 19.83 189 SER D N 1
ATOM 11106 C CA . SER D 1 189 ? -4.175 13.910 26.947 1.00 19.48 189 SER D CA 1
ATOM 11107 C C . SER D 1 189 ? -2.734 13.467 26.664 1.00 21.84 189 SER D C 1
ATOM 11108 O O . SER D 1 189 ? -1.802 14.028 27.243 1.00 20.79 189 SER D O 1
ATOM 11111 N N . VAL D 1 190 ? -2.556 12.501 25.744 1.00 18.04 190 VAL D N 1
ATOM 11112 C CA . VAL D 1 190 ? -1.231 12.041 25.283 1.00 17.31 190 VAL D CA 1
ATOM 11113 C C . VAL D 1 190 ? -0.571 13.211 24.533 1.00 21.29 190 VAL D C 1
ATOM 11114 O O . VAL D 1 190 ? 0.580 13.545 24.798 1.00 19.60 190 VAL D O 1
ATOM 11118 N N . LYS D 1 191 ? -1.318 13.842 23.611 1.00 19.31 191 LYS D N 1
ATOM 11119 C CA . LYS D 1 191 ? -0.845 15.011 22.854 1.00 19.54 191 LYS D CA 1
ATOM 11120 C C . LYS D 1 191 ? -0.441 16.131 23.809 1.00 22.42 191 LYS D C 1
ATOM 11121 O O . LYS D 1 191 ? 0.627 16.704 23.624 1.00 22.67 191 LYS D O 1
ATOM 11127 N N . TYR D 1 192 ? -1.240 16.384 24.868 1.00 21.55 192 TYR D N 1
ATOM 11128 C CA . TYR D 1 192 ? -0.925 17.408 25.877 1.00 22.39 192 TYR D CA 1
ATOM 11129 C C . TYR D 1 192 ? 0.328 17.060 26.664 1.00 26.28 192 TYR D C 1
ATOM 11130 O O . TYR D 1 192 ? 1.143 17.950 26.933 1.00 26.31 192 TYR D O 1
ATOM 11139 N N . ALA D 1 193 ? 0.497 15.766 27.042 1.00 21.92 193 ALA D N 1
ATOM 11140 C CA . ALA D 1 193 ? 1.702 15.293 27.749 1.00 19.63 193 ALA D CA 1
ATOM 11141 C C . ALA D 1 193 ? 2.944 15.531 26.877 1.00 20.43 193 ALA D C 1
ATOM 11142 O O . ALA D 1 193 ? 3.967 15.992 27.390 1.00 20.87 193 ALA D O 1
ATOM 11144 N N . PHE D 1 194 ? 2.835 15.283 25.557 1.00 16.86 194 PHE D N 1
ATOM 11145 C CA . PHE D 1 194 ? 3.943 15.534 24.628 1.00 17.43 194 PHE D CA 1
ATOM 11146 C C . PHE D 1 194 ? 4.225 17.030 24.423 1.00 24.90 194 PHE D C 1
ATOM 11147 O O . PHE D 1 194 ? 5.378 17.421 24.266 1.00 23.72 194 PHE D O 1
ATOM 11155 N N . GLU D 1 195 ? 3.192 17.865 24.496 1.00 24.26 195 GLU D N 1
ATOM 11156 C CA . GLU D 1 195 ? 3.366 19.320 24.372 1.00 25.53 195 GLU D CA 1
ATOM 11157 C C . GLU D 1 195 ? 4.181 19.841 25.563 1.00 30.10 195 GLU D C 1
ATOM 11158 O O . GLU D 1 195 ? 5.077 20.665 25.385 1.00 29.93 195 GLU D O 1
ATOM 11164 N N . GLN D 1 196 ? 3.905 19.315 26.764 1.00 26.20 196 GLN D N 1
ATOM 11165 C CA . GLN D 1 196 ? 4.562 19.764 27.982 1.00 26.34 196 GLN D CA 1
ATOM 11166 C C . GLN D 1 196 ? 5.911 19.121 28.272 1.00 31.45 196 GLN D C 1
ATOM 11167 O O . GLN D 1 196 ? 6.794 19.809 28.794 1.00 30.56 196 GLN D O 1
ATOM 11173 N N . PHE D 1 197 ? 6.057 17.796 28.000 1.00 26.73 197 PHE D N 1
ATOM 11174 C CA . PHE D 1 197 ? 7.257 17.023 28.363 1.00 26.17 197 PHE D CA 1
ATOM 11175 C C . PHE D 1 197 ? 7.907 16.241 27.220 1.00 28.67 197 PHE D C 1
ATOM 11176 O O . PHE D 1 197 ? 8.895 15.554 27.466 1.00 29.03 197 PHE D O 1
ATOM 11184 N N . GLY D 1 198 ? 7.344 16.344 26.012 1.00 24.33 198 GLY D N 1
ATOM 11185 C CA . GLY D 1 198 ? 7.743 15.622 24.804 1.00 23.58 198 GLY D CA 1
ATOM 11186 C C . GLY D 1 198 ? 9.209 15.327 24.610 1.00 28.11 198 GLY D C 1
ATOM 11187 O O . GLY D 1 198 ? 9.566 14.202 24.247 1.00 28.77 198 GLY D O 1
ATOM 11188 N N . ASP D 1 199 ? 10.074 16.338 24.828 1.00 23.40 199 ASP D N 1
ATOM 11189 C CA . ASP D 1 199 ? 11.525 16.187 24.654 1.00 22.32 199 ASP D CA 1
ATOM 11190 C C . ASP D 1 199 ? 12.161 15.217 25.651 1.00 24.59 199 ASP D C 1
ATOM 11191 O O . ASP D 1 199 ? 13.258 14.737 25.377 1.00 24.65 199 ASP D O 1
ATOM 11194 N N . ASP D 1 200 ? 11.518 14.971 26.821 1.00 19.25 200 ASP D N 1
ATOM 11195 C CA . ASP D 1 200 ? 12.058 14.030 27.801 1.00 18.49 200 ASP D CA 1
ATOM 11196 C C . ASP D 1 200 ? 11.265 12.704 27.860 1.00 19.31 200 ASP D C 1
ATOM 11197 O O . ASP D 1 200 ? 11.549 11.875 28.724 1.00 17.80 200 ASP D O 1
ATOM 11202 N N . ILE D 1 201 ? 10.333 12.465 26.905 1.00 15.03 201 ILE D N 1
ATOM 11203 C CA . ILE D 1 201 ? 9.577 11.186 26.899 1.00 14.04 201 ILE D CA 1
ATOM 11204 C C . ILE D 1 201 ? 10.308 10.130 26.054 1.00 15.06 201 ILE D C 1
ATOM 11205 O O . ILE D 1 201 ? 10.394 10.276 24.834 1.00 15.59 201 ILE D O 1
ATOM 11210 N N . ALA D 1 202 ? 10.821 9.062 26.697 1.00 11.36 202 ALA D N 1
ATOM 11211 C CA . ALA D 1 202 ? 11.532 7.996 25.987 1.00 11.39 202 ALA D CA 1
ATOM 11212 C C . ALA D 1 202 ? 10.592 7.112 25.185 1.00 17.40 202 ALA D C 1
ATOM 11213 O O . ALA D 1 202 ? 10.958 6.642 24.102 1.00 17.04 202 ALA D O 1
ATOM 11215 N N . CYS D 1 203 ? 9.388 6.849 25.739 1.00 15.43 203 CYS D N 1
ATOM 11216 C CA . CYS D 1 203 ? 8.428 5.912 25.161 1.00 14.59 203 CYS D CA 1
ATOM 11217 C C . CYS D 1 203 ? 7.050 6.064 25.744 1.00 16.42 203 CYS D C 1
ATOM 11218 O O . CYS D 1 203 ? 6.867 6.597 26.836 1.00 15.93 203 CYS D O 1
ATOM 11221 N N . VAL D 1 204 ? 6.076 5.534 25.005 1.00 13.26 204 VAL D N 1
ATOM 11222 C CA . VAL D 1 204 ? 4.705 5.304 25.405 1.00 11.47 204 VAL D CA 1
ATOM 11223 C C . VAL D 1 204 ? 4.641 3.764 25.407 1.00 15.43 204 VAL D C 1
ATOM 11224 O O . VAL D 1 204 ? 5.030 3.135 24.420 1.00 16.04 204 VAL D O 1
ATOM 11228 N N . ILE D 1 205 ? 4.205 3.171 26.520 1.00 11.54 205 ILE D N 1
ATOM 11229 C CA . ILE D 1 205 ? 3.998 1.729 26.608 1.00 11.81 205 ILE D CA 1
ATOM 11230 C C . ILE D 1 205 ? 2.478 1.540 26.641 1.00 13.98 205 ILE D C 1
ATOM 11231 O O . ILE D 1 205 ? 1.781 2.218 27.408 1.00 12.67 205 ILE D O 1
ATOM 11236 N N . VAL D 1 206 ? 1.960 0.643 25.798 1.00 12.65 206 VAL D N 1
ATOM 11237 C CA . VAL D 1 206 ? 0.506 0.461 25.728 1.00 12.54 206 VAL D CA 1
ATOM 11238 C C . VAL D 1 206 ? 0.116 -0.996 25.450 1.00 15.96 206 VAL D C 1
ATOM 11239 O O . VAL D 1 206 ? 0.792 -1.670 24.682 1.00 15.13 206 VAL D O 1
ATOM 11243 N N . GLU D 1 207 ? -1.013 -1.443 26.024 1.00 14.26 207 GLU D N 1
ATOM 11244 C CA . GLU D 1 207 ? -1.580 -2.752 25.697 1.00 14.30 207 GLU D CA 1
ATOM 11245 C C . GLU D 1 207 ? -2.467 -2.507 24.438 1.00 18.52 207 GLU D C 1
ATOM 11246 O O . GLU D 1 207 ? -3.396 -1.687 24.505 1.00 18.20 207 GLU D O 1
ATOM 11252 N N . PRO D 1 208 ? -2.207 -3.181 23.289 1.00 15.36 208 PRO D N 1
ATOM 11253 C CA . PRO D 1 208 ? -3.054 -2.947 22.075 1.00 15.36 208 PRO D CA 1
ATOM 11254 C C . PRO D 1 208 ? -4.561 -3.135 22.336 1.00 17.24 208 PRO D C 1
ATOM 11255 O O . PRO D 1 208 ? -5.399 -2.461 21.738 1.00 16.64 208 PRO D O 1
ATOM 11259 N N . VAL D 1 209 ? -4.891 -4.013 23.276 1.00 13.74 209 VAL D N 1
ATOM 11260 C CA . VAL D 1 209 ? -6.232 -4.227 23.826 1.00 13.76 209 VAL D CA 1
ATOM 11261 C C . VAL D 1 209 ? -5.956 -4.307 25.334 1.00 18.19 209 VAL D C 1
ATOM 11262 O O . VAL D 1 209 ? -5.173 -5.162 25.738 1.00 18.32 209 VAL D O 1
ATOM 11266 N N . ALA D 1 210 ? -6.608 -3.455 26.151 1.00 15.46 210 ALA D N 1
ATOM 11267 C CA . ALA D 1 210 ? -6.420 -3.462 27.604 1.00 15.96 210 ALA D CA 1
ATOM 11268 C C . ALA D 1 210 ? -7.089 -4.726 28.132 1.00 21.65 210 ALA D C 1
ATOM 11269 O O . ALA D 1 210 ? -8.196 -5.053 27.704 1.00 20.10 210 ALA D O 1
ATOM 11271 N N . GLY D 1 211 ? -6.371 -5.480 28.953 1.00 20.54 211 GLY D N 1
ATOM 11272 C CA . GLY D 1 211 ? -6.880 -6.738 29.500 1.00 19.90 211 GLY D CA 1
ATOM 11273 C C . GLY D 1 211 ? -6.905 -6.825 31.010 1.00 24.90 211 GLY D C 1
ATOM 11274 O O . GLY D 1 211 ? -7.477 -7.763 31.554 1.00 26.73 211 GLY D O 1
ATOM 11275 N N . ASN D 1 212 ? -6.304 -5.850 31.701 1.00 21.24 212 ASN D N 1
ATOM 11276 C CA . ASN D 1 212 ? -6.191 -5.844 33.156 1.00 21.20 212 ASN D CA 1
ATOM 11277 C C . ASN D 1 212 ? -7.175 -4.909 33.868 1.00 25.52 212 ASN D C 1
ATOM 11278 O O . ASN D 1 212 ? -7.122 -4.781 35.080 1.00 25.92 212 ASN D O 1
ATOM 11291 N N . GLY D 1 214 ? -10.333 -5.334 32.854 1.00 21.31 214 GLY D N 1
ATOM 11292 C CA . GLY D 1 214 ? -11.293 -6.083 32.065 1.00 20.67 214 GLY D CA 1
ATOM 11293 C C . GLY D 1 214 ? -10.844 -5.874 30.624 1.00 22.83 214 GLY D C 1
ATOM 11294 O O . GLY D 1 214 ? -9.791 -5.261 30.388 1.00 21.06 214 GLY D O 1
ATOM 11295 N N . VAL D 1 215 ? -11.605 -6.375 29.659 1.00 16.74 215 VAL D N 1
ATOM 11296 C CA . VAL D 1 215 ? -11.266 -6.234 28.242 1.00 16.62 215 VAL D CA 1
ATOM 11297 C C . VAL D 1 215 ? -11.757 -4.885 27.751 1.00 18.85 215 VAL D C 1
ATOM 11298 O O . VAL D 1 215 ? -12.962 -4.615 27.794 1.00 17.67 215 VAL D O 1
ATOM 11302 N N . VAL D 1 216 ? -10.820 -4.019 27.356 1.00 15.72 216 VAL D N 1
ATOM 11303 C CA . VAL D 1 216 ? -11.109 -2.675 26.850 1.00 15.75 216 VAL D CA 1
ATOM 11304 C C . VAL D 1 216 ? -10.373 -2.453 25.528 1.00 19.25 216 VAL D C 1
ATOM 11305 O O . VAL D 1 216 ? -9.157 -2.170 25.521 1.00 18.12 216 VAL D O 1
ATOM 11309 N N . PRO D 1 217 ? -11.114 -2.553 24.396 1.00 17.61 217 PRO D N 1
ATOM 11310 C CA . PRO D 1 217 ? -10.485 -2.339 23.084 1.00 16.58 217 PRO D CA 1
ATOM 11311 C C . PRO D 1 217 ? -10.106 -0.888 22.853 1.00 19.24 217 PRO D C 1
ATOM 11312 O O . PRO D 1 217 ? -10.722 0.020 23.438 1.00 18.55 217 PRO D O 1
ATOM 11316 N N . PRO D 1 218 ? -9.115 -0.643 21.966 1.00 15.46 218 PRO D N 1
ATOM 11317 C CA . PRO D 1 218 ? -8.761 0.739 21.650 1.00 15.85 218 PRO D CA 1
ATOM 11318 C C . PRO D 1 218 ? -9.891 1.381 20.852 1.00 21.38 218 PRO D C 1
ATOM 11319 O O . PRO D 1 218 ? -10.567 0.709 20.064 1.00 21.27 218 PRO D O 1
ATOM 11323 N N . GLN D 1 219 ? -10.106 2.664 21.060 1.00 19.14 219 GLN D N 1
ATOM 11324 C CA . GLN D 1 219 ? -11.093 3.406 20.277 1.00 19.83 219 GLN D CA 1
ATOM 11325 C C . GLN D 1 219 ? -10.517 3.660 18.879 1.00 24.96 219 GLN D C 1
ATOM 11326 O O . GLN D 1 219 ? -9.289 3.752 18.749 1.00 22.68 219 GLN D O 1
ATOM 11332 N N . PRO D 1 220 ? -11.365 3.810 17.822 1.00 23.36 220 PRO D N 1
ATOM 11333 C CA . PRO D 1 220 ? -10.828 4.120 16.479 1.00 23.13 220 PRO D CA 1
ATOM 11334 C C . PRO D 1 220 ? -9.838 5.284 16.467 1.00 24.34 220 PRO D C 1
ATOM 11335 O O . PRO D 1 220 ? -10.086 6.317 17.086 1.00 24.84 220 PRO D O 1
ATOM 11339 N N . GLY D 1 221 ? -8.693 5.073 15.824 1.00 18.43 221 GLY D N 1
ATOM 11340 C CA . GLY D 1 221 ? -7.626 6.064 15.749 1.00 18.16 221 GLY D CA 1
ATOM 11341 C C . GLY D 1 221 ? -6.710 6.184 16.957 1.00 20.96 221 GLY D C 1
ATOM 11342 O O . GLY D 1 221 ? -5.741 6.944 16.902 1.00 22.06 221 GLY D O 1
ATOM 11343 N N . PHE D 1 222 ? -6.983 5.467 18.067 1.00 16.20 222 PHE D N 1
ATOM 11344 C CA . PHE D 1 222 ? -6.136 5.583 19.279 1.00 14.40 222 PHE D CA 1
ATOM 11345 C C . PHE D 1 222 ? -4.704 5.066 19.073 1.00 19.16 222 PHE D C 1
ATOM 11346 O O . PHE D 1 222 ? -3.753 5.836 19.255 1.00 18.69 222 PHE D O 1
ATOM 11354 N N . LEU D 1 223 ? -4.542 3.786 18.680 1.00 15.09 223 LEU D N 1
ATOM 11355 C CA . LEU D 1 223 ? -3.191 3.226 18.448 1.00 15.40 223 LEU D CA 1
ATOM 11356 C C . LEU D 1 223 ? -2.444 3.939 17.306 1.00 20.12 223 LEU D C 1
ATOM 11357 O O . LEU D 1 223 ? -1.244 4.196 17.433 1.00 18.82 223 LEU D O 1
ATOM 11362 N N . GLU D 1 224 ? -3.161 4.304 16.207 1.00 18.47 224 GLU D N 1
ATOM 11363 C CA . GLU D 1 224 ? -2.575 5.064 15.083 1.00 18.34 224 GLU D CA 1
ATOM 11364 C C . GLU D 1 224 ? -2.065 6.430 15.600 1.00 22.50 224 GLU D C 1
ATOM 11365 O O . GLU D 1 224 ? -0.966 6.842 15.247 1.00 23.67 224 GLU D O 1
ATOM 11371 N N . GLY D 1 225 ? -2.872 7.096 16.427 1.00 18.70 225 GLY D N 1
ATOM 11372 C CA . GLY D 1 225 ? -2.523 8.364 17.057 1.00 17.82 225 GLY D CA 1
ATOM 11373 C C . GLY D 1 225 ? -1.287 8.264 17.940 1.00 20.36 225 GLY D C 1
ATOM 11374 O O . GLY D 1 225 ? -0.453 9.164 17.926 1.00 17.92 225 GLY D O 1
ATOM 11375 N N . LEU D 1 226 ? -1.136 7.152 18.690 1.00 17.16 226 LEU D N 1
ATOM 11376 C CA . LEU D 1 226 ? 0.056 6.923 19.531 1.00 16.18 226 LEU D CA 1
ATOM 11377 C C . LEU D 1 226 ? 1.283 6.721 18.664 1.00 18.17 226 LEU D C 1
ATOM 11378 O O . LEU D 1 226 ? 2.367 7.206 19.018 1.00 17.29 226 LEU D O 1
ATOM 11383 N N . ARG D 1 227 ? 1.124 5.994 17.544 1.00 14.07 227 ARG D N 1
ATOM 11384 C CA . ARG D 1 227 ? 2.231 5.785 16.596 1.00 14.28 227 ARG D CA 1
ATOM 11385 C C . ARG D 1 227 ? 2.654 7.150 15.997 1.00 20.25 227 ARG D C 1
ATOM 11386 O O . ARG D 1 227 ? 3.847 7.416 15.864 1.00 18.65 227 ARG D O 1
ATOM 11394 N N . GLU D 1 228 ? 1.680 8.008 15.657 1.00 18.80 228 GLU D N 1
ATOM 11395 C CA . GLU D 1 228 ? 1.980 9.326 15.089 1.00 20.05 228 GLU D CA 1
ATOM 11396 C C . GLU D 1 228 ? 2.668 10.259 16.094 1.00 22.70 228 GLU D C 1
ATOM 11397 O O . GLU D 1 228 ? 3.696 10.827 15.743 1.00 21.98 228 GLU D O 1
ATOM 11403 N N A VAL D 1 229 ? 2.123 10.411 17.329 0.50 19.42 229 VAL D N 1
ATOM 11404 N N B VAL D 1 229 ? 2.130 10.398 17.323 0.50 19.53 229 VAL D N 1
ATOM 11405 C CA A VAL D 1 229 ? 2.718 11.304 18.356 0.50 18.46 229 VAL D CA 1
ATOM 11406 C CA B VAL D 1 229 ? 2.734 11.285 18.340 0.50 18.65 229 VAL D CA 1
ATOM 11407 C C A VAL D 1 229 ? 4.153 10.903 18.727 0.50 21.21 229 VAL D C 1
ATOM 11408 C C B VAL D 1 229 ? 4.150 10.902 18.755 0.50 21.30 229 VAL D C 1
ATOM 11409 O O A VAL D 1 229 ? 5.024 11.774 18.814 0.50 20.23 229 VAL D O 1
ATOM 11410 O O B VAL D 1 229 ? 5.001 11.781 18.911 0.50 20.31 229 VAL D O 1
ATOM 11417 N N . THR D 1 230 ? 4.404 9.594 18.941 1.00 17.83 230 THR D N 1
ATOM 11418 C CA . THR D 1 230 ? 5.737 9.088 19.315 1.00 17.37 230 THR D CA 1
ATOM 11419 C C . THR D 1 230 ? 6.752 9.383 18.223 1.00 20.68 230 THR D C 1
ATOM 11420 O O . THR D 1 230 ? 7.787 9.986 18.510 1.00 21.22 230 THR D O 1
ATOM 11424 N N . GLU D 1 231 ? 6.430 9.006 16.974 1.00 18.77 231 GLU D N 1
ATOM 11425 C CA . GLU D 1 231 ? 7.255 9.208 15.770 1.00 19.31 231 GLU D CA 1
ATOM 11426 C C . GLU D 1 231 ? 7.636 10.662 15.575 1.00 23.57 231 GLU D C 1
ATOM 11427 O O . GLU D 1 231 ? 8.785 10.949 15.263 1.00 25.63 231 GLU D O 1
ATOM 11433 N N . GLN D 1 232 ? 6.652 11.564 15.677 1.00 18.56 232 GLN D N 1
ATOM 11434 C CA . GLN D 1 232 ? 6.838 13.000 15.475 1.00 18.39 232 GLN D CA 1
ATOM 11435 C C . GLN D 1 232 ? 7.657 13.668 16.589 1.00 22.75 232 GLN D C 1
ATOM 11436 O O . GLN D 1 232 ? 8.275 14.699 16.339 1.00 21.87 232 GLN D O 1
ATOM 11442 N N . ASN D 1 233 ? 7.669 13.084 17.807 1.00 18.09 233 ASN D N 1
ATOM 11443 C CA . ASN D 1 233 ? 8.383 13.654 18.954 1.00 17.76 233 ASN D CA 1
ATOM 11444 C C . ASN D 1 233 ? 9.654 12.901 19.370 1.00 22.34 233 ASN D C 1
ATOM 11445 O O . ASN D 1 233 ? 10.246 13.244 20.393 1.00 23.24 233 ASN D O 1
ATOM 11450 N N . GLY D 1 234 ? 10.046 11.895 18.588 1.00 18.88 234 GLY D N 1
ATOM 11451 C CA . GLY D 1 234 ? 11.245 11.089 18.817 1.00 19.13 234 GLY D CA 1
ATOM 11452 C C . GLY D 1 234 ? 11.172 10.095 19.962 1.00 23.89 234 GLY D C 1
ATOM 11453 O O . GLY D 1 234 ? 12.207 9.672 20.485 1.00 24.12 234 GLY D O 1
ATOM 11454 N N . ALA D 1 235 ? 9.957 9.717 20.366 1.00 19.49 235 ALA D N 1
ATOM 11455 C CA . ALA D 1 235 ? 9.748 8.723 21.415 1.00 19.05 235 ALA D CA 1
ATOM 11456 C C . ALA D 1 235 ? 9.509 7.352 20.759 1.00 19.79 235 ALA D C 1
ATOM 11457 O O . ALA D 1 235 ? 9.048 7.288 19.632 1.00 18.96 235 ALA D O 1
ATOM 11459 N N . LEU D 1 236 ? 9.811 6.272 21.463 1.00 15.99 236 LEU D N 1
ATOM 11460 C CA . LEU D 1 236 ? 9.531 4.924 20.962 1.00 14.44 236 LEU D CA 1
ATOM 11461 C C . LEU D 1 236 ? 8.115 4.530 21.344 1.00 17.93 236 LEU D C 1
ATOM 11462 O O . LEU D 1 236 ? 7.575 5.023 22.333 1.00 15.56 236 LEU D O 1
ATOM 11467 N N . LEU D 1 237 ? 7.497 3.674 20.541 1.00 14.99 237 LEU D N 1
ATOM 11468 C CA . LEU D 1 237 ? 6.178 3.138 20.866 1.00 13.80 237 LEU D CA 1
ATOM 11469 C C . LEU D 1 237 ? 6.433 1.680 21.238 1.00 15.68 237 LEU D C 1
ATOM 11470 O O . LEU D 1 237 ? 7.009 0.942 20.457 1.00 15.92 237 LEU D O 1
ATOM 11475 N N . ILE D 1 238 ? 6.089 1.300 22.453 1.00 12.72 238 ILE D N 1
ATOM 11476 C CA . ILE D 1 238 ? 6.263 -0.081 22.914 1.00 11.94 238 ILE D CA 1
ATOM 11477 C C . ILE D 1 238 ? 4.875 -0.671 23.065 1.00 13.43 238 ILE D C 1
ATOM 11478 O O . ILE D 1 238 ? 4.044 -0.078 23.756 1.00 11.88 238 ILE D O 1
ATOM 11483 N N . PHE D 1 239 ? 4.620 -1.821 22.431 1.00 9.32 239 PHE D N 1
ATOM 11484 C CA . PHE D 1 239 ? 3.356 -2.517 22.644 1.00 9.50 239 PHE D CA 1
ATOM 11485 C C . PHE D 1 239 ? 3.595 -3.560 23.692 1.00 13.62 239 PHE D C 1
ATOM 11486 O O . PHE D 1 239 ? 4.432 -4.454 23.503 1.00 14.78 239 PHE D O 1
ATOM 11494 N N . ASP D 1 240 ? 2.863 -3.486 24.794 1.00 11.18 240 ASP D N 1
ATOM 11495 C CA . ASP D 1 240 ? 2.957 -4.572 25.767 1.00 10.47 240 ASP D CA 1
ATOM 11496 C C . ASP D 1 240 ? 1.953 -5.634 25.261 1.00 13.61 240 ASP D C 1
ATOM 11497 O O . ASP D 1 240 ? 0.751 -5.517 25.487 1.00 12.68 240 ASP D O 1
ATOM 11502 N N . GLU D 1 241 ? 2.461 -6.673 24.625 1.00 12.02 241 GLU D N 1
ATOM 11503 C CA . GLU D 1 241 ? 1.642 -7.780 24.110 1.00 11.13 241 GLU D CA 1
ATOM 11504 C C . GLU D 1 241 ? 1.810 -9.036 24.975 1.00 15.32 241 GLU D C 1
ATOM 11505 O O . GLU D 1 241 ? 1.626 -10.141 24.488 1.00 15.35 241 GLU D O 1
ATOM 11511 N N . VAL D 1 242 ? 2.117 -8.874 26.280 1.00 12.48 242 VAL D N 1
ATOM 11512 C CA . VAL D 1 242 ? 2.273 -10.018 27.192 1.00 11.21 242 VAL D CA 1
ATOM 11513 C C . VAL D 1 242 ? 0.967 -10.847 27.207 1.00 13.51 242 VAL D C 1
ATOM 11514 O O . VAL D 1 242 ? 1.003 -12.074 27.091 1.00 10.31 242 VAL D O 1
ATOM 11526 N N . THR D 1 244 ? -1.967 -9.916 24.969 1.00 13.01 244 THR D N 1
ATOM 11527 C CA . THR D 1 244 ? -2.532 -9.967 23.606 1.00 12.86 244 THR D CA 1
ATOM 11528 C C . THR D 1 244 ? -1.705 -10.843 22.645 1.00 18.26 244 THR D C 1
ATOM 11529 O O . THR D 1 244 ? -2.249 -11.324 21.651 1.00 17.54 244 THR D O 1
ATOM 11533 N N . GLY D 1 245 ? -0.404 -10.999 22.922 1.00 13.61 245 GLY D N 1
ATOM 11534 C CA . GLY D 1 245 ? 0.510 -11.713 22.039 1.00 12.95 245 GLY D CA 1
ATOM 11535 C C . GLY D 1 245 ? 0.074 -13.135 21.773 1.00 15.54 245 GLY D C 1
ATOM 11536 O O . GLY D 1 245 ? -0.181 -13.896 22.714 1.00 13.12 245 GLY D O 1
ATOM 11537 N N . PHE D 1 246 ? -0.088 -13.468 20.471 1.00 14.59 246 PHE D N 1
ATOM 11538 C CA . PHE D 1 246 ? -0.480 -14.806 19.974 1.00 14.12 246 PHE D CA 1
ATOM 11539 C C . PHE D 1 246 ? -1.852 -15.212 20.453 1.00 18.94 246 PHE D C 1
ATOM 11540 O O . PHE D 1 246 ? -2.190 -16.392 20.385 1.00 18.88 246 PHE D O 1
ATOM 11548 N N . ARG D 1 247 ? -2.619 -14.260 21.002 1.00 15.56 247 ARG D N 1
ATOM 11549 C CA . ARG D 1 247 ? -3.935 -14.553 21.590 1.00 15.44 247 ARG D CA 1
ATOM 11550 C C . ARG D 1 247 ? -5.046 -13.799 20.877 1.00 18.10 247 ARG D C 1
ATOM 11551 O O . ARG D 1 247 ? -5.988 -14.422 20.403 1.00 19.49 247 ARG D O 1
ATOM 11559 N N . VAL D 1 248 ? -4.914 -12.482 20.734 1.00 14.82 248 VAL D N 1
ATOM 11560 C CA . VAL D 1 248 ? -5.924 -11.652 20.079 1.00 14.15 248 VAL D CA 1
ATOM 11561 C C . VAL D 1 248 ? -6.078 -11.961 18.568 1.00 19.55 248 VAL D C 1
ATOM 11562 O O . VAL D 1 248 ? -7.199 -11.920 18.038 1.00 19.26 248 VAL D O 1
ATOM 11566 N N . ALA D 1 249 ? -4.945 -12.245 17.890 1.00 14.93 249 ALA D N 1
ATOM 11567 C CA . ALA D 1 249 ? -4.868 -12.547 16.457 1.00 15.12 249 ALA D CA 1
ATOM 11568 C C . ALA D 1 249 ? -3.589 -13.255 16.140 1.00 15.57 249 ALA D C 1
ATOM 11569 O O . ALA D 1 249 ? -2.665 -13.289 16.966 1.00 12.23 249 ALA D O 1
ATOM 11571 N N . TYR D 1 250 ? -3.522 -13.824 14.927 1.00 13.23 250 TYR D N 1
ATOM 11572 C CA . TYR D 1 250 ? -2.369 -14.580 14.475 1.00 13.85 250 TYR D CA 1
ATOM 11573 C C . TYR D 1 250 ? -1.057 -13.781 14.525 1.00 16.67 250 TYR D C 1
ATOM 11574 O O . TYR D 1 250 ? -0.068 -14.276 15.076 1.00 16.79 250 TYR D O 1
ATOM 11583 N N . ASN D 1 251 ? -1.071 -12.550 14.007 1.00 14.53 251 ASN D N 1
ATOM 11584 C CA . ASN D 1 251 ? 0.108 -11.666 14.044 1.00 14.40 251 ASN D CA 1
ATOM 11585 C C . ASN D 1 251 ? -0.017 -10.624 15.167 1.00 18.63 251 ASN D C 1
ATOM 11586 O O . ASN D 1 251 ? 0.444 -9.480 15.033 1.00 19.50 251 ASN D O 1
ATOM 11591 N N . CYS D 1 252 ? -0.658 -11.035 16.278 1.00 15.66 252 CYS D N 1
ATOM 11592 C CA . CYS D 1 252 ? -0.792 -10.256 17.516 1.00 16.48 252 CYS D CA 1
ATOM 11593 C C . CYS D 1 252 ? -1.686 -8.988 17.338 1.00 17.81 252 CYS D C 1
ATOM 11594 O O . CYS D 1 252 ? -2.310 -8.829 16.292 1.00 16.66 252 CYS D O 1
ATOM 11597 N N . GLY D 1 253 ? -1.755 -8.116 18.344 1.00 13.18 253 GLY D N 1
ATOM 11598 C CA . GLY D 1 253 ? -2.571 -6.905 18.269 1.00 12.16 253 GLY D CA 1
ATOM 11599 C C . GLY D 1 253 ? -2.087 -5.928 17.223 1.00 17.22 253 GLY D C 1
ATOM 11600 O O . GLY D 1 253 ? -2.884 -5.255 16.549 1.00 16.24 253 GLY D O 1
ATOM 11601 N N . GLN D 1 254 ? -0.761 -5.868 17.060 1.00 14.68 254 GLN D N 1
ATOM 11602 C CA . GLN D 1 254 ? -0.127 -5.009 16.066 1.00 14.65 254 GLN D CA 1
ATOM 11603 C C . GLN D 1 254 ? -0.530 -5.430 14.633 1.00 20.76 254 GLN D C 1
ATOM 11604 O O . GLN D 1 254 ? -0.763 -4.567 13.804 1.00 20.34 254 GLN D O 1
ATOM 11610 N N . GLY D 1 255 ? -0.609 -6.740 14.374 1.00 18.80 255 GLY D N 1
ATOM 11611 C CA . GLY D 1 255 ? -1.038 -7.272 13.080 1.00 18.57 255 GLY D CA 1
ATOM 11612 C C . GLY D 1 255 ? -2.523 -7.038 12.894 1.00 22.66 255 GLY D C 1
ATOM 11613 O O . GLY D 1 255 ? -2.959 -6.563 11.843 1.00 22.08 255 GLY D O 1
ATOM 11614 N N . TYR D 1 256 ? -3.295 -7.299 13.964 1.00 18.10 256 TYR D N 1
ATOM 11615 C CA . TYR D 1 256 ? -4.747 -7.118 14.004 1.00 17.65 256 TYR D CA 1
ATOM 11616 C C . TYR D 1 256 ? -5.181 -5.687 13.693 1.00 23.20 256 TYR D C 1
ATOM 11617 O O . TYR D 1 256 ? -6.097 -5.491 12.905 1.00 24.34 256 TYR D O 1
ATOM 11626 N N . TYR D 1 257 ? -4.518 -4.691 14.283 1.00 19.91 257 TYR D N 1
ATOM 11627 C CA . TYR D 1 257 ? -4.868 -3.287 14.061 1.00 19.13 257 TYR D CA 1
ATOM 11628 C C . TYR D 1 257 ? -4.055 -2.606 12.981 1.00 22.34 257 TYR D C 1
ATOM 11629 O O . TYR D 1 257 ? -4.371 -1.469 12.602 1.00 23.32 257 TYR D O 1
ATOM 11638 N N . GLY D 1 258 ? -3.030 -3.293 12.488 1.00 18.45 258 GLY D N 1
ATOM 11639 C CA . GLY D 1 258 ? -2.132 -2.766 11.465 1.00 17.86 258 GLY D CA 1
ATOM 11640 C C . GLY D 1 258 ? -1.354 -1.552 11.938 1.00 22.45 258 GLY D C 1
ATOM 11641 O O . GLY D 1 258 ? -1.179 -0.600 11.180 1.00 21.59 258 GLY D O 1
ATOM 11642 N N . VAL D 1 259 ? -0.915 -1.557 13.224 1.00 18.30 259 VAL D N 1
ATOM 11643 C CA . VAL D 1 259 ? -0.100 -0.489 13.812 1.00 16.94 259 VAL D CA 1
ATOM 11644 C C . VAL D 1 259 ? 1.195 -1.171 14.236 1.00 20.78 259 VAL D C 1
ATOM 11645 O O . VAL D 1 259 ? 1.150 -2.131 15.005 1.00 20.67 259 VAL D O 1
ATOM 11649 N N . THR D 1 260 ? 2.337 -0.698 13.726 1.00 17.56 260 THR D N 1
ATOM 11650 C CA . THR D 1 260 ? 3.642 -1.283 14.030 1.00 16.95 260 THR D CA 1
ATOM 11651 C C . THR D 1 260 ? 4.443 -0.473 15.089 1.00 18.95 260 THR D C 1
ATOM 11652 O O . THR D 1 260 ? 4.902 0.642 14.812 1.00 18.11 260 THR D O 1
ATOM 11656 N N . PRO D 1 261 ? 4.677 -1.061 16.282 1.00 13.04 261 PRO D N 1
ATOM 11657 C CA . PRO D 1 261 ? 5.469 -0.353 17.294 1.00 10.98 261 PRO D CA 1
ATOM 11658 C C . PRO D 1 261 ? 6.968 -0.543 17.037 1.00 16.07 261 PRO D C 1
ATOM 11659 O O . PRO D 1 261 ? 7.376 -1.307 16.152 1.00 16.43 261 PRO D O 1
ATOM 11663 N N . ASP D 1 262 ? 7.788 0.151 17.812 1.00 12.97 262 ASP D N 1
ATOM 11664 C CA . ASP D 1 262 ? 9.246 0.066 17.737 1.00 13.30 262 ASP D CA 1
ATOM 11665 C C . ASP D 1 262 ? 9.744 -1.156 18.504 1.00 17.29 262 ASP D C 1
ATOM 11666 O O . ASP D 1 262 ? 10.743 -1.759 18.117 1.00 17.22 262 ASP D O 1
ATOM 11671 N N . LEU D 1 263 ? 9.071 -1.464 19.630 1.00 12.47 263 LEU D N 1
ATOM 11672 C CA . LEU D 1 263 ? 9.394 -2.582 20.500 1.00 11.36 263 LEU D CA 1
ATOM 11673 C C . LEU D 1 263 ? 8.121 -3.306 20.901 1.00 13.43 263 LEU D C 1
ATOM 11674 O O . LEU D 1 263 ? 7.086 -2.680 21.080 1.00 15.08 263 LEU D O 1
ATOM 11679 N N . THR D 1 264 ? 8.221 -4.603 21.107 1.00 9.96 264 THR D N 1
ATOM 11680 C CA . THR D 1 264 ? 7.125 -5.430 21.592 1.00 9.88 264 THR D CA 1
ATOM 11681 C C . THR D 1 264 ? 7.605 -6.258 22.781 1.00 13.32 264 THR D C 1
ATOM 11682 O O . THR D 1 264 ? 8.698 -6.826 22.733 1.00 13.14 264 THR D O 1
ATOM 11686 N N . CYS D 1 265 ? 6.768 -6.338 23.833 1.00 10.08 265 CYS D N 1
ATOM 11687 C CA . CYS D 1 265 ? 6.991 -7.178 25.006 1.00 11.47 265 CYS D CA 1
ATOM 11688 C C . CYS D 1 265 ? 6.035 -8.356 24.900 1.00 13.71 265 CYS D C 1
ATOM 11689 O O . CYS D 1 265 ? 4.852 -8.172 24.607 1.00 11.31 265 CYS D O 1
ATOM 11692 N N . LEU D 1 266 ? 6.539 -9.533 25.188 1.00 9.69 266 LEU D N 1
ATOM 11693 C CA . LEU D 1 266 ? 5.763 -10.767 25.096 1.00 10.29 266 LEU D CA 1
ATOM 11694 C C . LEU D 1 266 ? 5.919 -11.589 26.345 1.00 13.94 266 LEU D C 1
ATOM 11695 O O . LEU D 1 266 ? 6.850 -11.384 27.130 1.00 12.70 266 LEU D O 1
ATOM 11700 N N . GLY D 1 267 ? 5.003 -12.528 26.540 1.00 11.31 267 GLY D N 1
ATOM 11701 C CA . GLY D 1 267 ? 4.937 -13.378 27.690 1.00 11.25 267 GLY D CA 1
ATOM 11702 C C . GLY D 1 267 ? 3.760 -14.340 27.631 1.00 16.84 267 GLY D C 1
ATOM 11703 O O . GLY D 1 267 ? 3.212 -14.542 26.587 1.00 15.81 267 GLY D O 1
ATOM 11704 N N . LYS D 1 268 ? 3.430 -14.927 28.770 1.00 12.59 268 LYS D N 1
ATOM 11705 C CA . LYS D 1 268 ? 2.202 -15.678 28.845 1.00 11.96 268 LYS D CA 1
ATOM 11706 C C . LYS D 1 268 ? 2.197 -16.798 27.773 1.00 14.42 268 LYS D C 1
ATOM 11707 O O . LYS D 1 268 ? 2.850 -17.757 27.916 1.00 13.58 268 LYS D O 1
ATOM 11713 N N . VAL D 1 269 ? 1.458 -16.612 26.692 1.00 12.82 269 VAL D N 1
ATOM 11714 C CA . VAL D 1 269 ? 1.322 -17.658 25.659 1.00 12.22 269 VAL D CA 1
ATOM 11715 C C . VAL D 1 269 ? 2.689 -18.079 25.105 1.00 18.33 269 VAL D C 1
ATOM 11716 O O . VAL D 1 269 ? 2.894 -19.205 24.898 1.00 18.96 269 VAL D O 1
ATOM 11720 N N . ILE D 1 270 ? 3.628 -17.154 24.957 1.00 15.65 270 ILE D N 1
ATOM 11721 C CA . ILE D 1 270 ? 4.978 -17.480 24.460 1.00 14.60 270 ILE D CA 1
ATOM 11722 C C . ILE D 1 270 ? 5.639 -18.660 25.220 1.00 19.84 270 ILE D C 1
ATOM 11723 O O . ILE D 1 270 ? 6.502 -19.352 24.671 1.00 19.04 270 ILE D O 1
ATOM 11728 N N . GLY D 1 271 ? 5.256 -18.830 26.478 1.00 16.38 271 GLY D N 1
ATOM 11729 C CA . GLY D 1 271 ? 5.784 -19.878 27.330 1.00 16.45 271 GLY D CA 1
ATOM 11730 C C . GLY D 1 271 ? 4.976 -21.156 27.359 1.00 21.27 271 GLY D C 1
ATOM 11731 O O . GLY D 1 271 ? 5.463 -22.163 27.873 1.00 20.82 271 GLY D O 1
ATOM 11732 N N . GLY D 1 272 ? 3.732 -21.095 26.868 1.00 20.48 272 GLY D N 1
ATOM 11733 C CA . GLY D 1 272 ? 2.792 -22.223 26.849 1.00 20.23 272 GLY D CA 1
ATOM 11734 C C . GLY D 1 272 ? 2.600 -22.903 28.195 1.00 24.07 272 GLY D C 1
ATOM 11735 O O . GLY D 1 272 ? 2.372 -24.113 28.254 1.00 24.23 272 GLY D O 1
ATOM 11736 N N . GLY D 1 273 ? 2.742 -22.151 29.283 1.00 20.06 273 GLY D N 1
ATOM 11737 C CA . GLY D 1 273 ? 2.594 -22.716 30.627 1.00 19.26 273 GLY D CA 1
ATOM 11738 C C . GLY D 1 273 ? 3.880 -22.847 31.422 1.00 20.63 273 GLY D C 1
ATOM 11739 O O . GLY D 1 273 ? 3.855 -23.355 32.547 1.00 18.67 273 GLY D O 1
ATOM 11740 N N . LEU D 1 274 ? 5.023 -22.418 30.832 1.00 16.24 274 LEU D N 1
ATOM 11741 C CA . LEU D 1 274 ? 6.336 -22.340 31.499 1.00 14.66 274 LEU D CA 1
ATOM 11742 C C . LEU D 1 274 ? 6.729 -20.853 31.632 1.00 17.24 274 LEU D C 1
ATOM 11743 O O . LEU D 1 274 ? 6.236 -20.038 30.851 1.00 15.35 274 LEU D O 1
ATOM 11748 N N . PRO D 1 275 ? 7.610 -20.467 32.583 1.00 14.19 275 PRO D N 1
ATOM 11749 C CA . PRO D 1 275 ? 7.948 -19.041 32.725 1.00 14.58 275 PRO D CA 1
ATOM 11750 C C . PRO D 1 275 ? 8.833 -18.569 31.588 1.00 17.23 275 PRO D C 1
ATOM 11751 O O . PRO D 1 275 ? 10.013 -18.894 31.527 1.00 16.98 275 PRO D O 1
ATOM 11755 N N . VAL D 1 276 ? 8.229 -17.845 30.643 1.00 14.48 276 VAL D N 1
ATOM 11756 C CA . VAL D 1 276 ? 8.938 -17.285 29.492 1.00 14.49 276 VAL D CA 1
ATOM 11757 C C . VAL D 1 276 ? 8.375 -15.906 29.253 1.00 18.03 276 VAL D C 1
ATOM 11758 O O . VAL D 1 276 ? 7.171 -15.694 29.363 1.00 16.52 276 VAL D O 1
ATOM 11762 N N . GLY D 1 277 ? 9.257 -15.000 28.878 1.00 14.19 277 GLY D N 1
ATOM 11763 C CA . GLY D 1 277 ? 8.906 -13.673 28.416 1.00 13.99 277 GLY D CA 1
ATOM 11764 C C . GLY D 1 277 ? 9.858 -13.336 27.288 1.00 14.97 277 GLY D C 1
ATOM 11765 O O . GLY D 1 277 ? 10.824 -14.072 27.064 1.00 14.08 277 GLY D O 1
ATOM 11766 N N . ALA D 1 278 ? 9.603 -12.238 26.580 1.00 11.54 278 ALA D N 1
ATOM 11767 C CA . ALA D 1 278 ? 10.528 -11.766 25.551 1.00 11.66 278 ALA D CA 1
ATOM 11768 C C . ALA D 1 278 ? 10.288 -10.298 25.229 1.00 14.19 278 ALA D C 1
ATOM 11769 O O . ALA D 1 278 ? 9.194 -9.779 25.410 1.00 11.48 278 ALA D O 1
ATOM 11771 N N . TYR D 1 279 ? 11.320 -9.637 24.751 1.00 11.93 279 TYR D N 1
ATOM 11772 C CA . TYR D 1 279 ? 11.185 -8.302 24.211 1.00 11.20 279 TYR D CA 1
ATOM 11773 C C . TYR D 1 279 ? 11.936 -8.291 22.906 1.00 14.83 279 TYR D C 1
ATOM 11774 O O . TYR D 1 279 ? 12.962 -8.953 22.777 1.00 13.34 279 TYR D O 1
ATOM 11783 N N . GLY D 1 280 ? 11.392 -7.593 21.934 1.00 14.37 280 GLY D N 1
ATOM 11784 C CA . GLY D 1 280 ? 11.981 -7.521 20.607 1.00 14.12 280 GLY D CA 1
ATOM 11785 C C . GLY D 1 280 ? 11.496 -6.314 19.852 1.00 16.27 280 GLY D C 1
ATOM 11786 O O . GLY D 1 280 ? 10.568 -5.634 20.288 1.00 15.45 280 GLY D O 1
ATOM 11787 N N . GLY D 1 281 ? 12.097 -6.065 18.709 1.00 11.93 281 GLY D N 1
ATOM 11788 C CA . GLY D 1 281 ? 11.698 -4.934 17.890 1.00 11.66 281 GLY D CA 1
ATOM 11789 C C . GLY D 1 281 ? 12.709 -4.650 16.802 1.00 15.85 281 GLY D C 1
ATOM 11790 O O . GLY D 1 281 ? 13.364 -5.564 16.314 1.00 15.03 281 GLY D O 1
ATOM 11791 N N . LYS D 1 282 ? 12.820 -3.383 16.410 1.00 13.51 282 LYS D N 1
ATOM 11792 C CA . LYS D 1 282 ? 13.743 -2.938 15.362 1.00 14.16 282 LYS D CA 1
ATOM 11793 C C . LYS D 1 282 ? 15.172 -3.382 15.685 1.00 16.78 282 LYS D C 1
ATOM 11794 O O . LYS D 1 282 ? 15.615 -3.237 16.828 1.00 13.88 282 LYS D O 1
ATOM 11800 N N . ALA D 1 283 ? 15.872 -3.977 14.690 1.00 16.38 283 ALA D N 1
ATOM 11801 C CA . ALA D 1 283 ? 17.240 -4.470 14.851 1.00 16.30 283 ALA D CA 1
ATOM 11802 C C . ALA D 1 283 ? 18.193 -3.417 15.440 1.00 19.01 283 ALA D C 1
ATOM 11803 O O . ALA D 1 283 ? 19.002 -3.749 16.310 1.00 16.64 283 ALA D O 1
ATOM 11805 N N . GLU D 1 284 ? 18.135 -2.156 14.938 1.00 15.03 284 GLU D N 1
ATOM 11806 C CA . GLU D 1 284 ? 19.063 -1.119 15.410 1.00 14.42 284 GLU D CA 1
ATOM 11807 C C . GLU D 1 284 ? 18.844 -0.757 16.896 1.00 15.71 284 GLU D C 1
ATOM 11808 O O . GLU D 1 284 ? 19.781 -0.308 17.549 1.00 13.68 284 GLU D O 1
ATOM 11814 N N . ILE D 1 285 ? 17.610 -0.931 17.406 1.00 11.13 285 ILE D N 1
ATOM 11815 C CA . ILE D 1 285 ? 17.341 -0.647 18.830 1.00 11.34 285 ILE D CA 1
ATOM 11816 C C . ILE D 1 285 ? 17.866 -1.819 19.664 1.00 15.34 285 ILE D C 1
ATOM 11817 O O . ILE D 1 285 ? 18.564 -1.604 20.641 1.00 16.35 285 ILE D O 1
ATOM 11830 N N . ARG D 1 287 ? 20.139 -3.924 19.054 1.00 14.02 287 ARG D N 1
ATOM 11831 C CA . ARG D 1 287 ? 21.611 -4.019 19.014 1.00 16.21 287 ARG D CA 1
ATOM 11832 C C . ARG D 1 287 ? 22.273 -3.286 20.215 1.00 18.89 287 ARG D C 1
ATOM 11833 O O . ARG D 1 287 ? 23.420 -3.557 20.534 1.00 19.25 287 ARG D O 1
ATOM 11841 N N . GLN D 1 288 ? 21.559 -2.373 20.877 1.00 15.00 288 GLN D N 1
ATOM 11842 C CA . GLN D 1 288 ? 22.101 -1.663 22.047 1.00 14.14 288 GLN D CA 1
ATOM 11843 C C . GLN D 1 288 ? 22.057 -2.523 23.331 1.00 15.91 288 GLN D C 1
ATOM 11844 O O . GLN D 1 288 ? 22.625 -2.128 24.341 1.00 15.35 288 GLN D O 1
ATOM 11850 N N . VAL D 1 289 ? 21.424 -3.699 23.281 1.00 11.84 289 VAL D N 1
ATOM 11851 C CA . VAL D 1 289 ? 21.316 -4.619 24.428 1.00 12.40 289 VAL D CA 1
ATOM 11852 C C . VAL D 1 289 ? 22.601 -5.447 24.556 1.00 16.56 289 VAL D C 1
ATOM 11853 O O . VAL D 1 289 ? 23.098 -5.951 23.544 1.00 15.39 289 VAL D O 1
ATOM 11857 N N . ALA D 1 290 ? 23.103 -5.635 25.802 1.00 13.12 290 ALA D N 1
ATOM 11858 C CA . ALA D 1 290 ? 24.295 -6.449 26.071 1.00 12.85 290 ALA D CA 1
ATOM 11859 C C . ALA D 1 290 ? 24.108 -7.872 25.542 1.00 16.80 290 ALA D C 1
ATOM 11860 O O . ALA D 1 290 ? 22.998 -8.398 25.612 1.00 16.38 290 ALA D O 1
ATOM 11862 N N . PRO D 1 291 ? 25.138 -8.487 24.922 1.00 16.66 291 PRO D N 1
ATOM 11863 C CA . PRO D 1 291 ? 26.536 -8.030 24.825 1.00 17.05 291 PRO D CA 1
ATOM 11864 C C . PRO D 1 291 ? 26.894 -7.229 23.580 1.00 22.55 291 PRO D C 1
ATOM 11865 O O . PRO D 1 291 ? 28.057 -6.868 23.447 1.00 22.29 291 PRO D O 1
ATOM 11869 N N . SER D 1 292 ? 25.939 -6.969 22.663 1.00 19.58 292 SER D N 1
ATOM 11870 C CA . SER D 1 292 ? 26.279 -6.174 21.482 1.00 20.34 292 SER D CA 1
ATOM 11871 C C . SER D 1 292 ? 26.380 -4.694 21.809 1.00 25.15 292 SER D C 1
ATOM 11872 O O . SER D 1 292 ? 27.172 -3.986 21.194 1.00 24.85 292 SER D O 1
ATOM 11875 N N . GLY D 1 293 ? 25.602 -4.254 22.788 1.00 20.50 293 GLY D N 1
ATOM 11876 C CA . GLY D 1 293 ? 25.590 -2.869 23.223 1.00 19.42 293 GLY D CA 1
ATOM 11877 C C . GLY D 1 293 ? 25.732 -2.704 24.724 1.00 19.79 293 GLY D C 1
ATOM 11878 O O . GLY D 1 293 ? 25.885 -3.686 25.458 1.00 18.11 293 GLY D O 1
ATOM 11879 N N . PRO D 1 294 ? 25.629 -1.450 25.195 1.00 16.74 294 PRO D N 1
ATOM 11880 C CA . PRO D 1 294 ? 25.853 -1.158 26.620 1.00 17.06 294 PRO D CA 1
ATOM 11881 C C . PRO D 1 294 ? 24.670 -1.285 27.588 1.00 20.31 294 PRO D C 1
ATOM 11882 O O . PRO D 1 294 ? 24.876 -1.164 28.805 1.00 19.49 294 PRO D O 1
ATOM 11886 N N A ILE D 1 295 ? 23.449 -1.540 27.071 0.50 17.57 295 ILE D N 1
ATOM 11887 N N B ILE D 1 295 ? 23.454 -1.506 27.084 0.50 15.52 295 ILE D N 1
ATOM 11888 C CA A ILE D 1 295 ? 22.243 -1.673 27.909 0.50 17.03 295 ILE D CA 1
ATOM 11889 C CA B ILE D 1 295 ? 22.300 -1.603 27.982 0.50 13.84 295 ILE D CA 1
ATOM 11890 C C A ILE D 1 295 ? 22.251 -3.072 28.492 0.50 19.75 295 ILE D C 1
ATOM 11891 C C B ILE D 1 295 ? 22.225 -3.023 28.503 0.50 18.12 295 ILE D C 1
ATOM 11892 O O A ILE D 1 295 ? 22.045 -4.048 27.765 0.50 17.99 295 ILE D O 1
ATOM 11893 O O B ILE D 1 295 ? 21.977 -3.963 27.743 0.50 16.02 295 ILE D O 1
ATOM 11902 N N . TYR D 1 296 ? 22.510 -3.172 29.803 1.00 16.73 296 TYR D N 1
ATOM 11903 C CA . TYR D 1 296 ? 22.603 -4.461 30.466 1.00 16.70 296 TYR D CA 1
ATOM 11904 C C . TYR D 1 296 ? 21.284 -5.132 30.794 1.00 18.42 296 TYR D C 1
ATOM 11905 O O . TYR D 1 296 ? 20.385 -4.534 31.395 1.00 16.70 296 TYR D O 1
ATOM 11914 N N . GLN D 1 297 ? 21.240 -6.429 30.483 1.00 14.48 297 GLN D N 1
ATOM 11915 C CA . GLN D 1 297 ? 20.115 -7.314 30.791 1.00 14.41 297 GLN D CA 1
ATOM 11916 C C . GLN D 1 297 ? 20.629 -8.730 30.618 1.00 17.34 297 GLN D C 1
ATOM 11917 O O . GLN D 1 297 ? 21.220 -9.030 29.603 1.00 16.57 297 GLN D O 1
ATOM 11923 N N . ALA D 1 298 ? 20.392 -9.565 31.602 1.00 15.31 298 ALA D N 1
ATOM 11924 C CA . ALA D 1 298 ? 20.837 -10.930 31.636 1.00 15.14 298 ALA D CA 1
ATOM 11925 C C . ALA D 1 298 ? 19.790 -11.789 32.315 1.00 18.45 298 ALA D C 1
ATOM 11926 O O . ALA D 1 298 ? 18.916 -11.300 32.891 1.00 17.75 298 ALA D O 1
ATOM 11928 N N . GLY D 1 299 ? 19.805 -13.078 32.110 1.00 15.28 299 GLY D N 1
ATOM 11929 C CA . GLY D 1 299 ? 18.952 -13.953 32.859 1.00 14.31 299 GLY D CA 1
ATOM 11930 C C . GLY D 1 299 ? 19.543 -15.344 32.870 1.00 17.54 299 GLY D C 1
ATOM 11931 O O . GLY D 1 299 ? 19.825 -15.883 31.856 1.00 16.86 299 GLY D O 1
ATOM 11932 N N . THR D 1 300 ? 19.670 -15.915 34.029 1.00 13.73 300 THR D N 1
ATOM 11933 C CA . THR D 1 300 ? 20.294 -17.194 34.142 1.00 14.24 300 THR D CA 1
ATOM 11934 C C . THR D 1 300 ? 19.511 -18.300 33.476 1.00 16.95 300 THR D C 1
ATOM 11935 O O . THR D 1 300 ? 20.080 -19.056 32.793 1.00 15.50 300 THR D O 1
ATOM 11939 N N . LEU D 1 301 ? 18.198 -18.315 33.681 1.00 13.99 301 LEU D N 1
ATOM 11940 C CA . LEU D 1 301 ? 17.311 -19.332 33.077 1.00 14.28 301 LEU D CA 1
ATOM 11941 C C . LEU D 1 301 ? 16.713 -18.891 31.743 1.00 18.52 301 LEU D C 1
ATOM 11942 O O . LEU D 1 301 ? 15.995 -19.659 31.117 1.00 17.49 301 LEU D O 1
ATOM 11947 N N . SER D 1 302 ? 17.031 -17.682 31.291 1.00 14.46 302 SER D N 1
ATOM 11948 C CA . SER D 1 302 ? 16.506 -17.188 30.005 1.00 14.63 302 SER D CA 1
ATOM 11949 C C . SER D 1 302 ? 16.933 -18.089 28.869 1.00 16.93 302 SER D C 1
ATOM 11950 O O . SER D 1 302 ? 18.096 -18.546 28.820 1.00 13.98 302 SER D O 1
ATOM 11953 N N . GLY D 1 303 ? 15.973 -18.384 27.996 1.00 13.41 303 GLY D N 1
ATOM 11954 C CA . GLY D 1 303 ? 16.210 -19.242 26.847 1.00 14.12 303 GLY D CA 1
ATOM 11955 C C . GLY D 1 303 ? 16.515 -20.686 27.204 1.00 18.71 303 GLY D C 1
ATOM 11956 O O . GLY D 1 303 ? 17.039 -21.435 26.373 1.00 19.00 303 GLY D O 1
ATOM 11957 N N . ASN D 1 304 ? 16.159 -21.117 28.405 1.00 14.02 304 ASN D N 1
ATOM 11958 C CA . ASN D 1 304 ? 16.419 -22.514 28.752 1.00 12.71 304 ASN D CA 1
ATOM 11959 C C . ASN D 1 304 ? 15.642 -23.439 27.783 1.00 16.92 304 ASN D C 1
ATOM 11960 O O . ASN D 1 304 ? 14.507 -23.109 27.394 1.00 15.25 304 ASN D O 1
ATOM 11965 N N . PRO D 1 305 ? 16.267 -24.559 27.350 1.00 14.61 305 PRO D N 1
ATOM 11966 C CA . PRO D 1 305 ? 15.618 -25.431 26.356 1.00 14.47 305 PRO D CA 1
ATOM 11967 C C . PRO D 1 305 ? 14.235 -25.969 26.689 1.00 18.71 305 PRO D C 1
ATOM 11968 O O . PRO D 1 305 ? 13.476 -26.205 25.767 1.00 18.34 305 PRO D O 1
ATOM 11972 N N . LEU D 1 306 ? 13.911 -26.163 27.969 1.00 17.56 306 LEU D N 1
ATOM 11973 C CA . LEU D 1 306 ? 12.586 -26.654 28.354 1.00 17.55 306 LEU D CA 1
ATOM 11974 C C . LEU D 1 306 ? 11.491 -25.634 28.030 1.00 20.34 306 LEU D C 1
ATOM 11975 O O . LEU D 1 306 ? 10.470 -25.971 27.409 1.00 18.22 306 LEU D O 1
ATOM 11980 N N . ALA D 1 307 ? 11.720 -24.374 28.422 1.00 18.58 307 ALA D N 1
ATOM 11981 C CA . ALA D 1 307 ? 10.818 -23.253 28.158 1.00 18.52 307 ALA D CA 1
ATOM 11982 C C . ALA D 1 307 ? 10.753 -23.002 26.659 1.00 18.29 307 ALA D C 1
ATOM 11983 O O . ALA D 1 307 ? 9.682 -22.679 26.145 1.00 16.90 307 ALA D O 1
ATOM 11993 N N . ALA D 1 309 ? 11.169 -25.231 24.248 1.00 15.41 309 ALA D N 1
ATOM 11994 C CA . ALA D 1 309 ? 10.391 -26.354 23.699 1.00 16.41 309 ALA D CA 1
ATOM 11995 C C . ALA D 1 309 ? 8.889 -26.134 23.910 1.00 19.49 309 ALA D C 1
ATOM 11996 O O . ALA D 1 309 ? 8.123 -26.290 22.961 1.00 18.29 309 ALA D O 1
ATOM 11998 N N . ALA D 1 310 ? 8.469 -25.746 25.136 1.00 17.33 310 ALA D N 1
ATOM 11999 C CA . ALA D 1 310 ? 7.052 -25.494 25.444 1.00 16.96 310 ALA D CA 1
ATOM 12000 C C . ALA D 1 310 ? 6.539 -24.357 24.567 1.00 21.25 310 ALA D C 1
ATOM 12001 O O . ALA D 1 310 ? 5.481 -24.504 23.947 1.00 20.22 310 ALA D O 1
ATOM 12003 N N . GLY D 1 311 ? 7.327 -23.273 24.447 1.00 17.28 311 GLY D N 1
ATOM 12004 C CA . GLY D 1 311 ? 6.956 -22.136 23.601 1.00 15.27 311 GLY D CA 1
ATOM 12005 C C . GLY D 1 311 ? 6.835 -22.468 22.124 1.00 18.02 311 GLY D C 1
ATOM 12006 O O . GLY D 1 311 ? 5.877 -22.053 21.468 1.00 16.16 311 GLY D O 1
ATOM 12007 N N . TYR D 1 312 ? 7.804 -23.238 21.585 1.00 14.90 312 TYR D N 1
ATOM 12008 C CA . TYR D 1 312 ? 7.805 -23.584 20.158 1.00 14.80 312 TYR D CA 1
ATOM 12009 C C . TYR D 1 312 ? 6.605 -24.454 19.825 1.00 16.54 312 TYR D C 1
ATOM 12010 O O . TYR D 1 312 ? 5.897 -24.161 18.866 1.00 15.29 312 TYR D O 1
ATOM 12019 N N . GLU D 1 313 ? 6.402 -25.536 20.594 1.00 14.99 313 GLU D N 1
ATOM 12020 C CA . GLU D 1 313 ? 5.265 -26.450 20.376 1.00 16.01 313 GLU D CA 1
ATOM 12021 C C . GLU D 1 313 ? 3.919 -25.744 20.493 1.00 20.11 313 GLU D C 1
ATOM 12022 O O . GLU D 1 313 ? 2.988 -26.071 19.761 1.00 18.31 313 GLU D O 1
ATOM 12028 N N . THR D 1 314 ? 3.837 -24.730 21.366 1.00 17.14 314 THR D N 1
ATOM 12029 C CA . THR D 1 314 ? 2.620 -23.936 21.543 1.00 16.67 314 THR D CA 1
ATOM 12030 C C . THR D 1 314 ? 2.393 -23.046 20.314 1.00 18.56 314 THR D C 1
ATOM 12031 O O . THR D 1 314 ? 1.301 -23.072 19.743 1.00 17.15 314 THR D O 1
ATOM 12035 N N . LEU D 1 315 ? 3.401 -22.239 19.921 1.00 14.69 315 LEU D N 1
ATOM 12036 C CA . LEU D 1 315 ? 3.234 -21.306 18.804 1.00 14.94 315 LEU D CA 1
ATOM 12037 C C . LEU D 1 315 ? 3.046 -21.955 17.453 1.00 19.98 315 LEU D C 1
ATOM 12038 O O . LEU D 1 315 ? 2.287 -21.434 16.625 1.00 18.94 315 LEU D O 1
ATOM 12043 N N . VAL D 1 316 ? 3.755 -23.073 17.213 1.00 19.02 316 VAL D N 1
ATOM 12044 C CA . VAL D 1 316 ? 3.691 -23.799 15.940 1.00 19.67 316 VAL D CA 1
ATOM 12045 C C . VAL D 1 316 ? 2.291 -24.371 15.653 1.00 24.78 316 VAL D C 1
ATOM 12046 O O . VAL D 1 316 ? 1.902 -24.440 14.491 1.00 26.43 316 VAL D O 1
ATOM 12050 N N . GLN D 1 317 ? 1.523 -24.708 16.711 1.00 19.92 317 GLN D N 1
ATOM 12051 C CA . GLN D 1 317 ? 0.163 -25.268 16.606 1.00 19.24 317 GLN D CA 1
ATOM 12052 C C . GLN D 1 317 ? -0.903 -24.204 16.381 1.00 24.22 317 GLN D C 1
ATOM 12053 O O . GLN D 1 317 ? -2.079 -24.533 16.218 1.00 24.61 317 GLN D O 1
ATOM 12059 N N . LEU D 1 318 ? -0.507 -22.930 16.394 1.00 18.96 318 LEU D N 1
ATOM 12060 C CA . LEU D 1 318 ? -1.436 -21.851 16.152 1.00 17.90 318 LEU D CA 1
ATOM 12061 C C . LEU D 1 318 ? -1.341 -21.515 14.697 1.00 22.17 318 LEU D C 1
ATOM 12062 O O . LEU D 1 318 ? -0.245 -21.331 14.176 1.00 22.29 318 LEU D O 1
ATOM 12067 N N . THR D 1 319 ? -2.492 -21.461 14.031 1.00 18.91 319 THR D N 1
ATOM 12068 C CA . THR D 1 319 ? -2.591 -21.141 12.618 1.00 18.92 319 THR D CA 1
ATOM 12069 C C . THR D 1 319 ? -3.627 -20.024 12.472 1.00 21.86 319 THR D C 1
ATOM 12070 O O . THR D 1 319 ? -4.388 -19.801 13.421 1.00 19.46 319 THR D O 1
ATOM 12074 N N . PRO D 1 320 ? -3.758 -19.370 11.288 1.00 20.74 320 PRO D N 1
ATOM 12075 C CA . PRO D 1 320 ? -4.828 -18.366 11.127 1.00 20.58 320 PRO D CA 1
ATOM 12076 C C . PRO D 1 320 ? -6.226 -18.930 11.448 1.00 24.04 320 PRO D C 1
ATOM 12077 O O . PRO D 1 320 ? -7.069 -18.184 11.950 1.00 22.42 320 PRO D O 1
ATOM 12081 N N . GLU D 1 321 ? -6.454 -20.252 11.212 1.00 21.05 321 GLU D N 1
ATOM 12082 C CA . GLU D 1 321 ? -7.742 -20.944 11.475 1.00 20.89 321 GLU D CA 1
ATOM 12083 C C . GLU D 1 321 ? -8.072 -20.969 12.955 1.00 21.73 321 GLU D C 1
ATOM 12084 O O . GLU D 1 321 ? -9.247 -20.964 13.317 1.00 18.45 321 GLU D O 1
ATOM 12090 N N . SER D 1 322 ? -7.033 -21.060 13.820 1.00 18.31 322 SER D N 1
ATOM 12091 C CA . SER D 1 322 ? -7.204 -21.058 15.285 1.00 17.34 322 SER D CA 1
ATOM 12092 C C . SER D 1 322 ? -8.013 -19.830 15.735 1.00 18.56 322 SER D C 1
ATOM 12093 O O . SER D 1 322 ? -8.904 -19.940 16.591 1.00 17.63 322 SER D O 1
ATOM 12096 N N . TYR D 1 323 ? -7.708 -18.671 15.133 1.00 15.95 323 TYR D N 1
ATOM 12097 C CA . TYR D 1 323 ? -8.325 -17.381 15.471 1.00 15.13 323 TYR D CA 1
ATOM 12098 C C . TYR D 1 323 ? -9.703 -17.208 14.905 1.00 19.62 323 TYR D C 1
ATOM 12099 O O . TYR D 1 323 ? -10.552 -16.599 15.561 1.00 16.65 323 TYR D O 1
ATOM 12108 N N . VAL D 1 324 ? -9.954 -17.787 13.706 1.00 17.42 324 VAL D N 1
ATOM 12109 C CA . VAL D 1 324 ? -11.291 -17.742 13.104 1.00 17.72 324 VAL D CA 1
ATOM 12110 C C . VAL D 1 324 ? -12.228 -18.468 14.091 1.00 18.80 324 VAL D C 1
ATOM 12111 O O . VAL D 1 324 ? -13.336 -18.003 14.356 1.00 18.83 324 VAL D O 1
ATOM 12115 N N . GLU D 1 325 ? -11.755 -19.601 14.640 1.00 15.32 325 GLU D N 1
ATOM 12116 C CA . GLU D 1 325 ? -12.493 -20.401 15.593 1.00 15.29 325 GLU D CA 1
ATOM 12117 C C . GLU D 1 325 ? -12.664 -19.675 16.932 1.00 19.15 325 GLU D C 1
ATOM 12118 O O . GLU D 1 325 ? -13.741 -19.763 17.530 1.00 16.57 325 GLU D O 1
ATOM 12124 N N . PHE D 1 326 ? -11.614 -18.944 17.398 1.00 16.16 326 PHE D N 1
ATOM 12125 C CA . PHE D 1 326 ? -11.721 -18.177 18.642 1.00 15.53 326 PHE D CA 1
ATOM 12126 C C . PHE D 1 326 ? -12.824 -17.144 18.497 1.00 19.12 326 PHE D C 1
ATOM 12127 O O . PHE D 1 326 ? -13.671 -17.023 19.380 1.00 20.29 326 PHE D O 1
ATOM 12135 N N . GLU D 1 327 ? -12.830 -16.417 17.373 1.00 17.40 327 GLU D N 1
ATOM 12136 C CA . GLU D 1 327 ? -13.844 -15.387 17.111 1.00 18.28 327 GLU D CA 1
ATOM 12137 C C . GLU D 1 327 ? -15.263 -15.965 17.037 1.00 22.62 327 GLU D C 1
ATOM 12138 O O . GLU D 1 327 ? -16.203 -15.360 17.567 1.00 21.21 327 GLU D O 1
ATOM 12144 N N . ARG D 1 328 ? -15.414 -17.169 16.444 1.00 19.14 328 ARG D N 1
ATOM 12145 C CA . ARG D 1 328 ? -16.726 -17.848 16.383 1.00 17.26 328 ARG D CA 1
ATOM 12146 C C . ARG D 1 328 ? -17.203 -18.159 17.813 1.00 19.68 328 ARG D C 1
ATOM 12147 O O . ARG D 1 328 ? -18.362 -17.906 18.150 1.00 17.46 328 ARG D O 1
ATOM 12155 N N . LYS D 1 329 ? -16.301 -18.705 18.661 1.00 16.51 329 LYS D N 1
ATOM 12156 C CA . LYS D 1 329 ? -16.655 -19.035 20.042 1.00 14.92 329 LYS D CA 1
ATOM 12157 C C . LYS D 1 329 ? -16.907 -17.791 20.917 1.00 19.18 329 LYS D C 1
ATOM 12158 O O . LYS D 1 329 ? -17.835 -17.800 21.730 1.00 18.92 329 LYS D O 1
ATOM 12164 N N . ALA D 1 330 ? -16.100 -16.723 20.738 1.00 17.67 330 ALA D N 1
ATOM 12165 C CA . ALA D 1 330 ? -16.269 -15.478 21.511 1.00 17.73 330 ALA D CA 1
ATOM 12166 C C . ALA D 1 330 ? -17.614 -14.823 21.165 1.00 23.61 330 ALA D C 1
ATOM 12167 O O . ALA D 1 330 ? -18.308 -14.374 22.068 1.00 23.63 330 ALA D O 1
ATOM 12169 N N . GLU D 1 331 ? -18.020 -14.842 19.881 1.00 21.42 331 GLU D N 1
ATOM 12170 C CA . GLU D 1 331 ? -19.315 -14.295 19.444 1.00 21.30 331 GLU D CA 1
ATOM 12171 C C . GLU D 1 331 ? -20.465 -15.117 20.028 1.00 23.44 331 GLU D C 1
ATOM 12172 O O . GLU D 1 331 ? -21.502 -14.554 20.378 1.00 23.20 331 GLU D O 1
ATOM 12186 N N . LEU D 1 333 ? -20.315 -16.782 22.932 1.00 18.50 333 LEU D N 1
ATOM 12187 C CA . LEU D 1 333 ? -20.344 -16.421 24.353 1.00 18.17 333 LEU D CA 1
ATOM 12188 C C . LEU D 1 333 ? -21.023 -15.093 24.588 1.00 21.85 333 LEU D C 1
ATOM 12189 O O . LEU D 1 333 ? -21.847 -14.986 25.493 1.00 22.07 333 LEU D O 1
ATOM 12194 N N . GLU D 1 334 ? -20.694 -14.097 23.768 1.00 19.23 334 GLU D N 1
ATOM 12195 C CA . GLU D 1 334 ? -21.280 -12.763 23.842 1.00 19.35 334 GLU D CA 1
ATOM 12196 C C . GLU D 1 334 ? -22.806 -12.844 23.695 1.00 23.59 334 GLU D C 1
ATOM 12197 O O . GLU D 1 334 ? -23.493 -12.251 24.515 1.00 22.26 334 GLU D O 1
ATOM 12203 N N . ALA D 1 335 ? -23.326 -13.589 22.668 1.00 20.58 335 ALA D N 1
ATOM 12204 C CA . ALA D 1 335 ? -24.774 -13.714 22.431 1.00 20.92 335 ALA D CA 1
ATOM 12205 C C . ALA D 1 335 ? -25.491 -14.368 23.602 1.00 25.22 335 ALA D C 1
ATOM 12206 O O . ALA D 1 335 ? -26.537 -13.869 24.022 1.00 25.23 335 ALA D O 1
ATOM 12208 N N . GLY D 1 336 ? -24.894 -15.425 24.154 1.00 21.00 336 GLY D N 1
ATOM 12209 C CA . GLY D 1 336 ? -25.430 -16.166 25.293 1.00 19.78 336 GLY D CA 1
ATOM 12210 C C . GLY D 1 336 ? -25.428 -15.377 26.593 1.00 23.88 336 GLY D C 1
ATOM 12211 O O . GLY D 1 336 ? -26.418 -15.397 27.324 1.00 22.05 336 GLY D O 1
ATOM 12212 N N . LEU D 1 337 ? -24.306 -14.678 26.891 1.00 20.31 337 LEU D N 1
ATOM 12213 C CA . LEU D 1 337 ? -24.166 -13.822 28.072 1.00 19.02 337 LEU D CA 1
ATOM 12214 C C . LEU D 1 337 ? -25.130 -12.643 27.975 1.00 22.95 337 LEU D C 1
ATOM 12215 O O . LEU D 1 337 ? -25.809 -12.331 28.956 1.00 23.42 337 LEU D O 1
ATOM 12220 N N . ARG D 1 338 ? -25.222 -12.020 26.786 1.00 21.03 338 ARG D N 1
ATOM 12221 C CA . ARG D 1 338 ? -26.121 -10.892 26.519 1.00 21.31 338 ARG D CA 1
ATOM 12222 C C . ARG D 1 338 ? -27.584 -11.310 26.698 1.00 27.25 338 ARG D C 1
ATOM 12223 O O . ARG D 1 338 ? -28.325 -10.598 27.352 1.00 27.73 338 ARG D O 1
ATOM 12231 N N . LYS D 1 339 ? -27.981 -12.472 26.164 1.00 24.90 339 LYS D N 1
ATOM 12232 C CA . LYS D 1 339 ? -29.347 -12.996 26.290 1.00 24.81 339 LYS D CA 1
ATOM 12233 C C . LYS D 1 339 ? -29.684 -13.274 27.758 1.00 27.15 339 LYS D C 1
ATOM 12234 O O . LYS D 1 339 ? -30.778 -12.906 28.190 1.00 27.79 339 LYS D O 1
ATOM 12237 N N . ALA D 1 340 ? -28.744 -13.872 28.532 1.00 19.97 340 ALA D N 1
ATOM 12238 C CA . ALA D 1 340 ? -28.954 -14.164 29.955 1.00 19.25 340 ALA D CA 1
ATOM 12239 C C . ALA D 1 340 ? -29.145 -12.861 30.779 1.00 23.64 340 ALA D C 1
ATOM 12240 O O . ALA D 1 340 ? -30.017 -12.804 31.655 1.00 22.07 340 ALA D O 1
ATOM 12242 N N . ALA D 1 341 ? -28.345 -11.824 30.481 1.00 21.12 341 ALA D N 1
ATOM 12243 C CA . ALA D 1 341 ? -28.411 -10.539 31.189 1.00 21.65 341 ALA D CA 1
ATOM 12244 C C . ALA D 1 341 ? -29.717 -9.811 30.901 1.00 28.03 341 ALA D C 1
ATOM 12245 O O . ALA D 1 341 ? -30.317 -9.264 31.834 1.00 28.01 341 ALA D O 1
ATOM 12247 N N . GLU D 1 342 ? -30.123 -9.782 29.619 1.00 24.89 342 GLU D N 1
ATOM 12248 C CA . GLU D 1 342 ? -31.335 -9.125 29.123 1.00 26.65 342 GLU D CA 1
ATOM 12249 C C . GLU D 1 342 ? -32.584 -9.773 29.711 1.00 33.44 342 GLU D C 1
ATOM 12250 O O . GLU D 1 342 ? -33.496 -9.069 30.137 1.00 34.03 342 GLU D O 1
ATOM 12256 N N . LYS D 1 343 ? -32.615 -11.114 29.749 1.00 31.11 343 LYS D N 1
ATOM 12257 C CA . LYS D 1 343 ? -33.736 -11.893 30.282 1.00 30.86 343 LYS D CA 1
ATOM 12258 C C . LYS D 1 343 ? -33.948 -11.604 31.767 1.00 33.52 343 LYS D C 1
ATOM 12259 O O . LYS D 1 343 ? -35.091 -11.581 32.222 1.00 32.74 343 LYS D O 1
ATOM 12265 N N . HIS D 1 344 ? -32.852 -11.403 32.525 1.00 28.14 344 HIS D N 1
ATOM 12266 C CA . HIS D 1 344 ? -32.932 -11.140 33.957 1.00 27.07 344 HIS D CA 1
ATOM 12267 C C . HIS D 1 344 ? -32.752 -9.662 34.369 1.00 28.81 344 HIS D C 1
ATOM 12268 O O . HIS D 1 344 ? -32.690 -9.364 35.548 1.00 27.74 344 HIS D O 1
ATOM 12275 N N . GLY D 1 345 ? -32.747 -8.754 33.400 1.00 26.09 345 GLY D N 1
ATOM 12276 C CA . GLY D 1 345 ? -32.614 -7.320 33.647 1.00 25.51 345 GLY D CA 1
ATOM 12277 C C . GLY D 1 345 ? -31.356 -6.931 34.399 1.00 29.16 345 GLY D C 1
ATOM 12278 O O . GLY D 1 345 ? -31.391 -6.051 35.259 1.00 28.59 345 GLY D O 1
ATOM 12279 N N . ILE D 1 346 ? -30.233 -7.582 34.086 1.00 24.36 346 ILE D N 1
ATOM 12280 C CA . ILE D 1 346 ? -28.960 -7.295 34.738 1.00 23.17 346 ILE D CA 1
ATOM 12281 C C . ILE D 1 346 ? -28.221 -6.213 33.971 1.00 26.16 346 ILE D C 1
ATOM 12282 O O . ILE D 1 346 ? -28.080 -6.334 32.745 1.00 25.29 346 ILE D O 1
ATOM 12287 N N . PRO D 1 347 ? -27.715 -5.161 34.664 1.00 23.59 347 PRO D N 1
ATOM 12288 C CA . PRO D 1 347 ? -26.906 -4.139 33.968 1.00 23.28 347 PRO D CA 1
ATOM 12289 C C . PRO D 1 347 ? -25.673 -4.846 33.405 1.00 26.09 347 PRO D C 1
ATOM 12290 O O . PRO D 1 347 ? -25.057 -5.643 34.119 1.00 25.50 347 PRO D O 1
ATOM 12294 N N . HIS D 1 348 ? -25.369 -4.630 32.123 1.00 22.31 348 HIS D N 1
ATOM 12295 C CA . HIS D 1 348 ? -24.269 -5.330 31.468 1.00 22.73 348 HIS D CA 1
ATOM 12296 C C . HIS D 1 348 ? -23.712 -4.589 30.256 1.00 25.29 348 HIS D C 1
ATOM 12297 O O . HIS D 1 348 ? -24.434 -3.884 29.550 1.00 22.70 348 HIS D O 1
ATOM 12304 N N . HIS D 1 349 ? -22.417 -4.802 29.995 1.00 21.22 349 HIS D N 1
ATOM 12305 C CA . HIS D 1 349 ? -21.732 -4.284 28.823 1.00 20.80 349 HIS D CA 1
ATOM 12306 C C . HIS D 1 349 ? -20.656 -5.297 28.495 1.00 20.88 349 HIS D C 1
ATOM 12307 O O . HIS D 1 349 ? -19.895 -5.681 29.380 1.00 17.29 349 HIS D O 1
ATOM 12314 N N . ILE D 1 350 ? -20.647 -5.770 27.238 1.00 17.13 350 ILE D N 1
ATOM 12315 C CA . ILE D 1 350 ? -19.699 -6.780 26.784 1.00 17.57 350 ILE D CA 1
ATOM 12316 C C . ILE D 1 350 ? -18.750 -6.135 25.793 1.00 20.67 350 ILE D C 1
ATOM 12317 O O . ILE D 1 350 ? -19.191 -5.495 24.830 1.00 19.42 350 ILE D O 1
ATOM 12322 N N . ASN D 1 351 ? -17.448 -6.318 26.015 1.00 18.51 351 ASN D N 1
ATOM 12323 C CA . ASN D 1 351 ? -16.445 -5.816 25.085 1.00 17.28 351 ASN D CA 1
ATOM 12324 C C . ASN D 1 351 ? -15.835 -6.982 24.342 1.00 22.68 351 ASN D C 1
ATOM 12325 O O . ASN D 1 351 ? -15.675 -8.058 24.912 1.00 20.04 351 ASN D O 1
ATOM 12330 N N . ARG D 1 352 ? -15.493 -6.763 23.060 1.00 21.78 352 ARG D N 1
ATOM 12331 C CA . ARG D 1 352 ? -14.896 -7.787 22.212 1.00 23.17 352 ARG D CA 1
ATOM 12332 C C . ARG D 1 352 ? -13.827 -7.191 21.306 1.00 26.42 352 ARG D C 1
ATOM 12333 O O . ARG D 1 352 ? -14.009 -6.099 20.754 1.00 27.80 352 ARG D O 1
ATOM 12341 N N . ALA D 1 353 ? -12.724 -7.919 21.137 1.00 21.60 353 ALA D N 1
ATOM 12342 C CA . ALA D 1 353 ? -11.611 -7.534 20.272 1.00 20.68 353 ALA D CA 1
ATOM 12343 C C . ALA D 1 353 ? -10.903 -8.817 19.921 1.00 24.77 353 ALA D C 1
ATOM 12344 O O . ALA D 1 353 ? -10.419 -9.515 20.814 1.00 22.99 353 ALA D O 1
ATOM 12346 N N . GLY D 1 354 ? -10.958 -9.193 18.643 1.00 23.07 354 GLY D N 1
ATOM 12347 C CA . GLY D 1 354 ? -10.395 -10.460 18.187 1.00 22.04 354 GLY D CA 1
ATOM 12348 C C . GLY D 1 354 ? -10.975 -11.622 18.963 1.00 24.69 354 GLY D C 1
ATOM 12349 O O . GLY D 1 354 ? -12.195 -11.750 19.066 1.00 25.72 354 GLY D O 1
ATOM 12350 N N . SER D 1 355 ? -10.111 -12.451 19.555 1.00 18.74 355 SER D N 1
ATOM 12351 C CA . SER D 1 355 ? -10.511 -13.611 20.363 1.00 17.54 355 SER D CA 1
ATOM 12352 C C . SER D 1 355 ? -10.954 -13.233 21.780 1.00 23.18 355 SER D C 1
ATOM 12353 O O . SER D 1 355 ? -11.465 -14.084 22.503 1.00 22.99 355 SER D O 1
ATOM 12364 N N . ILE D 1 357 ? -12.819 -11.411 24.986 1.00 16.51 357 ILE D N 1
ATOM 12365 C CA . ILE D 1 357 ? -14.173 -11.047 25.401 1.00 17.44 357 ILE D CA 1
ATOM 12366 C C . ILE D 1 357 ? -14.237 -10.861 26.910 1.00 23.52 357 ILE D C 1
ATOM 12367 O O . ILE D 1 357 ? -13.660 -11.648 27.656 1.00 23.21 357 ILE D O 1
ATOM 12372 N N . GLY D 1 358 ? -14.998 -9.867 27.342 1.00 21.33 358 GLY D N 1
ATOM 12373 C CA . GLY D 1 358 ? -15.260 -9.634 28.761 1.00 20.09 358 GLY D CA 1
ATOM 12374 C C . GLY D 1 358 ? -16.633 -9.014 28.969 1.00 21.20 358 GLY D C 1
ATOM 12375 O O . GLY D 1 358 ? -17.092 -8.241 28.126 1.00 18.21 358 GLY D O 1
ATOM 12376 N N . ILE D 1 359 ? -17.313 -9.378 30.068 1.00 17.36 359 ILE D N 1
ATOM 12377 C CA . ILE D 1 359 ? -18.624 -8.816 30.425 1.00 16.50 359 ILE D CA 1
ATOM 12378 C C . ILE D 1 359 ? -18.430 -8.006 31.727 1.00 19.46 359 ILE D C 1
ATOM 12379 O O . ILE D 1 359 ? -17.842 -8.514 32.683 1.00 18.85 359 ILE D O 1
ATOM 12384 N N . PHE D 1 360 ? -18.913 -6.759 31.744 1.00 16.57 360 PHE D N 1
ATOM 12385 C CA . PHE D 1 360 ? -18.862 -5.883 32.919 1.00 16.40 360 PHE D CA 1
ATOM 12386 C C . PHE D 1 360 ? -20.297 -5.756 33.427 1.00 19.72 360 PHE D C 1
ATOM 12387 O O . PHE D 1 360 ? -21.203 -5.628 32.613 1.00 19.10 360 PHE D O 1
ATOM 12395 N N . PHE D 1 361 ? -20.500 -5.776 34.747 1.00 17.47 361 PHE D N 1
ATOM 12396 C CA . PHE D 1 361 ? -21.828 -5.611 35.347 1.00 18.59 361 PHE D CA 1
ATOM 12397 C C . PHE D 1 361 ? -22.210 -4.124 35.512 1.00 22.57 361 PHE D C 1
ATOM 12398 O O . PHE D 1 361 ? -22.501 -3.646 36.603 1.00 22.54 361 PHE D O 1
ATOM 12406 N N . THR D 1 362 ? -22.209 -3.411 34.401 1.00 20.21 362 THR D N 1
ATOM 12407 C CA . THR D 1 362 ? -22.599 -1.994 34.292 1.00 20.79 362 THR D CA 1
ATOM 12408 C C . THR D 1 362 ? -23.197 -1.783 32.922 1.00 25.36 362 THR D C 1
ATOM 12409 O O . THR D 1 362 ? -22.755 -2.437 31.987 1.00 22.91 362 THR D O 1
ATOM 12413 N N . ASP D 1 363 ? -24.173 -0.862 32.784 1.00 23.70 363 ASP D N 1
ATOM 12414 C CA . ASP D 1 363 ? -24.766 -0.541 31.485 1.00 24.79 363 ASP D CA 1
ATOM 12415 C C . ASP D 1 363 ? -23.922 0.496 30.745 1.00 28.27 363 ASP D C 1
ATOM 12416 O O . ASP D 1 363 ? -24.155 0.750 29.564 1.00 28.20 363 ASP D O 1
ATOM 12421 N N . GLU D 1 364 ? -22.972 1.120 31.449 1.00 25.49 364 GLU D N 1
ATOM 12422 C CA . GLU D 1 364 ? -22.085 2.123 30.865 1.00 26.39 364 GLU D CA 1
ATOM 12423 C C . GLU D 1 364 ? -21.187 1.517 29.779 1.00 30.32 364 GLU D C 1
ATOM 12424 O O . GLU D 1 364 ? -20.643 0.431 29.997 1.00 29.05 364 GLU D O 1
ATOM 12430 N N . PRO D 1 365 ? -20.990 2.214 28.630 1.00 28.82 365 PRO D N 1
ATOM 12431 C CA . PRO D 1 365 ? -20.005 1.738 27.639 1.00 28.21 365 PRO D CA 1
ATOM 12432 C C . PRO D 1 365 ? -18.621 1.822 28.295 1.00 30.21 365 PRO D C 1
ATOM 12433 O O . PRO D 1 365 ? -18.273 2.856 28.864 1.00 28.82 365 PRO D O 1
ATOM 12437 N N . VAL D 1 366 ? -17.877 0.702 28.317 1.00 25.32 366 VAL D N 1
ATOM 12438 C CA . VAL D 1 366 ? -16.577 0.640 28.984 1.00 23.98 366 VAL D CA 1
ATOM 12439 C C . VAL D 1 366 ? -15.434 0.914 27.978 1.00 27.60 366 VAL D C 1
ATOM 12440 O O . VAL D 1 366 ? -15.025 0.022 27.222 1.00 25.97 366 VAL D O 1
ATOM 12444 N N . ILE D 1 367 ? -14.935 2.166 27.981 1.00 23.39 367 ILE D N 1
ATOM 12445 C CA . ILE D 1 367 ? -13.874 2.634 27.084 1.00 22.96 367 ILE D CA 1
ATOM 12446 C C . ILE D 1 367 ? -12.585 3.000 27.820 1.00 26.27 367 ILE D C 1
ATOM 12447 O O . ILE D 1 367 ? -11.567 3.242 27.171 1.00 25.96 367 ILE D O 1
ATOM 12452 N N . ASN D 1 368 ? -12.627 3.029 29.163 1.00 21.95 368 ASN D N 1
ATOM 12453 C CA . ASN D 1 368 ? -11.477 3.350 30.018 1.00 22.35 368 ASN D CA 1
ATOM 12454 C C . ASN D 1 368 ? -11.694 2.823 31.435 1.00 26.53 368 ASN D C 1
ATOM 12455 O O . ASN D 1 368 ? -12.771 2.302 31.737 1.00 25.84 368 ASN D O 1
ATOM 12460 N N . TYR D 1 369 ? -10.680 2.965 32.306 1.00 24.80 369 TYR D N 1
ATOM 12461 C CA . TYR D 1 369 ? -10.735 2.492 33.685 1.00 25.79 369 TYR D CA 1
ATOM 12462 C C . TYR D 1 369 ? -11.875 3.119 34.484 1.00 29.97 369 TYR D C 1
ATOM 12463 O O . TYR D 1 369 ? -12.514 2.436 35.287 1.00 28.94 369 TYR D O 1
ATOM 12472 N N . ASP D 1 370 ? -12.131 4.408 34.258 1.00 27.55 370 ASP D N 1
ATOM 12473 C CA . ASP D 1 370 ? -13.196 5.122 34.952 1.00 27.24 370 ASP D CA 1
ATOM 12474 C C . ASP D 1 370 ? -14.575 4.469 34.718 1.00 29.53 370 ASP D C 1
ATOM 12475 O O . ASP D 1 370 ? -15.330 4.287 35.674 1.00 28.65 370 ASP D O 1
ATOM 12480 N N . ALA D 1 371 ? -14.866 4.053 33.472 1.00 24.43 371 ALA D N 1
ATOM 12481 C CA . ALA D 1 371 ? -16.133 3.389 33.151 1.00 22.89 371 ALA D CA 1
ATOM 12482 C C . ALA D 1 371 ? -16.184 1.935 33.660 1.00 24.08 371 ALA D C 1
ATOM 12483 O O . ALA D 1 371 ? -17.257 1.477 34.049 1.00 22.47 371 ALA D O 1
ATOM 12485 N N . ALA D 1 372 ? -15.038 1.212 33.660 1.00 19.70 372 ALA D N 1
ATOM 12486 C CA . ALA D 1 372 ? -14.987 -0.174 34.158 1.00 19.44 372 ALA D CA 1
ATOM 12487 C C . ALA D 1 372 ? -15.282 -0.201 35.662 1.00 23.25 372 ALA D C 1
ATOM 12488 O O . ALA D 1 372 ? -15.943 -1.124 36.129 1.00 20.69 372 ALA D O 1
ATOM 12490 N N . LYS D 1 373 ? -14.841 0.856 36.407 1.00 21.40 373 LYS D N 1
ATOM 12491 C CA . LYS D 1 373 ? -15.054 0.995 37.860 1.00 22.31 373 LYS D CA 1
ATOM 12492 C C . LYS D 1 373 ? -16.530 1.213 38.235 1.00 25.76 373 LYS D C 1
ATOM 12493 O O . LYS D 1 373 ? -16.874 1.092 39.407 1.00 26.85 373 LYS D O 1
ATOM 12496 N N . SER D 1 374 ? -17.396 1.483 37.254 1.00 20.23 374 SER D N 1
ATOM 12497 C CA . SER D 1 374 ? -18.838 1.600 37.497 1.00 20.80 374 SER D CA 1
ATOM 12498 C C . SER D 1 374 ? -19.482 0.202 37.616 1.00 24.41 374 SER D C 1
ATOM 12499 O O . SER D 1 374 ? -20.669 0.111 37.936 1.00 22.09 374 SER D O 1
ATOM 12502 N N . SER D 1 375 ? -18.699 -0.892 37.375 1.00 20.78 375 SER D N 1
ATOM 12503 C CA . SER D 1 375 ? -19.229 -2.259 37.484 1.00 20.05 375 SER D CA 1
ATOM 12504 C C . SER D 1 375 ? -19.664 -2.563 38.921 1.00 24.61 375 SER D C 1
ATOM 12505 O O . SER D 1 375 ? -18.971 -2.196 39.887 1.00 23.22 375 SER D O 1
ATOM 12508 N N . ASN D 1 376 ? -20.818 -3.234 39.053 1.00 20.60 376 ASN D N 1
ATOM 12509 C CA . ASN D 1 376 ? -21.345 -3.646 40.346 1.00 19.40 376 ASN D CA 1
ATOM 12510 C C . ASN D 1 376 ? -20.582 -4.909 40.785 1.00 22.86 376 ASN D C 1
ATOM 12511 O O . ASN D 1 376 ? -20.869 -6.026 40.322 1.00 21.01 376 ASN D O 1
ATOM 12516 N N . LEU D 1 377 ? -19.611 -4.717 41.701 1.00 18.74 377 LEU D N 1
ATOM 12517 C CA . LEU D 1 377 ? -18.750 -5.785 42.217 1.00 19.24 377 LEU D CA 1
ATOM 12518 C C . LEU D 1 377 ? -19.463 -6.804 43.101 1.00 22.44 377 LEU D C 1
ATOM 12519 O O . LEU D 1 377 ? -19.025 -7.946 43.178 1.00 20.42 377 LEU D O 1
ATOM 12524 N N . GLN D 1 378 ? -20.580 -6.407 43.731 1.00 20.75 378 GLN D N 1
ATOM 12525 C CA . GLN D 1 378 ? -21.400 -7.323 44.528 1.00 21.42 378 GLN D CA 1
ATOM 12526 C C . GLN D 1 378 ? -22.143 -8.285 43.565 1.00 22.62 378 GLN D C 1
ATOM 12527 O O . GLN D 1 378 ? -22.136 -9.481 43.803 1.00 22.85 378 GLN D O 1
ATOM 12533 N N . PHE D 1 379 ? -22.677 -7.780 42.446 1.00 18.90 379 PHE D N 1
ATOM 12534 C CA . PHE D 1 379 ? -23.304 -8.623 41.416 1.00 19.58 379 PHE D CA 1
ATOM 12535 C C . PHE D 1 379 ? -22.244 -9.549 40.801 1.00 24.11 379 PHE D C 1
ATOM 12536 O O . PHE D 1 379 ? -22.521 -10.737 40.616 1.00 24.29 379 PHE D O 1
ATOM 12544 N N . PHE D 1 380 ? -21.034 -9.016 40.493 1.00 19.70 380 PHE D N 1
ATOM 12545 C CA . PHE D 1 380 ? -19.983 -9.873 39.940 1.00 18.33 380 PHE D CA 1
ATOM 12546 C C . PHE D 1 380 ? -19.666 -11.002 40.894 1.00 20.67 380 PHE D C 1
ATOM 12547 O O . PHE D 1 380 ? -19.607 -12.150 40.452 1.00 19.28 380 PHE D O 1
ATOM 12555 N N . ALA D 1 381 ? -19.454 -10.694 42.196 1.00 17.60 381 ALA D N 1
ATOM 12556 C CA . ALA D 1 381 ? -19.120 -11.731 43.177 1.00 18.32 381 ALA D CA 1
ATOM 12557 C C . ALA D 1 381 ? -20.221 -12.810 43.328 1.00 22.49 381 ALA D C 1
ATOM 12558 O O . ALA D 1 381 ? -19.891 -14.001 43.407 1.00 22.16 381 ALA D O 1
ATOM 12560 N N . ALA D 1 382 ? -21.515 -12.408 43.319 1.00 20.79 382 ALA D N 1
ATOM 12561 C CA . ALA D 1 382 ? -22.622 -13.375 43.445 1.00 20.29 382 ALA D CA 1
ATOM 12562 C C . ALA D 1 382 ? -22.693 -14.264 42.194 1.00 22.69 382 ALA D C 1
ATOM 12563 O O . ALA D 1 382 ? -22.802 -15.489 42.306 1.00 21.95 382 ALA D O 1
ATOM 12565 N N . TYR D 1 383 ? -22.552 -13.651 41.010 1.00 19.28 383 TYR D N 1
ATOM 12566 C CA . TYR D 1 383 ? -22.491 -14.343 39.719 1.00 17.88 383 TYR D CA 1
ATOM 12567 C C . TYR D 1 383 ? -21.360 -15.391 39.753 1.00 19.80 383 TYR D C 1
ATOM 12568 O O . TYR D 1 383 ? -21.601 -16.573 39.488 1.00 18.84 383 TYR D O 1
ATOM 12577 N N . TYR D 1 384 ? -20.169 -14.981 40.187 1.00 15.53 384 TYR D N 1
ATOM 12578 C CA . TYR D 1 384 ? -18.990 -15.820 40.233 1.00 15.93 384 TYR D CA 1
ATOM 12579 C C . TYR D 1 384 ? -19.147 -17.073 41.064 1.00 20.05 384 TYR D C 1
ATOM 12580 O O . TYR D 1 384 ? -18.915 -18.133 40.563 1.00 18.68 384 TYR D O 1
ATOM 12589 N N . ARG D 1 385 ? -19.642 -16.929 42.280 1.00 18.77 385 ARG D N 1
ATOM 12590 C CA . ARG D 1 385 ? -19.884 -18.051 43.190 1.00 18.18 385 ARG D CA 1
ATOM 12591 C C . ARG D 1 385 ? -20.886 -19.041 42.596 1.00 21.91 385 ARG D C 1
ATOM 12592 O O . ARG D 1 385 ? -20.736 -20.248 42.790 1.00 21.65 385 ARG D O 1
ATOM 12600 N N . GLU D 1 386 ? -21.879 -18.536 41.842 1.00 18.33 386 GLU D N 1
ATOM 12601 C CA . GLU D 1 386 ? -22.856 -19.430 41.215 1.00 18.96 386 GLU D CA 1
ATOM 12602 C C . GLU D 1 386 ? -22.229 -20.146 39.992 1.00 23.00 386 GLU D C 1
ATOM 12603 O O . GLU D 1 386 ? -22.513 -21.319 39.756 1.00 22.42 386 GLU D O 1
ATOM 12617 N N . VAL D 1 388 ? -19.132 -21.098 39.789 1.00 16.14 388 VAL D N 1
ATOM 12618 C CA . VAL D 1 388 ? -18.342 -22.145 40.453 1.00 16.56 388 VAL D CA 1
ATOM 12619 C C . VAL D 1 388 ? -19.229 -23.359 40.777 1.00 22.18 388 VAL D C 1
ATOM 12620 O O . VAL D 1 388 ? -18.853 -24.505 40.499 1.00 20.34 388 VAL D O 1
ATOM 12624 N N . GLU D 1 389 ? -20.418 -23.097 41.341 1.00 21.32 389 GLU D N 1
ATOM 12625 C CA . GLU D 1 389 ? -21.383 -24.142 41.686 1.00 21.95 389 GLU D CA 1
ATOM 12626 C C . GLU D 1 389 ? -21.832 -24.918 40.436 1.00 24.59 389 GLU D C 1
ATOM 12627 O O . GLU D 1 389 ? -22.056 -26.124 40.503 1.00 24.53 389 GLU D O 1
ATOM 12633 N N . GLN D 1 390 ? -21.928 -24.222 39.304 1.00 20.43 390 GLN D N 1
ATOM 12634 C CA . GLN D 1 390 ? -22.315 -24.791 38.007 1.00 19.87 390 GLN D CA 1
ATOM 12635 C C . GLN D 1 390 ? -21.135 -25.467 37.251 1.00 25.20 390 GLN D C 1
ATOM 12636 O O . GLN D 1 390 ? -21.333 -25.995 36.161 1.00 26.23 390 GLN D O 1
ATOM 12642 N N . GLY D 1 391 ? -19.933 -25.424 37.824 1.00 22.00 391 GLY D N 1
ATOM 12643 C CA . GLY D 1 391 ? -18.740 -26.033 37.238 1.00 20.79 391 GLY D CA 1
ATOM 12644 C C . GLY D 1 391 ? -18.066 -25.217 36.155 1.00 22.26 391 GLY D C 1
ATOM 12645 O O . GLY D 1 391 ? -17.587 -25.762 35.153 1.00 20.70 391 GLY D O 1
ATOM 12646 N N . VAL D 1 392 ? -18.038 -23.898 36.340 1.00 17.61 392 VAL D N 1
ATOM 12647 C CA . VAL D 1 392 ? -17.339 -22.994 35.428 1.00 16.66 392 VAL D CA 1
ATOM 12648 C C . VAL D 1 392 ? -16.307 -22.224 36.262 1.00 19.07 392 VAL D C 1
ATOM 12649 O O . VAL D 1 392 ? -16.662 -21.705 37.322 1.00 16.87 392 VAL D O 1
ATOM 12653 N N . PHE D 1 393 ? -15.023 -22.241 35.823 1.00 16.04 393 PHE D N 1
ATOM 12654 C CA . PHE D 1 393 ? -13.937 -21.545 36.496 1.00 16.12 393 PHE D CA 1
ATOM 12655 C C . PHE D 1 393 ? -13.569 -20.327 35.685 1.00 18.56 393 PHE D C 1
ATOM 12656 O O . PHE D 1 393 ? -12.850 -20.431 34.684 1.00 18.36 393 PHE D O 1
ATOM 12664 N N . LEU D 1 394 ? -14.134 -19.179 36.075 1.00 16.63 394 LEU D N 1
ATOM 12665 C CA . LEU D 1 394 ? -13.847 -17.904 35.418 1.00 16.67 394 LEU D CA 1
ATOM 12666 C C . LEU D 1 394 ? -12.749 -17.181 36.191 1.00 18.18 394 LEU D C 1
ATOM 12667 O O . LEU D 1 394 ? -12.516 -17.523 37.346 1.00 17.57 394 LEU D O 1
ATOM 12672 N N . PRO D 1 395 ? -12.115 -16.126 35.631 1.00 15.00 395 PRO D N 1
ATOM 12673 C CA . PRO D 1 395 ? -11.145 -15.366 36.428 1.00 14.95 395 PRO D CA 1
ATOM 12674 C C . PRO D 1 395 ? -11.844 -14.727 37.655 1.00 19.01 395 PRO D C 1
ATOM 12675 O O . PRO D 1 395 ? -12.850 -14.040 37.498 1.00 18.90 395 PRO D O 1
ATOM 12679 N N . PRO D 1 396 ? -11.342 -14.955 38.874 1.00 14.86 396 PRO D N 1
ATOM 12680 C CA . PRO D 1 396 ? -12.007 -14.379 40.058 1.00 15.12 396 PRO D CA 1
ATOM 12681 C C . PRO D 1 396 ? -11.772 -12.869 40.243 1.00 22.56 396 PRO D C 1
ATOM 12682 O O . PRO D 1 396 ? -11.272 -12.420 41.282 1.00 23.20 396 PRO D O 1
ATOM 12686 N N . SER D 1 397 ? -12.162 -12.078 39.228 1.00 17.52 397 SER D N 1
ATOM 12687 C CA . SER D 1 397 ? -12.039 -10.627 39.249 1.00 17.77 397 SER D CA 1
ATOM 12688 C C . SER D 1 397 ? -12.895 -10.064 38.147 1.00 20.40 397 SER D C 1
ATOM 12689 O O . SER D 1 397 ? -12.862 -10.565 37.024 1.00 19.22 397 SER D O 1
ATOM 12692 N N . GLN D 1 398 ? -13.629 -8.995 38.441 1.00 17.59 398 GLN D N 1
ATOM 12693 C CA . GLN D 1 398 ? -14.431 -8.300 37.423 1.00 16.81 398 GLN D CA 1
ATOM 12694 C C . GLN D 1 398 ? -13.507 -7.684 36.360 1.00 22.19 398 GLN D C 1
ATOM 12695 O O . GLN D 1 398 ? -13.916 -7.456 35.222 1.00 23.64 398 GLN D O 1
ATOM 12701 N N . PHE D 1 399 ? -12.268 -7.392 36.737 1.00 18.31 399 PHE D N 1
ATOM 12702 C CA . PHE D 1 399 ? -11.351 -6.717 35.829 1.00 18.75 399 PHE D CA 1
ATOM 12703 C C . PHE D 1 399 ? -10.493 -7.676 35.028 1.00 24.30 399 PHE D C 1
ATOM 12704 O O . PHE D 1 399 ? -9.274 -7.519 34.953 1.00 23.44 399 PHE D O 1
ATOM 12712 N N . GLU D 1 400 ? -11.164 -8.605 34.328 1.00 21.88 400 GLU D N 1
ATOM 12713 C CA . GLU D 1 400 ? -10.548 -9.630 33.476 1.00 22.68 400 GLU D CA 1
ATOM 12714 C C . GLU D 1 400 ? -11.569 -10.130 32.473 1.00 25.48 400 GLU D C 1
ATOM 12715 O O . GLU D 1 400 ? -12.777 -10.118 32.746 1.00 26.07 400 GLU D O 1
ATOM 12721 N N . GLY D 1 401 ? -11.088 -10.574 31.324 1.00 20.80 401 GLY D N 1
ATOM 12722 C CA . GLY D 1 401 ? -11.954 -11.168 30.310 1.00 20.92 401 GLY D CA 1
ATOM 12723 C C . GLY D 1 401 ? -11.985 -12.676 30.477 1.00 25.90 401 GLY D C 1
ATOM 12724 O O . GLY D 1 401 ? -11.361 -13.198 31.399 1.00 26.22 401 GLY D O 1
ATOM 12725 N N . LEU D 1 402 ? -12.698 -13.396 29.591 1.00 23.61 402 LEU D N 1
ATOM 12726 C CA . LEU D 1 402 ? -12.750 -14.865 29.612 1.00 22.14 402 LEU D CA 1
ATOM 12727 C C . LEU D 1 402 ? -11.663 -15.326 28.651 1.00 22.67 402 LEU D C 1
ATOM 12728 O O . LEU D 1 402 ? -11.590 -14.802 27.529 1.00 23.15 402 LEU D O 1
ATOM 12733 N N . PHE D 1 403 ? -10.826 -16.291 29.063 1.00 14.67 403 PHE D N 1
ATOM 12734 C CA . PHE D 1 403 ? -9.781 -16.789 28.178 1.00 14.08 403 PHE D CA 1
ATOM 12735 C C . PHE D 1 403 ? -10.233 -18.051 27.429 1.00 17.64 403 PHE D C 1
ATOM 12736 O O . PHE D 1 403 ? -10.562 -19.044 28.055 1.00 16.95 403 PHE D O 1
ATOM 12744 N N . LEU D 1 404 ? -10.159 -18.029 26.100 1.00 16.77 404 LEU D N 1
ATOM 12745 C CA . LEU D 1 404 ? -10.457 -19.195 25.261 1.00 16.72 404 LEU D CA 1
ATOM 12746 C C . LEU D 1 404 ? -9.183 -19.958 24.895 1.00 18.87 404 LEU D C 1
ATOM 12747 O O . LEU D 1 404 ? -8.071 -19.401 24.857 1.00 15.18 404 LEU D O 1
ATOM 12752 N N . SER D 1 405 ? -9.358 -21.246 24.588 1.00 16.01 405 SER D N 1
ATOM 12753 C CA . SER D 1 405 ? -8.283 -22.090 24.117 1.00 15.98 405 SER D CA 1
ATOM 12754 C C . SER D 1 405 ? -8.714 -22.747 22.802 1.00 19.64 405 SER D C 1
ATOM 12755 O O . SER D 1 405 ? -9.902 -22.744 22.457 1.00 17.24 405 SER D O 1
ATOM 12758 N N . THR D 1 406 ? -7.751 -23.338 22.090 1.00 15.15 406 THR D N 1
ATOM 12759 C CA . THR D 1 406 ? -8.019 -24.048 20.838 1.00 15.25 406 THR D CA 1
ATOM 12760 C C . THR D 1 406 ? -8.799 -25.342 21.126 1.00 22.01 406 THR D C 1
ATOM 12761 O O . THR D 1 406 ? -9.297 -25.951 20.190 1.00 22.41 406 THR D O 1
ATOM 12765 N N . VAL D 1 407 ? -8.893 -25.757 22.406 1.00 20.60 407 VAL D N 1
ATOM 12766 C CA . VAL D 1 407 ? -9.610 -26.973 22.799 1.00 22.01 407 VAL D CA 1
ATOM 12767 C C . VAL D 1 407 ? -10.917 -26.756 23.564 1.00 24.08 407 VAL D C 1
ATOM 12768 O O . VAL D 1 407 ? -11.449 -27.704 24.156 1.00 26.12 407 VAL D O 1
ATOM 12772 N N . HIS D 1 408 ? -11.423 -25.516 23.603 1.00 17.65 408 HIS D N 1
ATOM 12773 C CA . HIS D 1 408 ? -12.747 -25.300 24.210 1.00 17.22 408 HIS D CA 1
ATOM 12774 C C . HIS D 1 408 ? -13.737 -25.877 23.188 1.00 21.03 408 HIS D C 1
ATOM 12775 O O . HIS D 1 408 ? -13.584 -25.631 21.994 1.00 22.87 408 HIS D O 1
ATOM 12782 N N . SER D 1 409 ? -14.635 -26.751 23.621 1.00 16.93 409 SER D N 1
ATOM 12783 C CA . SER D 1 409 ? -15.550 -27.398 22.661 1.00 15.74 409 SER D CA 1
ATOM 12784 C C . SER D 1 409 ? -16.859 -26.627 22.513 1.00 18.60 409 SER D C 1
ATOM 12785 O O . SER D 1 409 ? -17.174 -25.796 23.361 1.00 16.01 409 SER D O 1
ATOM 12788 N N . ASP D 1 410 ? -17.683 -26.973 21.497 1.00 16.51 410 ASP D N 1
ATOM 12789 C CA . ASP D 1 410 ? -19.015 -26.376 21.386 1.00 15.28 410 ASP D CA 1
ATOM 12790 C C . ASP D 1 410 ? -19.869 -26.830 22.589 1.00 17.06 410 ASP D C 1
ATOM 12791 O O . ASP D 1 410 ? -20.726 -26.079 23.049 1.00 17.02 410 ASP D O 1
ATOM 12796 N N . ALA D 1 411 ? -19.583 -28.016 23.143 1.00 13.76 411 ALA D N 1
ATOM 12797 C CA . ALA D 1 411 ? -20.310 -28.494 24.332 1.00 14.79 411 ALA D CA 1
ATOM 12798 C C . ALA D 1 411 ? -19.961 -27.621 25.549 1.00 18.90 411 ALA D C 1
ATOM 12799 O O . ALA D 1 411 ? -20.856 -27.312 26.335 1.00 16.49 411 ALA D O 1
ATOM 12801 N N . ASP D 1 412 ? -18.668 -27.246 25.712 1.00 17.07 412 ASP D N 1
ATOM 12802 C CA . ASP D 1 412 ? -18.235 -26.346 26.795 1.00 16.70 412 ASP D CA 1
ATOM 12803 C C . ASP D 1 412 ? -18.972 -24.999 26.704 1.00 19.75 412 ASP D C 1
ATOM 12804 O O . ASP D 1 412 ? -19.425 -24.504 27.729 1.00 19.48 412 ASP D O 1
ATOM 12809 N N . ILE D 1 413 ? -19.030 -24.397 25.496 1.00 16.09 413 ILE D N 1
ATOM 12810 C CA . ILE D 1 413 ? -19.673 -23.103 25.250 1.00 16.32 413 ILE D CA 1
ATOM 12811 C C . ILE D 1 413 ? -21.146 -23.180 25.642 1.00 21.08 413 ILE D C 1
ATOM 12812 O O . ILE D 1 413 ? -21.607 -22.357 26.441 1.00 19.02 413 ILE D O 1
ATOM 12817 N N . GLU D 1 414 ? -21.844 -24.246 25.183 1.00 17.42 414 GLU D N 1
ATOM 12818 C CA . GLU D 1 414 ? -23.255 -24.475 25.525 1.00 17.11 414 GLU D CA 1
ATOM 12819 C C . GLU D 1 414 ? -23.461 -24.534 27.038 1.00 18.34 414 GLU D C 1
ATOM 12820 O O . GLU D 1 414 ? -24.334 -23.833 27.557 1.00 17.88 414 GLU D O 1
ATOM 12826 N N . ALA D 1 415 ? -22.691 -25.370 27.731 1.00 16.25 415 ALA D N 1
ATOM 12827 C CA . ALA D 1 415 ? -22.773 -25.548 29.186 1.00 16.12 415 ALA D CA 1
ATOM 12828 C C . ALA D 1 415 ? -22.445 -24.247 29.943 1.00 19.36 415 ALA D C 1
ATOM 12829 O O . ALA D 1 415 ? -23.054 -23.990 30.978 1.00 17.81 415 ALA D O 1
ATOM 12831 N N . THR D 1 416 ? -21.508 -23.424 29.416 1.00 14.89 416 THR D N 1
ATOM 12832 C CA . THR D 1 416 ? -21.132 -22.125 30.025 1.00 14.56 416 THR D CA 1
ATOM 12833 C C . THR D 1 416 ? -22.308 -21.150 29.904 1.00 19.02 416 THR D C 1
ATOM 12834 O O . THR D 1 416 ? -22.602 -20.434 30.854 1.00 18.55 416 THR D O 1
ATOM 12838 N N . ILE D 1 417 ? -22.952 -21.087 28.739 1.00 17.57 417 ILE D N 1
ATOM 12839 C CA . ILE D 1 417 ? -24.100 -20.190 28.534 1.00 19.00 417 ILE D CA 1
ATOM 12840 C C . ILE D 1 417 ? -25.277 -20.615 29.454 1.00 23.68 417 ILE D C 1
ATOM 12841 O O . ILE D 1 417 ? -25.920 -19.756 30.078 1.00 23.48 417 ILE D O 1
ATOM 12846 N N . ALA D 1 418 ? -25.515 -21.937 29.563 1.00 20.23 418 ALA D N 1
ATOM 12847 C CA . ALA D 1 418 ? -26.563 -22.519 30.424 1.00 19.23 418 ALA D CA 1
ATOM 12848 C C . ALA D 1 418 ? -26.259 -22.183 31.905 1.00 23.02 418 ALA D C 1
ATOM 12849 O O . ALA D 1 418 ? -27.164 -21.803 32.659 1.00 22.68 418 ALA D O 1
ATOM 12851 N N . ALA D 1 419 ? -24.973 -22.255 32.295 1.00 18.95 419 ALA D N 1
ATOM 12852 C CA . ALA D 1 419 ? -24.515 -21.920 33.648 1.00 18.32 419 ALA D CA 1
ATOM 12853 C C . ALA D 1 419 ? -24.699 -20.405 33.929 1.00 21.50 419 ALA D C 1
ATOM 12854 O O . ALA D 1 419 ? -25.145 -20.038 35.014 1.00 21.10 419 ALA D O 1
ATOM 12856 N N . ALA D 1 420 ? -24.421 -19.546 32.927 1.00 18.05 420 ALA D N 1
ATOM 12857 C CA . ALA D 1 420 ? -24.567 -18.091 33.058 1.00 18.78 420 ALA D CA 1
ATOM 12858 C C . ALA D 1 420 ? -26.032 -17.699 33.232 1.00 23.05 420 ALA D C 1
ATOM 12859 O O . ALA D 1 420 ? -26.336 -16.821 34.051 1.00 22.06 420 ALA D O 1
ATOM 12861 N N . GLU D 1 421 ? -26.938 -18.374 32.508 1.00 20.00 421 GLU D N 1
ATOM 12862 C CA . GLU D 1 421 ? -28.373 -18.113 32.626 1.00 20.99 421 GLU D CA 1
ATOM 12863 C C . GLU D 1 421 ? -28.872 -18.343 34.087 1.00 26.17 421 GLU D C 1
ATOM 12864 O O . GLU D 1 421 ? -29.571 -17.483 34.632 1.00 26.63 421 GLU D O 1
ATOM 12870 N N . ILE D 1 422 ? -28.472 -19.462 34.718 1.00 22.66 422 ILE D N 1
ATOM 12871 C CA . ILE D 1 422 ? -28.805 -19.792 36.114 1.00 22.57 422 ILE D CA 1
ATOM 12872 C C . ILE D 1 422 ? -28.112 -18.800 37.069 1.00 28.11 422 ILE D C 1
ATOM 12873 O O . ILE D 1 422 ? -28.759 -18.312 38.001 1.00 28.46 422 ILE D O 1
ATOM 12878 N N . ALA D 1 423 ? -26.819 -18.471 36.823 1.00 22.82 423 ALA D N 1
ATOM 12879 C CA . ALA D 1 423 ? -26.104 -17.510 37.683 1.00 23.90 423 ALA D CA 1
ATOM 12880 C C . ALA D 1 423 ? -26.727 -16.099 37.649 1.00 29.32 423 ALA D C 1
ATOM 12881 O O . ALA D 1 423 ? -26.817 -15.462 38.698 1.00 29.86 423 ALA D O 1
ATOM 12891 N N . SER D 1 425 ? -29.968 -15.475 37.006 1.00 28.20 425 SER D N 1
ATOM 12892 C CA . SER D 1 425 ? -31.325 -15.637 37.562 1.00 28.51 425 SER D CA 1
ATOM 12893 C C . SER D 1 425 ? -31.400 -15.389 39.062 1.00 36.49 425 SER D C 1
ATOM 12894 O O . SER D 1 425 ? -32.472 -15.071 39.579 1.00 38.05 425 SER D O 1
ATOM 12897 N N . LYS D 1 426 ? -30.268 -15.563 39.756 1.00 33.71 426 LYS D N 1
ATOM 12898 C CA . LYS D 1 426 ? -30.153 -15.465 41.207 1.00 32.75 426 LYS D CA 1
ATOM 12899 C C . LYS D 1 426 ? -29.617 -14.120 41.721 1.00 36.11 426 LYS D C 1
ATOM 12900 O O . LYS D 1 426 ? -29.581 -13.911 42.932 1.00 35.44 426 LYS D O 1
ATOM 12906 N N . LEU D 1 427 ? -29.214 -13.209 40.817 1.00 32.00 427 LEU D N 1
ATOM 12907 C CA . LEU D 1 427 ? -28.668 -11.901 41.180 1.00 31.73 427 LEU D CA 1
ATOM 12908 C C . LEU D 1 427 ? -29.687 -10.942 41.810 1.00 38.15 427 LEU D C 1
ATOM 12909 O O . LEU D 1 427 ? -29.340 -10.228 42.749 1.00 37.81 427 LEU D O 1
ATOM 12914 N N . LYS D 1 428 ? -30.913 -10.899 41.272 1.00 35.66 428 LYS D N 1
ATOM 12915 C CA . LYS D 1 428 ? -31.973 -10.014 41.775 1.00 63.01 428 LYS D CA 1
ATOM 12916 C C . LYS D 1 428 ? -33.047 -10.810 42.500 1.00 87.37 428 LYS D C 1
ATOM 12917 O O . LYS D 1 428 ? -33.672 -11.677 41.897 1.00 52.76 428 LYS D O 1
#

InterPro domains:
  IPR004639 Tetrapyrrole biosynthesis, glutamate-1-semialdehyde aminotransferase [MF_00375] (6-427)
  IPR004639 Tetrapyrrole biosynthesis, glutamate-1-semialdehyde aminotransferase [NF000818] (4-428)
  IPR004639 Tetrapyrrole biosynthesis, glutamate-1-semialdehyde aminotransferase [TIGR00713] (6-425)
  IPR005814 Aminotransferase class-III [PF00202] (34-394)
  IPR005814 Aminotransferase class-III [cd00610] (11-412)
  IPR015421 Pyridoxal phosphate-dependent transferase, major domain [G3DSA:3.40.640.10] (72-319)
  IPR015422 Pyridoxal phosphate-dependent transferase, small domain [G3DSA:3.90.1150.10] (10-421)
  IPR015424 Pyridoxal phosphate-dependent transferase [SSF53383] (4-426)
  IPR049704 Aminotransferases class-III pyridoxal-phosphate attachment site [PS00600] (237-273)

CATH classification: 3.90.1150.10 (+1 more: 3.40.640.10)

Radius of gyration: 36.63 Å; Cα contacts (8 Å, |Δi|>4): 3998; chains: 4; bounding box: 111×73×96 Å

Solvent-accessible surface area: 49643 Å² total

B-factor: mean 23.14, std 11.79, range [3.0, 114.83]